Protein 9KCM (pdb70)

Solvent-accessible surface area: 69120 Å² total; per-residue (Å²): 230,128,38,60,124,84,2,76,50,42,4,46,58,26,35,64,123,5,21,143,56,7,67,107,91,21,83,100,51,43,2,72,82,84,116,49,1,74,3,4,0,0,6,1,44,0,59,5,149,75,23,0,57,1,64,0,19,83,114,46,90,102,27,41,27,41,26,34,86,48,0,128,149,46,8,117,61,7,34,130,118,58,28,147,123,26,73,118,19,98,151,90,60,83,82,104,40,202,28,140,119,36,46,2,40,55,23,61,56,84,93,20,110,81,68,10,0,62,134,1,40,2,3,2,2,0,10,40,4,43,15,10,29,50,115,71,67,73,101,66,113,21,45,10,72,89,132,36,30,59,89,38,62,0,123,99,33,10,100,38,66,28,8,84,8,28,2,0,16,3,30,15,40,134,130,66,37,36,109,113,22,60,0,48,0,58,7,64,35,34,77,70,6,98,12,143,57,100,113,16,110,19,9,0,18,1,80,0,51,2,23,0,124,87,117,97,111,36,83,10,142,3,131,59,35,56,0,24,0,7,0,65,31,60,115,92,48,107,86,4,4,0,0,0,1,0,2,2,1,1,0,12,64,5,1,0,28,14,3,7,47,11,56,47,0,81,60,0,22,141,82,7,7,0,0,10,0,2,0,2,8,1,29,86,78,11,108,66,51,97,145,71,56,155,25,4,49,0,22,56,1,1,88,1,0,24,38,0,3,105,100,11,66,11,139,14,0,0,0,3,0,0,0,0,0,0,0,0,0,0,18,0,3,38,71,66,43,122,35,4,34,0,0,2,0,0,18,0,41,0,35,47,61,46,191,150,81,118,49,51,27,122,126,32,42,168,115,52,92,18,8,53,44,0,2,53,65,8,2,6,138,95,22,51,137,79,21,71,1,0,15,37,12,8,89,45,18,0,42,135,50,9,36,70,83,0,0,77,41,0,8,83,15,10,40,54,12,135,51,1,101,6,55,52,29,75,101,19,113,26,122,129,126,42,72,14,4,150,9,26,0,0,0,0,0,0,34,43,11,55,22,23,114,15,0,10,50,2,2,18,44,0,34,20,92,33,8,20,26,3,29,0,18,94,4,8,0,0,0,0,7,17,37,4,23,56,2,2,11,2,3,4,0,12,0,4,10,50,8,28,9,13,60,25,45,13,20,61,18,73,137,87,182,26,2,3,132,45,50,82,94,76,0,82,187,120,29,43,2,64,41,77,121,5,8,61,47,89,99,3,64,91,8,57,87,146,55,24,59,1,26,71,66,90,114,135,122,50,87,86,174,77,100,60,62,142,56,29,109,21,66,74,18,94,45,3,61,89,0,1,99,78,0,72,96,31,40,60,110,45,40,89,106,89,147,123,40,67,81,49,20,60,139,31,0,77,45,0,28,47,12,3,65,74,26,0,52,66,32,60,137,8,69,44,64,8,68,148,24,40,91,44,5,112,80,78,44,28,51,54,4,58,0,7,15,67,33,122,126,58,70,16,9,3,56,55,2,2,33,0,0,1,1,26,3,105,24,0,22,50,0,3,0,0,0,8,0,23,42,28,114,45,0,60,0,28,6,50,61,62,48,76,87,83,96,58,52,59,10,29,38,96,102,74,53,126,73,20,58,102,0,82,0,0,1,2,11,30,1,17,0,24,78,29,41,2,63,0,0,0,7,45,5,0,50,93,0,22,32,22,121,111,153,132,132,28,59,4,40,37,21,1,79,121,4,30,108,85,12,26,41,72,0,59,143,34,0,66,30,4,47,90,59,0,72,117,33,165,52,65,196,34,89,0,40,0,9,35,9,0,0,12,14,7,6,12,8,68,31,0,105,14,3,11,46,0,6,15,2,35,11,0,81,113,0,6,59,14,5,0,4,3,80,51,27,96,4,0,13,33,0,1,6,0,26,7,0,0,0,29,4,49,11,2,0,0,15,58,82,20,19,16,0,20,10,23,10,18,84,115,69,25,80,24,54,32,48,71,82,133,40,8,75,101,64,89,64,123,22,54,0,14,91,12,0,3,49,1,0,3,2,0,2,119,0,75,49,95,106,92,73,116,138,52,79,34,50,88,47,42,30,56,60,76,24,10,12,16,8,1,4,42,17,6,40,34,63,62,13,56,0,160,80,45,41,119,108,16,48,86,64,21,28,20,75,110,72,50,112,68,35,37,6,3,0,0,2,77,8,76,80,136,103,41,28,33,1,1,5,0,3,12,6,8,1,25,83,0,22,117,67,10,54,23,26,22,47,122,32,136,98,82,114,47,71,122,137,24,76,78,30,7,62,87,9,4,96,101,1,0,27,69,5,7,56,8,24,0,0,0,4,37,76,0,39,72,149,94,2,68,108,64,70,134,29,58,78,113,122,61,65,9,39,36,77,86,1,2,10,0,3,0,3,0,0,12,4,4,0,22,9,2,0,3,18,3,3,35,14,0,105,52,0,29,8,49,13,0,0,2,6,29,19,27,33,38,4,0,36,4,2,0,48,0,0,4,2,8,31,112,59,53,60,2,27,91,37,8,13,78,158,91,148,61,80,78,110,124,16,80,62,106,97,1,69,0,17,23,12,43,0,54,83,5,134,118,33,76,57,116,99,3,39,68,29,8,133,76,18,79,10,0,0,0,0,20,7,25,33,110,8,4,51,68,0,0,60,0,5,40,114,72,70,20,27,0,0,0,1,0,62,16,44,62,11,7,53,1,1,140,96,8,53,0,0,0,0,6,22,75,67,24,11,26,17,0,40,86,15,1,35,0,5,0,20,11,10,6,0,12,8,0,0,16,0,0,16,5,0,15,16,1,19,44,18,0,53,20,0,0,1,31,28,1,4,7,4,30,0,0,13,18,0,4,70,60,7,37,125,28,51,3,0,19,0,3,12,28,42,15,2,2,29,0,18,20,23,8,30,24,1,3,10,60,0,13,61,151,39,57,62,56,80,60,8,10,122,80,128,33,34,75,20,140,96,75,117,3,29,62,131,79,3,36,29,2,0,44,11,12,9,0,47,0,1,0,24,0,0,8,0,5,0,28,1,20,0,1,10,7,0,0,38,21,146,62,0,109,38,20,38,83,61,0,47,47,132,92,39,0,22,7,70,2,14,8,0,0,10,0,1,24,28,6,0,26,91,0,6,103,51,0,14,69,20,0,45,75,6,1,22,65,0,7,81,22,13,9,90,68,14,37,105,140,78,86,154,98,176,112,82,2,23,58,52,0,1,44,69,0,3,79,84,1,14,72,40,4,64,129,60,113,110,178,124,73,25,2,67,17,16,67,157,106,12,80,24,5,46,28,126,34,0,46,112,22,4,93,180,49,124,182,17,12,20,0,0,0,0,0,0,12,40,13,106,79,0,60,71,2,2,67,38,0,29,52,0,1,116,107,18,52,5,99,18,0,44,2,0,2,0,12,0,7,37,24,54,84,0,16,104,113,27,130,2,42,17,37,58,150,46,142,10,15,4,1,0,0,10,4,68,37,11,158,68,55,43,22,31,7,104,62,66,214,192,45,181,10,87,83,53,98,33,29,53,136,49,0,30,200,65,1,78,0,94,72,9,73,137,108,11,102,144,95,36,154,65,60,137,168

Foldseek 3Di:
DCPVVVVVVCVVVVVVVVVVVVVVVDDAFDGPDDPVPQAKFKDKPPQDPDDQEQEAALPDPVRCVVRVVRCCVVCVCLEPVNFPPAAADDPPDQDDDDDPAAEEHHHHPCQADCVCSNVQWHKMKMFIGDDADQRWFFDWDKDKAQVKDKRHGGCPRHPHDDGDIIIITHGADPVRAQDWGKMKIFIPGTDSQDGDDDPCNGSGIDIHTYGYRD/DDWDWDDQVQATKIKDKDPLDDDLDAAAEEEEAFLAFCCRFPDLLCVDPLNVLVPVFHMYMGIGQHQFAFPRDFDPDPDDHDALLVSLSRVVSVCVVSVGQAYEYEYAESGLSSVFSNCQVPVRRYAEYEYELYFQAACDDVSVVVCVVCPVVDDPLVVVLCQQWFDVCCPPVPCVVVVSSCSRPPRTDPNVSVVVVVSSNGRHGRPFAEQDPDPSPPPHGERPHQYEYEYEQREPSPVRSVVVQGSYYPVRYHYDHHYPDTRRCSNPPSVVVSLVVVVSQVVVPPPVVDDHPVVVVD/DFCLVPDPVVLCVVQVADQQQWEAVVVLVVQCVVPPWQAALDDDDDPLVVVLVVLLDDDLNVLLVVLLVVLVVVQVVQVVPDPPGDCPSNVSSVLSNVLSNLRSVVLSVLVVVLVVLLVVLQPVFAAWWWWRHPSDTDIHGLGSDGQGTKTKAAAQAFDSAKWQWQAWDFWWKQPCPPPVDRPTHTAGNHFDDPDQVPTRRIDFHRIGGHHGMTIGGHHGGYQPTPNNVDDDDDLVRVQVVVVLVVQLVVQLVLLVVQLVVCVVVDHDPSQSSLLSSLSNVLRRLPCLVSLLSLLLSVLQVVLVVLQKRFNDSSVLLLLQLFFEEAEACQLAFFVQQKAFAFFWQDLDTHGAADDLPCPGPPDAPPFPLVVVVLLLLLQQAPKDFDPDPPVPDLSPGDIDDGNVSSNSNSVSCSHPRDSVVSCVQWDWDDWDDDDLVVQKIKTKTADPDDPAQRIKIKIKGAAVVQVQQAQWEADSRDIDGDDVVVVVSQVVCCLVLLLQLWAKMWIWIARFHCVVAPNPRDQDPPPGDGRSGHTYTSGMTTMHRHTDPCQLVLLVLCVLQNHFYEYEYQHDLNSQVSSCDVSQLQHPPADELVRVCPVDPDPSVPGDRLNHQEYEAEQVNVVPADLVRVLCVLPSHRHYYYYSHGLLCLLVVQVSVVVVVGQYEYEAAHSSNLNNQQPGNFYEYESPRHRNRSVVSGSIYRPSSYNSSSSVSSLSSSVSLVLSLVLVLQSNQQSLLLSVQVVCCVPQVFQRLARSSLSSLLCSLSVCLSVVLSVLADHDPCSSNHYRDNSVPDRSDDCVSNCCSYVPRNVLLNVLLVLLLQVLCVVVAAHVVNRGNCNVLLQDQPNQQRAGNVGGGGHNVRSVVSSVVSRNQSSVQSSVLSVVVSVCLSPPDSDVPPCSGVVVSVVSCVCCLPVLVVVCPPCGPNNPD/DVQEAEDAVVVVLVVLPVDQQAKEKEKEAAPPDPVCVVCVVLLVVVSVPLRFPRYGYYYYHCNPRVVCCPVVVADPDPVQPRPTKIFMQRRSHTDDIPQDADPVRGGDDDDNDNVVCCVVVVSVVSSVVRVVVVVVVVD

B-factor: mean 65.22, std 37.78, range [0.01, 165.5]

Organism: Homo sapiens (NCBI:txid9606)

InterPro domains:
  IPR001757 P-type ATPase [TIGR01494] (136-405)
  IPR001757 P-type ATPase [TIGR01494] (689-806)
  IPR004014 Cation-transporting P-type ATPase, N-terminal [PF00690] (44-111)
  IPR004014 Cation-transporting P-type ATPase, N-terminal [SM00831] (42-116)
  IPR005775 P-type ATPase subfamily IIC, subunit alpha [TIGR01106] (27-1023)
  IPR005775 P-type ATPase subfamily IIC, subunit alpha [cd02608] (62-1020)
  IPR006068 Cation-transporting P-type ATPase, C-terminal [PF00689] (799-1008)
  IPR008250 P-type ATPase, A domain superfamily [SSF81653] (166-272)
  IPR018303 P-type ATPase, phosphorylation site [PS00154] (376-382)
  IPR023214 HAD superfamily [G3DSA:3.40.50.1000] (371-755)
  IPR023298 P-type ATPase, transmembrane domain superfamily [SSF81665] (41-1014)
  IPR023299 P-type ATPase, cytoplasmic domain N [G3DSA:3.40.1110.10] (384-594)
  IPR023299 P-type ATPase, cytoplasmic domain N [SSF81660] (383-595)
  IPR036412 HAD-like superfamily [SSF56784] (362-759)
  IPR044492 P-type ATPase, haloacid dehalogenase domain [SFLDF00027] (355-767)
  IPR050510 Cation transport ATPase (P-type) [PTHR43294] (15-1023)
  IPR059000 P-type ATPase, A domain [PF00122] (164-274)

Sequence (1580 aa):
LLFYLVFYGFLAALFSFTMWVMLQTLNDEVPKYRDQIPSPGLMVFPKPVTALEYTFSRSDPTSYAGYIEDLKKFLKPYTLEEQKNLTVCPDGALFEQKGPVYVACQFPISLLQAFGYSQGNPCILVKMNRIIGLKPEGVPRIDCVSNVAVYYYGKKLHVGYLQPLVAVQVSFAPNNTGKEVTVECKIDGSANLKSQDDRDKFLGRVMFKITARACQEHDIETTHGVVHVTIRGLPKGNRPVILTYHDIGLNHKSCFNAFFNFEDMQEITQHFAVCHVDAPGQQEGAPSFPTGYQYPTMDELAEMLPPVLTHLSLKSIIGIGVGAGAYILSRFALNHPELVEGLVLINVDPCAKGWIDWAASKLSGLTTNVVDIILAHHFGQEELQANLDLIQTYRMHIAQDINQDNLQLFLNSYNGRRDLEIERPILGQNDNKSKTLKCSTLLVVGDNSPAVEAVVECNSRLNPINTTLLKMADCGGLPQVVQPGKLTEAFKYFLQGMGYIPSASMTRLARSMDDHKLSLDELHRKYGTDLSRGLTSARAAEILARDGPNALTPPPTTPEWIKFCRQLFGGFSMLLWIGAILCFLAYSIQAATEEEPQNDNLYLGVVLSAVVIITGCFSYYQEAKSSKIMESFKNMVPQQALVIRNGEKMSINAEEVVVGDLVEVKGGDRIPADLRIISANGCKVDNSSLTGESEPQTRSPDFTNENPLETRNIAFFSTNCVEGTARGIVVYTGDRTVMGRIAGQTPIAAEIEHFIHIITGVAVFLGVSFFILSLILEYTWLEAVIFLIGIIVANVPEGLLATVTVCLTLTAKRMARKNCLVKNLEAVETLGSTSTICSDKTGTLTQNRMTVAHMWFDNQIHEADTTENQSGVSFDKTSATWLALSRIAGLCNRAVFQANQENLPILKRAVAGDASESALLKCIELCCGSVKEMRERYAKIVEIPFNSTNKYQLSIHKNPNTSEPQHLLVMKGAPERILDRCSSILLHGKEQPLDEELKDAFQNAYLELGGLGERVLGFCHLFLPDEQFPEGFQFDTDDVNFPIDNLCFVGLISMIDPPRAAVPDAVGKCRSAGIKVIMVTGDHPITAKAIAKGVGIISEGNETVEDIAARLNIPVSQVNPRDAKACVVHGSDLKDMTSEQLDDILKYHTEIVFARTSPQQKLIIVEGCQRQGAIVAVTGDGVNDSPALKKADIGVAMGIAGSDVSKQAADMILLDDNFASIVTGVEEGRLIFDNLKKSIAYTLTSNIPEITPFLIFIIANIPLPLGTVTILCIDLGTDMVPAISLAYEQAESDIMKRQPRNPKTDKLVNERLISMAYGQIGMIQALGGFFTYFVILAENGFLPIHLLGLRVDWDDRWINDVEDSYGQQWTYEQRKIVEFTCHTAFFVSIVVVQWADLVICKTRRNPTWWFCAFPYSLLIFVYDKVRKLIIRRRPEKETYYPEYIKYFNDKTIDEELERDKRVTWIVEFFANWSNDCQSFAPIYADLSLKYNCTGLNFGKVDVGRYTDVSTRYKVSTSPLTKQLPTLILFQGGKEAMRRPQIDKKGRAVSWTFSEENVIREFNLNELYQRAKKLSKAGDN

Radius of gyration: 44.94 Å; Cα contacts (8 Å, |Δi|>4): 2995; chains: 4; bounding box: 71×117×155 Å

Secondary structure (DSSP, 8-state):
--STT--HHHHHHHH---TTT-S-HHHHHHHHHHH--S---PPP---SHHHHHHHTSSTTHHHHHHHHHHHHHHHHHHHHHSSS--TTHHHHHHHHHHHHHHHHHHHHHHHHHHHHHHHHGGGSS--EE-BEETTEE--EEGGG--TT-EEEE-TTEE--SEEEEEEEEEEEEE-TTTSS--SPEEE-SS---SSTTS-TTEE-TT-EEEEEEEEEEEEE-SSSSTTTS-----HHHHHHHHHHHHHHHHHHHHHHHHHHHHHHTT--HHHHHHHHHHHHHHHS-TTHHHHHHHHHHHHHHHTTTTS-EESSTHHHHHTTS--EEEEETBTTTB-S--EEEEEESSSS-EE--SSSGGGSSS--TT-HHHHHHHHHHHHH---EE-S--TTS-SSSS-EES-HHHHHHHHHHHHHT--HHHHHHHS-EEEEE---TTT-EEEEEE----SS--S-EEEEEE-HHHHHTTEEEE-BTTB--B--HHHHHHHHHHHHHHHTTTEEEEEEEE----TTTS-TT----SSS--S--SSEEEEEEEEEE-PBPTTHHHHHHHHHHTT-EEEEE-SS-TTHHHHHHHHHTSS-SS---HHHHHHHTT--GGGS-GGG-SEEEEEHHHHTT--HHHHHHHHTT-SEEEEES--GGGHHHHHHHHHTTT--EEEEE-SSTTHHHHHHSSEEEEESSS--TTHHHH-SEEESS--HHHHHHHHHHHHTTHHHHHHHHTTTTTTHHHHHHHHHHIIIII---S--HHHHHHHHHHTSSHHHHHHHT----TTTTSSPPP-TTT--SS-HHHHHHHHHTTTHHHHHHHHHHHHHHHHHTT--TTTSSS-HHHHT-TT---EEPTTS-EE-HHHHHHHHHHHHHHHHHHHHHHHHHHHHHHHHH----STTSSHHHHHHHHHHHHHHHHHH-------S--/--HHHHHHHHHHHHHHHHHHHHHTSS-SSS-S--SSS-S--EEEESPPSSSSEEEE-TT-HHHHHHHHHHHHHHTSTTSGGGSTTS--PPTTS-----SSS-------GGGS----TTTT--EEEEEE---SS----S--EE--B--EEE----TTTSTT--PPPEEEEE---TTS-S-EEEEEEEEES-SSS----SS-TTSSEEEEEEEE--/-EEEEEE-SSSEEEEEEES---SSS-EEEEE--TT--HHHHSSSSTTSTGGGGTTTTS-EEEEE-TT-STTPPPPPTT--PPPHHHHGGGHHHHHHHTT-S-EEEEEETHHHHHHHHHHHH-GGGEEEEEEES---S---SHHHHHHHHHHHHS-HHHHHHHHHS-TTTTTS-HHHHHHHHHHHHHHS-HHHHHHHHHHHHT-------PPPTTTT-S---S--SEEEEEEETT-TTHHHHHHHHTTS-TTTEEEEEETT--S-HHHHSHHHHHHHHHHHHHTTT--TTSPPTTTS--/--SEEEE-TTHHHHHHHS-SS-EEEEEEE-TT-HHHHHHHHHHHHHHTTS--TTEEEEEEETTT-TTHHHHTT---STTS---SEEEE-GGGS--EEESPB-TTS-BPP----HHHHHHHHTHHHHHHHHHHHHHHHT-

Nearest PDB structures (foldseek):
  8jbk-assembly1_A  TM=9.430E-01  e=0.000E+00  Sus scrofa
  7e21-assembly1_A  TM=9.532E-01  e=0.000E+00  Homo sapiens
  8d3u-assembly1_A  TM=8.689E-01  e=0.000E+00  Homo sapiens
  8ijm-assembly1_A  TM=7.974E-01  e=4.418E-95  Rattus
  8wa5-assembly1_A  TM=6.077E-01  e=1.231E-96  Sus scrofa

Structure (mmCIF, N/CA/C/O backbone):
data_9KCM
#
_entry.id   9KCM
#
_cell.length_a   1.00
_cell.length_b   1.00
_cell.length_c   1.00
_cell.angle_alpha   90.00
_cell.angle_beta   90.00
_cell.angle_gamma   90.00
#
_symmetry.space_group_name_H-M   'P 1'
#
loop_
_entity.id
_entity.type
_entity.pdbx_description
1 polymer 'Sodium/potassium-transporting ATPase subunit beta-3'
2 polymer 'Protein NDRG3'
3 polymer 'Sodium/potassium-transporting ATPase subunit alpha-1'
4 polymer 'Thioredoxin-related transmembrane protein 2'
5 non-polymer 'PHOSPHOMETHYLPHOSPHONIC ACID ADENYLATE ESTER'
6 non-polymer 'SODIUM ION'
7 water water
#
loop_
_atom_site.group_PDB
_atom_site.id
_atom_site.type_symbol
_atom_site.label_atom_id
_atom_site.label_alt_id
_atom_site.label_comp_id
_atom_site.label_asym_id
_atom_site.label_entity_id
_atom_site.label_seq_id
_atom_site.pdbx_PDB_ins_code
_atom_site.Cartn_x
_atom_site.Cartn_y
_atom_site.Cartn_z
_atom_site.occupancy
_atom_site.B_iso_or_equiv
_atom_site.auth_seq_id
_atom_site.auth_comp_id
_atom_site.auth_asym_id
_atom_site.auth_atom_id
_atom_site.pdbx_PDB_model_num
ATOM 1 N N . LEU A 1 40 ? 194.40100 165.69900 156.45800 1.000 119.65529 40 LEU B N 1
ATOM 2 C CA . LEU A 1 40 ? 195.02600 166.04000 155.18600 1.000 120.07892 40 LEU B CA 1
ATOM 3 C C . LEU A 1 40 ? 194.34900 165.30500 154.03200 1.000 119.65458 40 LEU B C 1
ATOM 4 O O . LEU A 1 40 ? 193.46400 165.84900 153.37200 1.000 119.22061 40 LEU B O 1
ATOM 9 N N . LEU A 1 41 ? 194.77200 164.06400 153.79400 1.000 119.56364 41 LEU B N 1
ATOM 10 C CA . LEU A 1 41 ? 194.22400 163.22800 152.73500 1.000 119.98229 41 LEU B CA 1
ATOM 11 C C . LEU A 1 41 ? 193.26300 162.16600 153.26100 1.000 119.33030 41 LEU B C 1
ATOM 12 O O . LEU A 1 41 ? 192.97800 161.19200 152.55500 1.000 118.46981 41 LEU B O 1
ATOM 17 N N . PHE A 1 42 ? 192.75300 162.34000 154.48200 1.000 110.70387 42 PHE B N 1
ATOM 18 C CA . PHE A 1 42 ? 191.85500 161.34700 155.06200 1.000 110.30163 42 PHE B CA 1
ATOM 19 C C . PHE A 1 42 ? 190.57600 161.20200 154.24800 1.000 110.94200 42 PHE B C 1
ATOM 20 O O . PHE A 1 42 ? 189.98700 160.11800 154.20600 1.000 110.78413 42 PHE B O 1
ATOM 28 N N . TYR A 1 43 ? 190.13700 162.27500 153.58700 1.000 103.52277 43 TYR B N 1
ATOM 29 C CA . TYR A 1 43 ? 188.94000 162.20000 152.75800 1.000 102.05086 43 TYR B CA 1
ATOM 30 C C . TYR A 1 43 ? 189.14600 161.36100 151.50200 1.000 102.39945 43 TYR B C 1
ATOM 31 O O . TYR A 1 43 ? 188.15900 160.91900 150.90500 1.000 102.31175 43 TYR B O 1
ATOM 40 N N . LEU A 1 44 ? 190.39700 161.14400 151.08100 1.000 109.54336 44 LEU B N 1
ATOM 41 C CA . LEU A 1 44 ? 190.64700 160.33700 149.88900 1.000 109.26275 44 LEU B CA 1
ATOM 42 C C . LEU A 1 44 ? 190.13300 158.91200 150.06900 1.000 108.72503 44 LEU B C 1
ATOM 43 O O . LEU A 1 44 ? 189.42200 158.38700 149.20400 1.000 108.29863 44 LEU B O 1
ATOM 48 N N . VAL A 1 45 ? 190.47100 158.27500 151.19100 1.000 107.92566 45 VAL B N 1
ATOM 49 C CA . VAL A 1 45 ? 189.99600 156.91700 151.44100 1.000 108.41764 45 VAL B CA 1
ATOM 50 C C . VAL A 1 45 ? 188.49100 156.91200 151.68600 1.000 108.53646 45 VAL B C 1
ATOM 51 O O . VAL A 1 45 ? 187.76900 156.04900 151.17300 1.000 107.51633 45 VAL B O 1
ATOM 55 N N . PHE A 1 46 ? 187.99400 157.88000 152.46400 1.000 102.06444 46 PHE B N 1
ATOM 56 C CA . PHE A 1 46 ? 186.56300 157.94500 152.75900 1.000 101.32325 46 PHE B CA 1
ATOM 57 C C . PHE A 1 46 ? 185.73600 158.14500 151.49400 1.000 100.77091 46 PHE B C 1
ATOM 58 O O . PHE A 1 46 ? 184.80300 157.38100 151.22200 1.000 98.14483 46 PHE B O 1
ATOM 66 N N . TYR A 1 47 ? 186.06500 159.17100 150.70400 1.000 101.53758 47 TYR B N 1
ATOM 67 C CA . TYR A 1 47 ? 185.28300 159.45400 149.50400 1.000 99.68030 47 TYR B CA 1
ATOM 68 C C . TYR A 1 47 ? 185.50000 158.38900 148.43900 1.000 101.25663 47 TYR B C 1
ATOM 69 O O . TYR A 1 47 ? 184.56500 158.03000 147.71300 1.000 100.58858 47 TYR B O 1
ATOM 78 N N . GLY A 1 48 ? 186.72600 157.87500 148.33100 1.000 106.32637 48 GLY B N 1
ATOM 79 C CA . GLY A 1 48 ? 187.00900 156.86700 147.32500 1.000 105.32832 48 GLY B CA 1
ATOM 80 C C . GLY A 1 48 ? 186.18800 155.60800 147.51500 1.000 105.51792 48 GLY B C 1
ATOM 81 O O . GLY A 1 48 ? 185.67900 155.03600 146.54800 1.000 105.22477 48 GLY B O 1
ATOM 82 N N . PHE A 1 49 ? 186.04700 155.15600 148.76100 1.000 105.71885 49 PHE B N 1
ATOM 83 C CA . PHE A 1 49 ? 185.22800 153.98200 149.02700 1.000 107.20143 49 PHE B CA 1
ATOM 84 C C . PHE A 1 49 ? 183.76100 154.33300 149.24700 1.000 107.32990 49 PHE B C 1
ATOM 85 O O . PHE A 1 49 ? 182.91200 153.43700 149.19700 1.000 106.62596 49 PHE B O 1
ATOM 93 N N . LEU A 1 50 ? 183.44300 155.61100 149.48100 1.000 100.04965 50 LEU B N 1
ATOM 94 C CA . LEU A 1 50 ? 182.04300 156.02100 149.54900 1.000 98.66643 50 LEU B CA 1
ATOM 95 C C . LEU A 1 50 ? 181.33900 155.81300 148.21700 1.000 99.45728 50 LEU B C 1
ATOM 96 O O . LEU A 1 50 ? 180.15300 155.46700 148.18700 1.000 98.79441 50 LEU B O 1
ATOM 101 N N . ALA A 1 51 ? 182.04900 156.02700 147.10700 1.000 102.93473 51 ALA B N 1
ATOM 102 C CA . ALA A 1 51 ? 181.47900 155.77500 145.79200 1.000 102.01629 51 ALA B CA 1
ATOM 103 C C . ALA A 1 51 ? 181.25700 154.29200 145.53200 1.000 102.35777 51 ALA B C 1
ATOM 104 O O . ALA A 1 51 ? 180.43500 153.94400 144.67800 1.000 101.53966 51 ALA B O 1
ATOM 106 N N . ALA A 1 52 ? 181.96900 153.41500 146.24400 1.000 103.27460 52 ALA B N 1
ATOM 107 C CA . ALA A 1 52 ? 181.80500 151.98100 146.03000 1.000 102.57319 52 ALA B CA 1
ATOM 108 C C . ALA A 1 52 ? 180.39100 151.53000 146.37100 1.000 101.48279 52 ALA B C 1
ATOM 109 O O . ALA A 1 52 ? 179.79000 150.73800 145.63600 1.000 102.14727 52 ALA B O 1
ATOM 111 N N . LEU A 1 53 ? 179.84400 152.01600 147.48600 1.000 98.48114 53 LEU B N 1
ATOM 112 C CA . LEU A 1 53 ? 178.44600 151.73700 147.79300 1.000 99.68109 53 LEU B CA 1
ATOM 113 C C . LEU A 1 53 ? 177.51900 152.42300 146.79700 1.000 100.15171 53 LEU B C 1
ATOM 114 O O . LEU A 1 53 ? 176.50500 151.84700 146.38600 1.000 99.26639 53 LEU B O 1
ATOM 119 N N . PHE A 1 54 ? 177.84400 153.65900 146.40900 1.000 92.37773 54 PHE B N 1
ATOM 120 C CA . PHE A 1 54 ? 177.03800 154.35600 145.41300 1.000 91.37131 54 PHE B CA 1
ATOM 121 C C . PHE A 1 54 ? 177.07300 153.63000 144.07500 1.000 92.51235 54 PHE B C 1
ATOM 122 O O . PHE A 1 54 ? 176.03800 153.47500 143.41500 1.000 92.15361 54 PHE B O 1
ATOM 130 N N . SER A 1 55 ? 178.25700 153.17300 143.65800 1.000 95.14921 55 SER B N 1
ATOM 131 C CA . SER A 1 55 ? 178.36200 152.41700 142.41500 1.000 94.33983 55 SER B CA 1
ATOM 132 C C . SER A 1 55 ? 177.60700 151.09700 142.50600 1.000 93.90509 55 SER B C 1
ATOM 133 O O . SER A 1 55 ? 176.91400 150.70700 141.56000 1.000 94.04509 55 SER B O 1
ATOM 136 N N . PHE A 1 56 ? 177.72900 150.39900 143.63800 1.000 100.72111 56 PHE B N 1
ATOM 137 C CA . PHE A 1 56 ? 177.02800 149.13000 143.80200 1.000 100.99355 56 PHE B CA 1
ATOM 138 C C . PHE A 1 56 ? 175.51900 149.32400 143.74500 1.000 100.70391 56 PHE B C 1
ATOM 139 O O . PHE A 1 56 ? 174.80800 148.53500 143.11200 1.000 101.93547 56 PHE B O 1
ATOM 147 N N . THR A 1 57 ? 175.01000 150.36500 144.40400 1.000 94.39909 57 THR B N 1
ATOM 148 C CA . THR A 1 57 ? 173.57700 150.63100 144.35600 1.000 94.53652 57 THR B CA 1
ATOM 149 C C . THR A 1 57 ? 173.14700 151.05100 142.95700 1.000 94.67618 57 THR B C 1
ATOM 150 O O . THR A 1 57 ? 172.03400 150.73200 142.52200 1.000 93.52014 57 THR B O 1
ATOM 154 N N . MET A 1 58 ? 174.00900 151.78000 142.24400 1.000 95.66407 58 MET B N 1
ATOM 155 C CA . MET A 1 58 ? 173.75000 152.06000 140.83600 1.000 97.08336 58 MET B CA 1
ATOM 156 C C . MET A 1 58 ? 173.73200 150.77500 140.01700 1.000 97.26896 58 MET B C 1
ATOM 157 O O . MET A 1 58 ? 172.84900 150.58000 139.17300 1.000 96.78468 58 MET B O 1
ATOM 162 N N . TRP A 1 59 ? 174.70000 149.88500 140.25600 1.000 103.89756 59 TRP B N 1
ATOM 163 C CA . TRP A 1 59 ? 174.77500 148.64300 139.49300 1.000 103.13486 59 TRP B CA 1
ATOM 164 C C . TRP A 1 59 ? 173.54300 147.77700 139.71600 1.000 102.63085 59 TRP B C 1
ATOM 165 O O . TRP A 1 59 ? 172.96700 147.25100 138.75800 1.000 103.02551 59 TRP B O 1
ATOM 176 N N . VAL A 1 60 ? 173.11900 147.62400 140.97300 1.000 100.04004 60 VAL B N 1
ATOM 177 C CA . VAL A 1 60 ? 171.95000 146.79900 141.26800 1.000 101.33592 60 VAL B CA 1
ATOM 178 C C . VAL A 1 60 ? 170.71600 147.36900 140.58400 1.000 101.64313 60 VAL B C 1
ATOM 179 O O . VAL A 1 60 ? 169.87000 146.62600 140.06900 1.000 101.23391 60 VAL B O 1
ATOM 183 N N . MET A 1 61 ? 170.59700 148.69500 140.56000 1.000 101.64764 61 MET B N 1
ATOM 184 C CA . MET A 1 61 ? 169.48500 149.32900 139.86400 1.000 100.79556 61 MET B CA 1
ATOM 185 C C . MET A 1 61 ? 169.54900 149.08900 138.35900 1.000 100.58660 61 MET B C 1
ATOM 186 O O . MET A 1 61 ? 168.51400 148.89700 137.71100 1.000 99.24697 61 MET B O 1
ATOM 191 N N . LEU A 1 62 ? 170.74700 149.10300 137.78100 1.000 105.37299 62 LEU B N 1
ATOM 192 C CA . LEU A 1 62 ? 170.86900 148.97100 136.33600 1.000 105.46726 62 LEU B CA 1
ATOM 193 C C . LEU A 1 62 ? 170.67200 147.54300 135.83800 1.000 105.70787 62 LEU B C 1
ATOM 194 O O . LEU A 1 62 ? 170.48500 147.35200 134.63100 1.000 104.18518 62 LEU B O 1
ATOM 199 N N . GLN A 1 63 ? 170.70600 146.54100 136.71800 1.000 107.54780 63 GLN B N 1
ATOM 200 C CA . GLN A 1 63 ? 170.49900 145.16000 136.30100 1.000 106.66238 63 GLN B CA 1
ATOM 201 C C . GLN A 1 63 ? 169.04900 144.70400 136.39400 1.000 106.15564 63 GLN B C 1
ATOM 202 O O . GLN A 1 63 ? 168.73700 143.60300 135.92700 1.000 107.32522 63 GLN B O 1
ATOM 208 N N . THR A 1 64 ? 168.16000 145.50400 136.97800 1.000 111.34872 64 THR B N 1
ATOM 209 C CA . THR A 1 64 ? 166.74200 145.17400 137.01700 1.000 112.88327 64 THR B CA 1
ATOM 210 C C . THR A 1 64 ? 165.94700 145.90700 135.94600 1.000 113.88579 64 THR B C 1
ATOM 211 O O . THR A 1 64 ? 164.71300 145.88300 135.97900 1.000 113.43145 64 THR B O 1
ATOM 215 N N . LEU A 1 65 ? 166.62300 146.55700 135.00500 1.000 110.64337 65 LEU B N 1
ATOM 216 C CA . LEU A 1 65 ? 165.98300 147.23300 133.89000 1.000 109.99458 65 LEU B CA 1
ATOM 217 C C . LEU A 1 65 ? 166.23000 146.46100 132.60100 1.000 109.57452 65 LEU B C 1
ATOM 218 O O . LEU A 1 65 ? 167.20200 145.71200 132.47400 1.000 109.54124 65 LEU B O 1
ATOM 223 N N . ASN A 1 66 ? 165.33100 146.65400 131.64100 1.000 101.99703 66 ASN B N 1
ATOM 224 C CA . ASN A 1 66 ? 165.50100 146.09100 130.31300 1.000 101.06510 66 ASN B CA 1
ATOM 225 C C . ASN A 1 66 ? 166.40400 147.00500 129.48800 1.000 101.71086 66 ASN B C 1
ATOM 226 O O . ASN A 1 66 ? 166.85600 148.05600 129.94800 1.000 100.85506 66 ASN B O 1
ATOM 231 N N . ASP A 1 67 ? 166.68200 146.59700 128.25100 1.000 96.17755 67 ASP B N 1
ATOM 232 C CA . ASP A 1 67 ? 167.45400 147.41700 127.32500 1.000 94.93743 67 ASP B CA 1
ATOM 233 C C . ASP A 1 67 ? 166.67000 147.76700 126.06800 1.000 94.24823 67 ASP B C 1
ATOM 234 O O . ASP A 1 67 ? 167.25000 148.30500 125.11800 1.000 93.43253 67 ASP B O 1
ATOM 239 N N . GLU A 1 68 ? 165.36200 147.49600 126.07500 1.000 91.49871 68 GLU B N 1
ATOM 240 C CA . GLU A 1 68 ? 164.53700 147.73600 124.86300 1.000 90.81147 68 GLU B CA 1
ATOM 241 C C . GLU A 1 68 ? 163.27300 148.51900 125.23100 1.000 91.25161 68 GLU B C 1
ATOM 242 O O . GLU A 1 68 ? 162.58300 148.97700 124.30100 1.000 91.56059 68 GLU B O 1
ATOM 248 N N . VAL A 1 69 ? 162.97600 148.66100 126.52600 1.000 87.90513 69 VAL B N 1
ATOM 249 C CA . VAL A 1 69 ? 161.70600 149.33800 126.93200 1.000 89.38866 69 VAL B CA 1
ATOM 250 C C . VAL A 1 69 ? 161.89100 150.06400 128.27000 1.000 90.12706 69 VAL B C 1
ATOM 251 O O . VAL A 1 69 ? 162.40700 149.43600 129.21500 1.000 89.92401 69 VAL B O 1
ATOM 255 N N . PRO A 1 70 ? 161.50000 151.35200 128.39500 1.000 82.62198 70 PRO B N 1
ATOM 256 C CA . PRO A 1 70 ? 161.55800 152.06400 129.67900 1.000 79.67284 70 PRO B CA 1
ATOM 257 C C . PRO A 1 70 ? 160.54500 151.48600 130.67800 1.000 78.52021 70 PRO B C 1
ATOM 258 O O . PRO A 1 70 ? 159.52900 150.98200 130.24200 1.000 78.50407 70 PRO B O 1
ATOM 262 N N . LYS A 1 71 ? 160.83800 151.58000 131.97900 1.000 82.37404 71 LYS B N 1
ATOM 263 C CA . LYS A 1 71 ? 159.91500 151.04100 133.01500 1.000 84.08440 71 LYS B CA 1
ATOM 264 C C . LYS A 1 71 ? 158.59400 151.81600 132.97700 1.000 84.69434 71 LYS B C 1
ATOM 265 O O . LYS A 1 71 ? 157.53100 151.16700 132.99900 1.000 85.18051 71 LYS B O 1
ATOM 271 N N . TYR A 1 72 ? 158.66300 153.14800 132.92300 1.000 85.16849 72 TYR B N 1
ATOM 272 C CA . TYR A 1 72 ? 157.43300 153.97900 132.84200 1.000 83.70419 72 TYR B CA 1
ATOM 273 C C . TYR A 1 72 ? 157.55700 154.93200 131.65000 1.000 83.41463 72 TYR B C 1
ATOM 274 O O . TYR A 1 72 ? 158.68300 155.37800 131.35600 1.000 81.34900 72 TYR B O 1
ATOM 283 N N . ARG A 1 73 ? 156.43600 155.22000 130.98300 1.000 81.67782 73 ARG B N 1
ATOM 284 C CA . ARG A 1 73 ? 156.45800 156.13600 129.81100 1.000 81.46269 73 ARG B CA 1
ATOM 285 C C . ARG A 1 73 ? 155.09300 156.81600 129.66100 1.000 78.41367 73 ARG B C 1
ATOM 286 O O . ARG A 1 73 ? 154.35700 156.46200 128.72200 1.000 79.17034 73 ARG B O 1
ATOM 294 N N . ASP A 1 74 ? 154.77600 157.75300 130.55700 1.000 72.41365 74 ASP B N 1
ATOM 295 C CA . ASP A 1 74 ? 153.49700 158.50600 130.46400 1.000 73.92768 74 ASP B CA 1
ATOM 296 C C . ASP A 1 74 ? 153.81000 159.97400 130.16400 1.000 74.78839 74 ASP B C 1
ATOM 297 O O . ASP A 1 74 ? 152.92500 160.66400 129.62600 1.000 74.81005 74 ASP B O 1
ATOM 302 N N . GLN A 1 75 ? 155.02000 160.42700 130.50600 1.000 67.92227 75 GLN B N 1
ATOM 303 C CA . GLN A 1 75 ? 155.43100 161.82500 130.20400 1.000 64.08501 75 GLN B CA 1
ATOM 304 C C . GLN A 1 75 ? 155.48100 161.99600 128.68500 1.000 60.35319 75 GLN B C 1
ATOM 305 O O . GLN A 1 75 ? 155.14300 163.09600 128.21600 1.000 62.70333 75 GLN B O 1
ATOM 311 N N . ILE A 1 76 ? 155.90700 160.95700 127.96000 1.000 58.13655 76 ILE B N 1
ATOM 312 C CA . ILE A 1 76 ? 155.92300 161.00600 126.46700 1.000 59.37024 76 ILE B CA 1
ATOM 313 C C . ILE A 1 76 ? 154.75300 160.16000 125.95000 1.000 61.76983 76 ILE B C 1
ATOM 314 O O . ILE A 1 76 ? 155.00300 159.08800 125.36900 1.000 64.55657 76 ILE B O 1
ATOM 319 N N . PRO A 1 77 ? 153.48400 160.58200 126.13500 1.000 66.61333 77 PRO B N 1
ATOM 320 C CA . PRO A 1 77 ? 152.34200 159.77000 125.72800 1.000 68.04961 77 PRO B CA 1
ATOM 321 C C . PRO A 1 77 ? 152.06100 159.95000 124.23100 1.000 68.84376 77 PRO B C 1
ATOM 322 O O . PRO A 1 77 ? 151.75200 158.97400 123.57400 1.000 69.59391 77 PRO B O 1
ATOM 326 N N . SER A 1 78 ? 152.17400 161.18400 123.73700 1.000 69.02758 78 SER B N 1
ATOM 327 C CA . SER A 1 78 ? 151.93900 161.47100 122.29900 1.000 69.60745 78 SER B CA 1
ATOM 328 C C . SER A 1 78 ? 153.22700 162.04700 121.70400 1.000 69.34526 78 SER B C 1
ATOM 329 O O . SER A 1 78 ? 153.97900 162.70000 122.45000 1.000 68.77918 78 SER B O 1
ATOM 332 N N . PRO A 1 79 ? 153.53000 161.81300 120.41000 1.000 65.06290 79 PRO B N 1
ATOM 333 C CA . PRO A 1 79 ? 154.77600 162.29000 119.82000 1.000 60.73720 79 PRO B CA 1
ATOM 334 C C . PRO A 1 79 ? 154.67500 163.72800 119.30000 1.000 60.99041 79 PRO B C 1
ATOM 335 O O . PRO A 1 79 ? 153.79200 163.99900 118.50800 1.000 61.94473 79 PRO B O 1
ATOM 339 N N . GLY A 1 80 ? 155.56400 164.60900 119.76300 1.000 56.10353 80 GLY B N 1
ATOM 340 C CA . GLY A 1 80 ? 155.59600 165.98500 119.23500 1.000 54.33751 80 GLY B CA 1
ATOM 341 C C . GLY A 1 80 ? 156.31500 166.00500 117.89900 1.000 54.52413 80 GLY B C 1
ATOM 342 O O . GLY A 1 80 ? 156.80600 164.93900 117.48600 1.000 59.98787 80 GLY B O 1
ATOM 343 N N . LEU A 1 81 ? 156.36900 167.15900 117.23700 1.000 42.52779 81 LEU B N 1
ATOM 344 C CA . LEU A 1 81 ? 156.99300 167.23200 115.89200 1.000 44.00749 81 LEU B CA 1
ATOM 345 C C . LEU A 1 81 ? 158.28500 168.04200 115.99500 1.000 44.04763 81 LEU B C 1
ATOM 346 O O . LEU A 1 81 ? 158.48500 168.69500 117.03100 1.000 44.06411 81 LEU B O 1
ATOM 351 N N . MET A 1 82 ? 159.12800 167.97700 114.96200 1.000 40.98714 82 MET B N 1
ATOM 352 C CA . MET A 1 82 ? 160.40700 168.73100 114.96200 1.000 39.82194 82 MET B CA 1
ATOM 353 C C . MET A 1 82 ? 160.84700 168.96400 113.51600 1.000 40.82894 82 MET B C 1
ATOM 354 O O . MET A 1 82 ? 160.46400 168.15900 112.65200 1.000 42.45285 82 MET B O 1
ATOM 359 N N . VAL A 1 83 ? 161.61800 170.02700 113.27400 1.000 57.12802 83 VAL B N 1
ATOM 360 C CA . VAL A 1 83 ? 162.07300 170.36600 111.89400 1.000 56.43453 83 VAL B CA 1
ATOM 361 C C . VAL A 1 83 ? 163.57500 170.08900 111.78400 1.000 58.17822 83 VAL B C 1
ATOM 362 O O . VAL A 1 83 ? 164.31100 170.45600 112.71900 1.000 58.08898 83 VAL B O 1
ATOM 366 N N . PHE A 1 84 ? 164.00500 169.45600 110.68900 1.000 68.29092 84 PHE B N 1
ATOM 367 C CA . PHE A 1 84 ? 165.45100 169.20100 110.46300 1.000 69.32465 84 PHE B CA 1
ATOM 368 C C . PHE A 1 84 ? 165.83000 169.71800 109.07100 1.000 71.40630 84 PHE B C 1
ATOM 369 O O . PHE A 1 84 ? 165.18800 169.29200 108.09200 1.000 75.03925 84 PHE B O 1
ATOM 377 N N . PRO A 1 85 ? 166.83900 170.60900 108.93300 1.000 73.03461 85 PRO B N 1
ATOM 378 C CA . PRO A 1 85 ? 167.93800 170.71100 109.89700 1.000 71.90306 85 PRO B CA 1
ATOM 379 C C . PRO A 1 85 ? 167.65900 171.73600 111.00400 1.000 72.55104 85 PRO B C 1
ATOM 380 O O . PRO A 1 85 ? 166.88600 172.64200 110.77200 1.000 76.24735 85 PRO B O 1
ATOM 384 N N . LYS A 1 86 ? 168.29300 171.57000 112.17000 1.000 60.59372 86 LYS B N 1
ATOM 385 C CA . LYS A 1 86 ? 168.05400 172.49100 113.31500 1.000 62.16460 86 LYS B CA 1
ATOM 386 C C . LYS A 1 86 ? 168.81800 173.79900 113.08800 1.000 63.46986 86 LYS B C 1
ATOM 387 O O . LYS A 1 86 ? 170.06200 173.75700 113.03100 1.000 64.14873 86 LYS B O 1
ATOM 393 N N . PRO A 1 87 ? 168.13000 174.95300 112.95100 1.000 67.22589 87 PRO B N 1
ATOM 394 C CA . PRO A 1 87 ? 168.79500 176.23600 112.70800 1.000 67.25304 87 PRO B CA 1
ATOM 395 C C . PRO A 1 87 ? 169.71400 176.61900 113.85700 1.000 69.48383 87 PRO B C 1
ATOM 396 O O . PRO A 1 87 ? 169.76800 175.97500 114.90700 1.000 69.24069 87 PRO B O 1
ATOM 400 N N . VAL A 1 88 ? 170.46400 177.69900 113.63500 1.000 67.04557 88 VAL B N 1
ATOM 401 C CA . VAL A 1 88 ? 171.30100 178.25800 114.68600 1.000 64.60751 88 VAL B CA 1
ATOM 402 C C . VAL A 1 88 ? 170.45500 178.95200 115.74600 1.000 65.02714 88 VAL B C 1
ATOM 403 O O . VAL A 1 88 ? 170.86800 179.04700 116.90800 1.000 67.31094 88 VAL B O 1
ATOM 407 N N . THR A 1 89 ? 169.24100 179.37200 115.39100 1.000 67.41198 89 THR B N 1
ATOM 408 C CA . THR A 1 89 ? 168.41900 180.21300 116.25200 1.000 68.88823 89 THR B CA 1
ATOM 409 C C . THR A 1 89 ? 167.08800 179.48800 116.46600 1.000 67.32253 89 THR B C 1
ATOM 410 O O . THR A 1 89 ? 166.96700 178.30800 116.11900 1.000 64.22747 89 THR B O 1
ATOM 414 N N . ALA A 1 90 ? 166.08800 180.16000 117.03400 1.000 65.41356 90 ALA B N 1
ATOM 415 C CA . ALA A 1 90 ? 164.85000 179.52900 117.48900 1.000 65.24818 90 ALA B CA 1
ATOM 416 C C . ALA A 1 90 ? 164.01300 179.08800 116.29300 1.000 68.23433 90 ALA B C 1
ATOM 417 O O . ALA A 1 90 ? 163.00000 179.69700 115.94000 1.000 70.97637 90 ALA B O 1
ATOM 419 N N . LEU A 1 91 ? 164.44300 177.98900 115.67200 1.000 62.22725 91 LEU B N 1
ATOM 420 C CA . LEU A 1 91 ? 163.72700 177.38100 114.54900 1.000 62.65195 91 LEU B CA 1
ATOM 421 C C . LEU A 1 91 ? 163.49400 178.38900 113.42900 1.000 62.98309 91 LEU B C 1
ATOM 422 O O . LEU A 1 91 ? 162.44300 178.40900 112.78900 1.000 59.09500 91 LEU B O 1
ATOM 427 N N . GLU A 1 92 ? 164.49200 179.23500 113.18900 1.000 76.44473 92 GLU B N 1
ATOM 428 C CA . GLU A 1 92 ? 164.41500 180.28900 112.18400 1.000 75.20661 92 GLU B CA 1
ATOM 429 C C . GLU A 1 92 ? 165.50200 180.04600 111.14800 1.000 76.18083 92 GLU B C 1
ATOM 430 O O . GLU A 1 92 ? 166.69200 180.20500 111.44000 1.000 74.67660 92 GLU B O 1
ATOM 436 N N . TYR A 1 93 ? 165.09400 179.65400 109.94600 1.000 80.11634 93 TYR B N 1
ATOM 437 C CA . TYR A 1 93 ? 166.03600 179.42300 108.86500 1.000 81.72974 93 TYR B CA 1
ATOM 438 C C . TYR A 1 93 ? 166.34800 180.73100 108.15500 1.000 84.12544 93 TYR B C 1
ATOM 439 O O . TYR A 1 93 ? 165.44900 181.52200 107.85500 1.000 84.46659 93 TYR B O 1
ATOM 448 N N . THR A 1 94 ? 167.63000 180.95800 107.88800 1.000 99.32869 94 THR B N 1
ATOM 449 C CA . THR A 1 94 ? 168.06100 182.18500 107.22500 1.000 100.65315 94 THR B CA 1
ATOM 450 C C . THR A 1 94 ? 169.27400 181.85600 106.36700 1.000 102.10162 94 THR B C 1
ATOM 451 O O . THR A 1 94 ? 170.33600 181.51400 106.89600 1.000 101.56355 94 THR B O 1
ATOM 455 N N . PHE A 1 95 ? 169.11100 181.95200 105.05000 1.000 114.77300 95 PHE B N 1
ATOM 456 C CA . PHE A 1 95 ? 170.19600 181.70900 104.11300 1.000 115.58374 95 PHE B CA 1
ATOM 457 C C . PHE A 1 95 ? 170.12000 182.73300 102.99100 1.000 116.22279 95 PHE B C 1
ATOM 458 O O . PHE A 1 95 ? 169.07000 183.32600 102.73300 1.000 115.44614 95 PHE B O 1
ATOM 466 N N . SER A 1 96 ? 171.25400 182.94000 102.33000 1.000 126.47177 96 SER B N 1
ATOM 467 C CA . SER A 1 96 ? 171.33900 183.80500 101.16300 1.000 126.44933 96 SER B CA 1
ATOM 468 C C . SER A 1 96 ? 171.60100 182.94800 99.93300 1.000 126.54894 96 SER B C 1
ATOM 469 O O . SER A 1 96 ? 172.54300 182.14800 99.91800 1.000 125.97465 96 SER B O 1
ATOM 472 N N . ARG A 1 97 ? 170.76200 183.11500 98.90800 1.000 126.89949 97 ARG B N 1
ATOM 473 C CA . ARG A 1 97 ? 170.85400 182.27000 97.72200 1.000 127.04719 97 ARG B CA 1
ATOM 474 C C . ARG A 1 97 ? 172.16400 182.47900 96.97400 1.000 127.10347 97 ARG B C 1
ATOM 475 O O . ARG A 1 97 ? 172.66900 181.54500 96.34000 1.000 127.09398 97 ARG B O 1
ATOM 483 N N . SER A 1 98 ? 172.72700 183.68200 97.03000 1.000 133.12471 98 SER B N 1
ATOM 484 C CA . SER A 1 98 ? 173.99600 183.97000 96.36200 1.000 133.17556 98 SER B CA 1
ATOM 485 C C . SER A 1 98 ? 175.18700 183.68600 97.27300 1.000 133.95904 98 SER B C 1
ATOM 486 O O . SER A 1 98 ? 176.07600 184.51800 97.44800 1.000 134.50695 98 SER B O 1
ATOM 489 N N . ASP A 1 99 ? 175.20800 182.48900 97.86000 1.000 134.74377 99 ASP B N 1
ATOM 490 C CA . ASP A 1 99 ? 176.30400 182.04900 98.71400 1.000 134.56533 99 ASP B CA 1
ATOM 491 C C . ASP A 1 99 ? 176.23100 180.53900 98.90100 1.000 134.29898 99 ASP B C 1
ATOM 492 O O . ASP A 1 99 ? 175.19200 180.01700 99.32500 1.000 134.07656 99 ASP B O 1
ATOM 497 N N . PRO A 1 100 ? 177.30300 179.80100 98.60100 1.000 133.19242 100 PRO B N 1
ATOM 498 C CA . PRO A 1 100 ? 177.28400 178.35900 98.88600 1.000 132.81029 100 PRO B CA 1
ATOM 499 C C . PRO A 1 100 ? 177.38300 178.03900 100.36600 1.000 132.44004 100 PRO B C 1
ATOM 500 O O . PRO A 1 100 ? 176.77500 177.06000 100.81600 1.000 131.94109 100 PRO B O 1
ATOM 504 N N . THR A 1 101 ? 178.12700 178.83500 101.13900 1.000 134.73828 101 THR B N 1
ATOM 505 C CA . THR A 1 101 ? 178.31700 178.53100 102.55400 1.000 135.30787 101 THR B CA 1
ATOM 506 C C . THR A 1 101 ? 177.07100 178.83200 103.37700 1.000 135.36610 101 THR B C 1
ATOM 507 O O . THR A 1 101 ? 176.83500 178.17500 104.39800 1.000 135.23547 101 THR B O 1
ATOM 511 N N . SER A 1 102 ? 176.27100 179.81700 102.96300 1.000 129.46324 102 SER B N 1
ATOM 512 C CA . SER A 1 102 ? 175.08800 180.17900 103.73600 1.000 128.99053 102 SER B CA 1
ATOM 513 C C . SER A 1 102 ? 174.09900 179.02300 103.80900 1.000 128.68936 102 SER B C 1
ATOM 514 O O . SER A 1 102 ? 173.52700 178.75100 104.87000 1.000 128.50098 102 SER B O 1
ATOM 517 N N . TYR A 1 103 ? 173.88600 178.33000 102.69400 1.000 124.02543 103 TYR B N 1
ATOM 518 C CA . TYR A 1 103 ? 172.97700 177.19300 102.64800 1.000 123.14962 103 TYR B CA 1
ATOM 519 C C . TYR A 1 103 ? 173.66700 175.85400 102.87900 1.000 121.74751 103 TYR B C 1
ATOM 520 O O . TYR A 1 103 ? 172.98600 174.82400 102.92300 1.000 121.43453 103 TYR B O 1
ATOM 529 N N . ALA A 1 104 ? 174.99400 175.84400 103.02800 1.000 118.09113 104 ALA B N 1
ATOM 530 C CA . ALA A 1 104 ? 175.71500 174.59300 103.24500 1.000 118.64141 104 ALA B CA 1
ATOM 531 C C . ALA A 1 104 ? 175.35900 173.96800 104.59300 1.000 118.19662 104 ALA B C 1
ATOM 532 O O . ALA A 1 104 ? 174.99000 172.78800 104.66600 1.000 117.01942 104 ALA B O 1
ATOM 534 N N . GLY A 1 105 ? 175.43200 174.75700 105.67000 1.000 114.57739 105 GLY B N 1
ATOM 535 C CA . GLY A 1 105 ? 175.23600 174.26900 107.02600 1.000 114.11002 105 GLY B CA 1
ATOM 536 C C . GLY A 1 105 ? 173.97500 173.45400 107.19700 1.000 113.41709 105 GLY B C 1
ATOM 537 O O . GLY A 1 105 ? 173.86100 172.63000 108.10900 1.000 112.95263 105 GLY B O 1
ATOM 538 N N . TYR A 1 106 ? 173.01800 173.68800 106.30700 1.000 102.16508 106 TYR B N 1
ATOM 539 C CA . TYR A 1 106 ? 171.82600 172.86500 106.21100 1.000 99.75488 106 TYR B CA 1
ATOM 540 C C . TYR A 1 106 ? 171.98800 171.73100 105.20800 1.000 99.07243 106 TYR B C 1
ATOM 541 O O . TYR A 1 106 ? 171.40400 170.65800 105.40100 1.000 98.81058 106 TYR B O 1
ATOM 550 N N . ILE A 1 107 ? 172.77800 171.93500 104.14900 1.000 102.98013 107 ILE B N 1
ATOM 551 C CA . ILE A 1 107 ? 172.88100 170.92000 103.10300 1.000 103.79843 107 ILE B CA 1
ATOM 552 C C . ILE A 1 107 ? 173.65400 169.69700 103.58900 1.000 103.22424 107 ILE B C 1
ATOM 553 O O . ILE A 1 107 ? 173.22300 168.56100 103.36400 1.000 102.11423 107 ILE B O 1
ATOM 558 N N . GLU A 1 108 ? 174.80200 169.88900 104.25300 1.000 105.09824 108 GLU B N 1
ATOM 559 C CA . GLU A 1 108 ? 175.48500 168.70200 104.76900 1.000 105.28738 108 GLU B CA 1
ATOM 560 C C . GLU A 1 108 ? 174.70000 168.05500 105.90000 1.000 104.60710 108 GLU B C 1
ATOM 561 O O . GLU A 1 108 ? 174.74600 166.83100 106.05200 1.000 103.00026 108 GLU B O 1
ATOM 567 N N . ASP A 1 109 ? 173.96400 168.84400 106.68700 1.000 96.74276 109 ASP B N 1
ATOM 568 C CA . ASP A 1 109 ? 173.10400 168.26400 107.71400 1.000 95.34397 109 ASP B CA 1
ATOM 569 C C . ASP A 1 109 ? 172.05200 167.35300 107.09300 1.000 94.46253 109 ASP B C 1
ATOM 570 O O . ASP A 1 109 ? 171.85500 166.21500 107.53600 1.000 94.70224 109 ASP B O 1
ATOM 575 N N . LEU A 1 110 ? 171.38100 167.83400 106.04400 1.000 91.50233 110 LEU B N 1
ATOM 576 C CA . LEU A 1 110 ? 170.37000 167.02600 105.37100 1.000 92.33440 110 LEU B CA 1
ATOM 577 C C . LEU A 1 110 ? 170.98900 165.80500 104.70100 1.000 92.31872 110 LEU B C 1
ATOM 578 O O . LEU A 1 110 ? 170.41300 164.71200 104.73600 1.000 92.28494 110 LEU B O 1
ATOM 583 N N . LYS A 1 111 ? 172.15800 165.97200 104.07800 1.000 95.38142 111 LYS B N 1
ATOM 584 C CA . LYS A 1 111 ? 172.80400 164.85100 103.40200 1.000 95.88522 111 LYS B CA 1
ATOM 585 C C . LYS A 1 111 ? 173.22000 163.77100 104.39200 1.000 96.60289 111 LYS B C 1
ATOM 586 O O . LYS A 1 111 ? 173.02000 162.57700 104.13900 1.000 96.51602 111 LYS B O 1
ATOM 592 N N . LYS A 1 112 ? 173.80400 164.16700 105.52500 1.000 94.07690 112 LYS B N 1
ATOM 593 C CA . LYS A 1 112 ? 174.19600 163.19200 106.53500 1.000 93.21688 112 LYS B CA 1
ATOM 594 C C . LYS A 1 112 ? 172.97800 162.52300 107.15600 1.000 92.42013 112 LYS B C 1
ATOM 595 O O . LYS A 1 112 ? 172.98600 161.31000 107.39600 1.000 92.20217 112 LYS B O 1
ATOM 601 N N . PHE A 1 113 ? 171.92300 163.29500 107.42700 1.000 83.39530 113 PHE B N 1
ATOM 602 C CA . PHE A 1 113 ? 170.71100 162.70400 107.98400 1.000 82.83068 113 PHE B CA 1
ATOM 603 C C . PHE A 1 113 ? 170.04100 161.76500 106.99100 1.000 84.31092 113 PHE B C 1
ATOM 604 O O . PHE A 1 113 ? 169.56400 160.69000 107.37000 1.000 83.63549 113 PHE B O 1
ATOM 612 N N . LEU A 1 114 ? 169.99500 162.15100 105.71600 1.000 90.20173 114 LEU B N 1
ATOM 613 C CA . LEU A 1 114 ? 169.31700 161.37100 104.69000 1.000 90.45876 114 LEU B CA 1
ATOM 614 C C . LEU A 1 114 ? 170.22600 160.33500 104.04000 1.000 90.44953 114 LEU B C 1
ATOM 615 O O . LEU A 1 114 ? 169.89500 159.81900 102.96700 1.000 91.53722 114 LEU B O 1
ATOM 620 N N . LYS A 1 115 ? 171.35900 160.02000 104.66100 1.000 94.18813 115 LYS B N 1
ATOM 621 C CA . LYS A 1 115 ? 172.25200 158.99600 104.13400 1.000 95.22801 115 LYS B CA 1
ATOM 622 C C . LYS A 1 115 ? 171.67000 157.59800 104.33900 1.000 93.91456 115 LYS B C 1
ATOM 623 O O . LYS A 1 115 ? 171.59500 156.83000 103.37200 1.000 94.68552 115 LYS B O 1
ATOM 629 N N . PRO A 1 116 ? 171.24200 157.21300 105.55100 1.000 93.64381 116 PRO B N 1
ATOM 630 C CA . PRO A 1 116 ? 170.66600 155.86800 105.71200 1.000 95.05085 116 PRO B CA 1
ATOM 631 C C . PRO A 1 116 ? 169.37200 155.66300 104.94600 1.000 94.73158 116 PRO B C 1
ATOM 632 O O . PRO A 1 116 ? 168.95800 154.51200 104.76500 1.000 96.03436 116 PRO B O 1
ATOM 636 N N . TYR A 1 117 ? 168.71500 156.73500 104.50500 1.000 88.15470 117 TYR B N 1
ATOM 637 C CA . TYR A 1 117 ? 167.49400 156.62000 103.72000 1.000 88.39237 117 TYR B CA 1
ATOM 638 C C . TYR A 1 117 ? 167.75600 156.34500 102.24500 1.000 91.00030 117 TYR B C 1
ATOM 639 O O . TYR A 1 117 ? 166.80300 156.07800 101.50600 1.000 90.72596 117 TYR B O 1
ATOM 648 N N . THR A 1 118 ? 169.01100 156.39800 101.80200 1.000 102.63913 118 THR B N 1
ATOM 649 C CA . THR A 1 118 ? 169.32100 156.28600 100.38500 1.000 102.80791 118 THR B CA 1
ATOM 650 C C . THR A 1 118 ? 169.03900 154.87200 99.87800 1.000 103.20097 118 THR B C 1
ATOM 651 O O . THR A 1 118 ? 168.73800 153.95200 100.64100 1.000 104.45205 118 THR B O 1
ATOM 655 N N . LEU A 1 119 ? 169.15500 154.71100 98.55600 1.000 116.21749 119 LEU B N 1
ATOM 656 C CA . LEU A 1 119 ? 168.74700 153.46600 97.91000 1.000 117.77851 119 LEU B CA 1
ATOM 657 C C . LEU A 1 119 ? 169.62000 152.29000 98.33500 1.000 118.50615 119 LEU B C 1
ATOM 658 O O . LEU A 1 119 ? 169.12300 151.16700 98.48500 1.000 118.33836 119 LEU B O 1
ATOM 663 N N . GLU A 1 120 ? 170.91900 152.51800 98.53000 1.000 114.55110 120 GLU B N 1
ATOM 664 C CA . GLU A 1 120 ? 171.82900 151.42200 98.84000 1.000 113.30200 120 GLU B CA 1
ATOM 665 C C . GLU A 1 120 ? 171.72100 150.94700 100.28300 1.000 113.33657 120 GLU B C 1
ATOM 666 O O . GLU A 1 120 ? 172.20400 149.85400 100.59500 1.000 113.67008 120 GLU B O 1
ATOM 672 N N . GLU A 1 121 ? 171.10600 151.73400 101.16500 1.000 112.61921 121 GLU B N 1
ATOM 673 C CA . GLU A 1 121 ? 171.03700 151.40900 102.58400 1.000 112.65400 121 GLU B CA 1
ATOM 674 C C . GLU A 1 121 ? 169.62300 151.06000 103.03900 1.000 112.54570 121 GLU B C 1
ATOM 675 O O . GLU A 1 121 ? 169.32800 151.12500 104.23700 1.000 112.61035 121 GLU B O 1
ATOM 681 N N . GLN A 1 122 ? 168.74100 150.68900 102.10800 1.000 117.78121 122 GLN B N 1
ATOM 682 C CA . GLN A 1 122 ? 167.40300 150.24400 102.47900 1.000 118.35614 122 GLN B CA 1
ATOM 683 C C . GLN A 1 122 ? 167.00300 148.96900 101.74300 1.000 120.37691 122 GLN B C 1
ATOM 684 O O . GLN A 1 122 ? 165.81000 148.64900 101.68200 1.000 120.62273 122 GLN B O 1
ATOM 690 N N . LYS A 1 123 ? 167.96300 148.23200 101.19300 1.000 125.81456 123 LYS B N 1
ATOM 691 C CA . LYS A 1 123 ? 167.68300 147.03900 100.40600 1.000 124.86689 123 LYS B CA 1
ATOM 692 C C . LYS A 1 123 ? 167.60900 145.77200 101.25100 1.000 124.92270 123 LYS B C 1
ATOM 693 O O . LYS A 1 123 ? 167.40600 144.68600 100.69900 1.000 126.21084 123 LYS B O 1
ATOM 699 N N . ASN A 1 124 ? 167.76000 145.88300 102.57000 1.000 127.34374 124 ASN B N 1
ATOM 700 C CA . ASN A 1 124 ? 167.76400 144.72600 103.45700 1.000 128.73721 124 ASN B CA 1
ATOM 701 C C . ASN A 1 124 ? 166.59300 144.75800 104.43500 1.000 129.17013 124 ASN B C 1
ATOM 702 O O . ASN A 1 124 ? 166.68900 144.22900 105.54400 1.000 129.40135 124 ASN B O 1
ATOM 707 N N . LEU A 1 125 ? 165.48100 145.37200 104.04000 1.000 128.15214 125 LEU B N 1
ATOM 708 C CA . LEU A 1 125 ? 164.29900 145.44900 104.88300 1.000 128.72732 125 LEU B CA 1
ATOM 709 C C . LEU A 1 125 ? 163.07100 145.02000 104.09500 1.000 127.67546 125 LEU B C 1
ATOM 710 O O . LEU A 1 125 ? 162.98500 145.22700 102.88200 1.000 127.48718 125 LEU B O 1
ATOM 715 N N . THR A 1 126 ? 162.12600 144.40600 104.80000 1.000 131.35356 126 THR B N 1
ATOM 716 C CA . THR A 1 126 ? 160.90800 143.92500 104.16600 1.000 132.21306 126 THR B CA 1
ATOM 717 C C . THR A 1 126 ? 160.01200 145.09100 103.76900 1.000 132.01000 126 THR B C 1
ATOM 718 O O . THR A 1 126 ? 159.88300 146.07500 104.50200 1.000 132.13520 126 THR B O 1
ATOM 722 N N . VAL A 1 127 ? 159.38400 144.97400 102.60300 1.000 136.29355 127 VAL B N 1
ATOM 723 C CA . VAL A 1 127 ? 158.47400 146.00400 102.11100 1.000 136.11409 127 VAL B CA 1
ATOM 724 C C . VAL A 1 127 ? 157.10100 145.74900 102.72400 1.000 135.88644 127 VAL B C 1
ATOM 725 O O . VAL A 1 127 ? 156.41300 144.79200 102.36000 1.000 136.02997 127 VAL B O 1
ATOM 729 N N . CYS A 1 128 ? 156.70900 146.59600 103.66700 1.000 130.48983 128 CYS B N 1
ATOM 730 C CA . CYS A 1 128 ? 155.42900 146.44900 104.33800 1.000 130.85931 128 CYS B CA 1
ATOM 731 C C . CYS A 1 128 ? 154.30000 147.00300 103.46800 1.000 130.80034 128 CYS B C 1
ATOM 732 O O . CYS A 1 128 ? 154.51800 147.90700 102.65700 1.000 129.93664 128 CYS B O 1
ATOM 735 N N . PRO A 1 129 ? 153.08800 146.46500 103.60800 1.000 127.30585 129 PRO B N 1
ATOM 736 C CA . PRO A 1 129 ? 151.96800 146.95900 102.80000 1.000 126.07495 129 PRO B CA 1
ATOM 737 C C . PRO A 1 129 ? 151.64100 148.40900 103.12200 1.000 126.21389 129 PRO B C 1
ATOM 738 O O . PRO A 1 129 ? 151.79900 148.87000 104.25400 1.000 126.57720 129 PRO B O 1
ATOM 742 N N . ASP A 1 130 ? 151.17500 149.12800 102.10400 1.000 125.10667 130 ASP B N 1
ATOM 743 C CA . ASP A 1 130 ? 150.81300 150.52800 102.26600 1.000 125.62034 130 ASP B CA 1
ATOM 744 C C . ASP A 1 130 ? 149.44900 150.65700 102.93200 1.000 125.78942 130 ASP B C 1
ATOM 745 O O . ASP A 1 130 ? 148.50900 149.92700 102.60500 1.000 125.10076 130 ASP B O 1
ATOM 750 N N . GLY A 1 131 ? 149.34800 151.59300 103.87300 1.000 131.21454 131 GLY B N 1
ATOM 751 C CA . GLY A 1 131 ? 148.10300 151.83400 104.57300 1.000 131.00758 131 GLY B CA 1
ATOM 752 C C . GLY A 1 131 ? 147.76400 150.82800 105.64800 1.000 130.75069 131 GLY B C 1
ATOM 753 O O . GLY A 1 131 ? 146.66300 150.89000 106.20600 1.000 130.48615 131 GLY B O 1
ATOM 754 N N . ALA A 1 132 ? 148.67200 149.91100 105.96200 1.000 129.92415 132 ALA B N 1
ATOM 755 C CA . ALA A 1 132 ? 148.41400 148.86800 106.94000 1.000 129.88820 132 ALA B CA 1
ATOM 756 C C . ALA A 1 132 ? 148.83200 149.34300 108.33100 1.000 130.21007 132 ALA B C 1
ATOM 757 O O . ALA A 1 132 ? 149.11000 150.52400 108.55600 1.000 130.39784 132 ALA B O 1
ATOM 759 N N . LEU A 1 133 ? 148.87400 148.41500 109.28200 1.000 125.84182 133 LEU B N 1
ATOM 760 C CA . LEU A 1 133 ? 149.28200 148.66600 110.66000 1.000 125.71068 133 LEU B CA 1
ATOM 761 C C . LEU A 1 133 ? 150.31500 147.62400 111.06800 1.000 125.12703 133 LEU B C 1
ATOM 762 O O . LEU A 1 133 ? 150.15100 146.88500 112.03900 1.000 125.30075 133 LEU B O 1
ATOM 767 N N . PHE A 1 134 ? 151.36400 147.50400 110.25400 1.000 118.89234 134 PHE B N 1
ATOM 768 C CA . PHE A 1 134 ? 152.37000 146.45900 110.41100 1.000 118.85943 134 PHE B CA 1
ATOM 769 C C . PHE A 1 134 ? 152.86500 146.37500 111.84800 1.000 118.23864 134 PHE B C 1
ATOM 770 O O . PHE A 1 134 ? 153.39800 147.34500 112.39400 1.000 117.99415 134 PHE B O 1
ATOM 778 N N . GLU A 1 135 ? 152.65600 145.21600 112.45800 1.000 115.25279 135 GLU B N 1
ATOM 779 C CA . GLU A 1 135 ? 153.15000 144.88700 113.78400 1.000 114.51874 135 GLU B CA 1
ATOM 780 C C . GLU A 1 135 ? 154.20900 143.79800 113.66100 1.000 114.78296 135 GLU B C 1
ATOM 781 O O . GLU A 1 135 ? 154.58300 143.38400 112.56000 1.000 115.74754 135 GLU B O 1
ATOM 787 N N . GLN A 1 136 ? 154.69700 143.33200 114.80500 1.000 111.46441 136 GLN B N 1
ATOM 788 C CA . GLN A 1 136 ? 155.66700 142.24800 114.79800 1.000 111.20505 136 GLN B CA 1
ATOM 789 C C . GLN A 1 136 ? 155.64000 141.54200 116.14400 1.000 112.35829 136 GLN B C 1
ATOM 790 O O . GLN A 1 136 ? 155.31400 142.14300 117.17000 1.000 112.80408 136 GLN B O 1
ATOM 796 N N . LYS A 1 137 ? 155.98400 140.25500 116.12000 1.000 117.01887 137 LYS B N 1
ATOM 797 C CA . LYS A 1 137 ? 156.05900 139.46100 117.33700 1.000 117.69737 137 LYS B CA 1
ATOM 798 C C . LYS A 1 137 ? 157.28000 138.55400 117.38800 1.000 117.27790 137 LYS B C 1
ATOM 799 O O . LYS A 1 137 ? 157.48000 137.88100 118.40400 1.000 117.31877 137 LYS B O 1
ATOM 805 N N . GLY A 1 138 ? 158.10100 138.51900 116.34200 1.000 122.40366 138 GLY B N 1
ATOM 806 C CA . GLY A 1 138 ? 159.20800 137.59600 116.27100 1.000 123.85619 138 GLY B CA 1
ATOM 807 C C . GLY A 1 138 ? 160.35000 137.96200 117.19400 1.000 124.46399 138 GLY B C 1
ATOM 808 O O . GLY A 1 138 ? 160.47200 139.10200 117.65200 1.000 123.24355 138 GLY B O 1
ATOM 809 N N . PRO A 1 139 ? 161.21100 136.98600 117.49300 1.000 129.49118 139 PRO B N 1
ATOM 810 C CA . PRO A 1 139 ? 162.39800 137.28000 118.31300 1.000 128.52640 139 PRO B CA 1
ATOM 811 C C . PRO A 1 139 ? 163.35900 138.25000 117.65200 1.000 128.51848 139 PRO B C 1
ATOM 812 O O . PRO A 1 139 ? 164.16700 138.87300 118.35200 1.000 128.58564 139 PRO B O 1
ATOM 816 N N . VAL A 1 140 ? 163.30500 138.39200 116.33100 1.000 121.39409 140 VAL B N 1
ATOM 817 C CA . VAL A 1 140 ? 164.11200 139.35900 115.59600 1.000 121.29805 140 VAL B CA 1
ATOM 818 C C . VAL A 1 140 ? 163.16000 140.33600 114.92200 1.000 121.57614 140 VAL B C 1
ATOM 819 O O . VAL A 1 140 ? 162.28300 139.92500 114.15200 1.000 121.18177 140 VAL B O 1
ATOM 823 N N . TYR A 1 141 ? 163.32600 141.62200 115.21800 1.000 112.43671 141 TYR B N 1
ATOM 824 C CA . TYR A 1 141 ? 162.48600 142.67400 114.66600 1.000 111.61614 141 TYR B CA 1
ATOM 825 C C . TYR A 1 141 ? 163.18200 143.33900 113.48500 1.000 112.16140 141 TYR B C 1
ATOM 826 O O . TYR A 1 141 ? 164.38700 143.60400 113.53000 1.000 111.47185 141 TYR B O 1
ATOM 835 N N . VAL A 1 142 ? 162.41800 143.60200 112.42700 1.000 119.36365 142 VAL B N 1
ATOM 836 C CA . VAL A 1 142 ? 162.92500 144.28100 111.23900 1.000 119.85784 142 VAL B CA 1
ATOM 837 C C . VAL A 1 142 ? 161.91600 145.34100 110.81700 1.000 120.96739 142 VAL B C 1
ATOM 838 O O . VAL A 1 142 ? 160.70300 145.10400 110.83800 1.000 120.03899 142 VAL B O 1
ATOM 842 N N . ALA A 1 143 ? 162.41700 146.52000 110.45300 1.000 124.48624 143 ALA B N 1
ATOM 843 C CA . ALA A 1 143 ? 161.57500 147.62600 110.02900 1.000 123.11990 143 ALA B CA 1
ATOM 844 C C . ALA A 1 143 ? 161.28300 147.53600 108.53200 1.000 123.51451 143 ALA B C 1
ATOM 845 O O . ALA A 1 143 ? 161.77700 146.65400 107.82500 1.000 124.59260 143 ALA B O 1
ATOM 847 N N . CYS A 1 144 ? 160.47300 148.47000 108.03900 1.000 117.52183 144 CYS B N 1
ATOM 848 C CA . CYS A 1 144 ? 160.07800 148.50000 106.64000 1.000 117.63186 144 CYS B CA 1
ATOM 849 C C . CYS A 1 144 ? 161.10600 149.28600 105.82300 1.000 118.24672 144 CYS B C 1
ATOM 850 O O . CYS A 1 144 ? 162.19300 149.62000 106.30100 1.000 118.00851 144 CYS B O 1
ATOM 853 N N . GLN A 1 145 ? 160.76900 149.58000 104.57000 1.000 117.51948 145 GLN B N 1
ATOM 854 C CA . GLN A 1 145 ? 161.63200 150.32700 103.66500 1.000 117.33481 145 GLN B CA 1
ATOM 855 C C . GLN A 1 145 ? 161.03300 151.70100 103.41000 1.000 117.46596 145 GLN B C 1
ATOM 856 O O . GLN A 1 145 ? 159.84700 151.81300 103.08500 1.000 117.37527 145 GLN B O 1
ATOM 862 N N . PHE A 1 146 ? 161.84900 152.73800 103.55500 1.000 96.71070 146 PHE B N 1
ATOM 863 C CA . PHE A 1 146 ? 161.43400 154.10300 103.23400 1.000 95.21196 146 PHE B CA 1
ATOM 864 C C . PHE A 1 146 ? 162.32600 154.63900 102.12600 1.000 96.12323 146 PHE B C 1
ATOM 865 O O . PHE A 1 146 ? 163.48400 155.01300 102.39400 1.000 97.24801 146 PHE B O 1
ATOM 873 N N . PRO A 1 147 ? 161.85500 154.69500 100.88300 1.000 96.51710 147 PRO B N 1
ATOM 874 C CA . PRO A 1 147 ? 162.71800 155.16200 99.79400 1.000 96.61154 147 PRO B CA 1
ATOM 875 C C . PRO A 1 147 ? 162.91600 156.66800 99.84900 1.000 96.72887 147 PRO B C 1
ATOM 876 O O . PRO A 1 147 ? 161.97700 157.42900 100.09300 1.000 96.85978 147 PRO B O 1
ATOM 880 N N . ILE A 1 148 ? 164.15900 157.09700 99.61100 1.000 97.36113 148 ILE B N 1
ATOM 881 C CA . ILE A 1 148 ? 164.46800 158.52100 99.64400 1.000 97.36016 148 ILE B CA 1
ATOM 882 C C . ILE A 1 148 ? 163.79700 159.26000 98.49600 1.000 97.22215 148 ILE B C 1
ATOM 883 O O . ILE A 1 148 ? 163.63200 160.48300 98.56000 1.000 97.79540 148 ILE B O 1
ATOM 888 N N . SER A 1 149 ? 163.38200 158.54500 97.44900 1.000 98.33919 149 SER B N 1
ATOM 889 C CA . SER A 1 149 ? 162.66500 159.16700 96.34300 1.000 98.16155 149 SER B CA 1
ATOM 890 C C . SER A 1 149 ? 161.28300 159.65900 96.74500 1.000 98.54398 149 SER B C 1
ATOM 891 O O . SER A 1 149 ? 160.64400 160.36200 95.95600 1.000 99.10123 149 SER B O 1
ATOM 894 N N . LEU A 1 150 ? 160.79900 159.29100 97.93300 1.000 94.06948 150 LEU B N 1
ATOM 895 C CA . LEU A 1 150 ? 159.53500 159.83500 98.41700 1.000 93.02596 150 LEU B CA 1
ATOM 896 C C . LEU A 1 150 ? 159.62400 161.34400 98.60200 1.000 94.58693 150 LEU B C 1
ATOM 897 O O . LEU A 1 150 ? 158.69800 162.07900 98.23900 1.000 95.01652 150 LEU B O 1
ATOM 902 N N . LEU A 1 151 ? 160.73400 161.82400 99.16200 1.000 91.63725 151 LEU B N 1
ATOM 903 C CA . LEU A 1 151 ? 160.94000 163.25400 99.39500 1.000 89.60025 151 LEU B CA 1
ATOM 904 C C . LEU A 1 151 ? 161.60500 163.87300 98.16500 1.000 88.65974 151 LEU B C 1
ATOM 905 O O . LEU A 1 151 ? 162.80300 164.15800 98.13200 1.000 88.52170 151 LEU B O 1
ATOM 910 N N . GLN A 1 152 ? 160.78800 164.07100 97.13400 1.000 94.42433 152 GLN B N 1
ATOM 911 C CA . GLN A 1 152 ? 161.28300 164.59000 95.86900 1.000 95.60514 152 GLN B CA 1
ATOM 912 C C . GLN A 1 152 ? 161.70300 166.05100 96.00500 1.000 96.27937 152 GLN B C 1
ATOM 913 O O . GLN A 1 152 ? 161.34500 166.74500 96.96100 1.000 95.98767 152 GLN B O 1
ATOM 919 N N . ALA A 1 153 ? 162.48200 166.50600 95.02700 1.000 101.14511 153 ALA B N 1
ATOM 920 C CA . ALA A 1 153 ? 163.00200 167.87100 94.98700 1.000 101.45992 153 ALA B CA 1
ATOM 921 C C . ALA A 1 153 ? 163.77700 168.21400 96.25500 1.000 102.60389 153 ALA B C 1
ATOM 922 O O . ALA A 1 153 ? 165.00100 168.09300 96.29600 1.000 101.99094 153 ALA B O 1
ATOM 924 N N . PHE A 1 162 ? 169.27000 171.30300 97.97500 1.000 97.93494 162 PHE B N 1
ATOM 925 C CA . PHE A 1 162 ? 167.92100 170.91300 98.36800 1.000 98.71057 162 PHE B CA 1
ATOM 926 C C . PHE A 1 162 ? 166.91600 172.02100 98.07800 1.000 98.97767 162 PHE B C 1
ATOM 927 O O . PHE A 1 162 ? 165.99900 172.25800 98.86200 1.000 98.46052 162 PHE B O 1
ATOM 935 N N . GLY A 1 163 ? 167.08900 172.69500 96.94600 1.000 108.40955 163 GLY B N 1
ATOM 936 C CA . GLY A 1 163 ? 166.21900 173.78600 96.56800 1.000 107.76457 163 GLY B CA 1
ATOM 937 C C . GLY A 1 163 ? 166.59700 175.13500 97.13500 1.000 107.55892 163 GLY B C 1
ATOM 938 O O . GLY A 1 163 ? 165.92200 176.12600 96.82900 1.000 107.32141 163 GLY B O 1
ATOM 939 N N . TYR A 1 164 ? 167.64400 175.20700 97.95900 1.000 108.29079 164 TYR B N 1
ATOM 940 C CA . TYR A 1 164 ? 168.10900 176.49800 98.45500 1.000 109.05634 164 TYR B CA 1
ATOM 941 C C . TYR A 1 164 ? 168.58900 177.37900 97.30800 1.000 110.86643 164 TYR B C 1
ATOM 942 O O . TYR A 1 164 ? 168.21600 178.55400 97.21100 1.000 109.86479 164 TYR B O 1
ATOM 951 N N . SER A 1 165 ? 169.42000 176.82000 96.42500 1.000 114.10160 165 SER B N 1
ATOM 952 C CA . SER A 1 165 ? 169.91400 177.57800 95.28100 1.000 113.03802 165 SER B CA 1
ATOM 953 C C . SER A 1 165 ? 168.79200 177.89900 94.30300 1.000 113.31584 165 SER B C 1
ATOM 954 O O . SER A 1 165 ? 168.75000 178.99700 93.73700 1.000 114.19665 165 SER B O 1
ATOM 957 N N . GLN A 1 166 ? 167.88000 176.94900 94.08600 1.000 113.86363 166 GLN B N 1
ATOM 958 C CA . GLN A 1 166 ? 166.76000 177.18600 93.18300 1.000 113.15509 166 GLN B CA 1
ATOM 959 C C . GLN A 1 166 ? 165.84800 178.28700 93.71000 1.000 113.45758 166 GLN B C 1
ATOM 960 O O . GLN A 1 166 ? 165.36300 179.12400 92.94100 1.000 112.78887 166 GLN B O 1
ATOM 966 N N . GLY A 1 167 ? 165.61000 178.30600 95.01900 1.000 112.08299 167 GLY B N 1
ATOM 967 C CA . GLY A 1 167 ? 164.72300 179.28500 95.61500 1.000 112.05150 167 GLY B CA 1
ATOM 968 C C . GLY A 1 167 ? 163.54600 178.64900 96.32400 1.000 111.14368 167 GLY B C 1
ATOM 969 O O . GLY A 1 167 ? 162.60000 179.33700 96.71700 1.000 110.47609 167 GLY B O 1
ATOM 970 N N . ASN A 1 168 ? 163.59000 177.32700 96.48300 1.000 105.69075 168 ASN B N 1
ATOM 971 C CA . ASN A 1 168 ? 162.53300 176.56400 97.14500 1.000 105.03744 168 ASN B CA 1
ATOM 972 C C . ASN A 1 168 ? 163.17800 175.63400 98.16500 1.000 106.08264 168 ASN B C 1
ATOM 973 O O . ASN A 1 168 ? 163.31700 174.42800 97.92100 1.000 106.43184 168 ASN B O 1
ATOM 978 N N . PRO A 1 169 ? 163.58800 176.16500 99.31700 1.000 97.30435 169 PRO B N 1
ATOM 979 C CA . PRO A 1 169 ? 164.30600 175.34200 100.30000 1.000 96.05672 169 PRO B CA 1
ATOM 980 C C . PRO A 1 169 ? 163.46200 174.18100 100.80300 1.000 94.46559 169 PRO B C 1
ATOM 981 O O . PRO A 1 169 ? 162.24900 174.29900 100.98300 1.000 95.13706 169 PRO B O 1
ATOM 985 N N . CYS A 1 170 ? 164.12400 173.05100 101.03700 1.000 86.46637 170 CYS B N 1
ATOM 986 C CA . CYS A 1 170 ? 163.48200 171.84200 101.53700 1.000 86.36445 170 CYS B CA 1
ATOM 987 C C . CYS A 1 170 ? 163.98200 171.55800 102.94600 1.000 87.44521 170 CYS B C 1
ATOM 988 O O . CYS A 1 170 ? 165.18500 171.37100 103.15600 1.000 85.90908 170 CYS B O 1
ATOM 991 N N . ILE A 1 171 ? 163.06000 171.52000 103.90300 1.000 80.26126 171 ILE B N 1
ATOM 992 C CA . ILE A 1 171 ? 163.35700 171.15300 105.28100 1.000 76.84440 171 ILE B CA 1
ATOM 993 C C . ILE A 1 171 ? 162.47900 169.96600 105.64900 1.000 75.41436 171 ILE B C 1
ATOM 994 O O . ILE A 1 171 ? 161.31100 169.89900 105.25100 1.000 78.99450 171 ILE B O 1
ATOM 999 N N . LEU A 1 172 ? 163.04700 169.01700 106.38400 1.000 66.34073 172 LEU B N 1
ATOM 1000 C CA . LEU A 1 172 ? 162.34900 167.78100 106.71200 1.000 63.29883 172 LEU B CA 1
ATOM 1001 C C . LEU A 1 172 ? 161.67300 167.92200 108.06700 1.000 63.70571 172 LEU B C 1
ATOM 1002 O O . LEU A 1 172 ? 162.33200 168.22700 109.06600 1.000 67.74655 172 LEU B O 1
ATOM 1007 N N . VAL A 1 173 ? 160.36400 167.69800 108.09900 1.000 56.44029 173 VAL B N 1
ATOM 1008 C CA . VAL A 1 173 ? 159.59400 167.69400 109.33400 1.000 54.18513 173 VAL B CA 1
ATOM 1009 C C . VAL A 1 173 ? 159.46500 166.24800 109.78600 1.000 55.02361 173 VAL B C 1
ATOM 1010 O O . VAL A 1 173 ? 158.89700 165.41300 109.07200 1.000 58.14967 173 VAL B O 1
ATOM 1014 N N . LYS A 1 174 ? 160.00300 165.94700 110.96000 1.000 54.72385 174 LYS B N 1
ATOM 1015 C CA . LYS A 1 174 ? 160.03600 164.59500 111.48200 1.000 51.37118 174 LYS B CA 1
ATOM 1016 C C . LYS A 1 174 ? 158.94300 164.41200 112.52700 1.000 52.07241 174 LYS B C 1
ATOM 1017 O O . LYS A 1 174 ? 158.07800 165.26900 112.71800 1.000 55.29112 174 LYS B O 1
ATOM 1023 N N . MET A 1 175 ? 158.97600 163.27200 113.20700 1.000 66.23260 175 MET B N 1
ATOM 1024 C CA . MET A 1 175 ? 158.01400 162.93600 114.24500 1.000 64.79585 175 MET B CA 1
ATOM 1025 C C . MET A 1 175 ? 158.75000 162.24200 115.37700 1.000 67.44509 175 MET B C 1
ATOM 1026 O O . MET A 1 175 ? 159.58400 161.36700 115.12700 1.000 69.34539 175 MET B O 1
ATOM 1031 N N . ASN A 1 176 ? 158.44700 162.62600 116.61500 1.000 53.10174 176 ASN B N 1
ATOM 1032 C CA . ASN A 1 176 ? 159.12600 162.02600 117.75500 1.000 53.08053 176 ASN B CA 1
ATOM 1033 C C . ASN A 1 176 ? 158.77500 160.55000 117.87600 1.000 49.97878 176 ASN B C 1
ATOM 1034 O O . ASN A 1 176 ? 157.60100 160.16900 117.85300 1.000 48.27749 176 ASN B O 1
ATOM 1039 N N . ARG A 1 177 ? 159.80100 159.72100 118.02000 1.000 48.44152 177 ARG B N 1
ATOM 1040 C CA . ARG A 1 177 ? 159.61000 158.28400 118.11700 1.000 50.28538 177 ARG B CA 1
ATOM 1041 C C . ARG A 1 177 ? 159.13800 157.91000 119.51500 1.000 53.04786 177 ARG B C 1
ATOM 1042 O O . ARG A 1 177 ? 159.72500 158.33200 120.51400 1.000 53.84655 177 ARG B O 1
ATOM 1050 N N . ILE A 1 178 ? 158.07100 157.12200 119.58300 1.000 69.50705 178 ILE B N 1
ATOM 1051 C CA . ILE A 1 178 ? 157.55800 156.58300 120.83500 1.000 67.92834 178 ILE B CA 1
ATOM 1052 C C . ILE A 1 178 ? 157.50400 155.07100 120.70300 1.000 68.61921 178 ILE B C 1
ATOM 1053 O O . ILE A 1 178 ? 156.99000 154.54900 119.70600 1.000 67.73209 178 ILE B O 1
ATOM 1058 N N . ILE A 1 179 ? 158.03900 154.37100 121.70000 1.000 81.54474 179 ILE B N 1
ATOM 1059 C CA . ILE A 1 179 ? 158.00300 152.91400 121.70200 1.000 82.91204 179 ILE B CA 1
ATOM 1060 C C . ILE A 1 179 ? 156.55500 152.46500 121.84400 1.000 84.37546 179 ILE B C 1
ATOM 1061 O O . ILE A 1 179 ? 155.89200 152.76200 122.84400 1.000 81.89875 179 ILE B O 1
ATOM 1066 N N . GLY A 1 180 ? 156.04000 151.79000 120.81100 1.000 92.17767 180 GLY B N 1
ATOM 1067 C CA . GLY A 1 180 ? 154.61400 151.40600 120.81300 1.000 91.77384 180 GLY B CA 1
ATOM 1068 C C . GLY A 1 180 ? 153.77100 152.53200 120.24000 1.000 91.81834 180 GLY B C 1
ATOM 1069 O O . GLY A 1 180 ? 154.08700 152.98400 119.12200 1.000 90.26308 180 GLY B O 1
ATOM 1070 N N . LEU A 1 181 ? 152.74400 152.97700 120.97100 1.000 98.64174 181 LEU B N 1
ATOM 1071 C CA . LEU A 1 181 ? 151.92200 154.13500 120.52300 1.000 99.24234 181 LEU B CA 1
ATOM 1072 C C . LEU A 1 181 ? 151.57600 153.98100 119.03800 1.000 100.40978 181 LEU B C 1
ATOM 1073 O O . LEU A 1 181 ? 152.12000 154.75400 118.22500 1.000 100.27756 181 LEU B O 1
ATOM 1078 N N . LYS A 1 182 ? 150.71400 153.02000 118.70000 1.000 105.75742 182 LYS B N 1
ATOM 1079 C CA . LYS A 1 182 ? 150.26900 152.86500 117.28900 1.000 105.57849 182 LYS B CA 1
ATOM 1080 C C . LYS A 1 182 ? 149.47600 154.11200 116.88400 1.000 105.76067 182 LYS B C 1
ATOM 1081 O O . LYS A 1 182 ? 148.61600 154.54700 117.67500 1.000 105.19250 182 LYS B O 1
ATOM 1087 N N . PRO A 1 183 ? 149.72900 154.70700 115.69800 1.000 108.74153 183 PRO B N 1
ATOM 1088 C CA . PRO A 1 183 ? 149.04400 155.93500 115.28000 1.000 108.55387 183 PRO B CA 1
ATOM 1089 C C . PRO A 1 183 ? 147.53800 155.69200 115.11500 1.000 109.53049 183 PRO B C 1
ATOM 1090 O O . PRO A 1 183 ? 147.15000 154.54800 114.96800 1.000 110.16701 183 PRO B O 1
ATOM 1094 N N . GLU A 1 184 ? 146.73500 156.76100 115.14300 1.000 112.48174 184 GLU B N 1
ATOM 1095 C CA . GLU A 1 184 ? 145.25800 156.60700 115.04400 1.000 113.21447 184 GLU B CA 1
ATOM 1096 C C . GLU A 1 184 ? 144.72200 157.37900 113.83500 1.000 113.52900 184 GLU B C 1
ATOM 1097 O O . GLU A 1 184 ? 145.39900 158.32800 113.39200 1.000 112.56415 184 GLU B O 1
ATOM 1103 N N . GLY A 1 185 ? 143.55100 156.97900 113.32700 1.000 123.93408 185 GLY B N 1
ATOM 1104 C CA . GLY A 1 185 ? 142.93000 157.67300 112.18200 1.000 123.81027 185 GLY B CA 1
ATOM 1105 C C . GLY A 1 185 ? 143.86700 157.75100 110.99100 1.000 123.51263 185 GLY B C 1
ATOM 1106 O O . GLY A 1 185 ? 144.59700 156.77000 110.75000 1.000 122.10139 185 GLY B O 1
ATOM 1107 N N . VAL A 1 186 ? 143.84300 158.87500 110.26900 1.000 118.66361 186 VAL B N 1
ATOM 1108 C CA . VAL A 1 186 ? 144.76300 159.06900 109.11000 1.000 118.14312 186 VAL B CA 1
ATOM 1109 C C . VAL A 1 186 ? 145.81800 160.10900 109.50300 1.000 117.54796 186 VAL B C 1
ATOM 1110 O O . VAL A 1 186 ? 145.55000 161.31700 109.35800 1.000 117.65682 186 VAL B O 1
ATOM 1114 N N . PRO A 1 187 ? 147.00100 159.69600 110.00700 1.000 108.71858 187 PRO B N 1
ATOM 1115 C CA . PRO A 1 187 ? 148.06400 160.64200 110.33900 1.000 108.27679 187 PRO B CA 1
ATOM 1116 C C . PRO A 1 187 ? 148.45900 161.45000 109.09600 1.000 108.54179 187 PRO B C 1
ATOM 1117 O O . PRO A 1 187 ? 148.73400 160.84500 108.07700 1.000 108.72454 187 PRO B O 1
ATOM 1121 N N . ARG A 1 188 ? 148.47100 162.78100 109.20900 1.000 94.58983 188 ARG B N 1
ATOM 1122 C CA . ARG A 1 188 ? 148.86900 163.65000 108.07000 1.000 93.67097 188 ARG B CA 1
ATOM 1123 C C . ARG A 1 188 ? 149.40200 164.97900 108.61600 1.000 92.99022 188 ARG B C 1
ATOM 1124 O O . ARG A 1 188 ? 148.70300 165.59600 109.44300 1.000 93.96521 188 ARG B O 1
ATOM 1132 N N . ILE A 1 189 ? 150.58400 165.40300 108.15900 1.000 77.17908 189 ILE B N 1
ATOM 1133 C CA . ILE A 1 189 ? 151.19000 166.67700 108.65000 1.000 76.27072 189 ILE B CA 1
ATOM 1134 C C . ILE A 1 189 ? 150.67600 167.83200 107.78600 1.000 74.69423 189 ILE B C 1
ATOM 1135 O O . ILE A 1 189 ? 151.08400 167.91800 106.61300 1.000 76.18042 189 ILE B O 1
ATOM 1140 N N . ASP A 1 190 ? 149.81400 168.67900 108.35200 1.000 79.08644 190 ASP B N 1
ATOM 1141 C CA . ASP A 1 190 ? 149.24700 169.82800 107.59800 1.000 82.19323 190 ASP B CA 1
ATOM 1142 C C . ASP A 1 190 ? 150.10500 171.07000 107.85500 1.000 81.32935 190 ASP B C 1
ATOM 1143 O O . ASP A 1 190 ? 150.07600 171.58000 108.99100 1.000 81.11765 190 ASP B O 1
ATOM 1148 N N . CYS A 1 191 ? 150.82800 171.53700 106.83400 1.000 79.28137 191 CYS B N 1
ATOM 1149 C CA . CYS A 1 191 ? 151.71800 172.71600 107.00000 1.000 80.27788 191 CYS B CA 1
ATOM 1150 C C . CYS A 1 191 ? 151.12300 173.91300 106.25200 1.000 80.69477 191 CYS B C 1
ATOM 1151 O O . CYS A 1 191 ? 150.87800 173.78200 105.03800 1.000 82.26424 191 CYS B O 1
ATOM 1154 N N . VAL A 1 192 ? 150.90300 175.02900 106.95300 1.000 76.59490 192 VAL B N 1
ATOM 1155 C CA . VAL A 1 192 ? 150.27400 176.22900 106.32300 1.000 75.37564 192 VAL B CA 1
ATOM 1156 C C . VAL A 1 192 ? 151.13300 177.46300 106.61900 1.000 75.96163 192 VAL B C 1
ATOM 1157 O O . VAL A 1 192 ? 151.60300 177.59100 107.76500 1.000 79.26396 192 VAL B O 1
ATOM 1161 N N . SER A 1 193 ? 151.32200 178.33400 105.62200 1.000 75.22543 193 SER B N 1
ATOM 1162 C CA . SER A 1 193 ? 152.13600 179.56500 105.81000 1.000 76.79887 193 SER B CA 1
ATOM 1163 C C . SER A 1 193 ? 151.35200 180.58700 106.63800 1.000 75.32224 193 SER B C 1
ATOM 1164 O O . SER A 1 193 ? 150.11400 180.46300 106.71000 1.000 75.28983 193 SER B O 1
ATOM 1167 N N . ASN A 1 200 ? 153.55200 179.69500 98.82400 1.000 97.18194 200 ASN B N 1
ATOM 1168 C CA . ASN A 1 200 ? 152.85500 178.42900 98.65200 1.000 97.11922 200 ASN B CA 1
ATOM 1169 C C . ASN A 1 200 ? 153.67400 177.31300 99.28700 1.000 97.96166 200 ASN B C 1
ATOM 1170 O O . ASN A 1 200 ? 154.74200 176.95300 98.78400 1.000 97.48241 200 ASN B O 1
ATOM 1175 N N . VAL A 1 201 ? 153.17500 176.77000 100.39000 1.000 93.81939 201 VAL B N 1
ATOM 1176 C CA . VAL A 1 201 ? 153.84000 175.67900 101.09100 1.000 92.49935 201 VAL B CA 1
ATOM 1177 C C . VAL A 1 201 ? 153.53900 174.37900 100.36400 1.000 91.39959 201 VAL B C 1
ATOM 1178 O O . VAL A 1 201 ? 152.38300 174.08900 100.03200 1.000 92.85812 201 VAL B O 1
ATOM 1182 N N . ALA A 1 202 ? 154.58000 173.59100 100.11000 1.000 81.97547 202 ALA B N 1
ATOM 1183 C CA . ALA A 1 202 ? 154.46000 172.35100 99.34700 1.000 83.41944 202 ALA B CA 1
ATOM 1184 C C . ALA A 1 202 ? 154.96600 171.19900 100.20700 1.000 83.92222 202 ALA B C 1
ATOM 1185 O O . ALA A 1 202 ? 156.17600 171.01500 100.36200 1.000 85.15521 202 ALA B O 1
ATOM 1187 N N . VAL A 1 203 ? 154.04100 170.43700 100.77200 1.000 79.70457 203 VAL B N 1
ATOM 1188 C CA . VAL A 1 203 ? 154.38400 169.22200 101.50000 1.000 78.21799 203 VAL B CA 1
ATOM 1189 C C . VAL A 1 203 ? 154.59300 168.09000 100.50600 1.000 80.08189 203 VAL B C 1
ATOM 1190 O O . VAL A 1 203 ? 153.87400 167.98000 99.50500 1.000 81.32043 203 VAL B O 1
ATOM 1194 N N . TYR A 1 204 ? 155.57700 167.24100 100.77800 1.000 79.25951 204 TYR B N 1
ATOM 1195 C CA . TYR A 1 204 ? 155.90400 166.14700 99.87400 1.000 79.10695 204 TYR B CA 1
ATOM 1196 C C . TYR A 1 204 ? 155.83300 164.80200 100.58400 1.000 78.68422 204 TYR B C 1
ATOM 1197 O O . TYR A 1 204 ? 156.82400 164.07800 100.66000 1.000 78.50216 204 TYR B O 1
ATOM 1206 N N . TYR A 1 217 ? 156.97500 151.32000 116.70600 1.000 73.17493 217 TYR B N 1
ATOM 1207 C CA . TYR A 1 217 ? 158.35300 151.33900 117.18000 1.000 74.53171 217 TYR B CA 1
ATOM 1208 C C . TYR A 1 217 ? 158.47900 150.50400 118.45200 1.000 74.73956 217 TYR B C 1
ATOM 1209 O O . TYR A 1 217 ? 157.62000 150.56600 119.33100 1.000 70.95408 217 TYR B O 1
ATOM 1218 N N . TYR A 1 218 ? 159.54900 149.71500 118.54200 1.000 90.06671 218 TYR B N 1
ATOM 1219 C CA . TYR A 1 218 ? 159.75000 148.81500 119.66800 1.000 90.95434 218 TYR B CA 1
ATOM 1220 C C . TYR A 1 218 ? 161.04400 149.06600 120.42800 1.000 91.50030 218 TYR B C 1
ATOM 1221 O O . TYR A 1 218 ? 161.29500 148.38400 121.42900 1.000 92.53315 218 TYR B O 1
ATOM 1230 N N . GLY A 1 219 ? 161.86800 150.01300 119.99300 1.000 88.93985 219 GLY B N 1
ATOM 1231 C CA . GLY A 1 219 ? 163.07200 150.34700 120.72700 1.000 88.22736 219 GLY B CA 1
ATOM 1232 C C . GLY A 1 219 ? 164.32900 150.35500 119.88400 1.000 88.00643 219 GLY B C 1
ATOM 1233 O O . GLY A 1 219 ? 164.35800 149.78500 118.79000 1.000 90.29581 219 GLY B O 1
ATOM 1234 N N . LYS A 1 220 ? 165.38100 150.99700 120.39300 1.000 79.54897 220 LYS B N 1
ATOM 1235 C CA . LYS A 1 220 ? 166.63500 151.08900 119.65700 1.000 81.79019 220 LYS B CA 1
ATOM 1236 C C . LYS A 1 220 ? 167.30900 149.73400 119.49100 1.000 83.26222 220 LYS B C 1
ATOM 1237 O O . LYS A 1 220 ? 168.10100 149.55900 118.55800 1.000 80.62242 220 LYS B O 1
ATOM 1243 N N . LYS A 1 221 ? 167.01200 148.77500 120.36800 1.000 95.70128 221 LYS B N 1
ATOM 1244 C CA . LYS A 1 221 ? 167.62500 147.45300 120.30400 1.000 95.58993 221 LYS B CA 1
ATOM 1245 C C . LYS A 1 221 ? 166.79000 146.46200 119.50300 1.000 95.65377 221 LYS B C 1
ATOM 1246 O O . LYS A 1 221 ? 167.33800 145.70600 118.69300 1.000 95.40565 221 LYS B O 1
ATOM 1252 N N . LEU A 1 222 ? 165.47300 146.45100 119.70800 1.000 97.48135 222 LEU B N 1
ATOM 1253 C CA . LEU A 1 222 ? 164.61100 145.52000 118.98700 1.000 99.01399 222 LEU B CA 1
ATOM 1254 C C . LEU A 1 222 ? 164.39400 145.96900 117.54600 1.000 98.98990 222 LEU B C 1
ATOM 1255 O O . LEU A 1 222 ? 164.70200 145.23500 116.60100 1.000 99.67267 222 LEU B O 1
ATOM 1260 N N . HIS A 1 223 ? 163.89800 147.19000 117.36200 1.000 93.10789 223 HIS B N 1
ATOM 1261 C CA . HIS A 1 223 ? 163.49500 147.71100 116.06300 1.000 92.52616 223 HIS B CA 1
ATOM 1262 C C . HIS A 1 223 ? 164.67200 148.21100 115.23400 1.000 94.61483 223 HIS B C 1
ATOM 1263 O O . HIS A 1 223 ? 164.46600 149.05100 114.35000 1.000 94.71344 223 HIS B O 1
ATOM 1270 N N . VAL A 1 224 ? 165.88500 147.72900 115.53100 1.000 101.27381 224 VAL B N 1
ATOM 1271 C CA . VAL A 1 224 ? 167.08800 148.15500 114.82400 1.000 100.07636 224 VAL B CA 1
ATOM 1272 C C . VAL A 1 224 ? 166.86100 148.13200 113.31900 1.000 100.32863 224 VAL B C 1
ATOM 1273 O O . VAL A 1 224 ? 166.27700 147.19100 112.77000 1.000 99.43073 224 VAL B O 1
ATOM 1277 N N . GLY A 1 225 ? 167.32400 149.18300 112.64900 1.000 103.15860 225 GLY B N 1
ATOM 1278 C CA . GLY A 1 225 ? 167.03400 149.38700 111.24800 1.000 102.96548 225 GLY B CA 1
ATOM 1279 C C . GLY A 1 225 ? 165.83100 150.25800 110.97900 1.000 103.77986 225 GLY B C 1
ATOM 1280 O O . GLY A 1 225 ? 165.40100 150.34900 109.82300 1.000 105.75733 225 GLY B O 1
ATOM 1281 N N . TYR A 1 226 ? 165.27300 150.89500 112.00500 1.000 89.12663 226 TYR B N 1
ATOM 1282 C CA . TYR A 1 226 ? 164.10000 151.73600 111.82500 1.000 86.72137 226 TYR B CA 1
ATOM 1283 C C . TYR A 1 226 ? 164.43700 152.96500 110.99300 1.000 88.27349 226 TYR B C 1
ATOM 1284 O O . TYR A 1 226 ? 165.50500 153.56500 111.14100 1.000 89.76172 226 TYR B O 1
ATOM 1293 N N . LEU A 1 227 ? 163.51700 153.32900 110.10400 1.000 84.50770 227 LEU B N 1
ATOM 1294 C CA . LEU A 1 227 ? 163.61900 154.54000 109.29200 1.000 84.82530 227 LEU B CA 1
ATOM 1295 C C . LEU A 1 227 ? 162.28000 155.25800 109.41700 1.000 84.77599 227 LEU B C 1
ATOM 1296 O O . LEU A 1 227 ? 161.29900 154.86300 108.78000 1.000 86.99275 227 LEU B O 1
ATOM 1301 N N . GLN A 1 228 ? 162.23700 156.29900 110.24300 1.000 72.84956 228 GLN B N 1
ATOM 1302 C CA . GLN A 1 228 ? 160.97500 156.95300 110.53900 1.000 72.14088 228 GLN B CA 1
ATOM 1303 C C . GLN A 1 228 ? 160.42800 157.65600 109.29800 1.000 71.07151 228 GLN B C 1
ATOM 1304 O O . GLN A 1 228 ? 161.18900 158.07100 108.42200 1.000 72.75360 228 GLN B O 1
ATOM 1310 N N . PRO A 1 229 ? 159.10500 157.78200 109.19400 1.000 63.87035 229 PRO B N 1
ATOM 1311 C CA . PRO A 1 229 ? 158.50800 158.49500 108.05500 1.000 66.45482 229 PRO B CA 1
ATOM 1312 C C . PRO A 1 229 ? 158.80800 159.98400 108.13700 1.000 67.91732 229 PRO B C 1
ATOM 1313 O O . PRO A 1 229 ? 158.47600 160.64400 109.12300 1.000 68.25534 229 PRO B O 1
ATOM 1317 N N . LEU A 1 230 ? 159.43700 160.50900 107.09400 1.000 70.91556 230 LEU B N 1
ATOM 1318 C CA . LEU A 1 230 ? 159.75100 161.92500 107.00500 1.000 68.50376 230 LEU B CA 1
ATOM 1319 C C . LEU A 1 230 ? 158.70200 162.65500 106.17900 1.000 72.16012 230 LEU B C 1
ATOM 1320 O O . LEU A 1 230 ? 157.95200 162.05600 105.40500 1.000 75.18380 230 LEU B O 1
ATOM 1325 N N . VAL A 1 231 ? 158.65200 163.96800 106.36900 1.000 65.43236 231 VAL B N 1
ATOM 1326 C CA . VAL A 1 231 ? 157.83000 164.86100 105.56600 1.000 62.98505 231 VAL B CA 1
ATOM 1327 C C . VAL A 1 231 ? 158.69300 166.05700 105.19900 1.000 64.61600 231 VAL B C 1
ATOM 1328 O O . VAL A 1 231 ? 159.26500 166.70500 106.08200 1.000 69.78491 231 VAL B O 1
ATOM 1332 N N . ALA A 1 232 ? 158.80100 166.34100 103.90600 1.000 66.80724 232 ALA B N 1
ATOM 1333 C CA . ALA A 1 232 ? 159.63900 167.42500 103.41200 1.000 67.23427 232 ALA B CA 1
ATOM 1334 C C . ALA A 1 232 ? 158.75300 168.59200 103.00400 1.000 69.83651 232 ALA B C 1
ATOM 1335 O O . ALA A 1 232 ? 157.85200 168.43000 102.17700 1.000 74.36100 232 ALA B O 1
ATOM 1337 N N . VAL A 1 233 ? 159.01800 169.76400 103.57400 1.000 71.59839 233 VAL B N 1
ATOM 1338 C CA . VAL A 1 233 ? 158.23700 170.96600 103.31100 1.000 72.13545 233 VAL B CA 1
ATOM 1339 C C . VAL A 1 233 ? 159.08300 171.89700 102.45800 1.000 71.74225 233 VAL B C 1
ATOM 1340 O O . VAL A 1 233 ? 160.18500 172.29100 102.85900 1.000 70.08008 233 VAL B O 1
ATOM 1344 N N . GLN A 1 234 ? 158.56700 172.25000 101.28600 1.000 87.31658 234 GLN B N 1
ATOM 1345 C CA . GLN A 1 234 ? 159.26300 173.09900 100.32700 1.000 86.95598 234 GLN B CA 1
ATOM 1346 C C . GLN A 1 234 ? 158.52400 174.42700 100.23700 1.000 88.96104 234 GLN B C 1
ATOM 1347 O O . GLN A 1 234 ? 157.42600 174.49500 99.67700 1.000 90.67166 234 GLN B O 1
ATOM 1353 N N . VAL A 1 235 ? 159.12400 175.47600 100.78700 1.000 94.93164 235 VAL B N 1
ATOM 1354 C CA . VAL A 1 235 ? 158.54200 176.81300 100.78100 1.000 95.45236 235 VAL B CA 1
ATOM 1355 C C . VAL A 1 235 ? 159.16100 177.58300 99.62200 1.000 96.55218 235 VAL B C 1
ATOM 1356 O O . VAL A 1 235 ? 160.31600 178.01300 99.69700 1.000 97.26744 235 VAL B O 1
ATOM 1360 N N . SER A 1 236 ? 158.39100 177.77300 98.55500 1.000 103.34084 236 SER B N 1
ATOM 1361 C CA . SER A 1 236 ? 158.90700 178.40700 97.35100 1.000 104.28791 236 SER B CA 1
ATOM 1362 C C . SER A 1 236 ? 159.03700 179.91300 97.53800 1.000 105.40214 236 SER B C 1
ATOM 1363 O O . SER A 1 236 ? 158.15400 180.56500 98.10300 1.000 104.16111 236 SER B O 1
ATOM 1366 N N . PHE A 1 237 ? 160.14700 180.46400 97.05200 1.000 114.32631 237 PHE B N 1
ATOM 1367 C CA . PHE A 1 237 ? 160.41400 181.90000 97.09300 1.000 114.28029 237 PHE B CA 1
ATOM 1368 C C . PHE A 1 237 ? 160.38400 182.41200 95.65500 1.000 115.84705 237 PHE B C 1
ATOM 1369 O O . PHE A 1 237 ? 161.41800 182.52500 94.99600 1.000 115.51286 237 PHE B O 1
ATOM 1377 N N . ALA A 1 238 ? 159.18600 182.72400 95.17800 1.000 128.19763 238 ALA B N 1
ATOM 1378 C CA . ALA A 1 238 ? 158.99700 183.23300 93.83300 1.000 128.20700 238 ALA B CA 1
ATOM 1379 C C . ALA A 1 238 ? 159.38200 184.70900 93.76700 1.000 127.93566 238 ALA B C 1
ATOM 1380 O O . ALA A 1 238 ? 159.46200 185.38300 94.79700 1.000 126.96154 238 ALA B O 1
ATOM 1382 N N . PRO A 1 239 ? 159.65100 185.23300 92.56600 1.000 129.50271 239 PRO B N 1
ATOM 1383 C CA . PRO A 1 239 ? 160.07500 186.64100 92.46600 1.000 129.68727 239 PRO B CA 1
ATOM 1384 C C . PRO A 1 239 ? 159.07600 187.63500 93.03400 1.000 129.43439 239 PRO B C 1
ATOM 1385 O O . PRO A 1 239 ? 159.49400 188.66500 93.58000 1.000 128.12522 239 PRO B O 1
ATOM 1389 N N . ASN A 1 240 ? 157.77100 187.37100 92.92400 1.000 128.75841 240 ASN B N 1
ATOM 1390 C CA . ASN A 1 240 ? 156.79100 188.31800 93.44700 1.000 128.13569 240 ASN B CA 1
ATOM 1391 C C . ASN A 1 240 ? 156.82500 188.38400 94.96900 1.000 128.61473 240 ASN B C 1
ATOM 1392 O O . ASN A 1 240 ? 156.57900 189.44900 95.54600 1.000 127.79814 240 ASN B O 1
ATOM 1397 N N . ASN A 1 241 ? 157.12400 187.26700 95.63300 1.000 129.91221 241 ASN B N 1
ATOM 1398 C CA . ASN A 1 241 ? 157.22400 187.20500 97.09200 1.000 129.29399 241 ASN B CA 1
ATOM 1399 C C . ASN A 1 241 ? 158.60400 186.65400 97.44000 1.000 128.79541 241 ASN B C 1
ATOM 1400 O O . ASN A 1 241 ? 158.77300 185.44700 97.63000 1.000 127.69307 241 ASN B O 1
ATOM 1405 N N . THR A 1 242 ? 159.59200 187.54200 97.52600 1.000 128.84716 242 THR B N 1
ATOM 1406 C CA . THR A 1 242 ? 160.96000 187.16500 97.84700 1.000 128.99244 242 THR B CA 1
ATOM 1407 C C . THR A 1 242 ? 161.46200 188.02100 98.99900 1.000 127.96164 242 THR B C 1
ATOM 1408 O O . THR A 1 242 ? 161.15800 189.21500 99.07500 1.000 127.04090 242 THR B O 1
ATOM 1412 N N . GLY A 1 243 ? 162.22900 187.40500 99.89500 1.000 129.36933 243 GLY B N 1
ATOM 1413 C CA . GLY A 1 243 ? 162.77000 188.09500 101.04500 1.000 130.03182 243 GLY B CA 1
ATOM 1414 C C . GLY A 1 243 ? 161.83700 188.20400 102.22900 1.000 129.91886 243 GLY B C 1
ATOM 1415 O O . GLY A 1 243 ? 162.21500 188.81100 103.23900 1.000 129.66329 243 GLY B O 1
ATOM 1416 N N . LYS A 1 244 ? 160.63700 187.63900 102.14400 1.000 118.72155 244 LYS B N 1
ATOM 1417 C CA . LYS A 1 244 ? 159.70200 187.68400 103.25400 1.000 117.97357 244 LYS B CA 1
ATOM 1418 C C . LYS A 1 244 ? 160.08900 186.66200 104.31800 1.000 116.92699 244 LYS B C 1
ATOM 1419 O O . LYS A 1 244 ? 160.85600 185.72700 104.07300 1.000 116.25884 244 LYS B O 1
ATOM 1425 N N . GLU A 1 245 ? 159.54500 186.85500 105.51700 1.000 102.65040 245 GLU B N 1
ATOM 1426 C CA . GLU A 1 245 ? 159.74600 185.92900 106.63000 1.000 102.08140 245 GLU B CA 1
ATOM 1427 C C . GLU A 1 245 ? 158.55300 184.98100 106.65300 1.000 102.25671 245 GLU B C 1
ATOM 1428 O O . GLU A 1 245 ? 157.51900 185.26400 107.26000 1.000 101.47085 245 GLU B O 1
ATOM 1434 N N . VAL A 1 246 ? 158.70100 183.84500 105.98000 1.000 95.47160 246 VAL B N 1
ATOM 1435 C CA . VAL A 1 246 ? 157.63500 182.85400 105.90500 1.000 93.79066 246 VAL B CA 1
ATOM 1436 C C . VAL A 1 246 ? 157.58800 182.06200 107.20200 1.000 93.50714 246 VAL B C 1
ATOM 1437 O O . VAL A 1 246 ? 158.59000 181.47200 107.62100 1.000 93.59026 246 VAL B O 1
ATOM 1441 N N . THR A 1 247 ? 156.41800 182.03500 107.83300 1.000 84.77667 247 THR B N 1
ATOM 1442 C CA . THR A 1 247 ? 156.19900 181.30900 109.08100 1.000 85.24099 247 THR B CA 1
ATOM 1443 C C . THR A 1 247 ? 155.17600 180.21100 108.80600 1.000 83.55572 247 THR B C 1
ATOM 1444 O O . THR A 1 247 ? 153.98100 180.48800 108.67500 1.000 85.01828 247 THR B O 1
ATOM 1448 N N . VAL A 1 248 ? 155.64000 178.97500 108.71500 1.000 70.76345 248 VAL B N 1
ATOM 1449 C CA . VAL A 1 248 ? 154.76800 177.84100 108.43300 1.000 68.77725 248 VAL B CA 1
ATOM 1450 C C . VAL A 1 248 ? 154.32500 177.21500 109.74600 1.000 70.42535 248 VAL B C 1
ATOM 1451 O O . VAL A 1 248 ? 155.02200 177.29000 110.76200 1.000 74.61777 248 VAL B O 1
ATOM 1455 N N . GLU A 1 249 ? 153.14600 176.59400 109.73200 1.000 73.34509 249 GLU B N 1
ATOM 1456 C CA . GLU A 1 249 ? 152.53500 176.00300 110.92400 1.000 73.16155 249 GLU B CA 1
ATOM 1457 C C . GLU A 1 249 ? 152.12500 174.57000 110.60000 1.000 74.36701 249 GLU B C 1
ATOM 1458 O O . GLU A 1 249 ? 150.98300 174.31400 110.21300 1.000 76.40185 249 GLU B O 1
ATOM 1464 N N . CYS A 1 250 ? 153.05700 173.63600 110.76000 1.000 74.34104 250 CYS B N 1
ATOM 1465 C CA . CYS A 1 250 ? 152.74900 172.23000 110.56400 1.000 74.15682 250 CYS B CA 1
ATOM 1466 C C . CYS A 1 250 ? 151.97900 171.68900 111.76200 1.000 74.30818 250 CYS B C 1
ATOM 1467 O O . CYS A 1 250 ? 152.04200 172.23500 112.86600 1.000 75.78597 250 CYS B O 1
ATOM 1470 N N . LYS A 1 251 ? 151.23500 170.61000 111.53000 1.000 75.95622 251 LYS B N 1
ATOM 1471 C CA . LYS A 1 251 ? 150.35300 170.05800 112.54800 1.000 75.33991 251 LYS B CA 1
ATOM 1472 C C . LYS A 1 251 ? 149.85900 168.69600 112.08900 1.000 77.15225 251 LYS B C 1
ATOM 1473 O O . LYS A 1 251 ? 149.57800 168.50600 110.90400 1.000 78.86638 251 LYS B O 1
ATOM 1479 N N . ILE A 1 252 ? 149.76200 167.75500 113.02700 1.000 79.75530 252 ILE B N 1
ATOM 1480 C CA . ILE A 1 252 ? 149.17800 166.45600 112.72000 1.000 82.09631 252 ILE B CA 1
ATOM 1481 C C . ILE A 1 252 ? 147.67100 166.60800 112.57200 1.000 85.47398 252 ILE B C 1
ATOM 1482 O O . ILE A 1 252 ? 147.00700 167.22400 113.41600 1.000 83.53003 252 ILE B O 1
ATOM 1487 N N . ASP A 1 253 ? 147.12100 166.03400 111.50500 1.000 95.92719 253 ASP B N 1
ATOM 1488 C CA . ASP A 1 253 ? 145.69700 166.12000 111.22000 1.000 96.40891 253 ASP B CA 1
ATOM 1489 C C . ASP A 1 253 ? 145.14200 164.73100 110.94700 1.000 96.78704 253 ASP B C 1
ATOM 1490 O O . ASP A 1 253 ? 145.84700 163.84900 110.45000 1.000 96.98658 253 ASP B O 1
ATOM 1495 N N . GLY A 1 254 ? 143.86800 164.54500 111.28200 1.000 108.03509 254 GLY B N 1
ATOM 1496 C CA . GLY A 1 254 ? 143.20600 163.27900 111.03400 1.000 108.99087 254 GLY B CA 1
ATOM 1497 C C . GLY A 1 254 ? 143.56200 162.16700 111.99300 1.000 109.08087 254 GLY B C 1
ATOM 1498 O O . GLY A 1 254 ? 143.53300 160.99400 111.60500 1.000 108.51414 254 GLY B O 1
ATOM 1499 N N . SER A 1 255 ? 143.89400 162.49500 113.23900 1.000 107.60180 255 SER B N 1
ATOM 1500 C CA . SER A 1 255 ? 144.29100 161.49600 114.21900 1.000 107.29098 255 SER B CA 1
ATOM 1501 C C . SER A 1 255 ? 143.66900 161.82700 115.56800 1.000 107.87934 255 SER B C 1
ATOM 1502 O O . SER A 1 255 ? 143.31200 162.97400 115.84700 1.000 106.80753 255 SER B O 1
ATOM 1505 N N . ALA A 1 256 ? 143.54200 160.79900 116.40700 1.000 108.59115 256 ALA B N 1
ATOM 1506 C CA . ALA A 1 256 ? 142.96200 160.92700 117.73800 1.000 107.65623 256 ALA B CA 1
ATOM 1507 C C . ALA A 1 256 ? 143.98700 160.74900 118.84700 1.000 106.28020 256 ALA B C 1
ATOM 1508 O O . ALA A 1 256 ? 144.10300 161.60900 119.72600 1.000 105.91391 256 ALA B O 1
ATOM 1510 N N . ASN A 1 257 ? 144.73200 159.64100 118.83300 1.000 100.08157 257 ASN B N 1
ATOM 1511 C CA . ASN A 1 257 ? 145.80500 159.45600 119.80600 1.000 100.52117 257 ASN B CA 1
ATOM 1512 C C . ASN A 1 257 ? 146.89600 160.50300 119.62800 1.000 100.00453 257 ASN B C 1
ATOM 1513 O O . ASN A 1 257 ? 147.46400 160.99200 120.61100 1.000 99.23530 257 ASN B O 1
ATOM 1518 N N . LEU A 1 258 ? 147.20100 160.85700 118.38400 1.000 92.53376 258 LEU B N 1
ATOM 1519 C CA . LEU A 1 258 ? 148.26000 161.81300 118.07100 1.000 89.74497 258 LEU B CA 1
ATOM 1520 C C . LEU A 1 258 ? 147.77800 163.21000 118.43700 1.000 91.58243 258 LEU B C 1
ATOM 1521 O O . LEU A 1 258 ? 147.12700 163.88500 117.63800 1.000 91.31802 258 LEU B O 1
ATOM 1526 N N . LYS A 1 259 ? 148.10500 163.65200 119.65000 1.000 86.88861 259 LYS B N 1
ATOM 1527 C CA . LYS A 1 259 ? 147.57800 164.90800 120.16500 1.000 85.15654 259 LYS B CA 1
ATOM 1528 C C . LYS A 1 259 ? 148.12900 166.09800 119.38700 1.000 83.47798 259 LYS B C 1
ATOM 1529 O O . LYS A 1 259 ? 149.22200 166.04700 118.81700 1.000 84.54341 259 LYS B O 1
ATOM 1535 N N . SER A 1 260 ? 147.34700 167.17800 119.35900 1.000 82.60385 260 SER B N 1
ATOM 1536 C CA . SER A 1 260 ? 147.75700 168.39100 118.66900 1.000 83.43100 260 SER B CA 1
ATOM 1537 C C . SER A 1 260 ? 147.39200 169.68200 119.39000 1.000 85.43217 260 SER B C 1
ATOM 1538 O O . SER A 1 260 ? 147.63400 170.75700 118.83300 1.000 84.58635 260 SER B O 1
ATOM 1541 N N . GLN A 1 261 ? 146.82200 169.62400 120.59300 1.000 90.88941 261 GLN B N 1
ATOM 1542 C CA . GLN A 1 261 ? 146.39600 170.82200 121.30400 1.000 89.67447 261 GLN B CA 1
ATOM 1543 C C . GLN A 1 261 ? 146.96200 170.82200 122.71500 1.000 89.90272 261 GLN B C 1
ATOM 1544 O O . GLN A 1 261 ? 146.67300 169.91600 123.50200 1.000 90.26403 261 GLN B O 1
ATOM 1550 N N . ASP A 1 262 ? 147.74500 171.85200 123.03400 1.000 81.52288 262 ASP B N 1
ATOM 1551 C CA . ASP A 1 262 ? 148.26600 172.06800 124.37700 1.000 80.78498 262 ASP B CA 1
ATOM 1552 C C . ASP A 1 262 ? 148.51800 173.55700 124.56200 1.000 81.46328 262 ASP B C 1
ATOM 1553 O O . ASP A 1 262 ? 148.61500 174.31300 123.59300 1.000 80.47141 262 ASP B O 1
ATOM 1558 N N . ASP A 1 263 ? 148.62600 173.96700 125.82500 1.000 83.35527 263 ASP B N 1
ATOM 1559 C CA . ASP A 1 263 ? 148.85300 175.37100 126.15500 1.000 83.56306 263 ASP B CA 1
ATOM 1560 C C . ASP A 1 263 ? 150.34300 175.67000 126.30500 1.000 82.34142 263 ASP B C 1
ATOM 1561 O O . ASP A 1 263 ? 150.89400 176.50100 125.57700 1.000 81.58327 263 ASP B O 1
ATOM 1566 N N . ARG A 1 264 ? 151.00500 174.99800 127.24900 1.000 79.32694 264 ARG B N 1
ATOM 1567 C CA . ARG A 1 264 ? 152.43600 175.20300 127.43900 1.000 78.30647 264 ARG B CA 1
ATOM 1568 C C . ARG A 1 264 ? 153.25600 174.42900 126.41400 1.000 77.99226 264 ARG B C 1
ATOM 1569 O O . ARG A 1 264 ? 154.27400 174.93000 125.92500 1.000 78.74321 264 ARG B O 1
ATOM 1577 N N . ASP A 1 265 ? 152.82800 173.21300 126.07700 1.000 64.91519 265 ASP B N 1
ATOM 1578 C CA . ASP A 1 265 ? 153.53200 172.35900 125.12100 1.000 60.84868 265 ASP B CA 1
ATOM 1579 C C . ASP A 1 265 ? 153.15600 172.79500 123.71100 1.000 59.71193 265 ASP B C 1
ATOM 1580 O O . ASP A 1 265 ? 152.22900 172.26800 123.09800 1.000 63.36897 265 ASP B O 1
ATOM 1585 N N . LYS A 1 266 ? 153.89100 173.77000 123.18400 1.000 51.74912 266 LYS B N 1
ATOM 1586 C CA . LYS A 1 266 ? 153.62600 174.26000 121.83900 1.000 53.96223 266 LYS B CA 1
ATOM 1587 C C . LYS A 1 266 ? 154.13700 173.32500 120.75200 1.000 53.97571 266 LYS B C 1
ATOM 1588 O O . LYS A 1 266 ? 153.85600 173.56200 119.57300 1.000 52.78602 266 LYS B O 1
ATOM 1594 N N . PHE A 1 267 ? 154.87700 172.27900 121.11300 1.000 53.56977 267 PHE B N 1
ATOM 1595 C CA . PHE A 1 267 ? 155.46000 171.36700 120.14300 1.000 46.97810 267 PHE B CA 1
ATOM 1596 C C . PHE A 1 267 ? 154.79100 170.00500 120.10900 1.000 47.87332 267 PHE B C 1
ATOM 1597 O O . PHE A 1 267 ? 155.15800 169.17900 119.27100 1.000 51.49666 267 PHE B O 1
ATOM 1605 N N . LEU A 1 268 ? 153.82200 169.73900 120.98500 1.000 61.19889 268 LEU B N 1
ATOM 1606 C CA . LEU A 1 268 ? 153.14900 168.44100 120.98800 1.000 63.16786 268 LEU B CA 1
ATOM 1607 C C . LEU A 1 268 ? 152.12100 168.43000 119.86200 1.000 67.62191 268 LEU B C 1
ATOM 1608 O O . LEU A 1 268 ? 150.93400 168.70800 120.04600 1.000 67.88312 268 LEU B O 1
ATOM 1613 N N . GLY A 1 269 ? 152.60300 168.10200 118.66100 1.000 65.67700 269 GLY B N 1
ATOM 1614 C CA . GLY A 1 269 ? 151.78300 167.97900 117.47800 1.000 61.46383 269 GLY B CA 1
ATOM 1615 C C . GLY A 1 269 ? 152.06100 169.03200 116.42700 1.000 61.22546 269 GLY B C 1
ATOM 1616 O O . GLY A 1 269 ? 151.90900 168.75600 115.23300 1.000 66.61695 269 GLY B O 1
ATOM 1617 N N . ARG A 1 270 ? 152.47200 170.22600 116.84100 1.000 64.29420 270 ARG B N 1
ATOM 1618 C CA . ARG A 1 270 ? 152.68800 171.33800 115.92900 1.000 68.83250 270 ARG B CA 1
ATOM 1619 C C . ARG A 1 270 ? 154.11200 171.85300 116.05800 1.000 65.78875 270 ARG B C 1
ATOM 1620 O O . ARG A 1 270 ? 154.63600 171.98600 117.16600 1.000 68.03813 270 ARG B O 1
ATOM 1628 N N . VAL A 1 271 ? 154.73300 172.14500 114.92000 1.000 59.65627 271 VAL B N 1
ATOM 1629 C CA . VAL A 1 271 ? 156.03400 172.79700 114.87600 1.000 59.30745 271 VAL B CA 1
ATOM 1630 C C . VAL A 1 271 ? 155.91700 174.01500 113.97100 1.000 60.97131 271 VAL B C 1
ATOM 1631 O O . VAL A 1 271 ? 155.34600 173.93200 112.87900 1.000 64.70348 271 VAL B O 1
ATOM 1635 N N . MET A 1 272 ? 156.42900 175.15000 114.43600 1.000 67.22888 272 MET B N 1
ATOM 1636 C CA . MET A 1 272 ? 156.35700 176.40800 113.70200 1.000 67.68763 272 MET B CA 1
ATOM 1637 C C . MET A 1 272 ? 157.77600 176.88300 113.43300 1.000 68.76270 272 MET B C 1
ATOM 1638 O O . MET A 1 272 ? 158.50700 177.22700 114.36700 1.000 72.69770 272 MET B O 1
ATOM 1643 N N . PHE A 1 273 ? 158.16400 176.90700 112.16300 1.000 59.78456 273 PHE B N 1
ATOM 1644 C CA . PHE A 1 273 ? 159.47500 177.38400 111.76100 1.000 62.45588 273 PHE B CA 1
ATOM 1645 C C . PHE A 1 273 ? 159.32600 178.61300 110.87500 1.000 64.91065 273 PHE B C 1
ATOM 1646 O O . PHE A 1 273 ? 158.25700 178.88000 110.32100 1.000 64.13458 273 PHE B O 1
ATOM 1654 N N . LYS A 1 274 ? 160.41100 179.37200 110.76200 1.000 78.26483 274 LYS B N 1
ATOM 1655 C CA . LYS A 1 274 ? 160.42500 180.63400 110.02700 1.000 76.54837 274 LYS B CA 1
ATOM 1656 C C . LYS A 1 274 ? 161.53700 180.57500 108.98500 1.000 80.19409 274 LYS B C 1
ATOM 1657 O O . LYS A 1 274 ? 162.70700 180.81900 109.29700 1.000 79.47430 274 LYS B O 1
ATOM 1663 N N . ILE A 1 275 ? 161.17300 180.25600 107.74900 1.000 89.73099 275 ILE B N 1
ATOM 1664 C CA . ILE A 1 275 ? 162.12500 180.18900 106.64700 1.000 89.59482 275 ILE B CA 1
ATOM 1665 C C . ILE A 1 275 ? 162.20600 181.55700 105.98200 1.000 92.16423 275 ILE B C 1
ATOM 1666 O O . ILE A 1 275 ? 161.18000 182.19900 105.72700 1.000 93.81072 275 ILE B O 1
ATOM 1671 N N . THR A 1 276 ? 163.42900 182.02000 105.73500 1.000 106.56934 276 THR B N 1
ATOM 1672 C CA . THR A 1 276 ? 163.65600 183.33300 105.14700 1.000 108.53959 276 THR B CA 1
ATOM 1673 C C . THR A 1 276 ? 164.88100 183.27900 104.25000 1.000 108.72648 276 THR B C 1
ATOM 1674 O O . THR A 1 276 ? 165.96000 182.87600 104.69400 1.000 107.05806 276 THR B O 1
ATOM 1678 N N . ALA A 1 277 ? 164.71400 183.68600 102.99600 1.000 118.64145 277 ALA B N 1
ATOM 1679 C CA . ALA A 1 277 ? 165.80500 183.76500 102.03600 1.000 119.22138 277 ALA B CA 1
ATOM 1680 C C . ALA A 1 277 ? 166.14000 185.22800 101.78300 1.000 119.59918 277 ALA B C 1
ATOM 1681 O O . ALA A 1 277 ? 165.24400 186.03700 101.51900 1.000 118.53097 277 ALA B O 1
ATOM 1683 N N . ARG A 1 278 ? 167.42900 185.56300 101.85800 1.000 120.55132 278 ARG B N 1
ATOM 1684 C CA . ARG A 1 278 ? 167.88600 186.94900 101.73500 1.000 120.67097 278 ARG B CA 1
ATOM 1685 C C . ARG A 1 278 ? 167.82400 187.38700 100.27100 1.000 121.51331 278 ARG B C 1
ATOM 1686 O O . ARG A 1 278 ? 168.83700 187.61900 99.60700 1.000 121.67837 278 ARG B O 1
ATOM 1694 N N . ALA A 1 279 ? 166.59300 187.49600 99.77400 1.000 127.76728 279 ALA B N 1
ATOM 1695 C CA . ALA A 1 279 ? 166.31800 187.93400 98.40500 1.000 128.62003 279 ALA B CA 1
ATOM 1696 C C . ALA A 1 279 ? 167.04800 187.08400 97.36600 1.000 128.68586 279 ALA B C 1
ATOM 1697 O O . ALA A 1 279 ? 167.16700 187.47400 96.20500 1.000 128.69498 279 ALA B O 1
ATOM 1700 N N . CYS B 2 1 ? 162.64400 136.23000 213.77300 1.000 41.92722 30 CYS N N 1
ATOM 1701 C CA . CYS B 2 1 ? 161.62200 136.64900 212.82200 1.000 42.55954 30 CYS N CA 1
ATOM 1702 C C . CYS B 2 1 ? 160.29500 135.95800 213.09200 1.000 43.63684 30 CYS N C 1
ATOM 1703 O O . CYS B 2 1 ? 160.18400 134.74100 212.96500 1.000 47.35166 30 CYS N O 1
ATOM 1706 N N . GLN B 2 2 ? 159.29200 136.74300 213.46700 1.000 37.27523 31 GLN N N 1
ATOM 1707 C CA . GLN B 2 2 ? 157.92900 136.26100 213.62700 1.000 33.79240 31 GLN N CA 1
ATOM 1708 C C . GLN B 2 2 ? 157.13100 136.58600 212.37300 1.000 38.49921 31 GLN N C 1
ATOM 1709 O O . GLN B 2 2 ? 157.10000 137.73900 211.93500 1.000 43.74249 31 GLN N O 1
ATOM 1715 N N . GLU B 2 3 ? 156.48200 135.57600 211.80800 1.000 35.90720 32 GLU N N 1
ATOM 1716 C CA . GLU B 2 3 ? 155.70200 135.72900 210.59000 1.000 28.46221 32 GLU N CA 1
ATOM 1717 C C . GLU B 2 3 ? 154.22100 135.73000 210.93700 1.000 40.94805 32 GLU N C 1
ATOM 1718 O O . GLU B 2 3 ? 153.75600 134.86900 211.69100 1.000 41.96713 32 GLU N O 1
ATOM 1724 N N . HIS B 2 4 ? 153.48600 136.69600 210.39100 1.000 36.60508 33 HIS N N 1
ATOM 1725 C CA . HIS B 2 4 ? 152.06100 136.83200 210.64500 1.000 25.18838 33 HIS N CA 1
ATOM 1726 C C . HIS B 2 4 ? 151.30500 136.82000 209.32800 1.000 26.76627 33 HIS N C 1
ATOM 1727 O O . HIS B 2 4 ? 151.78100 137.36000 208.32600 1.000 26.79028 33 HIS N O 1
ATOM 1734 N N . ASP B 2 5 ? 150.13100 136.19700 209.33500 1.000 29.40061 34 ASP N N 1
ATOM 1735 C CA . ASP B 2 5 ? 149.17000 136.28800 208.24300 1.000 25.45110 34 ASP N CA 1
ATOM 1736 C C . ASP B 2 5 ? 147.93900 137.01300 208.76800 1.000 32.23591 34 ASP N C 1
ATOM 1737 O O . ASP B 2 5 ? 147.28300 136.53200 209.69800 1.000 33.36705 34 ASP N O 1
ATOM 1742 N N . ILE B 2 6 ? 147.62900 138.16200 208.17600 1.000 31.57193 35 ILE N N 1
ATOM 1743 C CA . ILE B 2 6 ? 146.61900 139.07700 208.69700 1.000 29.97213 35 ILE N CA 1
ATOM 1744 C C . ILE B 2 6 ? 145.45500 139.13100 207.71700 1.000 30.59158 35 ILE N C 1
ATOM 1745 O O . ILE B 2 6 ? 145.63400 139.51300 206.55600 1.000 35.54626 35 ILE N O 1
ATOM 1750 N N . GLU B 2 7 ? 144.26500 138.75600 208.18300 1.000 29.07194 36 GLU N N 1
ATOM 1751 C CA . GLU B 2 7 ? 143.06100 138.93300 207.38000 1.000 25.85804 36 GLU N CA 1
ATOM 1752 C C . GLU B 2 7 ? 142.74400 140.41800 207.27600 1.000 32.80240 36 GLU N C 1
ATOM 1753 O O . GLU B 2 7 ? 142.69500 141.12000 208.29000 1.000 38.96899 36 GLU N O 1
ATOM 1759 N N . THR B 2 8 ? 142.54100 140.90800 206.04900 1.000 29.04537 37 THR N N 1
ATOM 1760 C CA . THR B 2 8 ? 142.61600 142.34900 205.85500 1.000 27.11714 37 THR N CA 1
ATOM 1761 C C . THR B 2 8 ? 141.56600 142.82300 204.83400 1.000 32.33050 37 THR N C 1
ATOM 1762 O O . THR B 2 8 ? 141.81700 143.73700 204.04300 1.000 34.57705 37 THR N O 1
ATOM 1766 N N . THR B 2 9 ? 140.41100 142.15100 204.77700 1.000 29.38010 38 THR N N 1
ATOM 1767 C CA . THR B 2 9 ? 139.23300 142.52900 203.98000 1.000 28.56221 38 THR N CA 1
ATOM 1768 C C . THR B 2 9 ? 139.56500 142.81100 202.51600 1.000 27.17971 38 THR N C 1
ATOM 1769 O O . THR B 2 9 ? 138.71600 143.30500 201.76800 1.000 26.01790 38 THR N O 1
ATOM 1773 N N . HIS B 2 10 ? 140.79000 142.49300 202.10000 1.000 29.56806 39 HIS N N 1
ATOM 1774 C CA . HIS B 2 10 ? 141.19200 142.54300 200.70100 1.000 22.20721 39 HIS N CA 1
ATOM 1775 C C . HIS B 2 10 ? 142.09400 141.36500 200.36900 1.000 29.60182 39 HIS N C 1
ATOM 1776 O O . HIS B 2 10 ? 142.77500 141.38300 199.33900 1.000 36.86855 39 HIS N O 1
ATOM 1783 N N . GLY B 2 11 ? 142.11900 140.35200 201.22500 1.000 28.60142 40 GLY N N 1
ATOM 1784 C CA . GLY B 2 11 ? 143.06500 139.26800 201.10600 1.000 31.23099 40 GLY N CA 1
ATOM 1785 C C . GLY B 2 11 ? 143.74800 139.02200 202.43200 1.000 31.86541 40 GLY N C 1
ATOM 1786 O O . GLY B 2 11 ? 143.13600 139.19200 203.48800 1.000 31.13688 40 GLY N O 1
ATOM 1787 N N . VAL B 2 12 ? 145.01400 138.62100 202.39300 1.000 31.48571 41 VAL N N 1
ATOM 1788 C CA . VAL B 2 12 ? 145.79000 138.42600 203.60900 1.000 23.91965 41 VAL N CA 1
ATOM 1789 C C . VAL B 2 12 ? 147.23400 138.81500 203.33300 1.000 30.59803 41 VAL N C 1
ATOM 1790 O O . VAL B 2 12 ? 147.86500 138.28700 202.41200 1.000 42.02304 41 VAL N O 1
ATOM 1794 N N . VAL B 2 13 ? 147.76100 139.74800 204.11500 1.000 24.51565 42 VAL N N 1
ATOM 1795 C CA . VAL B 2 13 ? 149.14300 140.18700 203.96900 1.000 27.55148 42 VAL N CA 1
ATOM 1796 C C . VAL B 2 13 ? 150.01800 139.36300 204.89900 1.000 32.61198 42 VAL N C 1
ATOM 1797 O O . VAL B 2 13 ? 149.69800 139.18800 206.08000 1.000 25.87727 42 VAL N O 1
ATOM 1801 N N . HIS B 2 14 ? 151.11700 138.84600 204.36300 1.000 26.56590 43 HIS N N 1
ATOM 1802 C CA . HIS B 2 14 ? 152.11100 138.14200 205.15600 1.000 19.20423 43 HIS N CA 1
ATOM 1803 C C . HIS B 2 14 ? 153.20900 139.12800 205.53600 1.000 27.56169 43 HIS N C 1
ATOM 1804 O O . HIS B 2 14 ? 153.85700 139.70700 204.65900 1.000 29.96371 43 HIS N O 1
ATOM 1811 N N . VAL B 2 15 ? 153.40800 139.32700 206.83700 1.000 30.55138 44 VAL N N 1
ATOM 1812 C CA . VAL B 2 15 ? 154.43100 140.23000 207.34600 1.000 24.65501 44 VAL N CA 1
ATOM 1813 C C . VAL B 2 15 ? 155.37400 139.44700 208.24800 1.000 27.20876 44 VAL N C 1
ATOM 1814 O O . VAL B 2 15 ? 154.95100 138.54500 208.97700 1.000 31.21365 44 VAL N O 1
ATOM 1818 N N . THR B 2 16 ? 156.65900 139.77700 208.16900 1.000 30.52586 45 THR N N 1
ATOM 1819 C CA . THR B 2 16 ? 157.71400 139.12900 208.94500 1.000 31.09573 45 THR N CA 1
ATOM 1820 C C . THR B 2 16 ? 158.45200 140.21800 209.71400 1.000 34.34011 45 THR N C 1
ATOM 1821 O O . THR B 2 16 ? 159.23900 140.97000 209.13300 1.000 33.89660 45 THR N O 1
ATOM 1825 N N . ILE B 2 17 ? 158.20700 140.30400 211.01700 1.000 29.93617 46 ILE N N 1
ATOM 1826 C CA . ILE B 2 17 ? 158.77800 141.35300 211.85000 1.000 31.45098 46 ILE N CA 1
ATOM 1827 C C . ILE B 2 17 ? 159.97700 140.78800 212.60100 1.000 30.07419 46 ILE N C 1
ATOM 1828 O O . ILE B 2 17 ? 159.86600 139.78000 213.30800 1.000 27.01886 46 ILE N O 1
ATOM 1833 N N . ARG B 2 18 ? 161.12800 141.42900 212.43000 1.000 37.89884 47 ARG N N 1
ATOM 1834 C CA . ARG B 2 18 ? 162.36100 141.06200 213.10800 1.000 38.14278 47 ARG N CA 1
ATOM 1835 C C . ARG B 2 18 ? 162.70800 142.14700 214.11600 1.000 39.47596 47 ARG N C 1
ATOM 1836 O O . ARG B 2 18 ? 162.49100 143.33500 213.86000 1.000 40.10197 47 ARG N O 1
ATOM 1844 N N . GLY B 2 19 ? 163.24400 141.74000 215.26000 1.000 41.60888 48 GLY N N 1
ATOM 1845 C CA . GLY B 2 19 ? 163.41700 142.67100 216.35400 1.000 38.09304 48 GLY N CA 1
ATOM 1846 C C . GLY B 2 19 ? 162.07300 143.04200 216.93600 1.000 39.00227 48 GLY N C 1
ATOM 1847 O O . GLY B 2 19 ? 161.63200 144.18500 216.82700 1.000 47.56971 48 GLY N O 1
ATOM 1848 N N . LEU B 2 20 ? 161.41600 142.06900 217.56100 1.000 45.48580 49 LEU N N 1
ATOM 1849 C CA . LEU B 2 20 ? 160.03200 142.24900 217.99200 1.000 49.67138 49 LEU N CA 1
ATOM 1850 C C . LEU B 2 20 ? 159.78500 143.44800 218.90900 1.000 50.61437 49 LEU N C 1
ATOM 1851 O O . LEU B 2 20 ? 158.71900 144.07000 218.76700 1.000 45.10169 49 LEU N O 1
ATOM 1856 N N . PRO B 2 21 ? 160.65600 143.80300 219.86300 1.000 54.37735 50 PRO N N 1
ATOM 1857 C CA . PRO B 2 21 ? 160.30400 144.87300 220.80900 1.000 55.02069 50 PRO N CA 1
ATOM 1858 C C . PRO B 2 21 ? 159.94700 146.18600 220.12200 1.000 52.98989 50 PRO N C 1
ATOM 1859 O O . PRO B 2 21 ? 160.52700 146.55800 219.10000 1.000 52.00807 50 PRO N O 1
ATOM 1863 N N . LYS B 2 22 ? 158.96500 146.87700 220.70000 1.000 57.99734 51 LYS N N 1
ATOM 1864 C CA . LYS B 2 22 ? 158.41700 148.12300 220.17500 1.000 56.57446 51 LYS N CA 1
ATOM 1865 C C . LYS B 2 22 ? 158.16500 149.06200 221.35200 1.000 55.33514 51 LYS N C 1
ATOM 1866 O O . LYS B 2 22 ? 158.67700 148.85800 222.45700 1.000 54.67952 51 LYS N O 1
ATOM 1872 N N . GLY B 2 23 ? 157.37100 150.10300 221.11000 1.000 54.91822 52 GLY N N 1
ATOM 1873 C CA . GLY B 2 23 ? 157.00900 151.04800 222.15000 1.000 53.90598 52 GLY N CA 1
ATOM 1874 C C . GLY B 2 23 ? 156.28900 152.26800 221.61200 1.000 54.40457 52 GLY N C 1
ATOM 1875 O O . GLY B 2 23 ? 155.32000 152.14400 220.85700 1.000 53.59779 52 GLY N O 1
ATOM 1876 N N . ASN B 2 24 ? 156.74000 153.45500 222.01100 1.000 55.86918 53 ASN N N 1
ATOM 1877 C CA . ASN B 2 24 ? 156.25700 154.70300 221.43800 1.000 55.81929 53 ASN N CA 1
ATOM 1878 C C . ASN B 2 24 ? 157.11400 155.18100 220.27200 1.000 55.10810 53 ASN N C 1
ATOM 1879 O O . ASN B 2 24 ? 156.83200 156.24200 219.70600 1.000 53.24013 53 ASN N O 1
ATOM 1884 N N . ARG B 2 25 ? 158.14900 154.42400 219.90500 1.000 40.36295 54 ARG N N 1
ATOM 1885 C CA . ARG B 2 25 ? 159.16200 154.52100 218.86200 1.000 37.69281 54 ARG N CA 1
ATOM 1886 C C . ARG B 2 25 ? 158.66100 153.87000 217.57400 1.000 38.01717 54 ARG N C 1
ATOM 1887 O O . ARG B 2 25 ? 158.00800 152.82400 217.62300 1.000 34.28178 54 ARG N O 1
ATOM 1895 N N . PRO B 2 26 ? 158.92700 154.47000 216.41500 1.000 39.87524 55 PRO N N 1
ATOM 1896 C CA . PRO B 2 26 ? 158.50200 153.85800 215.15400 1.000 32.05518 55 PRO N CA 1
ATOM 1897 C C . PRO B 2 26 ? 159.32000 152.62300 214.81100 1.000 36.37774 55 PRO N C 1
ATOM 1898 O O . PRO B 2 26 ? 160.46000 152.44700 215.24500 1.000 39.58993 55 PRO N O 1
ATOM 1902 N N . VAL B 2 27 ? 158.71300 151.75900 214.01000 1.000 27.26003 56 VAL N N 1
ATOM 1903 C CA . VAL B 2 27 ? 159.39900 150.62100 213.44800 1.000 29.01103 56 VAL N CA 1
ATOM 1904 C C . VAL B 2 27 ? 159.69900 150.91900 211.98500 1.000 26.14929 56 VAL N C 1
ATOM 1905 O O . VAL B 2 27 ? 159.22500 151.89800 211.41700 1.000 23.99025 56 VAL N O 1
ATOM 1909 N N . ILE B 2 28 ? 160.50500 150.06900 211.36600 1.000 15.68031 57 ILE N N 1
ATOM 1910 C CA . ILE B 2 28 ? 160.82400 150.18600 209.95100 1.000 15.95820 57 ILE N CA 1
ATOM 1911 C C . ILE B 2 28 ? 159.94200 149.20600 209.19300 1.000 16.17765 57 ILE N C 1
ATOM 1912 O O . ILE B 2 28 ? 159.97800 147.99800 209.44900 1.000 23.69902 57 ILE N O 1
ATOM 1917 N N . LEU B 2 29 ? 159.13400 149.72400 208.27600 1.000 12.76194 58 LEU N N 1
ATOM 1918 C CA . LEU B 2 29 ? 158.22900 148.91800 207.47300 1.000 11.48253 58 LEU N CA 1
ATOM 1919 C C . LEU B 2 29 ? 158.67000 148.98800 206.02100 1.000 15.70002 58 LEU N C 1
ATOM 1920 O O . LEU B 2 29 ? 158.81400 150.08100 205.46800 1.000 9.72098 58 LEU N O 1
ATOM 1925 N N . THR B 2 30 ? 158.88400 147.82800 205.41000 1.000 20.30461 59 THR N N 1
ATOM 1926 C CA . THR B 2 30 ? 159.41700 147.74000 204.06000 1.000 9.16774 59 THR N CA 1
ATOM 1927 C C . THR B 2 30 ? 158.38100 147.13900 203.12200 1.000 14.61123 59 THR N C 1
ATOM 1928 O O . THR B 2 30 ? 157.63000 146.24100 203.50600 1.000 19.52492 59 THR N O 1
ATOM 1932 N N . TYR B 2 31 ? 158.34000 147.65200 201.89700 1.000 26.66643 60 TYR N N 1
ATOM 1933 C CA . TYR B 2 31 ? 157.53600 147.09200 200.82300 1.000 21.74252 60 TYR N CA 1
ATOM 1934 C C . TYR B 2 31 ? 158.42100 146.90900 199.59900 1.000 22.63864 60 TYR N C 1
ATOM 1935 O O . TYR B 2 31 ? 159.24500 147.77100 199.28600 1.000 24.94220 60 TYR N O 1
ATOM 1944 N N . HIS B 2 32 ? 158.25200 145.78300 198.91700 1.000 20.89461 61 HIS N N 1
ATOM 1945 C CA . HIS B 2 32 ? 159.12800 145.39000 197.82400 1.000 15.14379 61 HIS N CA 1
ATOM 1946 C C . HIS B 2 32 ? 158.57200 145.87700 196.48600 1.000 17.91653 61 HIS N C 1
ATOM 1947 O O . HIS B 2 32 ? 157.61000 146.64500 196.42400 1.000 21.41345 61 HIS N O 1
ATOM 1954 N N . ASP B 2 33 ? 159.18000 145.42300 195.39600 1.000 13.58801 62 ASP N N 1
ATOM 1955 C CA . ASP B 2 33 ? 158.78800 145.75400 194.03800 1.000 2.04403 62 ASP N CA 1
ATOM 1956 C C . ASP B 2 33 ? 158.19500 144.52100 193.36100 1.000 10.05055 62 ASP N C 1
ATOM 1957 O O . ASP B 2 33 ? 157.98600 143.47900 193.98800 1.000 14.16395 62 ASP N O 1
ATOM 1962 N N . ILE B 2 34 ? 157.91000 144.64600 192.07300 1.000 18.32707 63 ILE N N 1
ATOM 1963 C CA . ILE B 2 34 ? 157.36600 143.53900 191.29700 1.000 15.64823 63 ILE N CA 1
ATOM 1964 C C . ILE B 2 34 ? 158.48800 142.57900 190.92800 1.000 18.93688 63 ILE N C 1
ATOM 1965 O O . ILE B 2 34 ? 159.57100 142.99400 190.49700 1.000 4.64891 63 ILE N O 1
ATOM 1970 N N . GLY B 2 35 ? 158.22700 141.28400 191.09000 1.000 22.24153 64 GLY N N 1
ATOM 1971 C CA . GLY B 2 35 ? 159.21700 140.25600 190.85900 1.000 6.55205 64 GLY N CA 1
ATOM 1972 C C . GLY B 2 35 ? 160.03700 139.87200 192.06800 1.000 18.55476 64 GLY N C 1
ATOM 1973 O O . GLY B 2 35 ? 160.86300 138.95900 191.96800 1.000 17.59536 64 GLY N O 1
ATOM 1974 N N . LEU B 2 36 ? 159.82200 140.52000 193.20900 1.000 28.23221 65 LEU N N 1
ATOM 1975 C CA . LEU B 2 36 ? 160.64400 140.34100 194.39300 1.000 7.09648 65 LEU N CA 1
ATOM 1976 C C . LEU B 2 36 ? 159.76900 139.97600 195.58300 1.000 3.69173 65 LEU N C 1
ATOM 1977 O O . LEU B 2 36 ? 158.54000 140.02500 195.51900 1.000 20.01782 65 LEU N O 1
ATOM 1982 N N . ASN B 2 37 ? 160.42700 139.58300 196.66500 1.000 4.24378 66 ASN N N 1
ATOM 1983 C CA . ASN B 2 37 ? 159.85700 139.49200 198.00100 1.000 2.89711 66 ASN N CA 1
ATOM 1984 C C . ASN B 2 37 ? 160.58300 140.49300 198.88500 1.000 12.76572 66 ASN N C 1
ATOM 1985 O O . ASN B 2 37 ? 161.37000 141.31300 198.41300 1.000 18.14161 66 ASN N O 1
ATOM 1990 N N . HIS B 2 38 ? 160.31400 140.42300 200.18500 1.000 13.12590 67 HIS N N 1
ATOM 1991 C CA . HIS B 2 38 ? 161.17300 141.13500 201.11700 1.000 8.90406 67 HIS N CA 1
ATOM 1992 C C . HIS B 2 38 ? 162.56400 140.51800 201.15600 1.000 16.93721 67 HIS N C 1
ATOM 1993 O O . HIS B 2 38 ? 163.53700 141.21300 201.45400 1.000 25.35115 67 HIS N O 1
ATOM 2000 N N . LYS B 2 39 ? 162.67900 139.22900 200.83000 1.000 20.05925 68 LYS N N 1
ATOM 2001 C CA . LYS B 2 39 ? 163.98500 138.58200 200.77900 1.000 0.00000 68 LYS N CA 1
ATOM 2002 C C . LYS B 2 39 ? 164.78400 139.02800 199.56200 1.000 9.74535 68 LYS N C 1
ATOM 2003 O O . LYS B 2 39 ? 165.97700 139.32900 199.67100 1.000 21.24716 68 LYS N O 1
ATOM 2009 N N . SER B 2 40 ? 164.14900 139.06900 198.39000 1.000 10.15300 69 SER N N 1
ATOM 2010 C CA . SER B 2 40 ? 164.85000 139.46200 197.17600 1.000 0.00000 69 SER N CA 1
ATOM 2011 C C . SER B 2 40 ? 165.13500 140.95500 197.12800 1.000 11.22960 69 SER N C 1
ATOM 2012 O O . SER B 2 40 ? 165.98300 141.38300 196.34100 1.000 15.70515 69 SER N O 1
ATOM 2015 N N . CYS B 2 41 ? 164.45300 141.75500 197.94800 1.000 16.41920 70 CYS N N 1
ATOM 2016 C CA . CYS B 2 41 ? 164.61800 143.20400 197.93700 1.000 7.83175 70 CYS N CA 1
ATOM 2017 C C . CYS B 2 41 ? 165.46000 143.69700 199.11000 1.000 21.24362 70 CYS N C 1
ATOM 2018 O O . CYS B 2 41 ? 166.49300 144.34100 198.90400 1.000 23.88585 70 CYS N O 1
ATOM 2021 N N . PHE B 2 42 ? 165.04600 143.40100 200.34800 1.000 16.58860 71 PHE N N 1
ATOM 2022 C CA . PHE B 2 42 ? 165.78800 143.80100 201.54400 1.000 6.78144 71 PHE N CA 1
ATOM 2023 C C . PHE B 2 42 ? 166.08300 142.55200 202.36400 1.000 22.54681 71 PHE N C 1
ATOM 2024 O O . PHE B 2 42 ? 165.38100 142.25600 203.33100 1.000 33.85044 71 PHE N O 1
ATOM 2032 N N . ASN B 2 43 ? 167.12500 141.82400 201.98100 1.000 23.32830 72 ASN N N 1
ATOM 2033 C CA . ASN B 2 43 ? 167.73900 140.84200 202.86900 1.000 14.36139 72 ASN N CA 1
ATOM 2034 C C . ASN B 2 43 ? 169.25200 140.84500 202.80600 1.000 22.91093 72 ASN N C 1
ATOM 2035 O O . ASN B 2 43 ? 169.88500 140.30600 203.71600 1.000 36.38872 72 ASN N O 1
ATOM 2040 N N . ALA B 2 44 ? 169.85600 141.41700 201.77100 1.000 27.14922 73 ALA N N 1
ATOM 2041 C CA . ALA B 2 44 ? 171.27900 141.69400 201.73300 1.000 21.59141 73 ALA N CA 1
ATOM 2042 C C . ALA B 2 44 ? 171.58100 143.14100 202.08100 1.000 30.92960 73 ALA N C 1
ATOM 2043 O O . ALA B 2 44 ? 172.75100 143.53100 202.10600 1.000 32.57540 73 ALA N O 1
ATOM 2045 N N . PHE B 2 45 ? 170.54900 143.94200 202.33800 1.000 24.16614 74 PHE N N 1
ATOM 2046 C CA . PHE B 2 45 ? 170.69600 145.31900 202.78200 1.000 15.46845 74 PHE N CA 1
ATOM 2047 C C . PHE B 2 45 ? 170.65200 145.42700 204.29600 1.000 16.60730 74 PHE N C 1
ATOM 2048 O O . PHE B 2 45 ? 171.45700 146.15100 204.89000 1.000 26.68043 74 PHE N O 1
ATOM 2056 N N . PHE B 2 46 ? 169.72500 144.72000 204.93300 1.000 15.74697 75 PHE N N 1
ATOM 2057 C CA . PHE B 2 46 ? 169.65700 144.70600 206.38400 1.000 19.72523 75 PHE N CA 1
ATOM 2058 C C . PHE B 2 46 ? 170.64300 143.72700 207.00100 1.000 27.24734 75 PHE N C 1
ATOM 2059 O O . PHE B 2 46 ? 170.86300 143.77800 208.21600 1.000 26.79114 75 PHE N O 1
ATOM 2067 N N . ASN B 2 47 ? 171.23600 142.84700 206.19900 1.000 28.64386 76 ASN N N 1
ATOM 2068 C CA . ASN B 2 47 ? 172.34900 142.01400 206.62700 1.000 23.24838 76 ASN N CA 1
ATOM 2069 C C . ASN B 2 47 ? 173.69500 142.67600 206.38500 1.000 22.30374 76 ASN N C 1
ATOM 2070 O O . ASN B 2 47 ? 174.72000 142.12900 206.80100 1.000 29.16500 76 ASN N O 1
ATOM 2075 N N . PHE B 2 48 ? 173.71600 143.82900 205.72200 1.000 27.35671 77 PHE N N 1
ATOM 2076 C CA . PHE B 2 48 ? 174.96100 144.54700 205.50300 1.000 25.18354 77 PHE N CA 1
ATOM 2077 C C . PHE B 2 48 ? 175.54500 145.00000 206.83400 1.000 23.05490 77 PHE N C 1
ATOM 2078 O O . PHE B 2 48 ? 174.82200 145.33900 207.77300 1.000 28.21832 77 PHE N O 1
ATOM 2086 N N . GLU B 2 49 ? 176.87600 144.99100 206.90700 1.000 35.79337 78 GLU N N 1
ATOM 2087 C CA . GLU B 2 49 ? 177.55900 145.22300 208.17400 1.000 32.86843 78 GLU N CA 1
ATOM 2088 C C . GLU B 2 49 ? 177.28900 146.62500 208.70000 1.000 33.83068 78 GLU N C 1
ATOM 2089 O O . GLU B 2 49 ? 177.06000 146.81300 209.90000 1.000 42.09899 78 GLU N O 1
ATOM 2095 N N . ASP B 2 50 ? 177.31800 147.62500 207.81700 1.000 30.52597 79 ASP N N 1
ATOM 2096 C CA . ASP B 2 50 ? 177.07000 148.99700 208.24100 1.000 27.55325 79 ASP N CA 1
ATOM 2097 C C . ASP B 2 50 ? 175.63100 149.19300 208.69000 1.000 27.72734 79 ASP N C 1
ATOM 2098 O O . ASP B 2 50 ? 175.34900 150.08600 209.49500 1.000 30.82951 79 ASP N O 1
ATOM 2103 N N . MET B 2 51 ? 174.71200 148.37400 208.18200 1.000 30.28370 80 MET N N 1
ATOM 2104 C CA . MET B 2 51 ? 173.30900 148.49000 208.55000 1.000 22.54865 80 MET N CA 1
ATOM 2105 C C . MET B 2 51 ? 173.03800 147.98100 209.95500 1.000 22.36881 80 MET N C 1
ATOM 2106 O O . MET B 2 51 ? 172.01500 148.33800 210.54400 1.000 26.51740 80 MET N O 1
ATOM 2111 N N . GLN B 2 52 ? 173.93900 147.17400 210.51200 1.000 35.14778 81 GLN N N 1
ATOM 2112 C CA . GLN B 2 52 ? 173.71300 146.58300 211.82200 1.000 31.49212 81 GLN N CA 1
ATOM 2113 C C . GLN B 2 52 ? 173.74600 147.60100 212.94900 1.000 28.96673 81 GLN N C 1
ATOM 2114 O O . GLN B 2 52 ? 173.32900 147.26800 214.05700 1.000 32.31129 81 GLN N O 1
ATOM 2120 N N . GLU B 2 53 ? 174.23500 148.81600 212.70900 1.000 28.40819 82 GLU N N 1
ATOM 2121 C CA . GLU B 2 53 ? 174.18500 149.85200 213.73200 1.000 29.57871 82 GLU N CA 1
ATOM 2122 C C . GLU B 2 53 ? 172.83800 150.55600 213.78500 1.000 30.50614 82 GLU N C 1
ATOM 2123 O O . GLU B 2 53 ? 172.58500 151.30700 214.73200 1.000 32.61686 82 GLU N O 1
ATOM 2129 N N . ILE B 2 54 ? 171.97500 150.33000 212.79800 1.000 30.24668 83 ILE N N 1
ATOM 2130 C CA . ILE B 2 54 ? 170.65100 150.93100 212.77400 1.000 23.08928 83 ILE N CA 1
ATOM 2131 C C . ILE B 2 54 ? 169.55500 149.94600 213.15100 1.000 24.65001 83 ILE N C 1
ATOM 2132 O O . ILE B 2 54 ? 168.46100 150.38400 213.53500 1.000 30.57434 83 ILE N O 1
ATOM 2137 N N . THR B 2 55 ? 169.80400 148.64400 213.06700 1.000 32.81370 84 THR N N 1
ATOM 2138 C CA . THR B 2 55 ? 168.78000 147.65200 213.35100 1.000 27.74737 84 THR N CA 1
ATOM 2139 C C . THR B 2 55 ? 168.76700 147.19500 214.80400 1.000 31.85530 84 THR N C 1
ATOM 2140 O O . THR B 2 55 ? 167.85500 146.45700 215.19000 1.000 37.71601 84 THR N O 1
ATOM 2144 N N . GLN B 2 56 ? 169.74500 147.60000 215.61800 1.000 30.11872 85 GLN N N 1
ATOM 2145 C CA . GLN B 2 56 ? 169.66500 147.32300 217.04700 1.000 33.51009 85 GLN N CA 1
ATOM 2146 C C . GLN B 2 56 ? 168.73400 148.28000 217.77000 1.000 34.94490 85 GLN N C 1
ATOM 2147 O O . GLN B 2 56 ? 168.31500 147.98700 218.89400 1.000 38.18650 85 GLN N O 1
ATOM 2153 N N . HIS B 2 57 ? 168.40700 149.41300 217.15500 1.000 28.47337 86 HIS N N 1
ATOM 2154 C CA . HIS B 2 57 ? 167.54200 150.40400 217.76600 1.000 24.63772 86 HIS N CA 1
ATOM 2155 C C . HIS B 2 57 ? 166.15200 150.44100 217.15900 1.000 21.67916 86 HIS N C 1
ATOM 2156 O O . HIS B 2 57 ? 165.25500 151.04700 217.75200 1.000 27.09212 86 HIS N O 1
ATOM 2163 N N . PHE B 2 58 ? 165.94600 149.80600 216.01100 1.000 19.53462 87 PHE N N 1
ATOM 2164 C CA . PHE B 2 58 ? 164.66600 149.82500 215.32700 1.000 15.51069 87 PHE N CA 1
ATOM 2165 C C . PHE B 2 58 ? 164.19800 148.40400 215.06600 1.000 26.07876 87 PHE N C 1
ATOM 2166 O O . PHE B 2 58 ? 165.00200 147.49100 214.86800 1.000 25.34912 87 PHE N O 1
ATOM 2174 N N . ALA B 2 59 ? 162.88200 148.23000 215.07100 1.000 25.95820 88 ALA N N 1
ATOM 2175 C CA . ALA B 2 59 ? 162.25600 147.00100 214.61600 1.000 12.30185 88 ALA N CA 1
ATOM 2176 C C . ALA B 2 59 ? 162.00800 147.09400 213.11900 1.000 16.77600 88 ALA N C 1
ATOM 2177 O O . ALA B 2 59 ? 161.63500 148.15100 212.60600 1.000 18.01106 88 ALA N O 1
ATOM 2179 N N . VAL B 2 60 ? 162.22800 145.98900 212.41500 1.000 19.10553 89 VAL N N 1
ATOM 2180 C CA . VAL B 2 60 ? 162.04100 145.93400 210.97100 1.000 24.10083 89 VAL N CA 1
ATOM 2181 C C . VAL B 2 60 ? 160.89100 144.98300 210.67600 1.000 21.36462 89 VAL N C 1
ATOM 2182 O O . VAL B 2 60 ? 160.93400 143.80800 211.05800 1.000 17.88871 89 VAL N O 1
ATOM 2186 N N . CYS B 2 61 ? 159.86300 145.49400 210.00500 1.000 19.03899 90 CYS N N 1
ATOM 2187 C CA . CYS B 2 61 ? 158.70500 144.71300 209.59100 1.000 13.48875 90 CYS N CA 1
ATOM 2188 C C . CYS B 2 61 ? 158.69700 144.64200 208.07300 1.000 20.96547 90 CYS N C 1
ATOM 2189 O O . CYS B 2 61 ? 158.71200 145.67700 207.40200 1.000 23.14650 90 CYS N O 1
ATOM 2192 N N . HIS B 2 62 ? 158.67000 143.42700 207.53900 1.000 25.48970 91 HIS N N 1
ATOM 2193 C CA . HIS B 2 62 ? 158.77900 143.18400 206.10800 1.000 11.33593 91 HIS N CA 1
ATOM 2194 C C . HIS B 2 62 ? 157.41900 142.76600 205.57400 1.000 16.56181 91 HIS N C 1
ATOM 2195 O O . HIS B 2 62 ? 156.87800 141.74000 205.99300 1.000 20.79530 91 HIS N O 1
ATOM 2202 N N . VAL B 2 63 ? 156.88400 143.54200 204.63700 1.000 22.68996 92 VAL N N 1
ATOM 2203 C CA . VAL B 2 63 ? 155.54500 143.32800 204.10100 1.000 22.94584 92 VAL N CA 1
ATOM 2204 C C . VAL B 2 63 ? 155.65200 142.69300 202.72300 1.000 20.76012 92 VAL N C 1
ATOM 2205 O O . VAL B 2 63 ? 156.44400 143.13600 201.88300 1.000 14.68467 92 VAL N O 1
ATOM 2209 N N . ASP B 2 64 ? 154.85900 141.65300 202.49600 1.000 27.37024 93 ASP N N 1
ATOM 2210 C CA . ASP B 2 64 ? 154.77200 140.97700 201.21200 1.000 26.33931 93 ASP N CA 1
ATOM 2211 C C . ASP B 2 64 ? 153.42600 141.28400 200.57100 1.000 29.16717 93 ASP N C 1
ATOM 2212 O O . ASP B 2 64 ? 152.39200 141.26300 201.24300 1.000 36.20744 93 ASP N O 1
ATOM 2217 N N . ALA B 2 65 ? 153.44300 141.57400 199.27300 1.000 25.93079 94 ALA N N 1
ATOM 2218 C CA . ALA B 2 65 ? 152.20300 141.77000 198.54700 1.000 20.33852 94 ALA N CA 1
ATOM 2219 C C . ALA B 2 65 ? 151.38700 140.48200 198.60000 1.000 34.37774 94 ALA N C 1
ATOM 2220 O O . ALA B 2 65 ? 151.95300 139.38900 198.66600 1.000 43.30598 94 ALA N O 1
ATOM 2222 N N . PRO B 2 66 ? 150.05500 140.57700 198.60500 1.000 31.86477 95 PRO N N 1
ATOM 2223 C CA . PRO B 2 66 ? 149.24200 139.36600 198.77200 1.000 33.76658 95 PRO N CA 1
ATOM 2224 C C . PRO B 2 66 ? 149.50700 138.32300 197.69900 1.000 30.55943 95 PRO N C 1
ATOM 2225 O O . PRO B 2 66 ? 149.12500 138.49600 196.54000 1.000 34.32116 95 PRO N O 1
ATOM 2229 N N . GLY B 2 67 ? 150.15200 137.22500 198.08600 1.000 19.55087 96 GLY N N 1
ATOM 2230 C CA . GLY B 2 67 ? 150.48000 136.15400 197.18000 1.000 22.34242 96 GLY N CA 1
ATOM 2231 C C . GLY B 2 67 ? 151.89000 136.17800 196.63000 1.000 26.27113 96 GLY N C 1
ATOM 2232 O O . GLY B 2 67 ? 152.34400 135.16300 196.09400 1.000 24.67510 96 GLY N O 1
ATOM 2233 N N . GLN B 2 68 ? 152.58600 137.30900 196.71400 1.000 25.41310 97 GLN N N 1
ATOM 2234 C CA . GLN B 2 68 ? 153.96700 137.40200 196.23700 1.000 25.40448 97 GLN N CA 1
ATOM 2235 C C . GLN B 2 68 ? 154.93800 137.21500 197.39800 1.000 18.87349 97 GLN N C 1
ATOM 2236 O O . GLN B 2 68 ? 155.73200 138.08200 197.74900 1.000 18.96226 97 GLN N O 1
ATOM 2242 N N . GLN B 2 69 ? 154.84500 136.02600 197.98500 1.000 23.04106 98 GLN N N 1
ATOM 2243 C CA . GLN B 2 69 ? 155.65500 135.61000 199.11800 1.000 20.97691 98 GLN N CA 1
ATOM 2244 C C . GLN B 2 69 ? 156.29200 134.26800 198.79100 1.000 22.60184 98 GLN N C 1
ATOM 2245 O O . GLN B 2 69 ? 156.20800 133.80500 197.65000 1.000 32.05933 98 GLN N O 1
ATOM 2251 N N . GLU B 2 70 ? 156.92400 133.63300 199.77000 1.000 21.75754 99 GLU N N 1
ATOM 2252 C CA . GLU B 2 70 ? 157.55200 132.33900 199.55600 1.000 21.20517 99 GLU N CA 1
ATOM 2253 C C . GLU B 2 70 ? 156.56100 131.23100 199.88200 1.000 23.36359 99 GLU N C 1
ATOM 2254 O O . GLU B 2 70 ? 155.93900 131.24000 200.94800 1.000 27.47933 99 GLU N O 1
ATOM 2260 N N . GLY B 2 71 ? 156.42400 130.27700 198.96800 1.000 24.53620 100 GLY N N 1
ATOM 2261 C CA . GLY B 2 71 ? 155.47300 129.19500 199.15100 1.000 24.88961 100 GLY N CA 1
ATOM 2262 C C . GLY B 2 71 ? 154.02700 129.63600 199.13500 1.000 28.39232 100 GLY N C 1
ATOM 2263 O O . GLY B 2 71 ? 153.23800 129.19200 199.97700 1.000 33.06362 100 GLY N O 1
ATOM 2264 N N . ALA B 2 72 ? 153.66200 130.50000 198.20200 1.000 23.99457 101 ALA N N 1
ATOM 2265 C CA . ALA B 2 72 ? 152.31400 131.04900 198.12400 1.000 18.72245 101 ALA N CA 1
ATOM 2266 C C . ALA B 2 72 ? 151.45700 130.22000 197.17700 1.000 27.08267 101 ALA N C 1
ATOM 2267 O O . ALA B 2 72 ? 151.87500 129.96000 196.04400 1.000 28.80650 101 ALA N O 1
ATOM 2269 N N . PRO B 2 73 ? 150.27500 129.78200 197.60400 1.000 30.80177 102 PRO N N 1
ATOM 2270 C CA . PRO B 2 73 ? 149.37900 129.07200 196.68700 1.000 28.37657 102 PRO N CA 1
ATOM 2271 C C . PRO B 2 73 ? 148.90500 129.98100 195.56400 1.000 31.51476 102 PRO N C 1
ATOM 2272 O O . PRO B 2 73 ? 148.77900 131.19600 195.72900 1.000 29.58315 102 PRO N O 1
ATOM 2276 N N . SER B 2 74 ? 148.64600 129.37700 194.40800 1.000 28.02139 103 SER N N 1
ATOM 2277 C CA . SER B 2 74 ? 148.15600 130.13400 193.26600 1.000 25.65936 103 SER N CA 1
ATOM 2278 C C . SER B 2 74 ? 146.75800 130.66500 193.54300 1.000 28.83657 103 SER N C 1
ATOM 2279 O O . SER B 2 74 ? 145.91900 129.97700 194.13000 1.000 34.22630 103 SER N O 1
ATOM 2282 N N . PHE B 2 75 ? 146.51400 131.90400 193.12800 1.000 26.19769 104 PHE N N 1
ATOM 2283 C CA . PHE B 2 75 ? 145.19600 132.48900 193.28200 1.000 20.38774 104 PHE N CA 1
ATOM 2284 C C . PHE B 2 75 ? 144.21900 131.82100 192.31700 1.000 30.66736 104 PHE N C 1
ATOM 2285 O O . PHE B 2 75 ? 144.62200 131.33100 191.25900 1.000 37.13874 104 PHE N O 1
ATOM 2293 N N . PRO B 2 76 ? 142.93400 131.77200 192.66400 1.000 30.37364 105 PRO N N 1
ATOM 2294 C CA . PRO B 2 76 ? 141.94600 131.20200 191.74100 1.000 27.01435 105 PRO N CA 1
ATOM 2295 C C . PRO B 2 76 ? 141.95900 131.91900 190.39900 1.000 33.01322 105 PRO N C 1
ATOM 2296 O O . PRO B 2 76 ? 142.36600 133.07700 190.29200 1.000 34.84069 105 PRO N O 1
ATOM 2300 N N . THR B 2 77 ? 141.52600 131.20200 189.36600 1.000 40.30765 106 THR N N 1
ATOM 2301 C CA . THR B 2 77 ? 141.49700 131.75100 188.01500 1.000 44.54882 106 THR N CA 1
ATOM 2302 C C . THR B 2 77 ? 140.66500 133.02400 187.96100 1.000 42.68904 106 THR N C 1
ATOM 2303 O O . THR B 2 77 ? 139.47100 133.01400 188.27500 1.000 36.49179 106 THR N O 1
ATOM 2307 N N . GLY B 2 78 ? 141.30000 134.11700 187.55300 1.000 41.95150 107 GLY N N 1
ATOM 2308 C CA . GLY B 2 78 ? 140.62500 135.40100 187.49000 1.000 42.02127 107 GLY N CA 1
ATOM 2309 C C . GLY B 2 78 ? 140.23100 135.96200 188.83900 1.000 44.80530 107 GLY N C 1
ATOM 2310 O O . GLY B 2 78 ? 139.13400 136.51800 188.97800 1.000 45.41599 107 GLY N O 1
ATOM 2311 N N . TYR B 2 79 ? 141.09100 135.81800 189.84200 1.000 35.33904 108 TYR N N 1
ATOM 2312 C CA . TYR B 2 79 ? 140.81700 136.40200 191.14600 1.000 31.04681 108 TYR N CA 1
ATOM 2313 C C . TYR B 2 79 ? 141.00900 137.91200 191.07200 1.000 39.51606 108 TYR N C 1
ATOM 2314 O O . TYR B 2 79 ? 141.93500 138.40500 190.42400 1.000 39.86720 108 TYR N O 1
ATOM 2323 N N . GLN B 2 80 ? 140.11800 138.65100 191.73000 1.000 41.34397 109 GLN N N 1
ATOM 2324 C CA . GLN B 2 80 ? 140.15400 140.10700 191.65800 1.000 34.66672 109 GLN N CA 1
ATOM 2325 C C . GLN B 2 80 ? 141.28200 140.67200 192.50900 1.000 37.19958 109 GLN N C 1
ATOM 2326 O O . GLN B 2 80 ? 141.08400 140.97400 193.69000 1.000 39.01954 109 GLN N O 1
ATOM 2332 N N . TYR B 2 81 ? 142.46000 140.82400 191.91500 1.000 26.42043 110 TYR N N 1
ATOM 2333 C CA . TYR B 2 81 ? 143.61100 141.31400 192.65500 1.000 22.62307 110 TYR N CA 1
ATOM 2334 C C . TYR B 2 81 ? 143.38300 142.75400 193.11300 1.000 29.14099 110 TYR N C 1
ATOM 2335 O O . TYR B 2 81 ? 142.84400 143.57000 192.35800 1.000 30.00098 110 TYR N O 1
ATOM 2344 N N . PRO B 2 82 ? 143.76800 143.09200 194.34400 1.000 25.92795 111 PRO N N 1
ATOM 2345 C CA . PRO B 2 82 ? 143.60500 144.46800 194.82000 1.000 16.12409 111 PRO N CA 1
ATOM 2346 C C . PRO B 2 82 ? 144.43100 145.45400 194.00900 1.000 17.66230 111 PRO N C 1
ATOM 2347 O O . PRO B 2 82 ? 145.49500 145.12700 193.48300 1.000 25.83595 111 PRO N O 1
ATOM 2351 N N . THR B 2 83 ? 143.91900 146.67600 193.90900 1.000 17.62918 112 THR N N 1
ATOM 2352 C CA . THR B 2 83 ? 144.58000 147.73300 193.16500 1.000 14.40393 112 THR N CA 1
ATOM 2353 C C . THR B 2 83 ? 145.74900 148.28400 193.97700 1.000 12.20393 112 THR N C 1
ATOM 2354 O O . THR B 2 83 ? 145.93600 147.94700 195.14500 1.000 25.65743 112 THR N O 1
ATOM 2358 N N . MET B 2 84 ? 146.55000 149.14200 193.34300 1.000 12.44199 113 MET N N 1
ATOM 2359 C CA . MET B 2 84 ? 147.61000 149.82800 194.07400 1.000 18.21168 113 MET N CA 1
ATOM 2360 C C . MET B 2 84 ? 147.05400 150.63800 195.23400 1.000 22.68233 113 MET N C 1
ATOM 2361 O O . MET B 2 84 ? 147.74400 150.84200 196.23800 1.000 21.45251 113 MET N O 1
ATOM 2366 N N . ASP B 2 85 ? 145.82000 151.11700 195.10700 1.000 27.75979 114 ASP N N 1
ATOM 2367 C CA . ASP B 2 85 ? 145.17800 151.90800 196.14300 1.000 17.83111 114 ASP N CA 1
ATOM 2368 C C . ASP B 2 85 ? 144.46200 151.05600 197.17700 1.000 16.27050 114 ASP N C 1
ATOM 2369 O O . ASP B 2 85 ? 144.22000 151.53600 198.28800 1.000 29.57973 114 ASP N O 1
ATOM 2374 N N . GLU B 2 86 ? 144.10900 149.81600 196.83700 1.000 15.22697 115 GLU N N 1
ATOM 2375 C CA . GLU B 2 86 ? 143.63500 148.86400 197.83100 1.000 14.61770 115 GLU N CA 1
ATOM 2376 C C . GLU B 2 86 ? 144.77600 148.12300 198.50900 1.000 16.54036 115 GLU N C 1
ATOM 2377 O O . GLU B 2 86 ? 144.56000 147.49700 199.54900 1.000 21.92380 115 GLU N O 1
ATOM 2383 N N . LEU B 2 87 ? 145.97800 148.16900 197.93300 1.000 20.73006 116 LEU N N 1
ATOM 2384 C CA . LEU B 2 87 ? 147.15000 147.60700 198.58900 1.000 12.06149 116 LEU N CA 1
ATOM 2385 C C . LEU B 2 87 ? 147.64000 148.50600 199.71500 1.000 10.80516 116 LEU N C 1
ATOM 2386 O O . LEU B 2 87 ? 148.20900 148.01500 200.69400 1.000 17.23296 116 LEU N O 1
ATOM 2391 N N . ALA B 2 88 ? 147.42500 149.81700 199.59500 1.000 15.42734 117 ALA N N 1
ATOM 2392 C CA . ALA B 2 88 ? 147.77300 150.75600 200.65100 1.000 11.08261 117 ALA N CA 1
ATOM 2393 C C . ALA B 2 88 ? 146.72400 150.82000 201.74900 1.000 17.44551 117 ALA N C 1
ATOM 2394 O O . ALA B 2 88 ? 147.00000 151.37300 202.81700 1.000 21.90894 117 ALA N O 1
ATOM 2396 N N . GLU B 2 89 ? 145.52600 150.28800 201.50900 1.000 21.31603 118 GLU N N 1
ATOM 2397 C CA . GLU B 2 89 ? 144.52200 150.17400 202.55600 1.000 14.24509 118 GLU N CA 1
ATOM 2398 C C . GLU B 2 89 ? 144.72100 148.94000 203.42000 1.000 18.79357 118 GLU N C 1
ATOM 2399 O O . GLU B 2 89 ? 144.02400 148.79000 204.42800 1.000 24.36118 118 GLU N O 1
ATOM 2405 N N . MET B 2 90 ? 145.64300 148.05600 203.04700 1.000 26.25680 119 MET N N 1
ATOM 2406 C CA . MET B 2 90 ? 145.94700 146.87700 203.84200 1.000 21.06441 119 MET N CA 1
ATOM 2407 C C . MET B 2 90 ? 146.96600 147.14300 204.93700 1.000 22.74687 119 MET N C 1
ATOM 2408 O O . MET B 2 90 ? 147.18500 146.27000 205.78000 1.000 29.63153 119 MET N O 1
ATOM 2413 N N . LEU B 2 91 ? 147.59200 148.30700 204.93600 1.000 23.19548 120 LEU N N 1
ATOM 2414 C CA . LEU B 2 91 ? 148.66000 148.63500 205.86800 1.000 12.06188 120 LEU N CA 1
ATOM 2415 C C . LEU B 2 91 ? 148.16400 149.10300 207.23800 1.000 13.73338 120 LEU N C 1
ATOM 2416 O O . LEU B 2 91 ? 148.78600 148.75000 208.24600 1.000 22.47240 120 LEU N O 1
ATOM 2421 N N . PRO B 2 92 ? 147.11300 149.91700 207.34400 1.000 22.02362 121 PRO N N 1
ATOM 2422 C CA . PRO B 2 92 ? 146.62700 150.30600 208.67900 1.000 24.19923 121 PRO N CA 1
ATOM 2423 C C . PRO B 2 92 ? 146.22300 149.10800 209.52600 1.000 29.05560 121 PRO N C 1
ATOM 2424 O O . PRO B 2 92 ? 146.56000 149.07100 210.71800 1.000 30.89899 121 PRO N O 1
ATOM 2428 N N . PRO B 2 93 ? 145.49900 148.11300 208.98700 1.000 29.70667 122 PRO N N 1
ATOM 2429 C CA . PRO B 2 93 ? 145.24700 146.90900 209.80000 1.000 24.13593 122 PRO N CA 1
ATOM 2430 C C . PRO B 2 93 ? 146.49400 146.09800 210.09800 1.000 20.96966 122 PRO N C 1
ATOM 2431 O O . PRO B 2 93 ? 146.53000 145.39300 211.11400 1.000 25.59698 122 PRO N O 1
ATOM 2435 N N . VAL B 2 94 ? 147.51800 146.16900 209.24700 1.000 16.58552 123 VAL N N 1
ATOM 2436 C CA . VAL B 2 94 ? 148.80400 145.56800 209.58900 1.000 17.05879 123 VAL N CA 1
ATOM 2437 C C . VAL B 2 94 ? 149.38500 146.25200 210.81700 1.000 25.36590 123 VAL N C 1
ATOM 2438 O O . VAL B 2 94 ? 149.90700 145.59700 211.72600 1.000 31.32336 123 VAL N O 1
ATOM 2442 N N . LEU B 2 95 ? 149.29900 147.58100 210.86500 1.000 26.75228 124 LEU N N 1
ATOM 2443 C CA . LEU B 2 95 ? 149.82800 148.32300 212.00400 1.000 15.56105 124 LEU N CA 1
ATOM 2444 C C . LEU B 2 95 ? 149.03300 148.04200 213.27400 1.000 16.46015 124 LEU N C 1
ATOM 2445 O O . LEU B 2 95 ? 149.61500 147.90700 214.35400 1.000 22.80446 124 LEU N O 1
ATOM 2450 N N . THR B 2 96 ? 147.70400 147.96000 213.17200 1.000 24.05480 125 THR N N 1
ATOM 2451 C CA . THR B 2 96 ? 146.90500 147.68200 214.36400 1.000 20.00456 125 THR N CA 1
ATOM 2452 C C . THR B 2 96 ? 147.03400 146.24000 214.83700 1.000 29.09144 125 THR N C 1
ATOM 2453 O O . THR B 2 96 ? 146.92100 145.98900 216.04100 1.000 35.75717 125 THR N O 1
ATOM 2457 N N . HIS B 2 97 ? 147.26200 145.28500 213.93200 1.000 35.65980 126 HIS N N 1
ATOM 2458 C CA . HIS B 2 97 ? 147.44100 143.90600 214.36900 1.000 29.69437 126 HIS N CA 1
ATOM 2459 C C . HIS B 2 97 ? 148.77100 143.70100 215.07800 1.000 32.88690 126 HIS N C 1
ATOM 2460 O O . HIS B 2 97 ? 148.85100 142.89800 216.01200 1.000 38.12035 126 HIS N O 1
ATOM 2467 N N . LEU B 2 98 ? 149.81300 144.40900 214.65600 1.000 30.57484 127 LEU N N 1
ATOM 2468 C CA . LEU B 2 98 ? 151.12500 144.31700 215.27900 1.000 29.24984 127 LEU N CA 1
ATOM 2469 C C . LEU B 2 98 ? 151.32200 145.35300 216.37600 1.000 26.26586 127 LEU N C 1
ATOM 2470 O O . LEU B 2 98 ? 152.42700 145.46300 216.91300 1.000 28.89917 127 LEU N O 1
ATOM 2475 N N . SER B 2 99 ? 150.27900 146.11600 216.70700 1.000 30.42416 128 SER N N 1
ATOM 2476 C CA . SER B 2 99 ? 150.31300 147.12600 217.76500 1.000 30.02758 128 SER N CA 1
ATOM 2477 C C . SER B 2 99 ? 151.30700 148.24300 217.46400 1.000 29.73630 128 SER N C 1
ATOM 2478 O O . SER B 2 99 ? 151.85600 148.85900 218.38000 1.000 30.21773 128 SER N O 1
ATOM 2481 N N . LEU B 2 100 ? 151.54800 148.51800 216.18600 1.000 28.75042 129 LEU N N 1
ATOM 2482 C CA . LEU B 2 100 ? 152.41200 149.62500 215.80400 1.000 23.03596 129 LEU N CA 1
ATOM 2483 C C . LEU B 2 100 ? 151.63200 150.93100 215.84800 1.000 27.26912 129 LEU N C 1
ATOM 2484 O O . LEU B 2 100 ? 150.45200 150.98000 215.49200 1.000 29.83145 129 LEU N O 1
ATOM 2489 N N . LYS B 2 101 ? 152.29700 151.99500 216.29600 1.000 34.64301 130 LYS N N 1
ATOM 2490 C CA . LYS B 2 101 ? 151.69200 153.31800 216.32200 1.000 33.23471 130 LYS N CA 1
ATOM 2491 C C . LYS B 2 101 ? 152.24800 154.25700 215.26500 1.000 32.98864 130 LYS N C 1
ATOM 2492 O O . LYS B 2 101 ? 151.64600 155.30500 215.01600 1.000 28.55254 130 LYS N O 1
ATOM 2498 N N . SER B 2 102 ? 153.36500 153.90300 214.63800 1.000 31.66765 131 SER N N 1
ATOM 2499 C CA . SER B 2 102 ? 154.05000 154.76100 213.68400 1.000 22.88596 131 SER N CA 1
ATOM 2500 C C . SER B 2 102 ? 155.13400 153.94600 212.99900 1.000 30.63793 131 SER N C 1
ATOM 2501 O O . SER B 2 102 ? 155.68300 153.01400 213.59100 1.000 32.38476 131 SER N O 1
ATOM 2504 N N . ILE B 2 103 ? 155.43400 154.29900 211.74600 1.000 30.12349 132 ILE N N 1
ATOM 2505 C CA . ILE B 2 103 ? 156.41200 153.56800 210.94900 1.000 27.80212 132 ILE N CA 1
ATOM 2506 C C . ILE B 2 103 ? 157.32200 154.53600 210.20600 1.000 21.00647 132 ILE N C 1
ATOM 2507 O O . ILE B 2 103 ? 156.98600 155.69800 209.97800 1.000 21.28576 132 ILE N O 1
ATOM 2512 N N . ILE B 2 104 ? 158.49500 154.03100 209.83600 1.000 17.24464 133 ILE N N 1
ATOM 2513 C CA . ILE B 2 104 ? 159.35300 154.64100 208.82800 1.000 15.94554 133 ILE N CA 1
ATOM 2514 C C . ILE B 2 104 ? 159.40300 153.66900 207.66100 1.000 21.45818 133 ILE N C 1
ATOM 2515 O O . ILE B 2 104 ? 159.81600 152.51700 207.82800 1.000 31.73696 133 ILE N O 1
ATOM 2520 N N . GLY B 2 105 ? 158.97400 154.12300 206.49000 1.000 26.24552 134 GLY N N 1
ATOM 2521 C CA . GLY B 2 105 ? 158.78800 153.24900 205.34600 1.000 14.69670 134 GLY N CA 1
ATOM 2522 C C . GLY B 2 105 ? 159.98300 153.26000 204.41000 1.000 19.65711 134 GLY N C 1
ATOM 2523 O O . GLY B 2 105 ? 160.56100 154.30900 204.13500 1.000 17.93845 134 GLY N O 1
ATOM 2524 N N . ILE B 2 106 ? 160.35000 152.07200 203.93700 1.000 23.81415 135 ILE N N 1
ATOM 2525 C CA . ILE B 2 106 ? 161.26300 151.91000 202.81200 1.000 24.05082 135 ILE N CA 1
ATOM 2526 C C . ILE B 2 106 ? 160.52100 151.13100 201.73800 1.000 20.52185 135 ILE N C 1
ATOM 2527 O O . ILE B 2 106 ? 160.08500 150.00000 201.97500 1.000 20.61722 135 ILE N O 1
ATOM 2532 N N . GLY B 2 107 ? 160.37000 151.72900 200.57400 1.000 55.42920 136 GLY N N 1
ATOM 2533 C CA . GLY B 2 107 ? 159.69700 151.07400 199.46700 1.000 56.73809 136 GLY N CA 1
ATOM 2534 C C . GLY B 2 107 ? 160.52300 151.15300 198.20500 1.000 58.79222 136 GLY N C 1
ATOM 2535 O O . GLY B 2 107 ? 161.20100 152.14600 197.95700 1.000 60.95147 136 GLY N O 1
ATOM 2536 N N . VAL B 2 108 ? 160.45900 150.09000 197.41000 1.000 25.94230 137 VAL N N 1
ATOM 2537 C CA . VAL B 2 108 ? 161.14900 150.01900 196.12800 1.000 24.64193 137 VAL N CA 1
ATOM 2538 C C . VAL B 2 108 ? 160.09600 149.85400 195.04500 1.000 22.27875 137 VAL N C 1
ATOM 2539 O O . VAL B 2 108 ? 159.28400 148.92500 195.10400 1.000 26.92963 137 VAL N O 1
ATOM 2543 N N . GLY B 2 109 ? 160.10300 150.75500 194.06600 1.000 13.36248 138 GLY N N 1
ATOM 2544 C CA . GLY B 2 109 ? 159.20800 150.65600 192.93000 1.000 10.06206 138 GLY N CA 1
ATOM 2545 C C . GLY B 2 109 ? 157.73600 150.70800 193.27800 1.000 10.33216 138 GLY N C 1
ATOM 2546 O O . GLY B 2 109 ? 157.20500 151.77300 193.60000 1.000 12.92510 138 GLY N O 1
ATOM 2547 N N . ALA B 2 110 ? 157.06000 149.56100 193.18400 1.000 16.37846 139 ALA N N 1
ATOM 2548 C CA . ALA B 2 110 ? 155.65500 149.48200 193.56500 1.000 6.73382 139 ALA N CA 1
ATOM 2549 C C . ALA B 2 110 ? 155.46500 149.68800 195.06100 1.000 15.36582 139 ALA N C 1
ATOM 2550 O O . ALA B 2 110 ? 154.44900 150.25300 195.48500 1.000 23.60245 139 ALA N O 1
ATOM 2552 N N . GLY B 2 111 ? 156.41700 149.22800 195.87100 1.000 16.99681 140 GLY N N 1
ATOM 2553 C CA . GLY B 2 111 ? 156.32600 149.45000 197.30200 1.000 1.57283 140 GLY N CA 1
ATOM 2554 C C . GLY B 2 111 ? 156.41600 150.91400 197.67000 1.000 2.59971 140 GLY N C 1
ATOM 2555 O O . GLY B 2 111 ? 155.78000 151.36300 198.62100 1.000 5.87377 140 GLY N O 1
ATOM 2556 N N . ALA B 2 112 ? 157.21400 151.67800 196.92300 1.000 26.24047 141 ALA N N 1
ATOM 2557 C CA . ALA B 2 112 ? 157.27800 153.11900 197.13300 1.000 5.51234 141 ALA N CA 1
ATOM 2558 C C . ALA B 2 112 ? 155.93900 153.78000 196.83600 1.000 14.99254 141 ALA N C 1
ATOM 2559 O O . ALA B 2 112 ? 155.49400 154.65400 197.58400 1.000 25.48386 141 ALA N O 1
ATOM 2561 N N . TYR B 2 113 ? 155.27600 153.36800 195.75300 1.000 15.71627 142 TYR N N 1
ATOM 2562 C CA . TYR B 2 113 ? 153.94700 153.89000 195.45400 1.000 1.88994 142 TYR N CA 1
ATOM 2563 C C . TYR B 2 113 ? 152.95700 153.53900 196.55500 1.000 4.49672 142 TYR N C 1
ATOM 2564 O O . TYR B 2 113 ? 152.16600 154.38700 196.98200 1.000 19.25916 142 TYR N O 1
ATOM 2573 N N . ILE B 2 114 ? 152.97800 152.29100 197.02300 1.000 16.51421 143 ILE N N 1
ATOM 2574 C CA . ILE B 2 114 ? 152.02600 151.86400 198.04600 1.000 11.81456 143 ILE N CA 1
ATOM 2575 C C . ILE B 2 114 ? 152.27000 152.60500 199.35600 1.000 4.41123 143 ILE N C 1
ATOM 2576 O O . ILE B 2 114 ? 151.32700 153.05300 200.01600 1.000 15.85008 143 ILE N O 1
ATOM 2581 N N . LEU B 2 115 ? 153.53500 152.76400 199.74500 1.000 13.59243 144 LEU N N 1
ATOM 2582 C CA . LEU B 2 115 ? 153.84500 153.46400 200.98600 1.000 7.11077 144 LEU N CA 1
ATOM 2583 C C . LEU B 2 115 ? 153.54100 154.95300 200.87800 1.000 10.14673 144 LEU N C 1
ATOM 2584 O O . LEU B 2 115 ? 153.10100 155.56900 201.85300 1.000 25.65804 144 LEU N O 1
ATOM 2589 N N . SER B 2 116 ? 153.76100 155.55400 199.70500 1.000 12.47701 145 SER N N 1
ATOM 2590 C CA . SER B 2 116 ? 153.41000 156.95700 199.51000 1.000 9.22600 145 SER N CA 1
ATOM 2591 C C . SER B 2 116 ? 151.90300 157.17000 199.55800 1.000 12.71237 145 SER N C 1
ATOM 2592 O O . SER B 2 116 ? 151.43000 158.14000 200.15500 1.000 22.97693 145 SER N O 1
ATOM 2595 N N . ARG B 2 117 ? 151.13000 156.28300 198.93300 1.000 13.60881 146 ARG N N 1
ATOM 2596 C CA . ARG B 2 117 ? 149.67800 156.39000 199.01800 1.000 2.54043 146 ARG N CA 1
ATOM 2597 C C . ARG B 2 117 ? 149.19000 156.17500 200.44500 1.000 7.45982 146 ARG N C 1
ATOM 2598 O O . ARG B 2 117 ? 148.24900 156.83900 200.88900 1.000 27.43860 146 ARG N O 1
ATOM 2606 N N . PHE B 2 118 ? 149.81200 155.24900 201.17700 1.000 13.72976 147 PHE N N 1
ATOM 2607 C CA . PHE B 2 118 ? 149.45300 155.04200 202.57600 1.000 8.83453 147 PHE N CA 1
ATOM 2608 C C . PHE B 2 118 ? 149.76200 156.27900 203.41300 1.000 17.50746 147 PHE N C 1
ATOM 2609 O O . PHE B 2 118 ? 148.95900 156.67900 204.26200 1.000 25.29694 147 PHE N O 1
ATOM 2617 N N . ALA B 2 119 ? 150.92000 156.90100 203.18400 1.000 21.96459 148 ALA N N 1
ATOM 2618 C CA . ALA B 2 119 ? 151.28000 158.10900 203.91600 1.000 7.92940 148 ALA N CA 1
ATOM 2619 C C . ALA B 2 119 ? 150.42700 159.29800 203.50200 1.000 15.85403 148 ALA N C 1
ATOM 2620 O O . ALA B 2 119 ? 150.32400 160.27600 204.25000 1.000 31.04734 148 ALA N O 1
ATOM 2622 N N . LEU B 2 120 ? 149.85000 159.25600 202.30200 1.000 24.89810 149 LEU N N 1
ATOM 2623 C CA . LEU B 2 120 ? 148.90100 160.28500 201.89800 1.000 11.05023 149 LEU N CA 1
ATOM 2624 C C . LEU B 2 120 ? 147.55000 160.07600 202.56500 1.000 12.96801 149 LEU N C 1
ATOM 2625 O O . LEU B 2 120 ? 146.89200 161.04200 202.96700 1.000 23.94023 149 LEU N O 1
ATOM 2630 N N . ASN B 2 121 ? 147.11900 158.82000 202.69100 1.000 19.35315 150 ASN N N 1
ATOM 2631 C CA . ASN B 2 121 ? 145.83800 158.53500 203.32800 1.000 16.38655 150 ASN N CA 1
ATOM 2632 C C . ASN B 2 121 ? 145.90400 158.76300 204.83000 1.000 22.11703 150 ASN N C 1
ATOM 2633 O O . ASN B 2 121 ? 145.00400 159.38000 205.40900 1.000 30.92788 150 ASN N O 1
ATOM 2638 N N . HIS B 2 122 ? 146.96000 158.27200 205.47600 1.000 23.72981 151 HIS N N 1
ATOM 2639 C CA . HIS B 2 122 ? 147.11400 158.33300 206.92800 1.000 22.96329 151 HIS N CA 1
ATOM 2640 C C . HIS B 2 122 ? 148.46300 158.95500 207.25200 1.000 24.27381 151 HIS N C 1
ATOM 2641 O O . HIS B 2 122 ? 149.44600 158.24500 207.50000 1.000 21.73905 151 HIS N O 1
ATOM 2648 N N . PRO B 2 123 ? 148.54900 160.28800 207.25300 1.000 21.99761 152 PRO N N 1
ATOM 2649 C CA . PRO B 2 123 ? 149.83400 160.94500 207.52500 1.000 28.21468 152 PRO N CA 1
ATOM 2650 C C . PRO B 2 123 ? 150.28000 160.84000 208.97000 1.000 31.26941 152 PRO N C 1
ATOM 2651 O O . PRO B 2 123 ? 151.44600 161.13700 209.25900 1.000 30.87732 152 PRO N O 1
ATOM 2655 N N . GLU B 2 124 ? 149.39900 160.44100 209.88500 1.000 25.30494 153 GLU N N 1
ATOM 2656 C CA . GLU B 2 124 ? 149.75400 160.35300 211.29200 1.000 23.98704 153 GLU N CA 1
ATOM 2657 C C . GLU B 2 124 ? 150.50100 159.07400 211.63700 1.000 28.73753 153 GLU N C 1
ATOM 2658 O O . GLU B 2 124 ? 151.09100 158.99600 212.71900 1.000 29.79249 153 GLU N O 1
ATOM 2664 N N . LEU B 2 125 ? 150.49500 158.08100 210.75200 1.000 27.90470 154 LEU N N 1
ATOM 2665 C CA . LEU B 2 125 ? 151.14900 156.80600 211.00400 1.000 20.87959 154 LEU N CA 1
ATOM 2666 C C . LEU B 2 125 ? 152.52700 156.70700 210.37000 1.000 19.91985 154 LEU N C 1
ATOM 2667 O O . LEU B 2 125 ? 153.17300 155.66500 210.49600 1.000 21.18999 154 LEU N O 1
ATOM 2672 N N . VAL B 2 126 ? 152.99200 157.75500 209.69700 1.000 28.62251 155 VAL N N 1
ATOM 2673 C CA . VAL B 2 126 ? 154.28000 157.75200 209.01300 1.000 28.01581 155 VAL N CA 1
ATOM 2674 C C . VAL B 2 126 ? 155.08900 158.94700 209.49300 1.000 28.38004 155 VAL N C 1
ATOM 2675 O O . VAL B 2 126 ? 154.58400 160.07400 209.51500 1.000 30.51506 155 VAL N O 1
ATOM 2679 N N . GLU B 2 127 ? 156.34100 158.70300 209.87500 1.000 33.41860 156 GLU N N 1
ATOM 2680 C CA . GLU B 2 127 ? 157.28200 159.77200 210.18600 1.000 38.29808 156 GLU N CA 1
ATOM 2681 C C . GLU B 2 127 ? 158.21200 160.09400 209.03000 1.000 37.02020 156 GLU N C 1
ATOM 2682 O O . GLU B 2 127 ? 158.47000 161.26800 208.75500 1.000 34.95362 156 GLU N O 1
ATOM 2688 N N . GLY B 2 128 ? 158.72700 159.07300 208.35400 1.000 22.01878 157 GLY N N 1
ATOM 2689 C CA . GLY B 2 128 ? 159.61700 159.28100 207.23600 1.000 11.18315 157 GLY N CA 1
ATOM 2690 C C . GLY B 2 128 ? 159.35100 158.24900 206.16300 1.000 11.50463 157 GLY N C 1
ATOM 2691 O O . GLY B 2 128 ? 158.67300 157.24700 206.38900 1.000 19.02903 157 GLY N O 1
ATOM 2692 N N . LEU B 2 129 ? 159.89400 158.51700 204.97900 1.000 17.30265 158 LEU N N 1
ATOM 2693 C CA . LEU B 2 129 ? 159.68600 157.66200 203.81900 1.000 14.06233 158 LEU N CA 1
ATOM 2694 C C . LEU B 2 129 ? 160.96500 157.62000 203.00400 1.000 8.45904 158 LEU N C 1
ATOM 2695 O O . LEU B 2 129 ? 161.44000 158.66100 202.54700 1.000 10.46092 158 LEU N O 1
ATOM 2700 N N . VAL B 2 130 ? 161.51900 156.42700 202.82000 1.000 16.14652 159 VAL N N 1
ATOM 2701 C CA . VAL B 2 130 ? 162.63600 156.21000 201.90900 1.000 25.05443 159 VAL N CA 1
ATOM 2702 C C . VAL B 2 130 ? 162.05400 155.55600 200.66300 1.000 23.00045 159 VAL N C 1
ATOM 2703 O O . VAL B 2 130 ? 161.71500 154.37100 200.66800 1.000 25.68464 159 VAL N O 1
ATOM 2707 N N . LEU B 2 131 ? 161.92600 156.33100 199.59200 1.000 29.06775 160 LEU N N 1
ATOM 2708 C CA . LEU B 2 131 ? 161.27900 155.88000 198.36900 1.000 27.94320 160 LEU N CA 1
ATOM 2709 C C . LEU B 2 131 ? 162.33300 155.63800 197.29900 1.000 29.37628 160 LEU N C 1
ATOM 2710 O O . LEU B 2 131 ? 162.99600 156.57700 196.85200 1.000 28.96766 160 LEU N O 1
ATOM 2715 N N . ILE B 2 132 ? 162.46900 154.38600 196.87700 1.000 30.00393 161 ILE N N 1
ATOM 2716 C CA . ILE B 2 132 ? 163.48100 153.97400 195.91100 1.000 23.76031 161 ILE N CA 1
ATOM 2717 C C . ILE B 2 132 ? 162.77600 153.64100 194.60500 1.000 30.42698 161 ILE N C 1
ATOM 2718 O O . ILE B 2 132 ? 161.85300 152.81800 194.58300 1.000 34.30573 161 ILE N O 1
ATOM 2723 N N . ASN B 2 133 ? 163.20600 154.28800 193.52000 1.000 29.84252 162 ASN N N 1
ATOM 2724 C CA . ASN B 2 133 ? 162.68000 154.03800 192.17700 1.000 24.48174 162 ASN N CA 1
ATOM 2725 C C . ASN B 2 133 ? 161.16400 154.22100 192.12400 1.000 27.28499 162 ASN N C 1
ATOM 2726 O O . ASN B 2 133 ? 160.42800 153.35400 191.65300 1.000 37.22237 162 ASN N O 1
ATOM 2731 N N . VAL B 2 134 ? 160.69900 155.36900 192.59800 1.000 23.52584 163 VAL N N 1
ATOM 2732 C CA . VAL B 2 134 ? 159.27200 155.62600 192.75500 1.000 20.62862 163 VAL N CA 1
ATOM 2733 C C . VAL B 2 134 ? 158.72900 156.27600 191.48800 1.000 27.88890 163 VAL N C 1
ATOM 2734 O O . VAL B 2 134 ? 159.34700 157.18800 190.92900 1.000 38.43916 163 VAL N O 1
ATOM 2738 N N . ASP B 2 135 ? 157.58200 155.78800 191.02000 1.000 30.20701 164 ASP N N 1
ATOM 2739 C CA . ASP B 2 135 ? 156.88100 156.35700 189.86700 1.000 26.64249 164 ASP N CA 1
ATOM 2740 C C . ASP B 2 135 ? 155.53600 156.89600 190.32500 1.000 28.65012 164 ASP N C 1
ATOM 2741 O O . ASP B 2 135 ? 154.58700 156.11700 190.52000 1.000 36.68507 164 ASP N O 1
ATOM 2746 N N . PRO B 2 136 ? 155.39600 158.21100 190.51400 1.000 26.46571 165 PRO N N 1
ATOM 2747 C CA . PRO B 2 136 ? 154.12700 158.75400 191.01400 1.000 24.17388 165 PRO N CA 1
ATOM 2748 C C . PRO B 2 136 ? 153.04800 158.90000 189.95700 1.000 33.82788 165 PRO N C 1
ATOM 2749 O O . PRO B 2 136 ? 151.90300 159.21100 190.31100 1.000 28.36420 165 PRO N O 1
ATOM 2753 N N . CYS B 2 137 ? 153.36500 158.68200 188.68600 1.000 40.20958 166 CYS N N 1
ATOM 2754 C CA . CYS B 2 137 ? 152.45400 158.93500 187.58300 1.000 28.38095 166 CYS N CA 1
ATOM 2755 C C . CYS B 2 137 ? 151.95300 157.62800 186.98600 1.000 30.05326 166 CYS N C 1
ATOM 2756 O O . CYS B 2 137 ? 152.54500 156.56300 187.17400 1.000 34.94394 166 CYS N O 1
ATOM 2759 N N . ALA B 2 138 ? 150.84800 157.72700 186.25300 1.000 35.78053 167 ALA N N 1
ATOM 2760 C CA . ALA B 2 138 ? 150.30700 156.58600 185.53600 1.000 26.65398 167 ALA N CA 1
ATOM 2761 C C . ALA B 2 138 ? 151.21700 156.22000 184.36900 1.000 35.49792 167 ALA N C 1
ATOM 2762 O O . ALA B 2 138 ? 152.14500 156.95100 184.01200 1.000 43.38364 167 ALA N O 1
ATOM 2764 N N . LYS B 2 139 ? 150.94700 155.05800 183.77300 1.000 43.24237 168 LYS N N 1
ATOM 2765 C CA . LYS B 2 139 ? 151.78300 154.59500 182.67100 1.000 45.48013 168 LYS N CA 1
ATOM 2766 C C . LYS B 2 139 ? 151.65700 155.50300 181.45500 1.000 47.17746 168 LYS N C 1
ATOM 2767 O O . LYS B 2 139 ? 152.65700 155.80800 180.79500 1.000 47.53112 168 LYS N O 1
ATOM 2773 N N . GLY B 2 140 ? 150.44400 155.94800 181.14300 1.000 54.11840 169 GLY N N 1
ATOM 2774 C CA . GLY B 2 140 ? 150.23800 156.81800 180.00300 1.000 55.41737 169 GLY N CA 1
ATOM 2775 C C . GLY B 2 140 ? 149.51000 156.12700 178.87100 1.000 62.95282 169 GLY N C 1
ATOM 2776 O O . GLY B 2 140 ? 148.68900 155.23800 179.10800 1.000 64.00049 169 GLY N O 1
ATOM 2777 N N . TRP B 2 141 ? 149.80100 156.52400 177.63400 1.000 72.73358 170 TRP N N 1
ATOM 2778 C CA . TRP B 2 141 ? 149.18900 155.91200 176.46300 1.000 71.66310 170 TRP N CA 1
ATOM 2779 C C . TRP B 2 141 ? 150.18600 155.22500 175.54300 1.000 70.72420 170 TRP N C 1
ATOM 2780 O O . TRP B 2 141 ? 149.95500 154.07500 175.16100 1.000 71.54849 170 TRP N O 1
ATOM 2791 N N . ILE B 2 142 ? 151.29200 155.88300 175.19500 1.000 67.52880 171 ILE N N 1
ATOM 2792 C CA . ILE B 2 142 ? 152.33300 155.22500 174.41200 1.000 68.41324 171 ILE N CA 1
ATOM 2793 C C . ILE B 2 142 ? 152.97200 154.09900 175.21200 1.000 69.99712 171 ILE N C 1
ATOM 2794 O O . ILE B 2 142 ? 153.17900 152.99400 174.69700 1.000 72.08178 171 ILE N O 1
ATOM 2799 N N . ASP B 2 143 ? 153.29200 154.35900 176.48100 1.000 65.76318 172 ASP N N 1
ATOM 2800 C CA . ASP B 2 143 ? 153.84700 153.31400 177.33200 1.000 64.29545 172 ASP N CA 1
ATOM 2801 C C . ASP B 2 143 ? 152.84000 152.20100 177.57000 1.000 60.93649 172 ASP N C 1
ATOM 2802 O O . ASP B 2 143 ? 153.22000 151.02800 177.62700 1.000 63.80796 172 ASP N O 1
ATOM 2807 N N . TRP B 2 144 ? 151.55900 152.54400 177.70900 1.000 59.02545 173 TRP N N 1
ATOM 2808 C CA . TRP B 2 144 ? 150.53200 151.51600 177.84300 1.000 59.80235 173 TRP N CA 1
ATOM 2809 C C . TRP B 2 144 ? 150.48900 150.62200 176.61100 1.000 63.34818 173 TRP N C 1
ATOM 2810 O O . TRP B 2 144 ? 150.40900 149.39300 176.72800 1.000 64.21030 173 TRP N O 1
ATOM 2821 N N . ALA B 2 145 ? 150.54600 151.22100 175.41800 1.000 67.39380 174 ALA N N 1
ATOM 2822 C CA . ALA B 2 145 ? 150.54200 150.42700 174.19300 1.000 66.27601 174 ALA N CA 1
ATOM 2823 C C . ALA B 2 145 ? 151.78000 149.54600 174.09900 1.000 67.05007 174 ALA N C 1
ATOM 2824 O O . ALA B 2 145 ? 151.68800 148.37000 173.72700 1.000 69.77961 174 ALA N O 1
ATOM 2826 N N . ALA B 2 146 ? 152.94800 150.09500 174.44000 1.000 64.52351 175 ALA N N 1
ATOM 2827 C CA . ALA B 2 146 ? 154.17400 149.30200 174.40300 1.000 63.49623 175 ALA N CA 1
ATOM 2828 C C . ALA B 2 146 ? 154.11000 148.14300 175.39100 1.000 65.23182 175 ALA N C 1
ATOM 2829 O O . ALA B 2 146 ? 154.61300 147.05000 175.11000 1.000 64.45680 175 ALA N O 1
ATOM 2831 N N . SER B 2 147 ? 153.50800 148.36900 176.56100 1.000 65.06635 176 SER N N 1
ATOM 2832 C CA . SER B 2 147 ? 153.32500 147.29300 177.52800 1.000 62.27680 176 SER N CA 1
ATOM 2833 C C . SER B 2 147 ? 152.38600 146.22000 176.99600 1.000 63.79306 176 SER N C 1
ATOM 2834 O O . SER B 2 147 ? 152.62700 145.02300 177.18800 1.000 61.88384 176 SER N O 1
ATOM 2837 N N . LYS B 2 148 ? 151.29700 146.63100 176.34100 1.000 67.50020 177 LYS N N 1
ATOM 2838 C CA . LYS B 2 148 ? 150.39000 145.65300 175.7490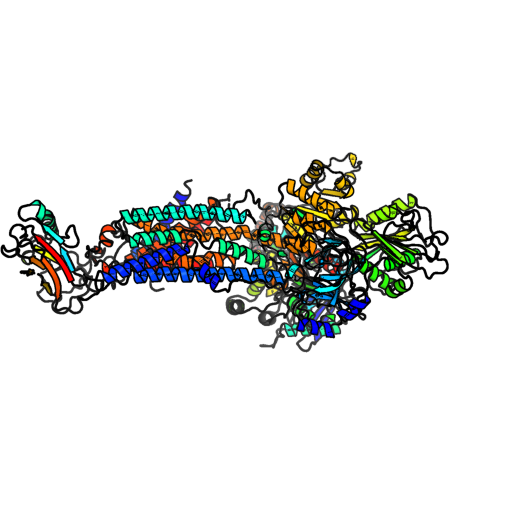0 1.000 66.31610 177 LYS N CA 1
ATOM 2839 C C . LYS B 2 148 ? 151.06300 144.88100 174.62300 1.000 63.82586 177 LYS N C 1
ATOM 2840 O O . LYS B 2 148 ? 150.69600 143.73300 174.35200 1.000 65.02578 177 LYS N O 1
ATOM 2846 N N . LEU B 2 149 ? 152.04400 145.49100 173.96100 1.000 62.80041 178 LEU N N 1
ATOM 2847 C CA . LEU B 2 149 ? 152.77900 144.80600 172.90500 1.000 64.77286 178 LEU N CA 1
ATOM 2848 C C . LEU B 2 149 ? 153.83000 143.86200 173.48200 1.000 65.25080 178 LEU N C 1
ATOM 2849 O O . LEU B 2 149 ? 153.94500 142.71000 173.04900 1.000 65.65826 178 LEU N O 1
ATOM 2854 N N . SER B 2 150 ? 154.61200 144.33800 174.45500 1.000 63.40288 179 SER N N 1
ATOM 2855 C CA . SER B 2 150 ? 155.66300 143.51600 175.04400 1.000 60.09016 179 SER N CA 1
ATOM 2856 C C . SER B 2 150 ? 155.11200 142.41100 175.93300 1.000 59.28096 179 SER N C 1
ATOM 2857 O O . SER B 2 150 ? 155.84300 141.46800 176.24800 1.000 58.98442 179 SER N O 1
ATOM 2860 N N . GLY B 2 151 ? 153.84800 142.50800 176.34700 1.000 62.28744 180 GLY N N 1
ATOM 2861 C CA . GLY B 2 151 ? 153.27400 141.46600 177.18200 1.000 63.50031 180 GLY N CA 1
ATOM 2862 C C . GLY B 2 151 ? 153.20700 140.12300 176.48100 1.000 65.83175 180 GLY N C 1
ATOM 2863 O O . GLY B 2 151 ? 153.48500 139.08300 177.08300 1.000 67.02881 180 GLY N O 1
ATOM 2864 N N . LEU B 2 152 ? 152.84100 140.12700 175.20000 1.000 66.44571 181 LEU N N 1
ATOM 2865 C CA . LEU B 2 152 ? 152.73200 138.90200 174.41600 1.000 64.73010 181 LEU N CA 1
ATOM 2866 C C . LEU B 2 152 ? 154.06000 138.49900 173.78600 1.000 63.92191 181 LEU N C 1
ATOM 2867 O O . LEU B 2 152 ? 154.35800 137.30500 173.67900 1.000 64.08159 181 LEU N O 1
ATOM 2872 N N . THR B 2 153 ? 154.86400 139.47700 173.36700 1.000 58.10258 182 THR N N 1
ATOM 2873 C CA . THR B 2 153 ? 156.13100 139.16900 172.71300 1.000 57.42147 182 THR N CA 1
ATOM 2874 C C . THR B 2 153 ? 157.17200 138.67300 173.71100 1.000 58.92749 182 THR N C 1
ATOM 2875 O O . THR B 2 153 ? 157.88600 137.70100 173.43900 1.000 56.64195 182 THR N O 1
ATOM 2879 N N . THR B 2 154 ? 157.26300 139.31500 174.87200 1.000 53.23781 183 THR N N 1
ATOM 2880 C CA . THR B 2 154 ? 158.32000 139.05900 175.83700 1.000 49.32219 183 THR N CA 1
ATOM 2881 C C . THR B 2 154 ? 157.78300 138.27900 177.03000 1.000 47.89914 183 THR N C 1
ATOM 2882 O O . THR B 2 154 ? 156.59200 138.33400 177.34600 1.000 48.00099 183 THR N O 1
ATOM 2886 N N . ASN B 2 155 ? 158.67700 137.54200 177.68100 1.000 41.23008 184 ASN N N 1
ATOM 2887 C CA . ASN B 2 155 ? 158.33100 136.83400 178.90100 1.000 39.95396 184 ASN N CA 1
ATOM 2888 C C . ASN B 2 155 ? 158.18100 137.81500 180.05900 1.000 40.98861 184 ASN N C 1
ATOM 2889 O O . ASN B 2 155 ? 158.68900 138.93800 180.02600 1.000 42.32757 184 ASN N O 1
ATOM 2894 N N . VAL B 2 156 ? 157.46100 137.37800 181.09500 1.000 33.43030 185 VAL N N 1
ATOM 2895 C CA . VAL B 2 156 ? 157.27700 138.23000 182.26500 1.000 32.36922 185 VAL N CA 1
ATOM 2896 C C . VAL B 2 156 ? 158.60200 138.44800 182.98800 1.000 32.69284 185 VAL N C 1
ATOM 2897 O O . VAL B 2 156 ? 158.84900 139.53300 183.52900 1.000 33.77303 185 VAL N O 1
ATOM 2901 N N . VAL B 2 157 ? 159.47800 137.44000 182.99600 1.000 32.59552 186 VAL N N 1
ATOM 2902 C CA . VAL B 2 157 ? 160.76700 137.56800 183.67100 1.000 29.57588 186 VAL N CA 1
ATOM 2903 C C . VAL B 2 157 ? 161.60500 138.65200 183.01100 1.000 25.88738 186 VAL N C 1
ATOM 2904 O O . VAL B 2 157 ? 162.21500 139.48600 183.68600 1.000 31.05272 186 VAL N O 1
ATOM 2908 N N . ASP B 2 158 ? 161.65000 138.65600 181.67900 1.000 27.70223 187 ASP N N 1
ATOM 2909 C CA . ASP B 2 158 ? 162.42800 139.66900 180.97500 1.000 27.62262 187 ASP N CA 1
ATOM 2910 C C . ASP B 2 158 ? 161.79600 141.04500 181.12000 1.000 33.45777 187 ASP N C 1
ATOM 2911 O O . ASP B 2 158 ? 162.50600 142.05300 181.19700 1.000 36.98360 187 ASP N O 1
ATOM 2916 N N . ILE B 2 159 ? 160.46300 141.10500 181.16900 1.000 39.14179 188 ILE N N 1
ATOM 2917 C CA . ILE B 2 159 ? 159.77600 142.37500 181.39300 1.000 34.76848 188 ILE N CA 1
ATOM 2918 C C . ILE B 2 159 ? 160.18600 142.96400 182.73500 1.000 28.01588 188 ILE N C 1
ATOM 2919 O O . ILE B 2 159 ? 160.54100 144.14400 182.83800 1.000 27.37497 188 ILE N O 1
ATOM 2924 N N . ILE B 2 160 ? 160.17400 142.13600 183.78000 1.000 29.03601 189 ILE N N 1
ATOM 2925 C CA . ILE B 2 160 ? 160.52800 142.61100 185.11400 1.000 20.95484 189 ILE N CA 1
ATOM 2926 C C . ILE B 2 160 ? 162.00900 142.96100 185.18900 1.000 25.78287 189 ILE N C 1
ATOM 2927 O O . ILE B 2 160 ? 162.39300 143.95400 185.81800 1.000 30.91870 189 ILE N O 1
ATOM 2932 N N . LEU B 2 161 ? 162.86400 142.16400 184.54400 1.000 30.04065 190 LEU N N 1
ATOM 2933 C CA . LEU B 2 161 ? 164.29400 142.45100 184.55000 1.000 22.13439 190 LEU N CA 1
ATOM 2934 C C . LEU B 2 161 ? 164.59500 143.77600 183.86400 1.000 20.97612 190 LEU N C 1
ATOM 2935 O O . LEU B 2 161 ? 165.43500 144.54900 184.33400 1.000 32.37088 190 LEU N O 1
ATOM 2940 N N . ALA B 2 162 ? 163.92400 144.05500 182.74500 1.000 26.77726 191 ALA N N 1
ATOM 2941 C CA . ALA B 2 162 ? 164.09500 145.34200 182.08200 1.000 25.61200 191 ALA N CA 1
ATOM 2942 C C . ALA B 2 162 ? 163.49700 146.47900 182.89800 1.000 28.97746 191 ALA N C 1
ATOM 2943 O O . ALA B 2 162 ? 163.96500 147.61900 182.80400 1.000 29.20829 191 ALA N O 1
ATOM 2945 N N . HIS B 2 163 ? 162.45100 146.19700 183.67800 1.000 27.26251 192 HIS N N 1
ATOM 2946 C CA . HIS B 2 163 ? 161.90100 147.20900 184.57400 1.000 18.67576 192 HIS N CA 1
ATOM 2947 C C . HIS B 2 163 ? 162.89500 147.57900 185.66700 1.000 21.00499 192 HIS N C 1
ATOM 2948 O O . HIS B 2 163 ? 163.07600 148.76200 185.97600 1.000 24.99240 192 HIS N O 1
ATOM 2955 N N . HIS B 2 164 ? 163.56100 146.58200 186.25100 1.000 25.43677 193 HIS N N 1
ATOM 2956 C CA . HIS B 2 164 ? 164.45100 146.82900 187.38100 1.000 11.94410 193 HIS N CA 1
ATOM 2957 C C . HIS B 2 164 ? 165.78600 147.40900 186.93600 1.000 20.36483 193 HIS N C 1
ATOM 2958 O O . HIS B 2 164 ? 166.23700 148.42400 187.47400 1.000 33.84052 193 HIS N O 1
ATOM 2965 N N . PHE B 2 165 ? 166.43100 146.78500 185.95600 1.000 18.11140 194 PHE N N 1
ATOM 2966 C CA . PHE B 2 165 ? 167.82300 147.05200 185.63200 1.000 16.50244 194 PHE N CA 1
ATOM 2967 C C . PHE B 2 165 ? 167.95400 147.83400 184.33200 1.000 24.26085 194 PHE N C 1
ATOM 2968 O O . PHE B 2 165 ? 167.13600 147.70000 183.41900 1.000 27.86677 194 PHE N O 1
ATOM 2976 N N . GLY B 2 166 ? 169.00400 148.65600 184.26000 1.000 32.33981 195 GLY N N 1
ATOM 2977 C CA . GLY B 2 166 ? 169.27400 149.43200 183.07100 1.000 27.95014 195 GLY N CA 1
ATOM 2978 C C . GLY B 2 166 ? 169.92700 148.61200 181.97600 1.000 30.08971 195 GLY N C 1
ATOM 2979 O O . GLY B 2 166 ? 170.31100 147.46000 182.16400 1.000 32.15923 195 GLY N O 1
ATOM 2980 N N . GLN B 2 167 ? 170.05500 149.23600 180.80200 1.000 33.99539 196 GLN N N 1
ATOM 2981 C CA . GLN B 2 167 ? 170.55800 148.52000 179.63400 1.000 36.44179 196 GLN N CA 1
ATOM 2982 C C . GLN B 2 167 ? 172.00500 148.08000 179.81700 1.000 39.56326 196 GLN N C 1
ATOM 2983 O O . GLN B 2 167 ? 172.36700 146.95400 179.46000 1.000 40.78557 196 GLN N O 1
ATOM 2989 N N . GLU B 2 168 ? 172.85000 148.95600 180.36400 1.000 38.83551 197 GLU N N 1
ATOM 2990 C CA . GLU B 2 168 ? 174.26800 148.63200 180.48800 1.000 36.46821 197 GLU N CA 1
ATOM 2991 C C . GLU B 2 168 ? 174.50300 147.52700 181.51100 1.000 33.13999 197 GLU N C 1
ATOM 2992 O O . GLU B 2 168 ? 175.30000 146.61100 181.27300 1.000 33.73681 197 GLU N O 1
ATOM 2998 N N . GLU B 2 169 ? 173.82400 147.59500 182.65500 1.000 34.30055 198 GLU N N 1
ATOM 2999 C CA . GLU B 2 169 ? 173.99600 146.59300 183.69700 1.000 33.21305 198 GLU N CA 1
ATOM 3000 C C . GLU B 2 169 ? 173.24500 145.30200 183.40800 1.000 32.32304 198 GLU N C 1
ATOM 3001 O O . GLU B 2 169 ? 173.51500 144.29100 184.06300 1.000 38.65452 198 GLU N O 1
ATOM 3007 N N . LEU B 2 170 ? 172.32000 145.30600 182.44700 1.000 26.45440 199 LEU N N 1
ATOM 3008 C CA . LEU B 2 170 ? 171.71700 144.06100 181.98800 1.000 26.57994 199 LEU N CA 1
ATOM 3009 C C . LEU B 2 170 ? 172.70100 143.18900 181.22200 1.000 26.31143 199 LEU N C 1
ATOM 3010 O O . LEU B 2 170 ? 172.40400 142.01500 180.98000 1.000 27.00860 199 LEU N O 1
ATOM 3015 N N . GLN B 2 171 ? 173.85000 143.73300 180.83500 1.000 33.78933 200 GLN N N 1
ATOM 3016 C CA . GLN B 2 171 ? 174.91100 142.99300 180.16600 1.000 32.08047 200 GLN N CA 1
ATOM 3017 C C . GLN B 2 171 ? 176.18800 142.91400 180.98300 1.000 33.13524 200 GLN N C 1
ATOM 3018 O O . GLN B 2 171 ? 176.82700 141.86100 181.01600 1.000 36.74721 200 GLN N O 1
ATOM 3024 N N . ALA B 2 172 ? 176.57500 144.00400 181.64700 1.000 32.82651 201 ALA N N 1
ATOM 3025 C CA . ALA B 2 172 ? 177.84400 144.02800 182.36700 1.000 27.74497 201 ALA N CA 1
ATOM 3026 C C . ALA B 2 172 ? 177.79900 143.13700 183.60200 1.000 29.36863 201 ALA N C 1
ATOM 3027 O O . ALA B 2 172 ? 178.60300 142.20800 183.74300 1.000 31.11012 201 ALA N O 1
ATOM 3029 N N . ASN B 2 173 ? 176.86700 143.40600 184.51200 1.000 29.04768 202 ASN N N 1
ATOM 3030 C CA . ASN B 2 173 ? 176.79500 142.68200 185.78000 1.000 30.90257 202 ASN N CA 1
ATOM 3031 C C . ASN B 2 173 ? 176.24000 141.28800 185.52900 1.000 27.56683 202 ASN N C 1
ATOM 3032 O O . ASN B 2 173 ? 175.02900 141.09000 185.45600 1.000 25.80373 202 ASN N O 1
ATOM 3037 N N . LEU B 2 174 ? 177.13400 140.30800 185.39600 1.000 36.03119 203 LEU N N 1
ATOM 3038 C CA . LEU B 2 174 ? 176.70100 138.95100 185.08400 1.000 30.00400 203 LEU N CA 1
ATOM 3039 C C . LEU B 2 174 ? 175.98100 138.31500 186.26400 1.000 29.36226 203 LEU N C 1
ATOM 3040 O O . LEU B 2 174 ? 174.90500 137.73000 186.10400 1.000 31.53792 203 LEU N O 1
ATOM 3045 N N . ASP B 2 175 ? 176.56300 138.41400 187.45900 1.000 35.59423 204 ASP N N 1
ATOM 3046 C CA . ASP B 2 175 ? 176.03000 137.70600 188.61700 1.000 28.54196 204 ASP N CA 1
ATOM 3047 C C . ASP B 2 175 ? 174.80600 138.38800 189.22100 1.000 24.94645 204 ASP N C 1
ATOM 3048 O O . ASP B 2 175 ? 173.97500 137.71100 189.83000 1.000 32.51883 204 ASP N O 1
ATOM 3053 N N . LEU B 2 176 ? 174.65700 139.70200 189.05500 1.000 19.27083 205 LEU N N 1
ATOM 3054 C CA . LEU B 2 176 ? 173.43700 140.36300 189.51300 1.000 20.45283 205 LEU N CA 1
ATOM 3055 C C . LEU B 2 176 ? 172.23300 139.93900 188.68300 1.000 27.11829 205 LEU N C 1
ATOM 3056 O O . LEU B 2 176 ? 171.18400 139.57700 189.22900 1.000 35.31440 205 LEU N O 1
ATOM 3061 N N . ILE B 2 177 ? 172.36300 139.98500 187.35600 1.000 31.81670 206 ILE N N 1
ATOM 3062 C CA . ILE B 2 177 ? 171.25500 139.59600 186.49000 1.000 18.12964 206 ILE N CA 1
ATOM 3063 C C . ILE B 2 177 ? 170.98300 138.10400 186.60400 1.000 15.86616 206 ILE N C 1
ATOM 3064 O O . ILE B 2 177 ? 169.82800 137.67600 186.62900 1.000 27.12173 206 ILE N O 1
ATOM 3069 N N . GLN B 2 178 ? 172.03500 137.28700 186.67400 1.000 18.03477 207 GLN N N 1
ATOM 3070 C CA . GLN B 2 178 ? 171.84300 135.84600 186.78600 1.000 20.13808 207 GLN N CA 1
ATOM 3071 C C . GLN B 2 178 ? 171.36900 135.44900 188.17800 1.000 17.33739 207 GLN N C 1
ATOM 3072 O O . GLN B 2 178 ? 170.88000 134.33600 188.36100 1.000 26.41523 207 GLN N O 1
ATOM 3078 N N . THR B 2 179 ? 171.51700 136.32700 189.16800 1.000 27.45994 208 THR N N 1
ATOM 3079 C CA . THR B 2 179 ? 170.92900 136.08400 190.48000 1.000 26.17088 208 THR N CA 1
ATOM 3080 C C . THR B 2 179 ? 169.44900 136.44300 190.48500 1.000 25.18139 208 THR N C 1
ATOM 3081 O O . THR B 2 179 ? 168.59900 135.64700 190.90200 1.000 29.34814 208 THR N O 1
ATOM 3085 N N . TYR B 2 180 ? 169.12200 137.63700 189.99600 1.000 23.47872 209 TYR N N 1
ATOM 3086 C CA . TYR B 2 180 ? 167.74300 138.09200 190.04900 1.000 19.09760 209 TYR N CA 1
ATOM 3087 C C . TYR B 2 180 ? 166.86600 137.42500 189.00000 1.000 24.20301 209 TYR N C 1
ATOM 3088 O O . TYR B 2 180 ? 165.64600 137.40400 189.16600 1.000 28.77468 209 TYR N O 1
ATOM 3097 N N . ARG B 2 181 ? 167.45100 136.83200 187.96000 1.000 27.67786 210 ARG N N 1
ATOM 3098 C CA . ARG B 2 181 ? 166.67100 136.01500 187.04000 1.000 19.10552 210 ARG N CA 1
ATOM 3099 C C . ARG B 2 181 ? 166.08100 134.80600 187.75300 1.000 27.87904 210 ARG N C 1
ATOM 3100 O O . ARG B 2 181 ? 164.88200 134.52600 187.63600 1.000 36.78088 210 ARG N O 1
ATOM 3108 N N . MET B 2 182 ? 166.90700 134.08500 188.51500 1.000 24.16751 211 MET N N 1
ATOM 3109 C CA . MET B 2 182 ? 166.38600 132.98200 189.31400 1.000 19.55390 211 MET N CA 1
ATOM 3110 C C . MET B 2 182 ? 165.47700 133.48300 190.42300 1.000 22.07539 211 MET N C 1
ATOM 3111 O O . MET B 2 182 ? 164.48800 132.82500 190.75900 1.000 34.74090 211 MET N O 1
ATOM 3116 N N . HIS B 2 183 ? 165.79500 134.63800 191.01000 1.000 29.02344 212 HIS N N 1
ATOM 3117 C CA . HIS B 2 183 ? 164.90700 135.21100 192.01900 1.000 25.83280 212 HIS N CA 1
ATOM 3118 C C . HIS B 2 183 ? 163.50000 135.40400 191.46700 1.000 24.06810 212 HIS N C 1
ATOM 3119 O O . HIS B 2 183 ? 162.51400 135.00100 192.09200 1.000 30.72546 212 HIS N O 1
ATOM 3126 N N . ILE B 2 184 ? 163.39100 136.00900 190.28500 1.000 20.37265 213 ILE N N 1
ATOM 3127 C CA . ILE B 2 184 ? 162.08400 136.29900 189.70400 1.000 18.61310 213 ILE N CA 1
ATOM 3128 C C . ILE B 2 184 ? 161.39700 135.01800 189.25000 1.000 21.36444 213 ILE N C 1
ATOM 3129 O O . ILE B 2 184 ? 160.20500 134.81300 189.50500 1.000 25.17558 213 ILE N O 1
ATOM 3134 N N . ALA B 2 185 ? 162.13300 134.13400 188.57600 1.000 31.40898 214 ALA N N 1
ATOM 3135 C CA . ALA B 2 185 ? 161.52100 133.00000 187.89900 1.000 25.44921 214 ALA N CA 1
ATOM 3136 C C . ALA B 2 185 ? 161.31400 131.78000 188.78700 1.000 27.48551 214 ALA N C 1
ATOM 3137 O O . ALA B 2 185 ? 160.56800 130.87700 188.39500 1.000 35.43907 214 ALA N O 1
ATOM 3139 N N . GLN B 2 186 ? 161.93300 131.72000 189.96400 1.000 28.43162 215 GLN N N 1
ATOM 3140 C CA . GLN B 2 186 ? 161.88400 130.51200 190.77900 1.000 29.36840 215 GLN N CA 1
ATOM 3141 C C . GLN B 2 186 ? 161.39300 130.72100 192.20000 1.000 32.25914 215 GLN N C 1
ATOM 3142 O O . GLN B 2 186 ? 160.97800 129.74100 192.83000 1.000 32.00299 215 GLN N O 1
ATOM 3148 N N . ASP B 2 187 ? 161.42500 131.93900 192.73100 1.000 29.77527 216 ASP N N 1
ATOM 3149 C CA . ASP B 2 187 ? 161.01800 132.18300 194.10600 1.000 32.42627 216 ASP N CA 1
ATOM 3150 C C . ASP B 2 187 ? 159.63200 132.80200 194.22000 1.000 34.34696 216 ASP N C 1
ATOM 3151 O O . ASP B 2 187 ? 159.07100 132.82100 195.32000 1.000 36.76017 216 ASP N O 1
ATOM 3156 N N . ILE B 2 188 ? 159.06400 133.29100 193.12100 1.000 34.52746 217 ILE N N 1
ATOM 3157 C CA . ILE B 2 188 ? 157.74700 133.91600 193.11400 1.000 33.29638 217 ILE N CA 1
ATOM 3158 C C . ILE B 2 188 ? 156.78200 133.00300 192.37300 1.000 30.18688 217 ILE N C 1
ATOM 3159 O O . ILE B 2 188 ? 157.16800 132.32200 191.41600 1.000 28.54458 217 ILE N O 1
ATOM 3164 N N . ASN B 2 189 ? 155.53100 132.98000 192.82500 1.000 29.10846 218 ASN N N 1
ATOM 3165 C CA . ASN B 2 189 ? 154.47600 132.31900 192.07000 1.000 24.30398 218 ASN N CA 1
ATOM 3166 C C . ASN B 2 189 ? 154.21700 133.11000 190.79700 1.000 25.87634 218 ASN N C 1
ATOM 3167 O O . ASN B 2 189 ? 154.02900 134.32800 190.84900 1.000 33.93135 218 ASN N O 1
ATOM 3172 N N . GLN B 2 190 ? 154.22000 132.42900 189.65200 1.000 26.91281 219 GLN N N 1
ATOM 3173 C CA . GLN B 2 190 ? 154.18000 133.13100 188.37500 1.000 23.44520 219 GLN N CA 1
ATOM 3174 C C . GLN B 2 190 ? 152.77800 133.55600 187.96000 1.000 25.72519 219 GLN N C 1
ATOM 3175 O O . GLN B 2 190 ? 152.64600 134.39200 187.06200 1.000 27.54657 219 GLN N O 1
ATOM 3181 N N . ASP B 2 191 ? 151.73400 133.01100 188.58100 1.000 28.76682 220 ASP N N 1
ATOM 3182 C CA . ASP B 2 191 ? 150.39400 133.53500 188.34300 1.000 31.69083 220 ASP N CA 1
ATOM 3183 C C . ASP B 2 191 ? 150.16600 134.80700 189.14800 1.000 28.13713 220 ASP N C 1
ATOM 3184 O O . ASP B 2 191 ? 149.75500 135.84200 188.60400 1.000 34.37925 220 ASP N O 1
ATOM 3189 N N . ASN B 2 192 ? 150.44900 134.74600 190.45000 1.000 21.28144 221 ASN N N 1
ATOM 3190 C CA . ASN B 2 192 ? 150.35100 135.92200 191.29700 1.000 16.46202 221 ASN N CA 1
ATOM 3191 C C . ASN B 2 192 ? 151.31600 137.01700 190.87400 1.000 21.89137 221 ASN N C 1
ATOM 3192 O O . ASN B 2 192 ? 151.01100 138.19700 191.06500 1.000 34.85444 221 ASN N O 1
ATOM 3197 N N . LEU B 2 193 ? 152.46300 136.66400 190.29500 1.000 16.84429 222 LEU N N 1
ATOM 3198 C CA . LEU B 2 193 ? 153.40100 137.68400 189.84200 1.000 17.21535 222 LEU N CA 1
ATOM 3199 C C . LEU B 2 193 ? 152.82000 138.49800 188.69500 1.000 22.15375 222 LEU N C 1
ATOM 3200 O O . LEU B 2 193 ? 152.92400 139.72900 188.68200 1.000 32.31389 222 LEU N O 1
ATOM 3205 N N . GLN B 2 194 ? 152.19900 137.82800 187.72400 1.000 29.38587 223 GLN N N 1
ATOM 3206 C CA . GLN B 2 194 ? 151.52700 138.55000 186.65200 1.000 26.60785 223 GLN N CA 1
ATOM 3207 C C . GLN B 2 194 ? 150.33100 139.33100 187.17600 1.000 27.06687 223 GLN N C 1
ATOM 3208 O O . GLN B 2 194 ? 150.03300 140.41500 186.66700 1.000 34.50882 223 GLN N O 1
ATOM 3214 N N . LEU B 2 195 ? 149.64100 138.80600 188.19100 1.000 24.48803 224 LEU N N 1
ATOM 3215 C CA . LEU B 2 195 ? 148.55400 139.56300 188.80600 1.000 16.95542 224 LEU N CA 1
ATOM 3216 C C . LEU B 2 195 ? 149.06100 140.87800 189.40000 1.000 22.70679 224 LEU N C 1
ATOM 3217 O O . LEU B 2 195 ? 148.46800 141.94400 189.18000 1.000 31.14158 224 LEU N O 1
ATOM 3222 N N . PHE B 2 196 ? 150.17100 140.82100 190.14200 1.000 17.29241 225 PHE N N 1
ATOM 3223 C CA . PHE B 2 196 ? 150.75600 142.02400 190.73000 1.000 9.99135 225 PHE N CA 1
ATOM 3224 C C . PHE B 2 196 ? 151.23800 142.98200 189.65000 1.000 20.68827 225 PHE N C 1
ATOM 3225 O O . PHE B 2 196 ? 151.07700 144.20000 189.77700 1.000 26.52935 225 PHE N O 1
ATOM 3233 N N . LEU B 2 197 ? 151.84800 142.45000 188.58900 1.000 29.34570 226 LEU N N 1
ATOM 3234 C CA . LEU B 2 197 ? 152.31800 143.29900 187.49900 1.000 21.80200 226 LEU N CA 1
ATOM 3235 C C . LEU B 2 197 ? 151.15600 144.01300 186.82000 1.000 26.30659 226 LEU N C 1
ATOM 3236 O O . LEU B 2 197 ? 151.25200 145.20100 186.49100 1.000 34.39520 226 LEU N O 1
ATOM 3241 N N . ASN B 2 198 ? 150.04600 143.30300 186.60600 1.000 25.18142 227 ASN N N 1
ATOM 3242 C CA . ASN B 2 198 ? 148.86500 143.92900 186.02300 1.000 22.83944 227 ASN N CA 1
ATOM 3243 C C . ASN B 2 198 ? 148.31600 145.02200 186.92600 1.000 24.07148 227 ASN N C 1
ATOM 3244 O O . ASN B 2 198 ? 147.94600 146.10000 186.44900 1.000 31.71773 227 ASN N O 1
ATOM 3249 N N . SER B 2 199 ? 148.24400 144.76300 188.23500 1.000 22.95434 228 SER N N 1
ATOM 3250 C CA . SER B 2 199 ? 147.70800 145.77700 189.14000 1.000 22.55882 228 SER N CA 1
ATOM 3251 C C . SER B 2 199 ? 148.63300 146.98300 189.24800 1.000 14.39227 228 SER N C 1
ATOM 3252 O O . SER B 2 199 ? 148.16000 148.10400 189.45800 1.000 20.14003 228 SER N O 1
ATOM 3255 N N . TYR B 2 200 ? 149.94400 146.77800 189.11400 1.000 22.18681 229 TYR N N 1
ATOM 3256 C CA . TYR B 2 200 ? 150.88100 147.89600 189.15100 1.000 15.08000 229 TYR N CA 1
ATOM 3257 C C . TYR B 2 200 ? 150.86500 148.69300 187.85600 1.000 15.51649 229 TYR N C 1
ATOM 3258 O O . TYR B 2 200 ? 151.15200 149.89300 187.86800 1.000 26.22905 229 TYR N O 1
ATOM 3267 N N . ASN B 2 201 ? 150.56600 148.04800 186.72800 1.000 29.30603 230 ASN N N 1
ATOM 3268 C CA . ASN B 2 201 ? 150.57200 148.76500 185.45700 1.000 22.22824 230 ASN N CA 1
ATOM 3269 C C . ASN B 2 201 ? 149.44400 149.78800 185.38600 1.000 25.92905 230 ASN N C 1
ATOM 3270 O O . ASN B 2 201 ? 149.65000 150.91400 184.91900 1.000 34.94339 230 ASN N O 1
ATOM 3275 N N . GLY B 2 202 ? 148.24800 149.42100 185.83500 1.000 19.06369 231 GLY N N 1
ATOM 3276 C CA . GLY B 2 202 ? 147.15800 150.37300 185.93300 1.000 18.92974 231 GLY N CA 1
ATOM 3277 C C . GLY B 2 202 ? 147.09200 151.01800 187.30100 1.000 25.51664 231 GLY N C 1
ATOM 3278 O O . GLY B 2 202 ? 146.11400 150.83800 188.03100 1.000 29.49225 231 GLY N O 1
ATOM 3279 N N . ARG B 2 203 ? 148.12600 151.78000 187.65500 1.000 29.14024 232 ARG N N 1
ATOM 3280 C CA . ARG B 2 203 ? 148.34700 152.22900 189.02300 1.000 16.15991 232 ARG N CA 1
ATOM 3281 C C . ARG B 2 203 ? 147.70200 153.56800 189.34200 1.000 28.97194 232 ARG N C 1
ATOM 3282 O O . ARG B 2 203 ? 147.83300 154.03700 190.47700 1.000 39.15642 232 ARG N O 1
ATOM 3290 N N . ARG B 2 204 ? 147.01200 154.18300 188.38800 1.000 33.35261 233 ARG N N 1
ATOM 3291 C CA . ARG B 2 204 ? 146.37200 155.50100 188.56100 1.000 26.16563 233 ARG N CA 1
ATOM 3292 C C . ARG B 2 204 ? 147.48800 156.53400 188.74100 1.000 28.02194 233 ARG N C 1
ATOM 3293 O O . ARG B 2 204 ? 148.57500 156.37500 188.17000 1.000 28.32351 233 ARG N O 1
ATOM 3301 N N . ASP B 2 205 ? 147.26500 157.57900 189.53000 1.000 33.96164 234 ASP N N 1
ATOM 3302 C CA . ASP B 2 205 ? 148.19300 158.69100 189.65200 1.000 30.49012 234 ASP N CA 1
ATOM 3303 C C . ASP B 2 205 ? 148.25000 159.12300 191.10600 1.000 32.10909 234 ASP N C 1
ATOM 3304 O O . ASP B 2 205 ? 147.22000 159.16900 191.78300 1.000 33.16926 234 ASP N O 1
ATOM 3309 N N . LEU B 2 206 ? 149.45100 159.43400 191.58600 1.000 29.14115 235 LEU N N 1
ATOM 3310 C CA . LEU B 2 206 ? 149.61100 159.99100 192.92500 1.000 26.17330 235 LEU N CA 1
ATOM 3311 C C . LEU B 2 206 ? 149.29000 161.47600 192.85600 1.000 30.91994 235 LEU N C 1
ATOM 3312 O O . LEU B 2 206 ? 150.00600 162.24200 192.20300 1.000 38.09521 235 LEU N O 1
ATOM 3317 N N . GLU B 2 207 ? 148.20800 161.88700 193.51400 1.000 33.28663 236 GLU N N 1
ATOM 3318 C CA . GLU B 2 207 ? 147.77700 163.28300 193.48800 1.000 36.06297 236 GLU N CA 1
ATOM 3319 C C . GLU B 2 207 ? 148.64800 164.07800 194.45600 1.000 40.83521 236 GLU N C 1
ATOM 3320 O O . GLU B 2 207 ? 148.30800 164.30800 195.61900 1.000 38.59204 236 GLU N O 1
ATOM 3326 N N . ILE B 2 208 ? 149.80400 164.49800 193.95300 1.000 32.86870 237 ILE N N 1
ATOM 3327 C CA . ILE B 2 208 ? 150.75300 165.30800 194.70200 1.000 24.71174 237 ILE N CA 1
ATOM 3328 C C . ILE B 2 208 ? 151.18300 166.47200 193.82400 1.000 28.92571 237 ILE N C 1
ATOM 3329 O O . ILE B 2 208 ? 151.42800 166.29900 192.62500 1.000 26.15184 237 ILE N O 1
ATOM 3334 N N . GLU B 2 209 ? 151.25100 167.66300 194.41300 1.000 36.16490 238 GLU N N 1
ATOM 3335 C CA . GLU B 2 209 ? 151.81500 168.82300 193.74100 1.000 35.64785 238 GLU N CA 1
ATOM 3336 C C . GLU B 2 209 ? 152.68000 169.58500 194.73100 1.000 35.27906 238 GLU N C 1
ATOM 3337 O O . GLU B 2 209 ? 152.49000 169.50000 195.94600 1.000 38.29356 238 GLU N O 1
ATOM 3343 N N . ARG B 2 210 ? 153.63600 170.32700 194.19900 1.000 27.44139 239 ARG N N 1
ATOM 3344 C CA . ARG B 2 210 ? 154.55900 171.08000 195.03700 1.000 27.05356 239 ARG N CA 1
ATOM 3345 C C . ARG B 2 210 ? 153.84800 172.28800 195.62800 1.000 37.28792 239 ARG N C 1
ATOM 3346 O O . ARG B 2 210 ? 153.26100 173.07600 194.87600 1.000 41.81332 239 ARG N O 1
ATOM 3354 N N . PRO B 2 211 ? 153.85700 172.47000 196.94900 1.000 49.52587 240 PRO N N 1
ATOM 3355 C CA . PRO B 2 211 ? 153.18200 173.63300 197.54500 1.000 47.78140 240 PRO N CA 1
ATOM 3356 C C . PRO B 2 211 ? 153.89400 174.92400 197.16800 1.000 47.68479 240 PRO N C 1
ATOM 3357 O O . PRO B 2 211 ? 155.08000 175.09800 197.45500 1.000 50.54857 240 PRO N O 1
ATOM 3361 N N . ILE B 2 212 ? 153.16800 175.82500 196.51700 1.000 58.20632 241 ILE N N 1
ATOM 3362 C CA . ILE B 2 212 ? 153.70400 177.14100 196.19100 1.000 60.97374 241 ILE N CA 1
ATOM 3363 C C . ILE B 2 212 ? 153.57000 178.04800 197.40500 1.000 64.77955 241 ILE N C 1
ATOM 3364 O O . ILE B 2 212 ? 152.53800 178.05600 198.08500 1.000 65.16796 241 ILE N O 1
ATOM 3369 N N . LEU B 2 213 ? 154.62200 178.81200 197.68700 1.000 78.30276 242 LEU N N 1
ATOM 3370 C CA . LEU B 2 213 ? 154.61300 179.70300 198.83800 1.000 76.38085 242 LEU N CA 1
ATOM 3371 C C . LEU B 2 213 ? 153.56900 180.79500 198.64800 1.000 77.15476 242 LEU N C 1
ATOM 3372 O O . LEU B 2 213 ? 153.53400 181.45800 197.60700 1.000 79.36904 242 LEU N O 1
ATOM 3377 N N . GLY B 2 214 ? 152.71500 180.98200 199.65000 1.000 85.90812 243 GLY N N 1
ATOM 3378 C CA . GLY B 2 214 ? 151.72300 182.03100 199.56200 1.000 86.70137 243 GLY N CA 1
ATOM 3379 C C . GLY B 2 214 ? 150.43500 181.60200 198.89200 1.000 89.50086 243 GLY N C 1
ATOM 3380 O O . GLY B 2 214 ? 149.52600 181.07700 199.54200 1.000 88.44318 243 GLY N O 1
ATOM 3381 N N . GLN B 2 215 ? 150.35600 181.84200 197.57900 1.000 92.32814 244 GLN N N 1
ATOM 3382 C CA . GLN B 2 215 ? 149.11200 181.67100 196.83200 1.000 92.18537 244 GLN N CA 1
ATOM 3383 C C . GLN B 2 215 ? 148.51700 180.27600 196.99600 1.000 91.64857 244 GLN N C 1
ATOM 3384 O O . GLN B 2 215 ? 147.29100 180.11900 197.04300 1.000 91.82734 244 GLN N O 1
ATOM 3390 N N . ASN B 2 216 ? 149.36200 179.25000 197.09000 1.000 85.32141 245 ASN N N 1
ATOM 3391 C CA . ASN B 2 216 ? 148.89700 177.86700 197.13500 1.000 86.34403 245 ASN N CA 1
ATOM 3392 C C . ASN B 2 216 ? 148.43100 177.43500 198.52200 1.000 88.04262 245 ASN N C 1
ATOM 3393 O O . ASN B 2 216 ? 148.32900 176.23000 198.78100 1.000 87.52246 245 ASN N O 1
ATOM 3398 N N . ASP B 2 217 ? 148.14500 178.37800 199.41800 1.000 97.74740 246 ASP N N 1
ATOM 3399 C CA . ASP B 2 217 ? 147.69200 178.03200 200.76100 1.000 98.72882 246 ASP N CA 1
ATOM 3400 C C . ASP B 2 217 ? 146.26400 177.49900 200.79600 1.000 97.67142 246 ASP N C 1
ATOM 3401 O O . ASP B 2 217 ? 145.74900 177.25600 201.89300 1.000 96.75814 246 ASP N O 1
ATOM 3406 N N . ASN B 2 218 ? 145.61500 177.31900 199.64500 1.000 93.81691 247 ASN N N 1
ATOM 3407 C CA . ASN B 2 218 ? 144.21500 176.91200 199.61300 1.000 94.69364 247 ASN N CA 1
ATOM 3408 C C . ASN B 2 218 ? 143.99900 175.54000 200.24000 1.000 95.08662 247 ASN N C 1
ATOM 3409 O O . ASN B 2 218 ? 143.37000 175.43100 201.29800 1.000 95.57940 247 ASN N O 1
ATOM 3414 N N . LYS B 2 219 ? 144.50600 174.49100 199.60400 1.000 81.09272 248 LYS N N 1
ATOM 3415 C CA . LYS B 2 219 ? 144.33700 173.15700 200.17100 1.000 79.38032 248 LYS N CA 1
ATOM 3416 C C . LYS B 2 219 ? 145.62400 172.34900 200.22700 1.000 78.42202 248 LYS N C 1
ATOM 3417 O O . LYS B 2 219 ? 145.85700 171.65500 201.22000 1.000 77.08297 248 LYS N O 1
ATOM 3423 N N . SER B 2 220 ? 146.46000 172.42300 199.18700 1.000 69.14135 249 SER N N 1
ATOM 3424 C CA . SER B 2 220 ? 147.67600 171.62500 199.04300 1.000 68.21292 249 SER N CA 1
ATOM 3425 C C . SER B 2 220 ? 147.37500 170.12800 198.96900 1.000 69.40251 249 SER N C 1
ATOM 3426 O O . SER B 2 220 ? 146.31800 169.67100 199.41600 1.000 69.78052 249 SER N O 1
ATOM 3429 N N . LYS B 2 221 ? 148.30000 169.35500 198.39200 1.000 50.88810 250 LYS N N 1
ATOM 3430 C CA . LYS B 2 221 ? 148.19000 167.89500 198.39900 1.000 43.83401 250 LYS N CA 1
ATOM 3431 C C . LYS B 2 221 ? 149.60300 167.33900 198.22800 1.000 42.72544 250 LYS N C 1
ATOM 3432 O O . LYS B 2 221 ? 150.14100 167.35600 197.11900 1.000 46.07014 250 LYS N O 1
ATOM 3438 N N . THR B 2 222 ? 150.18600 166.86000 199.32200 1.000 37.47409 251 THR N N 1
ATOM 3439 C CA . THR B 2 222 ? 151.55700 166.36800 199.30200 1.000 36.78449 251 THR N CA 1
ATOM 3440 C C . THR B 2 222 ? 151.80600 165.57600 200.57800 1.000 38.71869 251 THR N C 1
ATOM 3441 O O . THR B 2 222 ? 150.98500 165.56600 201.49600 1.000 37.04191 251 THR N O 1
ATOM 3445 N N . LEU B 2 223 ? 152.94900 164.89300 200.61500 1.000 38.19409 252 LEU N N 1
ATOM 3446 C CA . LEU B 2 223 ? 153.34900 164.12600 201.79000 1.000 33.41716 252 LEU N CA 1
ATOM 3447 C C . LEU B 2 223 ? 153.89700 165.07000 202.85100 1.000 33.07371 252 LEU N C 1
ATOM 3448 O O . LEU B 2 223 ? 154.82300 165.84200 202.58100 1.000 36.03975 252 LEU N O 1
ATOM 3453 N N . LYS B 2 224 ? 153.32700 165.01700 204.05000 1.000 23.20966 253 LYS N N 1
ATOM 3454 C CA . LYS B 2 224 ? 153.80100 165.83000 205.17000 1.000 19.77587 253 LYS N CA 1
ATOM 3455 C C . LYS B 2 224 ? 154.74700 165.02400 206.05700 1.000 27.29090 253 LYS N C 1
ATOM 3456 O O . LYS B 2 224 ? 154.54200 164.87900 207.26000 1.000 34.07544 253 LYS N O 1
ATOM 3462 N N . CYS B 2 225 ? 155.80500 164.50100 205.44400 1.000 29.18832 254 CYS N N 1
ATOM 3463 C CA . CYS B 2 225 ? 156.76900 163.68100 206.16200 1.000 27.68294 254 CYS N CA 1
ATOM 3464 C C . CYS B 2 225 ? 158.12200 163.79400 205.48100 1.000 34.83497 254 CYS N C 1
ATOM 3465 O O . CYS B 2 225 ? 158.22000 164.14500 204.30300 1.000 39.72782 254 CYS N O 1
ATOM 3468 N N . SER B 2 226 ? 159.16900 163.48800 206.24200 1.000 32.51669 255 SER N N 1
ATOM 3469 C CA . SER B 2 226 ? 160.53200 163.53600 205.72800 1.000 23.08029 255 SER N CA 1
ATOM 3470 C C . SER B 2 226 ? 160.71100 162.44600 204.68100 1.000 16.99441 255 SER N C 1
ATOM 3471 O O . SER B 2 226 ? 160.69100 161.25700 205.00500 1.000 23.30147 255 SER N O 1
ATOM 3474 N N . THR B 2 227 ? 160.89300 162.84600 203.42800 1.000 15.85986 256 THR N N 1
ATOM 3475 C CA . THR B 2 227 ? 161.02500 161.92000 202.31300 1.000 22.45124 256 THR N CA 1
ATOM 3476 C C . THR B 2 227 ? 162.47000 161.88500 201.84200 1.000 21.94863 256 THR N C 1
ATOM 3477 O O . THR B 2 227 ? 163.11000 162.93100 201.70900 1.000 24.32869 256 THR N O 1
ATOM 3481 N N . LEU B 2 228 ? 162.98300 160.68100 201.61100 1.000 17.23651 257 LEU N N 1
ATOM 3482 C CA . LEU B 2 228 ? 164.29200 160.47200 201.00400 1.000 9.10402 257 LEU N CA 1
ATOM 3483 C C . LEU B 2 228 ? 164.07100 159.72800 199.69500 1.000 13.38618 257 LEU N C 1
ATOM 3484 O O . LEU B 2 228 ? 163.73300 158.54100 199.70300 1.000 21.99965 257 LEU N O 1
ATOM 3489 N N . LEU B 2 229 ? 164.24200 160.42500 198.57800 1.000 10.04020 258 LEU N N 1
ATOM 3490 C CA . LEU B 2 229 ? 164.09800 159.82200 197.26100 1.000 15.35977 258 LEU N CA 1
ATOM 3491 C C . LEU B 2 229 ? 165.45300 159.29100 196.81700 1.000 19.06954 258 LEU N C 1
ATOM 3492 O O . LEU B 2 229 ? 166.43500 160.03800 196.78100 1.000 24.94595 258 LEU N O 1
ATOM 3497 N N . VAL B 2 230 ? 165.50500 158.00700 196.48000 1.000 23.38008 259 VAL N N 1
ATOM 3498 C CA . VAL B 2 230 ? 166.74600 157.32800 196.13300 1.000 22.04046 259 VAL N CA 1
ATOM 3499 C C . VAL B 2 230 ? 166.61600 156.76800 194.72500 1.000 22.42655 259 VAL N C 1
ATOM 3500 O O . VAL B 2 230 ? 165.62700 156.10000 194.40600 1.000 23.84082 259 VAL N O 1
ATOM 3504 N N . VAL B 2 231 ? 167.61000 157.04600 193.88500 1.000 21.21170 260 VAL N N 1
ATOM 3505 C CA . VAL B 2 231 ? 167.66700 156.49700 192.53700 1.000 25.35706 260 VAL N CA 1
ATOM 3506 C C . VAL B 2 231 ? 169.13000 156.41600 192.12500 1.000 29.86594 260 VAL N C 1
ATOM 3507 O O . VAL B 2 231 ? 169.96400 157.20400 192.57400 1.000 34.07004 260 VAL N O 1
ATOM 3511 N N . GLY B 2 232 ? 169.44600 155.42700 191.29400 1.000 25.51770 261 GLY N N 1
ATOM 3512 C CA . GLY B 2 232 ? 170.79000 155.30300 190.78400 1.000 18.21115 261 GLY N CA 1
ATOM 3513 C C . GLY B 2 232 ? 171.04100 156.19900 189.58900 1.000 20.61799 261 GLY N C 1
ATOM 3514 O O . GLY B 2 232 ? 170.12200 156.66300 188.92000 1.000 31.09848 261 GLY N O 1
ATOM 3515 N N . ASP B 2 233 ? 172.32100 156.44900 189.31900 1.000 21.09503 262 ASP N N 1
ATOM 3516 C CA . ASP B 2 233 ? 172.67500 157.28900 188.18000 1.000 28.21956 262 ASP N CA 1
ATOM 3517 C C . ASP B 2 233 ? 172.36400 156.60300 186.85700 1.000 34.66078 262 ASP N C 1
ATOM 3518 O O . ASP B 2 233 ? 172.04500 157.27700 185.87200 1.000 33.42465 262 ASP N O 1
ATOM 3523 N N . ASN B 2 234 ? 172.44400 155.27700 186.81500 1.000 32.16041 263 ASN N N 1
ATOM 3524 C CA . ASN B 2 234 ? 172.24600 154.49800 185.60200 1.000 22.63839 263 ASN N CA 1
ATOM 3525 C C . ASN B 2 234 ? 171.05300 153.56200 185.74400 1.000 25.04872 263 ASN N C 1
ATOM 3526 O O . ASN B 2 234 ? 171.11700 152.38500 185.38900 1.000 35.99941 263 ASN N O 1
ATOM 3531 N N . SER B 2 235 ? 169.95500 154.07200 186.27900 1.000 22.02094 264 SER N N 1
ATOM 3532 C CA . SER B 2 235 ? 168.74400 153.28600 186.40000 1.000 22.51123 264 SER N CA 1
ATOM 3533 C C . SER B 2 235 ? 167.70200 153.76100 185.39300 1.000 29.69446 264 SER N C 1
ATOM 3534 O O . SER B 2 235 ? 167.72500 154.92000 184.96900 1.000 27.83870 264 SER N O 1
ATOM 3537 N N . PRO B 2 236 ? 166.78100 152.88800 184.97700 1.000 28.89021 265 PRO N N 1
ATOM 3538 C CA . PRO B 2 236 ? 165.71300 153.32600 184.06900 1.000 20.15701 265 PRO N CA 1
ATOM 3539 C C . PRO B 2 236 ? 164.67700 154.22400 184.72300 1.000 21.67602 265 PRO N C 1
ATOM 3540 O O . PRO B 2 236 ? 163.84400 154.79400 184.00800 1.000 18.98269 265 PRO N O 1
ATOM 3544 N N . ALA B 2 237 ? 164.70200 154.37900 186.04700 1.000 26.27862 266 ALA N N 1
ATOM 3545 C CA . ALA B 2 237 ? 163.67700 155.12000 186.76900 1.000 16.68644 266 ALA N CA 1
ATOM 3546 C C . ALA B 2 237 ? 164.15700 156.49100 187.23100 1.000 19.17431 266 ALA N C 1
ATOM 3547 O O . ALA B 2 237 ? 163.56100 157.07100 188.14000 1.000 23.85918 266 ALA N O 1
ATOM 3549 N N . VAL B 2 238 ? 165.21900 157.02200 186.62400 1.000 16.47157 267 VAL N N 1
ATOM 3550 C CA . VAL B 2 238 ? 165.73200 158.32800 187.03200 1.000 11.03863 267 VAL N CA 1
ATOM 3551 C C . VAL B 2 238 ? 164.69000 159.40800 186.78100 1.000 18.11958 267 VAL N C 1
ATOM 3552 O O . VAL B 2 238 ? 164.41000 160.24400 187.64900 1.000 30.38956 267 VAL N O 1
ATOM 3556 N N . GLU B 2 239 ? 164.09200 159.39800 185.59000 1.000 22.48387 268 GLU N N 1
ATOM 3557 C CA . GLU B 2 239 ? 163.12600 160.42800 185.22800 1.000 21.41576 268 GLU N CA 1
ATOM 3558 C C . GLU B 2 239 ? 161.87800 160.35000 186.09600 1.000 22.11886 268 GLU N C 1
ATOM 3559 O O . GLU B 2 239 ? 161.28700 161.38000 186.43100 1.000 25.31432 268 GLU N O 1
ATOM 3565 N N . ALA B 2 240 ? 161.46200 159.13800 186.47100 1.000 21.48296 269 ALA N N 1
ATOM 3566 C CA . ALA B 2 240 ? 160.29200 158.98800 187.33100 1.000 26.84812 269 ALA N CA 1
ATOM 3567 C C . ALA B 2 240 ? 160.52500 159.60400 188.70800 1.000 31.07403 269 ALA N C 1
ATOM 3568 O O . ALA B 2 240 ? 159.64900 160.29000 189.24600 1.000 35.04111 269 ALA N O 1
ATOM 3570 N N . VAL B 2 241 ? 161.69900 159.37000 189.29500 1.000 26.66319 270 VAL N N 1
ATOM 3571 C CA . VAL B 2 241 ? 161.99300 159.93600 190.60800 1.000 17.97147 270 VAL N CA 1
ATOM 3572 C C . VAL B 2 241 ? 162.19400 161.44400 190.51500 1.000 21.66790 270 VAL N C 1
ATOM 3573 O O . VAL B 2 241 ? 161.84000 162.18500 191.43900 1.000 23.65069 270 VAL N O 1
ATOM 3577 N N . VAL B 2 242 ? 162.77600 161.92500 189.41300 1.000 25.79520 271 VAL N N 1
ATOM 3578 C CA . VAL B 2 242 ? 162.93700 163.36800 189.24000 1.000 29.20155 271 VAL N CA 1
ATOM 3579 C C . VAL B 2 242 ? 161.57900 164.04300 189.07500 1.000 23.90879 271 VAL N C 1
ATOM 3580 O O . VAL B 2 242 ? 161.37100 165.17200 189.53300 1.000 28.28238 271 VAL N O 1
ATOM 3584 N N . GLU B 2 243 ? 160.63600 163.36900 188.41400 1.000 17.06452 272 GLU N N 1
ATOM 3585 C CA . GLU B 2 243 ? 159.26000 163.85500 188.39000 1.000 20.05940 272 GLU N CA 1
ATOM 3586 C C . GLU B 2 243 ? 158.64500 163.82100 189.78200 1.000 23.14348 272 GLU N C 1
ATOM 3587 O O . GLU B 2 243 ? 157.84500 164.69200 190.13800 1.000 28.33921 272 GLU N O 1
ATOM 3593 N N . CYS B 2 244 ? 158.99300 162.80900 190.57700 1.000 34.93308 273 CYS N N 1
ATOM 3594 C CA . CYS B 2 244 ? 158.54400 162.75600 191.96300 1.000 21.96807 273 CYS N CA 1
ATOM 3595 C C . CYS B 2 244 ? 159.30000 163.72900 192.85600 1.000 18.47848 273 CYS N C 1
ATOM 3596 O O . CYS B 2 244 ? 158.80700 164.06100 193.93600 1.000 21.35987 273 CYS N O 1
ATOM 3599 N N . ASN B 2 245 ? 160.48900 164.17800 192.44800 1.000 25.99892 274 ASN N N 1
ATOM 3600 C CA . ASN B 2 245 ? 161.18900 165.20200 193.21800 1.000 22.92695 274 ASN N CA 1
ATOM 3601 C C . ASN B 2 245 ? 160.41300 166.51000 193.20300 1.000 26.49833 274 ASN N C 1
ATOM 3602 O O . ASN B 2 245 ? 160.19100 167.12700 194.25100 1.000 34.67361 274 ASN N O 1
ATOM 3607 N N . SER B 2 246 ? 159.98900 166.94900 192.02100 1.000 23.37790 275 SER N N 1
ATOM 3608 C CA . SER B 2 246 ? 158.92800 167.93500 191.95200 1.000 21.40800 275 SER N CA 1
ATOM 3609 C C . SER B 2 246 ? 157.63500 167.30500 192.45700 1.000 27.99452 275 SER N C 1
ATOM 3610 O O . SER B 2 246 ? 157.57100 166.11000 192.74800 1.000 37.30808 275 SER N O 1
ATOM 3613 N N . ARG B 2 247 ? 156.59300 168.11900 192.57500 1.000 20.74844 276 ARG N N 1
ATOM 3614 C CA . ARG B 2 247 ? 155.33700 167.68200 193.17600 1.000 20.38124 276 ARG N CA 1
ATOM 3615 C C . ARG B 2 247 ? 155.51900 167.25400 194.62700 1.000 16.01985 276 ARG N C 1
ATOM 3616 O O . ARG B 2 247 ? 154.64900 166.59400 195.19600 1.000 26.65971 276 ARG N O 1
ATOM 3624 N N . LEU B 2 248 ? 156.64200 167.61700 195.23800 1.000 14.68896 277 LEU N N 1
ATOM 3625 C CA . LEU B 2 248 ? 156.90800 167.31400 196.63400 1.000 19.63229 277 LEU N CA 1
ATOM 3626 C C . LEU B 2 248 ? 157.53100 168.53700 197.28900 1.000 25.62814 277 LEU N C 1
ATOM 3627 O O . LEU B 2 248 ? 158.29200 169.27500 196.66000 1.000 26.11673 277 LEU N O 1
ATOM 3632 N N . ASN B 2 249 ? 157.21000 168.73800 198.55800 1.000 30.50906 278 ASN N N 1
ATOM 3633 C CA . ASN B 2 249 ? 157.69800 169.89700 199.29600 1.000 24.74139 278 ASN N CA 1
ATOM 3634 C C . ASN B 2 249 ? 159.21000 169.82200 199.44300 1.000 25.04151 278 ASN N C 1
ATOM 3635 O O . ASN B 2 249 ? 159.71200 168.86000 200.03300 1.000 28.19961 278 ASN N O 1
ATOM 3640 N N . PRO B 2 250 ? 159.97000 170.80200 198.94400 1.000 19.68542 279 PRO N N 1
ATOM 3641 C CA . PRO B 2 250 ? 161.43300 170.73600 199.07500 1.000 16.52551 279 PRO N CA 1
ATOM 3642 C C . PRO B 2 250 ? 161.92600 170.95300 200.49100 1.000 22.96640 279 PRO N C 1
ATOM 3643 O O . PRO B 2 250 ? 163.10800 170.70700 200.75800 1.000 28.93630 279 PRO N O 1
ATOM 3647 N N . ILE B 2 251 ? 161.06200 171.40400 201.40000 1.000 26.53826 280 ILE N N 1
ATOM 3648 C CA . ILE B 2 251 ? 161.48200 171.65600 202.77300 1.000 19.60306 280 ILE N CA 1
ATOM 3649 C C . ILE B 2 251 ? 161.90300 170.36200 203.45400 1.000 24.10922 280 ILE N C 1
ATOM 3650 O O . ILE B 2 251 ? 162.92200 170.31700 204.15200 1.000 30.30862 280 ILE N O 1
ATOM 3655 N N . ASN B 2 252 ? 161.13700 169.28900 203.26000 1.000 25.17166 281 ASN N N 1
ATOM 3656 C CA . ASN B 2 252 ? 161.41000 168.02800 203.93400 1.000 26.50981 281 ASN N CA 1
ATOM 3657 C C . ASN B 2 252 ? 161.73000 166.87100 202.99600 1.000 24.24775 281 ASN N C 1
ATOM 3658 O O . ASN B 2 252 ? 161.88700 165.74300 203.47300 1.000 31.59849 281 ASN N O 1
ATOM 3663 N N . THR B 2 253 ? 161.85000 167.10700 201.69400 1.000 20.01134 282 THR N N 1
ATOM 3664 C CA . THR B 2 253 ? 162.10000 166.05100 200.72200 1.000 20.69925 282 THR N CA 1
ATOM 3665 C C . THR B 2 253 ? 163.53400 166.13700 200.21800 1.000 26.74160 282 THR N C 1
ATOM 3666 O O . THR B 2 253 ? 164.02100 167.22600 199.90100 1.000 27.22258 282 THR N O 1
ATOM 3670 N N . THR B 2 254 ? 164.20300 164.98800 200.15000 1.000 22.52610 283 THR N N 1
ATOM 3671 C CA . THR B 2 254 ? 165.57400 164.88100 199.67500 1.000 19.32291 283 THR N CA 1
ATOM 3672 C C . THR B 2 254 ? 165.62200 163.93600 198.48500 1.000 22.10814 283 THR N C 1
ATOM 3673 O O . THR B 2 254 ? 164.92800 162.91700 198.46800 1.000 26.52409 283 THR N O 1
ATOM 3677 N N . LEU B 2 255 ? 166.43700 164.27500 197.49100 1.000 19.42362 284 LEU N N 1
ATOM 3678 C CA . LEU B 2 255 ? 166.68500 163.40600 196.35000 1.000 13.25777 284 LEU N CA 1
ATOM 3679 C C . LEU B 2 255 ? 168.14900 162.99600 196.34200 1.000 25.50766 284 LEU N C 1
ATOM 3680 O O . LEU B 2 255 ? 169.03700 163.85400 196.37500 1.000 28.10230 284 LEU N O 1
ATOM 3685 N N . LEU B 2 256 ? 168.39600 161.69000 196.30000 1.000 28.01980 285 LEU N N 1
ATOM 3686 C CA . LEU B 2 256 ? 169.74500 161.13200 196.23700 1.000 24.25378 285 LEU N CA 1
ATOM 3687 C C . LEU B 2 256 ? 169.89800 160.41600 194.90000 1.000 27.62564 285 LEU N C 1
ATOM 3688 O O . LEU B 2 256 ? 169.35700 159.32300 194.70800 1.000 24.77347 285 LEU N O 1
ATOM 3693 N N . LYS B 2 257 ? 170.62600 161.03700 193.97400 1.000 29.89401 286 LYS N N 1
ATOM 3694 C CA . LYS B 2 257 ? 170.96400 160.41800 192.69400 1.000 24.55539 286 LYS N CA 1
ATOM 3695 C C . LYS B 2 257 ? 172.32000 159.74800 192.85800 1.000 29.69061 286 LYS N C 1
ATOM 3696 O O . LYS B 2 257 ? 173.36400 160.33600 192.58500 1.000 36.32610 286 LYS N O 1
ATOM 3702 N N . MET B 2 258 ? 172.30200 158.49900 193.31200 1.000 24.30529 287 MET N N 1
ATOM 3703 C CA . MET B 2 258 ? 173.53800 157.81500 193.66500 1.000 24.28321 287 MET N CA 1
ATOM 3704 C C . MET B 2 258 ? 174.39500 157.55800 192.43300 1.000 26.71113 287 MET N C 1
ATOM 3705 O O . MET B 2 258 ? 173.90000 157.10500 191.39900 1.000 37.56001 287 MET N O 1
ATOM 3710 N N . ALA B 2 259 ? 175.68500 157.84900 192.55100 1.000 28.62724 288 ALA N N 1
ATOM 3711 C CA . ALA B 2 259 ? 176.63800 157.67300 191.46900 1.000 28.55143 288 ALA N CA 1
ATOM 3712 C C . ALA B 2 259 ? 177.19500 156.25600 191.47000 1.000 34.28344 288 ALA N C 1
ATOM 3713 O O . ALA B 2 259 ? 177.25500 155.58800 192.50400 1.000 36.72521 288 ALA N O 1
ATOM 3715 N N . ASP B 2 260 ? 177.61600 155.81000 190.28500 1.000 35.61429 289 ASP N N 1
ATOM 3716 C CA . ASP B 2 260 ? 178.10800 154.44800 190.07800 1.000 29.69509 289 ASP N CA 1
ATOM 3717 C C . ASP B 2 260 ? 177.08700 153.42200 190.55300 1.000 31.30773 289 ASP N C 1
ATOM 3718 O O . ASP B 2 260 ? 177.42900 152.40600 191.16100 1.000 34.62103 289 ASP N O 1
ATOM 3723 N N . CYS B 2 261 ? 175.81600 153.68900 190.26600 1.000 23.78591 290 CYS N N 1
ATOM 3724 C CA . CYS B 2 261 ? 174.72200 152.86500 190.75000 1.000 31.57331 290 CYS N CA 1
ATOM 3725 C C . CYS B 2 261 ? 173.76000 152.55600 189.61300 1.000 34.22877 290 CYS N C 1
ATOM 3726 O O . CYS B 2 261 ? 173.68700 153.27800 188.61800 1.000 35.48754 290 CYS N O 1
ATOM 3729 N N . GLY B 2 262 ? 173.01900 151.46500 189.77900 1.000 28.80228 291 GLY N N 1
ATOM 3730 C CA . GLY B 2 262 ? 172.08200 151.02400 188.76900 1.000 24.70220 291 GLY N CA 1
ATOM 3731 C C . GLY B 2 262 ? 170.66200 150.85500 189.26500 1.000 27.77298 291 GLY N C 1
ATOM 3732 O O . GLY B 2 262 ? 170.15600 151.68200 190.02800 1.000 27.29789 291 GLY N O 1
ATOM 3733 N N . GLY B 2 263 ? 170.01300 149.77300 188.83400 1.000 33.00613 292 GLY N N 1
ATOM 3734 C CA . GLY B 2 263 ? 168.58800 149.62600 189.07400 1.000 28.25090 292 GLY N CA 1
ATOM 3735 C C . GLY B 2 263 ? 168.22200 149.46200 190.53600 1.000 32.45319 292 GLY N C 1
ATOM 3736 O O . GLY B 2 263 ? 167.27600 150.08700 191.01900 1.000 36.86387 292 GLY N O 1
ATOM 3737 N N . LEU B 2 264 ? 168.95600 148.62200 191.26200 1.000 32.03831 293 LEU N N 1
ATOM 3738 C CA . LEU B 2 264 ? 168.62800 148.33400 192.65400 1.000 22.72070 293 LEU N CA 1
ATOM 3739 C C . LEU B 2 264 ? 169.74300 148.83900 193.55600 1.000 21.02069 293 LEU N C 1
ATOM 3740 O O . LEU B 2 264 ? 170.73100 148.12700 193.77800 1.000 27.63674 293 LEU N O 1
ATOM 3745 N N . PRO B 2 265 ? 169.63100 150.05000 194.10800 1.000 29.01476 294 PRO N N 1
ATOM 3746 C CA . PRO B 2 265 ? 170.74800 150.61300 194.87900 1.000 20.21309 294 PRO N CA 1
ATOM 3747 C C . PRO B 2 265 ? 170.95300 149.97400 196.23700 1.000 17.91352 294 PRO N C 1
ATOM 3748 O O . PRO B 2 265 ? 172.04300 150.10600 196.80200 1.000 19.89301 294 PRO N O 1
ATOM 3752 N N . GLN B 2 266 ? 169.95200 149.29300 196.78400 1.000 19.03127 295 GLN N N 1
ATOM 3753 C CA . GLN B 2 266 ? 170.08400 148.69600 198.10300 1.000 12.02789 295 GLN N CA 1
ATOM 3754 C C . GLN B 2 266 ? 170.83200 147.37200 198.07600 1.000 10.87779 295 GLN N C 1
ATOM 3755 O O . GLN B 2 266 ? 171.14300 146.83500 199.14200 1.000 13.48753 295 GLN N O 1
ATOM 3761 N N . VAL B 2 267 ? 171.12900 146.84000 196.89500 1.000 16.62189 296 VAL N N 1
ATOM 3762 C CA . VAL B 2 267 ? 171.86200 145.58700 196.78100 1.000 21.53188 296 VAL N CA 1
ATOM 3763 C C . VAL B 2 267 ? 173.22900 145.75200 196.13500 1.000 22.46588 296 VAL N C 1
ATOM 3764 O O . VAL B 2 267 ? 174.08400 144.86900 196.30600 1.000 26.95858 296 VAL N O 1
ATOM 3768 N N . VAL B 2 268 ? 173.48200 146.83700 195.40600 1.000 16.80084 297 VAL N N 1
ATOM 3769 C CA . VAL B 2 268 ? 174.75400 147.01700 194.71900 1.000 10.94426 297 VAL N CA 1
ATOM 3770 C C . VAL B 2 268 ? 175.56000 148.12000 195.39100 1.000 18.78091 297 VAL N C 1
ATOM 3771 O O . VAL B 2 268 ? 176.79500 148.11300 195.34600 1.000 32.92390 297 VAL N O 1
ATOM 3775 N N . GLN B 2 269 ? 174.87700 149.07500 196.01600 1.000 22.39845 298 GLN N N 1
ATOM 3776 C CA . GLN B 2 269 ? 175.52200 150.14200 196.78200 1.000 20.48045 298 GLN N CA 1
ATOM 3777 C C . GLN B 2 269 ? 174.84800 150.25800 198.14200 1.000 22.71110 298 GLN N C 1
ATOM 3778 O O . GLN B 2 269 ? 174.19600 151.26400 198.44000 1.000 25.37546 298 GLN N O 1
ATOM 3784 N N . PRO B 2 270 ? 174.99000 149.24200 198.99900 1.000 23.92282 299 PRO N N 1
ATOM 3785 C CA . PRO B 2 270 ? 174.33700 149.30000 200.30900 1.000 20.59809 299 PRO N CA 1
ATOM 3786 C C . PRO B 2 270 ? 175.12800 150.12200 201.31100 1.000 25.29965 299 PRO N C 1
ATOM 3787 O O . PRO B 2 270 ? 174.56200 150.62900 202.28000 1.000 34.46664 299 PRO N O 1
ATOM 3791 N N . GLY B 2 271 ? 176.43700 150.25000 201.09900 1.000 21.66420 300 GLY N N 1
ATOM 3792 C CA . GLY B 2 271 ? 177.23400 151.09800 201.96800 1.000 12.53743 300 GLY N CA 1
ATOM 3793 C C . GLY B 2 271 ? 176.90800 152.56800 201.80300 1.000 21.02716 300 GLY N C 1
ATOM 3794 O O . GLY B 2 271 ? 176.87900 153.32000 202.77900 1.000 25.12113 300 GLY N O 1
ATOM 3795 N N . LYS B 2 272 ? 176.67300 153.00000 200.56600 1.000 23.57251 301 LYS N N 1
ATOM 3796 C CA . LYS B 2 272 ? 176.29800 154.37600 200.28000 1.000 22.75111 301 LYS N CA 1
ATOM 3797 C C . LYS B 2 272 ? 174.83900 154.66900 200.59800 1.000 24.60466 301 LYS N C 1
ATOM 3798 O O . LYS B 2 272 ? 174.47600 155.84000 200.74000 1.000 23.87970 301 LYS N O 1
ATOM 3804 N N . LEU B 2 273 ? 174.00100 153.64000 200.71000 1.000 25.37910 302 LEU N N 1
ATOM 3805 C CA . LEU B 2 273 ? 172.60500 153.79700 201.09700 1.000 15.55300 302 LEU N CA 1
ATOM 3806 C C . LEU B 2 273 ? 172.43200 153.76200 202.60700 1.000 13.16860 302 LEU N C 1
ATOM 3807 O O . LEU B 2 273 ? 171.57600 154.46600 203.14600 1.000 26.71166 302 LEU N O 1
ATOM 3812 N N . THR B 2 274 ? 173.23500 152.95800 203.30400 1.000 18.63465 303 THR N N 1
ATOM 3813 C CA . THR B 2 274 ? 173.18600 152.93500 204.75900 1.000 16.85491 303 THR N CA 1
ATOM 3814 C C . THR B 2 274 ? 173.59400 154.26800 205.36000 1.000 22.59328 303 THR N C 1
ATOM 3815 O O . THR B 2 274 ? 173.00000 154.70500 206.34700 1.000 32.42941 303 THR N O 1
ATOM 3819 N N . GLU B 2 275 ? 174.60400 154.92100 204.79300 1.000 16.34894 304 GLU N N 1
ATOM 3820 C CA . GLU B 2 275 ? 175.04700 156.20900 205.31100 1.000 10.01053 304 GLU N CA 1
ATOM 3821 C C . GLU B 2 275 ? 173.98200 157.28200 205.10900 1.000 15.29667 304 GLU N C 1
ATOM 3822 O O . GLU B 2 275 ? 173.70000 158.07800 206.01500 1.000 27.75767 304 GLU N O 1
ATOM 3828 N N . ALA B 2 276 ? 173.36500 157.30400 203.92600 1.000 21.46636 305 ALA N N 1
ATOM 3829 C CA . ALA B 2 276 ? 172.28200 158.24400 203.66800 1.000 6.36048 305 ALA N CA 1
ATOM 3830 C C . ALA B 2 276 ? 171.08900 157.97400 204.57100 1.000 8.49049 305 ALA N C 1
ATOM 3831 O O . ALA B 2 276 ? 170.47500 158.90900 205.09000 1.000 17.68768 305 ALA N O 1
ATOM 3833 N N . PHE B 2 277 ? 170.74500 156.70000 204.77000 1.000 19.86348 306 PHE N N 1
ATOM 3834 C CA . PHE B 2 277 ? 169.64300 156.34400 205.65700 1.000 11.65443 306 PHE N CA 1
ATOM 3835 C C . PHE B 2 277 ? 169.94700 156.73300 207.09600 1.000 12.21437 306 PHE N C 1
ATOM 3836 O O . PHE B 2 277 ? 169.06000 157.18900 207.82400 1.000 26.45490 306 PHE N O 1
ATOM 3844 N N . LYS B 2 278 ? 171.19700 156.56000 207.52600 1.000 11.27286 307 LYS N N 1
ATOM 3845 C CA . LYS B 2 278 ? 171.58400 156.94400 208.87700 1.000 7.19384 307 LYS N CA 1
ATOM 3846 C C . LYS B 2 278 ? 171.45800 158.44500 209.08400 1.000 5.30237 307 LYS N C 1
ATOM 3847 O O . LYS B 2 278 ? 170.94900 158.89100 210.11400 1.000 17.36318 307 LYS N O 1
ATOM 3853 N N . TYR B 2 279 ? 171.91500 159.24300 208.11900 1.000 10.26642 308 TYR N N 1
ATOM 3854 C CA . TYR B 2 279 ? 171.78600 160.69200 208.26200 1.000 3.20356 308 TYR N CA 1
ATOM 3855 C C . TYR B 2 279 ? 170.33100 161.13400 208.15800 1.000 11.38465 308 TYR N C 1
ATOM 3856 O O . TYR B 2 279 ? 169.91300 162.08200 208.83300 1.000 24.63231 308 TYR N O 1
ATOM 3865 N N . PHE B 2 280 ? 169.54400 160.45500 207.32100 1.000 13.08957 309 PHE N N 1
ATOM 3866 C CA . PHE B 2 280 ? 168.11900 160.74300 207.21800 1.000 7.41453 309 PHE N CA 1
ATOM 3867 C C . PHE B 2 280 ? 167.41200 160.47600 208.53900 1.000 6.16434 309 PHE N C 1
ATOM 3868 O O . PHE B 2 280 ? 166.56600 161.26600 208.97000 1.000 11.22575 309 PHE N O 1
ATOM 3876 N N . LEU B 2 281 ? 167.75900 159.37100 209.20000 1.000 14.58378 310 LEU N N 1
ATOM 3877 C CA . LEU B 2 281 ? 167.15200 159.03500 210.48300 1.000 12.12909 310 LEU N CA 1
ATOM 3878 C C . LEU B 2 281 ? 167.64100 159.95800 211.59100 1.000 13.08768 310 LEU N C 1
ATOM 3879 O O . LEU B 2 281 ? 166.86800 160.32800 212.47900 1.000 25.82955 310 LEU N O 1
ATOM 3884 N N . GLN B 2 282 ? 168.92300 160.32500 211.56600 1.000 14.12265 311 GLN N N 1
ATOM 3885 C CA . GLN B 2 282 ? 169.46900 161.22900 212.56800 1.000 4.24263 311 GLN N CA 1
ATOM 3886 C C . GLN B 2 282 ? 168.93200 162.64200 212.42700 1.000 7.27965 311 GLN N C 1
ATOM 3887 O O . GLN B 2 282 ? 168.92400 163.38600 213.41100 1.000 28.56786 311 GLN N O 1
ATOM 3893 N N . GLY B 2 283 ? 168.49900 163.03500 211.23000 1.000 7.76154 312 GLY N N 1
ATOM 3894 C CA . GLY B 2 283 ? 167.87600 164.33400 211.07100 1.000 7.45432 312 GLY N CA 1
ATOM 3895 C C . GLY B 2 283 ? 166.54100 164.46700 211.77000 1.000 15.53685 312 GLY N C 1
ATOM 3896 O O . GLY B 2 283 ? 166.12100 165.58900 212.06400 1.000 29.04261 312 GLY N O 1
ATOM 3897 N N . MET B 2 284 ? 165.86500 163.35100 212.04600 1.000 16.54823 313 MET N N 1
ATOM 3898 C CA . MET B 2 284 ? 164.58000 163.36200 212.72900 1.000 5.45826 313 MET N CA 1
ATOM 3899 C C . MET B 2 284 ? 164.68900 162.97000 214.19700 1.000 10.81181 313 MET N C 1
ATOM 3900 O O . MET B 2 284 ? 163.67300 162.65400 214.82300 1.000 23.06883 313 MET N O 1
ATOM 3905 N N . GLY B 2 285 ? 165.88900 162.98600 214.75800 1.000 16.24128 314 GLY N N 1
ATOM 3906 C CA . GLY B 2 285 ? 166.07000 162.77300 216.17400 1.000 14.23407 314 GLY N CA 1
ATOM 3907 C C . GLY B 2 285 ? 166.33400 161.35300 216.60900 1.000 15.35483 314 GLY N C 1
ATOM 3908 O O . GLY B 2 285 ? 166.15400 161.05000 217.79200 1.000 26.87168 314 GLY N O 1
ATOM 3909 N N . TYR B 2 286 ? 166.75000 160.47700 215.70300 1.000 23.79935 315 TYR N N 1
ATOM 3910 C CA . TYR B 2 286 ? 167.04100 159.09000 216.02200 1.000 20.76374 315 TYR N CA 1
ATOM 3911 C C . TYR B 2 286 ? 168.54100 158.85100 215.97100 1.000 20.85654 315 TYR N C 1
ATOM 3912 O O . TYR B 2 286 ? 169.29000 159.61700 215.36200 1.000 28.69074 315 TYR N O 1
ATOM 3921 N N . ILE B 2 287 ? 168.96000 157.76700 216.62200 1.000 24.53468 316 ILE N N 1
ATOM 3922 C CA . ILE B 2 287 ? 170.35100 157.32200 216.75600 1.000 22.00660 316 ILE N CA 1
ATOM 3923 C C . ILE B 2 287 ? 171.32500 158.49600 216.80400 1.000 22.99786 316 ILE N C 1
ATOM 3924 O O . ILE B 2 287 ? 172.26000 158.54700 215.99300 1.000 24.28222 316 ILE N O 1
ATOM 3929 N N . PRO B 2 288 ? 171.16700 159.45100 217.72900 1.000 28.61460 317 PRO N N 1
ATOM 3930 C CA . PRO B 2 288 ? 172.07700 160.60500 217.73800 1.000 26.31962 317 PRO N CA 1
ATOM 3931 C C . PRO B 2 288 ? 173.48100 160.26400 218.19800 1.000 27.50869 317 PRO N C 1
ATOM 3932 O O . PRO B 2 288 ? 174.40300 161.05200 217.95500 1.000 29.71617 317 PRO N O 1
ATOM 3936 N N . SER B 2 289 ? 173.67500 159.12100 218.84500 1.000 24.41108 318 SER N N 1
ATOM 3937 C CA . SER B 2 289 ? 174.97800 158.71500 219.34800 1.000 26.35504 318 SER N CA 1
ATOM 3938 C C . SER B 2 289 ? 175.77700 157.90600 218.33800 1.000 31.90336 318 SER N C 1
ATOM 3939 O O . SER B 2 289 ? 176.88700 157.46900 218.65700 1.000 31.66188 318 SER N O 1
ATOM 3942 N N . ALA B 2 290 ? 175.24400 157.68800 217.13900 1.000 31.21165 319 ALA N N 1
ATOM 3943 C CA . ALA B 2 290 ? 175.96700 156.96300 216.10400 1.000 22.68317 319 ALA N CA 1
ATOM 3944 C C . ALA B 2 290 ? 176.98600 157.89200 215.46000 1.000 26.30525 319 ALA N C 1
ATOM 3945 O O . ALA B 2 290 ? 176.63200 158.97300 214.97800 1.000 30.39104 319 ALA N O 1
ATOM 3947 N N . SER B 2 291 ? 178.24800 157.47600 215.45400 1.000 23.64121 320 SER N N 1
ATOM 3948 C CA . SER B 2 291 ? 179.31100 158.32100 214.93400 1.000 21.64035 320 SER N CA 1
ATOM 3949 C C . SER B 2 291 ? 179.16900 158.50600 213.42800 1.000 24.97788 320 SER N C 1
ATOM 3950 O O . SER B 2 291 ? 178.62400 157.65600 212.72100 1.000 22.59797 320 SER N O 1
ATOM 3953 N N . MET B 2 292 ? 179.66300 159.64100 212.94400 1.000 26.52881 321 MET N N 1
ATOM 3954 C CA . MET B 2 292 ? 179.61500 159.93800 211.52100 1.000 15.05237 321 MET N CA 1
ATOM 3955 C C . MET B 2 292 ? 180.47200 158.94900 210.74600 1.000 25.14456 321 MET N C 1
ATOM 3956 O O . MET B 2 292 ? 181.62900 158.70800 211.09500 1.000 35.32965 321 MET N O 1
ATOM 3961 N N . THR B 2 293 ? 179.90000 158.37300 209.69300 1.000 33.92486 322 THR N N 1
ATOM 3962 C CA . THR B 2 293 ? 180.67400 157.52200 208.80400 1.000 28.25795 322 THR N CA 1
ATOM 3963 C C . THR B 2 293 ? 181.71700 158.36400 208.08100 1.000 34.33798 322 THR N C 1
ATOM 3964 O O . THR B 2 293 ? 181.54400 159.57000 207.88900 1.000 44.32648 322 THR N O 1
ATOM 3968 N N . ARG B 2 294 ? 182.81400 157.71800 207.69100 1.000 26.27038 323 ARG N N 1
ATOM 3969 C CA . ARG B 2 294 ? 184.02700 158.31600 207.14000 1.000 24.40463 323 ARG N CA 1
ATOM 3970 C C . ARG B 2 294 ? 184.80300 159.10100 208.18600 1.000 26.78912 323 ARG N C 1
ATOM 3971 O O . ARG B 2 294 ? 185.92400 159.53800 207.90700 1.000 33.53139 323 ARG N O 1
ATOM 3979 N N . LEU B 2 295 ? 184.25600 159.27900 209.38600 1.000 25.03418 324 LEU N N 1
ATOM 3980 C CA . LEU B 2 295 ? 184.98500 159.82100 210.52300 1.000 25.36501 324 LEU N CA 1
ATOM 3981 C C . LEU B 2 295 ? 185.44300 158.71600 211.46400 1.000 31.91948 324 LEU N C 1
ATOM 3982 O O . LEU B 2 295 ? 186.61600 158.66600 211.84400 1.000 36.04455 324 LEU N O 1
ATOM 3987 N N . ALA B 2 296 ? 184.53200 157.81700 211.83700 1.000 24.18943 325 ALA N N 1
ATOM 3988 C CA . ALA B 2 296 ? 184.91300 156.63900 212.59900 1.000 25.95404 325 ALA N CA 1
ATOM 3989 C C . ALA B 2 296 ? 185.80600 155.70300 211.79600 1.000 28.75689 325 ALA N C 1
ATOM 3990 O O . ALA B 2 296 ? 186.53500 154.90200 212.38900 1.000 31.26601 325 ALA N O 1
ATOM 3992 N N . ARG B 2 297 ? 185.75600 155.77900 210.46400 1.000 32.96235 326 ARG N N 1
ATOM 3993 C CA . ARG B 2 297 ? 186.65400 154.97800 209.63800 1.000 32.37414 326 ARG N CA 1
ATOM 3994 C C . ARG B 2 297 ? 188.10400 155.39600 209.84200 1.000 35.63289 326 ARG N C 1
ATOM 3995 O O . ARG B 2 297 ? 189.00600 154.55000 209.86600 1.000 36.63201 326 ARG N O 1
ATOM 4003 N N . SER B 2 298 ? 188.34800 156.69400 209.98400 1.000 32.27348 327 SER N N 1
ATOM 4004 C CA . SER B 2 298 ? 189.69200 157.20800 210.21400 1.000 34.85412 327 SER N CA 1
ATOM 4005 C C . SER B 2 298 ? 190.02500 157.23100 211.70400 1.000 36.70442 327 SER N C 1
ATOM 4006 O O . SER B 2 298 ? 190.23000 156.18700 212.32300 1.000 30.53313 327 SER N O 1
ATOM 4009 N N . MET C 3 3 ? 154.32700 214.66000 200.17100 1.000 75.16812 41 MET A N 1
ATOM 4010 C CA . MET C 3 3 ? 152.97700 214.59200 200.71500 1.000 76.89859 41 MET A CA 1
ATOM 4011 C C . MET C 3 3 ? 152.69100 213.22400 201.33600 1.000 76.33640 41 MET A C 1
ATOM 4012 O O . MET C 3 3 ? 151.99400 212.39300 200.75700 1.000 76.16919 41 MET A O 1
ATOM 4017 N N . ASP C 3 4 ? 153.22900 213.00300 202.52800 1.000 70.51641 42 ASP A N 1
ATOM 4018 C CA . ASP C 3 4 ? 153.08600 211.74300 203.24300 1.000 69.82283 42 ASP A CA 1
ATOM 4019 C C . ASP C 3 4 ? 152.53400 212.00700 204.64300 1.000 71.46734 42 ASP A C 1
ATOM 4020 O O . ASP C 3 4 ? 152.08800 213.11200 204.96600 1.000 68.56803 42 ASP A O 1
ATOM 4025 N N . ASP C 3 5 ? 152.56400 210.96900 205.47500 1.000 75.43141 43 ASP A N 1
ATOM 4026 C CA . ASP C 3 5 ? 152.10600 211.03400 206.85700 1.000 72.42063 43 ASP A CA 1
ATOM 4027 C C . ASP C 3 5 ? 153.26500 210.88600 207.83700 1.000 74.23837 43 ASP A C 1
ATOM 4028 O O . ASP C 3 5 ? 153.13600 210.24900 208.88300 1.000 75.68055 43 ASP A O 1
ATOM 4033 N N . HIS C 3 6 ? 154.41700 211.46700 207.50200 1.000 67.68997 44 HIS A N 1
ATOM 4034 C CA . HIS C 3 6 ? 155.55400 211.45900 208.41200 1.000 66.36955 44 HIS A CA 1
ATOM 4035 C C . HIS C 3 6 ? 155.44100 212.51200 209.50500 1.000 68.57189 44 HIS A C 1
ATOM 4036 O O . HIS C 3 6 ? 156.20100 212.45500 210.47700 1.000 68.09271 44 HIS A O 1
ATOM 4043 N N . LYS C 3 7 ? 154.52100 213.46500 209.37200 1.000 76.02770 45 LYS A N 1
ATOM 4044 C CA . LYS C 3 7 ? 154.27300 214.46600 210.39800 1.000 73.28224 45 LYS A CA 1
ATOM 4045 C C . LYS C 3 7 ? 153.11900 214.09500 211.31600 1.000 75.97120 45 LYS A C 1
ATOM 4046 O O . LYS C 3 7 ? 152.82500 214.84500 212.25100 1.000 78.58937 45 LYS A O 1
ATOM 4052 N N . LEU C 3 8 ? 152.46500 212.96300 211.07800 1.000 85.63729 46 LEU A N 1
ATOM 4053 C CA . LEU C 3 8 ? 151.31300 212.57100 211.87200 1.000 85.45450 46 LEU A CA 1
ATOM 4054 C C . LEU C 3 8 ? 151.75200 211.99500 213.21400 1.000 85.26712 46 LEU A C 1
ATOM 4055 O O . LEU C 3 8 ? 152.90700 211.61100 213.41100 1.000 85.04191 46 LEU A O 1
ATOM 4060 N N . SER C 3 9 ? 150.80600 211.94100 214.14300 1.000 99.04386 47 SER A N 1
ATOM 4061 C CA . SER C 3 9 ? 151.05000 211.37200 215.45600 1.000 100.69343 47 SER A CA 1
ATOM 4062 C C . SER C 3 9 ? 150.69900 209.88700 215.46100 1.000 100.77429 47 SER A C 1
ATOM 4063 O O . SER C 3 9 ? 150.05700 209.36800 214.54700 1.000 100.68265 47 SER A O 1
ATOM 4066 N N . LEU C 3 10 ? 151.13500 209.19900 216.51700 1.000 98.36807 48 LEU A N 1
ATOM 4067 C CA . LEU C 3 10 ? 150.84200 207.77600 216.63900 1.000 98.06280 48 LEU A CA 1
ATOM 4068 C C . LEU C 3 10 ? 149.34100 207.53500 216.74300 1.000 98.17537 48 LEU A C 1
ATOM 4069 O O . LEU C 3 10 ? 148.81400 206.58100 216.15900 1.000 98.58475 48 LEU A O 1
ATOM 4074 N N . ASP C 3 11 ? 148.63500 208.39200 217.48200 1.000 100.59078 49 ASP A N 1
ATOM 4075 C CA . ASP C 3 11 ? 147.18300 208.27600 217.56100 1.000 101.12578 49 ASP A CA 1
ATOM 4076 C C . ASP C 3 11 ? 146.52800 208.63400 216.23300 1.000 101.70532 49 ASP A C 1
ATOM 4077 O O . ASP C 3 11 ? 145.49500 208.06000 215.86900 1.000 102.35146 49 ASP A O 1
ATOM 4082 N N . GLU C 3 12 ? 147.11000 209.58500 215.49600 1.000 95.99844 50 GLU A N 1
ATOM 4083 C CA . GLU C 3 12 ? 146.53900 209.98100 214.21300 1.000 96.02787 50 GLU A CA 1
ATOM 4084 C C . GLU C 3 12 ? 146.64200 208.86900 213.17600 1.000 96.53178 50 GLU A C 1
ATOM 4085 O O . GLU C 3 12 ? 145.77400 208.76100 212.30300 1.000 95.44096 50 GLU A O 1
ATOM 4091 N N . LEU C 3 13 ? 147.68800 208.04200 213.24700 1.000 94.33353 51 LEU A N 1
ATOM 4092 C CA . LEU C 3 13 ? 147.79100 206.91100 212.33000 1.000 92.95525 51 LEU A CA 1
ATOM 4093 C C . LEU C 3 13 ? 146.63100 205.94600 212.52400 1.000 93.46780 51 LEU A C 1
ATOM 4094 O O . LEU C 3 13 ? 146.08700 205.41200 211.55100 1.000 94.26281 51 LEU A O 1
ATOM 4099 N N . HIS C 3 14 ? 146.24100 205.70700 213.77700 1.000 92.97274 52 HIS A N 1
ATOM 4100 C CA . HIS C 3 14 ? 145.05500 204.90100 214.04100 1.000 92.55145 52 HIS A CA 1
ATOM 4101 C C . HIS C 3 14 ? 143.80600 205.57500 213.48900 1.000 92.80489 52 HIS A C 1
ATOM 4102 O O . HIS C 3 14 ? 142.92000 204.90600 212.94500 1.000 92.70767 52 HIS A O 1
ATOM 4109 N N . ARG C 3 15 ? 143.71100 206.89900 213.62900 1.000 94.01921 53 ARG A N 1
ATOM 4110 C CA . ARG C 3 15 ? 142.54500 207.61800 213.12500 1.000 95.42942 53 ARG A CA 1
ATOM 4111 C C . ARG C 3 15 ? 142.46800 207.55600 211.60400 1.000 94.82813 53 ARG A C 1
ATOM 4112 O O . ARG C 3 15 ? 141.40000 207.30600 211.03400 1.000 95.04564 53 ARG A O 1
ATOM 4120 N N . LYS C 3 16 ? 143.59700 207.78000 210.92800 1.000 87.02506 54 LYS A N 1
ATOM 4121 C CA . LYS C 3 16 ? 143.57900 207.89300 209.47300 1.000 87.14983 54 LYS A CA 1
ATOM 4122 C C . LYS C 3 16 ? 143.35700 206.54100 208.80400 1.000 87.20098 54 LYS A C 1
ATOM 4123 O O . LYS C 3 16 ? 142.58400 206.43700 207.84500 1.000 85.73521 54 LYS A O 1
ATOM 4129 N N . TYR C 3 17 ? 144.02300 205.49500 209.29100 1.000 88.33424 55 TYR A N 1
ATOM 4130 C CA . TYR C 3 17 ? 143.99100 204.19300 208.64000 1.000 86.86819 55 TYR A CA 1
ATOM 4131 C C . TYR C 3 17 ? 143.09600 203.18200 209.34200 1.000 87.24605 55 TYR A C 1
ATOM 4132 O O . TYR C 3 17 ? 142.85900 202.10400 208.78700 1.000 88.73732 55 TYR A O 1
ATOM 4141 N N . GLY C 3 18 ? 142.59100 203.49700 210.53000 1.000 93.28921 56 GLY A N 1
ATOM 4142 C CA . GLY C 3 18 ? 141.71200 202.56900 211.22200 1.000 95.74626 56 GLY A CA 1
ATOM 4143 C C . GLY C 3 18 ? 142.37300 201.25500 211.57200 1.000 95.85172 56 GLY A C 1
ATOM 4144 O O . GLY C 3 18 ? 141.76500 200.19000 211.39900 1.000 95.73284 56 GLY A O 1
ATOM 4145 N N . THR C 3 19 ? 143.61100 201.30200 212.05300 1.000 87.58233 57 THR A N 1
ATOM 4146 C CA . THR C 3 19 ? 144.34900 200.10600 212.42600 1.000 87.53105 57 THR A CA 1
ATOM 4147 C C . THR C 3 19 ? 144.94100 200.28500 213.81600 1.000 87.81494 57 THR A C 1
ATOM 4148 O O . THR C 3 19 ? 145.41700 201.36900 214.16400 1.000 88.54622 57 THR A O 1
ATOM 4152 N N . ASP C 3 20 ? 144.88700 199.22300 214.61400 1.000 89.85329 58 ASP A N 1
ATOM 4153 C CA . ASP C 3 20 ? 145.49900 199.23500 215.93400 1.000 90.53990 58 ASP A CA 1
ATOM 4154 C C . ASP C 3 20 ? 146.98800 198.95900 215.79800 1.000 89.29913 58 ASP A C 1
ATOM 4155 O O . ASP C 3 20 ? 147.38700 197.95700 215.19700 1.000 89.63456 58 ASP A O 1
ATOM 4160 N N . LEU C 3 21 ? 147.81300 199.83800 216.35800 1.000 82.53536 59 LEU A N 1
ATOM 4161 C CA . LEU C 3 21 ? 149.25700 199.70200 216.18400 1.000 81.88603 59 LEU A CA 1
ATOM 4162 C C . LEU C 3 21 ? 149.86000 198.77900 217.23800 1.000 81.75756 59 LEU A C 1
ATOM 4163 O O . LEU C 3 21 ? 150.89000 199.06500 217.84700 1.000 80.81868 59 LEU A O 1
ATOM 4168 N N . SER C 3 22 ? 149.19500 197.64500 217.44900 1.000 85.36409 60 SER A N 1
ATOM 4169 C CA . SER C 3 22 ? 149.77800 196.49300 218.12800 1.000 86.17428 60 SER A CA 1
ATOM 4170 C C . SER C 3 22 ? 149.38100 195.16800 217.50200 1.000 85.77232 60 SER A C 1
ATOM 4171 O O . SER C 3 22 ? 150.03600 194.15700 217.77900 1.000 85.27601 60 SER A O 1
ATOM 4174 N N . ARG C 3 23 ? 148.33700 195.13200 216.67200 1.000 85.02866 61 ARG A N 1
ATOM 4175 C CA . ARG C 3 23 ? 147.89900 193.92400 215.99000 1.000 85.54140 61 ARG A CA 1
ATOM 4176 C C . ARG C 3 23 ? 147.58900 194.14100 214.51700 1.000 84.78928 61 ARG A C 1
ATOM 4177 O O . ARG C 3 23 ? 147.31100 193.16100 213.81900 1.000 84.65193 61 ARG A O 1
ATOM 4185 N N . GLY C 3 24 ? 147.60600 195.37800 214.02900 1.000 79.30696 62 GLY A N 1
ATOM 4186 C CA . GLY C 3 24 ? 147.26700 195.65200 212.64700 1.000 79.21391 62 GLY A CA 1
ATOM 4187 C C . GLY C 3 24 ? 145.79100 195.42000 212.38500 1.000 79.75463 62 GLY A C 1
ATOM 4188 O O . GLY C 3 24 ? 145.02500 195.00600 213.25300 1.000 80.14976 62 GLY A O 1
ATOM 4189 N N . LEU C 3 25 ? 145.38700 195.70000 211.14900 1.000 79.33014 63 LEU A N 1
ATOM 4190 C CA . LEU C 3 25 ? 144.01700 195.41400 210.74800 1.000 80.15570 63 LEU A CA 1
ATOM 4191 C C . LEU C 3 25 ? 143.84900 193.91900 210.51500 1.000 79.20729 63 LEU A C 1
ATOM 4192 O O . LEU C 3 25 ? 144.68400 193.28100 209.86800 1.000 77.85545 63 LEU A O 1
ATOM 4197 N N . THR C 3 26 ? 142.77000 193.36000 211.05600 1.000 92.10509 64 THR A N 1
ATOM 4198 C CA . THR C 3 26 ? 142.54100 191.92800 210.98000 1.000 91.80912 64 THR A CA 1
ATOM 4199 C C . THR C 3 26 ? 142.16400 191.52100 209.55700 1.000 92.09938 64 THR A C 1
ATOM 4200 O O . THR C 3 26 ? 141.88000 192.35500 208.69300 1.000 92.71549 64 THR A O 1
ATOM 4204 N N . SER C 3 27 ? 142.15700 190.20600 209.32400 1.000 89.17974 65 SER A N 1
ATOM 4205 C CA . SER C 3 27 ? 141.89400 189.68200 207.98900 1.000 89.38860 65 SER A CA 1
ATOM 4206 C C . SER C 3 27 ? 140.51800 190.07500 207.47200 1.000 89.31234 65 SER A C 1
ATOM 4207 O O . SER C 3 27 ? 140.34000 190.20200 206.25400 1.000 89.35525 65 SER A O 1
ATOM 4210 N N . ALA C 3 28 ? 139.55500 190.30100 208.37300 1.000 92.52099 66 ALA A N 1
ATOM 4211 C CA . ALA C 3 28 ? 138.20200 190.64800 207.95200 1.000 94.06882 66 ALA A CA 1
ATOM 4212 C C . ALA C 3 28 ? 138.18700 191.92800 207.12600 1.000 94.42706 66 ALA A C 1
ATOM 4213 O O . ALA C 3 28 ? 137.52300 191.99400 206.08500 1.000 93.24648 66 ALA A O 1
ATOM 4215 N N . ARG C 3 29 ? 138.91500 192.95400 207.56700 1.000 88.25121 67 ARG A N 1
ATOM 4216 C CA . ARG C 3 29 ? 139.04100 194.16800 206.77200 1.000 86.46045 67 ARG A CA 1
ATOM 4217 C C . ARG C 3 29 ? 140.19400 194.10800 205.78400 1.000 86.47306 67 ARG A C 1
ATOM 4218 O O . ARG C 3 29 ? 140.17300 194.83900 204.78800 1.000 85.86925 67 ARG A O 1
ATOM 4226 N N . ALA C 3 30 ? 141.19000 193.25300 206.02600 1.000 85.74854 68 ALA A N 1
ATOM 4227 C CA . ALA C 3 30 ? 142.27500 193.10300 205.06400 1.000 84.52867 68 ALA A CA 1
ATOM 4228 C C . ALA C 3 30 ? 141.75100 192.61500 203.72300 1.000 86.74929 68 ALA A C 1
ATOM 4229 O O . ALA C 3 30 ? 142.14900 193.12700 202.67000 1.000 86.43237 68 ALA A O 1
ATOM 4231 N N . ALA C 3 31 ? 140.84700 191.63300 203.74200 1.000 88.42981 69 ALA A N 1
ATOM 4232 C CA . ALA C 3 31 ? 140.27400 191.13500 202.49500 1.000 86.43289 69 ALA A CA 1
ATOM 4233 C C . ALA C 3 31 ? 139.49200 192.22400 201.77100 1.000 87.46741 69 ALA A C 1
ATOM 4234 O O . ALA C 3 31 ? 139.59800 192.36400 200.54700 1.000 87.73777 69 ALA A O 1
ATOM 4236 N N . GLU C 3 32 ? 138.70400 193.00900 202.51000 1.000 87.83641 70 GLU A N 1
ATOM 4237 C CA . GLU C 3 32 ? 137.91000 194.06500 201.88700 1.000 87.85977 70 GLU A CA 1
ATOM 4238 C C . GLU C 3 32 ? 138.80300 195.13000 201.26000 1.000 86.75483 70 GLU A C 1
ATOM 4239 O O . GLU C 3 32 ? 138.55900 195.57900 200.13200 1.000 85.63357 70 GLU A O 1
ATOM 4245 N N . ILE C 3 33 ? 139.85100 195.54400 201.97600 1.000 82.39699 71 ILE A N 1
ATOM 4246 C CA . ILE C 3 33 ? 140.74300 196.57100 201.44500 1.000 81.75189 71 ILE A CA 1
ATOM 4247 C C . ILE C 3 33 ? 141.52100 196.03700 200.24900 1.000 83.46871 71 ILE A C 1
ATOM 4248 O O . ILE C 3 33 ? 141.77100 196.76400 199.28100 1.000 83.51764 71 ILE A O 1
ATOM 4253 N N . LEU C 3 34 ? 141.91000 194.76000 200.28800 1.000 85.80197 72 LEU A N 1
ATOM 4254 C CA . LEU C 3 34 ? 142.56600 194.15500 199.13500 1.000 84.57592 72 LEU A CA 1
ATOM 4255 C C . LEU C 3 34 ? 141.63600 194.13200 197.93200 1.000 85.45794 72 LEU A C 1
ATOM 4256 O O . LEU C 3 34 ? 142.06400 194.38500 196.80000 1.000 85.27675 72 LEU A O 1
ATOM 4261 N N . ALA C 3 35 ? 140.35600 193.83000 198.15900 1.000 88.45808 73 ALA A N 1
ATOM 4262 C CA . ALA C 3 35 ? 139.38900 193.82300 197.06800 1.000 88.82905 73 ALA A CA 1
ATOM 4263 C C . ALA C 3 35 ? 139.18000 195.22000 196.49500 1.000 89.54613 73 ALA A C 1
ATOM 4264 O O . ALA C 3 35 ? 139.02400 195.37800 195.27900 1.000 88.48772 73 ALA A O 1
ATOM 4266 N N . ARG C 3 36 ? 139.16700 196.24600 197.35100 1.000 88.17896 74 ARG A N 1
ATOM 4267 C CA . ARG C 3 36 ? 138.84300 197.58700 196.87100 1.000 87.00958 74 ARG A CA 1
ATOM 4268 C C . ARG C 3 36 ? 139.98100 198.18800 196.04900 1.000 87.46817 74 ARG A C 1
ATOM 4269 O O . ARG C 3 36 ? 139.73600 198.78700 194.99600 1.000 87.21790 74 ARG A O 1
ATOM 4277 N N . ASP C 3 37 ? 141.23000 198.03800 196.50000 1.000 91.29051 75 ASP A N 1
ATOM 4278 C CA . ASP C 3 37 ? 142.35800 198.63600 195.79100 1.000 91.99345 75 ASP A CA 1
ATOM 4279 C C . ASP C 3 37 ? 143.08200 197.67500 194.85900 1.000 92.12503 75 ASP A C 1
ATOM 4280 O O . ASP C 3 37 ? 143.70600 198.13200 193.89600 1.000 91.74992 75 ASP A O 1
ATOM 4285 N N . GLY C 3 38 ? 143.02700 196.37300 195.11700 1.000 87.85066 76 GLY A N 1
ATOM 4286 C CA . GLY C 3 38 ? 143.70000 195.41200 194.27700 1.000 87.37762 76 GLY A CA 1
ATOM 4287 C C . GLY C 3 38 ? 144.98700 194.90500 194.89300 1.000 87.97497 76 GLY A C 1
ATOM 4288 O O . GLY C 3 38 ? 145.17800 194.94400 196.11200 1.000 87.73599 76 GLY A O 1
ATOM 4289 N N . PRO C 3 39 ? 145.90000 194.42000 194.05500 1.000 83.03825 77 PRO A N 1
ATOM 4290 C CA . PRO C 3 39 ? 147.14500 193.84800 194.57700 1.000 81.88356 77 PRO A CA 1
ATOM 4291 C C . PRO C 3 39 ? 148.11300 194.92600 195.03700 1.000 80.84777 77 PRO A C 1
ATOM 4292 O O . PRO C 3 39 ? 148.09700 196.06000 194.55500 1.000 79.76462 77 PRO A O 1
ATOM 4296 N N . ASN C 3 40 ? 148.97100 194.54800 195.98800 1.000 70.28998 78 ASN A N 1
ATOM 4297 C CA . ASN C 3 40 ? 149.93000 195.49300 196.55200 1.000 70.33936 78 ASN A CA 1
ATOM 4298 C C . ASN C 3 40 ? 150.90200 195.99000 195.49300 1.000 72.79305 78 ASN A C 1
ATOM 4299 O O . ASN C 3 40 ? 150.92100 197.17700 195.15900 1.000 72.46011 78 ASN A O 1
ATOM 4304 N N . ALA C 3 41 ? 151.72500 195.09700 194.95400 1.000 81.24113 79 ALA A N 1
ATOM 4305 C CA . ALA C 3 41 ? 152.70700 195.48700 193.94500 1.000 80.77547 79 ALA A CA 1
ATOM 4306 C C . ALA C 3 41 ? 152.05000 195.33000 192.58300 1.000 79.70885 79 ALA A C 1
ATOM 4307 O O . ALA C 3 41 ? 152.05500 194.25500 191.98400 1.000 79.55504 79 ALA A O 1
ATOM 4309 N N . LEU C 3 42 ? 151.46300 196.41900 192.09100 1.000 90.83569 80 LEU A N 1
ATOM 4310 C CA . LEU C 3 42 ? 150.83000 196.37700 190.77500 1.000 94.08210 80 LEU A CA 1
ATOM 4311 C C . LEU C 3 42 ? 151.87800 196.52600 189.67800 1.000 94.91997 80 LEU A C 1
ATOM 4312 O O . LEU C 3 42 ? 152.14100 195.58300 188.92600 1.000 95.08325 80 LEU A O 1
ATOM 4317 N N . THR C 3 43 ? 152.51800 197.70000 189.61600 1.000 102.04689 81 THR A N 1
ATOM 4318 C CA . THR C 3 43 ? 153.54000 198.07400 188.64000 1.000 103.97284 81 THR A CA 1
ATOM 4319 C C . THR C 3 43 ? 153.28800 197.42800 187.28000 1.000 104.46554 81 THR A C 1
ATOM 4320 O O . THR C 3 43 ? 154.09600 196.60700 186.82800 1.000 104.28618 81 THR A O 1
ATOM 4324 N N . PRO C 3 44 ? 152.18700 197.75500 186.60700 1.000 113.75088 82 PRO A N 1
ATOM 4325 C CA . PRO C 3 44 ? 151.83600 197.05200 185.36900 1.000 114.33868 82 PRO A CA 1
ATOM 4326 C C . PRO C 3 44 ? 152.59800 197.61100 184.18100 1.000 115.05548 82 PRO A C 1
ATOM 4327 O O . PRO C 3 44 ? 152.47100 198.80000 183.85000 1.000 114.25600 82 PRO A O 1
ATOM 4331 N N . PRO C 3 45 ? 153.40600 196.78900 183.51700 1.000 123.09127 83 PRO A N 1
ATOM 4332 C CA . PRO C 3 45 ? 154.15000 197.25800 182.34800 1.000 123.33007 83 PRO A CA 1
ATOM 4333 C C . PRO C 3 45 ? 153.40600 196.95100 181.06100 1.000 123.71464 83 PRO A C 1
ATOM 4334 O O . PRO C 3 45 ? 152.74500 195.90800 180.94800 1.000 123.03340 83 PRO A O 1
ATOM 4338 N N . PRO C 3 46 ? 153.48600 197.83200 180.06700 1.000 126.46621 84 PRO A N 1
ATOM 4339 C CA . PRO C 3 46 ? 152.88800 197.53200 178.76300 1.000 125.27424 84 PRO A CA 1
ATOM 4340 C C . PRO C 3 46 ? 153.81100 196.67700 177.91000 1.000 125.28671 84 PRO A C 1
ATOM 4341 O O . PRO C 3 46 ? 155.03600 196.70900 178.04700 1.000 125.31909 84 PRO A O 1
ATOM 4345 N N . THR C 3 47 ? 153.20200 195.90600 177.01000 1.000 122.40603 85 THR A N 1
ATOM 4346 C CA . THR C 3 47 ? 153.93700 194.94500 176.20000 1.000 122.07668 85 THR A CA 1
ATOM 4347 C C . THR C 3 47 ? 153.35700 194.90700 174.79200 1.000 122.68639 85 THR A C 1
ATOM 4348 O O . THR C 3 47 ? 152.40200 195.61900 174.46500 1.000 122.70173 85 THR A O 1
ATOM 4352 N N . THR C 3 48 ? 153.95200 194.06000 173.95700 1.000 119.65623 86 THR A N 1
ATOM 4353 C CA . THR C 3 48 ? 153.53200 193.92900 172.57000 1.000 118.80350 86 THR A CA 1
ATOM 4354 C C . THR C 3 48 ? 152.15300 193.27300 172.49400 1.000 118.47303 86 THR A C 1
ATOM 4355 O O . THR C 3 48 ? 151.84100 192.38500 173.29400 1.000 118.25229 86 THR A O 1
ATOM 4359 N N . PRO C 3 49 ? 151.30600 193.67900 171.53500 1.000 113.51289 87 PRO A N 1
ATOM 4360 C CA . PRO C 3 49 ? 149.96900 193.07500 171.42000 1.000 113.58115 87 PRO A CA 1
ATOM 4361 C C . PRO C 3 49 ? 149.98000 191.66700 170.83900 1.000 112.82263 87 PRO A C 1
ATOM 4362 O O . PRO C 3 49 ? 148.94500 191.19400 170.35700 1.000 112.05516 87 PRO A O 1
ATOM 4366 N N . GLU C 3 50 ? 151.15500 191.02700 170.83500 1.000 109.16960 88 GLU A N 1
ATOM 4367 C CA . GLU C 3 50 ? 151.35900 189.63100 170.44700 1.000 109.53406 88 GLU A CA 1
ATOM 4368 C C . GLU C 3 50 ? 151.43800 189.46700 168.93400 1.000 109.47582 88 GLU A C 1
ATOM 4369 O O . GLU C 3 50 ? 152.48800 189.08600 168.40800 1.000 109.08819 88 GLU A O 1
ATOM 4375 N N . TRP C 3 51 ? 150.34300 189.74300 168.22200 1.000 112.41544 89 TRP A N 1
ATOM 4376 C CA . TRP C 3 51 ? 150.37100 189.59600 166.77100 1.000 111.45008 89 TRP A CA 1
ATOM 4377 C C . TRP C 3 51 ? 151.30000 190.60500 166.10800 1.000 110.54906 89 TRP A C 1
ATOM 4378 O O . TRP C 3 51 ? 151.65900 190.42300 164.94100 1.000 111.36951 89 TRP A O 1
ATOM 4389 N N . ILE C 3 52 ? 151.69300 191.66300 166.82000 1.000 108.56053 90 ILE A N 1
ATOM 4390 C CA . ILE C 3 52 ? 152.71000 192.56900 166.29700 1.000 109.26783 90 ILE A CA 1
ATOM 4391 C C . ILE C 3 52 ? 154.06400 191.87000 166.24300 1.000 108.78185 90 ILE A C 1
ATOM 4392 O O . ILE C 3 52 ? 154.86300 192.10300 165.32800 1.000 109.16272 90 ILE A O 1
ATOM 4397 N N . LYS C 3 53 ? 154.34600 191.00700 167.22300 1.000 107.58323 91 LYS A N 1
ATOM 4398 C CA . LYS C 3 53 ? 155.56200 190.20100 167.17000 1.000 107.95301 91 LYS A CA 1
ATOM 4399 C C . LYS C 3 53 ? 155.56800 189.27800 165.95900 1.000 107.46703 91 LYS A C 1
ATOM 4400 O O . LYS C 3 53 ? 156.63400 188.99300 165.40000 1.000 106.72264 91 LYS A O 1
ATOM 4406 N N . PHE C 3 54 ? 154.39300 188.79800 165.54300 1.000 100.93824 92 PHE A N 1
ATOM 4407 C CA . PHE C 3 54 ? 154.31000 188.00200 164.32400 1.000 98.86031 92 PHE A CA 1
ATOM 4408 C C . PHE C 3 54 ? 154.74500 188.80100 163.10600 1.000 97.47672 92 PHE A C 1
ATOM 4409 O O . PHE C 3 54 ? 155.31900 188.23700 162.17000 1.000 96.66255 92 PHE A O 1
ATOM 4417 N N . CYS C 3 55 ? 154.47900 190.10800 163.09500 1.000 99.23937 93 CYS A N 1
ATOM 4418 C CA . CYS C 3 55 ? 154.94700 190.94600 161.99700 1.000 98.67215 93 CYS A CA 1
ATOM 4419 C C . CYS C 3 55 ? 156.46800 190.99600 161.95600 1.000 98.29543 93 CYS A C 1
ATOM 4420 O O . CYS C 3 55 ? 157.06700 191.00000 160.87500 1.000 99.50380 93 CYS A O 1
ATOM 4423 N N . ARG C 3 56 ? 157.11100 191.04000 163.12200 1.000 94.28532 94 ARG A N 1
ATOM 4424 C CA . ARG C 3 56 ? 158.56800 191.02300 163.16400 1.000 94.55916 94 ARG A CA 1
ATOM 4425 C C . ARG C 3 56 ? 159.12900 189.64700 162.83300 1.000 93.70486 94 ARG A C 1
ATOM 4426 O O . ARG C 3 56 ? 160.25500 189.54500 162.33300 1.000 94.14086 94 ARG A O 1
ATOM 4434 N N . GLN C 3 57 ? 158.37400 188.58400 163.11100 1.000 92.03197 95 GLN A N 1
ATOM 4435 C CA . GLN C 3 57 ? 158.83000 187.24900 162.73700 1.000 93.22869 95 GLN A CA 1
ATOM 4436 C C . GLN C 3 57 ? 158.70500 187.02500 161.23500 1.000 93.79598 95 GLN A C 1
ATOM 4437 O O . GLN C 3 57 ? 159.56700 186.38300 160.62500 1.000 94.65239 95 GLN A O 1
ATOM 4443 N N . LEU C 3 58 ? 157.64400 187.54400 160.62400 1.000 91.23731 96 LEU A N 1
ATOM 4444 C CA . LEU C 3 58 ? 157.46200 187.45900 159.17500 1.000 89.17427 96 LEU A CA 1
ATOM 4445 C C . LEU C 3 58 ? 158.06000 188.67000 158.46900 1.000 88.64819 96 LEU A C 1
ATOM 4446 O O . LEU C 3 58 ? 157.44600 189.23300 157.57400 1.000 89.24872 96 LEU A O 1
ATOM 4451 N N . PHE C 3 59 ? 159.29100 189.02500 158.82800 1.000 87.27967 97 PHE A N 1
ATOM 4452 C CA . PHE C 3 59 ? 160.00300 190.19700 158.32600 1.000 87.90471 97 PHE A CA 1
ATOM 4453 C C . PHE C 3 59 ? 161.42200 190.14100 158.87000 1.000 88.57150 97 PHE A C 1
ATOM 4454 O O . PHE C 3 59 ? 161.75700 189.29100 159.69900 1.000 89.21886 97 PHE A O 1
ATOM 4462 N N . GLY C 3 60 ? 162.25500 191.06100 158.38900 1.000 88.64625 98 GLY A N 1
ATOM 4463 C CA . GLY C 3 60 ? 163.56400 191.29100 158.97000 1.000 88.52517 98 GLY A CA 1
ATOM 4464 C C . GLY C 3 60 ? 164.56300 190.16400 158.80900 1.000 88.69203 98 GLY A C 1
ATOM 4465 O O . GLY C 3 60 ? 164.20700 189.05200 158.40800 1.000 89.97663 98 GLY A O 1
ATOM 4466 N N . GLY C 3 61 ? 165.82200 190.44200 159.13900 1.000 85.43522 99 GLY A N 1
ATOM 4467 C CA . GLY C 3 61 ? 166.85800 189.43700 158.98100 1.000 85.43871 99 GLY A CA 1
ATOM 4468 C C . GLY C 3 61 ? 167.02500 189.05500 157.52600 1.000 87.63511 99 GLY A C 1
ATOM 4469 O O . GLY C 3 61 ? 166.97200 189.89800 156.62400 1.000 87.11212 99 GLY A O 1
ATOM 4470 N N . PHE C 3 62 ? 167.23200 187.76400 157.28700 1.000 79.44457 100 PHE A N 1
ATOM 4471 C CA . PHE C 3 62 ? 167.30000 187.24200 155.93000 1.000 76.19041 100 PHE A CA 1
ATOM 4472 C C . PHE C 3 62 ? 165.94200 186.81100 155.40100 1.000 75.98478 100 PHE A C 1
ATOM 4473 O O . PHE C 3 62 ? 165.86400 186.29400 154.28300 1.000 77.47357 100 PHE A O 1
ATOM 4481 N N . SER C 3 63 ? 164.87500 187.00800 156.17200 1.000 80.40864 101 SER A N 1
ATOM 4482 C CA . SER C 3 63 ? 163.53600 186.69300 155.70000 1.000 80.10474 101 SER A CA 1
ATOM 4483 C C . SER C 3 63 ? 162.98600 187.73900 154.74300 1.000 81.41536 101 SER A C 1
ATOM 4484 O O . SER C 3 63 ? 161.97400 187.47400 154.08700 1.000 82.95391 101 SER A O 1
ATOM 4487 N N . MET C 3 64 ? 163.61400 188.91200 154.64800 1.000 82.68502 102 MET A N 1
ATOM 4488 C CA . MET C 3 64 ? 163.17400 189.92500 153.69900 1.000 83.34094 102 MET A CA 1
ATOM 4489 C C . MET C 3 64 ? 163.72700 189.70600 152.30000 1.000 84.97940 102 MET A C 1
ATOM 4490 O O . MET C 3 64 ? 163.18700 190.27000 151.34200 1.000 84.15184 102 MET A O 1
ATOM 4495 N N . LEU C 3 65 ? 164.78000 188.89800 152.15400 1.000 81.57101 103 LEU A N 1
ATOM 4496 C CA . LEU C 3 65 ? 165.25800 188.55500 150.81900 1.000 80.12945 103 LEU A CA 1
ATOM 4497 C C . LEU C 3 65 ? 164.19400 187.79100 150.04500 1.000 77.85100 103 LEU A C 1
ATOM 4498 O O . LEU C 3 65 ? 164.03600 187.98300 148.83500 1.000 79.66975 103 LEU A O 1
ATOM 4503 N N . LEU C 3 66 ? 163.44900 186.92600 150.72800 1.000 75.00302 104 LEU A N 1
ATOM 4504 C CA . LEU C 3 66 ? 162.37700 186.19800 150.07100 1.000 76.83189 104 LEU A CA 1
ATOM 4505 C C . LEU C 3 66 ? 161.20400 187.09000 149.69100 1.000 79.81315 104 LEU A C 1
ATOM 4506 O O . LEU C 3 66 ? 160.58300 186.85000 148.65200 1.000 82.34778 104 LEU A O 1
ATOM 4511 N N . TRP C 3 67 ? 160.90000 188.12700 150.47200 1.000 89.03253 105 TRP A N 1
ATOM 4512 C CA . TRP C 3 67 ? 159.93700 189.12000 150.00900 1.000 88.68395 105 TRP A CA 1
ATOM 4513 C C . TRP C 3 67 ? 160.45600 189.93800 148.84000 1.000 89.39273 105 TRP A C 1
ATOM 4514 O O . TRP C 3 67 ? 159.67800 190.27100 147.94200 1.000 90.69370 105 TRP A O 1
ATOM 4525 N N . ILE C 3 68 ? 161.74800 190.27100 148.82400 1.000 88.86041 106 ILE A N 1
ATOM 4526 C CA . ILE C 3 68 ? 162.32000 190.94800 147.66200 1.000 89.41900 106 ILE A CA 1
ATOM 4527 C C . ILE C 3 68 ? 162.14800 190.08400 146.41900 1.000 90.05216 106 ILE A C 1
ATOM 4528 O O . ILE C 3 68 ? 161.72700 190.56000 145.35800 1.000 90.62508 106 ILE A O 1
ATOM 4533 N N . GLY C 3 69 ? 162.45200 188.79200 146.54500 1.000 88.07449 107 GLY A N 1
ATOM 4534 C CA . GLY C 3 69 ? 162.29500 187.88600 145.41900 1.000 86.92341 107 GLY A CA 1
ATOM 4535 C C . GLY C 3 69 ? 160.85100 187.72700 144.98100 1.000 88.28861 107 GLY A C 1
ATOM 4536 O O . GLY C 3 69 ? 160.55400 187.72600 143.78500 1.000 90.58089 107 GLY A O 1
ATOM 4537 N N . ALA C 3 70 ? 159.93400 187.58500 145.94200 1.000 91.06358 108 ALA A N 1
ATOM 4538 C CA . ALA C 3 70 ? 158.52200 187.45000 145.60100 1.000 92.67380 108 ALA A CA 1
ATOM 4539 C C . ALA C 3 70 ? 157.97600 188.70700 144.93700 1.000 93.64189 108 ALA A C 1
ATOM 4540 O O . ALA C 3 70 ? 157.20700 188.61400 143.97300 1.000 95.03814 108 ALA A O 1
ATOM 4542 N N . ILE C 3 71 ? 158.36200 189.88500 145.42500 1.000 94.91221 109 ILE A N 1
ATOM 4543 C CA . ILE C 3 71 ? 157.89800 191.12000 144.80800 1.000 95.30979 109 ILE A CA 1
ATOM 4544 C C . ILE C 3 71 ? 158.49500 191.28700 143.41700 1.000 95.61368 109 ILE A C 1
ATOM 4545 O O . ILE C 3 71 ? 157.80400 191.73900 142.50000 1.000 96.60918 109 ILE A O 1
ATOM 4550 N N . LEU C 3 72 ? 159.76600 190.92200 143.22400 1.000 94.50193 110 LEU A N 1
ATOM 4551 C CA . LEU C 3 72 ? 160.34200 190.96700 141.88300 1.000 94.37413 110 LEU A CA 1
ATOM 4552 C C . LEU C 3 72 ? 159.61600 190.01300 140.94400 1.000 93.88983 110 LEU A C 1
ATOM 4553 O O . LEU C 3 72 ? 159.34100 190.35500 139.78700 1.000 96.35770 110 LEU A O 1
ATOM 4558 N N . CYS C 3 73 ? 159.29200 188.81200 141.42700 1.000 90.00254 111 CYS A N 1
ATOM 4559 C CA . CYS C 3 73 ? 158.55000 187.85600 140.62100 1.000 91.62831 111 CYS A CA 1
ATOM 4560 C C . CYS C 3 73 ? 157.17200 188.37500 140.24500 1.000 93.35156 111 CYS A C 1
ATOM 4561 O O . CYS C 3 73 ? 156.75800 188.21900 139.09200 1.000 94.46545 111 CYS A O 1
ATOM 4564 N N . PHE C 3 74 ? 156.46400 189.00600 141.17900 1.000 99.21805 112 PHE A N 1
ATOM 4565 C CA . PHE C 3 74 ? 155.15200 189.57000 140.88500 1.000 99.59672 112 PHE A CA 1
ATOM 4566 C C . PHE C 3 74 ? 155.22900 190.76700 139.94300 1.000 98.88465 112 PHE A C 1
ATOM 4567 O O . PHE C 3 74 ? 154.36600 190.92200 139.07400 1.000 99.85955 112 PHE A O 1
ATOM 4575 N N . LEU C 3 75 ? 156.25000 191.61500 140.08600 1.000 102.18463 113 LEU A N 1
ATOM 4576 C CA . LEU C 3 75 ? 156.43000 192.71700 139.14600 1.000 102.94105 113 LEU A CA 1
ATOM 4577 C C . LEU C 3 75 ? 156.69700 192.19500 137.74100 1.000 104.25636 113 LEU A C 1
ATOM 4578 O O . LEU C 3 75 ? 156.12900 192.69400 136.76100 1.000 106.61630 113 LEU A O 1
ATOM 4583 N N . ALA C 3 76 ? 157.56300 191.18600 137.62400 1.000 101.95445 114 ALA A N 1
ATOM 4584 C CA . ALA C 3 76 ? 157.84100 190.60900 136.31500 1.000 101.91077 114 ALA A CA 1
ATOM 4585 C C . ALA C 3 76 ? 156.60200 189.94000 135.73900 1.000 101.93093 114 ALA A C 1
ATOM 4586 O O . ALA C 3 76 ? 156.35800 190.01100 134.53000 1.000 103.20695 114 ALA A O 1
ATOM 4588 N N . TYR C 3 77 ? 155.80200 189.29100 136.58900 1.000 103.04435 115 TYR A N 1
ATOM 4589 C CA . TYR C 3 77 ? 154.54200 188.72000 136.12800 1.000 104.16489 115 TYR A CA 1
ATOM 4590 C C . TYR C 3 77 ? 153.60100 189.80100 135.61400 1.000 105.38213 115 TYR A C 1
ATOM 4591 O O . TYR C 3 77 ? 152.92800 189.61200 134.59700 1.000 106.43935 115 TYR A O 1
ATOM 4600 N N . SER C 3 78 ? 153.53200 190.93600 136.31100 1.000 108.08709 116 SER A N 1
ATOM 4601 C CA . SER C 3 78 ? 152.66800 192.02700 135.87000 1.000 108.15649 116 SER A CA 1
ATOM 4602 C C . SER C 3 78 ? 153.12500 192.58000 134.52400 1.000 109.07852 116 SER A C 1
ATOM 4603 O O . SER C 3 78 ? 152.30800 192.80500 133.62200 1.000 109.83943 116 SER A O 1
ATOM 4606 N N . ILE C 3 79 ? 154.43400 192.79800 134.37000 1.000 109.72385 117 ILE A N 1
ATOM 4607 C CA . ILE C 3 79 ? 154.95200 193.30700 133.10100 1.000 109.93573 117 ILE A CA 1
ATOM 4608 C C . ILE C 3 79 ? 154.69200 192.31000 131.97900 1.000 109.60234 117 ILE A C 1
ATOM 4609 O O . ILE C 3 79 ? 154.27900 192.68700 130.87400 1.000 110.48589 117 ILE A O 1
ATOM 4614 N N . GLN C 3 80 ? 154.92800 191.02400 132.24200 1.000 112.16832 118 GLN A N 1
ATOM 4615 C CA . GLN C 3 80 ? 154.70900 190.00200 131.22600 1.000 113.28645 118 GLN A CA 1
ATOM 4616 C C . GLN C 3 80 ? 153.23800 189.90900 130.84000 1.000 113.90017 118 GLN A C 1
ATOM 4617 O O . GLN C 3 80 ? 152.90800 189.78400 129.65700 1.000 114.72572 118 GLN A O 1
ATOM 4623 N N . ALA C 3 81 ? 152.33600 189.97500 131.82200 1.000 118.35169 119 ALA A N 1
ATOM 4624 C CA . ALA C 3 81 ? 150.91000 189.92400 131.52100 1.000 118.90826 119 ALA A CA 1
ATOM 4625 C C . ALA C 3 81 ? 150.45400 191.14800 130.73900 1.000 119.66890 119 ALA A C 1
ATOM 4626 O O . ALA C 3 81 ? 149.60100 191.03100 129.85200 1.000 119.56343 119 ALA A O 1
ATOM 4628 N N . ALA C 3 82 ? 151.00300 192.32400 131.05100 1.000 122.39394 120 ALA A N 1
ATOM 4629 C CA . ALA C 3 82 ? 150.63000 193.52400 130.31000 1.000 122.19763 120 ALA A CA 1
ATOM 4630 C C . ALA C 3 82 ? 151.16500 193.48700 128.88400 1.000 122.35096 120 ALA A C 1
ATOM 4631 O O . ALA C 3 82 ? 150.50100 193.96100 127.95500 1.000 122.35671 120 ALA A O 1
ATOM 4633 N N . THR C 3 83 ? 152.36100 192.92700 128.68800 1.000 122.05729 121 THR A N 1
ATOM 4634 C CA . THR C 3 83 ? 152.98500 192.96300 127.36900 1.000 121.99271 121 THR A CA 1
ATOM 4635 C C . THR C 3 83 ? 152.47500 191.84300 126.46600 1.000 121.76454 121 THR A C 1
ATOM 4636 O O . THR C 3 83 ? 152.01000 192.10200 125.35000 1.000 121.94662 121 THR A O 1
ATOM 4640 N N . GLU C 3 84 ? 152.55400 190.59800 126.92600 1.000 123.69038 122 GLU A N 1
ATOM 4641 C CA . GLU C 3 84 ? 152.20300 189.42900 126.13200 1.000 124.19096 122 GLU A CA 1
ATOM 4642 C C . GLU C 3 84 ? 150.86100 188.88100 126.59200 1.000 124.39761 122 GLU A C 1
ATOM 4643 O O . GLU C 3 84 ? 150.63700 188.70300 127.79400 1.000 124.02051 122 GLU A O 1
ATOM 4649 N N . GLU C 3 85 ? 149.97200 188.62000 125.63700 1.000 131.29167 123 GLU A N 1
ATOM 4650 C CA . GLU C 3 85 ? 148.68900 188.01100 125.95200 1.000 131.22670 123 GLU A CA 1
ATOM 4651 C C . GLU C 3 85 ? 148.88300 186.55700 126.36800 1.000 131.36197 123 GLU A C 1
ATOM 4652 O O . GLU C 3 85 ? 149.82800 185.88700 125.94200 1.000 131.30954 123 GLU A O 1
ATOM 4658 N N . GLU C 3 86 ? 147.96700 186.07100 127.21200 1.000 128.15800 124 GLU A N 1
ATOM 4659 C CA . GLU C 3 86 ? 148.04200 184.73400 127.79500 1.000 128.83379 124 GLU A CA 1
ATOM 4660 C C . GLU C 3 86 ? 149.36000 184.58900 128.55200 1.000 128.69369 124 GLU A C 1
ATOM 4661 O O . GLU C 3 86 ? 150.26200 183.86900 128.10400 1.000 128.42378 124 GLU A O 1
ATOM 4667 N N . PRO C 3 87 ? 149.51700 185.27300 129.68200 1.000 124.14179 125 PRO A N 1
ATOM 4668 C CA . PRO C 3 87 ? 150.79100 185.22400 130.40500 1.000 124.35210 125 PRO A CA 1
ATOM 4669 C C . PRO C 3 87 ? 151.05600 183.84900 131.00000 1.000 123.48005 125 PRO A C 1
ATOM 4670 O O . PRO C 3 87 ? 150.14500 183.06600 131.27400 1.000 122.30737 125 PRO A O 1
ATOM 4674 N N . GLN C 3 88 ? 152.34200 183.56400 131.19300 1.000 113.39962 126 GLN A N 1
ATOM 4675 C CA . GLN C 3 88 ? 152.77000 182.29600 131.76900 1.000 112.51093 126 GLN A CA 1
ATOM 4676 C C . GLN C 3 88 ? 152.55400 182.32300 133.27700 1.000 112.78029 126 GLN A C 1
ATOM 4677 O O . GLN C 3 88 ? 153.14400 183.15000 133.98000 1.000 112.40783 126 GLN A O 1
ATOM 4683 N N . ASN C 3 89 ? 151.71800 181.41100 133.77600 1.000 113.17383 127 ASN A N 1
ATOM 4684 C CA . ASN C 3 89 ? 151.40000 181.34400 135.20200 1.000 113.13893 127 ASN A CA 1
ATOM 4685 C C . ASN C 3 89 ? 152.50400 180.60900 135.96600 1.000 112.51863 127 ASN A C 1
ATOM 4686 O O . ASN C 3 89 ? 152.29200 179.57700 136.60200 1.000 111.97572 127 ASN A O 1
ATOM 4691 N N . ASP C 3 90 ? 153.70700 181.16700 135.88500 1.000 104.63390 128 ASP A N 1
ATOM 4692 C CA . ASP C 3 90 ? 154.87500 180.64300 136.58400 1.000 103.41518 128 ASP A CA 1
ATOM 4693 C C . ASP C 3 90 ? 155.50000 181.65200 137.53000 1.000 102.93407 128 ASP A C 1
ATOM 4694 O O . ASP C 3 90 ? 155.93000 181.28000 138.62200 1.000 102.71343 128 ASP A O 1
ATOM 4699 N N . ASN C 3 91 ? 155.55200 182.92800 137.14400 1.000 100.17599 129 ASN A N 1
ATOM 4700 C CA . ASN C 3 91 ? 156.07800 183.95000 138.04100 1.000 99.63503 129 ASN A CA 1
ATOM 4701 C C . ASN C 3 91 ? 155.15000 184.17000 139.23100 1.000 99.47658 129 ASN A C 1
ATOM 4702 O O . ASN C 3 91 ? 155.61300 184.41800 140.35200 1.000 97.81614 129 ASN A O 1
ATOM 4707 N N . LEU C 3 92 ? 153.83800 184.08800 139.00500 1.000 97.97055 130 LEU A N 1
ATOM 4708 C CA . LEU C 3 92 ? 152.89200 184.17100 140.11200 1.000 96.97875 130 LEU A CA 1
ATOM 4709 C C . LEU C 3 92 ? 153.08900 183.01700 141.08700 1.000 96.96052 130 LEU A C 1
ATOM 4710 O O . LEU C 3 92 ? 153.10300 183.22100 142.30700 1.000 98.40595 130 LEU A O 1
ATOM 4715 N N . TYR C 3 93 ? 153.26000 181.79900 140.56500 1.000 92.14097 131 TYR A N 1
ATOM 4716 C CA . TYR C 3 93 ? 153.54000 180.65800 141.43100 1.000 91.42452 131 TYR A CA 1
ATOM 4717 C C . TYR C 3 93 ? 154.85500 180.84100 142.17400 1.000 91.68743 131 TYR A C 1
ATOM 4718 O O . TYR C 3 93 ? 154.96700 180.47700 143.35000 1.000 91.45767 131 TYR A O 1
ATOM 4727 N N . LEU C 3 94 ? 155.86700 181.39200 141.50200 1.000 88.97983 132 LEU A N 1
ATOM 4728 C CA . LEU C 3 94 ? 157.13900 181.64400 142.16200 1.000 88.51542 132 LEU A CA 1
ATOM 4729 C C . LEU C 3 94 ? 156.99700 182.63100 143.30900 1.000 90.17568 132 LEU A C 1
ATOM 4730 O O . LEU C 3 94 ? 157.53700 182.38400 144.38900 1.000 91.66102 132 LEU A O 1
ATOM 4735 N N . GLY C 3 95 ? 156.24800 183.71100 143.11900 1.000 92.24946 133 GLY A N 1
ATOM 4736 C CA . GLY C 3 95 ? 156.02300 184.65200 144.20000 1.000 92.14864 133 GLY A CA 1
ATOM 4737 C C . GLY C 3 95 ? 155.24800 184.02800 145.34300 1.000 90.89060 133 GLY A C 1
ATOM 4738 O O . GLY C 3 95 ? 155.56800 184.24000 146.51700 1.000 90.35991 133 GLY A O 1
ATOM 4739 N N . VAL C 3 96 ? 154.23400 183.22900 145.00300 1.000 90.14442 134 VAL A N 1
ATOM 4740 C CA . VAL C 3 96 ? 153.40500 182.59800 146.02600 1.000 89.95959 134 VAL A CA 1
ATOM 4741 C C . VAL C 3 96 ? 154.22300 181.61700 146.85800 1.000 90.44405 134 VAL A C 1
ATOM 4742 O O . VAL C 3 96 ? 154.04600 181.51800 148.07900 1.000 91.79858 134 VAL A O 1
ATOM 4746 N N . VAL C 3 97 ? 155.12800 180.87600 146.21700 1.000 87.31580 135 VAL A N 1
ATOM 4747 C CA . VAL C 3 97 ? 155.92400 179.89000 146.94400 1.000 85.91574 135 VAL A CA 1
ATOM 4748 C C . VAL C 3 97 ? 156.89400 180.57900 147.89700 1.000 85.35766 135 VAL A C 1
ATOM 4749 O O . VAL C 3 97 ? 157.01000 180.19800 149.06800 1.000 86.05709 135 VAL A O 1
ATOM 4753 N N . LEU C 3 98 ? 157.60600 181.60300 147.41500 1.000 83.04034 136 LEU A N 1
ATOM 4754 C CA . LEU C 3 98 ? 158.50700 182.33800 148.29700 1.000 83.35332 136 LEU A CA 1
ATOM 4755 C C . LEU C 3 98 ? 157.76900 183.18500 149.32500 1.000 84.06839 136 LEU A C 1
ATOM 4756 O O . LEU C 3 98 ? 158.40700 183.68300 150.25900 1.000 84.94572 136 LEU A O 1
ATOM 4761 N N . SER C 3 99 ? 156.45700 183.37500 149.17600 1.000 88.25005 137 SER A N 1
ATOM 4762 C CA . SER C 3 99 ? 155.67600 183.98200 150.25000 1.000 87.45343 137 SER A CA 1
ATOM 4763 C C . SER C 3 99 ? 155.30700 182.95200 151.31200 1.000 87.42269 137 SER A C 1
ATOM 4764 O O . SER C 3 99 ? 155.52600 183.17200 152.51200 1.000 89.27573 137 SER A O 1
ATOM 4767 N N . ALA C 3 100 ? 154.74400 181.82000 150.88300 1.000 84.30802 138 ALA A N 1
ATOM 4768 C CA . ALA C 3 100 ? 154.32000 180.79300 151.82700 1.000 84.05468 138 ALA A CA 1
ATOM 4769 C C . ALA C 3 100 ? 155.50000 180.21200 152.59200 1.000 85.51397 138 ALA A C 1
ATOM 4770 O O . ALA C 3 100 ? 155.34900 179.81500 153.75300 1.000 87.94635 138 ALA A O 1
ATOM 4772 N N . VAL C 3 101 ? 156.68000 180.16100 151.96800 1.000 81.32052 139 VAL A N 1
ATOM 4773 C CA . VAL C 3 101 ? 157.85900 179.65400 152.66400 1.000 80.36134 139 VAL A CA 1
ATOM 4774 C C . VAL C 3 101 ? 158.17600 180.53300 153.86600 1.000 80.18424 139 VAL A C 1
ATOM 4775 O O . VAL C 3 101 ? 158.42300 180.04100 154.97400 1.000 80.45571 139 VAL A O 1
ATOM 4779 N N . VAL C 3 102 ? 158.15400 181.85300 153.66600 1.000 81.59772 140 VAL A N 1
ATOM 4780 C CA . VAL C 3 102 ? 158.44000 182.77100 154.76300 1.000 82.31263 140 VAL A CA 1
ATOM 4781 C C . VAL C 3 102 ? 157.33500 182.71900 155.80600 1.000 82.78503 140 VAL A C 1
ATOM 4782 O O . VAL C 3 102 ? 157.59900 182.79900 157.01000 1.000 84.50787 140 VAL A O 1
ATOM 4786 N N . ILE C 3 103 ? 156.08200 182.57500 155.36800 1.000 82.45615 141 ILE A N 1
ATOM 4787 C CA . ILE C 3 103 ? 154.98900 182.48500 156.33400 1.000 82.75988 141 ILE A CA 1
ATOM 4788 C C . ILE C 3 103 ? 155.17600 181.26900 157.23400 1.000 82.40400 141 ILE A C 1
ATOM 4789 O O . ILE C 3 103 ? 155.05800 181.36600 158.46500 1.000 85.64173 141 ILE A O 1
ATOM 4794 N N . ILE C 3 104 ? 155.51200 180.12000 156.64700 1.000 79.19949 142 ILE A N 1
ATOM 4795 C CA . ILE C 3 104 ? 155.68900 178.90300 157.43100 1.000 79.19155 142 ILE A CA 1
ATOM 4796 C C . ILE C 3 104 ? 156.91000 179.01200 158.33700 1.000 80.49494 142 ILE A C 1
ATOM 4797 O O . ILE C 3 104 ? 156.87400 178.59200 159.50100 1.000 83.25927 142 ILE A O 1
ATOM 4802 N N . THR C 3 105 ? 158.00700 179.57900 157.82800 1.000 80.64589 143 THR A N 1
ATOM 4803 C CA . THR C 3 105 ? 159.20600 179.72900 158.64600 1.000 81.05081 143 THR A CA 1
ATOM 4804 C C . THR C 3 105 ? 158.95000 180.65700 159.82800 1.000 83.84113 143 THR A C 1
ATOM 4805 O O . THR C 3 105 ? 159.41700 180.39800 160.94600 1.000 88.30461 143 THR A O 1
ATOM 4809 N N . GLY C 3 106 ? 158.19600 181.73500 159.60600 1.000 84.10805 144 GLY A N 1
ATOM 4810 C CA . GLY C 3 106 ? 157.85400 182.62500 160.70000 1.000 83.51260 144 GLY A CA 1
ATOM 4811 C C . GLY C 3 106 ? 156.94700 181.96900 161.72100 1.000 84.18306 144 GLY A C 1
ATOM 4812 O O . GLY C 3 106 ? 157.07100 182.22200 162.92100 1.000 86.88085 144 GLY A O 1
ATOM 4813 N N . CYS C 3 107 ? 156.02000 181.12200 161.26400 1.000 80.82777 145 CYS A N 1
ATOM 4814 C CA . CYS C 3 107 ? 155.21100 180.35800 162.21100 1.000 80.88176 145 CYS A CA 1
ATOM 4815 C C . CYS C 3 107 ? 156.08200 179.44500 163.06600 1.000 80.50730 145 CYS A C 1
ATOM 4816 O O . CYS C 3 107 ? 155.90100 179.36200 164.29000 1.000 82.75477 145 CYS A O 1
ATOM 4819 N N . PHE C 3 108 ? 157.04100 178.76000 162.43600 1.000 80.45203 146 PHE A N 1
ATOM 4820 C CA . PHE C 3 108 ? 157.97700 177.91800 163.18100 1.000 79.72388 146 PHE A CA 1
ATOM 4821 C C . PHE C 3 108 ? 158.73900 178.72900 164.22200 1.000 79.62779 146 PHE A C 1
ATOM 4822 O O . PHE C 3 108 ? 158.84900 178.32300 165.38600 1.000 81.87730 146 PHE A O 1
ATOM 4830 N N . SER C 3 109 ? 159.27700 179.88000 163.81600 1.000 75.91604 147 SER A N 1
ATOM 4831 C CA . SER C 3 109 ? 160.06200 180.70100 164.73300 1.000 77.07460 147 SER A CA 1
ATOM 4832 C C . SER C 3 109 ? 159.21000 181.22700 165.88200 1.000 79.86392 147 SER A C 1
ATOM 4833 O O . SER C 3 109 ? 159.65800 181.24400 167.03600 1.000 81.14718 147 SER A O 1
ATOM 4836 N N . TYR C 3 110 ? 157.98200 181.66200 165.59000 1.000 80.11592 148 TYR A N 1
ATOM 4837 C CA . TYR C 3 110 ? 157.10500 182.16400 166.64100 1.000 78.96358 148 TYR A CA 1
ATOM 4838 C C . TYR C 3 110 ? 156.77700 181.07700 167.65200 1.000 77.61870 148 TYR A C 1
ATOM 4839 O O . TYR C 3 110 ? 156.80600 181.32100 168.86400 1.000 79.83312 148 TYR A O 1
ATOM 4848 N N . TYR C 3 111 ? 156.44800 179.87400 167.17800 1.000 72.08196 149 TYR A N 1
ATOM 4849 C CA . TYR C 3 111 ? 156.17900 178.77700 168.10200 1.000 71.67379 149 TYR A CA 1
ATOM 4850 C C . TYR C 3 111 ? 157.41000 178.46000 168.94300 1.000 73.23688 149 TYR A C 1
ATOM 4851 O O . TYR C 3 111 ? 157.31900 178.28300 170.16700 1.000 75.21619 149 TYR A O 1
ATOM 4860 N N . GLN C 3 112 ? 158.57800 178.40900 168.30100 1.000 69.47256 150 GLN A N 1
ATOM 4861 C CA . GLN C 3 112 ? 159.80300 178.04400 168.99900 1.000 68.08809 150 GLN A CA 1
ATOM 4862 C C . GLN C 3 112 ? 160.20400 179.09100 170.03000 1.000 67.29574 150 GLN A C 1
ATOM 4863 O O . GLN C 3 112 ? 160.85900 178.75800 171.02300 1.000 68.99005 150 GLN A O 1
ATOM 4869 N N . GLU C 3 113 ? 159.83300 180.35200 169.81600 1.000 65.49734 151 GLU A N 1
ATOM 4870 C CA . GLU C 3 113 ? 160.13700 181.39100 170.79300 1.000 66.78241 151 GLU A CA 1
ATOM 4871 C C . GLU C 3 113 ? 159.10400 181.47600 171.90900 1.000 66.98618 151 GLU A C 1
ATOM 4872 O O . GLU C 3 113 ? 159.46600 181.72800 173.06700 1.000 65.99862 151 GLU A O 1
ATOM 4878 N N . ALA C 3 114 ? 157.82400 181.26600 171.59100 1.000 68.11779 152 ALA A N 1
ATOM 4879 C CA . ALA C 3 114 ? 156.80500 181.25500 172.63100 1.000 65.62584 152 ALA A CA 1
ATOM 4880 C C . ALA C 3 114 ? 157.00100 180.08600 173.58400 1.000 65.31432 152 ALA A C 1
ATOM 4881 O O . ALA C 3 114 ? 156.74000 180.21800 174.78800 1.000 66.55632 152 ALA A O 1
ATOM 4883 N N . LYS C 3 115 ? 157.47300 178.94500 173.07300 1.000 64.02245 153 LYS A N 1
ATOM 4884 C CA . LYS C 3 115 ? 157.73700 177.81300 173.95500 1.000 64.75251 153 LYS A CA 1
ATOM 4885 C C . LYS C 3 115 ? 158.79100 178.16500 174.99800 1.000 65.54200 153 LYS A C 1
ATOM 4886 O O . LYS C 3 115 ? 158.64800 177.82100 176.17700 1.000 63.88264 153 LYS A O 1
ATOM 4892 N N . SER C 3 116 ? 159.85600 178.85800 174.58700 1.000 57.91636 154 SER A N 1
ATOM 4893 C CA . SER C 3 116 ? 160.88900 179.26000 175.53600 1.000 53.73410 154 SER A CA 1
ATOM 4894 C C . SER C 3 116 ? 160.38900 180.32800 176.49900 1.000 54.42622 154 SER A C 1
ATOM 4895 O O . SER C 3 116 ? 160.69900 180.27500 177.69900 1.000 53.21127 154 SER A O 1
ATOM 4898 N N . SER C 3 117 ? 159.62200 181.29900 175.99700 1.000 60.70963 155 SER A N 1
ATOM 4899 C CA . SER C 3 117 ? 159.11000 182.36000 176.85800 1.000 59.50751 155 SER A CA 1
ATOM 4900 C C . SER C 3 117 ? 158.17400 181.82600 177.93400 1.000 56.86870 155 SER A C 1
ATOM 4901 O O . SER C 3 117 ? 158.18400 182.33300 179.06200 1.000 55.94965 155 SER A O 1
ATOM 4904 N N . LYS C 3 118 ? 157.36600 180.81000 177.61200 1.000 57.38086 156 LYS A N 1
ATOM 4905 C CA . LYS C 3 118 ? 156.46700 180.24800 178.61600 1.000 57.06720 156 LYS A CA 1
ATOM 4906 C C . LYS C 3 118 ? 157.23100 179.66900 179.80100 1.000 60.52236 156 LYS A C 1
ATOM 4907 O O . LYS C 3 118 ? 156.88900 179.94600 180.95500 1.000 63.12443 156 LYS A O 1
ATOM 4913 N N . ILE C 3 119 ? 158.27900 178.89100 179.54700 1.000 61.29500 157 ILE A N 1
ATOM 4914 C CA . ILE C 3 119 ? 159.08700 178.35000 180.63500 1.000 54.57599 157 ILE A CA 1
ATOM 4915 C C . ILE C 3 119 ? 159.82400 179.45300 181.38300 1.000 51.07622 157 ILE A C 1
ATOM 4916 O O . ILE C 3 119 ? 159.87400 179.44700 182.61800 1.000 55.55824 157 ILE A O 1
ATOM 4921 N N . MET C 3 120 ? 160.39100 180.42000 180.65700 1.000 47.37771 158 MET A N 1
ATOM 4922 C CA . MET C 3 120 ? 161.14100 181.47900 181.32400 1.000 47.39331 158 MET A CA 1
ATOM 4923 C C . MET C 3 120 ? 160.25700 182.30100 182.25400 1.000 49.91903 158 MET A C 1
ATOM 4924 O O . MET C 3 120 ? 160.71900 182.74400 183.31100 1.000 49.82940 158 MET A O 1
ATOM 4929 N N . GLU C 3 121 ? 158.99600 182.52900 181.87600 1.000 58.48261 159 GLU A N 1
ATOM 4930 C CA . GLU C 3 121 ? 158.06200 183.19000 182.78300 1.000 56.83166 159 GLU A CA 1
ATOM 4931 C C . GLU C 3 121 ? 157.57600 182.24100 183.87200 1.000 54.59985 159 GLU A C 1
ATOM 4932 O O . GLU C 3 121 ? 157.17600 182.69300 184.95000 1.000 56.07969 159 GLU A O 1
ATOM 4938 N N . SER C 3 122 ? 157.58100 180.92900 183.61100 1.000 53.61776 160 SER A N 1
ATOM 4939 C CA . SER C 3 122 ? 157.25800 179.97400 184.66800 1.000 56.31892 160 SER A CA 1
ATOM 4940 C C . SER C 3 122 ? 158.31100 179.97700 185.77000 1.000 56.64273 160 SER A C 1
ATOM 4941 O O . SER C 3 122 ? 157.99400 179.68000 186.92700 1.000 56.97481 160 SER A O 1
ATOM 4944 N N . PHE C 3 123 ? 159.56300 180.30500 185.44200 1.000 47.51535 161 PHE A N 1
ATOM 4945 C CA . PHE C 3 123 ? 160.60000 180.31700 186.47000 1.000 40.92603 161 PHE A CA 1
ATOM 4946 C C . PHE C 3 123 ? 160.43300 181.45400 187.47100 1.000 46.91834 161 PHE A C 1
ATOM 4947 O O . PHE C 3 123 ? 160.96000 181.36000 188.58300 1.000 47.67940 161 PHE A O 1
ATOM 4955 N N . LYS C 3 124 ? 159.72300 182.52100 187.11300 1.000 58.26530 162 LYS A N 1
ATOM 4956 C CA . LYS C 3 124 ? 159.60600 183.68900 187.97800 1.000 57.31337 162 LYS A CA 1
ATOM 4957 C C . LYS C 3 124 ? 158.53700 183.54200 189.05200 1.000 57.46322 162 LYS A C 1
ATOM 4958 O O . LYS C 3 124 ? 158.43400 184.41100 189.92300 1.000 56.01463 162 LYS A O 1
ATOM 4964 N N . ASN C 3 125 ? 157.74600 182.47200 189.02100 1.000 56.58063 163 ASN A N 1
ATOM 4965 C CA . ASN C 3 125 ? 156.68600 182.27400 189.99800 1.000 56.00155 163 ASN A CA 1
ATOM 4966 C C . ASN C 3 125 ? 157.01300 181.22000 191.04400 1.000 55.63385 163 ASN A C 1
ATOM 4967 O O . ASN C 3 125 ? 156.22800 181.04100 191.98100 1.000 56.41147 163 ASN A O 1
ATOM 4972 N N . MET C 3 126 ? 158.13900 180.51800 190.91200 1.000 56.65345 164 MET A N 1
ATOM 4973 C CA . MET C 3 126 ? 158.51800 179.51500 191.89700 1.000 59.82612 164 MET A CA 1
ATOM 4974 C C . MET C 3 126 ? 159.04400 180.13000 193.18600 1.000 60.55402 164 MET A C 1
ATOM 4975 O O . MET C 3 126 ? 159.03100 179.46200 194.22500 1.000 58.30895 164 MET A O 1
ATOM 4980 N N . VAL C 3 127 ? 159.51100 181.37400 193.14300 1.000 59.80023 165 VAL A N 1
ATOM 4981 C CA . VAL C 3 127 ? 159.97000 182.06800 194.34300 1.000 60.09253 165 VAL A CA 1
ATOM 4982 C C . VAL C 3 127 ? 159.31200 183.44500 194.37700 1.000 58.63293 165 VAL A C 1
ATOM 4983 O O . VAL C 3 127 ? 159.87800 184.42800 193.87600 1.000 61.98170 165 VAL A O 1
ATOM 4987 N N . PRO C 3 128 ? 158.10300 183.55900 194.91500 1.000 53.55494 166 PRO A N 1
ATOM 4988 C CA . PRO C 3 128 ? 157.45000 184.86700 195.00000 1.000 55.31005 166 PRO A CA 1
ATOM 4989 C C . PRO C 3 128 ? 158.00100 185.69700 196.15000 1.000 57.61545 166 PRO A C 1
ATOM 4990 O O . PRO C 3 128 ? 158.60100 185.18600 197.09700 1.000 59.58338 166 PRO A O 1
ATOM 4994 N N . GLN C 3 129 ? 157.79000 187.00600 196.04300 1.000 52.44050 167 GLN A N 1
ATOM 4995 C CA . GLN C 3 129 ? 158.17300 187.91400 197.11400 1.000 49.72321 167 GLN A CA 1
ATOM 4996 C C . GLN C 3 129 ? 157.20300 187.78600 198.28000 1.000 49.82534 167 GLN A C 1
ATOM 4997 O O . GLN C 3 129 ? 155.98900 187.68700 198.08900 1.000 53.39320 167 GLN A O 1
ATOM 5003 N N . GLN C 3 130 ? 157.74300 187.79100 199.49400 1.000 53.97017 168 GLN A N 1
ATOM 5004 C CA . GLN C 3 130 ? 156.96400 187.57100 200.70300 1.000 54.89083 168 GLN A CA 1
ATOM 5005 C C . GLN C 3 130 ? 156.95400 188.82000 201.57300 1.000 55.60372 168 GLN A C 1
ATOM 5006 O O . GLN C 3 130 ? 157.86600 189.64900 201.51300 1.000 59.83953 168 GLN A O 1
ATOM 5012 N N . ALA C 3 131 ? 155.90500 188.94900 202.38100 1.000 46.18528 169 ALA A N 1
ATOM 5013 C CA . ALA C 3 131 ? 155.77700 190.05200 203.31900 1.000 44.52787 169 ALA A CA 1
ATOM 5014 C C . ALA C 3 131 ? 155.23200 189.53100 204.63700 1.000 46.90315 169 ALA A C 1
ATOM 5015 O O . ALA C 3 131 ? 154.30000 188.72400 204.65500 1.000 52.39598 169 ALA A O 1
ATOM 5017 N N . LEU C 3 132 ? 155.81500 189.99600 205.73600 1.000 50.66482 170 LEU A N 1
ATOM 5018 C CA . LEU C 3 132 ? 155.39200 189.61100 207.07700 1.000 51.79317 170 LEU A CA 1
ATOM 5019 C C . LEU C 3 132 ? 154.49800 190.71300 207.63000 1.000 52.16345 170 LEU A C 1
ATOM 5020 O O . LEU C 3 132 ? 154.98200 191.78900 207.99200 1.000 52.89181 170 LEU A O 1
ATOM 5025 N N . VAL C 3 133 ? 153.19800 190.44500 207.69700 1.000 53.12613 171 VAL A N 1
ATOM 5026 C CA . VAL C 3 133 ? 152.22100 191.39500 208.21200 1.000 51.83839 171 VAL A CA 1
ATOM 5027 C C . VAL C 3 133 ? 151.69200 190.87300 209.53600 1.000 54.20623 171 VAL A C 1
ATOM 5028 O O . VAL C 3 133 ? 151.48900 189.66500 209.70400 1.000 54.46026 171 VAL A O 1
ATOM 5032 N N . ILE C 3 134 ? 151.48400 191.78300 210.48300 1.000 65.78047 172 ILE A N 1
ATOM 5033 C CA . ILE C 3 134 ? 150.87000 191.45100 211.76200 1.000 66.51059 172 ILE A CA 1
ATOM 5034 C C . ILE C 3 134 ? 149.36200 191.57500 211.57100 1.000 67.98444 172 ILE A C 1
ATOM 5035 O O . ILE C 3 134 ? 148.81500 192.67800 211.54100 1.000 66.48052 172 ILE A O 1
ATOM 5040 N N . ARG C 3 135 ? 148.69100 190.43700 211.42500 1.000 68.55022 173 ARG A N 1
ATOM 5041 C CA . ARG C 3 135 ? 147.24600 190.39100 211.26800 1.000 68.88446 173 ARG A CA 1
ATOM 5042 C C . ARG C 3 135 ? 146.66400 189.44500 212.30500 1.000 72.19097 173 ARG A C 1
ATOM 5043 O O . ARG C 3 135 ? 147.27800 188.42800 212.64200 1.000 69.92929 173 ARG A O 1
ATOM 5051 N N . ASN C 3 136 ? 145.48100 189.79600 212.81400 1.000 84.96739 174 ASN A N 1
ATOM 5052 C CA . ASN C 3 136 ? 144.80500 189.03200 213.86200 1.000 84.00860 174 ASN A CA 1
ATOM 5053 C C . ASN C 3 136 ? 145.68000 188.88600 215.10300 1.000 84.46541 174 ASN A C 1
ATOM 5054 O O . ASN C 3 136 ? 145.56300 187.91000 215.84900 1.000 85.01745 174 ASN A O 1
ATOM 5059 N N . GLY C 3 137 ? 146.56500 189.85300 215.33300 1.000 84.28213 175 GLY A N 1
ATOM 5060 C CA . GLY C 3 137 ? 147.44800 189.80200 216.48000 1.000 83.84515 175 GLY A CA 1
ATOM 5061 C C . GLY C 3 137 ? 148.51300 188.73400 216.42200 1.000 84.75755 175 GLY A C 1
ATOM 5062 O O . GLY C 3 137 ? 149.09700 188.40200 217.45500 1.000 83.84775 175 GLY A O 1
ATOM 5063 N N . GLU C 3 138 ? 148.78800 188.18200 215.24200 1.000 79.24045 176 GLU A N 1
ATOM 5064 C CA . GLU C 3 138 ? 149.78000 187.12700 215.09700 1.000 78.48156 176 GLU A CA 1
ATOM 5065 C C . GLU C 3 138 ? 150.64500 187.40400 213.87700 1.000 78.73863 176 GLU A C 1
ATOM 5066 O O . GLU C 3 138 ? 150.21700 188.07200 212.93200 1.000 78.53801 176 GLU A O 1
ATOM 5072 N N . LYS C 3 139 ? 151.86700 186.87800 213.90500 1.000 68.34488 177 LYS A N 1
ATOM 5073 C CA . LYS C 3 139 ? 152.81800 187.06200 212.81400 1.000 65.51628 177 LYS A CA 1
ATOM 5074 C C . LYS C 3 139 ? 152.53600 186.03800 211.72300 1.000 65.35795 177 LYS A C 1
ATOM 5075 O O . LYS C 3 139 ? 152.71000 184.83300 211.93200 1.000 64.30481 177 LYS A O 1
ATOM 5081 N N . MET C 3 140 ? 152.10400 186.50900 210.56000 1.000 64.90630 178 MET A N 1
ATOM 5082 C CA . MET C 3 140 ? 151.92300 185.67000 209.38600 1.000 65.36401 178 MET A CA 1
ATOM 5083 C C . MET C 3 140 ? 152.88300 186.11700 208.28900 1.000 65.29805 178 MET A C 1
ATOM 5084 O O . MET C 3 140 ? 153.60500 187.10700 208.42600 1.000 66.68616 178 MET A O 1
ATOM 5089 N N . SER C 3 141 ? 152.89100 185.37000 207.18700 1.000 62.42466 179 SER A N 1
ATOM 5090 C CA . SER C 3 141 ? 153.78600 185.64400 206.05900 1.000 62.34146 179 SER A CA 1
ATOM 5091 C C . SER C 3 141 ? 152.95700 185.53400 204.78200 1.000 60.88517 179 SER A C 1
ATOM 5092 O O . SER C 3 141 ? 152.83200 184.45400 204.20000 1.000 60.77812 179 SER A O 1
ATOM 5095 N N . ILE C 3 142 ? 152.40500 186.65700 204.35100 1.000 55.68195 180 ILE A N 1
ATOM 5096 C CA . ILE C 3 142 ? 151.52700 186.68800 203.19400 1.000 54.93928 180 ILE A CA 1
ATOM 5097 C C . ILE C 3 142 ? 152.35400 186.92200 201.93900 1.000 53.28462 180 ILE A C 1
ATOM 5098 O O . ILE C 3 142 ? 153.49300 187.38800 201.98800 1.000 57.78430 180 ILE A O 1
ATOM 5103 N N . ASN C 3 143 ? 151.77000 186.58200 200.79500 1.000 55.58414 181 ASN A N 1
ATOM 5104 C CA . ASN C 3 143 ? 152.36700 186.95600 199.52300 1.000 58.39495 181 ASN A CA 1
ATOM 5105 C C . ASN C 3 143 ? 152.40200 188.47700 199.41600 1.000 58.56068 181 ASN A C 1
ATOM 5106 O O . ASN C 3 143 ? 151.47300 189.16500 199.84300 1.000 58.70535 181 ASN A O 1
ATOM 5111 N N . ALA C 3 144 ? 153.49200 189.00300 198.85400 1.000 58.25600 182 ALA A N 1
ATOM 5112 C CA . ALA C 3 144 ? 153.73100 190.44100 198.90000 1.000 54.63674 182 ALA A CA 1
ATOM 5113 C C . ALA C 3 144 ? 152.64700 191.24400 198.19800 1.000 60.28148 182 ALA A C 1
ATOM 5114 O O . ALA C 3 144 ? 152.52500 192.44500 198.45500 1.000 60.69556 182 ALA A O 1
ATOM 5116 N N . GLU C 3 145 ? 151.86600 190.61900 197.31700 1.000 68.49994 183 GLU A N 1
ATOM 5117 C CA . GLU C 3 145 ? 150.79700 191.31500 196.61200 1.000 66.91737 183 GLU A CA 1
ATOM 5118 C C . GLU C 3 145 ? 149.54800 191.50300 197.46200 1.000 67.73690 183 GLU A C 1
ATOM 5119 O O . GLU C 3 145 ? 148.64500 192.23900 197.05100 1.000 67.68522 183 GLU A O 1
ATOM 5125 N N . GLU C 3 146 ? 149.47200 190.86600 198.62500 1.000 62.36738 184 GLU A N 1
ATOM 5126 C CA . GLU C 3 146 ? 148.32000 190.99000 199.50400 1.000 62.90848 184 GLU A CA 1
ATOM 5127 C C . GLU C 3 146 ? 148.47300 192.10300 200.52900 1.000 63.01984 184 GLU A C 1
ATOM 5128 O O . GLU C 3 146 ? 147.58300 192.27800 201.36700 1.000 63.13053 184 GLU A O 1
ATOM 5134 N N . VAL C 3 147 ? 149.57700 192.84900 200.49300 1.000 59.82343 185 VAL A N 1
ATOM 5135 C CA . VAL C 3 147 ? 149.80100 193.90700 201.46800 1.000 55.27484 185 VAL A CA 1
ATOM 5136 C C . VAL C 3 147 ? 148.79000 195.02000 201.24000 1.000 56.71953 185 VAL A C 1
ATOM 5137 O O . VAL C 3 147 ? 148.61100 195.50200 200.11500 1.000 57.08392 185 VAL A O 1
ATOM 5141 N N . VAL C 3 148 ? 148.12300 195.43300 202.31200 1.000 59.33031 186 VAL A N 1
ATOM 5142 C CA . VAL C 3 148 ? 146.99000 196.34300 202.23700 1.000 57.07913 186 VAL A CA 1
ATOM 5143 C C . VAL C 3 148 ? 147.36500 197.65600 202.90800 1.000 57.38727 186 VAL A C 1
ATOM 5144 O O . VAL C 3 148 ? 148.12800 197.68300 203.88000 1.000 60.50405 186 VAL A O 1
ATOM 5148 N N . VAL C 3 149 ? 146.82800 198.75400 202.37700 1.000 52.59318 187 VAL A N 1
ATOM 5149 C CA . VAL C 3 149 ? 147.12600 200.08100 202.90300 1.000 52.89589 187 VAL A CA 1
ATOM 5150 C C . VAL C 3 149 ? 146.57800 200.18300 204.31900 1.000 55.62623 187 VAL A C 1
ATOM 5151 O O . VAL C 3 149 ? 145.36300 200.26800 204.52200 1.000 58.46951 187 VAL A O 1
ATOM 5155 N N . GLY C 3 150 ? 147.47400 200.19400 205.30300 1.000 50.90341 188 GLY A N 1
ATOM 5156 C CA . GLY C 3 150 ? 147.09900 200.14100 206.70100 1.000 50.11909 188 GLY A CA 1
ATOM 5157 C C . GLY C 3 150 ? 147.57200 198.90600 207.43500 1.000 51.99360 188 GLY A C 1
ATOM 5158 O O . GLY C 3 150 ? 147.24100 198.74500 208.61500 1.000 55.41491 188 GLY A O 1
ATOM 5159 N N . ASP C 3 151 ? 148.33200 198.02900 206.78500 1.000 47.60872 189 ASP A N 1
ATOM 5160 C CA . ASP C 3 151 ? 148.85300 196.83900 207.43600 1.000 47.34531 189 ASP A CA 1
ATOM 5161 C C . ASP C 3 151 ? 149.92500 197.21300 208.45600 1.000 49.26792 189 ASP A C 1
ATOM 5162 O O . ASP C 3 151 ? 150.32300 198.37100 208.58900 1.000 53.99776 189 ASP A O 1
ATOM 5167 N N . LEU C 3 152 ? 150.39500 196.20600 209.18400 1.000 51.14180 190 LEU A N 1
ATOM 5168 C CA . LEU C 3 152 ? 151.49500 196.35300 210.13400 1.000 51.82212 190 LEU A CA 1
ATOM 5169 C C . LEU C 3 152 ? 152.59500 195.39100 209.69500 1.000 52.48546 190 LEU A C 1
ATOM 5170 O O . LEU C 3 152 ? 152.57700 194.20900 210.04300 1.000 53.54578 190 LEU A O 1
ATOM 5175 N N . VAL C 3 153 ? 153.55600 195.90100 208.93200 1.000 44.67872 191 VAL A N 1
ATOM 5176 C CA . VAL C 3 153 ? 154.58800 195.08100 208.30900 1.000 42.66901 191 VAL A CA 1
ATOM 5177 C C . VAL C 3 153 ? 155.87100 195.19000 209.11900 1.000 46.36614 191 VAL A C 1
ATOM 5178 O O . VAL C 3 153 ? 156.34800 196.29700 209.39800 1.000 47.03205 191 VAL A O 1
ATOM 5182 N N . GLU C 3 154 ? 156.43500 194.04500 209.48800 1.000 46.77770 192 GLU A N 1
ATOM 5183 C CA . GLU C 3 154 ? 157.69900 193.98500 210.20700 1.000 45.10148 192 GLU A CA 1
ATOM 5184 C C . GLU C 3 154 ? 158.80700 193.59000 209.24100 1.000 45.68498 192 GLU A C 1
ATOM 5185 O O . GLU C 3 154 ? 158.69500 192.57700 208.54200 1.000 46.71632 192 GLU A O 1
ATOM 5191 N N . VAL C 3 155 ? 159.87200 194.38500 209.20300 1.000 32.85357 193 VAL A N 1
ATOM 5192 C CA . VAL C 3 155 ? 160.99600 194.15700 208.30300 1.000 30.54756 193 VAL A CA 1
ATOM 5193 C C . VAL C 3 155 ? 162.23500 193.88200 209.14200 1.000 34.89201 193 VAL A C 1
ATOM 5194 O O . VAL C 3 155 ? 162.62300 194.70900 209.97500 1.000 34.76113 193 VAL A O 1
ATOM 5198 N N . LYS C 3 156 ? 162.84600 192.72100 208.93100 1.000 35.82441 194 LYS A N 1
ATOM 5199 C CA . LYS C 3 156 ? 164.09300 192.36200 209.58600 1.000 30.50444 194 LYS A CA 1
ATOM 5200 C C . LYS C 3 156 ? 165.26700 192.73500 208.68100 1.000 27.81972 194 LYS A C 1
ATOM 5201 O O . LYS C 3 156 ? 165.11200 193.44300 207.68500 1.000 30.19026 194 LYS A O 1
ATOM 5207 N N . GLY C 3 157 ? 166.46100 192.26600 209.02600 1.000 27.89314 195 GLY A N 1
ATOM 5208 C CA . GLY C 3 157 ? 167.62900 192.57300 208.22100 1.000 26.83692 195 GLY A CA 1
ATOM 5209 C C . GLY C 3 157 ? 167.65400 191.76500 206.93600 1.000 26.89797 195 GLY A C 1
ATOM 5210 O O . GLY C 3 157 ? 167.30000 190.58600 206.91000 1.000 33.06128 195 GLY A O 1
ATOM 5211 N N . GLY C 3 158 ? 168.10100 192.40700 205.86300 1.000 25.84698 196 GLY A N 1
ATOM 5212 C CA . GLY C 3 158 ? 168.11000 191.76000 204.56200 1.000 26.48788 196 GLY A CA 1
ATOM 5213 C C . GLY C 3 158 ? 166.72700 191.45400 204.03400 1.000 25.25721 196 GLY A C 1
ATOM 5214 O O . GLY C 3 158 ? 166.49800 190.36900 203.48800 1.000 28.96104 196 GLY A O 1
ATOM 5215 N N . ASP C 3 159 ? 165.79500 192.38900 204.18400 1.000 27.76157 197 ASP A N 1
ATOM 5216 C CA . ASP C 3 159 ? 164.40600 192.19200 203.80200 1.000 23.44792 197 ASP A CA 1
ATOM 5217 C C . ASP C 3 159 ? 163.98700 193.29100 202.84100 1.000 28.54816 197 ASP A C 1
ATOM 5218 O O . ASP C 3 159 ? 164.19500 194.47400 203.12100 1.000 34.22989 197 ASP A O 1
ATOM 5223 N N . ARG C 3 160 ? 163.39100 192.90100 201.71900 1.000 30.35368 198 ARG A N 1
ATOM 5224 C CA . ARG C 3 160 ? 162.81600 193.88000 200.80900 1.000 25.36550 198 ARG A CA 1
ATOM 5225 C C . ARG C 3 160 ? 161.56500 194.48100 201.42800 1.000 27.13420 198 ARG A C 1
ATOM 5226 O O . ARG C 3 160 ? 160.71200 193.75900 201.95100 1.000 33.98338 198 ARG A O 1
ATOM 5234 N N . ILE C 3 161 ? 161.45700 195.80200 201.37300 1.000 27.82491 199 ILE A N 1
ATOM 5235 C CA . ILE C 3 161 ? 160.33000 196.51100 201.97200 1.000 31.24405 199 ILE A CA 1
ATOM 5236 C C . ILE C 3 161 ? 159.13700 196.43000 201.02600 1.000 32.99324 199 ILE A C 1
ATOM 5237 O O . ILE C 3 161 ? 159.24000 196.84100 199.86200 1.000 33.40939 199 ILE A O 1
ATOM 5242 N N . PRO C 3 162 ? 157.99400 195.90700 201.47900 1.000 39.78212 200 PRO A N 1
ATOM 5243 C CA . PRO C 3 162 ? 156.92200 195.56400 200.53200 1.000 37.63335 200 PRO A CA 1
ATOM 5244 C C . PRO C 3 162 ? 156.18100 196.76500 199.98000 1.000 43.54359 200 PRO A C 1
ATOM 5245 O O . PRO C 3 162 ? 155.70200 196.70700 198.84100 1.000 47.35313 200 PRO A O 1
ATOM 5249 N N . ALA C 3 163 ? 156.05400 197.84000 200.74800 1.000 34.83523 201 ALA A N 1
ATOM 5250 C CA . ALA C 3 163 ? 155.36200 199.03800 200.29700 1.000 28.63773 201 ALA A CA 1
ATOM 5251 C C . ALA C 3 163 ? 155.83400 200.19900 201.15600 1.000 37.03678 201 ALA A C 1
ATOM 5252 O O . ALA C 3 163 ? 156.64700 200.02700 202.06600 1.000 46.10526 201 ALA A O 1
ATOM 5254 N N . ASP C 3 164 ? 155.32700 201.39000 200.85900 1.000 42.66150 202 ASP A N 1
ATOM 5255 C CA . ASP C 3 164 ? 155.73700 202.56800 201.61100 1.000 38.76916 202 ASP A CA 1
ATOM 5256 C C . ASP C 3 164 ? 155.23700 202.46400 203.04200 1.000 38.21528 202 ASP A C 1
ATOM 5257 O O . ASP C 3 164 ? 154.02700 202.42700 203.28300 1.000 43.82886 202 ASP A O 1
ATOM 5262 N N . LEU C 3 165 ? 156.16600 202.42100 203.98900 1.000 32.61972 203 LEU A N 1
ATOM 5263 C CA . LEU C 3 165 ? 155.84800 202.26500 205.39800 1.000 31.08840 203 LEU A CA 1
ATOM 5264 C C . LEU C 3 165 ? 156.16800 203.54600 206.14900 1.000 31.63471 203 LEU A C 1
ATOM 5265 O O . LEU C 3 165 ? 157.14800 204.23000 205.84100 1.000 39.99505 203 LEU 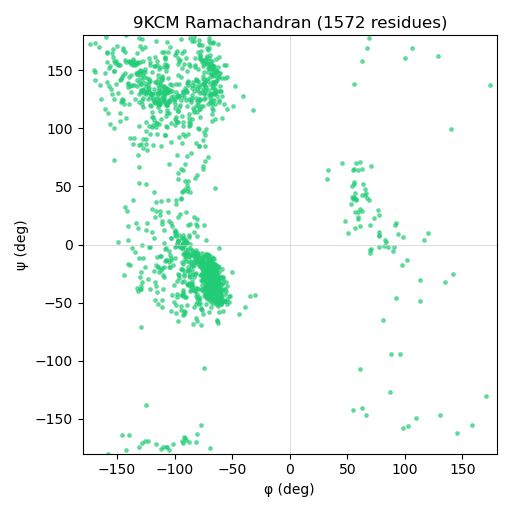A O 1
ATOM 5270 N N . ARG C 3 166 ? 155.33200 203.87200 207.12500 1.000 40.17138 204 ARG A N 1
ATOM 5271 C CA . ARG C 3 166 ? 155.64400 204.89400 208.11500 1.000 46.20276 204 ARG A CA 1
ATOM 5272 C C . ARG C 3 166 ? 156.12200 204.16700 209.36300 1.000 49.46237 204 ARG A C 1
ATOM 5273 O O . ARG C 3 166 ? 155.32600 203.52900 210.05800 1.000 50.07917 204 ARG A O 1
ATOM 5281 N N . ILE C 3 167 ? 157.42200 204.25600 209.64000 1.000 46.75669 205 ILE A N 1
ATOM 5282 C CA . ILE C 3 167 ? 158.01300 203.47400 210.71600 1.000 42.44217 205 ILE A CA 1
ATOM 5283 C C . ILE C 3 167 ? 157.44100 203.92800 212.05000 1.000 44.24734 205 ILE A C 1
ATOM 5284 O O . ILE C 3 167 ? 157.39400 205.12700 212.35000 1.000 49.85285 205 ILE A O 1
ATOM 5289 N N . ILE C 3 168 ? 156.98600 202.96900 212.85000 1.000 42.85086 206 ILE A N 1
ATOM 5290 C CA . ILE C 3 168 ? 156.49900 203.24900 214.19200 1.000 41.10587 206 ILE A CA 1
ATOM 5291 C C . ILE C 3 168 ? 157.37700 202.62700 215.27100 1.000 43.50465 206 ILE A C 1
ATOM 5292 O O . ILE C 3 168 ? 157.30600 203.06500 216.42900 1.000 47.47340 206 ILE A O 1
ATOM 5297 N N . SER C 3 169 ? 158.19200 201.63100 214.93700 1.000 45.81898 207 SER A N 1
ATOM 5298 C CA . SER C 3 169 ? 159.15000 201.04900 215.86300 1.000 44.50215 207 SER A CA 1
ATOM 5299 C C . SER C 3 169 ? 160.38300 200.65200 215.07000 1.000 49.06743 207 SER A C 1
ATOM 5300 O O . SER C 3 169 ? 160.26800 200.22500 213.92000 1.000 51.80097 207 SER A O 1
ATOM 5303 N N . ALA C 3 170 ? 161.55800 200.80300 215.67800 1.000 50.17411 208 ALA A N 1
ATOM 5304 C CA . ALA C 3 170 ? 162.80300 200.50500 214.97400 1.000 49.58696 208 ALA A CA 1
ATOM 5305 C C . ALA C 3 170 ? 163.89500 200.23500 215.99900 1.000 50.00388 208 ALA A C 1
ATOM 5306 O O . ALA C 3 170 ? 164.30000 201.14900 216.72400 1.000 52.13676 208 ALA A O 1
ATOM 5308 N N . ASN C 3 171 ? 164.37200 198.99200 216.05100 1.000 48.57649 209 ASN A N 1
ATOM 5309 C CA . ASN C 3 171 ? 165.47100 198.60900 216.93500 1.000 48.63220 209 ASN A CA 1
ATOM 5310 C C . ASN C 3 171 ? 166.76000 198.61100 216.11800 1.000 48.08228 209 ASN A C 1
ATOM 5311 O O . ASN C 3 171 ? 167.28800 197.57100 215.72700 1.000 47.56899 209 ASN A O 1
ATOM 5316 N N . GLY C 3 172 ? 167.27000 199.81200 215.86500 1.000 49.38544 210 GLY A N 1
ATOM 5317 C CA . GLY C 3 172 ? 168.48000 199.97200 215.08300 1.00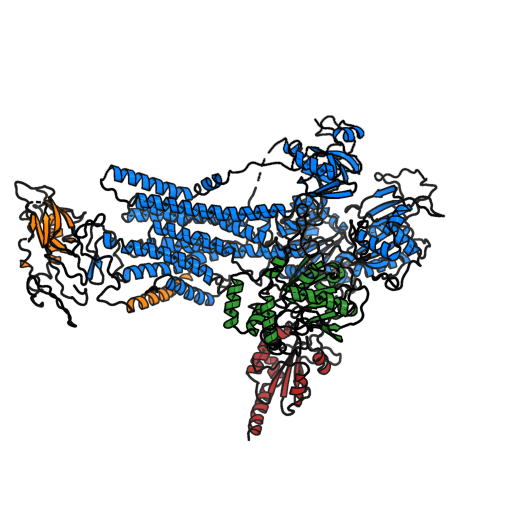0 50.91522 210 GLY A CA 1
ATOM 5318 C C . GLY C 3 172 ? 168.33100 199.48100 213.65900 1.000 52.57737 210 GLY A C 1
ATOM 5319 O O . GLY C 3 172 ? 168.98900 198.51800 213.25600 1.000 53.87556 210 GLY A O 1
ATOM 5320 N N . CYS C 3 173 ? 167.46800 200.13500 212.88900 1.000 49.32923 211 CYS A N 1
ATOM 5321 C CA . CYS C 3 173 ? 167.15100 199.72900 211.52800 1.000 45.76892 211 CYS A CA 1
ATOM 5322 C C . CYS C 3 173 ? 167.82000 200.67400 210.54200 1.000 46.15783 211 CYS A C 1
ATOM 5323 O O . CYS C 3 173 ? 167.73500 201.89600 210.69400 1.000 48.88348 211 CYS A O 1
ATOM 5326 N N . LYS C 3 174 ? 168.48700 200.10700 209.54100 1.000 47.65195 212 LYS A N 1
ATOM 5327 C CA . LYS C 3 174 ? 169.11100 200.87900 208.47600 1.000 50.25181 212 LYS A CA 1
ATOM 5328 C C . LYS C 3 174 ? 168.67400 200.31100 207.13600 1.000 46.56807 212 LYS A C 1
ATOM 5329 O O . LYS C 3 174 ? 168.72600 199.09600 206.92900 1.000 45.34937 212 LYS A O 1
ATOM 5335 N N . VAL C 3 175 ? 168.25200 201.18800 206.23000 1.000 48.54413 213 VAL A N 1
ATOM 5336 C CA . VAL C 3 175 ? 167.72700 200.78600 204.93300 1.000 49.03231 213 VAL A CA 1
ATOM 5337 C C . VAL C 3 175 ? 168.67300 201.26300 203.84300 1.000 49.64906 213 VAL A C 1
ATOM 5338 O O . VAL C 3 175 ? 169.36100 202.27700 203.98800 1.000 56.88931 213 VAL A O 1
ATOM 5342 N N . ASP C 3 176 ? 168.70000 200.52100 202.74300 1.000 47.42218 214 ASP A N 1
ATOM 5343 C CA . ASP C 3 176 ? 169.52600 200.84700 201.58800 1.000 50.21504 214 ASP A CA 1
ATOM 5344 C C . ASP C 3 176 ? 168.64400 201.56700 200.57400 1.000 55.52178 214 ASP A C 1
ATOM 5345 O O . ASP C 3 176 ? 167.81300 200.94200 199.90800 1.000 52.60463 214 ASP A O 1
ATOM 5350 N N . ASN C 3 177 ? 168.82100 202.88400 200.46600 1.000 66.30197 215 ASN A N 1
ATOM 5351 C CA . ASN C 3 177 ? 167.97000 203.73900 199.64000 1.000 64.09243 215 ASN A CA 1
ATOM 5352 C C . ASN C 3 177 ? 168.59600 204.03700 198.28600 1.000 66.14978 215 ASN A C 1
ATOM 5353 O O . ASN C 3 177 ? 168.42100 205.12800 197.74100 1.000 70.00198 215 ASN A O 1
ATOM 5358 N N . SER C 3 178 ? 169.32900 203.08200 197.71600 1.000 72.49892 216 SER A N 1
ATOM 5359 C CA . SER C 3 178 ? 169.96300 203.29900 196.42300 1.000 73.69918 216 SER A CA 1
ATOM 5360 C C . SER C 3 178 ? 168.96500 203.33800 195.27400 1.000 73.71231 216 SER A C 1
ATOM 5361 O O . SER C 3 178 ? 169.35600 203.66900 194.15100 1.000 75.33274 216 SER A O 1
ATOM 5364 N N . SER C 3 179 ? 167.69800 202.99800 195.52000 1.000 73.28425 217 SER A N 1
ATOM 5365 C CA . SER C 3 179 ? 166.71700 202.98400 194.44000 1.000 74.71158 217 SER A CA 1
ATOM 5366 C C . SER C 3 179 ? 166.36900 204.39500 193.97900 1.000 75.24869 217 SER A C 1
ATOM 5367 O O . SER C 3 179 ? 166.25500 204.64400 192.77300 1.000 75.25209 217 SER A O 1
ATOM 5370 N N . LEU C 3 180 ? 166.18900 205.33000 194.91200 1.000 81.50685 218 LEU A N 1
ATOM 5371 C CA . LEU C 3 180 ? 165.85300 206.70100 194.54100 1.000 81.32120 218 LEU A CA 1
ATOM 5372 C C . LEU C 3 180 ? 167.05200 207.64000 194.59100 1.000 81.41696 218 LEU A C 1
ATOM 5373 O O . LEU C 3 180 ? 167.14300 208.55800 193.77100 1.000 81.81197 218 LEU A O 1
ATOM 5378 N N . THR C 3 181 ? 167.97300 207.43800 195.52900 1.000 85.62599 219 THR A N 1
ATOM 5379 C CA . THR C 3 181 ? 169.23700 208.15700 195.51800 1.000 88.56076 219 THR A CA 1
ATOM 5380 C C . THR C 3 181 ? 170.26300 207.34800 194.72800 1.000 88.55005 219 THR A C 1
ATOM 5381 O O . THR C 3 181 ? 169.92400 206.40700 194.00600 1.000 85.53211 219 THR A O 1
ATOM 5385 N N . GLY C 3 182 ? 171.53100 207.72200 194.84300 1.000 100.13619 220 GLY A N 1
ATOM 5386 C CA . GLY C 3 182 ? 172.60400 206.89300 194.33700 1.000 100.29808 220 GLY A CA 1
ATOM 5387 C C . GLY C 3 182 ? 173.42900 206.34000 195.47800 1.000 100.60208 220 GLY A C 1
ATOM 5388 O O . GLY C 3 182 ? 174.27900 205.46600 195.28400 1.000 100.74174 220 GLY A O 1
ATOM 5389 N N . GLU C 3 183 ? 173.17400 206.84900 196.68100 1.000 90.54461 221 GLU A N 1
ATOM 5390 C CA . GLU C 3 183 ? 173.93900 206.44700 197.85200 1.000 90.70717 221 GLU A CA 1
ATOM 5391 C C . GLU C 3 183 ? 173.63500 205.00300 198.22500 1.000 90.74562 221 GLU A C 1
ATOM 5392 O O . GLU C 3 183 ? 172.48200 204.56400 198.19200 1.000 88.76433 221 GLU A O 1
ATOM 5398 N N . SER C 3 184 ? 174.68200 204.26200 198.58100 1.000 87.95687 222 SER A N 1
ATOM 5399 C CA . SER C 3 184 ? 174.54600 202.88800 199.03800 1.000 86.19528 222 SER A CA 1
ATOM 5400 C C . SER C 3 184 ? 174.79200 202.73900 200.53100 1.000 85.49481 222 SER A C 1
ATOM 5401 O O . SER C 3 184 ? 174.65600 201.63100 201.06100 1.000 84.59788 222 SER A O 1
ATOM 5404 N N . GLU C 3 185 ? 175.15500 203.81500 201.21700 1.000 78.22915 223 GLU A N 1
ATOM 5405 C CA . GLU C 3 185 ? 175.36200 203.74600 202.65600 1.000 77.37109 223 GLU A CA 1
ATOM 5406 C C . GLU C 3 185 ? 174.02600 203.52600 203.35600 1.000 76.17513 223 GLU A C 1
ATOM 5407 O O . GLU C 3 185 ? 173.06100 204.24700 203.07800 1.000 74.87494 223 GLU A O 1
ATOM 5413 N N . PRO C 3 186 ? 173.92200 202.53900 204.24400 1.000 67.80065 224 PRO A N 1
ATOM 5414 C CA . PRO C 3 186 ? 172.65600 202.31100 204.95700 1.000 65.43538 224 PRO A CA 1
ATOM 5415 C C . PRO C 3 186 ? 172.26700 203.51700 205.79600 1.000 64.01600 224 PRO A C 1
ATOM 5416 O O . PRO C 3 186 ? 173.02800 203.97700 206.64800 1.000 65.40354 224 PRO A O 1
ATOM 5420 N N . GLN C 3 187 ? 171.06600 204.02700 205.54500 1.000 60.48046 225 GLN A N 1
ATOM 5421 C CA . GLN C 3 187 ? 170.53500 205.16500 206.28000 1.000 58.83153 225 GLN A CA 1
ATOM 5422 C C . GLN C 3 187 ? 169.64800 204.66600 207.41100 1.000 59.51202 225 GLN A C 1
ATOM 5423 O O . GLN C 3 187 ? 168.73800 203.86300 207.18400 1.000 58.53363 225 GLN A O 1
ATOM 5429 N N . THR C 3 188 ? 169.91400 205.14100 208.62300 1.000 58.98897 226 THR A N 1
ATOM 5430 C CA . THR C 3 188 ? 169.17100 204.68500 209.78700 1.000 56.11444 226 THR A CA 1
ATOM 5431 C C . THR C 3 188 ? 167.71800 205.13900 209.71700 1.000 55.55892 226 THR A C 1
ATOM 5432 O O . THR C 3 188 ? 167.40100 206.21000 209.19500 1.000 54.31339 226 THR A O 1
ATOM 5436 N N . ARG C 3 189 ? 166.82800 204.29900 210.24300 1.000 49.56136 227 ARG A N 1
ATOM 5437 C CA . ARG C 3 189 ? 165.39800 204.57000 210.27100 1.000 50.46812 227 ARG A CA 1
ATOM 5438 C C . ARG C 3 189 ? 164.90800 204.52600 211.71000 1.000 50.22735 227 ARG A C 1
ATOM 5439 O O . ARG C 3 189 ? 165.24000 203.60100 212.45600 1.000 49.78360 227 ARG A O 1
ATOM 5447 N N . SER C 3 190 ? 164.12200 205.52300 212.08900 1.000 53.42240 228 SER A N 1
ATOM 5448 C CA . SER C 3 190 ? 163.61300 205.68200 213.44000 1.000 53.29058 228 SER A CA 1
ATOM 5449 C C . SER C 3 190 ? 162.14500 206.06500 213.35900 1.000 53.31008 228 SER A C 1
ATOM 5450 O O . SER C 3 190 ? 161.68000 206.53700 212.31700 1.000 56.66564 228 SER A O 1
ATOM 5453 N N . PRO C 3 191 ? 161.38700 205.86800 214.43500 1.000 47.57977 229 PRO A N 1
ATOM 5454 C CA . PRO C 3 191 ? 159.96900 206.25400 214.40800 1.000 49.03021 229 PRO A CA 1
ATOM 5455 C C . PRO C 3 191 ? 159.74700 207.73900 214.64600 1.000 52.72579 229 PRO A C 1
ATOM 5456 O O . PRO C 3 191 ? 158.62500 208.15300 214.95000 1.000 52.00525 229 PRO A O 1
ATOM 5460 N N . ASP C 3 192 ? 160.79600 208.54700 214.52000 1.000 59.52419 230 ASP A N 1
ATOM 5461 C CA . ASP C 3 192 ? 160.75500 209.94900 214.91000 1.000 59.28240 230 ASP A CA 1
ATOM 5462 C C . ASP C 3 192 ? 160.86500 210.86000 213.69400 1.000 61.30887 230 ASP A C 1
ATOM 5463 O O . ASP C 3 192 ? 161.64700 210.59700 212.77600 1.000 61.10913 230 ASP A O 1
ATOM 5468 N N . PHE C 3 193 ? 160.07700 211.93400 213.70600 1.000 69.26549 231 PHE A N 1
ATOM 5469 C CA . PHE C 3 193 ? 160.12700 212.93900 212.65100 1.000 69.16370 231 PHE A CA 1
ATOM 5470 C C . PHE C 3 193 ? 161.51400 213.56400 212.57400 1.000 70.38657 231 PHE A C 1
ATOM 5471 O O . PHE C 3 193 ? 162.09300 213.94600 213.59500 1.000 72.17212 231 PHE A O 1
ATOM 5479 N N . THR C 3 194 ? 162.05100 213.65900 211.36700 1.000 69.03038 232 THR A N 1
ATOM 5480 C CA . THR C 3 194 ? 163.40300 214.18700 211.21400 1.000 72.28587 232 THR A CA 1
ATOM 5481 C C . THR C 3 194 ? 163.51600 215.29700 210.17900 1.000 70.97207 232 THR A C 1
ATOM 5482 O O . THR C 3 194 ? 164.25000 216.26300 210.40300 1.000 70.72809 232 THR A O 1
ATOM 5486 N N . ASN C 3 195 ? 162.79700 215.19900 209.06500 1.000 74.59507 233 ASN A N 1
ATOM 5487 C CA . ASN C 3 195 ? 162.95200 216.14600 207.97200 1.000 76.51681 233 ASN A CA 1
ATOM 5488 C C . ASN C 3 195 ? 161.59800 216.42200 207.33900 1.000 77.44212 233 ASN A C 1
ATOM 5489 O O . ASN C 3 195 ? 160.72900 215.55000 207.28800 1.000 79.41493 233 ASN A O 1
ATOM 5494 N N . GLU C 3 196 ? 161.43200 217.65300 206.85100 1.000 82.59149 234 GLU A N 1
ATOM 5495 C CA . GLU C 3 196 ? 160.19700 218.01200 206.16300 1.000 83.80248 234 GLU A CA 1
ATOM 5496 C C . GLU C 3 196 ? 160.03100 217.21300 204.87800 1.000 85.04878 234 GLU A C 1
ATOM 5497 O O . GLU C 3 196 ? 158.92500 216.76200 204.55600 1.000 84.08776 234 GLU A O 1
ATOM 5503 N N . ASN C 3 197 ? 161.11300 217.02500 204.13500 1.000 81.92197 235 ASN A N 1
ATOM 5504 C CA . ASN C 3 197 ? 161.05900 216.27700 202.88500 1.000 81.69195 235 ASN A CA 1
ATOM 5505 C C . ASN C 3 197 ? 160.79100 214.80600 203.17400 1.000 82.97184 235 ASN A C 1
ATOM 5506 O O . ASN C 3 197 ? 161.56100 214.18200 203.91700 1.000 81.66556 235 ASN A O 1
ATOM 5511 N N . PRO C 3 198 ? 159.72800 214.21300 202.62400 1.000 80.30599 236 PRO A N 1
ATOM 5512 C CA . PRO C 3 198 ? 159.47200 212.78600 202.88100 1.000 76.08423 236 PRO A CA 1
ATOM 5513 C C . PRO C 3 198 ? 160.56500 211.87300 202.35900 1.000 73.44118 236 PRO A C 1
ATOM 5514 O O . PRO C 3 198 ? 160.65600 210.72600 202.80900 1.000 73.55779 236 PRO A O 1
ATOM 5518 N N . LEU C 3 199 ? 161.39200 212.33700 201.42800 1.000 71.60322 237 LEU A N 1
ATOM 5519 C CA . LEU C 3 199 ? 162.47800 211.53800 200.88000 1.000 72.71002 237 LEU A CA 1
ATOM 5520 C C . LEU C 3 199 ? 163.75400 211.61900 201.70900 1.000 72.71151 237 LEU A C 1
ATOM 5521 O O . LEU C 3 199 ? 164.73600 210.95000 201.37100 1.000 73.85189 237 LEU A O 1
ATOM 5526 N N . GLU C 3 200 ? 163.77100 212.42200 202.77600 1.000 73.82540 238 GLU A N 1
ATOM 5527 C CA . GLU C 3 200 ? 164.95200 212.55600 203.62000 1.000 74.10319 238 GLU A CA 1
ATOM 5528 C C . GLU C 3 200 ? 164.63500 212.43200 205.10600 1.000 76.45576 238 GLU A C 1
ATOM 5529 O O . GLU C 3 200 ? 165.47700 212.79400 205.93600 1.000 78.43190 238 GLU A O 1
ATOM 5535 N N . THR C 3 201 ? 163.45400 211.94200 205.46500 1.000 69.16996 239 THR A N 1
ATOM 5536 C CA . THR C 3 201 ? 163.07100 211.76200 206.85700 1.000 66.41219 239 THR A CA 1
ATOM 5537 C C . THR C 3 201 ? 163.32400 210.32300 207.29400 1.000 63.42192 239 THR A C 1
ATOM 5538 O O . THR C 3 201 ? 163.40700 209.40500 206.47700 1.000 62.03227 239 THR A O 1
ATOM 5542 N N . ARG C 3 202 ? 163.45100 210.14000 208.60700 1.000 57.73184 240 ARG A N 1
ATOM 5543 C CA . ARG C 3 202 ? 163.83000 208.85300 209.17400 1.000 55.09416 240 ARG A CA 1
ATOM 5544 C C . ARG C 3 202 ? 162.65000 207.94600 209.48900 1.000 54.40047 240 ARG A C 1
ATOM 5545 O O . ARG C 3 202 ? 162.86600 206.77600 209.81300 1.000 56.91008 240 ARG A O 1
ATOM 5553 N N . ASN C 3 203 ? 161.41900 208.44200 209.41500 1.000 55.84409 241 ASN A N 1
ATOM 5554 C CA . ASN C 3 203 ? 160.25400 207.64700 209.77100 1.000 51.70626 241 ASN A CA 1
ATOM 5555 C C . ASN C 3 203 ? 159.57800 207.00400 208.57200 1.000 53.64185 241 ASN A C 1
ATOM 5556 O O . ASN C 3 203 ? 158.55100 206.34300 208.74300 1.000 55.96072 241 ASN A O 1
ATOM 5561 N N . ILE C 3 204 ? 160.12500 207.17000 207.37200 1.000 48.86861 242 ILE A N 1
ATOM 5562 C CA . ILE C 3 204 ? 159.53400 206.63200 206.15500 1.000 41.90643 242 ILE A CA 1
ATOM 5563 C C . ILE C 3 204 ? 160.51700 205.65900 205.52500 1.000 44.85222 242 ILE A C 1
ATOM 5564 O O . ILE C 3 204 ? 161.67500 206.01100 205.27700 1.000 54.61124 242 ILE A O 1
ATOM 5569 N N . ALA C 3 205 ? 160.05600 204.44000 205.27100 1.000 39.06283 243 ALA A N 1
ATOM 5570 C CA . ALA C 3 205 ? 160.79200 203.45100 204.49800 1.000 34.21090 243 ALA A CA 1
ATOM 5571 C C . ALA C 3 205 ? 160.02900 203.19900 203.20700 1.000 38.87384 243 ALA A C 1
ATOM 5572 O O . ALA C 3 205 ? 158.80700 203.04000 203.23000 1.000 47.60138 243 ALA A O 1
ATOM 5574 N N . PHE C 3 206 ? 160.74100 203.17200 202.08900 1.000 40.50113 244 PHE A N 1
ATOM 5575 C CA . PHE C 3 206 ? 160.10700 203.20700 200.78100 1.000 42.98866 244 PHE A CA 1
ATOM 5576 C C . PHE C 3 206 ? 159.97800 201.81700 200.17100 1.000 45.45940 244 PHE A C 1
ATOM 5577 O O . PHE C 3 206 ? 160.57200 200.84400 200.63500 1.000 48.81224 244 PHE A O 1
ATOM 5585 N N . PHE C 3 207 ? 159.17000 201.74400 199.11900 1.000 45.05408 245 PHE A N 1
ATOM 5586 C CA . PHE C 3 207 ? 158.98300 200.51000 198.37500 1.000 41.12612 245 PHE A CA 1
ATOM 5587 C C . PHE C 3 207 ? 160.27100 200.12100 197.65900 1.000 45.09928 245 PHE A C 1
ATOM 5588 O O . PHE C 3 207 ? 161.04200 200.97400 197.21100 1.000 50.23718 245 PHE A O 1
ATOM 5596 N N . SER C 3 208 ? 160.51100 198.81300 197.57800 1.000 39.98908 246 SER A N 1
ATOM 5597 C CA . SER C 3 208 ? 161.60900 198.18100 196.85000 1.000 45.14288 246 SER A CA 1
ATOM 5598 C C . SER C 3 208 ? 162.97800 198.41100 197.47900 1.000 45.43490 246 SER A C 1
ATOM 5599 O O . SER C 3 208 ? 163.96300 197.85500 196.98500 1.000 47.24375 246 SER A O 1
ATOM 5602 N N . THR C 3 209 ? 163.08100 199.19400 198.54700 1.000 36.95932 247 THR A N 1
ATOM 5603 C CA . THR C 3 209 ? 164.34600 199.28600 199.25500 1.000 34.10986 247 THR A CA 1
ATOM 5604 C C . THR C 3 209 ? 164.54800 198.04600 200.12100 1.000 34.44401 247 THR A C 1
ATOM 5605 O O . THR C 3 209 ? 163.62900 197.25700 200.34600 1.000 36.39732 247 THR A O 1
ATOM 5609 N N . ASN C 3 210 ? 165.77300 197.87500 200.60200 1.000 32.85765 248 ASN A N 1
ATOM 5610 C CA . ASN C 3 210 ? 166.14100 196.73300 201.42500 1.000 26.24165 248 ASN A CA 1
ATOM 5611 C C . ASN C 3 210 ? 166.45600 197.20700 202.83400 1.000 25.19402 248 ASN A C 1
ATOM 5612 O O . ASN C 3 210 ? 167.09500 198.24700 203.01300 1.000 33.32451 248 ASN A O 1
ATOM 5617 N N . CYS C 3 211 ? 165.99300 196.45600 203.82900 1.000 25.70220 249 CYS A N 1
ATOM 5618 C CA . CYS C 3 211 ? 166.37200 196.68200 205.22200 1.000 29.27510 249 CYS A CA 1
ATOM 5619 C C . CYS C 3 211 ? 167.63400 195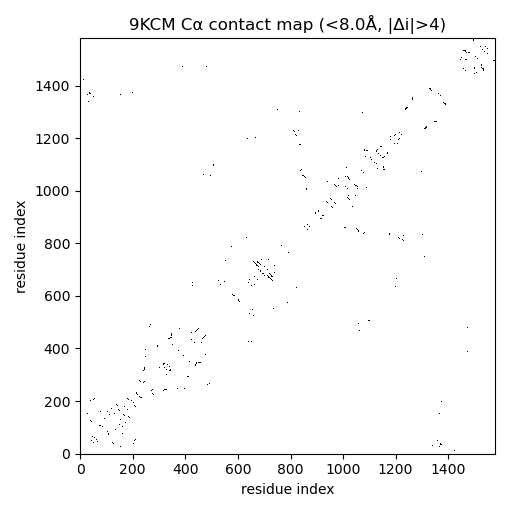.87100 205.48300 1.000 36.79861 249 CYS A C 1
ATOM 5620 O O . CYS C 3 211 ? 167.56700 194.68400 205.80500 1.000 41.22879 249 CYS A O 1
ATOM 5623 N N . VAL C 3 212 ? 168.79500 196.51600 205.34900 1.000 40.77977 250 VAL A N 1
ATOM 5624 C CA . VAL C 3 212 ? 170.06200 195.79100 205.37600 1.000 34.13377 250 VAL A CA 1
ATOM 5625 C C . VAL C 3 212 ? 170.55100 195.46300 206.77600 1.000 36.96262 250 VAL A C 1
ATOM 5626 O O . VAL C 3 212 ? 171.51700 194.70300 206.91400 1.000 44.79494 250 VAL A O 1
ATOM 5630 N N . GLU C 3 213 ? 169.92200 196.00100 207.81800 1.000 42.25072 251 GLU A N 1
ATOM 5631 C CA . GLU C 3 213 ? 170.33800 195.68900 209.17800 1.000 41.91095 251 GLU A CA 1
ATOM 5632 C C . GLU C 3 213 ? 169.25100 196.11400 210.15200 1.000 40.95832 251 GLU A C 1
ATOM 5633 O O . GLU C 3 213 ? 168.67600 197.19500 210.01200 1.000 44.65722 251 GLU A O 1
ATOM 5639 N N . GLY C 3 214 ? 168.97900 195.26100 211.13000 1.000 38.95697 252 GLY A N 1
ATOM 5640 C CA . GLY C 3 214 ? 168.08200 195.59400 212.21300 1.000 39.27881 252 GLY A CA 1
ATOM 5641 C C . GLY C 3 214 ? 166.67800 195.06300 212.01800 1.000 38.86129 252 GLY A C 1
ATOM 5642 O O . GLY C 3 214 ? 166.42800 194.10700 211.28300 1.000 45.36294 252 GLY A O 1
ATOM 5643 N N . THR C 3 215 ? 165.74400 195.70300 212.71600 1.000 38.77646 253 THR A N 1
ATOM 5644 C CA . THR C 3 215 ? 164.33000 195.37700 212.62100 1.000 37.86316 253 THR A CA 1
ATOM 5645 C C . THR C 3 215 ? 163.52500 196.66400 212.71100 1.000 42.25600 253 THR A C 1
ATOM 5646 O O . THR C 3 215 ? 164.00800 197.68900 213.19800 1.000 46.89671 253 THR A O 1
ATOM 5650 N N . ALA C 3 216 ? 162.29200 196.60900 212.22000 1.000 40.29770 254 ALA A N 1
ATOM 5651 C CA . ALA C 3 216 ? 161.42700 197.78000 212.21300 1.000 34.13599 254 ALA A CA 1
ATOM 5652 C C . ALA C 3 216 ? 159.97900 197.32000 212.12900 1.000 36.34662 254 ALA A C 1
ATOM 5653 O O . ALA C 3 216 ? 159.68600 196.12300 212.09300 1.000 41.18304 254 ALA A O 1
ATOM 5655 N N . ARG C 3 217 ? 159.07200 198.29100 212.11000 1.000 45.57473 255 ARG A N 1
ATOM 5656 C CA . ARG C 3 217 ? 157.64500 198.03800 211.98600 1.000 45.00938 255 ARG A CA 1
ATOM 5657 C C . ARG C 3 217 ? 156.99500 199.31000 211.46900 1.000 45.90520 255 ARG A C 1
ATOM 5658 O O . ARG C 3 217 ? 157.36500 200.40800 211.88900 1.000 52.00549 255 ARG A O 1
ATOM 5666 N N . GLY C 3 218 ? 156.03600 199.16400 210.55700 1.000 39.54753 256 GLY A N 1
ATOM 5667 C CA . GLY C 3 218 ? 155.43900 200.33300 209.94600 1.000 40.55887 256 GLY A CA 1
ATOM 5668 C C . GLY C 3 218 ? 154.02600 200.09000 209.46500 1.000 41.05047 256 GLY A C 1
ATOM 5669 O O . GLY C 3 218 ? 153.54500 198.95800 209.40400 1.000 43.16041 256 GLY A O 1
ATOM 5670 N N . ILE C 3 219 ? 153.36600 201.19100 209.11800 1.000 43.95590 257 ILE A N 1
ATOM 5671 C CA . ILE C 3 219 ? 152.02300 201.18000 208.55600 1.000 41.29680 257 ILE A CA 1
ATOM 5672 C C . ILE C 3 219 ? 152.12400 201.47500 207.06800 1.000 44.21089 257 ILE A C 1
ATOM 5673 O O . ILE C 3 219 ? 152.67100 202.51100 206.67100 1.000 48.82437 257 ILE A O 1
ATOM 5678 N N . VAL C 3 220 ? 151.59400 200.57300 206.24500 1.000 44.59555 258 VAL A N 1
ATOM 5679 C CA . VAL C 3 220 ? 151.63000 200.75800 204.80100 1.000 40.57839 258 VAL A CA 1
ATOM 5680 C C . VAL C 3 220 ? 150.80000 201.97700 204.42700 1.000 46.85394 258 VAL A C 1
ATOM 5681 O O . VAL C 3 220 ? 149.66700 202.14300 204.89500 1.000 51.04957 258 VAL A O 1
ATOM 5685 N N . VAL C 3 221 ? 151.36600 202.84900 203.59000 1.000 50.80708 259 VAL A N 1
ATOM 5686 C CA . VAL C 3 221 ? 150.70500 204.08200 203.18700 1.000 50.42611 259 VAL A CA 1
ATOM 5687 C C . VAL C 3 221 ? 150.40600 204.11700 201.69100 1.000 55.86863 259 VAL A C 1
ATOM 5688 O O . VAL C 3 221 ? 149.36800 204.64400 201.27900 1.000 57.59026 259 VAL A O 1
ATOM 5692 N N . TYR C 3 222 ? 151.28600 203.55900 200.85800 1.000 54.78749 260 TYR A N 1
ATOM 5693 C CA . TYR C 3 222 ? 151.08500 203.52900 199.41100 1.000 51.32275 260 TYR A CA 1
ATOM 5694 C C . TYR C 3 222 ? 151.53800 202.17600 198.88700 1.000 51.11677 260 TYR A C 1
ATOM 5695 O O . TYR C 3 222 ? 152.70400 201.81200 199.06000 1.000 53.42659 260 TYR A O 1
ATOM 5704 N N . THR C 3 223 ? 150.63300 201.43000 198.25300 1.000 64.24547 261 THR A N 1
ATOM 5705 C CA . THR C 3 223 ? 150.99500 200.09200 197.79700 1.000 66.44371 261 THR A CA 1
ATOM 5706 C C . THR C 3 223 ? 151.41100 200.00400 196.33000 1.000 67.67526 261 THR A C 1
ATOM 5707 O O . THR C 3 223 ? 152.56900 199.70000 196.03000 1.000 68.20800 261 THR A O 1
ATOM 5711 N N . GLY C 3 224 ? 150.48500 200.26600 195.41100 1.000 71.74398 262 GLY A N 1
ATOM 5712 C CA . GLY C 3 224 ? 150.71800 199.91100 194.02100 1.000 71.98258 262 GLY A CA 1
ATOM 5713 C C . GLY C 3 224 ? 151.51100 200.87500 193.16900 1.000 72.32531 262 GLY A C 1
ATOM 5714 O O . GLY C 3 224 ? 152.64300 200.59100 192.76700 1.000 71.05863 262 GLY A O 1
ATOM 5715 N N . ASP C 3 225 ? 150.91700 202.03200 192.90400 1.000 77.68665 263 ASP A N 1
ATOM 5716 C CA . ASP C 3 225 ? 151.51400 203.04500 192.05400 1.000 75.58619 263 ASP A CA 1
ATOM 5717 C C . ASP C 3 225 ? 151.56700 204.40000 192.72900 1.000 75.98196 263 ASP A C 1
ATOM 5718 O O . ASP C 3 225 ? 152.22800 205.30500 192.20900 1.000 77.47695 263 ASP A O 1
ATOM 5723 N N . ARG C 3 226 ? 150.87900 204.57100 193.85700 1.000 68.37440 264 ARG A N 1
ATOM 5724 C CA . ARG C 3 226 ? 151.00400 205.76600 194.67400 1.000 69.23672 264 ARG A CA 1
ATOM 5725 C C . ARG C 3 226 ? 152.32500 205.80200 195.42300 1.000 68.91283 264 ARG A C 1
ATOM 5726 O O . ARG C 3 226 ? 152.68300 206.85200 195.96700 1.000 70.11051 264 ARG A O 1
ATOM 5734 N N . THR C 3 227 ? 153.04600 204.68600 195.46400 1.000 60.19105 265 THR A N 1
ATOM 5735 C CA . THR C 3 227 ? 154.34900 204.64500 196.10000 1.000 59.56213 265 THR A CA 1
ATOM 5736 C C . THR C 3 227 ? 155.36200 205.44400 195.28700 1.000 61.90432 265 THR A C 1
ATOM 5737 O O . THR C 3 227 ? 155.18700 205.69000 194.09100 1.000 65.93537 265 THR A O 1
ATOM 5741 N N . VAL C 3 228 ? 156.43100 205.86900 195.96400 1.000 66.91885 266 VAL A N 1
ATOM 5742 C CA . VAL C 3 228 ? 157.42800 206.72100 195.32300 1.000 68.24419 266 VAL A CA 1
ATOM 5743 C C . VAL C 3 228 ? 158.11500 205.99400 194.17400 1.000 67.92903 266 VAL A C 1
ATOM 5744 O O . VAL C 3 228 ? 158.59600 206.63000 193.23000 1.000 68.16587 266 VAL A O 1
ATOM 5748 N N . MET C 3 229 ? 158.17900 204.66300 194.22900 1.000 70.05114 267 MET A N 1
ATOM 5749 C CA . MET C 3 229 ? 158.77000 203.89600 193.14100 1.000 70.72107 267 MET A CA 1
ATOM 5750 C C . MET C 3 229 ? 157.80800 203.66300 191.98600 1.000 72.99684 267 MET A C 1
ATOM 5751 O O . MET C 3 229 ? 158.25900 203.46000 190.85500 1.000 74.64775 267 MET A O 1
ATOM 5756 N N . GLY C 3 230 ? 156.50500 203.68500 192.24100 1.000 74.04044 268 GLY A N 1
ATOM 5757 C CA . GLY C 3 230 ? 155.53300 203.40000 191.20600 1.000 73.52910 268 GLY A CA 1
ATOM 5758 C C . GLY C 3 230 ? 154.92500 204.65000 190.61200 1.000 72.85226 268 GLY A C 1
ATOM 5759 O O . GLY C 3 230 ? 154.24300 204.59000 189.58500 1.000 72.35115 268 GLY A O 1
ATOM 5760 N N . ARG C 3 231 ? 155.16100 205.79400 191.25300 1.000 77.93103 269 ARG A N 1
ATOM 5761 C CA . ARG C 3 231 ? 154.71700 207.06800 190.71000 1.000 79.86245 269 ARG A CA 1
ATOM 5762 C C . ARG C 3 231 ? 155.75100 207.71800 189.80300 1.000 80.92734 269 ARG A C 1
ATOM 5763 O O . ARG C 3 231 ? 155.40800 208.65100 189.06800 1.000 82.12841 269 ARG A O 1
ATOM 5771 N N . ILE C 3 232 ? 156.99400 207.24400 189.82500 1.000 83.04491 270 ILE A N 1
ATOM 5772 C CA . ILE C 3 232 ? 158.03000 207.67900 188.89600 1.000 84.03328 270 ILE A CA 1
ATOM 5773 C C . ILE C 3 232 ? 158.46000 206.47900 188.06400 1.000 84.47166 270 ILE A C 1
ATOM 5774 O O . ILE C 3 232 ? 158.55900 205.35700 188.57600 1.000 83.58758 270 ILE A O 1
ATOM 5779 N N . ALA C 3 233 ? 158.68900 206.71100 186.77700 1.000 94.55620 271 ALA A N 1
ATOM 5780 C CA . ALA C 3 233 ? 159.09500 205.64200 185.87200 1.000 95.36050 271 ALA A CA 1
ATOM 5781 C C . ALA C 3 233 ? 160.35800 206.02400 185.10800 1.000 95.58859 271 ALA A C 1
ATOM 5782 O O . ALA C 3 233 ? 160.87900 205.23700 184.31800 1.000 95.32477 271 ALA A O 1
ATOM 5784 N N . GLY C 3 242 ? 176.97400 193.16200 177.28900 1.000 92.94910 280 GLY A N 1
ATOM 5785 C CA . GLY C 3 242 ? 176.67900 191.86600 177.87100 1.000 92.46271 280 GLY A CA 1
ATOM 5786 C C . GLY C 3 242 ? 176.91500 190.71000 176.91900 1.000 93.15419 280 GLY A C 1
ATOM 5787 O O . GLY C 3 242 ? 176.07600 190.41000 176.07000 1.000 93.56501 280 GLY A O 1
ATOM 5788 N N . GLN C 3 243 ? 178.06600 190.05700 177.06100 1.000 82.39354 281 GLN A N 1
ATOM 5789 C CA . GLN C 3 243 ? 178.43300 188.92500 176.22500 1.000 82.70149 281 GLN A CA 1
ATOM 5790 C C . GLN C 3 243 ? 178.92100 187.77900 177.09900 1.000 80.78544 281 GLN A C 1
ATOM 5791 O O . GLN C 3 243 ? 179.50800 187.99200 178.16300 1.000 79.62421 281 GLN A O 1
ATOM 5797 N N . THR C 3 244 ? 178.66700 186.56100 176.63500 1.000 76.00928 282 THR A N 1
ATOM 5798 C CA . THR C 3 244 ? 179.09300 185.33700 177.28900 1.000 75.22961 282 THR A CA 1
ATOM 5799 C C . THR C 3 244 ? 179.80200 184.45100 176.27700 1.000 75.65710 282 THR A C 1
ATOM 5800 O O . THR C 3 244 ? 179.48300 184.49500 175.08500 1.000 79.43006 282 THR A O 1
ATOM 5804 N N . PRO C 3 245 ? 180.77900 183.64700 176.71900 1.000 73.79818 283 PRO A N 1
ATOM 5805 C CA . PRO C 3 245 ? 181.62300 182.92400 175.74900 1.000 73.43134 283 PRO A CA 1
ATOM 5806 C C . PRO C 3 245 ? 180.85400 182.06100 174.76300 1.000 71.92919 283 PRO A C 1
ATOM 5807 O O . PRO C 3 245 ? 181.20600 182.02700 173.57800 1.000 71.46557 283 PRO A O 1
ATOM 5811 N N . ILE C 3 246 ? 179.80600 181.37000 175.21200 1.000 69.89276 284 ILE A N 1
ATOM 5812 C CA . ILE C 3 246 ? 179.04800 180.50800 174.31000 1.000 70.82179 284 ILE A CA 1
ATOM 5813 C C . ILE C 3 246 ? 178.30700 181.34200 173.27100 1.000 71.81536 284 ILE A C 1
ATOM 5814 O O . ILE C 3 246 ? 178.34100 181.04400 172.07000 1.000 73.47188 284 ILE A O 1
ATOM 5819 N N . ALA C 3 247 ? 177.63800 182.41000 173.71400 1.000 69.87595 285 ALA A N 1
ATOM 5820 C CA . ALA C 3 247 ? 176.91800 183.26500 172.77800 1.000 69.95241 285 ALA A CA 1
ATOM 5821 C C . ALA C 3 247 ? 177.87500 183.97100 171.82700 1.000 71.01786 285 ALA A C 1
ATOM 5822 O O . ALA C 3 247 ? 177.57200 184.12900 170.64000 1.000 71.25343 285 ALA A O 1
ATOM 5824 N N . ALA C 3 248 ? 179.03700 184.39800 172.32700 1.000 72.99684 286 ALA A N 1
ATOM 5825 C CA . ALA C 3 248 ? 180.03100 185.01700 171.45700 1.000 71.50356 286 ALA A CA 1
ATOM 5826 C C . ALA C 3 248 ? 180.53300 184.03600 170.40700 1.000 74.15742 286 ALA A C 1
ATOM 5827 O O . ALA C 3 248 ? 180.71000 184.40100 169.23700 1.000 74.58271 286 ALA A O 1
ATOM 5829 N N . GLU C 3 249 ? 180.76600 182.78300 170.80400 1.000 72.97617 287 GLU A N 1
ATOM 5830 C CA . GLU C 3 249 ? 181.21900 181.77700 169.85000 1.000 69.10205 287 GLU A CA 1
ATOM 5831 C C . GLU C 3 249 ? 180.16900 181.51800 168.77900 1.000 69.32837 287 GLU A C 1
ATOM 5832 O O . GLU C 3 249 ? 180.48800 181.46500 167.58400 1.000 71.09999 287 GLU A O 1
ATOM 5838 N N . ILE C 3 250 ? 178.90700 181.35400 169.18300 1.000 64.31924 288 ILE A N 1
ATOM 5839 C CA . ILE C 3 250 ? 177.85900 181.08900 168.20300 1.000 62.99938 288 ILE A CA 1
ATOM 5840 C C . ILE C 3 250 ? 177.53000 182.30800 167.35700 1.000 64.00387 288 ILE A C 1
ATOM 5841 O O . ILE C 3 250 ? 177.03700 182.15500 166.23800 1.000 68.42794 288 ILE A O 1
ATOM 5846 N N . GLU C 3 251 ? 177.82300 183.51400 167.83500 1.000 67.67633 289 GLU A N 1
ATOM 5847 C CA . GLU C 3 251 ? 177.68500 184.69700 166.99800 1.000 67.43315 289 GLU A CA 1
ATOM 5848 C C . GLU C 3 251 ? 178.79900 184.80900 165.96700 1.000 65.80738 289 GLU A C 1
ATOM 5849 O O . GLU C 3 251 ? 178.52400 185.08600 164.79200 1.000 66.28947 289 GLU A O 1
ATOM 5855 N N . HIS C 3 252 ? 180.04700 184.56300 166.37600 1.000 65.89754 290 HIS A N 1
ATOM 5856 C CA . HIS C 3 252 ? 181.16000 184.58100 165.43200 1.000 66.47592 290 HIS A CA 1
ATOM 5857 C C . HIS C 3 252 ? 181.01600 183.49500 164.37300 1.000 66.37892 290 HIS A C 1
ATOM 5858 O O . HIS C 3 252 ? 181.27800 183.74100 163.18500 1.000 67.69229 290 HIS A O 1
ATOM 5865 N N . PHE C 3 253 ? 180.60000 182.29300 164.78100 1.000 60.19813 291 PHE A N 1
ATOM 5866 C CA . PHE C 3 253 ? 180.41100 181.21100 163.82300 1.000 56.45673 291 PHE A CA 1
ATOM 5867 C C . PHE C 3 253 ? 179.30400 181.53700 162.83000 1.000 57.01401 291 PHE A C 1
ATOM 5868 O O . PHE C 3 253 ? 179.44200 181.27100 161.63200 1.000 62.09510 291 PHE A O 1
ATOM 5876 N N . ILE C 3 254 ? 178.19500 182.10700 163.30600 1.000 56.17608 292 ILE A N 1
ATOM 5877 C CA . ILE C 3 254 ? 177.11700 182.48500 162.39700 1.000 56.96394 292 ILE A CA 1
ATOM 5878 C C . ILE C 3 254 ? 177.58900 183.55900 161.42800 1.000 59.75399 292 ILE A C 1
ATOM 5879 O O . ILE C 3 254 ? 177.23800 183.53600 160.24400 1.000 61.51442 292 ILE A O 1
ATOM 5884 N N . HIS C 3 255 ? 178.40100 184.50700 161.90000 1.000 66.35697 293 HIS A N 1
ATOM 5885 C CA . HIS C 3 255 ? 178.91400 185.53700 160.99900 1.000 64.24487 293 HIS A CA 1
ATOM 5886 C C . HIS C 3 255 ? 179.78200 184.93400 159.89900 1.000 63.73149 293 HIS A C 1
ATOM 5887 O O . HIS C 3 255 ? 179.61700 185.25600 158.71400 1.000 65.07502 293 HIS A O 1
ATOM 5894 N N . ILE C 3 256 ? 180.70900 184.04700 160.26400 1.000 59.04055 294 ILE A N 1
ATOM 5895 C CA . ILE C 3 256 ? 181.60200 183.49500 159.24500 1.000 58.81094 294 ILE A CA 1
ATOM 5896 C C . ILE C 3 256 ? 180.83700 182.57700 158.29100 1.000 58.17181 294 ILE A C 1
ATOM 5897 O O . ILE C 3 256 ? 181.10400 182.55700 157.08100 1.000 59.54015 294 ILE A O 1
ATOM 5902 N N . ILE C 3 257 ? 179.86300 181.82100 158.80400 1.000 56.34375 295 ILE A N 1
ATOM 5903 C CA . ILE C 3 257 ? 179.07900 180.94900 157.93500 1.000 56.23156 295 ILE A CA 1
ATOM 5904 C C . ILE C 3 257 ? 178.18300 181.77100 157.01400 1.000 57.60554 295 ILE A C 1
ATOM 5905 O O . ILE C 3 257 ? 177.95000 181.39700 155.86100 1.000 58.40207 295 ILE A O 1
ATOM 5910 N N . THR C 3 258 ? 177.67500 182.90800 157.49500 1.000 57.31312 296 THR A N 1
ATOM 5911 C CA . THR C 3 258 ? 176.92300 183.80600 156.62500 1.000 56.72881 296 THR A CA 1
ATOM 5912 C C . THR C 3 258 ? 177.81000 184.37900 155.53000 1.000 58.78253 296 THR A C 1
ATOM 5913 O O . THR C 3 258 ? 177.37000 184.53600 154.38600 1.000 61.18732 296 THR A O 1
ATOM 5917 N N . GLY C 3 259 ? 179.05800 184.71200 155.86300 1.000 55.03145 297 GLY A N 1
ATOM 5918 C CA . GLY C 3 259 ? 179.98600 185.14400 154.82900 1.000 52.62955 297 GLY A CA 1
ATOM 5919 C C . GLY C 3 259 ? 180.21100 184.07600 153.77700 1.000 52.45259 297 GLY A C 1
ATOM 5920 O O . GLY C 3 259 ? 180.21300 184.36000 152.57400 1.000 54.34703 297 GLY A O 1
ATOM 5921 N N . VAL C 3 260 ? 180.38600 182.82700 154.21700 1.000 52.05679 298 VAL A N 1
ATOM 5922 C CA . VAL C 3 260 ? 180.52100 181.71300 153.28000 1.000 50.44452 298 VAL A CA 1
ATOM 5923 C C . VAL C 3 260 ? 179.26900 181.58100 152.42000 1.000 49.98340 298 VAL A C 1
ATOM 5924 O O . VAL C 3 260 ? 179.34900 181.32000 151.21300 1.000 51.29362 298 VAL A O 1
ATOM 5928 N N . ALA C 3 261 ? 178.09600 181.75200 153.03100 1.000 54.02303 299 ALA A N 1
ATOM 5929 C CA . ALA C 3 261 ? 176.83700 181.63200 152.30300 1.000 51.77764 299 ALA A CA 1
ATOM 5930 C C . ALA C 3 261 ? 176.72200 182.69400 151.22000 1.000 53.38053 299 ALA A C 1
ATOM 5931 O O . ALA C 3 261 ? 176.29400 182.40700 150.09800 1.000 55.41465 299 ALA A O 1
ATOM 5933 N N . VAL C 3 262 ? 177.09100 183.93500 151.54300 1.000 54.07888 300 VAL A N 1
ATOM 5934 C CA . VAL C 3 262 ? 177.01800 185.00600 150.55200 1.000 52.04986 300 VAL A CA 1
ATOM 5935 C C . VAL C 3 262 ? 178.02200 184.77000 149.43200 1.000 48.76612 300 VAL A C 1
ATOM 5936 O O . VAL C 3 262 ? 177.72200 185.00200 148.25400 1.000 49.73274 300 VAL A O 1
ATOM 5940 N N . PHE C 3 263 ? 179.22800 184.30800 149.77500 1.000 48.43512 301 PHE A N 1
ATOM 5941 C CA . PHE C 3 263 ? 180.20700 183.99400 148.73900 1.000 50.80669 301 PHE A CA 1
ATOM 5942 C C . PHE C 3 263 ? 179.67500 182.92900 147.78700 1.000 51.09433 301 PHE A C 1
ATOM 5943 O O . PHE C 3 263 ? 179.73300 183.08600 146.56000 1.000 55.13718 301 PHE A O 1
ATOM 5951 N N . LEU C 3 264 ? 179.13900 181.83700 148.33900 1.000 47.36213 302 LEU A N 1
ATOM 5952 C CA . LEU C 3 264 ? 178.59500 180.77400 147.50400 1.000 45.08277 302 LEU A CA 1
ATOM 5953 C C . LEU C 3 264 ? 177.40900 181.24100 146.67500 1.000 45.96535 302 LEU A C 1
ATOM 5954 O O . LEU C 3 264 ? 177.31300 180.87300 145.50300 1.000 48.21175 302 LEU A O 1
ATOM 5959 N N . GLY C 3 265 ? 176.51500 182.04200 147.24600 1.000 49.39293 303 GLY A N 1
ATOM 5960 C CA . GLY C 3 265 ? 175.37400 182.54200 146.51000 1.000 45.54462 303 GLY A CA 1
ATOM 5961 C C . GLY C 3 265 ? 175.76900 183.43100 145.35200 1.000 46.89221 303 GLY A C 1
ATOM 5962 O O . GLY C 3 265 ? 175.23100 183.29300 144.25100 1.000 49.00825 303 GLY A O 1
ATOM 5963 N N . VAL C 3 266 ? 176.72300 184.33800 145.58000 1.000 51.43851 304 VAL A N 1
ATOM 5964 C CA . VAL C 3 266 ? 177.17900 185.21700 144.50600 1.000 51.78447 304 VAL A CA 1
ATOM 5965 C C . VAL C 3 266 ? 177.87500 184.41400 143.41400 1.000 51.07885 304 VAL A C 1
ATOM 5966 O O . VAL C 3 266 ? 177.65200 184.64300 142.21700 1.000 50.59024 304 VAL A O 1
ATOM 5970 N N . SER C 3 267 ? 178.72900 183.46000 143.80100 1.000 50.09642 305 SER A N 1
ATOM 5971 C CA . SER C 3 267 ? 179.41200 182.64500 142.80100 1.000 49.35009 305 SER A CA 1
ATOM 5972 C C . SER C 3 267 ? 178.42100 181.82100 141.98600 1.000 52.70393 305 SER A C 1
ATOM 5973 O O . SER C 3 267 ? 178.55300 181.71100 140.76100 1.000 56.10612 305 SER A O 1
ATOM 5976 N N . PHE C 3 268 ? 177.41900 181.23900 142.64800 1.000 48.97537 306 PHE A N 1
ATOM 5977 C CA . PHE C 3 268 ? 176.41300 180.45300 141.94300 1.000 43.58190 306 PHE A CA 1
ATOM 5978 C C . PHE C 3 268 ? 175.58400 181.32600 141.01200 1.000 44.17761 306 PHE A C 1
ATOM 5979 O O . PHE C 3 268 ? 175.23900 180.90700 139.90400 1.000 49.40007 306 PHE A O 1
ATOM 5987 N N . PHE C 3 269 ? 175.25000 182.54300 141.44500 1.000 47.12458 307 PHE A N 1
ATOM 5988 C CA . PHE C 3 269 ? 174.50200 183.46100 140.59100 1.000 49.46621 307 PHE A CA 1
ATOM 5989 C C . PHE C 3 269 ? 175.30700 183.83600 139.35100 1.000 53.63490 307 PHE A C 1
ATOM 5990 O O . PHE C 3 269 ? 174.77100 183.86700 138.23300 1.000 53.02724 307 PHE A O 1
ATOM 5998 N N . ILE C 3 270 ? 176.60400 184.10300 139.52600 1.000 56.44273 308 ILE A N 1
ATOM 5999 C CA . ILE C 3 270 ? 177.46100 184.42400 138.38600 1.000 53.31375 308 ILE A CA 1
ATOM 6000 C C . ILE C 3 270 ? 177.54600 183.24100 137.43000 1.000 50.59445 308 ILE A C 1
ATOM 6001 O O . ILE C 3 270 ? 177.42500 183.40100 136.20800 1.000 56.32081 308 ILE A O 1
ATOM 6006 N N . LEU C 3 271 ? 177.75100 182.03600 137.96600 1.000 45.67809 309 LEU A N 1
ATOM 6007 C CA . LEU C 3 271 ? 177.84300 180.86000 137.10800 1.000 45.24378 309 LEU A CA 1
ATOM 6008 C C . LEU C 3 271 ? 176.52900 180.57900 136.39300 1.000 47.96208 309 LEU A C 1
ATOM 6009 O O . LEU C 3 271 ? 176.53800 180.09400 135.25800 1.000 52.00528 309 LEU A O 1
ATOM 6014 N N . SER C 3 272 ? 175.39600 180.86000 137.04000 1.000 50.42700 310 SER A N 1
ATOM 6015 C CA . SER C 3 272 ? 174.10800 180.71900 136.37300 1.000 48.78545 310 SER A CA 1
ATOM 6016 C C . SER C 3 272 ? 173.97700 181.70400 135.22100 1.000 50.46633 310 SER A C 1
ATOM 6017 O O . SER C 3 272 ? 173.49800 181.34400 134.14000 1.000 50.53072 310 SER A O 1
ATOM 6020 N N . LEU C 3 273 ? 174.40000 182.95400 135.43200 1.000 53.36610 311 LEU A N 1
ATOM 6021 C CA . LEU C 3 273 ? 174.37900 183.92400 134.33900 1.000 51.81020 311 LEU A CA 1
ATOM 6022 C C . LEU C 3 273 ? 175.27800 183.48500 133.19000 1.000 52.83374 311 LEU A C 1
ATOM 6023 O O . LEU C 3 273 ? 174.94000 183.68200 132.01700 1.000 53.96985 311 LEU A O 1
ATOM 6028 N N . ILE C 3 274 ? 176.43000 182.89100 133.50600 1.000 49.22588 312 ILE A N 1
ATOM 6029 C CA . ILE C 3 274 ? 177.30300 182.36400 132.46100 1.000 45.61969 312 ILE A CA 1
ATOM 6030 C C . ILE C 3 274 ? 176.62800 181.20600 131.73200 1.000 50.28469 312 ILE A C 1
ATOM 6031 O O . ILE C 3 274 ? 176.78900 181.04100 130.51700 1.000 55.09065 312 ILE A O 1
ATOM 6036 N N . LEU C 3 275 ? 175.84300 180.40100 132.45200 1.000 51.22172 313 LEU A N 1
ATOM 6037 C CA . LEU C 3 275 ? 175.22200 179.20000 131.90600 1.000 49.78462 313 LEU A CA 1
ATOM 6038 C C . LEU C 3 275 ? 173.84400 179.45700 131.30800 1.000 50.70196 313 LEU A C 1
ATOM 6039 O O . LEU C 3 275 ? 173.00000 178.55200 131.30700 1.000 50.89024 313 LEU A O 1
ATOM 6044 N N . GLU C 3 276 ? 173.58900 180.67100 130.81800 1.000 55.72766 314 GLU A N 1
ATOM 6045 C CA . GLU C 3 276 ? 172.37000 180.99300 130.07200 1.000 56.94478 314 GLU A CA 1
ATOM 6046 C C . GLU C 3 276 ? 171.11900 180.84400 130.93800 1.000 59.23526 314 GLU A C 1
ATOM 6047 O O . GLU C 3 276 ? 170.15900 180.16300 130.57400 1.000 59.36821 314 GLU A O 1
ATOM 6053 N N . TYR C 3 277 ? 171.13600 181.49300 132.09600 1.000 59.96366 315 TYR A N 1
ATOM 6054 C CA . TYR C 3 277 ? 169.97100 181.55500 132.96400 1.000 57.02446 315 TYR A CA 1
ATOM 6055 C C . TYR C 3 277 ? 169.18900 182.83700 132.70300 1.000 58.25381 315 TYR A C 1
ATOM 6056 O O . TYR C 3 277 ? 169.71400 183.81600 132.17000 1.000 58.82935 315 TYR A O 1
ATOM 6065 N N . THR C 3 278 ? 167.92000 182.82200 133.09100 1.000 66.64732 316 THR A N 1
ATOM 6066 C CA . THR C 3 278 ? 167.13200 184.04100 133.05300 1.000 66.58101 316 THR A CA 1
ATOM 6067 C C . THR C 3 278 ? 167.55000 184.95300 134.20100 1.000 69.15761 316 THR A C 1
ATOM 6068 O O . THR C 3 278 ? 168.07700 184.50400 135.22200 1.000 72.35585 316 THR A O 1
ATOM 6072 N N . TRP C 3 279 ? 167.32300 186.25300 134.02000 1.000 71.98688 317 TRP A N 1
ATOM 6073 C CA . TRP C 3 279 ? 167.69700 187.21200 135.05400 1.000 71.41279 317 TRP A CA 1
ATOM 6074 C C . TRP C 3 279 ? 166.89600 186.97600 136.32700 1.000 70.55721 317 TRP A C 1
ATOM 6075 O O . TRP C 3 279 ? 167.46200 186.88500 137.42300 1.000 70.51312 317 TRP A O 1
ATOM 6086 N N . LEU C 3 280 ? 165.57300 186.85700 136.19900 1.000 67.30899 318 LEU A N 1
ATOM 6087 C CA . LEU C 3 280 ? 164.74100 186.56700 137.36000 1.000 66.51987 318 LEU A CA 1
ATOM 6088 C C . LEU C 3 280 ? 165.03200 185.18500 137.93000 1.000 68.24827 318 LEU A C 1
ATOM 6089 O O . LEU C 3 280 ? 165.08600 185.02200 139.15500 1.000 70.81642 318 LEU A O 1
ATOM 6094 N N . GLU C 3 281 ? 165.22100 184.18300 137.06600 1.000 66.11252 319 GLU A N 1
ATOM 6095 C CA . GLU C 3 281 ? 165.52900 182.84000 137.54700 1.000 63.86443 319 GLU A CA 1
ATOM 6096 C C . GLU C 3 281 ? 166.84100 182.80200 138.31400 1.000 61.63015 319 GLU A C 1
ATOM 6097 O O . GLU C 3 281 ? 166.91000 182.19200 139.38600 1.000 60.99429 319 GLU A O 1
ATOM 6103 N N . ALA C 3 282 ? 167.88100 183.45800 137.80300 1.000 57.03928 320 ALA A N 1
ATOM 6104 C CA . ALA C 3 282 ? 169.15800 183.49700 138.50200 1.000 58.31681 320 ALA A CA 1
ATOM 6105 C C . ALA C 3 282 ? 169.10500 184.32500 139.77700 1.000 62.46176 320 ALA A C 1
ATOM 6106 O O . ALA C 3 282 ? 169.75700 183.96600 140.76300 1.000 62.28499 320 ALA A O 1
ATOM 6108 N N . VAL C 3 283 ? 168.34200 185.42000 139.78700 1.000 61.21094 321 VAL A N 1
ATOM 6109 C CA . VAL C 3 283 ? 168.18300 186.19900 141.01300 1.000 56.55480 321 VAL A CA 1
ATOM 6110 C C . VAL C 3 283 ? 167.49600 185.36500 142.08800 1.000 54.26980 321 VAL A C 1
ATOM 6111 O O . VAL C 3 283 ? 167.93000 185.33600 143.24800 1.000 57.09341 321 VAL A O 1
ATOM 6115 N N . ILE C 3 284 ? 166.42000 184.66700 141.71900 1.000 51.82408 322 ILE A N 1
ATOM 6116 C CA . ILE C 3 284 ? 165.71100 183.82900 142.68000 1.000 51.41913 322 ILE A CA 1
ATOM 6117 C C . ILE C 3 284 ? 166.60200 182.67900 143.13200 1.000 52.94415 322 ILE A C 1
ATOM 6118 O O . ILE C 3 284 ? 166.57000 182.27300 144.29700 1.000 55.51834 322 ILE A O 1
ATOM 6123 N N . PHE C 3 285 ? 167.42600 182.15100 142.22500 1.000 50.94146 323 PHE A N 1
ATOM 6124 C CA . PHE C 3 285 ? 168.37900 181.11100 142.60000 1.000 51.40648 323 PHE A CA 1
ATOM 6125 C C . PHE C 3 285 ? 169.38800 181.62200 143.62300 1.000 49.50857 323 PHE A C 1
ATOM 6126 O O . PHE C 3 285 ? 169.70200 180.92800 144.59700 1.000 48.54805 323 PHE A O 1
ATOM 6134 N N . LEU C 3 286 ? 169.90100 182.83600 143.42200 1.000 48.79766 324 LEU A N 1
ATOM 6135 C CA . LEU C 3 286 ? 170.85400 183.39800 144.37300 1.000 47.77986 324 LEU A CA 1
ATOM 6136 C C . LEU C 3 286 ? 170.21000 183.62000 145.73500 1.000 49.91464 324 LEU A C 1
ATOM 6137 O O . LEU C 3 286 ? 170.80600 183.30100 146.77200 1.000 52.71966 324 LEU A O 1
ATOM 6142 N N . ILE C 3 287 ? 168.98600 184.15700 145.75800 1.000 53.01614 325 ILE A N 1
ATOM 6143 C CA . ILE C 3 287 ? 168.32000 184.37900 147.04200 1.000 50.08066 325 ILE A CA 1
ATOM 6144 C C . ILE C 3 287 ? 167.78500 183.09800 147.65800 1.000 52.84285 325 ILE A C 1
ATOM 6145 O O . ILE C 3 287 ? 167.41300 183.10000 148.83400 1.000 55.33791 325 ILE A O 1
ATOM 6150 N N . GLY C 3 288 ? 167.71000 182.01100 146.89900 1.000 47.05333 326 GLY A N 1
ATOM 6151 C CA . GLY C 3 288 ? 167.32400 180.73700 147.46600 1.000 40.41404 326 GLY A CA 1
ATOM 6152 C C . GLY C 3 288 ? 168.52300 179.97300 147.97700 1.000 42.87767 326 GLY A C 1
ATOM 6153 O O . GLY C 3 288 ? 168.39000 179.09400 148.82900 1.000 47.27866 326 GLY A O 1
ATOM 6154 N N . ILE C 3 289 ? 169.70300 180.29200 147.44800 1.000 44.95299 327 ILE A N 1
ATOM 6155 C CA . ILE C 3 289 ? 170.93300 179.70300 147.96900 1.000 40.76355 327 ILE A CA 1
ATOM 6156 C C . ILE C 3 289 ? 171.37600 180.42700 149.23400 1.000 41.18288 327 ILE A C 1
ATOM 6157 O O . ILE C 3 289 ? 171.77200 179.79500 150.22200 1.000 45.21064 327 ILE A O 1
ATOM 6162 N N . ILE C 3 290 ? 171.30000 181.76000 149.22800 1.000 51.12213 328 ILE A N 1
ATOM 6163 C CA . ILE C 3 290 ? 171.74400 182.54500 150.37600 1.000 50.24244 328 ILE A CA 1
ATOM 6164 C C . ILE C 3 290 ? 170.87500 182.26400 151.59600 1.000 48.22505 328 ILE A C 1
ATOM 6165 O O . ILE C 3 290 ? 171.38500 182.06000 152.70400 1.000 52.22029 328 ILE A O 1
ATOM 6170 N N . VAL C 3 291 ? 169.55600 182.23400 151.41600 1.000 52.08512 329 VAL A N 1
ATOM 6171 C CA . VAL C 3 291 ? 168.63200 182.08300 152.53600 1.000 52.76225 329 VAL A CA 1
ATOM 6172 C C . VAL C 3 291 ? 168.39700 180.60400 152.82300 1.000 55.15053 329 VAL A C 1
ATOM 6173 O O . VAL C 3 291 ? 167.53800 180.24300 153.63400 1.000 59.84298 329 VAL A O 1
ATOM 6177 N N . ALA C 3 292 ? 169.16300 179.73300 152.16900 1.000 46.77886 330 ALA A N 1
ATOM 6178 C CA . ALA C 3 292 ? 169.19100 178.32900 152.54800 1.000 43.21739 330 ALA A CA 1
ATOM 6179 C C . ALA C 3 292 ? 170.50900 177.90100 153.16800 1.000 44.93948 330 ALA A C 1
ATOM 6180 O O . ALA C 3 292 ? 170.54100 176.88400 153.86600 1.000 46.04104 330 ALA A O 1
ATOM 6182 N N . ASN C 3 293 ? 171.58800 178.64600 152.93700 1.000 44.98671 331 ASN A N 1
ATOM 6183 C CA . ASN C 3 293 ? 172.87400 178.31600 153.53200 1.000 43.36043 331 ASN A CA 1
ATOM 6184 C C . ASN C 3 293 ? 173.12800 179.01900 154.85800 1.000 44.54070 331 ASN A C 1
ATOM 6185 O O . ASN C 3 293 ? 173.94900 178.53600 155.64500 1.000 43.89758 331 ASN A O 1
ATOM 6190 N N . VAL C 3 294 ? 172.45400 180.13400 155.12500 1.000 52.70365 332 VAL A N 1
ATOM 6191 C CA . VAL C 3 294 ? 172.63000 180.86000 156.38100 1.000 51.70595 332 VAL A CA 1
ATOM 6192 C C . VAL C 3 294 ? 172.06100 180.01200 157.51200 1.000 59.18012 332 VAL A C 1
ATOM 6193 O O . VAL C 3 294 ? 171.07900 179.28500 157.30400 1.000 58.93646 332 VAL A O 1
ATOM 6197 N N . PRO C 3 295 ? 172.63700 180.06700 158.72000 1.000 62.49944 333 PRO A N 1
ATOM 6198 C CA . PRO C 3 295 ? 172.16000 179.24600 159.83700 1.000 54.98143 333 PRO A CA 1
ATOM 6199 C C . PRO C 3 295 ? 171.05500 179.93400 160.63200 1.000 56.41055 333 PRO A C 1
ATOM 6200 O O . PRO C 3 295 ? 171.16000 180.12100 161.84900 1.000 59.94357 333 PRO A O 1
ATOM 6204 N N . GLU C 3 296 ? 169.99300 180.33800 159.94400 1.000 56.93770 334 GLU A N 1
ATOM 6205 C CA . GLU C 3 296 ? 168.85700 180.93600 160.62700 1.000 55.76023 334 GLU A CA 1
ATOM 6206 C C . GLU C 3 296 ? 168.18200 179.89300 161.50500 1.000 60.80300 334 GLU A C 1
ATOM 6207 O O . GLU C 3 296 ? 168.02000 178.73500 161.11100 1.000 58.32036 334 GLU A O 1
ATOM 6213 N N . GLY C 3 297 ? 167.79300 180.30900 162.70600 1.000 55.20688 335 GLY A N 1
ATOM 6214 C CA . GLY C 3 297 ? 167.23400 179.40200 163.67900 1.000 49.91713 335 GLY A CA 1
ATOM 6215 C C . GLY C 3 297 ? 168.24600 178.75800 164.59700 1.000 47.45418 335 GLY A C 1
ATOM 6216 O O . GLY C 3 297 ? 167.84900 178.03400 165.51600 1.000 53.13343 335 GLY A O 1
ATOM 6217 N N . LEU C 3 298 ? 169.54100 178.98300 164.37100 1.000 40.80586 336 LEU A N 1
ATOM 6218 C CA . LEU C 3 298 ? 170.54700 178.47000 165.29300 1.000 43.98387 336 LEU A CA 1
ATOM 6219 C C . LEU C 3 298 ? 170.44600 179.15000 166.65200 1.000 48.80122 336 LEU A C 1
ATOM 6220 O O . LEU C 3 298 ? 170.56000 178.49200 167.69100 1.000 50.23999 336 LEU A O 1
ATOM 6225 N N . LEU C 3 299 ? 170.23500 180.46700 166.66600 1.000 47.28211 337 LEU A N 1
ATOM 6226 C CA . LEU C 3 299 ? 170.08100 181.17700 167.93100 1.000 42.29421 337 LEU A CA 1
ATOM 6227 C C . LEU C 3 299 ? 168.82800 180.72300 168.66700 1.000 41.26700 337 LEU A C 1
ATOM 6228 O O . LEU C 3 299 ? 168.84500 180.56300 169.89300 1.000 46.62991 337 LEU A O 1
ATOM 6233 N N . ALA C 3 300 ? 167.73100 180.51900 167.93800 1.000 40.62086 338 ALA A N 1
ATOM 6234 C CA . ALA C 3 300 ? 166.51000 180.02800 168.56400 1.000 42.41374 338 ALA A CA 1
ATOM 6235 C C . ALA C 3 300 ? 166.70400 178.62500 169.11900 1.000 42.57943 338 ALA A C 1
ATOM 6236 O O . ALA C 3 300 ? 166.20000 178.30300 170.19800 1.000 46.43619 338 ALA A O 1
ATOM 6238 N N . THR C 3 301 ? 167.43200 177.77400 168.39500 1.000 40.58832 339 THR A N 1
ATOM 6239 C CA . THR C 3 301 ? 167.71800 176.43300 168.89400 1.000 40.44760 339 THR A CA 1
ATOM 6240 C C . THR C 3 301 ? 168.60700 176.48200 170.13200 1.000 44.43504 339 THR A C 1
ATOM 6241 O O . THR C 3 301 ? 168.42700 175.69200 171.06500 1.000 50.18516 339 THR A O 1
ATOM 6245 N N . VAL C 3 302 ? 169.57000 177.40500 170.16000 1.000 40.22857 340 VAL A N 1
ATOM 6246 C CA . VAL C 3 302 ? 170.42500 177.55600 171.33500 1.000 36.66838 340 VAL A CA 1
ATOM 6247 C C . VAL C 3 302 ? 169.60200 177.99700 172.53900 1.000 37.44318 340 VAL A C 1
ATOM 6248 O O . VAL C 3 302 ? 169.76100 177.47100 173.64900 1.000 42.20328 340 VAL A O 1
ATOM 6252 N N . THR C 3 303 ? 168.70600 178.96700 172.33800 1.000 37.61871 341 THR A N 1
ATOM 6253 C CA . THR C 3 303 ? 167.83500 179.40300 173.42400 1.000 30.28480 341 THR A CA 1
ATOM 6254 C C . THR C 3 303 ? 166.91500 178.27900 173.87500 1.000 36.21218 341 THR A C 1
ATOM 6255 O O . THR C 3 303 ? 166.63400 178.14300 175.06900 1.000 46.86513 341 THR A O 1
ATOM 6259 N N . VAL C 3 304 ? 166.43000 177.46800 172.93500 1.000 39.39126 342 VAL A N 1
ATOM 6260 C CA . VAL C 3 304 ? 165.57900 176.33600 173.29000 1.000 39.30188 342 VAL A CA 1
ATOM 6261 C C . VAL C 3 304 ? 166.34800 175.34300 174.14800 1.000 36.52976 342 VAL A C 1
ATOM 6262 O O . VAL C 3 304 ? 165.83300 174.84100 175.15200 1.000 41.83101 342 VAL A O 1
ATOM 6266 N N . CYS C 3 305 ? 167.59500 175.05200 173.77500 1.000 38.18124 343 CYS A N 1
ATOM 6267 C CA . CYS C 3 305 ? 168.41400 174.14500 174.57400 1.000 38.89211 343 CYS A CA 1
ATOM 6268 C C . CYS C 3 305 ? 168.63300 174.69000 175.97800 1.000 41.52316 343 CYS A C 1
ATOM 6269 O O . CYS C 3 305 ? 168.45900 173.96900 176.97100 1.000 43.77547 343 CYS A O 1
ATOM 6272 N N . LEU C 3 306 ? 169.00700 175.96700 176.07800 1.000 36.44957 344 LEU A N 1
ATOM 6273 C CA . LEU C 3 306 ? 169.27900 176.56000 177.38200 1.000 25.67971 344 LEU A CA 1
ATOM 6274 C C . LEU C 3 306 ? 168.03000 176.55400 178.25200 1.000 27.61892 344 LEU A C 1
ATOM 6275 O O . LEU C 3 306 ? 168.08400 176.20500 179.43500 1.000 37.96300 344 LEU A O 1
ATOM 6280 N N . THR C 3 307 ? 166.88800 176.92700 177.67400 1.000 29.11572 345 THR A N 1
ATOM 6281 C CA . THR C 3 307 ? 165.65000 176.98800 178.43900 1.000 28.22234 345 THR A CA 1
ATOM 6282 C C . THR C 3 307 ? 165.19400 175.59800 178.86700 1.000 31.53381 345 THR A C 1
ATOM 6283 O O . THR C 3 307 ? 164.73700 175.40700 180.00100 1.000 36.94218 345 THR A O 1
ATOM 6287 N N . LEU C 3 308 ? 165.31700 174.61000 177.97800 1.000 34.96527 346 LEU A N 1
ATOM 6288 C CA . LEU C 3 308 ? 164.92400 173.25000 178.32600 1.000 26.73654 346 LEU A CA 1
ATOM 6289 C C . LEU C 3 308 ? 165.77900 172.70400 179.45600 1.000 23.28390 346 LEU A C 1
ATOM 6290 O O . LEU C 3 308 ? 165.25900 172.08900 180.39200 1.000 34.49965 346 LEU A O 1
ATOM 6295 N N . THR C 3 309 ? 167.09300 172.92200 179.39500 1.000 26.12579 347 THR A N 1
ATOM 6296 C CA . THR C 3 309 ? 167.94700 172.41100 180.45900 1.000 30.95416 347 THR A CA 1
ATOM 6297 C C . THR C 3 309 ? 167.82200 173.22200 181.74300 1.000 27.33645 347 THR A C 1
ATOM 6298 O O . THR C 3 309 ? 168.14400 172.70400 182.81500 1.000 32.72104 347 THR A O 1
ATOM 6302 N N . ALA C 3 310 ? 167.36100 174.47200 181.66600 1.000 27.16109 348 ALA A N 1
ATOM 6303 C CA . ALA C 3 310 ? 167.03000 175.20500 182.88300 1.000 20.19963 348 ALA A CA 1
ATOM 6304 C C . ALA C 3 310 ? 165.74600 174.67600 183.50500 1.000 22.22830 348 ALA A C 1
ATOM 6305 O O . ALA C 3 310 ? 165.58800 174.69600 184.72900 1.000 32.55848 348 ALA A O 1
ATOM 6307 N N . LYS C 3 311 ? 164.80500 174.22600 182.67300 1.000 30.83474 349 LYS A N 1
ATOM 6308 C CA . LYS C 3 311 ? 163.60800 173.57200 183.19200 1.000 21.94732 349 LYS A CA 1
ATOM 6309 C C . LYS C 3 311 ? 163.94400 172.22900 183.82200 1.000 21.47513 349 LYS A C 1
ATOM 6310 O O . LYS C 3 311 ? 163.35700 171.85400 184.84300 1.000 26.55248 349 LYS A O 1
ATOM 6316 N N . ARG C 3 312 ? 164.87200 171.48300 183.21800 1.000 33.11340 350 ARG A N 1
ATOM 6317 C CA . ARG C 3 312 ? 165.23600 170.17600 183.75600 1.000 30.80161 350 ARG A CA 1
ATOM 6318 C C . ARG C 3 312 ? 165.86500 170.29800 185.13500 1.000 29.93635 350 ARG A C 1
ATOM 6319 O O . ARG C 3 312 ? 165.54200 169.52000 186.04000 1.000 35.41733 350 ARG A O 1
ATOM 6327 N N . MET C 3 313 ? 166.77100 171.25300 185.31900 1.000 31.83774 351 MET A N 1
ATOM 6328 C CA . MET C 3 313 ? 167.37800 171.45200 186.63300 1.000 24.81267 351 MET A CA 1
ATOM 6329 C C . MET C 3 313 ? 166.62600 172.49100 187.46100 1.000 20.43331 351 MET A C 1
ATOM 6330 O O . MET C 3 313 ? 167.20200 173.31600 188.15100 1.000 27.71702 351 MET A O 1
ATOM 6335 N N . ALA C 3 314 ? 165.30400 172.37900 187.47700 1.000 24.17323 352 ALA A N 1
ATOM 6336 C CA . ALA C 3 314 ? 164.47000 173.18100 188.36100 1.000 23.54401 352 ALA A CA 1
ATOM 6337 C C . ALA C 3 314 ? 163.52900 172.22300 189.06300 1.000 33.44980 352 ALA A C 1
ATOM 6338 O O . ALA C 3 314 ? 163.07800 172.47300 190.18400 1.000 39.07091 352 ALA A O 1
ATOM 6340 N N . ARG C 3 315 ? 163.23200 171.11400 188.38700 1.000 32.25361 353 ARG A N 1
ATOM 6341 C CA . ARG C 3 315 ? 162.63000 169.96200 189.03300 1.000 24.51842 353 ARG A CA 1
ATOM 6342 C C . ARG C 3 315 ? 163.60800 169.27000 189.96700 1.000 27.39481 353 ARG A C 1
ATOM 6343 O O . ARG C 3 315 ? 163.20200 168.37900 190.71800 1.000 33.51788 353 ARG A O 1
ATOM 6351 N N . LYS C 3 316 ? 164.88100 169.66300 189.93000 1.000 29.66793 354 LYS A N 1
ATOM 6352 C CA . LYS C 3 316 ? 165.89800 169.20800 190.86600 1.000 26.91173 354 LYS A CA 1
ATOM 6353 C C . LYS C 3 316 ? 166.38400 170.33700 191.77200 1.000 25.34488 354 LYS A C 1
ATOM 6354 O O . LYS C 3 316 ? 167.52100 170.30200 192.24700 1.000 26.82370 354 LYS A O 1
ATOM 6360 N N . ASN C 3 317 ? 165.53900 171.35200 191.98800 1.000 23.99944 355 ASN A N 1
ATOM 6361 C CA . ASN C 3 317 ? 165.72200 172.39200 193.00800 1.000 16.80023 355 ASN A CA 1
ATOM 6362 C C . ASN C 3 317 ? 166.94700 173.27300 192.74400 1.000 19.37712 355 ASN A C 1
ATOM 6363 O O . ASN C 3 317 ? 167.74200 173.54300 193.64200 1.000 22.16611 355 ASN A O 1
ATOM 6368 N N . CYS C 3 318 ? 167.07600 173.74900 191.50500 1.000 24.57274 356 CYS A N 1
ATOM 6369 C CA . CYS C 3 318 ? 168.16200 174.65500 191.11200 1.000 19.91731 356 CYS A CA 1
ATOM 6370 C C . CYS C 3 318 ? 167.55300 175.76300 190.25000 1.000 19.37586 356 CYS A C 1
ATOM 6371 O O . CYS C 3 318 ? 167.53800 175.68200 189.02200 1.000 30.43847 356 CYS A O 1
ATOM 6374 N N . LEU C 3 319 ? 167.06600 176.81500 190.89500 1.000 17.97386 357 LEU A N 1
ATOM 6375 C CA . LEU C 3 319 ? 166.37800 177.88600 190.18500 1.000 22.29206 357 LEU A CA 1
ATOM 6376 C C . LEU C 3 319 ? 167.40200 178.91100 189.71500 1.000 25.08414 357 LEU A C 1
ATOM 6377 O O . LEU C 3 319 ? 168.01900 179.60300 190.53000 1.000 30.30250 357 LEU A O 1
ATOM 6382 N N . VAL C 3 320 ? 167.58200 179.00700 188.40400 1.000 31.59080 358 VAL A N 1
ATOM 6383 C CA . VAL C 3 320 ? 168.47800 179.98700 187.80500 1.000 26.68269 358 VAL A CA 1
ATOM 6384 C C . VAL C 3 320 ? 167.69600 181.26200 187.53300 1.000 28.59179 358 VAL A C 1
ATOM 6385 O O . VAL C 3 320 ? 166.54100 181.21900 187.09400 1.000 33.27076 358 VAL A O 1
ATOM 6389 N N . LYS C 3 321 ? 168.31700 182.40400 187.81000 1.000 25.33452 359 LYS A N 1
ATOM 6390 C CA . LYS C 3 321 ? 167.67700 183.69100 187.58900 1.000 25.89968 359 LYS A CA 1
ATOM 6391 C C . LYS C 3 321 ? 167.92200 184.24700 186.19300 1.000 31.61272 359 LYS A C 1
ATOM 6392 O O . LYS C 3 321 ? 167.31300 185.25900 185.83100 1.000 29.22919 359 LYS A O 1
ATOM 6398 N N . ASN C 3 322 ? 168.78500 183.61100 185.40400 1.000 40.48438 360 ASN A N 1
ATOM 6399 C CA . ASN C 3 322 ? 169.01300 183.99300 184.01800 1.000 29.99610 360 ASN A CA 1
ATOM 6400 C C . ASN C 3 322 ? 169.60300 182.79900 183.28500 1.000 27.70215 360 ASN A C 1
ATOM 6401 O O . ASN C 3 322 ? 170.06100 181.83600 183.90300 1.000 30.34345 360 ASN A O 1
ATOM 6406 N N . LEU C 3 323 ? 169.58000 182.87100 181.95400 1.000 29.91190 361 LEU A N 1
ATOM 6407 C CA . LEU C 3 323 ? 170.12800 181.79300 181.13800 1.000 25.93828 361 LEU A CA 1
ATOM 6408 C C . LEU C 3 323 ? 171.64600 181.83300 181.04800 1.000 28.77048 361 LEU A C 1
ATOM 6409 O O . LEU C 3 323 ? 172.25200 180.84900 180.61500 1.000 28.24449 361 LEU A O 1
ATOM 6414 N N . GLU C 3 324 ? 172.27300 182.94600 181.43300 1.000 30.08708 362 GLU A N 1
ATOM 6415 C CA . GLU C 3 324 ? 173.72900 183.01600 181.41100 1.000 26.62862 362 GLU A CA 1
ATOM 6416 C C . GLU C 3 324 ? 174.34400 182.21400 182.54800 1.000 32.11190 362 GLU A C 1
ATOM 6417 O O . GLU C 3 324 ? 175.50000 181.79100 182.44900 1.000 36.39131 362 GLU A O 1
ATOM 6423 N N . ALA C 3 325 ? 173.60100 182.01200 183.63600 1.000 32.65395 363 ALA A N 1
ATOM 6424 C CA . ALA C 3 325 ? 174.04300 181.14600 184.71800 1.000 28.07201 363 ALA A CA 1
ATOM 6425 C C . ALA C 3 325 ? 173.84000 179.67500 184.40400 1.000 26.02636 363 ALA A C 1
ATOM 6426 O O . ALA C 3 325 ? 174.39400 178.82400 185.10700 1.000 29.77452 363 ALA A O 1
ATOM 6428 N N . VAL C 3 326 ? 173.05300 179.35800 183.37900 1.000 26.77021 364 VAL A N 1
ATOM 6429 C CA . VAL C 3 326 ? 172.85000 177.96700 182.99800 1.000 26.88078 364 VAL A CA 1
ATOM 6430 C C . VAL C 3 326 ? 174.11600 177.39600 182.37500 1.000 28.76330 364 VAL A C 1
ATOM 6431 O O . VAL C 3 326 ? 174.49200 176.24900 182.64200 1.000 33.62430 364 VAL A O 1
ATOM 6435 N N . GLU C 3 327 ? 174.79100 178.18000 181.53500 1.000 32.99407 365 GLU A N 1
ATOM 6436 C CA . GLU C 3 327 ? 176.01100 177.70800 180.89300 1.000 32.99051 365 GLU A CA 1
ATOM 6437 C C . GLU C 3 327 ? 177.23800 177.89700 181.77400 1.000 35.15231 365 GLU A C 1
ATOM 6438 O O . GLU C 3 327 ? 178.22500 177.17400 181.60700 1.000 40.61483 365 GLU A O 1
ATOM 6444 N N . THR C 3 328 ? 177.20900 178.85800 182.69900 1.000 31.59627 366 THR A N 1
ATOM 6445 C CA . THR C 3 328 ? 178.29200 178.97000 183.67000 1.000 26.08399 366 THR A CA 1
ATOM 6446 C C . THR C 3 328 ? 178.29300 177.78600 184.62700 1.000 25.71693 366 THR A C 1
ATOM 6447 O O . THR C 3 328 ? 179.35700 177.27600 184.99100 1.000 32.49019 366 THR A O 1
ATOM 6451 N N . LEU C 3 329 ? 177.11300 177.34300 185.04800 1.000 30.55317 367 LEU A N 1
ATOM 6452 C CA . LEU C 3 329 ? 176.97400 176.11800 185.83000 1.000 28.70793 367 LEU A CA 1
ATOM 6453 C C . LEU C 3 329 ? 177.20500 174.93700 184.89800 1.000 31.30420 367 LEU A C 1
ATOM 6454 O O . LEU C 3 329 ? 176.31200 174.52700 184.15600 1.000 39.10864 367 LEU A O 1
ATOM 6459 N N . GLY C 3 330 ? 178.41000 174.38500 184.93100 1.000 21.73206 368 GLY A N 1
ATOM 6460 C CA . GLY C 3 330 ? 178.82000 173.38900 183.96300 1.000 22.21348 368 GLY A CA 1
ATOM 6461 C C . GLY C 3 330 ? 180.26900 173.60900 183.59500 1.000 29.24551 368 GLY A C 1
ATOM 6462 O O . GLY C 3 330 ? 180.97400 172.68400 183.18300 1.000 27.18480 368 GLY A O 1
ATOM 6463 N N . SER C 3 331 ? 180.71400 174.85400 183.74400 1.000 32.04332 369 SER A N 1
ATOM 6464 C CA . SER C 3 331 ? 182.12200 175.21200 183.69300 1.000 28.19149 369 SER A CA 1
ATOM 6465 C C . SER C 3 331 ? 182.72100 175.35300 185.08400 1.000 23.85158 369 SER A C 1
ATOM 6466 O O . SER C 3 331 ? 183.87200 175.77800 185.21100 1.000 22.77986 369 SER A O 1
ATOM 6469 N N . THR C 3 332 ? 181.96400 175.00200 186.12100 1.000 28.86676 370 THR A N 1
ATOM 6470 C CA . THR C 3 332 ? 182.38900 175.20700 187.49900 1.000 19.43400 370 THR A CA 1
ATOM 6471 C C . THR C 3 332 ? 183.58400 174.32900 187.84300 1.000 25.33528 370 THR A C 1
ATOM 6472 O O . THR C 3 332 ? 183.62200 173.14200 187.50800 1.000 37.37723 370 THR A O 1
ATOM 6476 N N . SER C 3 333 ? 184.56500 174.92200 188.52300 1.000 15.06294 371 SER A N 1
ATOM 6477 C CA . SER C 3 333 ? 185.72400 174.19100 189.00600 1.000 8.90309 371 SER A CA 1
ATOM 6478 C C . SER C 3 333 ? 185.99900 174.41700 190.48500 1.000 17.74763 371 SER A C 1
ATOM 6479 O O . SER C 3 333 ? 186.96600 173.85400 191.00800 1.000 20.53182 371 SER A O 1
ATOM 6482 N N . THR C 3 334 ? 185.19300 175.22600 191.16800 1.000 19.59803 372 THR A N 1
ATOM 6483 C CA . THR C 3 334 ? 185.33400 175.45700 192.59800 1.000 7.70143 372 THR A CA 1
ATOM 6484 C C . THR C 3 334 ? 183.96500 175.77300 193.17500 1.000 10.35591 372 THR A C 1
ATOM 6485 O O . THR C 3 334 ? 183.18200 176.50200 192.56300 1.000 11.97785 372 THR A O 1
ATOM 6489 N N . ILE C 3 335 ? 183.67700 175.20700 194.34400 1.000 26.48980 373 ILE A N 1
ATOM 6490 C CA . ILE C 3 335 ? 182.46100 175.49800 195.09400 1.000 21.80453 373 ILE A CA 1
ATOM 6491 C C . ILE C 3 335 ? 182.86900 175.88700 196.50500 1.000 20.87631 373 ILE A C 1
ATOM 6492 O O . ILE C 3 335 ? 183.46800 175.07900 197.22300 1.000 29.23220 373 ILE A O 1
ATOM 6497 N N . CYS C 3 336 ? 182.55500 177.11500 196.90200 1.000 18.92588 374 CYS A N 1
ATOM 6498 C CA . CYS C 3 336 ? 182.75200 177.56900 198.27400 1.000 21.08104 374 CYS A CA 1
ATOM 6499 C C . CYS C 3 336 ? 181.41100 177.47200 198.99000 1.000 22.65234 374 CYS A C 1
ATOM 6500 O O . CYS C 3 336 ? 180.49200 178.24700 198.71000 1.000 20.55494 374 CYS A O 1
ATOM 6503 N N . SER C 3 337 ? 181.30000 176.52100 199.90900 1.000 28.57086 375 SER A N 1
ATOM 6504 C CA . SER C 3 337 ? 180.03600 176.18700 200.53900 1.000 27.34142 375 SER A CA 1
ATOM 6505 C C . SER C 3 337 ? 180.07700 176.50300 202.02700 1.000 30.24724 375 SER A C 1
ATOM 6506 O O . SER C 3 337 ? 181.14100 176.58200 202.64200 1.000 36.46991 375 SER A O 1
ATOM 6509 N N . ASP C 3 338 ? 178.89300 176.68400 202.59700 1.000 30.37346 376 ASP A N 1
ATOM 6510 C CA . ASP C 3 338 ? 178.72800 176.94600 204.01700 1.000 29.59872 376 ASP A CA 1
ATOM 6511 C C . ASP C 3 338 ? 178.22300 175.68600 204.70400 1.000 35.82052 376 ASP A C 1
ATOM 6512 O O . ASP C 3 338 ? 177.35900 174.98800 204.17200 1.000 40.92029 376 ASP A O 1
ATOM 6517 N N . LYS C 3 339 ? 178.77400 175.39100 205.88100 1.000 29.02272 377 LYS A N 1
ATOM 6518 C CA . LYS C 3 339 ? 178.43300 174.14500 206.55800 1.000 17.18016 377 LYS A CA 1
ATOM 6519 C C . LYS C 3 339 ? 176.95800 174.09800 206.93500 1.000 17.16299 377 LYS A C 1
ATOM 6520 O O . LYS C 3 339 ? 176.19300 173.29200 206.39900 1.000 20.13976 377 LYS A O 1
ATOM 6526 N N . THR C 3 340 ? 176.53700 174.97200 207.84400 1.000 31.16348 378 THR A N 1
ATOM 6527 C CA . THR C 3 340 ? 175.21600 174.85200 208.44700 1.000 24.24374 378 THR A CA 1
ATOM 6528 C C . THR C 3 340 ? 174.12900 175.15000 207.42500 1.000 26.77106 378 THR A C 1
ATOM 6529 O O . THR C 3 340 ? 174.13500 176.20500 206.78400 1.000 35.69527 378 THR A O 1
ATOM 6533 N N . GLY C 3 341 ? 173.19500 174.22700 207.28300 1.000 16.27773 379 GLY A N 1
ATOM 6534 C CA . GLY C 3 341 ? 172.09700 174.36800 206.33700 1.000 14.18886 379 GLY A CA 1
ATOM 6535 C C . GLY C 3 341 ? 172.34200 173.78100 204.96800 1.000 22.27974 379 GLY A C 1
ATOM 6536 O O . GLY C 3 341 ? 171.48200 173.09200 204.42500 1.000 22.16457 379 GLY A O 1
ATOM 6537 N N . THR C 3 342 ? 173.51700 174.04700 204.39800 1.000 28.14167 380 THR A N 1
ATOM 6538 C CA . THR C 3 342 ? 173.88700 173.59000 203.06300 1.000 15.51205 380 THR A CA 1
ATOM 6539 C C . THR C 3 342 ? 174.54900 172.21700 203.09200 1.000 13.64752 380 THR A C 1
ATOM 6540 O O . THR C 3 342 ? 174.13800 171.31200 202.36400 1.000 18.19602 380 THR A O 1
ATOM 6544 N N . LEU C 3 343 ? 175.58200 172.05300 203.91700 1.000 11.45364 381 LEU A N 1
ATOM 6545 C CA . LEU C 3 343 ? 176.27400 170.77800 204.04300 1.000 8.49943 381 LEU A CA 1
ATOM 6546 C C . LEU C 3 343 ? 175.75400 169.93300 205.19500 1.000 6.51315 381 LEU A C 1
ATOM 6547 O O . LEU C 3 343 ? 175.95400 168.71500 205.18900 1.000 8.46610 381 LEU A O 1
ATOM 6552 N N . THR C 3 344 ? 175.10500 170.54500 206.17900 1.000 14.87455 382 THR A N 1
ATOM 6553 C CA . THR C 3 344 ? 174.44800 169.84000 207.26500 1.000 7.51328 382 THR A CA 1
ATOM 6554 C C . THR C 3 344 ? 172.97100 170.20700 207.27100 1.000 9.19227 382 THR A C 1
ATOM 6555 O O . THR C 3 344 ? 172.57800 171.27600 206.80300 1.000 16.77308 382 THR A O 1
ATOM 6559 N N . GLN C 3 345 ? 172.15000 169.30600 207.81100 1.000 5.56150 383 GLN A N 1
ATOM 6560 C CA . GLN C 3 345 ? 170.70500 169.42500 207.66000 1.000 4.46411 383 GLN A CA 1
ATOM 6561 C C . GLN C 3 345 ? 170.11700 170.61800 208.39900 1.000 19.14633 383 GLN A C 1
ATOM 6562 O O . GLN C 3 345 ? 168.97400 170.99200 208.11700 1.000 18.50047 383 GLN A O 1
ATOM 6568 N N . ASN C 3 346 ? 170.86300 171.22100 209.32700 1.000 28.86899 384 ASN A N 1
ATOM 6569 C CA . ASN C 3 346 ? 170.33800 172.25800 210.21900 1.000 25.38816 384 ASN A CA 1
ATOM 6570 C C . ASN C 3 346 ? 169.17000 171.73400 211.04800 1.000 30.18659 384 ASN A C 1
ATOM 6571 O O . ASN C 3 346 ? 168.27800 172.48700 211.43700 1.000 31.61171 384 ASN A O 1
ATOM 6576 N N . ARG C 3 347 ? 169.17000 170.43200 211.30800 1.000 29.55341 385 ARG A N 1
ATOM 6577 C CA . ARG C 3 347 ? 168.18500 169.76900 212.15600 1.000 24.96306 385 ARG A CA 1
ATOM 6578 C C . ARG C 3 347 ? 168.98000 169.15400 213.29800 1.000 31.59155 385 ARG A C 1
ATOM 6579 O O . ARG C 3 347 ? 169.59800 168.09800 213.13800 1.000 31.81497 385 ARG A O 1
ATOM 6587 N N . MET C 3 348 ? 168.95900 169.81700 214.44800 1.000 39.21929 386 MET A N 1
ATOM 6588 C CA . MET C 3 348 ? 169.95800 169.62900 215.48500 1.000 33.42202 386 MET A CA 1
ATOM 6589 C C . MET C 3 348 ? 169.36500 168.88900 216.67400 1.000 38.15484 386 MET A C 1
ATOM 6590 O O . MET C 3 348 ? 168.26700 169.21200 217.13600 1.000 42.72156 386 MET A O 1
ATOM 6595 N N . THR C 3 349 ? 170.09500 167.88900 217.16100 1.000 38.69072 387 THR A N 1
ATOM 6596 C CA . THR C 3 349 ? 169.65200 167.04200 218.25700 1.000 36.72448 387 THR A CA 1
ATOM 6597 C C . THR C 3 349 ? 170.76900 166.91500 219.27700 1.000 34.95060 387 THR A C 1
ATOM 6598 O O . THR C 3 349 ? 171.94200 166.81000 218.91200 1.000 39.69602 387 THR A O 1
ATOM 6602 N N . VAL C 3 350 ? 170.39900 166.91300 220.55300 1.000 55.49915 388 VAL A N 1
ATOM 6603 C CA . VAL C 3 350 ? 171.37200 166.87800 221.63800 1.000 55.10132 388 VAL A CA 1
ATOM 6604 C C . VAL C 3 350 ? 171.84100 165.44500 221.85000 1.000 60.30508 388 VAL A C 1
ATOM 6605 O O . VAL C 3 350 ? 171.03000 164.51300 221.89200 1.000 61.81403 388 VAL A O 1
ATOM 6609 N N . ALA C 3 351 ? 173.15600 165.26700 221.97400 1.000 70.89156 389 ALA A N 1
ATOM 6610 C CA . ALA C 3 351 ? 173.75800 163.96100 222.20500 1.000 70.03097 389 ALA A CA 1
ATOM 6611 C C . ALA C 3 351 ? 174.43900 163.85300 223.56200 1.000 73.16398 389 ALA A C 1
ATOM 6612 O O . ALA C 3 351 ? 174.17400 162.90700 224.30900 1.000 76.49499 389 ALA A O 1
ATOM 6614 N N . HIS C 3 352 ? 175.31300 164.80000 223.90700 1.000 74.20735 390 HIS A N 1
ATOM 6615 C CA . HIS C 3 352 ? 176.00400 164.79600 225.18900 1.000 74.74745 390 HIS A CA 1
ATOM 6616 C C . HIS C 3 352 ? 175.96700 166.19300 225.79400 1.000 79.77927 390 HIS A C 1
ATOM 6617 O O . HIS C 3 352 ? 175.85900 167.19100 225.08000 1.000 77.03473 390 HIS A O 1
ATOM 6624 N N . MET C 3 353 ? 176.06000 166.25800 227.12000 1.000 98.93302 391 MET A N 1
ATOM 6625 C CA . MET C 3 353 ? 176.04300 167.51500 227.85500 1.000 97.26758 391 MET A CA 1
ATOM 6626 C C . MET C 3 353 ? 177.40700 167.75900 228.48800 1.000 96.63938 391 MET A C 1
ATOM 6627 O O . MET C 3 353 ? 178.14300 166.81400 228.78700 1.000 96.85483 391 MET A O 1
ATOM 6632 N N . TRP C 3 354 ? 177.74500 169.03400 228.70000 1.000 103.37623 392 TRP A N 1
ATOM 6633 C CA . TRP C 3 354 ? 178.96700 169.37500 229.43700 1.000 106.19543 392 TRP A CA 1
ATOM 6634 C C . TRP C 3 354 ? 178.67600 170.53400 230.38800 1.000 106.30188 392 TRP A C 1
ATOM 6635 O O . TRP C 3 354 ? 178.80600 171.70300 230.01800 1.000 106.02629 392 TRP A O 1
ATOM 6646 N N . PHE C 3 355 ? 178.29300 170.20100 231.61700 1.000 111.40415 393 PHE A N 1
ATOM 6647 C CA . PHE C 3 355 ? 178.30100 171.14900 232.72500 1.000 111.18027 393 PHE A CA 1
ATOM 6648 C C . PHE C 3 355 ? 179.36900 170.82900 233.75700 1.000 113.30783 393 PHE A C 1
ATOM 6649 O O . PHE C 3 355 ? 179.99400 171.74500 234.29600 1.000 114.70221 393 PHE A O 1
ATOM 6657 N N . ASP C 3 356 ? 179.59000 169.54900 234.04400 1.000 119.58829 394 ASP A N 1
ATOM 6658 C CA . ASP C 3 356 ? 180.75000 169.10800 234.79600 1.000 120.13409 394 ASP A CA 1
ATOM 6659 C C . ASP C 3 356 ? 181.85000 168.69500 233.81900 1.000 119.99122 394 ASP A C 1
ATOM 6660 O O . ASP C 3 356 ? 181.66600 168.70000 232.60000 1.000 119.26693 394 ASP A O 1
ATOM 6665 N N . ASN C 3 357 ? 183.01000 168.31800 234.35500 1.000 121.33587 395 ASN A N 1
ATOM 6666 C CA . ASN C 3 357 ? 184.14400 167.92500 233.52100 1.000 120.77828 395 ASN A CA 1
ATOM 6667 C C . ASN C 3 357 ? 184.00300 166.46700 233.07500 1.000 120.61941 395 ASN A C 1
ATOM 6668 O O . ASN C 3 357 ? 184.86200 165.62000 233.31600 1.000 121.13524 395 ASN A O 1
ATOM 6673 N N . GLN C 3 358 ? 182.88700 166.18600 232.40600 1.000 115.31220 396 GLN A N 1
ATOM 6674 C CA . GLN C 3 358 ? 182.60100 164.83200 231.95500 1.000 115.71422 396 GLN A CA 1
ATOM 6675 C C . GLN C 3 358 ? 181.60100 164.88700 230.80900 1.000 114.80378 396 GLN A C 1
ATOM 6676 O O . GLN C 3 358 ? 180.84300 165.84900 230.66300 1.000 112.28667 396 GLN A O 1
ATOM 6682 N N . ILE C 3 359 ? 181.61000 163.82700 230.00300 1.000 111.14340 397 ILE A N 1
ATOM 6683 C CA . ILE C 3 359 ? 180.69200 163.67100 228.87700 1.000 110.49349 397 ILE A CA 1
ATOM 6684 C C . ILE C 3 359 ? 179.35800 163.19100 229.44200 1.000 111.17958 397 ILE A C 1
ATOM 6685 O O . ILE C 3 359 ? 179.18500 162.00500 229.73300 1.000 110.49925 397 ILE A O 1
ATOM 6690 N N . HIS C 3 360 ? 178.40700 164.11200 229.59800 1.000 104.76044 398 HIS A N 1
ATOM 6691 C CA . HIS C 3 360 ? 177.09100 163.78900 230.14600 1.000 104.82305 398 HIS A CA 1
ATOM 6692 C C . HIS C 3 360 ? 176.15100 163.47600 228.98900 1.000 102.82237 398 HIS A C 1
ATOM 6693 O O . HIS C 3 360 ? 175.63400 164.38000 228.33100 1.000 99.49404 398 HIS A O 1
ATOM 6700 N N . GLU C 3 361 ? 175.90700 162.18800 228.75700 1.000 103.78111 399 GLU A N 1
ATOM 6701 C CA . GLU C 3 361 ? 175.10100 161.76700 227.62000 1.000 104.73320 399 GLU A CA 1
ATOM 6702 C C . GLU C 3 361 ? 173.64000 162.17300 227.79700 1.000 107.09928 399 GLU A C 1
ATOM 6703 O O . GLU C 3 361 ? 173.14800 162.35400 228.91400 1.000 107.28542 399 GLU A O 1
ATOM 6709 N N . ALA C 3 362 ? 172.95000 162.32700 226.66900 1.000 108.89453 400 ALA A N 1
ATOM 6710 C CA . ALA C 3 362 ? 171.52700 162.62800 226.64700 1.000 108.24184 400 ALA A CA 1
ATOM 6711 C C . ALA C 3 362 ? 170.87100 161.79600 225.55300 1.000 109.26186 400 ALA A C 1
ATOM 6712 O O . ALA C 3 362 ? 171.52800 161.35100 224.60900 1.000 106.59161 400 ALA A O 1
ATOM 6714 N N . ASP C 3 363 ? 169.56200 161.58500 225.69000 1.000 122.79105 401 ASP A N 1
ATOM 6715 C CA . ASP C 3 363 ? 168.83600 160.73600 224.75500 1.000 123.55554 401 ASP A CA 1
ATOM 6716 C C . ASP C 3 363 ? 167.36900 161.14200 224.71400 1.000 122.61056 401 ASP A C 1
ATOM 6717 O O . ASP C 3 363 ? 166.87100 161.86500 225.58100 1.000 122.41980 401 ASP A O 1
ATOM 6722 N N . THR C 3 364 ? 166.68000 160.65800 223.68000 1.000 127.69487 402 THR A N 1
ATOM 6723 C CA . THR C 3 364 ? 165.25000 160.87400 223.49400 1.000 128.53182 402 THR A CA 1
ATOM 6724 C C . THR C 3 364 ? 164.46300 159.90200 224.36200 1.000 128.88738 402 THR A C 1
ATOM 6725 O O . THR C 3 364 ? 165.01800 159.32700 225.30400 1.000 129.27241 402 THR A O 1
ATOM 6729 N N . THR C 3 365 ? 163.17100 159.72700 224.06800 1.000 138.05348 403 THR A N 1
ATOM 6730 C CA . THR C 3 365 ? 162.31100 158.79700 224.80100 1.000 138.82465 403 THR A CA 1
ATOM 6731 C C . THR C 3 365 ? 162.22800 159.19200 226.27900 1.000 138.42066 403 THR A C 1
ATOM 6732 O O . THR C 3 365 ? 162.79100 158.54600 227.16300 1.000 138.49472 403 THR A O 1
ATOM 6736 N N . GLU C 3 366 ? 161.52800 160.31000 226.50000 1.000 140.21872 404 GLU A N 1
ATOM 6737 C CA . GLU C 3 366 ? 161.42000 161.01600 227.77600 1.000 140.94634 404 GLU A CA 1
ATOM 6738 C C . GLU C 3 366 ? 161.41400 160.10200 228.99700 1.000 141.80026 404 GLU A C 1
ATOM 6739 O O . GLU C 3 366 ? 162.08000 160.39800 229.99500 1.000 140.91669 404 GLU A O 1
ATOM 6745 N N . ASN C 3 367 ? 160.65600 159.00700 228.93700 1.000 142.62468 405 ASN A N 1
ATOM 6746 C CA . ASN C 3 367 ? 160.58500 158.06600 230.04700 1.000 141.42406 405 ASN A CA 1
ATOM 6747 C C . ASN C 3 367 ? 161.98000 157.57200 230.42700 1.000 141.43824 405 ASN A C 1
ATOM 6748 O O . ASN C 3 367 ? 162.91400 157.58700 229.62400 1.000 141.69928 405 ASN A O 1
ATOM 6753 N N . GLN C 3 368 ? 162.11500 157.15600 231.68700 1.000 137.69986 406 GLN A N 1
ATOM 6754 C CA . GLN C 3 368 ? 163.37000 156.74100 232.31500 1.000 138.40132 406 GLN A CA 1
ATOM 6755 C C . GLN C 3 368 ? 164.44600 157.82500 232.25400 1.000 138.49126 406 GLN A C 1
ATOM 6756 O O . GLN C 3 368 ? 165.62000 157.54600 232.53400 1.000 138.05107 406 GLN A O 1
ATOM 6762 N N . SER C 3 369 ? 164.06400 159.06200 231.92800 1.000 142.53560 407 SER A N 1
ATOM 6763 C CA . SER C 3 369 ? 164.90600 160.25300 231.83200 1.000 142.25957 407 SER A CA 1
ATOM 6764 C C . SER C 3 369 ? 165.86000 160.21300 230.64200 1.000 142.68411 407 SER A C 1
ATOM 6765 O O . SER C 3 369 ? 166.56600 161.19900 230.39700 1.000 142.86177 407 SER A O 1
ATOM 6768 N N . GLY C 3 370 ? 165.90300 159.11400 229.89700 1.000 144.56128 408 GLY A N 1
ATOM 6769 C CA . GLY C 3 370 ? 166.56200 159.04500 228.60800 1.000 144.13725 408 GLY A CA 1
ATOM 6770 C C . GLY C 3 370 ? 167.79000 158.16100 228.55800 1.000 143.94258 408 GLY A C 1
ATOM 6771 O O . GLY C 3 370 ? 167.90300 157.32900 227.65200 1.000 143.54476 408 GLY A O 1
ATOM 6772 N N . VAL C 3 371 ? 168.71800 158.30800 229.50500 1.000 141.85646 409 VAL A N 1
ATOM 6773 C CA . VAL C 3 371 ? 169.71400 157.26400 229.72400 1.000 141.65426 409 VAL A CA 1
ATOM 6774 C C . VAL C 3 371 ? 169.77100 156.90200 231.20200 1.000 141.41240 409 VAL A C 1
ATOM 6775 O O . VAL C 3 371 ? 169.33300 155.82000 231.60800 1.000 141.11956 409 VAL A O 1
ATOM 6779 N N . SER C 3 372 ? 170.31600 157.81200 232.01700 1.000 140.92825 410 SER A N 1
ATOM 6780 C CA . SER C 3 372 ? 170.36800 157.59400 233.45800 1.000 140.61386 410 SER A CA 1
ATOM 6781 C C . SER C 3 372 ? 170.29200 158.86500 234.29400 1.000 139.97724 410 SER A C 1
ATOM 6782 O O . SER C 3 372 ? 170.36500 158.76300 235.52200 1.000 139.90126 410 SER A O 1
ATOM 6785 N N . PHE C 3 373 ? 170.14700 160.04700 233.69900 1.000 131.95627 411 PHE A N 1
ATOM 6786 C CA . PHE C 3 373 ? 170.43400 161.29700 234.38700 1.000 132.11808 411 PHE A CA 1
ATOM 6787 C C . PHE C 3 373 ? 169.18000 162.15500 234.50800 1.000 132.05759 411 PHE A C 1
ATOM 6788 O O . PHE C 3 373 ? 168.26500 162.07700 233.68700 1.000 131.43672 411 PHE A O 1
ATOM 6796 N N . ASP C 3 374 ? 169.16900 163.00500 235.52800 1.000 130.46460 412 ASP A N 1
ATOM 6797 C CA . ASP C 3 374 ? 168.00300 163.80600 235.88200 1.000 130.23045 412 ASP A CA 1
ATOM 6798 C C . ASP C 3 374 ? 168.49100 165.15500 236.40400 1.000 130.02907 412 ASP A C 1
ATOM 6799 O O . ASP C 3 374 ? 169.65100 165.53100 236.20400 1.000 129.39819 412 ASP A O 1
ATOM 6804 N N . LYS C 3 375 ? 167.60300 165.88300 237.08600 1.000 126.22838 413 LYS A N 1
ATOM 6805 C CA . LYS C 3 375 ? 167.85600 167.23500 237.57200 1.000 125.60402 413 LYS A CA 1
ATOM 6806 C C . LYS C 3 375 ? 168.60400 167.26600 238.89900 1.000 126.26326 413 LYS A C 1
ATOM 6807 O O . LYS C 3 375 ? 168.49700 168.26000 239.62700 1.000 125.92310 413 LYS A O 1
ATOM 6813 N N . THR C 3 376 ? 169.34300 166.20400 239.22900 1.000 134.20145 414 THR A N 1
ATOM 6814 C CA . THR C 3 376 ? 170.03900 166.14300 240.51200 1.000 133.80471 414 THR A CA 1
ATOM 6815 C C . THR C 3 376 ? 171.05700 167.26900 240.65500 1.000 133.59085 414 THR A C 1
ATOM 6816 O O . THR C 3 376 ? 171.21400 167.84000 241.74100 1.000 132.29932 414 THR A O 1
ATOM 6820 N N . SER C 3 377 ? 171.75400 167.60800 239.57200 1.000 136.12035 415 SER A N 1
ATOM 6821 C CA . SER C 3 377 ? 172.85900 168.55500 239.64100 1.000 135.43870 415 SER A CA 1
ATOM 6822 C C . SER C 3 377 ? 172.36500 169.99600 239.55500 1.000 135.21787 415 SER A C 1
ATOM 6823 O O . SER C 3 377 ? 171.65000 170.36800 238.61700 1.000 134.50922 415 SER A O 1
ATOM 6826 N N . ALA C 3 378 ? 172.76300 170.80900 240.53800 1.000 136.52503 416 ALA A N 1
ATOM 6827 C CA . ALA C 3 378 ? 172.45600 172.23500 240.49800 1.000 136.26976 416 ALA A CA 1
ATOM 6828 C C . ALA C 3 378 ? 173.17600 172.92900 239.34900 1.000 137.10654 416 ALA A C 1
ATOM 6829 O O . ALA C 3 378 ? 172.66300 173.91400 238.80300 1.000 137.14486 416 ALA A O 1
ATOM 6831 N N . THR C 3 379 ? 174.36000 172.43800 238.97100 1.000 132.87823 417 THR A N 1
ATOM 6832 C CA . THR C 3 379 ? 175.01400 172.94200 237.76800 1.000 132.23837 417 THR A CA 1
ATOM 6833 C C . THR C 3 379 ? 174.15200 172.69300 236.53900 1.000 130.76449 417 THR A C 1
ATOM 6834 O O . THR C 3 379 ? 174.00200 173.57700 235.68700 1.000 131.94678 417 THR A O 1
ATOM 6838 N N . TRP C 3 380 ? 173.57100 171.49600 236.43500 1.000 125.10734 418 TRP A N 1
ATOM 6839 C CA . TRP C 3 380 ? 172.66200 171.21600 235.33100 1.000 126.23483 418 TRP A CA 1
ATOM 6840 C C . TRP C 3 380 ? 171.43500 172.11400 235.39000 1.000 126.35301 418 TRP A C 1
ATOM 6841 O O . TRP C 3 380 ? 170.95400 172.58300 234.35500 1.000 125.47174 418 TRP A O 1
ATOM 6852 N N . LEU C 3 381 ? 170.90700 172.36000 236.59100 1.000 127.77432 419 LEU A N 1
ATOM 6853 C CA . LEU C 3 381 ? 169.75000 173.24300 236.71900 1.000 128.04500 419 LEU A CA 1
ATOM 6854 C C . LEU C 3 381 ? 170.07400 174.64400 236.20800 1.000 128.51347 419 LEU A C 1
ATOM 6855 O O . LEU C 3 381 ? 169.30700 175.23400 235.43300 1.000 129.18161 419 LEU A O 1
ATOM 6860 N N . ALA C 3 382 ? 171.21900 175.18700 236.62600 1.000 132.61727 420 ALA A N 1
ATOM 6861 C CA . ALA C 3 382 ? 171.61100 176.52300 236.18800 1.000 132.64093 420 ALA A CA 1
ATOM 6862 C C . ALA C 3 382 ? 171.84900 176.56600 234.68400 1.000 132.75829 420 ALA A C 1
ATOM 6863 O O . ALA C 3 382 ? 171.42900 177.51400 234.00900 1.000 133.30148 420 ALA A O 1
ATOM 6865 N N . LEU C 3 383 ? 172.51900 175.54800 234.14000 1.000 123.39430 421 LEU A N 1
ATOM 6866 C CA . LEU C 3 383 ? 172.76000 175.51200 232.70200 1.000 122.97709 421 LEU A CA 1
ATOM 6867 C C . LEU C 3 383 ? 171.45000 175.43600 231.93100 1.000 123.15543 421 LEU A C 1
ATOM 6868 O O . LEU C 3 383 ? 171.29000 176.08900 230.89300 1.000 123.97150 421 LEU A O 1
ATOM 6873 N N . SER C 3 384 ? 170.50000 174.63800 232.42400 1.000 125.27637 422 SER A N 1
ATOM 6874 C CA . SER C 3 384 ? 169.20300 174.53000 231.77100 1.000 125.75211 422 SER A CA 1
ATOM 6875 C C . SER C 3 384 ? 168.47200 175.86100 231.78400 1.000 126.04740 422 SER A C 1
ATOM 6876 O O . SER C 3 384 ? 167.86700 176.25800 230.78100 1.000 127.61834 422 SER A O 1
ATOM 6879 N N . ARG C 3 385 ? 168.51800 176.56800 232.91400 1.000 130.45345 423 ARG A N 1
ATOM 6880 C CA . ARG C 3 385 ? 167.89800 177.88800 232.97700 1.000 130.78023 423 ARG A CA 1
ATOM 6881 C C . ARG C 3 385 ? 168.54500 178.84600 231.98500 1.000 130.83256 423 ARG A C 1
ATOM 6882 O O . ARG C 3 385 ? 167.85000 179.61000 231.30200 1.000 130.21204 423 ARG A O 1
ATOM 6890 N N . ILE C 3 386 ? 169.87800 178.81800 231.89300 1.000 128.29194 424 ILE A N 1
ATOM 6891 C CA . ILE C 3 386 ? 170.58900 179.70600 230.97300 1.000 127.69584 424 ILE A CA 1
ATOM 6892 C C . ILE C 3 386 ? 170.17700 179.41700 229.53600 1.000 127.08894 424 ILE A C 1
ATOM 6893 O O . ILE C 3 386 ? 169.88000 180.33300 228.75700 1.000 127.56605 424 ILE A O 1
ATOM 6898 N N . ALA C 3 387 ? 170.14800 178.13400 229.16800 1.000 125.98144 425 ALA A N 1
ATOM 6899 C CA . ALA C 3 387 ? 169.77600 177.75500 227.80900 1.000 125.81072 425 ALA A CA 1
ATOM 6900 C C . ALA C 3 387 ? 168.33900 178.15100 227.49900 1.000 126.19078 425 ALA A C 1
ATOM 6901 O O . ALA C 3 387 ? 168.04200 178.62000 226.39500 1.000 125.97286 425 ALA A O 1
ATOM 6903 N N . GLY C 3 388 ? 167.43100 177.96700 228.45800 1.000 132.69077 426 GLY A N 1
ATOM 6904 C CA . GLY C 3 388 ? 166.04800 178.34300 228.22700 1.000 132.02899 426 GLY A CA 1
ATOM 6905 C C . GLY C 3 388 ? 165.86500 179.83900 228.06700 1.000 131.69602 426 GLY A C 1
ATOM 6906 O O . GLY C 3 388 ? 165.10300 180.29100 227.20700 1.000 132.02616 426 GLY A O 1
ATOM 6907 N N . LEU C 3 389 ? 166.56100 180.62900 228.88800 1.000 129.99010 427 LEU A N 1
ATOM 6908 C CA . LEU C 3 389 ? 166.38000 182.07800 228.85500 1.000 131.05260 427 LEU A CA 1
ATOM 6909 C C . LEU C 3 389 ? 167.05000 182.71700 227.64500 1.000 130.05456 427 LEU A C 1
ATOM 6910 O O . LEU C 3 389 ? 166.50600 183.66100 227.06300 1.000 129.40086 427 LEU A O 1
ATOM 6915 N N . CYS C 3 390 ? 168.23100 182.23100 227.25400 1.000 119.74542 428 CYS A N 1
ATOM 6916 C CA . CYS C 3 390 ? 168.94900 182.87200 226.15900 1.000 119.00392 428 CYS A CA 1
ATOM 6917 C C . CYS C 3 390 ? 168.32200 182.59000 224.80000 1.000 119.66622 428 CYS A C 1
ATOM 6918 O O . CYS C 3 390 ? 168.58400 183.33100 223.84700 1.000 119.84345 428 CYS A O 1
ATOM 6921 N N . ASN C 3 391 ? 167.50700 181.54600 224.68500 1.000 117.22685 429 ASN A N 1
ATOM 6922 C CA . ASN C 3 391 ? 166.90300 181.19300 223.40900 1.000 115.47975 429 ASN A CA 1
ATOM 6923 C C . ASN C 3 391 ? 165.76400 182.14300 223.06300 1.000 116.43918 429 ASN A C 1
ATOM 6924 O O . ASN C 3 391 ? 165.03800 182.61500 223.94200 1.000 117.32184 429 ASN A O 1
ATOM 6929 N N . ARG C 3 392 ? 165.61500 182.42000 221.76800 1.000 116.41516 430 ARG A N 1
ATOM 6930 C CA . ARG C 3 392 ? 164.49600 183.20200 221.26200 1.000 115.80361 430 ARG A CA 1
ATOM 6931 C C . ARG C 3 392 ? 163.44300 182.35000 220.56800 1.000 116.89532 430 ARG A C 1
ATOM 6932 O O . ARG C 3 392 ? 162.32600 182.83000 220.34700 1.000 115.89862 430 ARG A O 1
ATOM 6940 N N . ALA C 3 393 ? 163.77100 181.10700 220.22200 1.000 119.22913 431 ALA A N 1
ATOM 6941 C CA . ALA C 3 393 ? 162.80900 180.22600 219.57800 1.000 118.71560 431 ALA A CA 1
ATOM 6942 C C . ALA C 3 393 ? 161.74900 179.77400 220.57300 1.000 120.21385 431 ALA A C 1
ATOM 6943 O O . ALA C 3 393 ? 162.04000 179.52200 221.74600 1.000 120.71937 431 ALA A O 1
ATOM 6945 N N . VAL C 3 394 ? 160.50700 179.67000 220.09700 1.000 120.17827 432 VAL A N 1
ATOM 6946 C CA . VAL C 3 394 ? 159.38200 179.26900 220.92900 1.000 120.04351 432 VAL A CA 1
ATOM 6947 C C . VAL C 3 394 ? 158.57000 178.21300 220.19200 1.000 119.85518 432 VAL A C 1
ATOM 6948 O O . VAL C 3 394 ? 158.59000 178.12500 218.96200 1.000 118.86297 432 VAL A O 1
ATOM 6952 N N . PHE C 3 395 ? 157.84800 177.40500 220.96700 1.000 114.58090 433 PHE A N 1
ATOM 6953 C CA . PHE C 3 395 ? 156.93900 176.42700 220.38600 1.000 114.20456 433 PHE A CA 1
ATOM 6954 C C . PHE C 3 395 ? 155.81900 177.11900 219.62300 1.000 115.83097 433 PHE A C 1
ATOM 6955 O O . PHE C 3 395 ? 155.30200 178.15600 220.04900 1.000 116.40387 433 PHE A O 1
ATOM 6963 N N . GLN C 3 396 ? 155.44600 176.54200 218.48600 1.000 115.49576 434 GLN A N 1
ATOM 6964 C CA . GLN C 3 396 ? 154.24800 176.98700 217.79300 1.000 115.47482 434 GLN A CA 1
ATOM 6965 C C . GLN C 3 396 ? 153.01500 176.49700 218.54200 1.000 116.90989 434 GLN A C 1
ATOM 6966 O O . GLN C 3 396 ? 152.97300 175.36200 219.02500 1.000 116.52934 434 GLN A O 1
ATOM 6972 N N . ALA C 3 397 ? 152.00500 177.36100 218.64000 1.000 125.29608 435 ALA A N 1
ATOM 6973 C CA . ALA C 3 397 ? 150.82400 177.05200 219.43700 1.000 124.13857 435 ALA A CA 1
ATOM 6974 C C . ALA C 3 397 ? 149.92800 176.04200 218.73200 1.000 124.47010 435 ALA A C 1
ATOM 6975 O O . ALA C 3 397 ? 148.78800 176.35700 218.37600 1.000 125.00227 435 ALA A O 1
ATOM 6977 N N . ASN C 3 398 ? 150.43200 174.82700 218.54000 1.000 124.15974 436 ASN A N 1
ATOM 6978 C CA . ASN C 3 398 ? 149.69500 173.76400 217.86800 1.000 124.02702 436 ASN A CA 1
ATOM 6979 C C . ASN C 3 398 ? 150.45900 172.46400 218.07200 1.000 124.18677 436 ASN A C 1
ATOM 6980 O O . ASN C 3 398 ? 151.57100 172.45400 218.60900 1.000 122.95308 436 ASN A O 1
ATOM 6985 N N . GLN C 3 399 ? 149.84700 171.36400 217.62900 1.000 127.10576 437 GLN A N 1
ATOM 6986 C CA . GLN C 3 399 ? 150.43800 170.02700 217.73500 1.000 127.07398 437 GLN A CA 1
ATOM 6987 C C . GLN C 3 399 ? 150.79400 169.68800 219.18100 1.000 126.63765 437 GLN A C 1
ATOM 6988 O O . GLN C 3 399 ? 151.84400 169.10800 219.46100 1.000 126.77238 437 GLN A O 1
ATOM 6994 N N . GLU C 3 400 ? 149.90800 170.05600 220.11000 1.000 125.34174 438 GLU A N 1
ATOM 6995 C CA . GLU C 3 400 ? 150.16100 169.78600 221.52200 1.000 125.03920 438 GLU A CA 1
ATOM 6996 C C . GLU C 3 400 ? 150.20200 168.28900 221.80400 1.000 124.87673 438 GLU A C 1
ATOM 6997 O O . GLU C 3 400 ? 151.04900 167.81700 222.57100 1.000 124.63039 438 GLU A O 1
ATOM 7003 N N . ASN C 3 401 ? 149.29200 167.52500 221.19400 1.000 130.68617 439 ASN A N 1
ATOM 7004 C CA . ASN C 3 401 ? 149.25200 166.08400 221.41700 1.000 131.44808 439 ASN A CA 1
ATOM 7005 C C . ASN C 3 401 ? 150.47600 165.37300 220.85600 1.000 131.36960 439 ASN A C 1
ATOM 7006 O O . ASN C 3 401 ? 150.75700 164.23900 221.25800 1.000 130.54831 439 ASN A O 1
ATOM 7011 N N . LEU C 3 402 ? 151.20300 166.00700 219.94000 1.000 127.55505 440 LEU A N 1
ATOM 7012 C CA . LEU C 3 402 ? 152.40100 165.41300 219.37900 1.000 126.52126 440 LEU A CA 1
ATOM 7013 C C . LEU C 3 402 ? 153.50700 165.35600 220.43100 1.000 126.33080 440 LEU A C 1
ATOM 7014 O O . LEU C 3 402 ? 153.51300 166.14100 221.38300 1.000 126.01948 440 LEU A O 1
ATOM 7019 N N . PRO C 3 403 ? 154.45400 164.42700 220.28500 1.000 121.25976 441 PRO A N 1
ATOM 7020 C CA . PRO C 3 403 ? 155.58400 164.37600 221.21900 1.000 121.17079 441 PRO A CA 1
ATOM 7021 C C . PRO C 3 403 ? 156.39600 165.66200 221.17900 1.000 121.63887 441 PRO A C 1
ATOM 7022 O O . PRO C 3 403 ? 156.31700 166.45100 220.23500 1.000 121.71388 441 PRO A O 1
ATOM 7026 N N . ILE C 3 404 ? 157.18100 165.87200 222.23900 1.000 116.93072 442 ILE A N 1
ATOM 7027 C CA . ILE C 3 404 ? 157.93100 167.11800 222.37200 1.000 117.80325 442 ILE A CA 1
ATOM 7028 C C . ILE C 3 404 ? 158.92000 167.27400 221.22500 1.000 117.11482 442 ILE A C 1
ATOM 7029 O O . ILE C 3 404 ? 159.05400 168.35900 220.64600 1.000 117.84269 442 ILE A O 1
ATOM 7034 N N . LEU C 3 405 ? 159.63000 166.19900 220.87900 1.000 111.30203 443 LEU A N 1
ATOM 7035 C CA . LEU C 3 405 ? 160.61300 166.28900 219.80400 1.000 111.93390 443 LEU A CA 1
ATOM 7036 C C . LEU C 3 405 ? 159.94200 166.47400 218.44900 1.000 111.14260 443 LEU A C 1
ATOM 7037 O O . LEU C 3 405 ? 160.44600 167.21700 217.59900 1.000 112.63702 443 LEU A O 1
ATOM 7042 N N . LYS C 3 406 ? 158.81000 165.80600 218.22200 1.000 105.01509 444 LYS A N 1
ATOM 7043 C CA . LYS C 3 406 ? 158.05400 165.97600 216.98100 1.000 105.92636 444 LYS A CA 1
ATOM 7044 C C . LYS C 3 406 ? 157.12500 167.17500 217.16600 1.000 106.31810 444 LYS A C 1
ATOM 7045 O O . LYS C 3 406 ? 155.92800 167.05100 217.43300 1.000 107.07683 444 LYS A O 1
ATOM 7051 N N . ARG C 3 407 ? 157.70700 168.36500 217.03700 1.000 114.28209 445 ARG A N 1
ATOM 7052 C CA . ARG C 3 407 ? 156.98300 169.60500 217.26900 1.000 113.36161 445 ARG A CA 1
ATOM 7053 C C . ARG C 3 407 ? 157.49300 170.66400 216.30400 1.000 113.60955 445 ARG A C 1
ATOM 7054 O O . ARG C 3 407 ? 158.53000 170.49800 215.65700 1.000 114.94069 445 ARG A O 1
ATOM 7062 N N . ALA C 3 408 ? 156.75100 171.76200 216.21400 1.000 115.51127 446 ALA A N 1
ATOM 7063 C CA . ALA C 3 408 ? 157.10300 172.88300 215.35300 1.000 116.29192 446 ALA A CA 1
ATOM 7064 C C . ALA C 3 408 ? 157.59700 174.03200 216.21900 1.000 117.48542 446 ALA A C 1
ATOM 7065 O O . ALA C 3 408 ? 156.86300 174.52500 217.08100 1.000 118.21440 446 ALA A O 1
ATOM 7067 N N . VAL C 3 409 ? 158.83900 174.45300 215.98800 1.000 111.33898 447 VAL A N 1
ATOM 7068 C CA . VAL C 3 409 ? 159.45600 175.55300 216.71800 1.000 110.33937 447 VAL A CA 1
ATOM 7069 C C . VAL C 3 409 ? 160.03400 176.52900 215.70200 1.000 110.81137 447 VAL A C 1
ATOM 7070 O O . VAL C 3 409 ? 160.71500 176.11600 214.75800 1.000 110.40221 447 VAL A O 1
ATOM 7074 N N . ALA C 3 410 ? 159.76300 177.81700 215.89400 1.000 113.84019 448 ALA A N 1
ATOM 7075 C CA . ALA C 3 410 ? 160.23600 178.86000 214.99300 1.000 113.77359 448 ALA A CA 1
ATOM 7076 C C . ALA C 3 410 ? 161.44000 179.56300 215.60400 1.000 113.87667 448 ALA A C 1
ATOM 7077 O O . ALA C 3 410 ? 161.36400 180.06400 216.73100 1.000 115.15045 448 ALA A O 1
ATOM 7079 N N . GLY C 3 411 ? 162.53700 179.60500 214.86300 1.000 99.52927 449 GLY A N 1
ATOM 7080 C CA . GLY C 3 411 ? 163.75200 180.24600 215.32300 1.000 99.28094 449 GLY A CA 1
ATOM 7081 C C . GLY C 3 411 ? 164.97000 179.50300 214.80900 1.000 100.08849 449 GLY A C 1
ATOM 7082 O O . GLY C 3 411 ? 164.88300 178.72700 213.86300 1.000 100.56132 449 GLY A O 1
ATOM 7083 N N . ASP C 3 412 ? 166.10500 179.76900 215.45100 1.000 88.76057 450 ASP A N 1
ATOM 7084 C CA . ASP C 3 412 ? 167.34600 179.09300 215.09800 1.000 86.24940 450 ASP A CA 1
ATOM 7085 C C . ASP C 3 412 ? 167.27700 177.61400 215.46100 1.000 86.76615 450 ASP A C 1
ATOM 7086 O O . ASP C 3 412 ? 166.65200 177.22100 216.44900 1.000 86.07830 450 ASP A O 1
ATOM 7091 N N . ALA C 3 413 ? 167.93400 176.79100 214.63900 1.000 76.73819 451 ALA A N 1
ATOM 7092 C CA . ALA C 3 413 ? 167.88700 175.34500 214.83300 1.000 73.93323 451 ALA A CA 1
ATOM 7093 C C . ALA C 3 413 ? 168.52100 174.93600 216.15500 1.000 72.46026 451 ALA A C 1
ATOM 7094 O O . ALA C 3 413 ? 167.99100 174.07400 216.86500 1.000 70.04793 451 ALA A O 1
ATOM 7096 N N . SER C 3 414 ? 169.66700 175.52900 216.49400 1.000 78.62385 452 SER A N 1
ATOM 7097 C CA . SER C 3 414 ? 170.28900 175.24200 217.78100 1.000 76.33282 452 SER A CA 1
ATOM 7098 C C . SER C 3 414 ? 169.39100 175.68300 218.92400 1.000 79.65105 452 SER A C 1
ATOM 7099 O O . SER C 3 414 ? 169.25900 174.97900 219.93200 1.000 78.63520 452 SER A O 1
ATOM 7102 N N . GLU C 3 415 ? 168.75500 176.84700 218.77500 1.000 94.28322 453 GLU A N 1
ATOM 7103 C CA . GLU C 3 415 ? 167.81400 177.32000 219.78300 1.000 93.15918 453 GLU A CA 1
ATOM 7104 C C . GLU C 3 415 ? 166.62900 176.37100 219.91600 1.000 93.46395 453 GLU A C 1
ATOM 7105 O O . GLU C 3 415 ? 166.16700 176.10200 221.02700 1.000 89.83064 453 GLU A O 1
ATOM 7111 N N . SER C 3 416 ? 166.12300 175.85800 218.78900 1.000 88.91081 454 SER A N 1
ATOM 7112 C CA . SER C 3 416 ? 165.01500 174.90700 218.83000 1.000 84.69076 454 SER A CA 1
ATOM 7113 C C . SER C 3 416 ? 165.41600 173.61100 219.52300 1.000 81.46019 454 SER A C 1
ATOM 7114 O O . SER C 3 416 ? 164.64100 173.04900 220.30300 1.000 79.52901 454 SER A O 1
ATOM 7117 N N . ALA C 3 417 ? 166.62000 173.11200 219.23400 1.000 91.00368 455 ALA A N 1
ATOM 7118 C CA . ALA C 3 417 ? 167.10200 171.90500 219.89800 1.000 88.18240 455 ALA A CA 1
ATOM 7119 C C . ALA C 3 417 ? 167.23900 172.12700 221.39400 1.000 89.35484 455 ALA A C 1
ATOM 7120 O O . ALA C 3 417 ? 166.88000 171.25800 222.19600 1.000 88.61193 455 ALA A O 1
ATOM 7122 N N . LEU C 3 418 ? 167.75400 173.29300 221.78800 1.000 101.40999 456 LEU A N 1
ATOM 7123 C CA . LEU C 3 418 ? 167.87900 173.61200 223.20600 1.000 100.92155 456 LEU A CA 1
ATOM 7124 C C . LEU C 3 418 ? 166.51600 173.73200 223.87100 1.000 101.76307 456 LEU A C 1
ATOM 7125 O O . LEU C 3 418 ? 166.32700 173.27800 225.00400 1.000 100.71237 456 LEU A O 1
ATOM 7130 N N . LEU C 3 419 ? 165.55800 174.35900 223.18900 1.000 104.33885 457 LEU A N 1
ATOM 7131 C CA . LEU C 3 419 ? 164.21900 174.51300 223.74300 1.000 104.12509 457 LEU A CA 1
ATOM 7132 C C . LEU C 3 419 ? 163.54000 173.15900 223.91800 1.000 101.10087 457 LEU A C 1
ATOM 7133 O O . LEU C 3 419 ? 162.91500 172.89800 224.95200 1.000 99.24934 457 LEU A O 1
ATOM 7138 N N . LYS C 3 420 ? 163.67000 172.27800 222.92400 1.000 101.93997 458 LYS A N 1
ATOM 7139 C CA . LYS C 3 420 ? 163.14400 170.92500 223.06400 1.000 101.88634 458 LYS A CA 1
ATOM 7140 C C . LYS C 3 420 ? 163.84200 170.18400 224.19400 1.000 103.06197 458 LYS A C 1
ATOM 7141 O O . LYS C 3 420 ? 163.20500 169.42500 224.93100 1.000 105.59551 458 LYS A O 1
ATOM 7147 N N . CYS C 3 421 ? 165.15300 170.38800 224.34500 1.000 112.05356 459 CYS A N 1
ATOM 7148 C CA . CYS C 3 421 ? 165.89000 169.71800 225.41000 1.000 113.09670 459 CYS A CA 1
ATOM 7149 C C . CYS C 3 421 ? 165.41500 170.17500 226.78300 1.000 114.15684 459 CYS A C 1
ATOM 7150 O O . CYS C 3 421 ? 165.20900 169.35400 227.68500 1.000 113.26657 459 CYS A O 1
ATOM 7153 N N . ILE C 3 422 ? 165.22200 171.48300 226.95600 1.000 117.24391 460 ILE A N 1
ATOM 7154 C CA . ILE C 3 422 ? 164.77500 172.00000 228.24500 1.000 117.66564 460 ILE A CA 1
ATOM 7155 C C . ILE C 3 422 ? 163.34200 171.56500 228.52300 1.000 117.37867 460 ILE A C 1
ATOM 7156 O O . ILE C 3 422 ? 162.98800 171.25100 229.66300 1.000 116.93695 460 ILE A O 1
ATOM 7161 N N . GLU C 3 423 ? 162.49400 171.53100 227.49100 1.000 124.05969 461 GLU A N 1
ATOM 7162 C CA . GLU C 3 423 ? 161.12500 171.06100 227.68200 1.000 123.16878 461 GLU A CA 1
ATOM 7163 C C . GLU C 3 423 ? 161.09100 169.58500 228.06100 1.000 122.39580 461 GLU A C 1
ATOM 7164 O O . GLU C 3 423 ? 160.28300 169.17000 228.90000 1.000 123.69160 461 GLU A O 1
ATOM 7170 N N . LEU C 3 424 ? 161.94900 168.77100 227.44500 1.000 119.90679 462 LEU A N 1
ATOM 7171 C CA . LEU C 3 424 ? 161.98500 167.35300 227.78000 1.000 119.07344 462 LEU A CA 1
ATOM 7172 C C . LEU C 3 424 ? 162.53200 167.12900 229.18400 1.000 121.00528 462 LEU A C 1
ATOM 7173 O O . LEU C 3 424 ? 162.04200 166.26100 229.91400 1.000 121.97756 462 LEU A O 1
ATOM 7178 N N . CYS C 3 425 ? 163.55000 167.89600 229.58000 1.000 121.20457 463 CYS A N 1
ATOM 7179 C CA . CYS C 3 425 ? 164.19200 167.66800 230.87100 1.000 121.40924 463 CYS A CA 1
ATOM 7180 C C . CYS C 3 425 ? 163.40500 168.30600 232.01200 1.000 121.10627 463 CYS A C 1
ATOM 7181 O O . CYS C 3 425 ? 162.90400 167.60900 232.90100 1.000 119.85464 463 CYS A O 1
ATOM 7184 N N . CYS C 3 426 ? 163.28800 169.63300 231.99900 1.000 125.34814 464 CYS A N 1
ATOM 7185 C CA . CYS C 3 426 ? 162.55400 170.37000 233.02400 1.000 124.88601 464 CYS A CA 1
ATOM 7186 C C . CYS C 3 426 ? 161.09500 170.57800 232.62300 1.000 125.28712 464 CYS A C 1
ATOM 7187 O O . CYS C 3 426 ? 160.18100 170.17800 233.35000 1.000 124.47953 464 CYS A O 1
ATOM 7190 N N . GLY C 3 427 ? 160.86700 171.19800 231.47200 1.000 130.53393 465 GLY A N 1
ATOM 7191 C CA . GLY C 3 427 ? 159.53100 171.42900 230.97000 1.000 129.63856 465 GLY A CA 1
ATOM 7192 C C . GLY C 3 427 ? 159.05000 172.84700 231.22900 1.000 130.64706 465 GLY A C 1
ATOM 7193 O O . GLY C 3 427 ? 159.56600 173.56900 232.08600 1.000 130.90794 465 GLY A O 1
ATOM 7194 N N . SER C 3 428 ? 158.03700 173.24600 230.45800 1.000 129.65218 466 SER A N 1
ATOM 7195 C CA . SER C 3 428 ? 157.38600 174.55000 230.59800 1.000 128.84376 466 SER A CA 1
ATOM 7196 C C . SER C 3 428 ? 158.40000 175.69100 230.49600 1.000 128.50769 466 SER A C 1
ATOM 7197 O O . SER C 3 428 ? 158.49000 176.55900 231.37000 1.000 128.83314 466 SER A O 1
ATOM 7200 N N . VAL C 3 429 ? 159.17400 175.67900 229.40800 1.000 128.58437 467 VAL A N 1
ATOM 7201 C CA . VAL C 3 429 ? 160.17000 176.72400 229.18500 1.000 128.20230 467 VAL A CA 1
ATOM 7202 C C . VAL C 3 429 ? 159.50100 178.08200 229.03500 1.000 127.97724 467 VAL A C 1
ATOM 7203 O O . VAL C 3 429 ? 160.08900 179.11300 229.37800 1.000 127.54785 467 VAL A O 1
ATOM 7207 N N . LYS C 3 430 ? 158.26900 178.11200 228.52100 1.000 127.29817 468 LYS A N 1
ATOM 7208 C CA . LYS C 3 430 ? 157.54400 179.37500 228.42800 1.000 126.77162 468 LYS A CA 1
ATOM 7209 C C . LYS C 3 430 ? 157.27700 179.96100 229.81000 1.000 127.53229 468 LYS A C 1
ATOM 7210 O O . LYS C 3 430 ? 157.47300 181.16100 230.03100 1.000 127.78896 468 LYS A O 1
ATOM 7216 N N . GLU C 3 431 ? 156.84700 179.12700 230.76000 1.000 129.12333 469 GLU A N 1
ATOM 7217 C CA . GLU C 3 431 ? 156.63400 179.61400 232.12000 1.000 129.01260 469 GLU A CA 1
ATOM 7218 C C . GLU C 3 431 ? 157.95600 179.97200 232.79000 1.000 128.36241 469 GLU A C 1
ATOM 7219 O O . GLU C 3 431 ? 158.02500 180.92900 233.57200 1.000 127.90194 469 GLU A O 1
ATOM 7225 N N . MET C 3 432 ? 159.01700 179.21500 232.49500 1.000 125.96276 470 MET A N 1
ATOM 7226 C CA . MET C 3 432 ? 160.33500 179.55900 233.01900 1.000 125.25718 470 MET A CA 1
ATOM 7227 C C . MET C 3 432 ? 160.78000 180.93500 232.53500 1.000 125.50564 470 MET A C 1
ATOM 7228 O O . MET C 3 432 ? 161.33700 181.72300 233.30700 1.000 125.48392 470 MET A O 1
ATOM 7233 N N . ARG C 3 433 ? 160.54700 181.23900 231.25700 1.000 126.39907 471 ARG A N 1
ATOM 7234 C CA . ARG C 3 433 ? 160.85000 182.57200 230.74700 1.000 126.73212 471 ARG A CA 1
ATOM 7235 C C . ARG C 3 433 ? 159.91700 183.62400 231.33200 1.000 126.32754 471 ARG A C 1
ATOM 7236 O O . ARG C 3 433 ? 160.32400 184.77600 231.51700 1.000 125.98082 471 ARG A O 1
ATOM 7244 N N . GLU C 3 434 ? 158.66400 183.25600 231.61300 1.000 130.19604 472 GLU A N 1
ATOM 7245 C CA . GLU C 3 434 ? 157.74100 184.19500 232.24200 1.000 130.15543 472 GLU A CA 1
ATOM 7246 C C . GLU C 3 434 ? 158.21900 184.59200 233.63300 1.000 130.42426 472 GLU A C 1
ATOM 7247 O O . GLU C 3 434 ? 158.06900 185.74900 234.04200 1.000 129.80351 472 GLU A O 1
ATOM 7253 N N . ARG C 3 435 ? 158.78600 183.64100 234.38100 1.000 130.71533 473 ARG A N 1
ATOM 7254 C CA . ARG C 3 435 ? 159.32400 183.96900 235.69900 1.000 129.69523 473 ARG A CA 1
ATOM 7255 C C . ARG C 3 435 ? 160.46700 184.97200 235.59800 1.000 129.69331 473 ARG A C 1
ATOM 7256 O O . ARG C 3 435 ? 160.55900 185.90300 236.40600 1.000 129.86190 473 ARG A O 1
ATOM 7264 N N . TYR C 3 436 ? 161.34500 184.80400 234.61100 1.000 134.57769 474 TYR A N 1
ATOM 7265 C CA . TYR C 3 436 ? 162.50100 185.68200 234.42600 1.000 134.68452 474 TYR A CA 1
ATOM 7266 C C . TYR C 3 436 ? 162.19200 186.63600 233.27700 1.000 135.05788 474 TYR A C 1
ATOM 7267 O O . TYR C 3 436 ? 162.51300 186.36800 232.11900 1.000 135.31640 474 TYR A O 1
ATOM 7276 N N . ALA C 3 437 ? 161.57100 187.76800 233.60600 1.000 142.64099 475 ALA A N 1
ATOM 7277 C CA . ALA C 3 437 ? 161.20100 188.74300 232.58700 1.000 142.96579 475 ALA A CA 1
ATOM 7278 C C . ALA C 3 437 ? 162.44400 189.38500 231.98300 1.000 143.37762 475 ALA A C 1
ATOM 7279 O O . ALA C 3 437 ? 163.32400 189.86000 232.70600 1.000 142.67263 475 ALA A O 1
ATOM 7281 N N . LYS C 3 438 ? 162.50400 189.41200 230.65400 1.000 142.33167 476 LYS A N 1
ATOM 7282 C CA . LYS C 3 438 ? 163.67200 189.92400 229.94800 1.000 141.85543 476 LYS A CA 1
ATOM 7283 C C . LYS C 3 438 ? 163.69700 191.44700 229.99400 1.000 141.13860 476 LYS A C 1
ATOM 7284 O O . LYS C 3 438 ? 162.69300 192.10300 229.69900 1.000 140.46956 476 LYS A O 1
ATOM 7290 N N . ILE C 3 439 ? 164.84900 192.00700 230.36100 1.000 142.37209 477 ILE A N 1
ATOM 7291 C CA . ILE C 3 439 ? 165.01800 193.45400 230.42900 1.000 142.59447 477 ILE A CA 1
ATOM 7292 C C . ILE C 3 439 ? 165.55500 193.96400 229.09900 1.000 142.83477 477 ILE A C 1
ATOM 7293 O O . ILE C 3 439 ? 164.91600 194.78800 228.43300 1.000 142.76491 477 ILE A O 1
ATOM 7298 N N . VAL C 3 440 ? 166.73300 193.48100 228.70300 1.000 144.20417 478 VAL A N 1
ATOM 7299 C CA . VAL C 3 440 ? 167.34300 193.84600 227.43200 1.000 144.05335 478 VAL A CA 1
ATOM 7300 C C . VAL C 3 440 ? 167.80900 192.57800 226.73100 1.000 143.88240 478 VAL A C 1
ATOM 7301 O O . VAL C 3 440 ? 168.05700 191.54500 227.35700 1.000 142.92863 478 VAL A O 1
ATOM 7305 N N . GLU C 3 441 ? 167.92300 192.67100 225.40800 1.000 136.63922 479 GLU A N 1
ATOM 7306 C CA . GLU C 3 441 ? 168.33900 191.54700 224.58000 1.000 136.29201 479 GLU A CA 1
ATOM 7307 C C . GLU C 3 441 ? 169.31700 192.04000 223.52700 1.000 135.26764 479 GLU A C 1
ATOM 7308 O O . GLU C 3 441 ? 169.05500 193.04300 222.85700 1.000 134.85260 479 GLU A O 1
ATOM 7314 N N . ILE C 3 442 ? 170.43900 191.34200 223.38700 1.000 131.75281 480 ILE A N 1
ATOM 7315 C CA . ILE C 3 442 ? 171.41800 191.61400 222.34200 1.000 132.11342 480 ILE A CA 1
ATOM 7316 C C . ILE C 3 442 ? 171.32200 190.48500 221.31700 1.000 131.66284 480 ILE A C 1
ATOM 7317 O O . ILE C 3 442 ? 171.69200 189.34100 221.62000 1.000 131.72567 480 ILE A O 1
ATOM 7322 N N . PRO C 3 443 ? 170.82600 190.74900 220.11000 1.000 120.72418 481 PRO A N 1
ATOM 7323 C CA . PRO C 3 443 ? 170.65500 189.67300 219.12900 1.000 119.47663 481 PRO A CA 1
ATOM 7324 C C . PRO C 3 443 ? 171.98800 189.11300 218.66200 1.000 118.94312 481 PRO A C 1
ATOM 7325 O O . PRO C 3 443 ? 173.01700 189.79300 218.67100 1.000 118.98313 481 PRO A O 1
ATOM 7329 N N . PHE C 3 444 ? 171.95600 187.84700 218.25400 1.000 98.35665 482 PHE A N 1
ATOM 7330 C CA . PHE C 3 444 ? 173.14200 187.20500 217.70600 1.000 97.91473 482 PHE A CA 1
ATOM 7331 C C . PHE C 3 444 ? 173.53100 187.84800 216.38200 1.000 97.20964 482 PHE A C 1
ATOM 7332 O O . PHE C 3 444 ? 172.67600 188.18200 215.55700 1.000 94.68549 482 PHE A O 1
ATOM 7340 N N . ASN C 3 445 ? 174.83400 188.02300 216.18400 1.000 102.78781 483 ASN A N 1
ATOM 7341 C CA . ASN C 3 445 ? 175.37500 188.55500 214.94500 1.000 101.57632 483 ASN A CA 1
ATOM 7342 C C . ASN C 3 445 ? 176.53100 187.68100 214.48600 1.000 102.32083 483 ASN A C 1
ATOM 7343 O O . ASN C 3 445 ? 177.27100 187.12700 215.30300 1.000 102.37090 483 ASN A O 1
ATOM 7348 N N . SER C 3 446 ? 176.67900 187.55900 213.16600 1.000 104.33750 484 SER A N 1
ATOM 7349 C CA . SER C 3 446 ? 177.81200 186.82500 212.61700 1.000 103.48792 484 SER A CA 1
ATOM 7350 C C . SER C 3 446 ? 179.13500 187.52600 212.89000 1.000 103.14059 484 SER A C 1
ATOM 7351 O O . SER C 3 446 ? 180.19100 186.89400 212.78400 1.000 102.23497 484 SER A O 1
ATOM 7354 N N . THR C 3 447 ? 179.10100 188.81300 213.23500 1.000 110.57995 485 THR A N 1
ATOM 7355 C CA . THR C 3 447 ? 180.30400 189.54500 213.60700 1.000 111.37886 485 THR A CA 1
ATOM 7356 C C . THR C 3 447 ? 180.62000 189.43200 215.09200 1.000 111.42129 485 THR A C 1
ATOM 7357 O O . THR C 3 447 ? 181.79700 189.39900 215.46700 1.000 110.56041 485 THR A O 1
ATOM 7361 N N . ASN C 3 448 ? 179.59600 189.36600 215.94200 1.000 107.73618 486 ASN A N 1
ATOM 7362 C CA . ASN C 3 448 ? 179.79800 189.26000 217.38100 1.000 106.78145 486 ASN A CA 1
ATOM 7363 C C . ASN C 3 448 ? 179.98300 187.82400 217.85000 1.000 106.74499 486 ASN A C 1
ATOM 7364 O O . ASN C 3 448 ? 180.73800 187.58700 218.80000 1.000 106.95169 486 ASN A O 1
ATOM 7369 N N . LYS C 3 449 ? 179.30900 186.86900 217.20600 1.000 92.44115 487 LYS A N 1
ATOM 7370 C CA . LYS C 3 449 ? 179.39100 185.45000 217.55700 1.000 91.44751 487 LYS A CA 1
ATOM 7371 C C . LYS C 3 449 ? 178.92100 185.18100 218.98500 1.000 91.49068 487 LYS A C 1
ATOM 7372 O O . LYS C 3 449 ? 179.40100 184.25400 219.64100 1.000 89.43894 487 LYS A O 1
ATOM 7378 N N . TYR C 3 450 ? 177.97700 185.98000 219.47900 1.000 104.09484 488 TYR A N 1
ATOM 7379 C CA . TYR C 3 450 ? 177.43300 185.78400 220.81700 1.000 104.96324 488 TYR A CA 1
ATOM 7380 C C . TYR C 3 450 ? 176.07100 186.46100 220.90300 1.000 104.48023 488 TYR A C 1
ATOM 7381 O O . TYR C 3 450 ? 175.69600 187.26400 220.04600 1.000 103.10784 488 TYR A O 1
ATOM 7390 N N . GLN C 3 451 ? 175.33600 186.12100 221.96100 1.000 112.98659 489 GLN A N 1
ATOM 7391 C CA . GLN C 3 451 ? 174.03000 186.70900 222.23000 1.000 113.13989 489 GLN A CA 1
ATOM 7392 C C . GLN C 3 451 ? 173.77600 186.65900 223.72800 1.000 113.22323 489 GLN A C 1
ATOM 7393 O O . GLN C 3 451 ? 173.85600 185.58700 224.33400 1.000 113.62938 489 GLN A O 1
ATOM 7399 N N . LEU C 3 452 ? 173.47200 187.81300 224.32100 1.000 126.22649 490 LEU A N 1
ATOM 7400 C CA . LEU C 3 452 ? 173.26600 187.91600 225.75800 1.000 128.06844 490 LEU A CA 1
ATOM 7401 C C . LEU C 3 452 ? 171.92700 188.57800 226.05400 1.000 129.12316 490 LEU A C 1
ATOM 7402 O O . LEU C 3 452 ? 171.36800 189.30200 225.22600 1.000 127.69669 490 LEU A O 1
ATOM 7407 N N . SER C 3 453 ? 171.42300 188.32100 227.25900 1.000 140.93470 491 SER A N 1
ATOM 7408 C CA . SER C 3 453 ? 170.16900 188.90200 227.71000 1.000 140.47348 491 SER A CA 1
ATOM 7409 C C . SER C 3 453 ? 170.23600 189.13500 229.21300 1.000 140.67765 491 SER A C 1
ATOM 7410 O O . SER C 3 453 ? 170.98200 188.46200 229.92800 1.000 140.29061 491 SER A O 1
ATOM 7413 N N . ILE C 3 454 ? 169.44300 190.09600 229.68100 1.000 145.98952 492 ILE A N 1
ATOM 7414 C CA . ILE C 3 454 ? 169.34500 190.44200 231.09400 1.000 146.90635 492 ILE A CA 1
ATOM 7415 C C . ILE C 3 454 ? 167.90500 190.22500 231.53500 1.000 146.44020 492 ILE A C 1
ATOM 7416 O O . ILE C 3 454 ? 166.97300 190.70500 230.88000 1.000 146.10014 492 ILE A O 1
ATOM 7421 N N . HIS C 3 455 ? 167.72500 189.50100 232.63700 1.000 142.53074 493 HIS A N 1
ATOM 7422 C CA . HIS C 3 455 ? 166.40200 189.13900 233.12400 1.000 142.13145 493 HIS A CA 1
ATOM 7423 C C . HIS C 3 455 ? 166.27600 189.51100 234.59800 1.000 142.25857 493 HIS A C 1
ATOM 7424 O O . HIS C 3 455 ? 167.22500 189.98500 235.22900 1.000 142.10402 493 HIS A O 1
ATOM 7431 N N . LYS C 3 456 ? 165.08300 189.29100 235.14400 1.000 146.42030 494 LYS A N 1
ATOM 7432 C CA . LYS C 3 456 ? 164.77500 189.57500 236.53900 1.000 146.78634 494 LYS A CA 1
ATOM 7433 C C . LYS C 3 456 ? 164.65400 188.26300 237.30300 1.000 146.29282 494 LYS A C 1
ATOM 7434 O O . LYS C 3 456 ? 163.95600 187.34500 236.86000 1.000 145.45458 494 LYS A O 1
ATOM 7440 N N . ASN C 3 457 ? 165.32800 188.18100 238.45000 1.000 147.58892 495 ASN A N 1
ATOM 7441 C CA . ASN C 3 457 ? 165.42400 186.93600 239.19600 1.000 148.17330 495 ASN A CA 1
ATOM 7442 C C . ASN C 3 457 ? 164.38500 186.89800 240.30500 1.000 147.84070 495 ASN A C 1
ATOM 7443 O O . ASN C 3 457 ? 164.46100 187.71200 241.23800 1.000 147.63320 495 ASN A O 1
ATOM 7448 N N . PRO C 3 458 ? 163.39900 185.98800 240.25400 1.000 144.13924 496 PRO A N 1
ATOM 7449 C CA . PRO C 3 458 ? 162.48500 185.77200 241.38100 1.000 143.72396 496 PRO A CA 1
ATOM 7450 C C . PRO C 3 458 ? 162.98700 184.69200 242.33900 1.000 144.10374 496 PRO A C 1
ATOM 7451 O O . PRO C 3 458 ? 162.28600 183.71500 242.63100 1.000 143.27263 496 PRO A O 1
ATOM 7455 N N . ASN C 3 459 ? 164.21000 184.85700 242.83200 1.000 145.29205 497 ASN A N 1
ATOM 7456 C CA . ASN C 3 459 ? 164.87000 183.87800 243.67900 1.000 144.71236 497 ASN A CA 1
ATOM 7457 C C . ASN C 3 459 ? 164.89900 184.37100 245.12600 1.000 144.84444 497 ASN A C 1
ATOM 7458 O O . ASN C 3 459 ? 164.30800 185.40200 245.46900 1.000 144.32070 497 ASN A O 1
ATOM 7463 N N . THR C 3 460 ? 165.58700 183.61700 245.98400 1.000 150.98887 498 THR A N 1
ATOM 7464 C CA . THR C 3 460 ? 165.72200 183.95700 247.39700 1.000 151.34008 498 THR A CA 1
ATOM 7465 C C . THR C 3 460 ? 167.00200 184.73900 247.67100 1.000 151.18465 498 THR A C 1
ATOM 7466 O O . THR C 3 460 ? 166.95500 185.84400 248.22100 1.000 150.50961 498 THR A O 1
ATOM 7470 N N . SER C 3 461 ? 168.15400 184.18100 247.29600 1.000 158.13931 499 SER A N 1
ATOM 7471 C CA . SER C 3 461 ? 169.44200 184.83300 247.48400 1.000 158.40603 499 SER A CA 1
ATOM 7472 C C . SER C 3 461 ? 169.91900 185.56100 246.23300 1.000 158.39055 499 SER A C 1
ATOM 7473 O O . SER C 3 461 ? 171.12600 185.77600 246.07300 1.000 157.88907 499 SER A O 1
ATOM 7476 N N . GLU C 3 462 ? 169.00200 185.93800 245.34700 1.000 153.70334 500 GLU A N 1
ATOM 7477 C CA . GLU C 3 462 ? 169.38600 186.58400 244.10500 1.000 154.01813 500 GLU A CA 1
ATOM 7478 C C . GLU C 3 462 ? 169.89600 188.00200 244.36700 1.000 153.87567 500 GLU A C 1
ATOM 7479 O O . GLU C 3 462 ? 169.47100 188.66100 245.32000 1.000 152.99147 500 GLU A O 1
ATOM 7485 N N . PRO C 3 463 ? 170.83200 188.48200 243.54700 1.000 156.68757 501 PRO A N 1
ATOM 7486 C CA . PRO C 3 463 ? 171.30700 189.86400 243.69000 1.000 156.12457 501 PRO A CA 1
ATOM 7487 C C . PRO C 3 463 ? 170.44900 190.85500 242.91800 1.000 155.97966 501 PRO A C 1
ATOM 7488 O O . PRO C 3 463 ? 170.89400 191.97100 242.62700 1.000 156.01677 501 PRO A O 1
ATOM 7492 N N . GLN C 3 464 ? 169.23700 190.43700 242.55400 1.000 154.90854 502 GLN A N 1
ATOM 7493 C CA . GLN C 3 464 ? 168.18500 191.21100 241.89000 1.000 155.44317 502 GLN A CA 1
ATOM 7494 C C . GLN C 3 464 ? 168.44200 191.39100 240.39600 1.000 155.33649 502 GLN A C 1
ATOM 7495 O O . GLN C 3 464 ? 167.60000 191.98600 239.71100 1.000 154.47223 502 GLN A O 1
ATOM 7501 N N . HIS C 3 465 ? 169.55500 190.89800 239.86100 1.000 152.96942 503 HIS A N 1
ATOM 7502 C CA . HIS C 3 465 ? 169.81000 190.98000 238.43000 1.000 152.58844 503 HIS A CA 1
ATOM 7503 C C . HIS C 3 465 ? 170.46100 189.69600 237.94200 1.000 152.59359 503 HIS A C 1
ATOM 7504 O O . HIS C 3 465 ? 171.35100 189.14800 238.59900 1.000 152.55698 503 HIS A O 1
ATOM 7511 N N . LEU C 3 466 ? 170.01100 189.23000 236.78100 1.000 148.80699 504 LEU A N 1
ATOM 7512 C CA . LEU C 3 466 ? 170.45700 187.97800 236.19000 1.000 148.65010 504 LEU A CA 1
ATOM 7513 C C . LEU C 3 466 ? 171.04000 188.23800 234.80900 1.000 148.71853 504 LEU A C 1
ATOM 7514 O O . LEU C 3 466 ? 170.46300 188.98400 234.01100 1.000 148.11991 504 LEU A O 1
ATOM 7519 N N . LEU C 3 467 ? 172.18700 187.62300 234.53300 1.000 143.89437 505 LEU A N 1
ATOM 7520 C CA . LEU C 3 467 ? 172.86900 187.75300 233.25300 1.000 142.81592 505 LEU A CA 1
ATOM 7521 C C . LEU C 3 467 ? 172.93600 186.39100 232.57900 1.000 142.02809 505 LEU A C 1
ATOM 7522 O O . LEU C 3 467 ? 173.34300 185.40500 233.20100 1.000 140.88209 505 LEU A O 1
ATOM 7527 N N . VAL C 3 468 ? 172.53100 186.34000 231.31300 1.000 134.78430 506 VAL A N 1
ATOM 7528 C CA . VAL C 3 468 ? 172.48900 185.10900 230.53400 1.000 134.25328 506 VAL A CA 1
ATOM 7529 C C . VAL C 3 468 ? 173.28200 185.32700 229.25300 1.000 133.16197 506 VAL A C 1
ATOM 7530 O O . VAL C 3 468 ? 173.09100 186.33700 228.56600 1.000 132.78079 506 VAL A O 1
ATOM 7534 N N . MET C 3 469 ? 174.16900 184.38500 228.93400 1.000 121.82726 507 MET A N 1
ATOM 7535 C CA . MET C 3 469 ? 175.06900 184.51600 227.79700 1.000 120.73470 507 MET A CA 1
ATOM 7536 C C . MET C 3 469 ? 175.19900 183.18500 227.07300 1.000 120.75490 507 MET A C 1
ATOM 7537 O O . MET C 3 469 ? 175.18800 182.12400 227.70200 1.000 121.62822 507 MET A O 1
ATOM 7542 N N . LYS C 3 470 ? 175.32200 183.25000 225.74700 1.000 106.80741 508 LYS A N 1
ATOM 7543 C CA . LYS C 3 470 ? 175.61400 182.07600 224.93700 1.000 107.05571 508 LYS A CA 1
ATOM 7544 C C . LYS C 3 470 ? 176.36600 182.51700 223.68900 1.000 105.60239 508 LYS A C 1
ATOM 7545 O O . LYS C 3 470 ? 176.27100 183.66900 223.25700 1.000 105.16976 508 LYS A O 1
ATOM 7551 N N . GLY C 3 471 ? 177.11700 181.58700 223.11300 1.000 102.85704 509 GLY A N 1
ATOM 7552 C CA . GLY C 3 471 ? 177.89100 181.89800 221.92000 1.000 102.74442 509 GLY A CA 1
ATOM 7553 C C . GLY C 3 471 ? 179.03600 180.91200 221.74200 1.000 103.50896 509 GLY A C 1
ATOM 7554 O O . GLY C 3 471 ? 178.97700 179.78100 222.22400 1.000 103.60085 509 GLY A O 1
ATOM 7555 N N . ALA C 3 472 ? 180.06700 181.37400 221.04400 1.000 97.46734 510 ALA A N 1
ATOM 7556 C CA . ALA C 3 472 ? 181.21400 180.52800 220.75200 1.000 95.08152 510 ALA A CA 1
ATOM 7557 C C . ALA C 3 472 ? 181.90800 180.12000 222.04800 1.000 95.07141 510 ALA A C 1
ATOM 7558 O O . ALA C 3 472 ? 182.23300 180.98700 222.87000 1.000 96.20775 510 ALA A O 1
ATOM 7560 N N . PRO C 3 473 ? 182.14400 178.82400 222.27300 1.000 94.03400 511 PRO A N 1
ATOM 7561 C CA . PRO C 3 473 ? 182.73000 178.39800 223.55700 1.000 95.09464 511 PRO A CA 1
ATOM 7562 C C . PRO C 3 473 ? 184.08400 179.01600 223.85800 1.000 95.08588 511 PRO A C 1
ATOM 7563 O O . PRO C 3 473 ? 184.35200 179.36600 225.01400 1.000 96.08989 511 PRO A O 1
ATOM 7567 N N . GLU C 3 474 ? 184.95400 179.15700 222.85600 1.000 85.26072 512 GLU A N 1
ATOM 7568 C CA . GLU C 3 474 ? 186.26600 179.73800 223.11300 1.000 83.92872 512 GLU A CA 1
ATOM 7569 C C . GLU C 3 474 ? 186.19700 181.25000 223.26500 1.000 85.52880 512 GLU A C 1
ATOM 7570 O O . GLU C 3 474 ? 187.05000 181.83900 223.93800 1.000 85.88414 512 GLU A O 1
ATOM 7576 N N . ARG C 3 475 ? 185.20500 181.89300 222.65100 1.000 90.72222 513 ARG A N 1
ATOM 7577 C CA . ARG C 3 475 ? 184.98700 183.31900 222.85300 1.000 91.19051 513 ARG A CA 1
ATOM 7578 C C . ARG C 3 475 ? 184.26500 183.61700 224.16000 1.000 91.95484 513 ARG A C 1
ATOM 7579 O O . ARG C 3 475 ? 184.21500 184.78100 224.57200 1.000 90.38623 513 ARG A O 1
ATOM 7587 N N . ILE C 3 476 ? 183.70800 182.60100 224.81300 1.000 106.54521 514 ILE A N 1
ATOM 7588 C CA . ILE C 3 476 ? 183.05700 182.77800 226.10600 1.000 105.88462 514 ILE A CA 1
ATOM 7589 C C . ILE C 3 476 ? 184.03000 182.52700 227.25200 1.000 105.65207 514 ILE A C 1
ATOM 7590 O O . ILE C 3 476 ? 184.05000 183.27600 228.23100 1.000 107.27593 514 ILE A O 1
ATOM 7595 N N . LEU C 3 477 ? 184.85100 181.47900 227.14200 1.000 110.43548 515 LEU A N 1
ATOM 7596 C CA . LEU C 3 477 ? 185.83800 181.19400 228.17900 1.000 111.73930 515 LEU A CA 1
ATOM 7597 C C . LEU C 3 477 ? 186.82800 182.34000 228.34300 1.000 111.99546 515 LEU A C 1
ATOM 7598 O O . LEU C 3 477 ? 187.35600 182.55100 229.44100 1.000 111.63600 515 LEU A O 1
ATOM 7603 N N . ASP C 3 478 ? 187.08900 183.09200 227.27000 1.000 112.44055 516 ASP A N 1
ATOM 7604 C CA . ASP C 3 478 ? 188.03800 184.19600 227.34100 1.000 113.30692 516 ASP A CA 1
ATOM 7605 C C . ASP C 3 478 ? 187.52100 185.35900 228.17700 1.000 113.86642 516 ASP A C 1
ATOM 7606 O O . ASP C 3 478 ? 188.31300 186.22600 228.56300 1.000 113.20466 516 ASP A O 1
ATOM 7611 N N . ARG C 3 479 ? 186.21800 185.40600 228.45900 1.000 118.70979 517 ARG A N 1
ATOM 7612 C CA . ARG C 3 479 ? 185.64100 186.44900 229.30000 1.000 119.09160 517 ARG A CA 1
ATOM 7613 C C . ARG C 3 479 ? 185.02300 185.87900 230.57200 1.000 119.23796 517 ARG A C 1
ATOM 7614 O O . ARG C 3 479 ? 184.13800 186.50600 231.16300 1.000 119.49444 517 ARG A O 1
ATOM 7622 N N . CYS C 3 480 ? 185.46400 184.70000 231.00200 1.000 126.88043 518 CYS A N 1
ATOM 7623 C CA . CYS C 3 480 ? 184.96800 184.06100 232.21300 1.000 127.47114 518 CYS A CA 1
ATOM 7624 C C . CYS C 3 480 ? 186.11800 183.86700 233.19000 1.000 127.82641 518 CYS A C 1
ATOM 7625 O O . CYS C 3 480 ? 187.16700 183.33000 232.81900 1.000 126.74424 518 CYS A O 1
ATOM 7628 N N . SER C 3 481 ? 185.91700 184.30100 234.43400 1.000 133.68894 519 SER A N 1
ATOM 7629 C CA . SER C 3 481 ? 186.92200 184.15800 235.47800 1.000 133.37638 519 SER A CA 1
ATOM 7630 C C . SER C 3 481 ? 186.51600 183.19600 236.58600 1.000 133.37284 519 SER A C 1
ATOM 7631 O O . SER C 3 481 ? 187.36000 182.85000 237.42000 1.000 132.72214 519 SER A O 1
ATOM 7634 N N . SER C 3 482 ? 185.26000 182.75500 236.61800 1.000 133.84362 520 SER A N 1
ATOM 7635 C CA . SER C 3 482 ? 184.77100 181.83100 237.63000 1.000 133.89881 520 SER A CA 1
ATOM 7636 C C . SER C 3 482 ? 184.07500 180.66100 236.94700 1.000 132.86996 520 SER A C 1
ATOM 7637 O O . SER C 3 482 ? 183.79900 180.68900 235.74500 1.000 131.92030 520 SER A O 1
ATOM 7640 N N . ILE C 3 483 ? 183.78600 179.62200 237.73100 1.000 133.16300 521 ILE A N 1
ATOM 7641 C CA . ILE C 3 483 ? 183.11200 178.43000 237.23900 1.000 133.23618 521 ILE A CA 1
ATOM 7642 C C . ILE C 3 483 ? 181.96400 178.11000 238.18200 1.000 133.72638 521 ILE A C 1
ATOM 7643 O O . ILE C 3 483 ? 181.66800 178.85100 239.11900 1.000 134.29891 521 ILE A O 1
ATOM 7648 N N . LEU C 3 484 ? 181.33000 176.96900 237.92900 1.000 132.99903 522 LEU A N 1
ATOM 7649 C CA . LEU C 3 484 ? 180.31900 176.41100 238.81900 1.000 132.90270 522 LEU A CA 1
ATOM 7650 C C . LEU C 3 484 ? 180.40500 174.89300 238.74000 1.000 133.41427 522 LEU A C 1
ATOM 7651 O O . LEU C 3 484 ? 180.00200 174.29900 237.73400 1.000 133.28667 522 LEU A O 1
ATOM 7656 N N . LEU C 3 485 ? 180.94000 174.26700 239.78700 1.000 129.52247 523 LEU A N 1
ATOM 7657 C CA . LEU C 3 485 ? 181.01600 172.81400 239.88100 1.000 129.00247 523 LEU A CA 1
ATOM 7658 C C . LEU C 3 485 ? 180.19300 172.34300 241.07000 1.000 129.18639 523 LEU A C 1
ATOM 7659 O O . LEU C 3 485 ? 180.44500 172.76100 242.20600 1.000 130.47477 523 LEU A O 1
ATOM 7664 N N . HIS C 3 486 ? 179.22100 171.46700 240.80500 1.000 129.05709 524 HIS A N 1
ATOM 7665 C CA . HIS C 3 486 ? 178.31900 170.94800 241.83700 1.000 129.56341 524 HIS A CA 1
ATOM 7666 C C . HIS C 3 486 ? 177.64700 172.07400 242.61900 1.000 129.95927 524 HIS A C 1
ATOM 7667 O O . HIS C 3 486 ? 177.40500 171.95600 243.82200 1.000 130.31130 524 HIS A O 1
ATOM 7674 N N . GLY C 3 487 ? 177.34500 173.18000 241.94200 1.000 138.72792 525 GLY A N 1
ATOM 7675 C CA . GLY C 3 487 ? 176.70900 174.31300 242.57600 1.000 138.96417 525 GLY A CA 1
ATOM 7676 C C . GLY C 3 487 ? 177.64300 175.25400 243.30400 1.000 139.69031 525 GLY A C 1
ATOM 7677 O O . GLY C 3 487 ? 177.16600 176.20600 243.93600 1.000 139.56880 525 GLY A O 1
ATOM 7678 N N . LYS C 3 488 ? 178.95200 175.02600 243.23700 1.000 137.56273 526 LYS A N 1
ATOM 7679 C CA . LYS C 3 488 ? 179.93700 175.83700 243.93800 1.000 136.79224 526 LYS A CA 1
ATOM 7680 C C . LYS C 3 488 ? 180.83600 176.54200 242.93400 1.000 136.99663 526 LYS A C 1
ATOM 7681 O O . LYS C 3 488 ? 181.22800 175.95800 241.91900 1.000 136.74557 526 LYS A O 1
ATOM 7687 N N . GLU C 3 489 ? 181.16200 177.79800 243.22400 1.000 134.11657 527 GLU A N 1
ATOM 7688 C CA . GLU C 3 489 ? 182.03600 178.59100 242.36900 1.000 133.94933 527 GLU A CA 1
ATOM 7689 C C . GLU C 3 489 ? 183.48000 178.40200 242.81600 1.000 133.49812 527 GLU A C 1
ATOM 7690 O O . GLU C 3 489 ? 183.78000 178.47900 244.01300 1.000 133.40751 527 GLU A O 1
ATOM 7696 N N . GLN C 3 490 ? 184.36500 178.14500 241.86200 1.000 132.52044 528 GLN A N 1
ATOM 7697 C CA . GLN C 3 490 ? 185.78700 177.97700 242.10800 1.000 132.69263 528 GLN A CA 1
ATOM 7698 C C . GLN C 3 490 ? 186.59300 178.84800 241.15100 1.000 133.36295 528 GLN A C 1
ATOM 7699 O O . GLN C 3 490 ? 186.09600 179.24600 240.09100 1.000 132.80675 528 GLN A O 1
ATOM 7705 N N . PRO C 3 491 ? 187.83400 179.18200 241.50200 1.000 134.39948 529 PRO A N 1
ATOM 7706 C CA . PRO C 3 491 ? 188.67200 179.96800 240.59000 1.000 133.75218 529 PRO A CA 1
ATOM 7707 C C . PRO C 3 491 ? 189.04300 179.18000 239.34100 1.000 134.22254 529 PRO A C 1
ATOM 7708 O O . PRO C 3 491 ? 189.02300 177.94800 239.31200 1.000 133.47849 529 PRO A O 1
ATOM 7712 N N . LEU C 3 492 ? 189.38300 179.92500 238.29100 1.000 131.57322 530 LEU A N 1
ATOM 7713 C CA . LEU C 3 492 ? 189.74800 179.34400 237.00600 1.000 130.58495 530 LEU A CA 1
ATOM 7714 C C . LEU C 3 492 ? 191.25500 179.12600 236.93800 1.000 129.98243 530 LEU A C 1
ATOM 7715 O O . LEU C 3 492 ? 192.03500 180.05400 237.17800 1.000 129.03390 530 LEU A O 1
ATOM 7720 N N . ASP C 3 493 ? 191.66000 177.90000 236.60700 1.000 125.96270 531 ASP A N 1
ATOM 7721 C CA . ASP C 3 493 ? 193.06600 177.53000 236.52300 1.000 125.47821 531 ASP A CA 1
ATOM 7722 C C . ASP C 3 493 ? 193.25900 176.57900 235.34700 1.000 124.30597 531 ASP A C 1
ATOM 7723 O O . ASP C 3 493 ? 192.32400 176.28600 234.59600 1.000 123.98886 531 ASP A O 1
ATOM 7728 N N . GLU C 3 494 ? 194.49500 176.10100 235.18100 1.000 119.37646 532 GLU A N 1
ATOM 7729 C CA . GLU C 3 494 ? 194.78900 175.17900 234.08800 1.000 119.64967 532 GLU A CA 1
ATOM 7730 C C . GLU C 3 494 ? 194.21900 173.79000 234.34900 1.000 119.32258 532 GLU A C 1
ATOM 7731 O O . GLU C 3 494 ? 193.89900 173.06400 233.39800 1.000 119.25617 532 GLU A O 1
ATOM 7737 N N . GLU C 3 495 ? 194.08500 173.40800 235.62400 1.000 118.20798 533 GLU A N 1
ATOM 7738 C CA . GLU C 3 495 ? 193.55100 172.09300 235.97000 1.000 118.54810 533 GLU A CA 1
ATOM 7739 C C . GLU C 3 495 ? 192.14800 171.89200 235.41100 1.000 119.05177 533 GLU A C 1
ATOM 7740 O O . GLU C 3 495 ? 191.74500 170.75700 235.12900 1.000 119.13627 533 GLU A O 1
ATOM 7746 N N . LEU C 3 496 ? 191.39600 172.97500 235.23100 1.000 120.21729 534 LEU A N 1
ATOM 7747 C CA . LEU C 3 496 ? 190.10600 172.89700 234.56500 1.000 119.81365 534 LEU A CA 1
ATOM 7748 C C . LEU C 3 496 ? 190.18400 173.24300 233.08600 1.000 119.82957 534 LEU A C 1
ATOM 7749 O O . LEU C 3 496 ? 189.34200 172.77700 232.31500 1.000 120.16811 534 LEU A O 1
ATOM 7754 N N . LYS C 3 497 ? 191.16400 174.05500 232.67900 1.000 117.15821 535 LYS A N 1
ATOM 7755 C CA . LYS C 3 497 ? 191.25000 174.46000 231.28000 1.000 116.00639 535 LYS A CA 1
ATOM 7756 C C . LYS C 3 497 ? 191.64300 173.28900 230.39200 1.000 115.98552 535 LYS A C 1
ATOM 7757 O O . LYS C 3 497 ? 191.11400 173.14000 229.28400 1.000 115.55553 535 LYS A O 1
ATOM 7763 N N . ASP C 3 498 ? 192.56600 172.44400 230.86000 1.000 115.36886 536 ASP A N 1
ATOM 7764 C CA . ASP C 3 498 ? 192.91600 171.25700 230.08800 1.000 115.18349 536 ASP A CA 1
ATOM 7765 C C . ASP C 3 498 ? 191.71800 170.32600 229.95000 1.000 114.88693 536 ASP A C 1
ATOM 7766 O O . ASP C 3 498 ? 191.49200 169.75100 228.88200 1.000 113.32092 536 ASP A O 1
ATOM 7771 N N . ALA C 3 499 ? 190.92800 170.18000 231.01800 1.000 111.24183 537 ALA A N 1
ATOM 7772 C CA . ALA C 3 499 ? 189.73600 169.33900 230.95400 1.000 110.41065 537 ALA A CA 1
ATOM 7773 C C . ALA C 3 499 ? 188.68800 169.92500 230.01500 1.000 109.40603 537 ALA A C 1
ATOM 7774 O O . ALA C 3 499 ? 188.02800 169.18700 229.27800 1.000 109.14492 537 ALA A O 1
ATOM 7776 N N . PHE C 3 500 ? 188.51200 171.24700 230.03500 1.000 103.45651 538 PHE A N 1
ATOM 7777 C CA . PHE C 3 500 ? 187.56400 171.88800 229.12900 1.000 102.95240 538 PHE A CA 1
ATOM 7778 C C . PHE C 3 500 ? 187.99700 171.72600 227.67600 1.000 102.27099 538 PHE A C 1
ATOM 7779 O O . PHE C 3 500 ? 187.16800 171.45200 226.79900 1.000 101.69269 538 PHE A O 1
ATOM 7787 N N . GLN C 3 501 ? 189.29500 171.88200 227.40300 1.000 96.48936 539 GLN A N 1
ATOM 7788 C CA . GLN C 3 501 ? 189.78600 171.68000 226.04500 1.000 95.87068 539 GLN A CA 1
ATOM 7789 C C . GLN C 3 501 ? 189.68200 170.21800 225.63000 1.000 95.31091 539 GLN A C 1
ATOM 7790 O O . GLN C 3 501 ? 189.42000 169.92200 224.46300 1.000 95.36630 539 GLN A O 1
ATOM 7796 N N . ASN C 3 502 ? 189.88000 169.28800 226.56800 1.000 89.23964 540 ASN A N 1
ATOM 7797 C CA . ASN C 3 502 ? 189.68900 167.87500 226.25700 1.000 88.40264 540 ASN A CA 1
ATOM 7798 C C . ASN C 3 502 ? 188.22900 167.57300 225.95300 1.000 90.87561 540 ASN A C 1
ATOM 7799 O O . ASN C 3 502 ? 187.92700 166.77100 225.06200 1.000 90.06130 540 ASN A O 1
ATOM 7804 N N . ALA C 3 503 ? 187.31000 168.19600 226.69200 1.000 86.45071 541 ALA A N 1
ATOM 7805 C CA . ALA C 3 503 ? 185.88900 168.03200 226.41100 1.000 82.88500 541 ALA A CA 1
ATOM 7806 C C . ALA C 3 503 ? 185.53300 168.58700 225.04200 1.000 79.90140 541 ALA A C 1
ATOM 7807 O O . ALA C 3 503 ? 184.74900 167.98300 224.30600 1.000 83.11022 541 ALA A O 1
ATOM 7809 N N . TYR C 3 504 ? 186.08900 169.74300 224.68600 1.000 69.06991 542 TYR A N 1
ATOM 7810 C CA . TYR C 3 504 ? 185.84400 170.28200 223.35300 1.000 71.89937 542 TYR A CA 1
ATOM 7811 C C . TYR C 3 504 ? 186.47200 169.40100 222.27700 1.000 70.35553 542 TYR A C 1
ATOM 7812 O O . TYR C 3 504 ? 185.91700 169.25900 221.18300 1.000 69.03395 542 TYR A O 1
ATOM 7821 N N . LEU C 3 505 ? 187.63300 168.81000 222.56200 1.000 68.18691 543 LEU A N 1
ATOM 7822 C CA . LEU C 3 505 ? 188.27800 167.93100 221.59300 1.000 68.31835 543 LEU A CA 1
ATOM 7823 C C . LEU C 3 505 ? 187.47300 166.65800 221.37200 1.000 68.03399 543 LEU A C 1
ATOM 7824 O O . LEU C 3 505 ? 187.33200 166.19800 220.23500 1.000 67.51888 543 LEU A O 1
ATOM 7829 N N . GLU C 3 506 ? 186.94900 166.06800 222.44600 1.000 67.67377 544 GLU A N 1
ATOM 7830 C CA . GLU C 3 506 ? 186.23800 164.80200 222.31800 1.000 67.43872 544 GLU A CA 1
ATOM 7831 C C . GLU C 3 506 ? 184.82200 165.00800 221.80000 1.000 66.17177 544 GLU A C 1
ATOM 7832 O O . GLU C 3 506 ? 184.38100 164.30200 220.88900 1.000 70.75426 544 GLU A O 1
ATOM 7838 N N . LEU C 3 507 ? 184.09400 165.96600 222.37200 1.000 57.44601 545 LEU A N 1
ATOM 7839 C CA . LEU C 3 507 ? 182.73400 166.23400 221.92100 1.000 51.58826 545 LEU A CA 1
ATOM 7840 C C . LEU C 3 507 ? 182.72700 166.96900 220.58800 1.000 52.58325 545 LEU A C 1
ATOM 7841 O O . LEU C 3 507 ? 181.89700 166.67800 219.72000 1.000 56.07981 545 LEU A O 1
ATOM 7846 N N . GLY C 3 508 ? 183.63200 167.93200 220.40800 1.000 50.39360 546 GLY A N 1
ATOM 7847 C CA . GLY C 3 508 ? 183.73500 168.61600 219.13300 1.000 46.63703 546 GLY A CA 1
ATOM 7848 C C . GLY C 3 508 ? 184.41800 167.80700 218.05500 1.000 46.37917 546 GLY A C 1
ATOM 7849 O O . GLY C 3 508 ? 184.16600 168.03700 216.87000 1.000 51.64612 546 GLY A O 1
ATOM 7850 N N . GLY C 3 509 ? 185.26600 166.85400 218.43700 1.000 44.00012 547 GLY A N 1
ATOM 7851 C CA . GLY C 3 509 ? 185.89200 165.98300 217.46100 1.000 41.81002 547 GLY A CA 1
ATOM 7852 C C . GLY C 3 509 ? 184.95700 164.97200 216.84700 1.000 41.47438 547 GLY A C 1
ATOM 7853 O O . GLY C 3 509 ? 185.35000 164.28000 215.90300 1.000 45.48146 547 GLY A O 1
ATOM 7854 N N . LEU C 3 510 ? 183.73800 164.86500 217.36500 1.000 38.76650 548 LEU A N 1
ATOM 7855 C CA . LEU C 3 510 ? 182.69800 164.02600 216.79600 1.000 39.64367 548 LEU A CA 1
ATOM 7856 C C . LEU C 3 510 ? 181.81000 164.78600 215.82100 1.000 40.94287 548 LEU A C 1
ATOM 7857 O O . LEU C 3 510 ? 180.80500 164.23700 215.35900 1.000 39.88963 548 LEU A O 1
ATOM 7862 N N . GLY C 3 511 ? 182.16800 166.02200 215.49000 1.000 32.68371 549 GLY A N 1
ATOM 7863 C CA . GLY C 3 511 ? 181.33300 166.86400 214.65600 1.000 32.16263 549 GLY A CA 1
ATOM 7864 C C . GLY C 3 511 ? 180.05600 167.30300 215.33400 1.000 38.99039 549 GLY A C 1
ATOM 7865 O O . GLY C 3 511 ? 179.00500 167.37800 214.68500 1.000 44.06367 549 GLY A O 1
ATOM 7866 N N . GLU C 3 512 ? 180.12100 167.59700 216.62700 1.000 46.94883 550 GLU A N 1
ATOM 7867 C CA . GLU C 3 512 ? 178.97100 168.03400 217.40200 1.000 43.90669 550 GLU A CA 1
ATOM 7868 C C . GLU C 3 512 ? 179.13500 169.50600 217.73600 1.000 42.33186 550 GLU A C 1
ATOM 7869 O O . GLU C 3 512 ? 180.17300 169.91100 218.26600 1.000 42.46207 550 GLU A O 1
ATOM 7875 N N . ARG C 3 513 ? 178.11800 170.30200 217.42400 1.000 55.84886 551 ARG A N 1
ATOM 7876 C CA . ARG C 3 513 ? 178.21000 171.73500 217.65700 1.000 58.46418 551 ARG A CA 1
ATOM 7877 C C . ARG C 3 513 ? 178.08300 172.02500 219.14600 1.000 56.27112 551 ARG A C 1
ATOM 7878 O O . ARG C 3 513 ? 177.11700 171.61300 219.79200 1.000 55.59180 551 ARG A O 1
ATOM 7886 N N . VAL C 3 514 ? 179.06500 172.73400 219.69000 1.000 71.40938 552 VAL A N 1
ATOM 7887 C CA . VAL C 3 514 ? 179.12700 173.04100 221.11300 1.000 74.23336 552 VAL A CA 1
ATOM 7888 C C . VAL C 3 514 ? 178.96300 174.54400 221.28400 1.000 77.53055 552 VAL A C 1
ATOM 7889 O O . VAL C 3 514 ? 179.61100 175.33000 220.58300 1.000 75.24661 552 VAL A O 1
ATOM 7893 N N . LEU C 3 515 ? 178.07700 174.94000 222.19400 1.000 93.38347 553 LEU A N 1
ATOM 7894 C CA . LEU C 3 515 ? 177.80000 176.34100 222.48100 1.000 91.62927 553 LEU A CA 1
ATOM 7895 C C . LEU C 3 515 ? 178.10000 176.61400 223.94600 1.000 92.58280 553 LEU A C 1
ATOM 7896 O O . LEU C 3 515 ? 177.63300 175.88300 224.82500 1.000 90.49757 553 LEU A O 1
ATOM 7901 N N . GLY C 3 516 ? 178.87800 177.66500 224.20300 1.000 106.78574 554 GLY A N 1
ATOM 7902 C CA . GLY C 3 516 ? 179.27800 178.00300 225.55500 1.000 105.84773 554 GLY A CA 1
ATOM 7903 C C . GLY C 3 516 ? 178.25400 178.89400 226.22600 1.000 105.29092 554 GLY A C 1
ATOM 7904 O O . GLY C 3 516 ? 177.90000 179.95200 225.70400 1.000 105.30656 554 GLY A O 1
ATOM 7905 N N . PHE C 3 517 ? 177.78400 178.45900 227.39100 1.000 110.86773 555 PHE A N 1
ATOM 7906 C CA . PHE C 3 517 ? 176.81300 179.19700 228.18300 1.000 111.36389 555 PHE A CA 1
ATOM 7907 C C . PHE C 3 517 ? 177.46200 179.62500 229.48900 1.000 112.76866 555 PHE A C 1
ATOM 7908 O O . PHE C 3 517 ? 178.18600 178.84700 230.11700 1.000 114.80569 555 PHE A O 1
ATOM 7916 N N . CYS C 3 518 ? 177.20500 180.86500 229.89400 1.000 123.94463 556 CYS A N 1
ATOM 7917 C CA . CYS C 3 518 ? 177.78900 181.39100 231.11800 1.000 125.27986 556 CYS A CA 1
ATOM 7918 C C . CYS C 3 518 ? 176.85400 182.43000 231.71500 1.000 124.73812 556 CYS A C 1
ATOM 7919 O O . CYS C 3 518 ? 176.02300 183.02100 231.02200 1.000 125.64330 556 CYS A O 1
ATOM 7922 N N . HIS C 3 519 ? 177.00900 182.64900 233.01700 1.000 138.34028 557 HIS A N 1
ATOM 7923 C CA . HIS C 3 519 ? 176.16300 183.57400 233.75300 1.000 140.24100 557 HIS A CA 1
ATOM 7924 C C . HIS C 3 519 ? 176.97000 184.21300 234.87000 1.000 141.10738 557 HIS A C 1
ATOM 7925 O O . HIS C 3 519 ? 177.78900 183.55500 235.51200 1.000 140.75744 557 HIS A O 1
ATOM 7932 N N . LEU C 3 520 ? 176.72500 185.49900 235.10500 1.000 147.09375 558 LEU A N 1
ATOM 7933 C CA . LEU C 3 520 ? 177.33700 186.21400 236.21900 1.000 147.07551 558 LEU A CA 1
ATOM 7934 C C . LEU C 3 520 ? 176.24000 186.88900 237.02500 1.000 147.66674 558 LEU A C 1
ATOM 7935 O O . LEU C 3 520 ? 175.42900 187.63800 236.46900 1.000 146.97365 558 LEU A O 1
ATOM 7940 N N . PHE C 3 521 ? 176.21200 186.61900 238.32700 1.000 153.48574 559 PHE A N 1
ATOM 7941 C CA . PHE C 3 521 ? 175.27800 187.29100 239.22100 1.000 153.13243 559 PHE A CA 1
ATOM 7942 C C . PHE C 3 521 ? 175.66200 188.76100 239.32100 1.000 153.47090 559 PHE A C 1
ATOM 7943 O O . PHE C 3 521 ? 176.66400 189.10600 239.95500 1.000 153.04635 559 PHE A O 1
ATOM 7951 N N . LEU C 3 522 ? 174.87600 189.62500 238.69000 1.000 157.27248 560 LEU A N 1
ATOM 7952 C CA . LEU C 3 522 ? 175.16600 191.05100 238.72500 1.000 157.65030 560 LEU A CA 1
ATOM 7953 C C . LEU C 3 522 ? 175.00500 191.57000 240.14800 1.000 157.79648 560 LEU A C 1
ATOM 7954 O O . LEU C 3 522 ? 173.93900 191.39200 240.74800 1.000 157.23702 560 LEU A O 1
ATOM 7959 N N . PRO C 3 523 ? 176.02600 192.20700 240.71900 1.000 159.01463 561 PRO A N 1
ATOM 7960 C CA . PRO C 3 523 ? 175.92700 192.65600 242.11300 1.000 158.59549 561 PRO A CA 1
ATOM 7961 C C . PRO C 3 523 ? 174.81300 193.67600 242.29700 1.000 158.26327 561 PRO A C 1
ATOM 7962 O O . PRO C 3 523 ? 174.55000 194.50500 241.42400 1.000 157.76193 561 PRO A O 1
ATOM 7966 N N . ASP C 3 524 ? 174.15100 193.59900 243.45400 1.000 158.77940 562 ASP A N 1
ATOM 7967 C CA . ASP C 3 524 ? 173.05100 194.51400 243.74000 1.000 158.94725 562 ASP A CA 1
ATOM 7968 C C . ASP C 3 524 ? 173.56300 195.90900 244.07600 1.000 158.12017 562 ASP A C 1
ATOM 7969 O O . ASP C 3 524 ? 172.95800 196.91100 243.67700 1.000 157.36386 562 ASP A O 1
ATOM 7974 N N . GLU C 3 525 ? 174.67500 195.99600 244.81100 1.000 154.67193 563 GLU A N 1
ATOM 7975 C CA . GLU C 3 525 ? 175.21600 197.29400 245.19800 1.000 154.73090 563 GLU A CA 1
ATOM 7976 C C . GLU C 3 525 ? 175.74900 198.08000 244.00600 1.000 154.57363 563 GLU A C 1
ATOM 7977 O O . GLU C 3 525 ? 175.87100 199.30600 244.09500 1.000 154.08515 563 GLU A O 1
ATOM 7983 N N . GLN C 3 526 ? 176.06900 197.40800 242.90200 1.000 152.99828 564 GLN A N 1
ATOM 7984 C CA . GLN C 3 526 ? 176.51200 198.07800 241.68700 1.000 152.91890 564 GLN A CA 1
ATOM 7985 C C . GLN C 3 526 ? 175.39700 198.26200 240.67000 1.000 153.00559 564 GLN A C 1
ATOM 7986 O O . GLN C 3 526 ? 175.40400 199.25200 239.93000 1.000 152.31212 564 GLN A O 1
ATOM 7992 N N . PHE C 3 527 ? 174.43700 197.34000 240.62300 1.000 155.32650 565 PHE A N 1
ATOM 7993 C CA . PHE C 3 527 ? 173.32100 197.39500 239.68100 1.000 155.13290 565 PHE A CA 1
ATOM 7994 C C . PHE C 3 527 ? 172.02200 197.33200 240.47100 1.000 155.30751 565 PHE A C 1
ATOM 7995 O O . PHE C 3 527 ? 171.50200 196.24200 240.75100 1.000 155.10131 565 PHE A O 1
ATOM 8003 N N . PRO C 3 528 ? 171.46800 198.48500 240.85300 1.000 158.08553 566 PRO A N 1
ATOM 8004 C CA . PRO C 3 528 ? 170.20700 198.49000 241.60800 1.000 158.10500 566 PRO A CA 1
ATOM 8005 C C . PRO C 3 528 ? 169.01900 198.04500 240.77000 1.000 157.92833 566 PRO A C 1
ATOM 8006 O O . PRO C 3 528 ? 169.17800 197.63500 239.61600 1.000 157.79838 566 PRO A O 1
ATOM 8010 N N . GLU C 3 529 ? 167.82000 198.11800 241.35400 1.000 156.92237 567 GLU A N 1
ATOM 8011 C CA . GLU C 3 529 ? 166.62000 197.66900 240.65500 1.000 156.72620 567 GLU A CA 1
ATOM 8012 C C . GLU C 3 529 ? 166.38800 198.46500 239.37700 1.000 156.72514 567 GLU A C 1
ATOM 8013 O O . GLU C 3 529 ? 166.03800 197.89500 238.33700 1.000 156.32500 567 GLU A O 1
ATOM 8019 N N . GLY C 3 530 ? 166.57800 199.78100 239.43200 1.000 165.11013 568 GLY A N 1
ATOM 8020 C CA . GLY C 3 530 ? 166.33200 200.62400 238.28000 1.000 165.37735 568 GLY A CA 1
ATOM 8021 C C . GLY C 3 530 ? 167.58600 201.11600 237.58500 1.000 165.41150 568 GLY A C 1
ATOM 8022 O O . GLY C 3 530 ? 167.64000 202.26500 237.13700 1.000 165.49743 568 GLY A O 1
ATOM 8023 N N . PHE C 3 531 ? 168.59800 200.25900 237.48700 1.000 155.83862 569 PHE A N 1
ATOM 8024 C CA . PHE C 3 531 ? 169.83000 200.63600 236.80900 1.000 155.46822 569 PHE A CA 1
ATOM 8025 C C . PHE C 3 531 ? 169.60200 200.76900 235.30700 1.000 155.09823 569 PHE A C 1
ATOM 8026 O O . PHE C 3 531 ? 168.74200 200.10400 234.72300 1.000 154.85499 569 PHE A O 1
ATOM 8034 N N . GLN C 3 532 ? 170.38900 201.64100 234.68100 1.000 152.35130 570 GLN A N 1
ATOM 8035 C CA . GLN C 3 532 ? 170.26900 201.89200 233.25000 1.000 152.21495 570 GLN A CA 1
ATOM 8036 C C . GLN C 3 532 ? 170.86500 200.72500 232.47200 1.000 152.32982 570 GLN A C 1
ATOM 8037 O O . GLN C 3 532 ? 172.05800 200.43000 232.59900 1.000 152.63917 570 GLN A O 1
ATOM 8043 N N . PHE C 3 533 ? 170.03800 200.07000 231.66000 1.000 150.41313 571 PHE A N 1
ATOM 8044 C CA . PHE C 3 533 ? 170.46500 198.96200 230.81100 1.000 149.79895 571 PHE A CA 1
ATOM 8045 C C . PHE C 3 533 ? 170.19500 199.34600 229.36200 1.000 149.94994 571 PHE A C 1
ATOM 8046 O O . PHE C 3 533 ? 169.03600 199.41500 228.93800 1.000 149.80265 571 PHE A O 1
ATOM 8054 N N . ASP C 3 534 ? 171.26200 199.59700 228.60800 1.000 148.81548 572 ASP A N 1
ATOM 8055 C CA . ASP C 3 534 ? 171.16600 200.02300 227.22000 1.000 148.57168 572 ASP A CA 1
ATOM 8056 C C . ASP C 3 534 ? 171.99300 199.10000 226.33800 1.000 148.72496 572 ASP A C 1
ATOM 8057 O O . ASP C 3 534 ? 173.10100 198.70100 226.70900 1.000 148.49322 572 ASP A O 1
ATOM 8062 N N . THR C 3 535 ? 171.44100 198.75300 225.17200 1.000 147.80506 573 THR A N 1
ATOM 8063 C CA . THR C 3 535 ? 172.17300 197.91200 224.22900 1.000 147.48010 573 THR A CA 1
ATOM 8064 C C . THR C 3 535 ? 173.42300 198.61600 223.71600 1.000 147.21357 573 THR A C 1
ATOM 8065 O O . THR C 3 535 ? 174.49600 198.00800 223.63100 1.000 147.02413 573 THR A O 1
ATOM 8069 N N . ASP C 3 536 ? 173.30400 199.89400 223.36900 1.000 148.08242 574 ASP A N 1
ATOM 8070 C CA . ASP C 3 536 ? 174.45300 200.66800 222.92200 1.000 148.48748 574 ASP A CA 1
ATOM 8071 C C . ASP C 3 536 ? 175.26400 201.13600 224.12300 1.000 148.49517 574 ASP A C 1
ATOM 8072 O O . ASP C 3 536 ? 174.70400 201.52000 225.15400 1.000 148.14898 574 ASP A O 1
ATOM 8077 N N . ASP C 3 537 ? 176.59100 201.10300 223.98100 1.000 150.12402 575 ASP A N 1
ATOM 8078 C CA . ASP C 3 537 ? 177.52100 201.47200 225.04900 1.000 149.93115 575 ASP A CA 1
ATOM 8079 C C . ASP C 3 537 ? 177.24900 200.64000 226.30700 1.000 149.80302 575 ASP A C 1
ATOM 8080 O O . ASP C 3 537 ? 176.82800 201.13900 227.35200 1.000 149.41451 575 ASP A O 1
ATOM 8085 N N . VAL C 3 538 ? 177.48900 199.33500 226.15600 1.000 153.87150 576 VAL A N 1
ATOM 8086 C CA . VAL C 3 538 ? 177.20500 198.38900 227.22800 1.000 154.43215 576 VAL A CA 1
ATOM 8087 C C . VAL C 3 538 ? 178.02800 198.72500 228.46400 1.000 154.43735 576 VAL A C 1
ATOM 8088 O O . VAL C 3 538 ? 179.22100 199.04500 228.38000 1.000 154.19396 576 VAL A O 1
ATOM 8092 N N . ASN C 3 539 ? 177.38000 198.66400 229.62800 1.000 151.69531 577 ASN A N 1
ATOM 8093 C CA . ASN C 3 539 ? 178.03000 198.93200 230.90100 1.000 151.48835 577 ASN A CA 1
ATOM 8094 C C . ASN C 3 539 ? 178.09400 197.72200 231.81800 1.000 151.17270 577 ASN A C 1
ATOM 8095 O O . ASN C 3 539 ? 178.79700 197.77700 232.83400 1.000 150.92089 577 ASN A O 1
ATOM 8100 N N . PHE C 3 540 ? 177.38800 196.64100 231.49900 1.000 149.36938 578 PHE A N 1
ATOM 8101 C CA . PHE C 3 540 ? 177.41800 195.45500 232.33500 1.000 149.50437 578 PHE A CA 1
ATOM 8102 C C . PHE C 3 540 ? 178.78700 194.78000 232.24400 1.000 149.74136 578 PHE A C 1
ATOM 8103 O O . PHE C 3 540 ? 179.49300 194.92000 231.24200 1.000 149.61502 578 PHE A O 1
ATOM 8111 N N . PRO C 3 541 ? 179.18600 194.03900 233.28100 1.000 151.70965 579 PRO A N 1
ATOM 8112 C CA . PRO C 3 541 ? 180.50400 193.39200 233.25300 1.000 151.45109 579 PRO A CA 1
ATOM 8113 C C . PRO C 3 541 ? 180.54200 192.19900 232.31300 1.000 151.30127 579 PRO A C 1
ATOM 8114 O O . PRO C 3 541 ? 180.34400 191.05700 232.73900 1.000 150.81830 579 PRO A O 1
ATOM 8118 N N . ILE C 3 542 ? 180.78000 192.46100 231.02600 1.000 143.25101 580 ILE A N 1
ATOM 8119 C CA . ILE C 3 542 ? 180.87900 191.38200 230.04600 1.000 142.70010 580 ILE A CA 1
ATOM 8120 C C . ILE C 3 542 ? 182.03200 190.44900 230.39500 1.000 142.15511 580 ILE A C 1
ATOM 8121 O O . ILE C 3 542 ? 181.94200 189.22900 230.21100 1.000 142.21155 580 ILE A O 1
ATOM 8126 N N . ASP C 3 543 ? 183.13100 191.00200 230.89600 1.000 134.82241 581 ASP A N 1
ATOM 8127 C CA . ASP C 3 543 ? 184.25300 190.18600 231.32700 1.000 134.94604 581 ASP A CA 1
ATOM 8128 C C . ASP C 3 543 ? 183.99200 189.60000 232.71400 1.000 135.70508 581 ASP A C 1
ATOM 8129 O O . ASP C 3 543 ? 183.08900 190.02600 233.43900 1.000 135.01077 581 ASP A O 1
ATOM 8134 N N . ASN C 3 544 ? 184.80500 188.60300 233.07100 1.000 135.63461 582 ASN A N 1
ATOM 8135 C CA . ASN C 3 544 ? 184.79400 187.98600 234.39900 1.000 134.63354 582 ASN A CA 1
ATOM 8136 C C . ASN C 3 544 ? 183.42500 187.38400 234.72700 1.000 134.22793 582 ASN A C 1
ATOM 8137 O O . ASN C 3 544 ? 182.72800 187.81300 235.64900 1.000 134.04648 582 ASN A O 1
ATOM 8142 N N . LEU C 3 545 ? 183.05100 186.37200 233.95200 1.000 134.75834 583 LEU A N 1
ATOM 8143 C CA . LEU C 3 545 ? 181.78700 185.67600 234.13500 1.000 135.17726 583 LEU A CA 1
ATOM 8144 C C . LEU C 3 545 ? 182.01200 184.30000 234.75500 1.000 135.05803 583 LEU A C 1
ATOM 8145 O O . LEU C 3 545 ? 183.12900 183.78000 234.80700 1.000 134.20124 583 LEU A O 1
ATOM 8150 N N . CYS C 3 546 ? 180.92000 183.71000 235.23100 1.000 131.71841 584 CYS A N 1
ATOM 8151 C CA . CYS C 3 546 ? 180.93200 182.37200 235.80700 1.000 131.05862 584 CYS A CA 1
ATOM 8152 C C . CYS C 3 546 ? 180.50800 181.37400 234.73800 1.000 131.37871 584 CYS A C 1
ATOM 8153 O O . CYS C 3 546 ? 179.36700 181.41000 234.26600 1.000 131.31666 584 CYS A O 1
ATOM 8156 N N . PHE C 3 547 ? 181.42800 180.49400 234.35600 1.000 128.45786 585 PHE A N 1
ATOM 8157 C CA . PHE C 3 547 ? 181.15900 179.50600 233.32000 1.000 127.35606 585 PHE A CA 1
ATOM 8158 C C . PHE C 3 547 ? 180.36100 178.35100 233.91200 1.000 126.64732 585 PHE A C 1
ATOM 8159 O O . PHE C 3 547 ? 180.80300 177.71000 234.87300 1.000 126.42080 585 PHE A O 1
ATOM 8167 N N . VAL C 3 548 ? 179.19300 178.08300 233.33700 1.000 123.37362 586 VAL A N 1
ATOM 8168 C CA . VAL C 3 548 ? 178.29800 177.04500 233.82700 1.000 124.74011 586 VAL A CA 1
ATOM 8169 C C . VAL C 3 548 ? 178.21900 175.87400 232.84500 1.000 125.31558 586 VAL A C 1
ATOM 8170 O O . VAL C 3 548 ? 177.29300 175.06600 232.91100 1.000 123.85550 586 VAL A O 1
ATOM 8174 N N . GLY C 3 549 ? 179.17400 175.77400 231.93200 1.000 116.65519 587 GLY A N 1
ATOM 8175 C CA . GLY C 3 549 ? 179.31900 174.61100 231.08100 1.000 114.63328 587 GLY A CA 1
ATOM 8176 C C . GLY C 3 549 ? 178.87000 174.87200 229.65200 1.000 113.72647 587 GLY A C 1
ATOM 8177 O O . GLY C 3 549 ? 178.25500 175.88800 229.32600 1.000 113.30939 587 GLY A O 1
ATOM 8178 N N . LEU C 3 550 ? 179.19300 173.90500 228.80000 1.000 100.78075 588 LEU A N 1
ATOM 8179 C CA . LEU C 3 550 ? 178.90700 173.93800 227.37500 1.000 98.93347 588 LEU A CA 1
ATOM 8180 C C . LEU C 3 550 ? 177.73300 173.01200 227.06700 1.000 99.11262 588 LEU A C 1
ATOM 8181 O O . LEU C 3 550 ? 177.13500 172.41000 227.96100 1.000 100.92921 588 LEU A O 1
ATOM 8186 N N . ILE C 3 551 ? 177.40900 172.88900 225.78100 1.000 87.57002 589 ILE A N 1
ATOM 8187 C CA . ILE C 3 551 ? 176.27500 172.08400 225.33500 1.000 89.88703 589 ILE A CA 1
ATOM 8188 C C . ILE C 3 551 ? 176.62200 171.46700 223.98500 1.000 87.45933 589 ILE A C 1
ATOM 8189 O O . ILE C 3 551 ? 176.91900 172.19200 223.03200 1.000 85.38335 589 ILE A O 1
ATOM 8194 N N . SER C 3 552 ? 176.57400 170.13400 223.89700 1.000 66.26687 590 SER A N 1
ATOM 8195 C CA . SER C 3 552 ? 177.02400 169.39700 222.71600 1.000 62.16288 590 SER A CA 1
ATOM 8196 C C . SER C 3 552 ? 175.83800 168.73400 222.02600 1.000 61.72801 590 SER A C 1
ATOM 8197 O O . SER C 3 552 ? 175.21600 167.82300 222.57900 1.000 60.20936 590 SER A O 1
ATOM 8200 N N . MET C 3 553 ? 175.54600 169.17000 220.80700 1.000 53.27432 591 MET A N 1
ATOM 8201 C CA . MET C 3 553 ? 174.46100 168.61400 220.01800 1.000 43.04216 591 MET A CA 1
ATOM 8202 C C . MET C 3 553 ? 174.92700 168.39200 218.58600 1.000 42.70457 591 MET A C 1
ATOM 8203 O O . MET C 3 553 ? 175.88000 169.01700 218.11800 1.000 48.93900 591 MET A O 1
ATOM 8208 N N . ILE C 3 554 ? 174.24800 167.48500 217.89500 1.000 35.36753 592 ILE A N 1
ATOM 8209 C CA . ILE C 3 554 ? 174.66100 167.05500 216.56500 1.000 34.53795 592 ILE A CA 1
ATOM 8210 C C . ILE C 3 554 ? 173.88800 167.82700 215.50700 1.000 28.25995 592 ILE A C 1
ATOM 8211 O O . ILE C 3 554 ? 172.72600 168.20100 215.69100 1.000 29.98039 592 ILE A O 1
ATOM 8216 N N . ASP C 3 555 ? 174.56400 168.09700 214.39300 1.000 16.22962 593 ASP A N 1
ATOM 8217 C CA . ASP C 3 555 ? 173.95000 168.62300 213.17600 1.000 11.26339 593 ASP A CA 1
ATOM 8218 C C . ASP C 3 555 ? 174.39100 167.68900 212.06100 1.000 17.27308 593 ASP A C 1
ATOM 8219 O O . ASP C 3 555 ? 175.45500 167.88400 211.45800 1.000 25.39481 593 ASP A O 1
ATOM 8224 N N . PRO C 3 556 ? 173.61100 166.64500 211.77300 1.000 14.21666 594 PRO A N 1
ATOM 8225 C CA . PRO C 3 556 ? 174.10400 165.59400 210.89200 1.000 12.92298 594 PRO A CA 1
ATOM 8226 C C . PRO C 3 556 ? 174.27900 166.10800 209.47500 1.000 15.90204 594 PRO A C 1
ATOM 8227 O O . PRO C 3 556 ? 173.60300 167.06300 209.06000 1.000 20.93002 594 PRO A O 1
ATOM 8231 N N . PRO C 3 557 ? 175.19300 165.52300 208.70600 1.000 6.91093 595 PRO A N 1
ATOM 8232 C CA . PRO C 3 557 ? 175.28800 165.87500 207.28900 1.000 4.94981 595 PRO A CA 1
ATOM 8233 C C . PRO C 3 557 ? 174.00700 165.51600 206.55900 1.000 2.10538 595 PRO A C 1
ATOM 8234 O O . PRO C 3 557 ? 173.26800 164.61800 206.96000 1.000 11.86912 595 PRO A O 1
ATOM 8238 N N . ARG C 3 558 ? 173.73400 166.24900 205.48700 1.000 8.98407 596 ARG A N 1
ATOM 8239 C CA . ARG C 3 558 ? 172.57700 165.93400 204.66800 1.000 9.35339 596 ARG A CA 1
ATOM 8240 C C . ARG C 3 558 ? 172.75500 164.56800 204.01700 1.000 16.35451 596 ARG A C 1
ATOM 8241 O O . ARG C 3 558 ? 173.86800 164.14700 203.70300 1.000 23.89466 596 ARG A O 1
ATOM 8249 N N . ALA C 3 559 ? 171.63700 163.86600 203.83100 1.000 11.43511 597 ALA A N 1
ATOM 8250 C CA . ALA C 3 559 ? 171.69900 162.47100 203.41300 1.000 2.29103 597 ALA A CA 1
ATOM 8251 C C . ALA C 3 559 ? 172.33500 162.31200 202.03800 1.000 16.07122 597 ALA A C 1
ATOM 8252 O O . ALA C 3 559 ? 172.95600 161.28100 201.75800 1.000 19.69505 597 ALA A O 1
ATOM 8254 N N . ALA C 3 560 ? 172.20200 163.31500 201.17300 1.000 27.13322 598 ALA A N 1
ATOM 8255 C CA . ALA C 3 560 ? 172.70400 163.24300 199.80900 1.000 19.21434 598 ALA A CA 1
ATOM 8256 C C . ALA C 3 560 ? 173.99500 164.02200 199.60400 1.000 24.09228 598 ALA A C 1
ATOM 8257 O O . ALA C 3 560 ? 174.46100 164.13200 198.46800 1.000 28.10217 598 ALA A O 1
ATOM 8259 N N . VAL C 3 561 ? 174.58000 164.56600 200.66600 1.000 22.91813 599 VAL A N 1
ATOM 8260 C CA . VAL C 3 561 ? 175.74600 165.44200 200.55000 1.000 21.71924 599 VAL A CA 1
ATOM 8261 C C . VAL C 3 561 ? 177.05000 164.65900 200.39600 1.000 23.03809 599 VAL A C 1
ATOM 8262 O O . VAL C 3 561 ? 177.88400 165.05600 199.57300 1.000 23.78331 599 VAL A O 1
ATOM 8266 N N . PRO C 3 562 ? 177.30800 163.58200 201.15700 1.000 29.69531 600 PRO A N 1
ATOM 8267 C CA . PRO C 3 562 ? 178.54000 162.81400 200.89500 1.000 19.65542 600 PRO A CA 1
ATOM 8268 C C . PRO C 3 562 ? 178.63700 162.28700 199.47200 1.000 21.05046 600 PRO A C 1
ATOM 8269 O O . PRO C 3 562 ? 179.72200 162.30000 198.87300 1.000 29.04856 600 PRO A O 1
ATOM 8273 N N . ASP C 3 563 ? 177.51600 161.84500 198.90300 1.000 27.52878 601 ASP A N 1
ATOM 8274 C CA . ASP C 3 563 ? 177.50200 161.41800 197.50800 1.000 27.93216 601 ASP A CA 1
ATOM 8275 C C . ASP C 3 563 ? 177.82700 162.57900 196.57700 1.000 25.00124 601 ASP A C 1
ATOM 8276 O O . ASP C 3 563 ? 178.54200 162.41100 195.58300 1.000 29.88739 601 ASP A O 1
ATOM 8281 N N . ALA C 3 564 ? 177.30300 163.76800 196.88300 1.000 27.74721 602 ALA A N 1
ATOM 8282 C CA . ALA C 3 564 ? 177.58200 164.94200 196.06500 1.000 22.39293 602 ALA A CA 1
ATOM 8283 C C . ALA C 3 564 ? 179.05300 165.32600 196.12400 1.000 20.77908 602 ALA A C 1
ATOM 8284 O O . ALA C 3 564 ? 179.63800 165.72300 195.11200 1.000 27.62374 602 ALA A O 1
ATOM 8286 N N . VAL C 3 565 ? 179.66300 165.23500 197.30400 1.000 26.55901 603 VAL A N 1
ATOM 8287 C CA . VAL C 3 565 ? 181.08600 165.53200 197.42200 1.000 18.89537 603 VAL A CA 1
ATOM 8288 C C . VAL C 3 565 ? 181.90600 164.50300 196.65700 1.000 23.39582 603 VAL A C 1
ATOM 8289 O O . VAL C 3 565 ? 182.92800 164.83400 196.04800 1.000 28.85660 603 VAL A O 1
ATOM 8293 N N . GLY C 3 566 ? 181.46700 163.24400 196.66000 1.000 29.84499 604 GLY A N 1
ATOM 8294 C CA . GLY C 3 566 ? 182.12900 162.24800 195.83000 1.000 20.02497 604 GLY A CA 1
ATOM 8295 C C . GLY C 3 566 ? 182.03300 162.55800 194.34700 1.000 20.23734 604 GLY A C 1
ATOM 8296 O O . GLY C 3 566 ? 183.00200 162.39200 193.60200 1.000 23.77602 604 GLY A O 1
ATOM 8297 N N . LYS C 3 567 ? 180.85800 163.00400 193.89700 1.000 26.68621 605 LYS A N 1
ATOM 8298 C CA . LYS C 3 567 ? 180.69000 163.38000 192.49500 1.000 13.24410 605 LYS A CA 1
ATOM 8299 C C . LYS C 3 567 ? 181.56200 164.57600 192.13600 1.000 23.28582 605 LYS A C 1
ATOM 8300 O O . LYS C 3 567 ? 182.15200 164.62200 191.05200 1.000 33.81934 605 LYS A O 1
ATOM 8306 N N . CYS C 3 568 ? 181.64800 165.55700 193.03400 1.000 34.14962 606 CYS A N 1
ATOM 8307 C CA . CYS C 3 568 ? 182.53400 166.69400 192.81300 1.000 21.28390 606 CYS A CA 1
ATOM 8308 C C . CYS C 3 568 ? 183.98500 166.24600 192.72600 1.000 16.22802 606 CYS A C 1
ATOM 8309 O O . CYS C 3 568 ? 184.75300 166.75400 191.90400 1.000 25.12170 606 CYS A O 1
ATOM 8312 N N . ARG C 3 569 ? 184.38100 165.30800 193.58500 1.000 23.75409 607 ARG A N 1
ATOM 8313 C CA . ARG C 3 569 ? 185.75400 164.82100 193.57800 1.000 30.07139 607 ARG A CA 1
ATOM 8314 C C . ARG C 3 569 ? 186.07800 164.08600 192.28500 1.000 29.98905 607 ARG A C 1
ATOM 8315 O O . ARG C 3 569 ? 187.17000 164.24500 191.72900 1.000 29.91579 607 ARG A O 1
ATOM 8323 N N . SER C 3 570 ? 185.14100 163.27500 191.78800 1.000 31.07526 608 SER A N 1
ATOM 8324 C CA . SER C 3 570 ? 185.37400 162.57200 190.53000 1.000 22.03499 608 SER A CA 1
ATOM 8325 C C . SER C 3 570 ? 185.29500 163.49800 189.32400 1.000 24.14407 608 SER A C 1
ATOM 8326 O O . SER C 3 570 ? 185.88800 163.19100 188.28600 1.000 32.15442 608 SER A O 1
ATOM 8329 N N . ALA C 3 571 ? 184.58500 164.61800 189.43400 1.000 27.62358 609 ALA A N 1
ATOM 8330 C CA . ALA C 3 571 ? 184.42100 165.55800 188.33400 1.000 20.99686 609 ALA A CA 1
ATOM 8331 C C . ALA C 3 571 ? 185.48200 166.64700 188.30500 1.000 20.16457 609 ALA A C 1
ATOM 8332 O O . ALA C 3 571 ? 185.39400 167.55100 187.47100 1.000 25.52350 609 ALA A O 1
ATOM 8334 N N . GLY C 3 572 ? 186.46700 166.60200 189.19500 1.000 25.00831 610 GLY A N 1
ATOM 8335 C CA . GLY C 3 572 ? 187.50600 167.60600 189.21300 1.000 20.82781 610 GLY A CA 1
ATOM 8336 C C . GLY C 3 572 ? 187.11500 168.93000 189.82400 1.000 27.05605 610 GLY A C 1
ATOM 8337 O O . GLY C 3 572 ? 187.87500 169.89600 189.70100 1.000 29.36491 610 GLY A O 1
ATOM 8338 N N . ILE C 3 573 ? 185.96200 169.00800 190.47900 1.000 26.69111 611 ILE A N 1
ATOM 8339 C CA . ILE C 3 573 ? 185.49700 170.24200 191.10100 1.000 16.09965 611 ILE A CA 1
ATOM 8340 C C . ILE C 3 573 ? 186.03200 170.30700 192.52400 1.000 25.11119 611 ILE A C 1
ATOM 8341 O O . ILE C 3 573 ? 185.93900 169.33400 193.28000 1.000 21.50036 611 ILE A O 1
ATOM 8346 N N . LYS C 3 574 ? 186.60700 171.45000 192.88200 1.000 28.10811 612 LYS A N 1
ATOM 8347 C CA . LYS C 3 574 ? 187.12400 171.66700 194.22500 1.000 8.56223 612 LYS A CA 1
ATOM 8348 C C . LYS C 3 574 ? 186.00900 172.14800 195.14100 1.000 13.01191 612 LYS A C 1
ATOM 8349 O O . LYS C 3 574 ? 185.29100 173.09500 194.81400 1.000 26.42393 612 LYS A O 1
ATOM 8355 N N . VAL C 3 575 ? 185.85900 171.49300 196.28600 1.000 27.02568 613 VAL A N 1
ATOM 8356 C CA . VAL C 3 575 ? 184.88100 171.87900 197.29400 1.000 19.23690 613 VAL A CA 1
ATOM 8357 C C . VAL C 3 575 ? 185.63700 172.50900 198.45300 1.000 23.23005 613 VAL A C 1
ATOM 8358 O O . VAL C 3 575 ? 186.49400 171.86500 199.06900 1.000 21.19121 613 VAL A O 1
ATOM 8362 N N . ILE C 3 576 ? 185.32500 173.76900 198.73700 1.000 19.64437 614 ILE A N 1
ATOM 8363 C CA . ILE C 3 576 ? 185.89100 174.50300 199.86000 1.000 14.56874 614 ILE A CA 1
ATOM 8364 C C . ILE C 3 576 ? 184.76300 174.79100 200.83500 1.000 20.30971 614 ILE A C 1
ATOM 8365 O O . ILE C 3 576 ? 183.70500 175.28800 200.43600 1.000 20.28742 614 ILE A O 1
ATOM 8370 N N . MET C 3 577 ? 184.97800 174.46400 202.10300 1.000 16.15934 615 MET A N 1
ATOM 8371 C CA . MET C 3 577 ? 183.99600 174.72000 203.14600 1.000 12.53649 615 MET A CA 1
ATOM 8372 C C . MET C 3 577 ? 184.38800 175.98800 203.88900 1.000 17.05945 615 MET A C 1
ATOM 8373 O O . MET C 3 577 ? 185.45600 176.04500 204.50600 1.000 16.36793 615 MET A O 1
ATOM 8378 N N . VAL C 3 578 ? 183.53200 177.00100 203.81900 1.000 25.94428 616 VAL A N 1
ATOM 8379 C CA . VAL C 3 578 ? 183.69900 178.24200 204.56300 1.000 24.56902 616 VAL A CA 1
ATOM 8380 C C . VAL C 3 578 ? 182.67100 178.22300 205.68100 1.000 24.30583 616 VAL A C 1
ATOM 8381 O O . VAL C 3 578 ? 181.46300 178.27600 205.42600 1.000 27.50556 616 VAL A O 1
ATOM 8385 N N . THR C 3 579 ? 183.14000 178.14100 206.92200 1.000 24.77286 617 THR A N 1
ATOM 8386 C CA . THR C 3 579 ? 182.25500 177.99500 208.06400 1.000 26.41353 617 THR A CA 1
ATOM 8387 C C . THR C 3 579 ? 182.74600 178.87900 209.19800 1.000 29.01667 617 THR A C 1
ATOM 8388 O O . THR C 3 579 ? 183.91600 179.25700 209.25400 1.000 28.44466 617 THR A O 1
ATOM 8392 N N . GLY C 3 580 ? 181.83100 179.21800 210.09800 1.000 36.67188 618 GLY A N 1
ATOM 8393 C CA . GLY C 3 580 ? 182.15300 179.96800 211.29000 1.000 35.89799 618 GLY A CA 1
ATOM 8394 C C . GLY C 3 580 ? 182.37800 179.13300 212.53100 1.000 36.78286 618 GLY A C 1
ATOM 8395 O O . GLY C 3 580 ? 182.51900 179.70000 213.62000 1.000 40.97762 618 GLY A O 1
ATOM 8396 N N . ASP C 3 581 ? 182.42600 177.80900 212.40800 1.000 35.29552 619 ASP A N 1
ATOM 8397 C CA . ASP C 3 581 ? 182.57700 176.93500 213.55800 1.000 35.23903 619 ASP A CA 1
ATOM 8398 C C . ASP C 3 581 ? 184.05000 176.77500 213.92000 1.000 33.70713 619 ASP A C 1
ATOM 8399 O O . ASP C 3 581 ? 184.94800 177.25800 213.23000 1.000 41.49807 619 ASP A O 1
ATOM 8404 N N . HIS C 3 582 ? 184.29600 176.08100 215.02500 1.000 28.03495 620 HIS A N 1
ATOM 8405 C CA . HIS C 3 582 ? 185.64800 175.89200 215.51300 1.000 30.14824 620 HIS A CA 1
ATOM 8406 C C . HIS C 3 582 ? 186.45800 175.04800 214.53000 1.000 36.13358 620 HIS A C 1
ATOM 8407 O O . HIS C 3 582 ? 185.91000 174.18100 213.84800 1.000 43.69406 620 HIS A O 1
ATOM 8414 N N . PRO C 3 583 ? 187.77100 175.28200 214.43900 1.000 32.44576 621 PRO A N 1
ATOM 8415 C CA . PRO C 3 583 ? 188.61600 174.43300 213.58600 1.000 29.12877 621 PRO A CA 1
ATOM 8416 C C . PRO C 3 583 ? 188.63600 172.96400 213.98600 1.000 27.96667 621 PRO A C 1
ATOM 8417 O O . PRO C 3 583 ? 189.27900 172.15000 213.31900 1.000 34.80139 621 PRO A O 1
ATOM 8421 N N . ILE C 3 584 ? 187.95700 172.61000 215.07200 1.000 35.66167 622 ILE A N 1
ATOM 8422 C CA . ILE C 3 584 ? 187.82100 171.21300 215.47500 1.000 36.66053 622 ILE A CA 1
ATOM 8423 C C . ILE C 3 584 ? 186.52500 170.61400 214.95000 1.000 35.39871 622 ILE A C 1
ATOM 8424 O O . ILE C 3 584 ? 186.52700 169.57200 214.28600 1.000 38.10368 622 ILE A O 1
ATOM 8429 N N . THR C 3 585 ? 185.40200 171.27700 215.23400 1.000 31.93846 623 THR A N 1
ATOM 8430 C CA . THR C 3 585 ? 184.12200 170.83800 214.69300 1.000 32.66255 623 THR A CA 1
ATOM 8431 C C . THR C 3 585 ? 184.11600 170.91600 213.17300 1.000 34.09939 623 THR A C 1
ATOM 8432 O O . THR C 3 585 ? 183.58500 170.02500 212.50000 1.000 40.47452 623 THR A O 1
ATOM 8436 N N . ALA C 3 586 ? 184.70000 171.97800 212.61300 1.000 28.82747 624 ALA A N 1
ATOM 8437 C CA . ALA C 3 586 ? 184.73200 172.12400 211.16200 1.000 25.98320 624 ALA A CA 1
ATOM 8438 C C . ALA C 3 586 ? 185.52900 171.00400 210.51000 1.000 23.33327 624 ALA A C 1
ATOM 8439 O O . ALA C 3 586 ? 185.10000 170.43700 209.50000 1.000 31.90181 624 ALA A O 1
ATOM 8441 N N . LYS C 3 587 ? 186.69000 170.66600 211.07200 1.000 14.14903 625 LYS A N 1
ATOM 8442 C CA . LYS C 3 587 ? 187.49100 169.58400 210.51100 1.000 10.33428 625 LYS A CA 1
ATOM 8443 C C . LYS C 3 587 ? 186.79000 168.24000 210.65900 1.000 20.53803 625 LYS A C 1
ATOM 8444 O O . LYS C 3 587 ? 186.83800 167.40500 209.74800 1.000 26.52820 625 LYS A O 1
ATOM 8450 N N . ALA C 3 588 ? 186.13400 168.01000 211.80000 1.000 28.07815 626 ALA A N 1
ATOM 8451 C CA . ALA C 3 588 ? 185.40200 166.76300 211.98600 1.000 14.80868 626 ALA A CA 1
ATOM 8452 C C . ALA C 3 588 ? 184.27800 166.62500 210.96800 1.000 13.01989 626 ALA A C 1
ATOM 8453 O O . ALA C 3 588 ? 184.08100 165.55000 210.39300 1.000 20.79795 626 ALA A O 1
ATOM 8455 N N . ILE C 3 589 ? 183.53900 167.70600 210.71700 1.000 24.67735 627 ILE A N 1
ATOM 8456 C CA . ILE C 3 589 ? 182.45700 167.64800 209.73900 1.000 17.44639 627 ILE A CA 1
ATOM 8457 C C . ILE C 3 589 ? 183.01200 167.48500 208.33000 1.000 19.36131 627 ILE A C 1
ATOM 8458 O O . ILE C 3 589 ? 182.43100 166.77800 207.49900 1.000 19.79133 627 ILE A O 1
ATOM 8463 N N . ALA C 3 590 ? 184.14100 168.13300 208.03400 1.000 26.96022 628 ALA A N 1
ATOM 8464 C CA . ALA C 3 590 ? 184.75400 167.98500 206.71900 1.000 13.43931 628 ALA A CA 1
ATOM 8465 C C . ALA C 3 590 ? 185.16600 166.54400 206.46400 1.000 14.70915 628 ALA A C 1
ATOM 8466 O O . ALA C 3 590 ? 184.99300 166.02900 205.35600 1.000 23.25450 628 ALA A O 1
ATOM 8468 N N . LYS C 3 591 ? 185.72100 165.87800 207.47800 1.000 25.72324 629 LYS A N 1
ATOM 8469 C CA . LYS C 3 591 ? 186.03800 164.46000 207.34000 1.000 16.94762 629 LYS A CA 1
ATOM 8470 C C . LYS C 3 591 ? 184.78200 163.59900 207.27000 1.000 21.22633 629 LYS A C 1
ATOM 8471 O O . LYS C 3 591 ? 184.78100 162.56800 206.59200 1.000 31.57176 629 LYS A O 1
ATOM 8477 N N . GLY C 3 592 ? 183.71100 163.99800 207.95800 1.000 21.54741 630 GLY A N 1
ATOM 8478 C CA . GLY C 3 592 ? 182.50200 163.19200 207.96600 1.000 14.60932 630 GLY A CA 1
ATOM 8479 C C . GLY C 3 592 ? 181.69400 163.26400 206.68600 1.000 18.85359 630 GLY A C 1
ATOM 8480 O O . GLY C 3 592 ? 180.99700 162.30800 206.34000 1.000 27.14453 630 GLY A O 1
ATOM 8481 N N . VAL C 3 593 ? 181.75300 164.39500 205.97300 1.000 28.19982 631 VAL A N 1
ATOM 8482 C CA . VAL C 3 593 ? 181.05600 164.50800 204.69000 1.000 18.54845 631 VAL A CA 1
ATOM 8483 C C . VAL C 3 593 ? 181.92200 164.09600 203.51200 1.000 16.24173 631 VAL A C 1
ATOM 8484 O O . VAL C 3 593 ? 181.39800 163.93000 202.40100 1.000 25.72123 631 VAL A O 1
ATOM 8488 N N . GLY C 3 594 ? 183.22500 163.93100 203.71000 1.000 21.46247 632 GLY A N 1
ATOM 8489 C CA . GLY C 3 594 ? 184.11900 163.53800 202.64600 1.000 21.63048 632 GLY A CA 1
ATOM 8490 C C . GLY C 3 594 ? 184.88000 164.66800 201.99300 1.000 26.23769 632 GLY A C 1
ATOM 8491 O O . GLY C 3 594 ? 185.55800 164.42800 200.98800 1.000 32.07960 632 GLY A O 1
ATOM 8492 N N . ILE C 3 595 ? 184.77800 165.89100 202.51400 1.000 18.68980 633 ILE A N 1
ATOM 8493 C CA . ILE C 3 595 ? 185.54500 166.99900 201.95100 1.000 19.79621 633 ILE A CA 1
ATOM 8494 C C . ILE C 3 595 ? 187.03500 166.76200 202.15400 1.000 28.54911 633 ILE A C 1
ATOM 8495 O O . ILE C 3 595 ? 187.84200 166.97200 201.24300 1.000 34.72488 633 ILE A O 1
ATOM 8500 N N . ILE C 3 596 ? 187.41800 166.31400 203.34500 1.000 24.60913 634 ILE A N 1
ATOM 8501 C CA . ILE C 3 596 ? 188.77300 165.85300 203.62200 1.000 16.49599 634 ILE A CA 1
ATOM 8502 C C . ILE C 3 596 ? 188.73100 164.33200 203.54600 1.000 22.50931 634 ILE A C 1
ATOM 8503 O O . ILE C 3 596 ? 188.26400 163.66400 204.47000 1.000 33.88266 634 ILE A O 1
ATOM 8508 N N . SER C 3 597 ? 189.21400 163.78100 202.43900 1.000 29.65410 635 SER A N 1
ATOM 8509 C CA . SER C 3 597 ? 189.08800 162.35700 202.18400 1.000 32.10374 635 SER A CA 1
ATOM 8510 C C . SER C 3 597 ? 190.13200 161.56600 202.96900 1.000 39.88068 635 SER A C 1
ATOM 8511 O O . SER C 3 597 ? 191.04300 162.12100 203.58700 1.000 40.11017 635 SER A O 1
ATOM 8514 N N . GLU C 3 598 ? 189.98400 160.24400 202.93900 1.000 40.45203 636 GLU A N 1
ATOM 8515 C CA . GLU C 3 598 ? 190.97100 159.37000 203.55500 1.000 36.60253 636 GLU A CA 1
ATOM 8516 C C . GLU C 3 598 ? 192.30400 159.50500 202.83400 1.000 41.62837 636 GLU A C 1
ATOM 8517 O O . GLU C 3 598 ? 192.36100 159.75800 201.62800 1.000 43.41203 636 GLU A O 1
ATOM 8523 N N . GLY C 3 599 ? 193.38800 159.31800 203.57700 1.000 39.38405 637 GLY A N 1
ATOM 8524 C CA . GLY C 3 599 ? 194.68400 159.65000 203.02900 1.000 36.93602 637 GLY A CA 1
ATOM 8525 C C . GLY C 3 599 ? 195.12300 161.03400 203.44900 1.000 41.04910 637 GLY A C 1
ATOM 8526 O O . GLY C 3 599 ? 195.73400 161.18900 204.51100 1.000 40.04303 637 GLY A O 1
ATOM 8527 N N . ASN C 3 600 ? 194.84500 162.03200 202.60600 1.000 46.29373 638 ASN A N 1
ATOM 8528 C CA . ASN C 3 600 ? 195.22700 163.42100 202.84800 1.000 41.75494 638 ASN A CA 1
ATOM 8529 C C . ASN C 3 600 ? 195.02500 163.81500 204.30300 1.000 42.06877 638 ASN A C 1
ATOM 8530 O O . ASN C 3 600 ? 193.94700 163.62300 204.87000 1.000 43.81225 638 ASN A O 1
ATOM 8535 N N . GLU C 3 601 ? 196.07500 164.36500 204.90200 1.000 42.17495 639 GLU A N 1
ATOM 8536 C CA . GLU C 3 601 ? 196.07700 164.72100 206.30900 1.000 45.03912 639 GLU A CA 1
ATOM 8537 C C . GLU C 3 601 ? 196.54500 166.15700 206.46600 1.000 44.91743 639 GLU A C 1
ATOM 8538 O O . GLU C 3 601 ? 197.37200 166.64200 205.69500 1.000 45.34691 639 GLU A O 1
ATOM 8544 N N . THR C 3 602 ? 196.00600 166.83000 207.47500 1.000 47.54815 640 THR A N 1
ATOM 8545 C CA . THR C 3 602 ? 196.44200 168.17800 207.79000 1.000 42.35237 640 THR A CA 1
ATOM 8546 C C . THR C 3 602 ? 197.85800 168.14000 208.35800 1.000 37.97884 640 THR A C 1
ATOM 8547 O O . THR C 3 602 ? 198.34800 167.09900 208.80500 1.000 46.56289 640 THR A O 1
ATOM 8551 N N . VAL C 3 603 ? 198.53200 169.29200 208.31000 1.000 41.81246 641 VAL A N 1
ATOM 8552 C CA . VAL C 3 603 ? 199.88300 169.37200 208.85500 1.000 41.18915 641 VAL A CA 1
ATOM 8553 C C . VAL C 3 603 ? 199.86800 169.06200 210.34400 1.000 45.04983 641 VAL A C 1
ATOM 8554 O O . VAL C 3 603 ? 200.81200 168.46500 210.87200 1.000 53.57719 641 VAL A O 1
ATOM 8558 N N . GLU C 3 604 ? 198.78400 169.41500 211.03700 1.000 51.72027 642 GLU A N 1
ATOM 8559 C CA . GLU C 3 604 ? 198.64700 169.04500 212.43800 1.000 53.18193 642 GLU A CA 1
ATOM 8560 C C . GLU C 3 604 ? 198.40300 167.55200 212.61500 1.000 54.13753 642 GLU A C 1
ATOM 8561 O O . GLU C 3 604 ? 198.70700 167.01000 213.68100 1.000 52.64267 642 GLU A O 1
ATOM 8567 N N . ASP C 3 605 ? 197.85900 166.87800 211.59800 1.000 52.34230 643 ASP A N 1
ATOM 8568 C CA . ASP C 3 605 ? 197.70800 165.42900 211.66400 1.000 50.30907 643 ASP A CA 1
ATOM 8569 C C . ASP C 3 605 ? 199.02900 164.71700 211.41500 1.000 50.87081 643 ASP A C 1
ATOM 8570 O O . ASP C 3 605 ? 199.31000 163.69500 212.04600 1.000 55.07671 643 ASP A O 1
ATOM 8575 N N . ILE C 3 606 ? 199.84800 165.22900 210.49300 1.000 51.94225 644 ILE A N 1
ATOM 8576 C CA . ILE C 3 606 ? 201.13800 164.59100 210.23700 1.000 50.99433 644 ILE A CA 1
ATOM 8577 C C . ILE C 3 606 ? 202.21100 165.03700 211.21500 1.000 52.10315 644 ILE A C 1
ATOM 8578 O O . ILE C 3 606 ? 203.30200 164.45800 211.22600 1.000 58.13123 644 ILE A O 1
ATOM 8583 N N . ALA C 3 607 ? 201.93800 166.05200 212.03100 1.000 62.89202 645 ALA A N 1
ATOM 8584 C CA . ALA C 3 607 ? 202.78700 166.37300 213.16900 1.000 67.50015 645 ALA A CA 1
ATOM 8585 C C . ALA C 3 607 ? 202.43700 165.56100 214.40800 1.000 69.10054 645 ALA A C 1
ATOM 8586 O O . ALA C 3 607 ? 203.12800 165.67700 215.42500 1.000 71.74558 645 ALA A O 1
ATOM 8588 N N . ALA C 3 608 ? 201.37400 164.75500 214.35300 1.000 68.12415 646 ALA A N 1
ATOM 8589 C CA . ALA C 3 608 ? 201.00300 163.87000 215.44600 1.000 69.97412 646 ALA A CA 1
ATOM 8590 C C . ALA C 3 608 ? 201.03400 162.39500 215.07700 1.000 67.53404 646 ALA A C 1
ATOM 8591 O O . ALA C 3 608 ? 201.15300 161.55900 215.97800 1.000 68.29135 646 ALA A O 1
ATOM 8593 N N . ARG C 3 609 ? 200.91600 162.05400 213.79200 1.000 67.27816 647 ARG A N 1
ATOM 8594 C CA . ARG C 3 609 ? 201.11200 160.67000 213.37200 1.000 68.66333 647 ARG A CA 1
ATOM 8595 C C . ARG C 3 609 ? 202.52300 160.20700 213.70000 1.000 70.75170 647 ARG A C 1
ATOM 8596 O O . ARG C 3 609 ? 202.72400 159.09300 214.19800 1.000 72.45796 647 ARG A O 1
ATOM 8604 N N . LEU C 3 610 ? 203.51000 161.05300 213.42700 1.000 77.96919 648 LEU A N 1
ATOM 8605 C CA . LEU C 3 610 ? 204.87700 160.87200 213.89000 1.000 80.52802 648 LEU A CA 1
ATOM 8606 C C . LEU C 3 610 ? 205.25700 162.09900 214.70700 1.000 79.93072 648 LEU A C 1
ATOM 8607 O O . LEU C 3 610 ? 205.01100 163.23200 214.28300 1.000 78.11815 648 LEU A O 1
ATOM 8612 N N . ASN C 3 611 ? 205.83500 161.87100 215.88300 1.000 96.18495 649 ASN A N 1
ATOM 8613 C CA . ASN C 3 611 ? 205.90600 162.90000 216.91900 1.000 96.61331 649 ASN A CA 1
ATOM 8614 C C . ASN C 3 611 ? 207.02500 163.88900 216.61800 1.000 97.85260 649 ASN A C 1
ATOM 8615 O O . ASN C 3 611 ? 208.19700 163.62600 216.89400 1.000 98.38491 649 ASN A O 1
ATOM 8620 N N . ILE C 3 612 ? 206.65900 165.03400 216.05200 1.000 95.51528 650 ILE A N 1
ATOM 8621 C CA . ILE C 3 612 ? 207.53500 166.20300 215.98800 1.000 95.92550 650 ILE A CA 1
ATOM 8622 C C . ILE C 3 612 ? 206.69300 167.45000 216.20400 1.000 95.79580 650 ILE A C 1
ATOM 8623 O O . ILE C 3 612 ? 205.47200 167.43600 216.00100 1.000 94.85958 650 ILE A O 1
ATOM 8628 N N . PRO C 3 613 ? 207.31900 168.54500 216.63600 1.000 98.75366 651 PRO A N 1
ATOM 8629 C CA . PRO C 3 613 ? 206.58500 169.81100 216.72700 1.000 98.52020 651 PRO A CA 1
ATOM 8630 C C . PRO C 3 613 ? 206.07100 170.24400 215.36200 1.000 98.84337 651 PRO A C 1
ATOM 8631 O O . PRO C 3 613 ? 206.69100 169.98500 214.32800 1.000 98.42128 651 PRO A O 1
ATOM 8635 N N . VAL C 3 614 ? 204.91400 170.91100 215.37300 1.000 94.91712 652 VAL A N 1
ATOM 8636 C CA . VAL C 3 614 ? 204.23200 171.26200 214.13000 1.000 93.95998 652 VAL A CA 1
ATOM 8637 C C . VAL C 3 614 ? 205.07600 172.20600 213.28300 1.000 92.63757 652 VAL A C 1
ATOM 8638 O O . VAL C 3 614 ? 204.92900 172.25100 212.05600 1.000 91.09343 652 VAL A O 1
ATOM 8642 N N . SER C 3 615 ? 205.97900 172.96200 213.90900 1.000 97.28545 653 SER A N 1
ATOM 8643 C CA . SER C 3 615 ? 206.82200 173.88000 213.15400 1.000 97.91884 653 SER A CA 1
ATOM 8644 C C . SER C 3 615 ? 207.91700 173.16100 212.37700 1.000 97.06049 653 SER A C 1
ATOM 8645 O O . SER C 3 615 ? 208.51900 173.76200 211.48100 1.000 96.87735 653 SER A O 1
ATOM 8648 N N . GLN C 3 616 ? 208.18700 171.89700 212.69300 1.000 91.70947 654 GLN A N 1
ATOM 8649 C CA . GLN C 3 616 ? 209.21800 171.12500 212.01200 1.000 92.23961 654 GLN A CA 1
ATOM 8650 C C . GLN C 3 616 ? 208.67800 170.30300 210.84900 1.000 91.73931 654 GLN A C 1
ATOM 8651 O O . GLN C 3 616 ? 209.43300 169.52700 210.25600 1.000 91.19813 654 GLN A O 1
ATOM 8657 N N . VAL C 3 617 ? 207.40100 170.45000 210.51200 1.000 79.89547 655 VAL A N 1
ATOM 8658 C CA . VAL C 3 617 ? 206.75700 169.64700 209.47900 1.000 78.00507 655 VAL A CA 1
ATOM 8659 C C . VAL C 3 617 ? 206.71200 170.44700 208.18600 1.000 77.52906 655 VAL A C 1
ATOM 8660 O O . VAL C 3 617 ? 206.29600 171.61200 208.18000 1.000 78.54729 655 VAL A O 1
ATOM 8664 N N . ASN C 3 618 ? 207.13800 169.82500 207.09400 1.000 66.52059 656 ASN A N 1
ATOM 8665 C CA . ASN C 3 618 ? 207.06600 170.46200 205.78600 1.000 66.15323 656 ASN A CA 1
ATOM 8666 C C . ASN C 3 618 ? 205.61200 170.54200 205.34100 1.000 66.70839 656 ASN A C 1
ATOM 8667 O O . ASN C 3 618 ? 204.95300 169.50000 205.22500 1.000 66.83593 656 ASN A O 1
ATOM 8672 N N . PRO C 3 619 ? 205.07200 171.73500 205.08500 1.000 63.38140 657 PRO A N 1
ATOM 8673 C CA . PRO C 3 619 ? 203.65800 171.82800 204.68800 1.000 62.49694 657 PRO A CA 1
ATOM 8674 C C . PRO C 3 619 ? 203.34400 171.15200 203.36500 1.000 61.08888 657 PRO A C 1
ATOM 8675 O O . PRO C 3 619 ? 202.16900 170.87700 203.09700 1.000 61.88323 657 PRO A O 1
ATOM 8679 N N . ARG C 3 620 ? 204.34700 170.88200 202.52600 1.000 54.20871 658 ARG A N 1
ATOM 8680 C CA . ARG C 3 620 ? 204.07900 170.24800 201.24000 1.000 55.50179 658 ARG A CA 1
ATOM 8681 C C . ARG C 3 620 ? 203.66400 168.79200 201.38600 1.000 55.27021 658 ARG A C 1
ATOM 8682 O O . ARG C 3 620 ? 203.13900 168.21300 200.43000 1.000 54.89245 658 ARG A O 1
ATOM 8690 N N . ASP C 3 621 ? 203.88500 168.19000 202.55300 1.000 53.02948 659 ASP A N 1
ATOM 8691 C CA . ASP C 3 621 ? 203.46900 166.81500 202.78600 1.000 53.53026 659 ASP A CA 1
ATOM 8692 C C . ASP C 3 621 ? 201.98100 166.69100 203.07100 1.000 51.50871 659 ASP A C 1
ATOM 8693 O O . ASP C 3 621 ? 201.45800 165.57300 203.07000 1.000 54.19292 659 ASP A O 1
ATOM 8698 N N . ALA C 3 622 ? 201.29200 167.80300 203.30400 1.000 41.13633 660 ALA A N 1
ATOM 8699 C CA . ALA C 3 622 ? 199.88000 167.81000 203.65600 1.000 35.10647 660 ALA A CA 1
ATOM 8700 C C . ALA C 3 622 ? 199.08100 168.38400 202.49700 1.000 36.56685 660 ALA A C 1
ATOM 8701 O O . ALA C 3 622 ? 199.35600 169.49900 202.04300 1.000 40.30764 660 ALA A O 1
ATOM 8703 N N . LYS C 3 623 ? 198.09800 167.62600 202.02100 1.000 30.90310 661 LYS A N 1
ATOM 8704 C CA . LYS C 3 623 ? 197.21200 168.08200 200.96200 1.000 26.92438 661 LYS A CA 1
ATOM 8705 C C . LYS C 3 623 ? 195.88100 168.58600 201.49600 1.000 27.54726 661 LYS A C 1
ATOM 8706 O O . LYS C 3 623 ? 194.97300 168.85800 200.70900 1.000 32.76276 661 LYS A O 1
ATOM 8712 N N . ALA C 3 624 ? 195.74400 168.70500 202.81200 1.000 28.44712 662 ALA A N 1
ATOM 8713 C CA . ALA C 3 624 ? 194.55600 169.25300 203.44300 1.000 14.70770 662 ALA A CA 1
ATOM 8714 C C . ALA C 3 624 ? 194.97600 170.26000 204.49900 1.000 24.31133 662 ALA A C 1
ATOM 8715 O O . ALA C 3 624 ? 196.03000 170.12200 205.12200 1.000 24.48329 662 ALA A O 1
ATOM 8717 N N . CYS C 3 625 ? 194.15000 171.28600 204.69000 1.000 34.15209 663 CYS A N 1
ATOM 8718 C CA . CYS C 3 625 ? 194.42900 172.28600 205.70700 1.000 24.61382 663 CYS A CA 1
ATOM 8719 C C . CYS C 3 625 ? 193.12300 172.83600 206.25200 1.000 18.05690 663 CYS A C 1
ATOM 8720 O O . CYS C 3 625 ? 192.08900 172.79800 205.58500 1.000 15.77858 663 CYS A O 1
ATOM 8723 N N . VAL C 3 626 ? 193.18600 173.33500 207.48300 1.000 17.81058 664 VAL A N 1
ATOM 8724 C CA . VAL C 3 626 ? 192.10400 174.08900 208.10200 1.000 19.61970 664 VAL A CA 1
ATOM 8725 C C . VAL C 3 626 ? 192.65800 175.46200 208.44300 1.000 21.23079 664 VAL A C 1
ATOM 8726 O O . VAL C 3 626 ? 193.61500 175.57400 209.21900 1.000 22.29933 664 VAL A O 1
ATOM 8730 N N . VAL C 3 627 ? 192.06600 176.50200 207.86300 1.000 11.59574 665 VAL A N 1
ATOM 8731 C CA . VAL C 3 627 ? 192.53900 177.87100 208.02400 1.000 17.63870 665 VAL A CA 1
ATOM 8732 C C . VAL C 3 627 ? 191.59700 178.58900 208.97700 1.000 23.36887 665 VAL A C 1
ATOM 8733 O O . VAL C 3 627 ? 190.38500 178.64400 208.74000 1.000 24.85830 665 VAL A O 1
ATOM 8737 N N . HIS C 3 628 ? 192.14900 179.12500 210.06000 1.000 23.86124 666 HIS A N 1
ATOM 8738 C CA . HIS C 3 628 ? 191.36400 179.93800 210.97400 1.000 23.77404 666 HIS A CA 1
ATOM 8739 C C . HIS C 3 628 ? 191.07900 181.29300 210.34300 1.000 30.40916 666 HIS A C 1
ATOM 8740 O O . HIS C 3 628 ? 191.92600 181.86400 209.65400 1.000 33.97525 666 HIS A O 1
ATOM 8747 N N . GLY C 3 629 ? 189.87100 181.80600 210.57400 1.000 25.73210 667 GLY A N 1
ATOM 8748 C CA . GLY C 3 629 ? 189.49500 183.07900 209.98800 1.000 19.36638 667 GLY A CA 1
ATOM 8749 C C . GLY C 3 629 ? 190.34700 184.23400 210.47000 1.000 23.80958 667 GLY A C 1
ATOM 8750 O O . GLY C 3 629 ? 190.52200 185.22100 209.75400 1.000 28.67171 667 GLY A O 1
ATOM 8751 N N . SER C 3 630 ? 190.87900 184.13500 211.68700 1.000 29.85915 668 SER A N 1
ATOM 8752 C CA . SER C 3 630 ? 191.75500 185.16800 212.22100 1.000 24.77368 668 SER A CA 1
ATOM 8753 C C . SER C 3 630 ? 193.15300 185.11600 211.62600 1.000 28.14847 668 SER A C 1
ATOM 8754 O O . SER C 3 630 ? 193.90300 186.08800 211.76000 1.000 32.16158 668 SER A O 1
ATOM 8757 N N . ASP C 3 631 ? 193.52600 184.00500 210.99200 1.000 33.35371 669 ASP A N 1
ATOM 8758 C CA . ASP C 3 631 ? 194.77800 183.92800 210.25100 1.000 28.34454 669 ASP A CA 1
ATOM 8759 C C . ASP C 3 631 ? 194.62900 184.41100 208.81900 1.000 28.42844 669 ASP A C 1
ATOM 8760 O O . ASP C 3 631 ? 195.60400 184.88700 208.22900 1.000 31.62211 669 ASP A O 1
ATOM 8765 N N . LEU C 3 632 ? 193.42900 184.29300 208.25000 1.000 30.15935 670 LEU A N 1
ATOM 8766 C CA . LEU C 3 632 ? 193.15900 184.82100 206.92000 1.000 27.94638 670 LEU A CA 1
ATOM 8767 C C . LEU C 3 632 ? 193.06700 186.34100 206.91900 1.000 25.66855 670 LEU A C 1
ATOM 8768 O O . LEU C 3 632 ? 193.21000 186.96100 205.86100 1.000 31.04090 670 LEU A O 1
ATOM 8773 N N . LYS C 3 633 ? 192.84400 186.95500 208.08000 1.000 27.69798 671 LYS A N 1
ATOM 8774 C CA . LYS C 3 633 ? 192.76900 188.40600 208.16500 1.000 28.61587 671 LYS A CA 1
ATOM 8775 C C . LYS C 3 633 ? 194.13400 189.07300 208.08900 1.000 32.08270 671 LYS A C 1
ATOM 8776 O O . LYS C 3 633 ? 194.20600 190.27800 207.82900 1.000 38.95948 671 LYS A O 1
ATOM 8782 N N . ASP C 3 634 ? 195.21400 188.32500 208.30800 1.000 33.61224 672 ASP A N 1
ATOM 8783 C CA . ASP C 3 634 ? 196.56900 188.85300 208.21400 1.000 34.57076 672 ASP A CA 1
ATOM 8784 C C . ASP C 3 634 ? 197.37300 188.12700 207.14200 1.000 36.67470 672 ASP A C 1
ATOM 8785 O O . ASP C 3 634 ? 198.59000 187.98300 207.25800 1.000 40.55580 672 ASP A O 1
ATOM 8790 N N . MET C 3 635 ? 196.70100 187.66200 206.09600 1.000 34.53691 673 MET A N 1
ATOM 8791 C CA . MET C 3 635 ? 197.33200 186.91500 205.01900 1.000 30.93465 673 MET A CA 1
ATOM 8792 C C . MET C 3 635 ? 197.24900 187.72600 203.73600 1.000 33.71320 673 MET A C 1
ATOM 8793 O O . MET C 3 635 ? 196.15400 188.09700 203.30400 1.000 38.87267 673 MET A O 1
ATOM 8798 N N . THR C 3 636 ? 198.40100 187.98600 203.12600 1.000 31.73832 674 THR A N 1
ATOM 8799 C CA . THR C 3 636 ? 198.44700 188.77400 201.90600 1.000 29.08486 674 THR A CA 1
ATOM 8800 C C . THR C 3 636 ? 197.84000 187.98700 200.74800 1.000 35.01446 674 THR A C 1
ATOM 8801 O O . THR C 3 636 ? 197.41600 186.83900 200.89100 1.000 41.60411 674 THR A O 1
ATOM 8805 N N . SER C 3 637 ? 197.78700 188.62300 199.57700 1.000 36.17447 675 SER A N 1
ATOM 8806 C CA . SER C 3 637 ? 197.27400 187.93600 198.39700 1.000 31.65473 675 SER A CA 1
ATOM 8807 C C . SER C 3 637 ? 198.19400 186.79500 197.98300 1.000 26.27929 675 SER A C 1
ATOM 8808 O O . SER C 3 637 ? 197.72400 185.74300 197.53900 1.000 31.48820 675 SER A O 1
ATOM 8811 N N . GLU C 3 638 ? 199.50600 186.98600 198.11600 1.000 31.64282 676 GLU A N 1
ATOM 8812 C CA . GLU C 3 638 ? 200.46500 185.94300 197.77600 1.000 36.50944 676 GLU A CA 1
ATOM 8813 C C . GLU C 3 638 ? 200.49100 184.81600 198.79600 1.000 35.63790 676 GLU A C 1
ATOM 8814 O O . GLU C 3 638 ? 200.94200 183.71400 198.46800 1.000 35.17717 676 GLU A O 1
ATOM 8820 N N . GLN C 3 639 ? 200.03000 185.06700 200.01900 1.000 33.91178 677 GLN A N 1
ATOM 8821 C CA . GLN C 3 639 ? 199.97400 184.03600 201.04500 1.000 31.30723 677 GLN A CA 1
ATOM 8822 C C . GLN C 3 639 ? 198.71300 183.19300 200.95600 1.000 29.58596 677 GLN A C 1
ATOM 8823 O O . GLN C 3 639 ? 198.74200 182.01200 201.31400 1.000 33.72846 677 GLN A O 1
ATOM 8829 N N . LEU C 3 640 ? 197.60300 183.77500 200.50100 1.000 24.09838 678 LEU A N 1
ATOM 8830 C CA . LEU C 3 640 ? 196.40700 182.98500 200.24200 1.000 18.25496 678 LEU A CA 1
ATOM 8831 C C . LEU C 3 640 ? 196.54400 182.18300 198.95600 1.000 27.61016 678 LEU A C 1
ATOM 8832 O O . LEU C 3 640 ? 195.90000 181.14000 198.80400 1.000 34.53592 678 LEU A O 1
ATOM 8837 N N . ASP C 3 641 ? 197.36600 182.65500 198.01900 1.000 32.75370 679 ASP A N 1
ATOM 8838 C CA . ASP C 3 641 ? 197.60500 181.90300 196.79300 1.000 29.04922 679 ASP A CA 1
ATOM 8839 C C . ASP C 3 641 ? 198.32400 180.59100 197.08000 1.000 39.89376 679 ASP A C 1
ATOM 8840 O O . ASP C 3 641 ? 198.01900 179.56400 196.46600 1.000 43.32667 679 ASP A O 1
ATOM 8845 N N . ASP C 3 642 ? 199.28700 180.60700 198.00400 1.000 36.77705 680 ASP A N 1
ATOM 8846 C CA . ASP C 3 642 ? 200.01500 179.39800 198.37100 1.000 24.27500 680 ASP A CA 1
ATOM 8847 C C . ASP C 3 642 ? 199.15600 178.39700 199.12400 1.000 27.09151 680 ASP A C 1
ATOM 8848 O O . ASP C 3 642 ? 199.58000 177.25200 199.29500 1.000 38.03705 680 ASP A O 1
ATOM 8853 N N . ILE C 3 643 ? 197.97800 178.79900 199.58400 1.000 26.48940 681 ILE A N 1
ATOM 8854 C CA . ILE C 3 643 ? 197.05700 177.90300 200.26500 1.000 21.49353 681 ILE A CA 1
ATOM 8855 C C . ILE C 3 643 ? 196.05800 177.28700 199.29800 1.000 18.88820 681 ILE A C 1
ATOM 8856 O O . ILE C 3 643 ? 195.72900 176.10700 199.41100 1.000 27.23791 681 ILE A O 1
ATOM 8861 N N . LEU C 3 644 ? 195.58100 178.06800 198.33500 1.000 26.22349 682 LEU A N 1
ATOM 8862 C CA . LEU C 3 644 ? 194.55600 177.60000 197.41600 1.000 29.70748 682 LEU A CA 1
ATOM 8863 C C . LEU C 3 644 ? 195.09900 176.68600 196.32800 1.000 22.94816 682 LEU A C 1
ATOM 8864 O O . LEU C 3 644 ? 194.31800 175.96200 195.70400 1.000 29.09878 682 LEU A O 1
ATOM 8869 N N . LYS C 3 645 ? 196.40900 176.69600 196.08200 1.000 24.63191 683 LYS A N 1
ATOM 8870 C CA . LYS C 3 645 ? 196.98200 175.88000 195.02300 1.000 33.13251 683 LYS A CA 1
ATOM 8871 C C . LYS C 3 645 ? 197.86800 174.74900 195.52000 1.000 34.67059 683 LYS A C 1
ATOM 8872 O O . LYS C 3 645 ? 198.06900 173.78100 194.78300 1.000 40.64772 683 LYS A O 1
ATOM 8878 N N . TYR C 3 646 ? 198.39700 174.84200 196.73700 1.000 27.76753 684 TYR A N 1
ATOM 8879 C CA . TYR C 3 646 ? 199.19000 173.76800 197.31600 1.000 23.15074 684 TYR A CA 1
ATOM 8880 C C . TYR C 3 646 ? 198.36000 172.78500 198.12700 1.000 28.11854 684 TYR A C 1
ATOM 8881 O O . TYR C 3 646 ? 198.89400 171.75600 198.55200 1.000 37.88697 684 TYR A O 1
ATOM 8890 N N . HIS C 3 647 ? 197.07900 173.06900 198.34900 1.000 21.19182 685 HIS A N 1
ATOM 8891 C CA . HIS C 3 647 ? 196.20000 172.21000 199.13000 1.000 18.61338 685 HIS A CA 1
ATOM 8892 C C . HIS C 3 647 ? 194.98300 171.85500 198.29300 1.000 21.85203 685 HIS A C 1
ATOM 8893 O O . HIS C 3 647 ? 194.35500 172.73800 197.70300 1.000 26.93090 685 HIS A O 1
ATOM 8900 N N . THR C 3 648 ? 194.65500 170.56600 198.24000 1.000 23.19477 686 THR A N 1
ATOM 8901 C CA . THR C 3 648 ? 193.49700 170.09800 197.49100 1.000 17.87495 686 THR A CA 1
ATOM 8902 C C . THR C 3 648 ? 192.21100 170.11400 198.30300 1.000 17.41861 686 THR A C 1
ATOM 8903 O O . THR C 3 648 ? 191.13300 169.94700 197.72600 1.000 18.56541 686 THR A O 1
ATOM 8907 N N . GLU C 3 649 ? 192.29700 170.31900 199.61600 1.000 26.80888 687 GLU A N 1
ATOM 8908 C CA . GLU C 3 649 ? 191.13400 170.30800 200.50000 1.000 18.79890 687 GLU A CA 1
ATOM 8909 C C . GLU C 3 649 ? 191.33100 171.39400 201.54400 1.000 17.03299 687 GLU A C 1
ATOM 8910 O O . GLU C 3 649 ? 192.17300 171.25000 202.43300 1.000 17.86932 687 GLU A O 1
ATOM 8916 N N . ILE C 3 650 ? 190.55700 172.47100 201.44800 1.000 31.34285 688 ILE A N 1
ATOM 8917 C CA . ILE C 3 650 ? 190.70600 173.62900 202.32100 1.000 24.83340 688 ILE A CA 1
ATOM 8918 C C . ILE C 3 650 ? 189.42500 173.81500 203.11600 1.000 16.12091 688 ILE A C 1
ATOM 8919 O O . ILE C 3 650 ? 188.32500 173.73700 202.55900 1.000 16.30261 688 ILE A O 1
ATOM 8924 N N . VAL C 3 651 ? 189.57200 174.04100 204.41800 1.000 13.49714 689 VAL A N 1
ATOM 8925 C CA . VAL C 3 651 ? 188.47100 174.39300 205.30500 1.000 14.84837 689 VAL A CA 1
ATOM 8926 C C . VAL C 3 651 ? 188.80300 175.73100 205.94400 1.000 15.32395 689 VAL A C 1
ATOM 8927 O O . VAL C 3 651 ? 189.89100 175.90300 206.50300 1.000 12.92150 689 VAL A O 1
ATOM 8931 N N . PHE C 3 652 ? 187.88000 176.67900 205.84200 1.000 16.76478 690 PHE A N 1
ATOM 8932 C CA . PHE C 3 652 ? 188.02600 178.00000 206.44500 1.000 11.77177 690 PHE A CA 1
ATOM 8933 C C . PHE C 3 652 ? 187.08600 178.04800 207.64100 1.000 16.41374 690 PHE A C 1
ATOM 8934 O O . PHE C 3 652 ? 185.87600 178.22400 207.48400 1.000 16.51617 690 PHE A O 1
ATOM 8942 N N . ALA C 3 653 ? 187.64200 177.87800 208.83300 1.000 21.40125 691 ALA A N 1
ATOM 8943 C CA . ALA C 3 653 ? 186.86100 177.81500 210.05600 1.000 15.84573 691 ALA A CA 1
ATOM 8944 C C . ALA C 3 653 ? 187.02600 179.09900 210.85300 1.000 24.32530 691 ALA A C 1
ATOM 8945 O O . ALA C 3 653 ? 188.05000 179.77900 210.76100 1.000 32.67494 691 ALA A O 1
ATOM 8947 N N . ARG C 3 654 ? 186.00200 179.42100 211.64200 1.000 29.96457 692 ARG A N 1
ATOM 8948 C CA . ARG C 3 654 ? 185.93200 180.68300 212.37700 1.000 31.92456 692 ARG A CA 1
ATOM 8949 C C . ARG C 3 654 ? 186.07400 181.87300 211.43000 1.000 34.88067 692 ARG A C 1
ATOM 8950 O O . ARG C 3 654 ? 186.72400 182.87000 211.74500 1.000 40.71329 692 ARG A O 1
ATOM 8958 N N . THR C 3 655 ? 185.44800 181.76500 210.26100 1.000 26.33100 693 THR A N 1
ATOM 8959 C CA . THR C 3 655 ? 185.52700 182.76800 209.20900 1.000 19.37940 693 THR A CA 1
ATOM 8960 C C . THR C 3 655 ? 184.19800 183.50300 209.10800 1.000 30.45406 693 THR A C 1
ATOM 8961 O O . THR C 3 655 ? 183.13900 182.87200 209.04600 1.000 37.65046 693 THR A O 1
ATOM 8965 N N . SER C 3 656 ? 184.25700 184.83400 209.10800 1.000 34.10660 694 SER A N 1
ATOM 8966 C CA . SER C 3 656 ? 183.05800 185.64500 208.99000 1.000 25.45352 694 SER A CA 1
ATOM 8967 C C . SER C 3 656 ? 182.55200 185.64700 207.54900 1.000 24.74233 694 SER A C 1
ATOM 8968 O O . SER C 3 656 ? 183.30300 185.35600 206.61600 1.000 25.95524 694 SER A O 1
ATOM 8971 N N . PRO C 3 657 ? 181.27100 185.96800 207.34300 1.000 36.29810 695 PRO A N 1
ATOM 8972 C CA . PRO C 3 657 ? 180.74300 186.03400 205.96900 1.000 30.07219 695 PRO A CA 1
ATOM 8973 C C . PRO C 3 657 ? 181.41100 187.08400 205.10000 1.000 29.86672 695 PRO A C 1
ATOM 8974 O O . PRO C 3 657 ? 181.28800 187.01400 203.87200 1.000 33.78756 695 PRO A O 1
ATOM 8978 N N . GLN C 3 658 ? 182.09900 188.06000 205.68900 1.000 34.27343 696 GLN A N 1
ATOM 8979 C CA . GLN C 3 658 ? 182.77300 189.09700 204.91900 1.000 34.31576 696 GLN A CA 1
ATOM 8980 C C . GLN C 3 658 ? 184.10600 188.64600 204.33200 1.000 35.81641 696 GLN A C 1
ATOM 8981 O O . GLN C 3 658 ? 184.67700 189.37800 203.51600 1.000 33.54214 696 GLN A O 1
ATOM 8987 N N . GLN C 3 659 ? 184.62400 187.48400 204.73100 1.000 25.31025 697 GLN A N 1
ATOM 8988 C CA . GLN C 3 659 ? 185.86000 186.95800 204.17000 1.000 12.75514 697 GLN A CA 1
ATOM 8989 C C . GLN C 3 659 ? 185.63100 186.05600 202.96700 1.000 16.96362 697 GLN A C 1
ATOM 8990 O O . GLN C 3 659 ? 186.59800 185.69700 202.28300 1.000 33.83301 697 GLN A O 1
ATOM 8996 N N . LYS C 3 660 ? 184.38100 185.68400 202.68900 1.000 14.27514 698 LYS A N 1
ATOM 8997 C CA . LYS C 3 660 ? 184.10300 184.89900 201.49500 1.000 4.19565 698 LYS A CA 1
ATOM 8998 C C . LYS C 3 660 ? 184.44900 185.67300 200.23400 1.000 13.77094 698 LYS A C 1
ATOM 8999 O O . LYS C 3 660 ? 184.75400 185.06900 199.20400 1.000 20.69671 698 LYS A O 1
ATOM 9005 N N . LEU C 3 661 ? 184.41800 187.00400 200.29300 1.000 22.73342 699 LEU A N 1
ATOM 9006 C CA . LEU C 3 661 ? 184.85800 187.80200 199.15500 1.000 14.05100 699 LEU A CA 1
ATOM 9007 C C . LEU C 3 661 ? 186.34400 187.59900 198.89000 1.000 16.90757 699 LEU A C 1
ATOM 9008 O O . LEU C 3 661 ? 186.75700 187.38100 197.74600 1.000 27.48209 699 LEU A O 1
ATOM 9013 N N . ILE C 3 662 ? 187.16500 187.65900 199.94100 1.000 15.22217 700 ILE A N 1
ATOM 9014 C CA . ILE C 3 662 ? 188.59200 187.39600 199.78300 1.000 15.52060 700 ILE A CA 1
ATOM 9015 C C . ILE C 3 662 ? 188.80900 185.99000 199.25200 1.000 15.19477 700 ILE A C 1
ATOM 9016 O O . ILE C 3 662 ? 189.67000 185.75500 198.39700 1.000 24.81145 700 ILE A O 1
ATOM 9021 N N . ILE C 3 663 ? 188.03200 185.03200 199.75500 1.000 21.61078 701 ILE A N 1
ATOM 9022 C CA . ILE C 3 663 ? 188.21800 183.63800 199.36100 1.000 16.14023 701 ILE A CA 1
ATOM 9023 C C . ILE C 3 663 ? 187.87700 183.44000 197.88500 1.000 14.53509 701 ILE A C 1
ATOM 9024 O O . ILE C 3 663 ? 188.63000 182.80300 197.14000 1.000 26.35053 701 ILE A O 1
ATOM 9029 N N . VAL C 3 664 ? 186.74100 183.98400 197.43400 1.000 10.37828 702 VAL A N 1
ATOM 9030 C CA . VAL C 3 664 ? 186.36900 183.82000 196.03100 1.000 10.68673 702 VAL A CA 1
ATOM 9031 C C . VAL C 3 664 ? 187.32100 184.58900 195.12700 1.000 17.92316 702 VAL A C 1
ATOM 9032 O O . VAL C 3 664 ? 187.62800 184.13600 194.02200 1.000 26.59623 702 VAL A O 1
ATOM 9036 N N . GLU C 3 665 ? 187.81000 185.75000 195.56700 1.000 21.11930 703 GLU A N 1
ATOM 9037 C CA . GLU C 3 665 ? 188.77100 186.49300 194.76300 1.000 14.57376 703 GLU A CA 1
ATOM 9038 C C . GLU C 3 665 ? 190.07800 185.72600 194.61700 1.000 13.97792 703 GLU A C 1
ATOM 9039 O O . GLU C 3 665 ? 190.65700 185.67100 193.52700 1.000 28.21269 703 GLU A O 1
ATOM 9045 N N . GLY C 3 666 ? 190.55400 185.12000 195.70600 1.000 17.94404 704 GLY A N 1
ATOM 9046 C CA . GLY C 3 666 ? 191.75700 184.30900 195.62200 1.000 18.05580 704 GLY A CA 1
ATOM 9047 C C . GLY C 3 666 ? 191.57400 183.07800 194.75800 1.000 15.26401 704 GLY A C 1
ATOM 9048 O O . GLY C 3 666 ? 192.48500 182.68000 194.03100 1.000 23.64391 704 GLY A O 1
ATOM 9049 N N . CYS C 3 667 ? 190.40100 182.44800 194.83900 1.000 25.18109 705 CYS A N 1
ATOM 9050 C CA . CYS C 3 667 ? 190.11600 181.30100 193.98300 1.000 15.22428 705 CYS A CA 1
ATOM 9051 C C . CYS C 3 667 ? 190.06500 181.70800 192.51600 1.000 21.67086 705 CYS A C 1
ATOM 9052 O O . CYS C 3 667 ? 190.52900 180.96600 191.64500 1.000 30.66789 705 CYS A O 1
ATOM 9055 N N . GLN C 3 668 ? 189.49200 182.87600 192.22500 1.000 22.16196 706 GLN A N 1
ATOM 9056 C CA . GLN C 3 668 ? 189.38800 183.35500 190.85400 1.000 9.28907 706 GLN A CA 1
ATOM 9057 C C . GLN C 3 668 ? 190.72100 183.83100 190.30200 1.000 18.30686 706 GLN A C 1
ATOM 9058 O O . GLN C 3 668 ? 190.89800 183.84300 189.08100 1.000 30.55024 706 GLN A O 1
ATOM 9064 N N . ARG C 3 669 ? 191.65400 184.23500 191.16500 1.000 24.34602 707 ARG A N 1
ATOM 9065 C CA . ARG C 3 669 ? 192.99600 184.56200 190.69700 1.000 22.53779 707 ARG A CA 1
ATOM 9066 C C . ARG C 3 669 ? 193.74200 183.34400 190.17300 1.000 26.58155 707 ARG A C 1
ATOM 9067 O O . ARG C 3 669 ? 194.80600 183.50400 189.56600 1.000 29.41421 707 ARG A O 1
ATOM 9075 N N . GLN C 3 670 ? 193.22200 182.14200 190.40400 1.000 27.21887 708 GLN A N 1
ATOM 9076 C CA . GLN C 3 670 ? 193.77500 180.91200 189.85800 1.000 21.50068 708 GLN A CA 1
ATOM 9077 C C . GLN C 3 670 ? 193.11000 180.50300 188.55300 1.000 26.24209 708 GLN A C 1
ATOM 9078 O O . GLN C 3 670 ? 193.39800 179.41800 188.03900 1.000 31.67018 708 GLN A O 1
ATOM 9084 N N . GLY C 3 671 ? 192.22500 181.33500 188.01300 1.000 26.40210 709 GLY A N 1
ATOM 9085 C CA . GLY C 3 671 ? 191.54200 181.00500 186.78100 1.000 26.46707 709 GLY A CA 1
ATOM 9086 C C . GLY C 3 671 ? 190.40800 180.02200 186.92400 1.000 30.78493 709 GLY A C 1
ATOM 9087 O O . GLY C 3 671 ? 190.08200 179.32500 185.95800 1.000 35.31987 709 GLY A O 1
ATOM 9088 N N . ALA C 3 672 ? 189.79400 179.94000 188.09700 1.000 28.41471 710 ALA A N 1
ATOM 9089 C CA . ALA C 3 672 ? 188.70800 179.01000 188.35600 1.000 25.74492 710 ALA A CA 1
ATOM 9090 C C . ALA C 3 672 ? 187.35900 179.67400 188.10800 1.000 30.24369 710 ALA A C 1
ATOM 9091 O O . ALA C 3 672 ? 187.25000 180.89700 187.99500 1.000 34.21350 710 ALA A O 1
ATOM 9093 N N . ILE C 3 673 ? 186.32900 178.84200 188.01400 1.000 23.71516 711 ILE A N 1
ATOM 9094 C CA . ILE C 3 673 ? 184.94700 179.29100 187.91700 1.000 20.23011 711 ILE A CA 1
ATOM 9095 C C . ILE C 3 673 ? 184.30300 178.97600 189.25900 1.000 17.31524 711 ILE A C 1
ATOM 9096 O O . ILE C 3 673 ? 183.93900 177.82800 189.53100 1.000 22.54615 711 ILE A O 1
ATOM 9101 N N . VAL C 3 674 ? 184.15300 179.99400 190.09500 1.000 21.91427 712 VAL A N 1
ATOM 9102 C CA . VAL C 3 674 ? 183.77500 179.81300 191.49000 1.000 18.94713 712 VAL A CA 1
ATOM 9103 C C . VAL C 3 674 ? 182.26400 179.90600 191.62600 1.000 20.06241 712 VAL A C 1
ATOM 9104 O O . VAL C 3 674 ? 181.64000 180.84000 191.11300 1.000 26.42386 712 VAL A O 1
ATOM 9108 N N . ALA C 3 675 ? 181.67600 178.93400 192.31200 1.000 19.16355 713 ALA A N 1
ATOM 9109 C CA . ALA C 3 675 ? 180.29000 178.99000 192.75200 1.000 18.28843 713 ALA A CA 1
ATOM 9110 C C . ALA C 3 675 ? 180.29600 179.17000 194.26100 1.000 23.78456 713 ALA A C 1
ATOM 9111 O O . ALA C 3 675 ? 180.89500 178.36500 194.97800 1.000 33.04159 713 ALA A O 1
ATOM 9113 N N . VAL C 3 676 ? 179.64900 180.22300 194.73900 1.000 23.90999 714 VAL A N 1
ATOM 9114 C CA . VAL C 3 676 ? 179.65600 180.54500 196.15800 1.000 16.17033 714 VAL A CA 1
ATOM 9115 C C . VAL C 3 676 ? 178.22900 180.48300 196.67900 1.000 22.84417 714 VAL A C 1
ATOM 9116 O O . VAL C 3 676 ? 177.26200 180.66500 195.93400 1.000 21.13965 714 VAL A O 1
ATOM 9120 N N . THR C 3 677 ? 178.10900 180.20600 197.97200 1.000 29.08565 715 THR A N 1
ATOM 9121 C CA . THR C 3 677 ? 176.83100 180.05000 198.65100 1.000 18.22946 715 THR A CA 1
ATOM 9122 C C . THR C 3 677 ? 176.64500 181.19300 199.63800 1.000 24.27650 715 THR A C 1
ATOM 9123 O O . THR C 3 677 ? 177.54900 181.48700 200.42500 1.000 26.32843 715 THR A O 1
ATOM 9127 N N . GLY C 3 678 ? 175.48400 181.84000 199.58900 1.000 21.45048 716 GLY A N 1
ATOM 9128 C CA . GLY C 3 678 ? 175.20100 182.92500 200.50600 1.000 16.63144 716 GLY A CA 1
ATOM 9129 C C . GLY C 3 678 ? 173.75100 182.99700 200.93200 1.000 20.16872 716 GLY A C 1
ATOM 9130 O O . GLY C 3 678 ? 172.85400 182.67300 200.15200 1.000 17.90653 716 GLY A O 1
ATOM 9131 N N . ASP C 3 679 ? 173.50600 183.41400 202.17700 1.000 34.05837 717 ASP A N 1
ATOM 9132 C CA . ASP C 3 679 ? 172.14500 183.55700 202.68200 1.000 29.37193 717 ASP A CA 1
ATOM 9133 C C . ASP C 3 679 ? 171.99600 184.79000 203.56400 1.000 26.86518 717 ASP A C 1
ATOM 9134 O O . ASP C 3 679 ? 171.15200 184.81000 204.46500 1.000 29.09030 717 ASP A O 1
ATOM 9139 N N . GLY C 3 680 ? 172.79500 185.82700 203.32400 1.000 18.59655 718 GLY A N 1
ATOM 9140 C CA . GLY C 3 680 ? 172.74300 187.00800 204.15900 1.000 18.13750 718 GLY A CA 1
ATOM 9141 C C . GLY C 3 680 ? 173.10300 188.25300 203.38300 1.000 25.05712 718 GLY A C 1
ATOM 9142 O O . GLY C 3 680 ? 173.54800 188.19400 202.23500 1.000 30.05000 718 GLY A O 1
ATOM 9143 N N . VAL C 3 681 ? 172.89500 189.39900 204.03200 1.000 25.49202 719 VAL A N 1
ATOM 9144 C CA . VAL C 3 681 ? 173.23200 190.67300 203.40900 1.000 24.46985 719 VAL A CA 1
ATOM 9145 C C . VAL C 3 681 ? 174.74300 190.81800 203.27700 1.000 25.27185 719 VAL A C 1
ATOM 9146 O O . VAL C 3 681 ? 175.24500 191.32400 202.26700 1.000 31.67550 719 VAL A O 1
ATOM 9150 N N . ASN C 3 682 ? 175.49300 190.35900 204.28300 1.000 23.60335 720 ASN A N 1
ATOM 9151 C CA . ASN C 3 682 ? 176.94600 190.47700 204.25400 1.000 17.37923 720 ASN A CA 1
ATOM 9152 C C . ASN C 3 682 ? 177.59000 189.56800 203.21600 1.000 20.89070 720 ASN A C 1
ATOM 9153 O O . ASN C 3 682 ? 178.74700 189.79200 202.85000 1.000 26.88294 720 ASN A O 1
ATOM 9158 N N . ASP C 3 683 ? 176.87600 188.55400 202.73600 1.000 31.66206 721 ASP A N 1
ATOM 9159 C CA . ASP C 3 683 ? 177.37700 187.66800 201.69500 1.000 18.15677 721 ASP A CA 1
ATOM 9160 C C . ASP C 3 683 ? 177.10900 188.19600 200.29400 1.000 19.70326 721 ASP A C 1
ATOM 9161 O O . ASP C 3 683 ? 177.46000 187.52400 199.32200 1.000 31.37589 721 ASP A O 1
ATOM 9166 N N . SER C 3 684 ? 176.47800 189.36200 200.16800 1.000 23.93165 722 SER A N 1
ATOM 9167 C CA . SER C 3 684 ? 176.13000 189.88000 198.84600 1.000 23.38486 722 SER A CA 1
ATOM 9168 C C . SER C 3 684 ? 177.34500 190.18400 197.97900 1.000 27.03315 722 SER A C 1
ATOM 9169 O O . SER C 3 684 ? 177.34300 189.78200 196.80400 1.000 33.04333 722 SER A O 1
ATOM 9172 N N . PRO C 3 685 ? 178.38600 190.88500 198.45400 1.000 16.43340 723 PRO A N 1
ATOM 9173 C CA . PRO C 3 685 ? 179.53800 191.13100 197.56900 1.000 14.16870 723 PRO A CA 1
ATOM 9174 C C . PRO C 3 685 ? 180.20100 189.86100 197.06600 1.000 20.21247 723 PRO A C 1
ATOM 9175 O O . PRO C 3 685 ? 180.68800 189.83700 195.93200 1.000 28.74363 723 PRO A O 1
ATOM 9179 N N . ALA C 3 686 ? 180.23600 188.80300 197.87700 1.000 21.73496 724 ALA A N 1
ATOM 9180 C CA . ALA C 3 686 ? 180.74000 187.52000 197.39800 1.000 0.00000 724 ALA A CA 1
ATOM 9181 C C . ALA C 3 686 ? 179.81800 186.92200 196.34500 1.000 15.07052 724 ALA A C 1
ATOM 9182 O O . ALA C 3 686 ? 180.28700 186.36100 195.34900 1.000 22.29593 724 ALA A O 1
ATOM 9184 N N . LEU C 3 687 ? 178.50200 187.02600 196.55300 1.000 22.14881 725 LEU A N 1
ATOM 9185 C CA . LEU C 3 687 ? 177.54000 186.49600 195.59000 1.000 8.90392 725 LEU A CA 1
ATOM 9186 C C . LEU C 3 687 ? 177.60100 187.24400 194.26800 1.000 17.86541 725 LEU A C 1
ATOM 9187 O O . LEU C 3 687 ? 177.33700 186.66000 193.21200 1.000 17.60897 725 LEU A O 1
ATOM 9192 N N . LYS C 3 688 ? 177.92800 188.53600 194.30800 1.000 20.99977 726 LYS A N 1
ATOM 9193 C CA . LYS C 3 688 ? 178.06300 189.33200 193.09700 1.000 17.87675 726 LYS A CA 1
ATOM 9194 C C . LYS C 3 688 ? 179.44500 189.21600 192.46700 1.000 23.28510 726 LYS A C 1
ATOM 9195 O O . LYS C 3 688 ? 179.58900 189.48400 191.27000 1.000 30.39279 726 LYS A O 1
ATOM 9201 N N . LYS C 3 689 ? 180.45900 188.82700 193.23900 1.000 21.09421 727 LYS A N 1
ATOM 9202 C CA . LYS C 3 689 ? 181.79600 188.65000 192.68500 1.000 13.11300 727 LYS A CA 1
ATOM 9203 C C . LYS C 3 689 ? 181.98200 187.27300 192.07000 1.000 24.51579 727 LYS A C 1
ATOM 9204 O O . LYS C 3 689 ? 182.69600 187.13900 191.07100 1.000 36.28401 727 LYS A O 1
ATOM 9210 N N . ALA C 3 690 ? 181.35800 186.24900 192.64100 1.000 26.64765 728 ALA A N 1
ATOM 9211 C CA . ALA C 3 690 ? 181.53100 184.89500 192.14400 1.000 19.48964 728 ALA A CA 1
ATOM 9212 C C . ALA C 3 690 ? 180.94400 184.75500 190.74700 1.000 22.18306 728 ALA A C 1
ATOM 9213 O O . ALA C 3 690 ? 180.03800 185.49100 190.35300 1.000 27.38513 728 ALA A O 1
ATOM 9215 N N . ASP C 3 691 ? 181.48900 183.80400 189.98700 1.000 22.04032 729 ASP A N 1
ATOM 9216 C CA . ASP C 3 691 ? 180.96200 183.53400 188.65400 1.000 15.94415 729 ASP A CA 1
ATOM 9217 C C . ASP C 3 691 ? 179.52700 183.03100 188.72200 1.000 21.60224 729 ASP A C 1
ATOM 9218 O O . ASP C 3 691 ? 178.68400 183.42400 187.90900 1.000 29.24524 729 ASP A O 1
ATOM 9223 N N . ILE C 3 692 ? 179.23000 182.15800 189.68100 1.000 22.83339 730 ILE A N 1
ATOM 9224 C CA . ILE C 3 692 ? 177.86300 181.77400 190.00900 1.000 22.17990 730 ILE A CA 1
ATOM 9225 C C . ILE C 3 692 ? 177.64400 182.08300 191.48100 1.000 18.41907 730 ILE A C 1
ATOM 9226 O O . ILE C 3 692 ? 178.40800 181.62600 192.33700 1.000 14.67603 730 ILE A O 1
ATOM 9231 N N . GLY C 3 693 ? 176.61000 182.87100 191.77500 1.000 22.02478 731 GLY A N 1
ATOM 9232 C CA . GLY C 3 693 ? 176.21900 183.15300 193.13300 1.000 13.67134 731 GLY A CA 1
ATOM 9233 C C . GLY C 3 693 ? 174.96700 182.37200 193.46800 1.000 15.82099 731 GLY A C 1
ATOM 9234 O O . GLY C 3 693 ? 173.95000 182.49300 192.78800 1.000 20.09162 731 GLY A O 1
ATOM 9235 N N . VAL C 3 694 ? 175.05100 181.56100 194.51700 1.000 22.80756 732 VAL A N 1
ATOM 9236 C CA . VAL C 3 694 ? 173.98300 180.64400 194.89400 1.000 20.96005 732 VAL A CA 1
ATOM 9237 C C . VAL C 3 694 ? 173.35200 181.15000 196.18200 1.000 27.26838 732 VAL A C 1
ATOM 9238 O O . VAL C 3 694 ? 174.04700 181.36100 197.18300 1.000 30.52273 732 VAL A O 1
ATOM 9242 N N . ALA C 3 695 ? 172.04000 181.34200 196.15700 1.000 23.03318 733 ALA A N 1
ATOM 9243 C CA . ALA C 3 695 ? 171.28000 181.75200 197.32400 1.000 11.96364 733 ALA A CA 1
ATOM 9244 C C . ALA C 3 695 ? 170.42000 180.59400 197.80900 1.000 27.05884 733 ALA A C 1
ATOM 9245 O O . ALA C 3 695 ? 170.21500 179.60000 197.10900 1.000 25.26911 733 ALA A O 1
ATOM 9247 N N . MET C 3 696 ? 169.91500 180.73600 199.02800 1.000 32.46410 734 MET A N 1
ATOM 9248 C CA . MET C 3 696 ? 169.08600 179.72100 199.65900 1.000 20.18136 734 MET A CA 1
ATOM 9249 C C . MET C 3 696 ? 167.62600 180.12400 199.52100 1.000 25.94060 734 MET A C 1
ATOM 9250 O O . MET C 3 696 ? 167.24600 181.23300 199.90800 1.000 35.16898 734 MET A O 1
ATOM 9255 N N . GLY C 3 697 ? 166.81500 179.22800 198.96400 1.000 21.67091 735 GLY A N 1
ATOM 9256 C CA . GLY C 3 697 ? 165.41000 179.51000 198.76100 1.000 12.87208 735 GLY A CA 1
ATOM 9257 C C . GLY C 3 697 ? 164.52800 179.28600 199.96400 1.000 22.39110 735 GLY A C 1
ATOM 9258 O O . GLY C 3 697 ? 163.37600 179.72800 199.95600 1.000 33.40043 735 GLY A O 1
ATOM 9259 N N . ILE C 3 698 ? 165.03500 178.62000 200.99800 1.000 22.46191 736 ILE A N 1
ATOM 9260 C CA . ILE C 3 698 ? 164.25000 178.35300 202.19600 1.000 24.59922 736 ILE A CA 1
ATOM 9261 C C . ILE C 3 698 ? 164.59700 179.37900 203.26400 1.000 26.86911 736 ILE A C 1
ATOM 9262 O O . ILE C 3 698 ? 163.72800 180.12100 203.73300 1.000 32.82101 736 ILE A O 1
ATOM 9267 N N . ALA C 3 699 ? 165.86700 179.43400 203.65500 1.000 24.42584 737 ALA A N 1
ATOM 9268 C CA . ALA C 3 699 ? 166.35100 180.38500 204.65100 1.000 23.26138 737 ALA A CA 1
ATOM 9269 C C . ALA C 3 699 ? 167.39400 181.26700 203.97900 1.000 27.00551 737 ALA A C 1
ATOM 9270 O O . ALA C 3 699 ? 168.59400 181.00100 204.05900 1.000 31.29012 737 ALA A O 1
ATOM 9272 N N . GLY C 3 700 ? 166.92900 182.31900 203.32400 1.000 23.35215 738 GLY A N 1
ATOM 9273 C CA . GLY C 3 700 ? 167.81600 183.25000 202.65100 1.000 20.01953 738 GLY A CA 1
ATOM 9274 C C . GLY C 3 700 ? 167.17200 184.61300 202.58200 1.000 27.57026 738 GLY A C 1
ATOM 9275 O O . GLY C 3 700 ? 165.94500 184.73600 202.51800 1.000 31.43901 738 GLY A O 1
ATOM 9276 N N . SER C 3 701 ? 168.00800 185.64500 202.59500 1.000 26.69377 739 SER A N 1
ATOM 9277 C CA . SER C 3 701 ? 167.51000 187.00900 202.60000 1.000 16.77965 739 SER A CA 1
ATOM 9278 C C . SER C 3 701 ? 166.92000 187.37500 201.24400 1.000 21.93875 739 SER A C 1
ATOM 9279 O O . SER C 3 701 ? 167.16300 186.72200 200.22800 1.000 29.23555 739 SER A O 1
ATOM 9282 N N . ASP C 3 702 ? 166.11700 188.43900 201.24300 1.000 25.02649 740 ASP A N 1
ATOM 9283 C CA . ASP C 3 702 ? 165.69900 189.04300 199.98800 1.000 17.37943 740 ASP A CA 1
ATOM 9284 C C . ASP C 3 702 ? 166.85000 189.75600 199.29600 1.000 17.80910 740 ASP A C 1
ATOM 9285 O O . ASP C 3 702 ? 166.76700 190.01500 198.09500 1.000 28.87971 740 ASP A O 1
ATOM 9290 N N . VAL C 3 703 ? 167.91500 190.08000 200.03100 1.000 22.58658 741 VAL A N 1
ATOM 9291 C CA . VAL C 3 703 ? 169.08300 190.72900 199.44500 1.000 18.36233 741 VAL A CA 1
ATOM 9292 C C . VAL C 3 703 ? 169.98200 189.71200 198.75600 1.000 22.28724 741 VAL A C 1
ATOM 9293 O O . VAL C 3 703 ? 170.44400 189.93300 197.63000 1.000 35.11174 741 VAL A O 1
ATOM 9297 N N . SER C 3 704 ? 170.25100 188.58600 199.42000 1.000 20.79635 742 SER A N 1
ATOM 9298 C CA . SER C 3 704 ? 171.05000 187.53300 198.80800 1.000 8.78537 742 SER A CA 1
ATOM 9299 C C . SER C 3 704 ? 170.34800 186.92600 197.60500 1.000 17.82235 742 SER A C 1
ATOM 9300 O O . SER C 3 704 ? 171.00800 186.50100 196.65200 1.000 32.26632 742 SER A O 1
ATOM 9303 N N . LYS C 3 705 ? 169.01800 186.86300 197.63000 1.000 17.85161 743 LYS A N 1
ATOM 9304 C CA . LYS C 3 705 ? 168.28200 186.34700 196.48400 1.000 13.31124 743 LYS A CA 1
ATOM 9305 C C . LYS C 3 705 ? 168.31700 187.30200 195.30200 1.000 17.13925 743 LYS A C 1
ATOM 9306 O O . LYS C 3 705 ? 168.08700 186.87200 194.16900 1.000 29.86615 743 LYS A O 1
ATOM 9312 N N . GLN C 3 706 ? 168.58900 188.58400 195.53800 1.000 18.17734 744 GLN A N 1
ATOM 9313 C CA . GLN C 3 706 ? 168.79300 189.53500 194.45500 1.000 14.37694 744 GLN A CA 1
ATOM 9314 C C . GLN C 3 706 ? 170.22100 189.50600 193.93700 1.000 19.22944 744 GLN A C 1
ATOM 9315 O O . GLN C 3 706 ? 170.44300 189.61400 192.72700 1.000 23.49274 744 GLN A O 1
ATOM 9321 N N . ALA C 3 707 ? 171.19600 189.36600 194.83700 1.000 16.97179 745 ALA A N 1
ATOM 9322 C CA . ALA C 3 707 ? 172.59700 189.36300 194.43300 1.000 4.44979 745 ALA A CA 1
ATOM 9323 C C . ALA C 3 707 ? 172.99600 188.09200 193.69600 1.000 13.96999 745 ALA A C 1
ATOM 9324 O O . ALA C 3 707 ? 173.99600 188.10000 192.97400 1.000 18.61601 745 ALA A O 1
ATOM 9326 N N . ALA C 3 708 ? 172.23700 187.01500 193.84500 1.000 15.56899 746 ALA A N 1
ATOM 9327 C CA . ALA C 3 708 ? 172.61500 185.71100 193.32800 1.000 8.58853 746 ALA A CA 1
ATOM 9328 C C . ALA C 3 708 ? 172.15800 185.51800 191.88600 1.000 20.57468 746 ALA A C 1
ATOM 9329 O O . ALA C 3 708 ? 171.20600 186.14500 191.41700 1.000 26.82816 746 ALA A O 1
ATOM 9331 N N . ASP C 3 709 ? 172.86300 184.63200 191.18100 1.000 31.75837 747 ASP A N 1
ATOM 9332 C CA . ASP C 3 709 ? 172.47200 184.16300 189.85700 1.000 21.47348 747 ASP A CA 1
ATOM 9333 C C . ASP C 3 709 ? 171.72700 182.83800 189.90500 1.000 24.77687 747 ASP A C 1
ATOM 9334 O O . ASP C 3 709 ? 171.40000 182.28600 188.85200 1.000 29.06862 747 ASP A O 1
ATOM 9339 N N . MET C 3 710 ? 171.45800 182.32000 191.09800 1.000 26.12449 748 MET A N 1
ATOM 9340 C CA . MET C 3 710 ? 170.89400 180.99500 191.30100 1.000 18.79154 748 MET A CA 1
ATOM 9341 C C . MET C 3 710 ? 170.27900 180.94300 192.68800 1.000 21.80940 748 MET A C 1
ATOM 9342 O O . MET C 3 710 ? 170.76500 181.60400 193.60600 1.000 32.11905 748 MET A O 1
ATOM 9347 N N . ILE C 3 711 ? 169.20900 180.16500 192.83200 1.000 27.91397 749 ILE A N 1
ATOM 9348 C CA . ILE C 3 711 ? 168.51300 180.01000 194.10400 1.000 23.39968 749 ILE A CA 1
ATOM 9349 C C . ILE C 3 711 ? 168.35500 178.52600 194.39200 1.000 12.37567 749 ILE A C 1
ATOM 9350 O O . ILE C 3 711 ? 167.91700 177.76400 193.52500 1.000 18.28442 749 ILE A O 1
ATOM 9355 N N . LEU C 3 712 ? 168.71800 178.11800 195.60500 1.000 20.06134 750 LEU A N 1
ATOM 9356 C CA . LEU C 3 712 ? 168.59700 176.73000 196.03800 1.000 26.26813 750 LEU A CA 1
ATOM 9357 C C . LEU C 3 712 ? 167.25100 176.55000 196.72600 1.000 28.29875 750 LEU A C 1
ATOM 9358 O O . LEU C 3 712 ? 167.07100 176.97500 197.87000 1.000 29.43176 750 LEU A O 1
ATOM 9363 N N . LEU C 3 713 ? 166.30900 175.90300 196.03900 1.000 18.55394 751 LEU A N 1
ATOM 9364 C CA . LEU C 3 713 ? 164.97000 175.74700 196.59200 1.000 13.53223 751 LEU A CA 1
ATOM 9365 C C . LEU C 3 713 ? 164.94000 174.81800 197.79900 1.000 22.57187 751 LEU A C 1
ATOM 9366 O O . LEU C 3 713 ? 163.93900 174.79900 198.52100 1.000 24.93759 751 LEU A O 1
ATOM 9371 N N . ASP C 3 714 ? 166.00600 174.05300 198.03600 1.000 29.09929 752 ASP A N 1
ATOM 9372 C CA . ASP C 3 714 ? 166.07700 173.14200 199.16900 1.000 20.93505 752 ASP A CA 1
ATOM 9373 C C . ASP C 3 714 ? 167.25200 173.41200 200.09900 1.000 24.36070 752 ASP A C 1
ATOM 9374 O O . ASP C 3 714 ? 167.37800 172.72400 201.11800 1.000 28.78251 752 ASP A O 1
ATOM 9379 N N . ASP C 3 715 ? 168.10600 174.39000 199.78300 1.000 19.20871 753 ASP A N 1
ATOM 9380 C CA . ASP C 3 715 ? 169.30200 174.70400 200.57000 1.000 13.62652 753 ASP A CA 1
ATOM 9381 C C . ASP C 3 715 ? 170.22800 173.49900 200.70000 1.000 19.48168 753 ASP A C 1
ATOM 9382 O O . ASP C 3 715 ? 170.82900 173.27000 201.74800 1.000 29.91758 753 ASP A O 1
ATOM 9387 N N . ASN C 3 716 ? 170.35800 172.73000 199.62700 1.000 19.01595 754 ASN A N 1
ATOM 9388 C CA . ASN C 3 716 ? 171.15000 171.50900 199.61900 1.000 1.67049 754 ASN A CA 1
ATOM 9389 C C . ASN C 3 716 ? 172.39900 171.71600 198.77800 1.000 14.42427 754 ASN A C 1
ATOM 9390 O O . ASN C 3 716 ? 172.31600 172.20700 197.65000 1.000 26.05596 754 ASN A O 1
ATOM 9395 N N . PHE C 3 717 ? 173.55400 171.33800 199.32500 1.000 21.66518 755 PHE A N 1
ATOM 9396 C CA . PHE C 3 717 ? 174.77300 171.33000 198.52500 1.000 12.75360 755 PHE A CA 1
ATOM 9397 C C . PHE C 3 717 ? 174.66600 170.33900 197.37300 1.000 23.97262 755 PHE A C 1
ATOM 9398 O O . PHE C 3 717 ? 175.25600 170.55700 196.31000 1.000 34.83330 755 PHE A O 1
ATOM 9406 N N . ALA C 3 718 ? 173.91500 169.25100 197.56300 1.000 23.37637 756 ALA A N 1
ATOM 9407 C CA . ALA C 3 718 ? 173.74900 168.25800 196.50900 1.000 9.37560 756 ALA A CA 1
ATOM 9408 C C . ALA C 3 718 ? 173.00100 168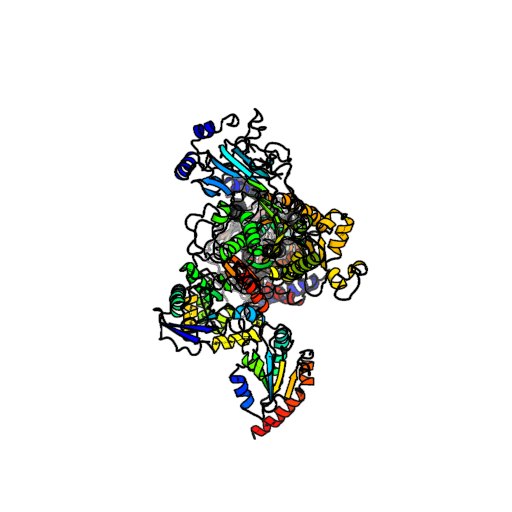.82300 195.31100 1.000 22.53495 756 ALA A C 1
ATOM 9409 O O . ALA C 3 718 ? 173.21400 168.37200 194.17900 1.000 32.82103 756 ALA A O 1
ATOM 9411 N N . SER C 3 719 ? 172.12300 169.80100 195.53400 1.000 19.99539 757 SER A N 1
ATOM 9412 C CA . SER C 3 719 ? 171.40900 170.41600 194.42300 1.000 14.62659 757 SER A CA 1
ATOM 9413 C C . SER C 3 719 ? 172.33900 171.24900 193.55000 1.000 18.18256 757 SER A C 1
ATOM 9414 O O . SER C 3 719 ? 172.13400 171.32900 192.33600 1.000 25.71544 757 SER A O 1
ATOM 9417 N N . ILE C 3 720 ? 173.36900 171.86300 194.13700 1.000 23.13158 758 ILE A N 1
ATOM 9418 C CA . ILE C 3 720 ? 174.36300 172.57000 193.33200 1.000 25.37601 758 ILE A CA 1
ATOM 9419 C C . ILE C 3 720 ? 175.07800 171.60100 192.40300 1.000 24.89697 758 ILE A C 1
ATOM 9420 O O . ILE C 3 720 ? 175.29100 171.89100 191.22100 1.000 24.78272 758 ILE A O 1
ATOM 9425 N N . VAL C 3 721 ? 175.47500 170.44100 192.92700 1.000 21.80802 759 VAL A N 1
ATOM 9426 C CA . VAL C 3 721 ? 176.18100 169.45600 192.11600 1.000 23.97213 759 VAL A CA 1
ATOM 9427 C C . VAL C 3 721 ? 175.26200 168.88700 191.04600 1.000 22.25503 759 VAL A C 1
ATOM 9428 O O . VAL C 3 721 ? 175.69300 168.60400 189.92300 1.000 20.62372 759 VAL A O 1
ATOM 9432 N N . THR C 3 722 ? 173.98400 168.70500 191.37500 1.000 22.63078 760 THR A N 1
ATOM 9433 C CA . THR C 3 722 ? 173.02000 168.27600 190.37000 1.000 20.60233 760 THR A CA 1
ATOM 9434 C C . THR C 3 722 ? 172.87600 169.31700 189.26500 1.000 28.67176 760 THR A C 1
ATOM 9435 O O . THR C 3 722 ? 172.78200 168.97100 188.08200 1.000 31.72011 760 THR A O 1
ATOM 9439 N N . GLY C 3 723 ? 172.86100 170.59900 189.63100 1.000 35.70809 761 GLY A N 1
ATOM 9440 C CA . GLY C 3 723 ? 172.80500 171.64800 188.62600 1.000 21.17352 761 GLY A CA 1
ATOM 9441 C C . GLY C 3 723 ? 174.04600 171.69600 187.75500 1.000 23.10315 761 GLY A C 1
ATOM 9442 O O . GLY C 3 723 ? 173.96100 171.93800 186.55100 1.000 34.17652 761 GLY A O 1
ATOM 9443 N N . VAL C 3 724 ? 175.21800 171.47600 188.35400 1.000 27.53789 762 VAL A N 1
ATOM 9444 C CA . VAL C 3 724 ? 176.45200 171.40800 187.57200 1.000 20.97791 762 VAL A CA 1
ATOM 9445 C C . VAL C 3 724 ? 176.40000 170.23300 186.60500 1.000 23.29924 762 VAL A C 1
ATOM 9446 O O . VAL C 3 724 ? 176.79400 170.35000 185.44000 1.000 33.53342 762 VAL A O 1
ATOM 9450 N N . GLU C 3 725 ? 175.91300 169.08400 187.07400 1.000 30.61378 763 GLU A N 1
ATOM 9451 C CA . GLU C 3 725 ? 175.79400 167.91000 186.21700 1.000 28.73564 763 GLU A CA 1
ATOM 9452 C C . GLU C 3 725 ? 174.82900 168.15900 185.06600 1.000 28.72101 763 GLU A C 1
ATOM 9453 O O . GLU C 3 725 ? 175.07000 167.71900 183.93700 1.000 34.65349 763 GLU A O 1
ATOM 9459 N N . GLU C 3 726 ? 173.72200 168.84900 185.33800 1.000 36.83615 764 GLU A N 1
ATOM 9460 C CA . GLU C 3 726 ? 172.75100 169.14500 184.28900 1.000 33.98894 764 GLU A CA 1
ATOM 9461 C C . GLU C 3 726 ? 173.29600 170.16200 183.29200 1.000 30.40361 764 GLU A C 1
ATOM 9462 O O . GLU C 3 726 ? 173.06000 170.04200 182.08600 1.000 37.02994 764 GLU A O 1
ATOM 9468 N N . GLY C 3 727 ? 174.01800 171.17500 183.77400 1.000 23.07945 765 GLY A N 1
ATOM 9469 C CA . GLY C 3 727 ? 174.59600 172.16300 182.88300 1.000 23.87960 765 GLY A CA 1
ATOM 9470 C C . GLY C 3 727 ? 175.78600 171.66000 182.09800 1.000 29.21330 765 GLY A C 1
ATOM 9471 O O . GLY C 3 727 ? 176.12900 172.24800 181.06900 1.000 36.19104 765 GLY A O 1
ATOM 9472 N N . ARG C 3 728 ? 176.43200 170.59300 182.56800 1.000 30.62759 766 ARG A N 1
ATOM 9473 C CA . ARG C 3 728 ? 177.50300 169.97100 181.80400 1.000 23.15074 766 ARG A CA 1
ATOM 9474 C C . ARG C 3 728 ? 176.99800 169.33200 180.51900 1.000 31.56448 766 ARG A C 1
ATOM 9475 O O . ARG C 3 728 ? 177.78200 169.14300 179.58500 1.000 37.80102 766 ARG A O 1
ATOM 9483 N N . LEU C 3 729 ? 175.71200 168.99900 180.45200 1.000 39.17132 767 LEU A N 1
ATOM 9484 C CA . LEU C 3 729 ? 175.10900 168.38600 179.27700 1.000 40.56897 767 LEU A CA 1
ATOM 9485 C C . LEU C 3 729 ? 174.71900 169.40200 178.21300 1.000 43.91373 767 LEU A C 1
ATOM 9486 O O . LEU C 3 729 ? 174.01700 169.04500 177.26300 1.000 49.81371 767 LEU A O 1
ATOM 9491 N N . ILE C 3 730 ? 175.15000 170.65100 178.35400 1.000 42.05931 768 ILE A N 1
ATOM 9492 C CA . ILE C 3 730 ? 174.82900 171.69100 177.38400 1.000 37.12034 768 ILE A CA 1
ATOM 9493 C C . ILE C 3 730 ? 175.82300 171.69900 176.23200 1.000 40.28664 768 ILE A C 1
ATOM 9494 O O . ILE C 3 730 ? 175.44100 171.90100 175.07700 1.000 47.64358 768 ILE A O 1
ATOM 9499 N N . PHE C 3 731 ? 177.10300 171.48300 176.52900 1.000 44.79233 769 PHE A N 1
ATOM 9500 C CA . PHE C 3 731 ? 178.13700 171.61000 175.51400 1.000 48.01232 769 PHE A CA 1
ATOM 9501 C C . PHE C 3 731 ? 178.11900 170.45900 174.52300 1.000 50.88160 769 PHE A C 1
ATOM 9502 O O . PHE C 3 731 ? 178.61900 170.61600 173.40600 1.000 52.19671 769 PHE A O 1
ATOM 9510 N N . ASP C 3 732 ? 177.55400 169.31500 174.89800 1.000 54.92044 770 ASP A N 1
ATOM 9511 C CA . ASP C 3 732 ? 177.44000 168.19600 173.97600 1.000 54.00710 770 ASP A CA 1
ATOM 9512 C C . ASP C 3 732 ? 176.11900 168.18400 173.22400 1.000 54.26006 770 ASP A C 1
ATOM 9513 O O . ASP C 3 732 ? 176.01100 167.49300 172.20700 1.000 56.48946 770 ASP A O 1
ATOM 9518 N N . ASN C 3 733 ? 175.11700 168.92700 173.69500 1.000 55.21084 771 ASN A N 1
ATOM 9519 C CA . ASN C 3 733 ? 173.86800 169.08000 172.96100 1.000 52.76238 771 ASN A CA 1
ATOM 9520 C C . ASN C 3 733 ? 173.86800 170.28600 172.03700 1.000 50.62151 771 ASN A C 1
ATOM 9521 O O . ASN C 3 733 ? 173.11500 170.29600 171.05900 1.000 54.53459 771 ASN A O 1
ATOM 9526 N N . LEU C 3 734 ? 174.67500 171.30700 172.32800 1.000 51.24665 772 LEU A N 1
ATOM 9527 C CA . LEU C 3 734 ? 174.78700 172.43100 171.40700 1.000 54.87379 772 LEU A CA 1
ATOM 9528 C C . LEU C 3 734 ? 175.51000 172.03100 170.12800 1.000 57.89534 772 LEU A C 1
ATOM 9529 O O . LEU C 3 734 ? 175.15800 172.50600 169.04100 1.000 59.88489 772 LEU A O 1
ATOM 9534 N N . LYS C 3 735 ? 176.51200 171.15900 170.23400 1.000 59.64435 773 LYS A N 1
ATOM 9535 C CA . LYS C 3 735 ? 177.21500 170.69300 169.04600 1.000 57.87125 773 LYS A CA 1
ATOM 9536 C C . LYS C 3 735 ? 176.34500 169.78900 168.18300 1.000 57.10412 773 LYS A C 1
ATOM 9537 O O . LYS C 3 735 ? 176.48400 169.80200 166.95900 1.000 59.39080 773 LYS A O 1
ATOM 9543 N N . LYS C 3 736 ? 175.43600 169.02000 168.78500 1.000 55.47649 774 LYS A N 1
ATOM 9544 C CA . LYS C 3 736 ? 174.48400 168.24800 167.99400 1.000 55.18743 774 LYS A CA 1
ATOM 9545 C C . LYS C 3 736 ? 173.51900 169.12900 167.21500 1.000 59.71359 774 LYS A C 1
ATOM 9546 O O . LYS C 3 736 ? 172.86700 168.63300 166.29100 1.000 64.21093 774 LYS A O 1
ATOM 9552 N N . SER C 3 737 ? 173.39700 170.40500 167.57100 1.000 54.33108 775 SER A N 1
ATOM 9553 C CA . SER C 3 737 ? 172.57900 171.34200 166.81400 1.000 52.40672 775 SER A CA 1
ATOM 9554 C C . SER C 3 737 ? 173.39500 172.09200 165.77100 1.000 52.63053 775 SER A C 1
ATOM 9555 O O . SER C 3 737 ? 172.92000 172.31300 164.65100 1.000 57.73617 775 SER A O 1
ATOM 9558 N N . ILE C 3 738 ? 174.61700 172.49700 166.12300 1.000 48.05780 776 ILE A N 1
ATOM 9559 C CA . ILE C 3 738 ? 175.48200 173.14000 165.13900 1.000 50.60499 776 ILE A CA 1
ATOM 9560 C C . ILE C 3 738 ? 175.94800 172.16400 164.06400 1.000 52.09505 776 ILE A C 1
ATOM 9561 O O . ILE C 3 738 ? 176.30400 172.59100 162.96100 1.000 53.00767 776 ILE A O 1
ATOM 9566 N N . ALA C 3 739 ? 175.95400 170.86400 164.34500 1.000 52.73878 777 ALA A N 1
ATOM 9567 C CA . ALA C 3 739 ? 176.29400 169.86400 163.34500 1.000 50.22285 777 ALA A CA 1
ATOM 9568 C C . ALA C 3 739 ? 175.07300 169.30800 162.63000 1.000 50.96573 777 ALA A C 1
ATOM 9569 O O . ALA C 3 739 ? 175.22200 168.43900 161.76900 1.000 55.57551 777 ALA A O 1
ATOM 9571 N N . TYR C 3 740 ? 173.87900 169.77500 162.97200 1.000 54.56373 778 TYR A N 1
ATOM 9572 C CA . TYR C 3 740 ? 172.66100 169.38700 162.28000 1.000 51.75248 778 TYR A CA 1
ATOM 9573 C C . TYR C 3 740 ? 172.05100 170.51100 161.46400 1.000 56.00142 778 TYR A C 1
ATOM 9574 O O . TYR C 3 740 ? 171.34800 170.23400 160.49100 1.000 61.75163 778 TYR A O 1
ATOM 9583 N N . THR C 3 741 ? 172.29100 171.76900 161.83300 1.000 50.12193 779 THR A N 1
ATOM 9584 C CA . THR C 3 741 ? 171.93600 172.86600 160.94300 1.000 48.24477 779 THR A CA 1
ATOM 9585 C C . THR C 3 741 ? 172.83800 172.93000 159.71800 1.000 50.60666 779 THR A C 1
ATOM 9586 O O . THR C 3 741 ? 172.47400 173.58400 158.73500 1.000 51.76908 779 THR A O 1
ATOM 9590 N N . LEU C 3 742 ? 173.98900 172.25800 159.74800 1.000 46.58472 780 LEU A N 1
ATOM 9591 C CA . LEU C 3 742 ? 174.98000 172.34400 158.68600 1.000 42.42686 780 LEU A CA 1
ATOM 9592 C C . LEU C 3 742 ? 174.96900 171.15100 157.74200 1.000 42.46004 780 LEU A C 1
ATOM 9593 O O . LEU C 3 742 ? 175.53200 171.24800 156.64700 1.000 43.03778 780 LEU A O 1
ATOM 9598 N N . THR C 3 743 ? 174.35900 170.03300 158.13800 1.000 50.58437 781 THR A N 1
ATOM 9599 C CA . THR C 3 743 ? 174.39800 168.83600 157.30500 1.000 51.67864 781 THR A CA 1
ATOM 9600 C C . THR C 3 743 ? 173.66600 169.04500 155.98600 1.000 53.24957 781 THR A C 1
ATOM 9601 O O . THR C 3 743 ? 174.12100 168.57400 154.93900 1.000 56.87170 781 THR A O 1
ATOM 9605 N N . SER C 3 744 ? 172.53500 169.74800 156.01400 1.000 43.91181 782 SER A N 1
ATOM 9606 C CA . SER C 3 744 ? 171.68400 169.87800 154.83800 1.000 36.88802 782 SER A CA 1
ATOM 9607 C C . SER C 3 744 ? 172.23500 170.82900 153.78500 1.000 36.89965 782 SER A C 1
ATOM 9608 O O . SER C 3 744 ? 171.69300 170.86600 152.67700 1.000 41.62285 782 SER A O 1
ATOM 9611 N N . ASN C 3 745 ? 173.27900 171.59900 154.09400 1.000 43.27879 783 ASN A N 1
ATOM 9612 C CA . ASN C 3 745 ? 173.78100 172.57900 153.13500 1.000 40.84506 783 ASN A CA 1
ATOM 9613 C C . ASN C 3 745 ? 174.37700 171.91000 151.90300 1.000 39.83262 783 ASN A C 1
ATOM 9614 O O . ASN C 3 745 ? 174.14900 172.36300 150.77700 1.000 42.67660 783 ASN A O 1
ATOM 9619 N N . ILE C 3 746 ? 175.15500 170.85000 152.09200 1.000 47.91684 784 ILE A N 1
ATOM 9620 C CA . ILE C 3 746 ? 175.82100 170.16200 150.98500 1.000 49.52861 784 ILE A CA 1
ATOM 9621 C C . ILE C 3 746 ? 174.79900 169.52100 150.04600 1.000 53.36833 784 ILE A C 1
ATOM 9622 O O . ILE C 3 746 ? 174.95300 169.63800 148.82100 1.000 55.22064 784 ILE A O 1
ATOM 9627 N N . PRO C 3 747 ? 173.75800 168.83500 150.53700 1.000 47.70658 785 PRO A N 1
ATOM 9628 C CA . PRO C 3 747 ? 172.71100 168.36500 149.61300 1.000 39.25132 785 PRO A CA 1
ATOM 9629 C C . PRO C 3 747 ? 172.03100 169.47500 148.83500 1.000 38.40630 785 PRO A C 1
ATOM 9630 O O . PRO C 3 747 ? 171.42400 169.19200 147.79800 1.000 41.81953 785 PRO A O 1
ATOM 9634 N N . GLU C 3 748 ? 172.08800 170.72000 149.30400 1.000 43.77701 786 GLU A N 1
ATOM 9635 C CA . GLU C 3 748 ? 171.44900 171.82300 148.60000 1.000 38.33917 786 GLU A CA 1
ATOM 9636 C C . GLU C 3 748 ? 172.33300 172.43600 147.52500 1.000 43.74825 786 GLU A C 1
ATOM 9637 O O . GLU C 3 748 ? 171.81200 173.00800 146.56200 1.000 47.78989 786 GLU A O 1
ATOM 9643 N N . ILE C 3 749 ? 173.65100 172.33000 147.65600 1.000 45.66731 787 ILE A N 1
ATOM 9644 C CA . ILE C 3 749 ? 174.56500 172.96700 146.71900 1.000 45.89252 787 ILE A CA 1
ATOM 9645 C C . ILE C 3 749 ? 175.27400 171.97400 145.80800 1.000 47.04271 787 ILE A C 1
ATOM 9646 O O . ILE C 3 749 ? 175.87200 172.40000 144.80800 1.000 47.39282 787 ILE A O 1
ATOM 9651 N N . THR C 3 750 ? 175.23600 170.68200 146.11000 1.000 42.72546 788 THR A N 1
ATOM 9652 C CA . THR C 3 750 ? 175.89400 169.69500 145.26200 1.000 40.66855 788 THR A CA 1
ATOM 9653 C C . THR C 3 750 ? 175.14400 169.45200 143.95100 1.000 42.27736 788 THR A C 1
ATOM 9654 O O . THR C 3 750 ? 175.79400 169.18400 142.93300 1.000 42.08757 788 THR A O 1
ATOM 9658 N N . PRO C 3 751 ? 173.80200 169.49300 143.92000 1.000 39.03409 789 PRO A N 1
ATOM 9659 C CA . PRO C 3 751 ? 173.11700 169.39800 142.61900 1.000 33.41394 789 PRO A CA 1
ATOM 9660 C C . PRO C 3 751 ? 173.59900 170.39900 141.58200 1.000 33.05015 789 PRO A C 1
ATOM 9661 O O . PRO C 3 751 ? 173.82700 170.01800 140.43100 1.000 34.82160 789 PRO A O 1
ATOM 9665 N N . PHE C 3 752 ? 173.79000 171.66500 141.95700 1.000 40.86096 790 PHE A N 1
ATOM 9666 C CA . PHE C 3 752 ? 174.23500 172.65000 140.97600 1.000 38.16110 790 PHE A CA 1
ATOM 9667 C C . PHE C 3 752 ? 175.69600 172.44500 140.59900 1.000 41.51919 790 PHE A C 1
ATOM 9668 O O . PHE C 3 752 ? 176.07900 172.65800 139.44300 1.000 44.80272 790 PHE A O 1
ATOM 9676 N N . LEU C 3 753 ? 176.53300 172.05000 141.55700 1.000 45.63817 791 LEU A N 1
ATOM 9677 C CA . LEU C 3 753 ? 177.92900 171.78500 141.23500 1.000 41.66513 791 LEU A CA 1
ATOM 9678 C C . LEU C 3 753 ? 178.05200 170.63100 140.25100 1.000 39.63647 791 LEU A C 1
ATOM 9679 O O . LEU C 3 753 ? 178.80900 170.71300 139.27800 1.000 41.91167 791 LEU A O 1
ATOM 9684 N N . ILE C 3 754 ? 177.30100 169.55300 140.47900 1.000 36.78304 792 ILE A N 1
ATOM 9685 C CA . ILE C 3 754 ? 177.33200 168.41800 139.56400 1.000 38.20864 792 ILE A CA 1
ATOM 9686 C C . ILE C 3 754 ? 176.72600 168.79900 138.21800 1.000 36.23933 792 ILE A C 1
ATOM 9687 O O . ILE C 3 754 ? 177.24100 168.41800 137.16500 1.000 37.29152 792 ILE A O 1
ATOM 9692 N N . PHE C 3 755 ? 175.62300 169.55200 138.23100 1.000 36.24512 793 PHE A N 1
ATOM 9693 C CA . PHE C 3 755 ? 175.06800 170.17300 137.03500 1.000 32.87038 793 PHE A CA 1
ATOM 9694 C C . PHE C 3 755 ? 176.16300 170.81600 136.19100 1.000 34.97245 793 PHE A C 1
ATOM 9695 O O . PHE C 3 755 ? 176.41200 170.41100 135.05000 1.000 33.01092 793 PHE A O 1
ATOM 9703 N N . ILE C 3 756 ? 176.87600 171.77400 136.78800 1.000 41.84694 794 ILE A N 1
ATOM 9704 C CA . ILE C 3 756 ? 177.89800 172.53400 136.06800 1.000 41.10952 794 ILE A CA 1
ATOM 9705 C C . ILE C 3 756 ? 179.01700 171.61900 135.58200 1.000 40.63191 794 ILE A C 1
ATOM 9706 O O . ILE C 3 756 ? 179.45900 171.70800 134.43100 1.000 42.61046 794 ILE A O 1
ATOM 9711 N N . ILE C 3 757 ? 179.49500 170.72600 136.44900 1.000 38.95256 795 ILE A N 1
ATOM 9712 C CA . ILE C 3 757 ? 180.69400 169.95300 136.13200 1.000 36.98467 795 ILE A CA 1
ATOM 9713 C C . ILE C 3 757 ? 180.37900 168.86400 135.11400 1.000 36.90492 795 ILE A C 1
ATOM 9714 O O . ILE C 3 757 ? 180.95100 168.83100 134.01900 1.000 42.20767 795 ILE A O 1
ATOM 9719 N N . ALA C 3 758 ? 179.46700 167.95700 135.45800 1.000 36.13625 796 ALA A N 1
ATOM 9720 C CA . ALA C 3 758 ? 179.18900 166.79700 134.62800 1.000 37.78096 796 ALA A CA 1
ATOM 9721 C C . ALA C 3 758 ? 178.23300 167.08400 133.48000 1.000 42.79124 796 ALA A C 1
ATOM 9722 O O . ALA C 3 758 ? 178.05300 166.20700 132.62900 1.000 44.30510 796 ALA A O 1
ATOM 9724 N N . ASN C 3 759 ? 177.62600 168.27300 133.42100 1.000 40.93129 797 ASN A N 1
ATOM 9725 C CA . ASN C 3 759 ? 176.67900 168.61400 132.36300 1.000 35.22499 797 ASN A CA 1
ATOM 9726 C C . ASN C 3 759 ? 175.55900 167.57600 132.28500 1.000 36.74380 797 ASN A C 1
ATOM 9727 O O . ASN C 3 759 ? 175.41100 166.84600 131.30500 1.000 41.96178 797 ASN A O 1
ATOM 9732 N N . ILE C 3 760 ? 174.78600 167.50800 133.35800 1.000 26.78274 798 ILE A N 1
ATOM 9733 C CA . ILE C 3 760 ? 173.63400 166.61600 133.44700 1.000 27.30725 798 ILE A CA 1
ATOM 9734 C C . ILE C 3 760 ? 172.41200 167.47600 133.72300 1.000 36.82973 798 ILE A C 1
ATOM 9735 O O . ILE C 3 760 ? 172.53800 168.63400 134.15400 1.000 37.34909 798 ILE A O 1
ATOM 9740 N N . PRO C 3 761 ? 171.21100 166.95900 133.45900 1.000 33.76377 799 PRO A N 1
ATOM 9741 C CA . PRO C 3 761 ? 169.99900 167.68400 133.85400 1.000 26.80226 799 PRO A CA 1
ATOM 9742 C C . PRO C 3 761 ? 170.01000 168.01000 135.34100 1.000 30.09035 799 PRO A C 1
ATOM 9743 O O . PRO C 3 761 ? 170.50700 167.23700 136.16000 1.000 37.03287 799 PRO A O 1
ATOM 9747 N N . LEU C 3 762 ? 169.46700 169.17300 135.67900 1.000 26.82778 800 LEU A N 1
ATOM 9748 C CA . LEU C 3 762 ? 169.54900 169.69100 137.03800 1.000 27.12114 800 LEU A CA 1
ATOM 9749 C C . LEU C 3 762 ? 168.86800 168.75000 138.02300 1.000 28.67750 800 LEU A C 1
ATOM 9750 O O . LEU C 3 762 ? 167.67500 168.45100 137.85900 1.000 36.44421 800 LEU A O 1
ATOM 9755 N N . PRO C 3 763 ? 169.57400 168.26100 139.04700 1.000 27.61336 801 PRO A N 1
ATOM 9756 C CA . PRO C 3 763 ? 168.92600 167.39100 140.03800 1.000 28.97256 801 PRO A CA 1
ATOM 9757 C C . PRO C 3 763 ? 168.02600 168.11300 141.02500 1.000 24.51419 801 PRO A C 1
ATOM 9758 O O . PRO C 3 763 ? 167.19700 167.45200 141.66100 1.000 31.30160 801 PRO A O 1
ATOM 9762 N N . LEU C 3 764 ? 168.15900 169.42700 141.18600 1.000 25.33711 802 LEU A N 1
ATOM 9763 C CA . LEU C 3 764 ? 167.41400 170.15000 142.20700 1.000 20.78572 802 LEU A CA 1
ATOM 9764 C C . LEU C 3 764 ? 167.29900 171.61700 141.82000 1.000 29.79624 802 LEU A C 1
ATOM 9765 O O . LEU C 3 764 ? 168.27600 172.22400 141.37800 1.000 34.03104 802 LEU A O 1
ATOM 9770 N N . GLY C 3 765 ? 166.10500 172.18200 142.00400 1.000 29.67394 803 GLY A N 1
ATOM 9771 C CA . GLY C 3 765 ? 165.82100 173.55000 141.63700 1.000 31.74809 803 GLY A CA 1
ATOM 9772 C C . GLY C 3 765 ? 165.70500 174.46400 142.84800 1.000 35.73314 803 GLY A C 1
ATOM 9773 O O . GLY C 3 765 ? 165.72700 174.03100 143.99600 1.000 38.23683 803 GLY A O 1
ATOM 9774 N N . THR C 3 766 ? 165.56600 175.76100 142.55900 1.000 43.11949 804 THR A N 1
ATOM 9775 C CA . THR C 3 766 ? 165.58700 176.77200 143.61400 1.000 39.25353 804 THR A CA 1
ATOM 9776 C C . THR C 3 766 ? 164.39200 176.64600 144.55400 1.000 37.63975 804 THR A C 1
ATOM 9777 O O . THR C 3 766 ? 164.54400 176.77300 145.77500 1.000 37.29217 804 THR A O 1
ATOM 9781 N N . VAL C 3 767 ? 163.19800 176.40100 144.01300 1.000 41.96010 805 VAL A N 1
ATOM 9782 C CA . VAL C 3 767 ? 162.02200 176.24300 144.86500 1.000 38.91810 805 VAL A CA 1
ATOM 9783 C C . VAL C 3 767 ? 162.19100 175.03400 145.77100 1.000 40.67490 805 VAL A C 1
ATOM 9784 O O . VAL C 3 767 ? 161.89700 175.08900 146.96900 1.000 44.60875 805 VAL A O 1
ATOM 9788 N N . THR C 3 768 ? 162.68800 173.92900 145.21900 1.000 43.90208 806 THR A N 1
ATOM 9789 C CA . THR C 3 768 ? 162.93900 172.75000 146.03700 1.000 36.86392 806 THR A CA 1
ATOM 9790 C C . THR C 3 768 ? 164.11800 172.95800 146.98200 1.000 35.81727 806 THR A C 1
ATOM 9791 O O . THR C 3 768 ? 164.16800 172.33500 148.04600 1.000 37.05361 806 THR A O 1
ATOM 9795 N N . ILE C 3 769 ? 165.06900 173.82000 146.61600 1.000 37.50114 807 ILE A N 1
ATOM 9796 C CA . ILE C 3 769 ? 166.15100 174.17000 147.53500 1.000 38.99012 807 ILE A CA 1
ATOM 9797 C C . ILE C 3 769 ? 165.59100 174.88000 148.76000 1.000 43.40793 807 ILE A C 1
ATOM 9798 O O . ILE C 3 769 ? 165.95900 174.57700 149.90100 1.000 44.37420 807 ILE A O 1
ATOM 9803 N N . LEU C 3 770 ? 164.68300 175.83500 148.54000 1.000 44.54950 808 LEU A N 1
ATOM 9804 C CA . LEU C 3 770 ? 164.04800 176.54000 149.64800 1.000 38.18202 808 LEU A CA 1
ATOM 9805 C C . LEU C 3 770 ? 163.01300 175.68400 150.36000 1.000 39.50052 808 LEU A C 1
ATOM 9806 O O . LEU C 3 770 ? 162.59800 176.02800 151.47000 1.000 43.77333 808 LEU A O 1
ATOM 9811 N N . CYS C 3 771 ? 162.55400 174.60500 149.73200 1.000 43.84231 809 CYS A N 1
ATOM 9812 C CA . CYS C 3 771 ? 161.65800 173.68100 150.41100 1.000 40.46982 809 CYS A CA 1
ATOM 9813 C C . CYS C 3 771 ? 162.42100 172.68400 151.27100 1.000 42.50629 809 CYS A C 1
ATOM 9814 O O . CYS C 3 771 ? 161.88100 172.19800 152.27000 1.000 47.46806 809 CYS A O 1
ATOM 9817 N N . ILE C 3 772 ? 163.66400 172.36700 150.90300 1.000 46.01963 810 ILE A N 1
ATOM 9818 C CA . ILE C 3 772 ? 164.46100 171.43300 151.69600 1.000 46.49656 810 ILE A CA 1
ATOM 9819 C C . ILE C 3 772 ? 164.73900 172.01000 153.07800 1.000 47.32620 810 ILE A C 1
ATOM 9820 O O . ILE C 3 772 ? 164.55800 171.33500 154.09700 1.000 54.43613 810 ILE A O 1
ATOM 9825 N N . ASP C 3 773 ? 165.17500 173.27000 153.13700 1.000 48.15773 811 ASP A N 1
ATOM 9826 C CA . ASP C 3 773 ? 165.54600 173.84300 154.42500 1.000 52.43137 811 ASP A CA 1
ATOM 9827 C C . ASP C 3 773 ? 164.34000 174.15000 155.30300 1.000 54.08469 811 ASP A C 1
ATOM 9828 O O . ASP C 3 773 ? 164.52400 174.48700 156.47600 1.000 60.17487 811 ASP A O 1
ATOM 9833 N N . LEU C 3 774 ? 163.12400 174.05500 154.76600 1.000 52.00305 812 LEU A N 1
ATOM 9834 C CA . LEU C 3 774 ? 161.92900 174.19400 155.59000 1.000 54.63552 812 LEU A CA 1
ATOM 9835 C C . LEU C 3 774 ? 161.67500 172.92600 156.39600 1.000 56.28842 812 LEU A C 1
ATOM 9836 O O . LEU C 3 774 ? 161.56400 172.97000 157.62600 1.000 60.72427 812 LEU A O 1
ATOM 9841 N N . GLY C 3 775 ? 161.58200 171.78500 155.71300 1.000 53.10957 813 GLY A N 1
ATOM 9842 C CA . GLY C 3 775 ? 161.35800 170.53100 156.41000 1.000 55.51213 813 GLY A CA 1
ATOM 9843 C C . GLY C 3 775 ? 162.48800 170.16400 157.34900 1.000 58.93978 813 GLY A C 1
ATOM 9844 O O . GLY C 3 775 ? 162.26200 169.53300 158.38400 1.000 61.21278 813 GLY A O 1
ATOM 9845 N N . THR C 3 776 ? 163.71800 170.54600 157.00300 1.000 55.28581 814 THR A N 1
ATOM 9846 C CA . THR C 3 776 ? 164.88800 170.27800 157.82900 1.000 56.63542 814 THR A CA 1
ATOM 9847 C C . THR C 3 776 ? 165.24700 171.44900 158.73400 1.000 58.11349 814 THR A C 1
ATOM 9848 O O . THR C 3 776 ? 166.41700 171.60600 159.10600 1.000 58.91363 814 THR A O 1
ATOM 9852 N N . ASP C 3 777 ? 164.27100 172.28100 159.09400 1.000 62.52530 815 ASP A N 1
ATOM 9853 C CA . ASP C 3 777 ? 164.51900 173.42600 159.96000 1.000 62.17110 815 ASP A CA 1
ATOM 9854 C C . ASP C 3 777 ? 164.26500 173.12100 161.42800 1.000 65.23426 815 ASP A C 1
ATOM 9855 O O . ASP C 3 777 ? 164.94100 173.68500 162.29500 1.000 65.65092 815 ASP A O 1
ATOM 9860 N N . MET C 3 778 ? 163.30600 172.24900 161.72800 1.000 70.96254 816 MET A N 1
ATOM 9861 C CA . MET C 3 778 ? 163.00300 171.87000 163.10100 1.000 71.93064 816 MET A CA 1
ATOM 9862 C C . MET C 3 778 ? 163.74600 170.62500 163.55700 1.000 69.88536 816 MET A C 1
ATOM 9863 O O . MET C 3 778 ? 163.56900 170.20900 164.70600 1.000 71.41380 816 MET A O 1
ATOM 9868 N N . VAL C 3 779 ? 164.55400 170.01200 162.69100 1.000 71.26304 817 VAL A N 1
ATOM 9869 C CA . VAL C 3 779 ? 165.29300 168.81500 163.09300 1.000 72.53411 817 VAL A CA 1
ATOM 9870 C C . VAL C 3 779 ? 166.20600 169.08400 164.28500 1.000 70.47983 817 VAL A C 1
ATOM 9871 O O . VAL C 3 779 ? 166.16500 168.30700 165.25200 1.000 68.62418 817 VAL A O 1
ATOM 9875 N N . PRO C 3 780 ? 167.03200 170.14100 164.30000 1.000 65.30755 818 PRO A N 1
ATOM 9876 C CA . PRO C 3 780 ? 167.81500 170.42100 165.51400 1.000 66.10796 818 PRO A CA 1
ATOM 9877 C C . PRO C 3 780 ? 166.96600 170.80500 166.71300 1.000 65.26645 818 PRO A C 1
ATOM 9878 O O . PRO C 3 780 ? 167.41600 170.62200 167.84900 1.000 62.83329 818 PRO A O 1
ATOM 9882 N N . ALA C 3 781 ? 165.75900 171.33500 166.50100 1.000 74.29133 819 ALA A N 1
ATOM 9883 C CA . ALA C 3 781 ? 164.89900 171.67800 167.62800 1.000 72.51020 819 ALA A CA 1
ATOM 9884 C C . ALA C 3 781 ? 164.35300 170.42900 168.30400 1.000 73.27526 819 ALA A C 1
ATOM 9885 O O . ALA C 3 781 ? 164.37000 170.32600 169.53600 1.000 73.49178 819 ALA A O 1
ATOM 9887 N N . ILE C 3 782 ? 163.86500 169.46400 167.51800 1.000 77.22915 820 ILE A N 1
ATOM 9888 C CA . ILE C 3 782 ? 163.40400 168.20100 168.09300 1.000 75.91725 820 ILE A CA 1
ATOM 9889 C C . ILE C 3 782 ? 164.55700 167.29000 168.47700 1.000 76.25576 820 ILE A C 1
ATOM 9890 O O . ILE C 3 782 ? 164.34200 166.29600 169.18100 1.000 77.09734 820 ILE A O 1
ATOM 9895 N N . SER C 3 783 ? 165.77700 167.60300 168.04400 1.000 78.27259 821 SER A N 1
ATOM 9896 C CA . SER C 3 783 ? 166.95200 166.86400 168.48100 1.000 79.31107 821 SER A CA 1
ATOM 9897 C C . SER C 3 783 ? 167.34200 167.16400 169.92100 1.000 76.83339 821 SER A C 1
ATOM 9898 O O . SER C 3 783 ? 168.20600 166.47100 170.46600 1.000 77.88435 821 SER A O 1
ATOM 9901 N N . LEU C 3 784 ? 166.73800 168.17400 170.54900 1.000 77.17334 822 LEU A N 1
ATOM 9902 C CA . LEU C 3 784 ? 167.08600 168.55300 171.91000 1.000 79.10465 822 LEU A CA 1
ATOM 9903 C C . LEU C 3 784 ? 166.01300 168.21900 172.93400 1.000 80.12829 822 LEU A C 1
ATOM 9904 O O . LEU C 3 784 ? 166.32500 168.15500 174.12700 1.000 81.23142 822 LEU A O 1
ATOM 9909 N N . ALA C 3 785 ? 164.76800 168.01100 172.50700 1.000 85.55137 823 ALA A N 1
ATOM 9910 C CA . ALA C 3 785 ? 163.73300 167.55900 173.42500 1.000 85.61137 823 ALA A CA 1
ATOM 9911 C C . ALA C 3 785 ? 163.79500 166.06000 173.67400 1.000 87.10347 823 ALA A C 1
ATOM 9912 O O . ALA C 3 785 ? 163.18900 165.57800 174.63700 1.000 86.09495 823 ALA A O 1
ATOM 9914 N N . TYR C 3 786 ? 164.51400 165.31900 172.83600 1.000 97.14690 824 TYR A N 1
ATOM 9915 C CA . TYR C 3 786 ? 164.65500 163.87300 172.94300 1.000 96.56268 824 TYR A CA 1
ATOM 9916 C C . TYR C 3 786 ? 166.10500 163.48800 173.21200 1.000 96.65304 824 TYR A C 1
ATOM 9917 O O . TYR C 3 786 ? 166.60300 162.47800 172.71000 1.000 96.72305 824 TYR A O 1
ATOM 9926 N N . GLU C 3 787 ? 166.80500 164.29400 174.00700 1.000 90.32916 825 GLU A N 1
ATOM 9927 C CA . GLU C 3 787 ? 168.22300 164.07500 174.24200 1.000 90.54227 825 GLU A CA 1
ATOM 9928 C C . GLU C 3 787 ? 168.43700 163.02700 175.33300 1.000 91.48892 825 GLU A C 1
ATOM 9929 O O . GLU C 3 787 ? 167.49800 162.54200 175.96800 1.000 91.02194 825 GLU A O 1
ATOM 9935 N N . GLN C 3 788 ? 169.70300 162.67800 175.54900 1.000 101.82216 826 GLN A N 1
ATOM 9936 C CA . GLN C 3 788 ? 170.10200 161.67500 176.52400 1.000 102.10534 826 GLN A CA 1
ATOM 9937 C C . GLN C 3 788 ? 171.25400 162.21700 177.36100 1.000 103.32006 826 GLN A C 1
ATOM 9938 O O . GLN C 3 788 ? 171.89100 163.21500 177.01300 1.000 102.93766 826 GLN A O 1
ATOM 9944 N N . ALA C 3 789 ? 171.51700 161.54600 178.47700 1.000 92.37473 827 ALA A N 1
ATOM 9945 C CA . ALA C 3 789 ? 172.57800 161.92900 179.39700 1.000 89.94057 827 ALA A CA 1
ATOM 9946 C C . ALA C 3 789 ? 173.65600 160.85500 179.40600 1.000 89.67324 827 ALA A C 1
ATOM 9947 O O . ALA C 3 789 ? 173.34800 159.66200 179.49600 1.000 90.14891 827 ALA A O 1
ATOM 9949 N N . GLU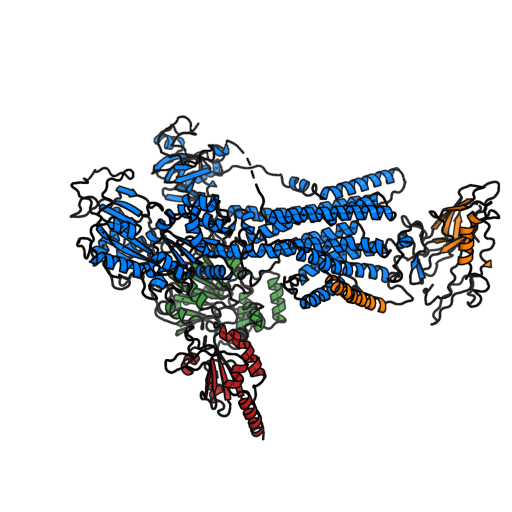 C 3 790 ? 174.91200 161.28100 179.30900 1.000 75.17412 828 GLU A N 1
ATOM 9950 C CA . GLU C 3 790 ? 176.02600 160.34800 179.31200 1.000 75.20855 828 GLU A CA 1
ATOM 9951 C C . GLU C 3 790 ? 176.24300 159.77300 180.70900 1.000 72.42026 828 GLU A C 1
ATOM 9952 O O . GLU C 3 790 ? 175.85200 160.35700 181.72200 1.000 73.51114 828 GLU A O 1
ATOM 9958 N N . SER C 3 791 ? 176.87600 158.60400 180.75000 1.000 55.02659 829 SER A N 1
ATOM 9959 C CA . SER C 3 791 ? 177.19000 157.92800 182.00000 1.000 56.59116 829 SER A CA 1
ATOM 9960 C C . SER C 3 791 ? 178.48800 158.41400 182.62700 1.000 55.85266 829 SER A C 1
ATOM 9961 O O . SER C 3 791 ? 178.81600 157.99600 183.74200 1.000 53.51421 829 SER A O 1
ATOM 9964 N N . ASP C 3 792 ? 179.23300 159.28200 181.94300 1.000 52.46279 830 ASP A N 1
ATOM 9965 C CA . ASP C 3 792 ? 180.50700 159.78600 182.44100 1.000 49.57369 830 ASP A CA 1
ATOM 9966 C C . ASP C 3 792 ? 180.53400 161.30800 182.50800 1.000 46.81338 830 ASP A C 1
ATOM 9967 O O . ASP C 3 792 ? 181.61100 161.90200 182.60000 1.000 49.04883 830 ASP A O 1
ATOM 9972 N N . ILE C 3 793 ? 179.36400 161.95200 182.48900 1.000 41.39364 831 ILE A N 1
ATOM 9973 C CA . ILE C 3 793 ? 179.31500 163.41200 182.49100 1.000 42.55230 831 ILE A CA 1
ATOM 9974 C C . ILE C 3 793 ? 179.93700 163.98000 183.75700 1.000 38.96360 831 ILE A C 1
ATOM 9975 O O . ILE C 3 793 ? 180.51200 165.07400 183.73700 1.000 43.98314 831 ILE A O 1
ATOM 9980 N N . MET C 3 794 ? 179.85800 163.25000 184.86600 1.000 34.16738 832 MET A N 1
ATOM 9981 C CA . MET C 3 794 ? 180.37800 163.70800 186.14400 1.000 28.63325 832 MET A CA 1
ATOM 9982 C C . MET C 3 794 ? 181.73900 163.10800 186.45800 1.000 27.02600 832 MET A C 1
ATOM 9983 O O . MET C 3 794 ? 182.20800 163.22000 187.59300 1.000 26.99455 832 MET A O 1
ATOM 9988 N N . LYS C 3 795 ? 182.36900 162.45400 185.48500 1.000 32.47218 833 LYS A N 1
ATOM 9989 C CA . LYS C 3 795 ? 183.70600 161.90500 185.63900 1.000 31.47769 833 LYS A CA 1
ATOM 9990 C C . LYS C 3 795 ? 184.74900 162.66800 184.83700 1.000 36.93383 833 LYS A C 1
ATOM 9991 O O . LYS C 3 795 ? 185.92400 162.29200 184.85600 1.000 36.95156 833 LYS A O 1
ATOM 9997 N N . ARG C 3 796 ? 184.35200 163.72700 184.14300 1.000 40.00344 834 ARG A N 1
ATOM 9998 C CA . ARG C 3 796 ? 185.24500 164.52800 183.32300 1.000 33.90582 834 ARG A CA 1
ATOM 9999 C C . ARG C 3 796 ? 185.71200 165.75700 184.09000 1.000 34.28499 834 ARG A C 1
ATOM 10000 O O . ARG C 3 796 ? 185.04600 166.23500 185.00800 1.000 42.28075 834 ARG A O 1
ATOM 10008 N N . GLN C 3 797 ? 186.87000 166.27100 183.69200 1.000 32.01943 835 GLN A N 1
ATOM 10009 C CA . GLN C 3 797 ? 187.39200 167.48200 184.29200 1.000 34.62973 835 GLN A CA 1
ATOM 10010 C C . GLN C 3 797 ? 186.58100 168.69100 183.83400 1.000 37.60128 835 GLN A C 1
ATOM 10011 O O . GLN C 3 797 ? 185.94300 168.65800 182.77900 1.000 31.98006 835 GLN A O 1
ATOM 10017 N N . PRO C 3 798 ? 186.57400 169.76700 184.62300 1.000 44.78849 836 PRO A N 1
ATOM 10018 C CA . PRO C 3 798 ? 185.78400 170.94600 184.25200 1.000 43.05421 836 PRO A CA 1
ATOM 10019 C C . PRO C 3 798 ? 186.20900 171.50900 182.90400 1.000 46.84388 836 PRO A C 1
ATOM 10020 O O . PRO C 3 798 ? 187.39000 171.51200 182.55200 1.000 47.79669 836 PRO A O 1
ATOM 10024 N N . ARG C 3 799 ? 185.22400 171.98200 182.14700 1.000 56.20138 837 ARG A N 1
ATOM 10025 C CA . ARG C 3 799 ? 185.48300 172.53200 180.82500 1.000 55.43165 837 ARG A CA 1
ATOM 10026 C C . ARG C 3 799 ? 186.15600 173.89300 180.94200 1.000 54.57523 837 ARG A C 1
ATOM 10027 O O . ARG C 3 799 ? 185.74600 174.73000 181.75000 1.000 57.25180 837 ARG A O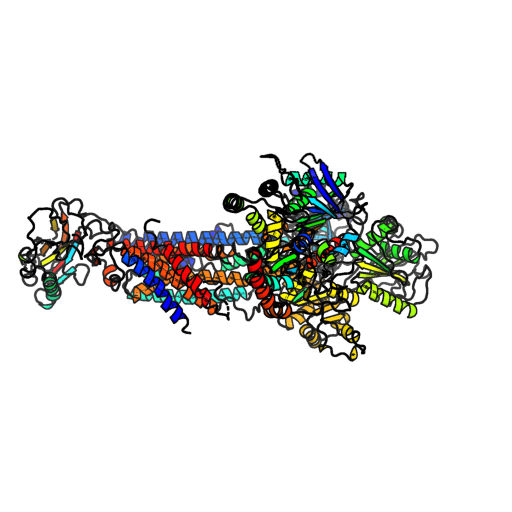 1
ATOM 10035 N N . ASN C 3 800 ? 187.19400 174.11200 180.13500 1.000 60.43469 838 ASN A N 1
ATOM 10036 C CA . ASN C 3 800 ? 187.87500 175.39800 180.10000 1.000 60.89730 838 ASN A CA 1
ATOM 10037 C C . ASN C 3 800 ? 187.17100 176.29700 179.09300 1.000 63.35842 838 ASN A C 1
ATOM 10038 O O . ASN C 3 800 ? 187.33800 176.09600 177.88100 1.000 64.17115 838 ASN A O 1
ATOM 10043 N N . PRO C 3 801 ? 186.38700 177.28600 179.53000 1.000 64.09879 839 PRO A N 1
ATOM 10044 C CA . PRO C 3 801 ? 185.62400 178.09400 178.56700 1.000 64.13892 839 PRO A CA 1
ATOM 10045 C C . PRO C 3 801 ? 186.48900 178.93700 177.64700 1.000 66.21143 839 PRO A C 1
ATOM 10046 O O . PRO C 3 801 ? 186.00500 179.35500 176.58800 1.000 65.79983 839 PRO A O 1
ATOM 10050 N N . LYS C 3 802 ? 187.74100 179.20300 178.00700 1.000 72.62907 840 LYS A N 1
ATOM 10051 C CA . LYS C 3 802 ? 188.64100 179.98700 177.17100 1.000 70.98295 840 LYS A CA 1
ATOM 10052 C C . LYS C 3 802 ? 189.46700 179.13700 176.21500 1.000 71.37233 840 LYS A C 1
ATOM 10053 O O . LYS C 3 802 ? 190.21600 179.69500 175.40700 1.000 73.42067 840 LYS A O 1
ATOM 10059 N N . THR C 3 803 ? 189.35900 177.81100 176.28300 1.000 71.60317 841 THR A N 1
ATOM 10060 C CA . THR C 3 803 ? 190.13400 176.95100 175.39900 1.000 71.80700 841 THR A CA 1
ATOM 10061 C C . THR C 3 803 ? 189.24600 175.93100 174.69800 1.000 72.37665 841 THR A C 1
ATOM 10062 O O . THR C 3 803 ? 189.48400 175.59100 173.53500 1.000 73.33945 841 THR A O 1
ATOM 10066 N N . ASP C 3 804 ? 188.22200 175.43700 175.39100 1.000 71.24485 842 ASP A N 1
ATOM 10067 C CA . ASP C 3 804 ? 187.30800 174.46500 174.80500 1.000 70.97064 842 ASP A CA 1
ATOM 10068 C C . ASP C 3 804 ? 186.31600 175.19000 173.90600 1.000 74.52067 842 ASP A C 1
ATOM 10069 O O . ASP C 3 804 ? 185.52600 176.01400 174.38100 1.000 72.30639 842 ASP A O 1
ATOM 10074 N N . LYS C 3 805 ? 186.35400 174.88200 172.61300 1.000 78.01303 843 LYS A N 1
ATOM 10075 C CA . LYS C 3 805 ? 185.55900 175.58200 171.61300 1.000 73.67842 843 LYS A CA 1
ATOM 10076 C C . LYS C 3 805 ? 184.39500 174.71100 171.16300 1.000 71.92753 843 LYS A C 1
ATOM 10077 O O . LYS C 3 805 ? 184.57300 173.52100 170.88400 1.000 73.38918 843 LYS A O 1
ATOM 10083 N N . LEU C 3 806 ? 183.20400 175.31000 171.10400 1.000 64.68193 844 LEU A N 1
ATOM 10084 C CA . LEU C 3 806 ? 182.03300 174.59300 170.61100 1.000 65.29560 844 LEU A CA 1
ATOM 10085 C C . LEU C 3 806 ? 182.20800 174.18600 169.15500 1.000 67.49256 844 LEU A C 1
ATOM 10086 O O . LEU C 3 806 ? 181.91500 173.04500 168.78000 1.000 65.22813 844 LEU A O 1
ATOM 10091 N N . VAL C 3 807 ? 182.69100 175.10100 168.32000 1.000 74.91627 845 VAL A N 1
ATOM 10092 C CA . VAL C 3 807 ? 182.87400 174.85900 166.89500 1.000 71.04058 845 VAL A CA 1
ATOM 10093 C C . VAL C 3 807 ? 184.36600 174.77800 166.60800 1.000 71.12259 845 VAL A C 1
ATOM 10094 O O . VAL C 3 807 ? 185.13300 175.67000 166.98900 1.000 70.29549 845 VAL A O 1
ATOM 10098 N N . ASN C 3 808 ? 184.77300 173.70200 165.94500 1.000 77.76348 846 ASN A N 1
ATOM 10099 C CA . ASN C 3 808 ? 186.16100 173.50800 165.56300 1.000 79.73831 846 ASN A CA 1
ATOM 10100 C C . ASN C 3 808 ? 186.18100 172.80700 164.21500 1.000 79.34419 846 ASN A C 1
ATOM 10101 O O . ASN C 3 808 ? 185.15300 172.32800 163.72900 1.000 78.47959 846 ASN A O 1
ATOM 10106 N N . GLU C 3 809 ? 187.36800 172.75800 163.60600 1.000 80.54948 847 GLU A N 1
ATOM 10107 C CA . GLU C 3 809 ? 187.49100 172.14600 162.28800 1.000 81.23292 847 GLU A CA 1
ATOM 10108 C C . GLU C 3 809 ? 187.02200 170.69900 162.29700 1.000 80.73622 847 GLU A C 1
ATOM 10109 O O . GLU C 3 809 ? 186.47800 170.21700 161.29900 1.000 81.28602 847 GLU A O 1
ATOM 10115 N N . ARG C 3 810 ? 187.20700 169.99500 163.41300 1.000 92.33809 848 ARG A N 1
ATOM 10116 C CA . ARG C 3 810 ? 186.76700 168.61000 163.49700 1.000 93.90796 848 ARG A CA 1
ATOM 10117 C C . ARG C 3 810 ? 185.24700 168.48600 163.49500 1.000 94.02424 848 ARG A C 1
ATOM 10118 O O . ARG C 3 810 ? 184.72500 167.41400 163.17100 1.000 94.05517 848 ARG A O 1
ATOM 10126 N N . LEU C 3 811 ? 184.52600 169.55500 163.83900 1.000 78.93749 849 LEU A N 1
ATOM 10127 C CA . LEU C 3 811 ? 183.06800 169.54600 163.78200 1.000 77.10656 849 LEU A CA 1
ATOM 10128 C C . LEU C 3 811 ? 182.53700 170.02200 162.43700 1.000 77.12823 849 LEU A C 1
ATOM 10129 O O . LEU C 3 811 ? 181.61900 169.40900 161.88600 1.000 75.78695 849 LEU A O 1
ATOM 10134 N N . ILE C 3 812 ? 183.09100 171.11100 161.90200 1.000 75.96201 850 ILE A N 1
ATOM 10135 C CA . ILE C 3 812 ? 182.63300 171.62300 160.61300 1.000 72.90392 850 ILE A CA 1
ATOM 10136 C C . ILE C 3 812 ? 182.96500 170.63500 159.50300 1.000 73.36038 850 ILE A C 1
ATOM 10137 O O . ILE C 3 812 ? 182.12400 170.33100 158.64700 1.000 75.58741 850 ILE A O 1
ATOM 10142 N N . SER C 3 813 ? 184.19500 170.11300 159.50300 1.000 77.40507 851 SER A N 1
ATOM 10143 C CA . SER C 3 813 ? 184.58400 169.14600 158.48700 1.000 77.42022 851 SER A CA 1
ATOM 10144 C C . SER C 3 813 ? 183.73100 167.89300 158.54600 1.000 75.46692 851 SER A C 1
ATOM 10145 O O . SER C 3 813 ? 183.29500 167.40800 157.50100 1.000 78.90611 851 SER A O 1
ATOM 10148 N N . MET C 3 814 ? 183.45600 167.37500 159.74100 1.000 72.42634 852 MET A N 1
ATOM 10149 C CA . MET C 3 814 ? 182.57100 166.22500 159.85500 1.000 71.88437 852 MET A CA 1
ATOM 10150 C C . MET C 3 814 ? 181.17900 166.56100 159.33500 1.000 72.65479 852 MET A C 1
ATOM 10151 O O . MET C 3 814 ? 180.70400 165.94700 158.37500 1.000 75.45937 852 MET A O 1
ATOM 10156 N N . ALA C 3 815 ? 180.54900 167.58500 159.92100 1.000 70.42700 853 ALA A N 1
ATOM 10157 C CA . ALA C 3 815 ? 179.17600 167.94800 159.57800 1.000 66.50897 853 ALA A CA 1
ATOM 10158 C C . ALA C 3 815 ? 178.99200 168.13100 158.07900 1.000 64.45075 853 ALA A C 1
ATOM 10159 O O . ALA C 3 815 ? 178.00900 167.64900 157.50800 1.000 61.28661 853 ALA A O 1
ATOM 10161 N N . TYR C 3 816 ? 179.92300 168.82000 157.41700 1.000 61.72033 854 TYR A N 1
ATOM 10162 C CA . TYR C 3 816 ? 179.79100 168.97200 155.97000 1.000 59.49736 854 TYR A CA 1
ATOM 10163 C C . TYR C 3 816 ? 180.20800 167.69800 155.24100 1.000 60.03693 854 TYR A C 1
ATOM 10164 O O . TYR C 3 816 ? 179.36000 166.94200 154.75700 1.000 61.89420 854 TYR A O 1
ATOM 10173 N N . GLY C 3 817 ? 181.49900 167.37800 155.26700 1.000 74.86753 855 GLY A N 1
ATOM 10174 C CA . GLY C 3 817 ? 182.04600 166.38700 154.37300 1.000 75.63610 855 GLY A CA 1
ATOM 10175 C C . GLY C 3 817 ? 181.85200 164.94100 154.75600 1.000 76.69054 855 GLY A C 1
ATOM 10176 O O . GLY C 3 817 ? 182.42200 164.07200 154.09200 1.000 79.79622 855 GLY A O 1
ATOM 10177 N N . GLN C 3 818 ? 181.08000 164.63400 155.79600 1.000 70.25973 856 GLN A N 1
ATOM 10178 C CA . GLN C 3 818 ? 180.80900 163.25000 156.14300 1.000 68.75626 856 GLN A CA 1
ATOM 10179 C C . GLN C 3 818 ? 179.33400 162.94300 156.31300 1.000 70.74441 856 GLN A C 1
ATOM 10180 O O . GLN C 3 818 ? 178.95000 161.77600 156.17800 1.000 72.59703 856 GLN A O 1
ATOM 10186 N N . ILE C 3 819 ? 178.49900 163.93400 156.61300 1.000 71.96727 857 ILE A N 1
ATOM 10187 C CA . ILE C 3 819 ? 177.07000 163.73100 156.78100 1.000 72.18969 857 ILE A CA 1
ATOM 10188 C C . ILE C 3 819 ? 176.27100 164.65900 155.86100 1.000 71.45158 857 ILE A C 1
ATOM 10189 O O . ILE C 3 819 ? 175.06200 164.78200 156.00200 1.000 71.90163 857 ILE A O 1
ATOM 10194 N N . GLY C 3 820 ? 176.92800 165.30800 154.89900 1.000 63.50866 858 GLY A N 1
ATOM 10195 C CA . GLY C 3 820 ? 176.18300 165.99500 153.87000 1.000 63.81771 858 GLY A CA 1
ATOM 10196 C C . GLY C 3 820 ? 176.47100 165.37500 152.52400 1.000 67.83157 858 GLY A C 1
ATOM 10197 O O . GLY C 3 820 ? 175.59700 165.31700 151.65700 1.000 69.83117 858 GLY A O 1
ATOM 10198 N N . MET C 3 821 ? 177.69600 164.87600 152.35200 1.000 67.16213 859 MET A N 1
ATOM 10199 C CA . MET C 3 821 ? 178.06000 164.19300 151.11900 1.000 66.83975 859 MET A CA 1
ATOM 10200 C C . MET C 3 821 ? 177.47100 162.79400 151.03100 1.000 66.26346 859 MET A C 1
ATOM 10201 O O . MET C 3 821 ? 177.55500 162.17600 149.96600 1.000 69.79981 859 MET A O 1
ATOM 10206 N N . ILE C 3 822 ? 176.88900 162.28200 152.11300 1.000 69.53471 860 ILE A N 1
ATOM 10207 C CA . ILE C 3 822 ? 176.17000 161.01500 152.06200 1.000 71.85487 860 ILE A CA 1
ATOM 10208 C C . ILE C 3 822 ? 174.65500 161.20400 152.04800 1.000 72.47544 860 ILE A C 1
ATOM 10209 O O . ILE C 3 822 ? 173.92700 160.23500 151.78700 1.000 75.78683 860 ILE A O 1
ATOM 10214 N N . GLN C 3 823 ? 174.16100 162.41200 152.32500 1.000 61.52945 861 GLN A N 1
ATOM 10215 C CA . GLN C 3 823 ? 172.77200 162.74200 152.02300 1.000 61.81336 861 GLN A CA 1
ATOM 10216 C C . GLN C 3 823 ? 172.62000 163.22000 150.58400 1.000 61.83187 861 GLN A C 1
ATOM 10217 O O . GLN C 3 823 ? 171.59100 162.95900 149.94100 1.000 61.19327 861 GLN A O 1
ATOM 10223 N N . ALA C 3 824 ? 173.63700 163.91200 150.06700 1.000 61.13498 862 ALA A N 1
ATOM 10224 C CA . ALA C 3 824 ? 173.63300 164.30700 148.66700 1.000 59.43836 862 ALA A CA 1
ATOM 10225 C C . ALA C 3 824 ? 173.57600 163.09100 147.75800 1.000 62.17956 862 ALA A C 1
ATOM 10226 O O . ALA C 3 824 ? 172.85500 163.09600 146.75800 1.000 65.67314 862 ALA A O 1
ATOM 10228 N N . LEU C 3 825 ? 174.32800 162.03700 148.08800 1.000 63.89778 863 LEU A N 1
ATOM 10229 C CA . LEU C 3 825 ? 174.27500 160.81700 147.29000 1.000 60.99887 863 LEU A CA 1
ATOM 10230 C C . LEU C 3 825 ? 172.91100 160.14900 147.37800 1.000 58.27517 863 LEU A C 1
ATOM 10231 O O . LEU C 3 825 ? 172.42400 159.60200 146.38400 1.000 61.68391 863 LEU A O 1
ATOM 10236 N N . GLY C 3 826 ? 172.27600 160.19000 148.54500 1.000 59.72739 864 GLY A N 1
ATOM 10237 C CA . GLY C 3 826 ? 170.94700 159.62600 148.67000 1.000 62.94860 864 GLY A CA 1
ATOM 10238 C C . GLY C 3 826 ? 169.87100 160.39300 147.93600 1.000 64.26800 864 GLY A C 1
ATOM 10239 O O . GLY C 3 826 ? 168.83100 159.80800 147.61400 1.000 67.17524 864 GLY A O 1
ATOM 10240 N N . GLY C 3 827 ? 170.08600 161.68200 147.68100 1.000 56.04668 865 GLY A N 1
ATOM 10241 C CA . GLY C 3 827 ? 169.18700 162.43000 146.81700 1.000 50.59997 865 GLY A CA 1
ATOM 10242 C C . GLY C 3 827 ? 169.49400 162.24200 145.34100 1.000 50.02548 865 GLY A C 1
ATOM 10243 O O . GLY C 3 827 ? 168.59100 162.17200 144.49500 1.000 50.85050 865 GLY A O 1
ATOM 10244 N N . PHE C 3 828 ? 170.78900 162.15300 145.02800 1.000 50.75001 866 PHE A N 1
ATOM 10245 C CA . PHE C 3 828 ? 171.21700 161.88600 143.66100 1.000 49.90661 866 PHE A CA 1
ATOM 10246 C C . PHE C 3 828 ? 170.72700 160.52500 143.19400 1.000 54.79024 866 PHE A C 1
ATOM 10247 O O . PHE C 3 828 ? 170.45700 160.33000 142.00700 1.000 56.84479 866 PHE A O 1
ATOM 10255 N N . PHE C 3 829 ? 170.62200 159.56700 144.11400 1.000 68.01816 867 PHE A N 1
ATOM 10256 C CA . PHE C 3 829 ? 170.08500 158.25900 143.76000 1.000 65.89057 867 PHE A CA 1
ATOM 10257 C C . PHE C 3 829 ? 168.64400 158.37300 143.28300 1.000 63.41215 867 PHE A C 1
ATOM 10258 O O . PHE C 3 829 ? 168.28000 157.82300 142.23900 1.000 66.63560 867 PHE A O 1
ATOM 10266 N N . THR C 3 830 ? 167.80900 159.09600 144.03400 1.000 55.95149 868 THR A N 1
ATOM 10267 C CA . THR C 3 830 ? 166.42100 159.28100 143.62300 1.000 57.65383 868 THR A CA 1
ATOM 10268 C C . THR C 3 830 ? 166.33800 160.01100 142.29000 1.000 59.93361 868 THR A C 1
ATOM 10269 O O . THR C 3 830 ? 165.52500 159.65400 141.42800 1.000 61.01822 868 THR A O 1
ATOM 10273 N N . TYR C 3 831 ? 167.17200 161.03700 142.10300 1.000 45.19905 869 TYR A N 1
ATOM 10274 C CA . TYR C 3 831 ? 167.17600 161.75900 140.83300 1.000 38.44048 869 TYR A CA 1
ATOM 10275 C C . TYR C 3 831 ? 167.53600 160.83400 139.67400 1.000 41.17561 869 TYR A C 1
ATOM 10276 O O . TYR C 3 831 ? 166.82300 160.77300 138.66100 1.000 43.02636 869 TYR A O 1
ATOM 10285 N N . PHE C 3 832 ? 168.62900 160.08100 139.82300 1.000 47.67727 870 PHE A N 1
ATOM 10286 C CA . PHE C 3 832 ? 169.09900 159.20200 138.75900 1.000 48.71822 870 PHE A CA 1
ATOM 10287 C C . PHE C 3 832 ? 168.06100 158.14400 138.42800 1.000 53.95826 870 PHE A C 1
ATOM 10288 O O . PHE C 3 832 ? 167.81900 157.84500 137.25600 1.000 57.04417 870 PHE A O 1
ATOM 10296 N N . VAL C 3 833 ? 167.42400 157.57300 139.44900 1.000 59.93512 871 VAL A N 1
ATOM 10297 C CA . VAL C 3 833 ? 166.43400 156.53200 139.20200 1.000 58.02303 871 VAL A CA 1
ATOM 10298 C C . VAL C 3 833 ? 165.17200 157.08900 138.56000 1.000 56.23153 871 VAL A C 1
ATOM 10299 O O . VAL C 3 833 ? 164.62800 156.48200 137.63400 1.000 60.25952 871 VAL A O 1
ATOM 10303 N N . ILE C 3 834 ? 164.66000 158.22400 139.03800 1.000 50.83099 872 ILE A N 1
ATOM 10304 C CA . ILE C 3 834 ? 163.45800 158.74400 138.39300 1.000 49.55099 872 ILE A CA 1
ATOM 10305 C C . ILE C 3 834 ? 163.75300 159.12400 136.95000 1.000 50.84659 872 ILE A C 1
ATOM 10306 O O . ILE C 3 834 ? 162.87700 159.01800 136.08200 1.000 51.73997 872 ILE A O 1
ATOM 10311 N N . LEU C 3 835 ? 164.98500 159.53400 136.65100 1.000 50.08148 873 LEU A N 1
ATOM 10312 C CA . LEU C 3 835 ? 165.33900 159.75400 135.25500 1.000 50.04123 873 LEU A CA 1
ATOM 10313 C C . LEU C 3 835 ? 165.61500 158.45400 134.50500 1.000 47.75403 873 LEU A C 1
ATOM 10314 O O . LEU C 3 835 ? 165.59900 158.45400 133.27000 1.000 48.60838 873 LEU A O 1
ATOM 10319 N N . ALA C 3 836 ? 165.87300 157.35400 135.21800 1.000 54.69024 874 ALA A N 1
ATOM 10320 C CA . ALA C 3 836 ? 166.18300 156.08200 134.57000 1.000 58.67139 874 ALA A CA 1
ATOM 10321 C C . ALA C 3 836 ? 164.93100 155.27800 134.23500 1.000 60.00786 874 ALA A C 1
ATOM 10322 O O . ALA C 3 836 ? 164.86000 154.65100 133.17200 1.000 59.31392 874 ALA A O 1
ATOM 10324 N N . GLU C 3 837 ? 163.94300 155.26400 135.13200 1.000 68.55435 875 GLU A N 1
ATOM 10325 C CA . GLU C 3 837 ? 162.69900 154.55800 134.85400 1.000 69.10596 875 GLU A CA 1
ATOM 10326 C C . GLU C 3 837 ? 161.97900 155.12900 133.64500 1.000 67.33577 875 GLU A C 1
ATOM 10327 O O . GLU C 3 837 ? 161.18700 154.42000 133.01600 1.000 71.55970 875 GLU A O 1
ATOM 10333 N N . ASN C 3 838 ? 162.23100 156.39100 133.30800 1.000 56.74502 876 ASN A N 1
ATOM 10334 C CA . ASN C 3 838 ? 161.58500 157.02800 132.17200 1.000 59.48303 876 ASN A CA 1
ATOM 10335 C C . ASN C 3 838 ? 162.36200 156.87000 130.87300 1.000 59.06103 876 ASN A C 1
ATOM 10336 O O . ASN C 3 838 ? 161.83600 157.21900 129.81200 1.000 60.31961 876 ASN A O 1
ATOM 10341 N N . GLY C 3 839 ? 163.58600 156.35700 130.92300 1.000 43.73667 877 GLY A N 1
ATOM 10342 C CA . GLY C 3 839 ? 164.31000 156.07900 129.70200 1.000 40.52337 877 GLY A CA 1
ATOM 10343 C C . GLY C 3 839 ? 165.75700 156.52000 129.69200 1.000 43.15051 877 GLY A C 1
ATOM 10344 O O . GLY C 3 839 ? 166.59300 155.88000 129.05100 1.000 45.18901 877 GLY A O 1
ATOM 10345 N N . PHE C 3 840 ? 166.07300 157.60500 130.39200 1.000 41.50229 878 PHE A N 1
ATOM 10346 C CA . PHE C 3 840 ? 167.41200 158.18000 130.32900 1.000 39.50981 878 PHE A CA 1
ATOM 10347 C C . PHE C 3 840 ? 168.33800 157.46200 131.30400 1.000 40.32695 878 PHE A C 1
ATOM 10348 O O . PHE C 3 840 ? 168.12400 157.50100 132.51900 1.000 34.04056 878 PHE A O 1
ATOM 10356 N N . LEU C 3 841 ? 169.37300 156.80900 130.76600 1.000 52.54480 879 LEU A N 1
ATOM 10357 C CA . LEU C 3 841 ? 170.32300 156.07200 131.58200 1.000 52.69789 879 LEU A CA 1
ATOM 10358 C C . LEU C 3 841 ? 171.46500 156.98000 132.02400 1.000 52.19148 879 LEU A C 1
ATOM 10359 O O . LEU C 3 841 ? 171.82900 157.91800 131.30900 1.000 54.30260 879 LEU A O 1
ATOM 10364 N N . PRO C 3 842 ? 172.04000 156.71300 133.20100 1.000 49.54610 880 PRO A N 1
ATOM 10365 C CA . PRO C 3 842 ? 173.09400 157.60300 133.71900 1.000 46.47764 880 PRO A CA 1
ATOM 10366 C C . PRO C 3 842 ? 174.26000 157.79700 132.76700 1.000 47.12528 880 PRO A C 1
ATOM 10367 O O . PRO C 3 842 ? 174.87300 158.87100 132.76500 1.000 46.42700 880 PRO A O 1
ATOM 10371 N N . ILE C 3 843 ? 174.60400 156.78400 131.97200 1.000 48.73390 881 ILE A N 1
ATOM 10372 C CA . ILE C 3 843 ? 175.66500 156.96300 130.98600 1.000 52.61469 881 ILE A CA 1
ATOM 10373 C C . ILE C 3 843 ? 175.22100 157.93400 129.89600 1.000 54.99506 881 ILE A C 1
ATOM 10374 O O . ILE C 3 843 ? 176.02700 158.71400 129.37400 1.000 52.57901 881 ILE A O 1
ATOM 10379 N N . HIS C 3 844 ? 173.93500 157.90400 129.53300 1.000 55.01613 882 HIS A N 1
ATOM 10380 C CA . HIS C 3 844 ? 173.40300 158.88800 128.59600 1.000 50.12244 882 HIS A CA 1
ATOM 10381 C C . HIS C 3 844 ? 173.37600 160.28000 129.21300 1.000 47.27618 882 HIS A C 1
ATOM 10382 O O . HIS C 3 844 ? 173.71500 161.26600 128.54900 1.000 50.06776 882 HIS A O 1
ATOM 10389 N N . LEU C 3 845 ? 172.99300 160.37600 130.48800 1.000 38.36941 883 LEU A N 1
ATOM 10390 C CA . LEU C 3 845 ? 172.86600 161.65500 131.18900 1.000 33.86337 883 LEU A CA 1
ATOM 10391 C C . LEU C 3 845 ? 174.25600 162.20300 131.50700 1.000 38.99636 883 LEU A C 1
ATOM 10392 O O . LEU C 3 845 ? 174.71200 162.22000 132.65100 1.000 48.46783 883 LEU A O 1
ATOM 10397 N N . LEU C 3 846 ? 174.93900 162.65500 130.46000 1.000 39.24291 884 LEU A N 1
ATOM 10398 C CA . LEU C 3 846 ? 176.25600 163.26400 130.62200 1.000 41.85358 884 LEU A CA 1
ATOM 10399 C C . LEU C 3 846 ? 176.54500 164.08900 129.38200 1.000 41.58216 884 LEU A C 1
ATOM 10400 O O . LEU C 3 846 ? 176.64800 163.53600 128.28300 1.000 44.06413 884 LEU A O 1
ATOM 10405 N N . GLY C 3 847 ? 176.68200 165.39900 129.55200 1.000 40.15351 885 GLY A N 1
ATOM 10406 C CA . GLY C 3 847 ? 176.69000 166.28500 128.41200 1.000 39.81533 885 GLY A CA 1
ATOM 10407 C C . GLY C 3 847 ? 175.32000 166.55200 127.84000 1.000 41.79003 885 GLY A C 1
ATOM 10408 O O . GLY C 3 847 ? 175.21800 167.15700 126.76900 1.000 44.69150 885 GLY A O 1
ATOM 10409 N N . LEU C 3 848 ? 174.26200 166.10900 128.51900 1.000 38.15327 886 LEU A N 1
ATOM 10410 C CA . LEU C 3 848 ? 172.90500 166.27400 128.02200 1.000 35.32078 886 LEU A CA 1
ATOM 10411 C C . LEU C 3 848 ? 172.29300 167.61600 128.39600 1.000 38.00909 886 LEU A C 1
ATOM 10412 O O . LEU C 3 848 ? 171.32300 168.03100 127.75600 1.000 45.19258 886 LEU A O 1
ATOM 10417 N N . ARG C 3 849 ? 172.84000 168.31200 129.39500 1.000 31.58439 887 ARG A N 1
ATOM 10418 C CA . ARG C 3 849 ? 172.21800 169.54500 129.86500 1.000 25.46624 887 ARG A CA 1
ATOM 10419 C C . ARG C 3 849 ? 172.20000 170.63800 128.80500 1.000 35.78007 887 ARG A C 1
ATOM 10420 O O . ARG C 3 849 ? 171.39200 171.56700 128.90700 1.000 39.68907 887 ARG A O 1
ATOM 10428 N N . VAL C 3 850 ? 173.07400 170.56800 127.80000 1.000 37.31665 888 VAL A N 1
ATOM 10429 C CA . VAL C 3 850 ? 173.05700 171.58100 126.75100 1.000 33.06094 888 VAL A CA 1
ATOM 10430 C C . VAL C 3 850 ? 171.82500 171.41900 125.87300 1.000 38.20723 888 VAL A C 1
ATOM 10431 O O . VAL C 3 850 ? 171.18700 172.40600 125.49100 1.000 41.87250 888 VAL A O 1
ATOM 10435 N N . ASP C 3 851 ? 171.47100 170.17800 125.53400 1.000 38.30461 889 ASP A N 1
ATOM 10436 C CA . ASP C 3 851 ? 170.28300 169.91200 124.73100 1.000 33.75497 889 ASP A CA 1
ATOM 10437 C C . ASP C 3 851 ? 169.04400 169.66800 125.57700 1.000 27.25198 889 ASP A C 1
ATOM 10438 O O . ASP C 3 851 ? 167.93100 169.93200 125.11600 1.000 36.77180 889 ASP A O 1
ATOM 10443 N N . TRP C 3 852 ? 169.21000 169.17300 126.80300 1.000 20.37007 890 TRP A N 1
ATOM 10444 C CA . TRP C 3 852 ? 168.07200 168.99800 127.69800 1.000 12.89837 890 TRP A CA 1
ATOM 10445 C C . TRP C 3 852 ? 167.40600 170.32900 128.00900 1.000 22.75381 890 TRP A C 1
ATOM 10446 O O . TRP C 3 852 ? 166.17400 170.41800 128.07100 1.000 28.62609 890 TRP A O 1
ATOM 10457 N N . ASP C 3 853 ? 168.20100 171.37200 128.21400 1.000 27.25087 891 ASP A N 1
ATOM 10458 C CA . ASP C 3 853 ? 167.69600 172.68300 128.58700 1.000 23.56323 891 ASP A CA 1
ATOM 10459 C C . ASP C 3 853 ? 167.42100 173.57900 127.38800 1.000 31.83864 891 ASP A C 1
ATOM 10460 O O . ASP C 3 853 ? 167.01600 174.73000 127.57500 1.000 35.49171 891 ASP A O 1
ATOM 10465 N N . ASP C 3 854 ? 167.62700 173.08600 126.17000 1.000 37.38450 892 ASP A N 1
ATOM 10466 C CA . ASP C 3 854 ? 167.35300 173.86300 124.96800 1.000 34.60892 892 ASP A CA 1
ATOM 10467 C C . ASP C 3 854 ? 165.87200 173.76400 124.62700 1.000 35.21674 892 ASP A C 1
ATOM 10468 O O . ASP C 3 854 ? 165.37200 172.68100 124.30900 1.000 32.19383 892 ASP A O 1
ATOM 10473 N N . ARG C 3 855 ? 165.17100 174.89700 124.69300 1.000 43.30804 893 ARG A N 1
ATOM 10474 C CA . ARG C 3 855 ? 163.73500 174.91500 124.44500 1.000 40.80440 893 ARG A CA 1
ATOM 10475 C C . ARG C 3 855 ? 163.38900 174.64000 122.99100 1.000 41.49155 893 ARG A C 1
ATOM 10476 O O . ARG C 3 855 ? 162.24500 174.28000 122.69700 1.000 41.40534 893 ARG A O 1
ATOM 10484 N N . TRP C 3 856 ? 164.33900 174.81700 122.08000 1.000 46.88666 894 TRP A N 1
ATOM 10485 C CA . TRP C 3 856 ? 164.10400 174.64000 120.65700 1.000 45.22717 894 TRP A CA 1
ATOM 10486 C C . TRP C 3 856 ? 164.66200 173.33100 120.12700 1.000 46.16070 894 TRP A C 1
ATOM 10487 O O . TRP C 3 856 ? 164.63800 173.11100 118.91600 1.000 48.74330 894 TRP A O 1
ATOM 10498 N N . ILE C 3 857 ? 165.17300 172.47000 121.00100 1.000 41.49461 895 ILE A N 1
ATOM 10499 C CA . ILE C 3 857 ? 165.60200 171.12200 120.65200 1.000 30.01699 895 ILE A CA 1
ATOM 10500 C C . ILE C 3 857 ? 164.57500 170.18100 121.26500 1.000 30.89545 895 ILE A C 1
ATOM 10501 O O . ILE C 3 857 ? 164.67100 169.81400 122.44200 1.000 31.93188 895 ILE A O 1
ATOM 10506 N N . ASN C 3 858 ? 163.57500 169.80000 120.47300 1.000 33.03927 896 ASN A N 1
ATOM 10507 C CA . ASN C 3 858 ? 162.46800 168.97500 120.93700 1.000 38.23427 896 ASN A CA 1
ATOM 10508 C C . ASN C 3 858 ? 162.57400 167.53900 120.43500 1.000 40.68517 896 ASN A C 1
ATOM 10509 O O . ASN C 3 858 ? 161.56200 166.85400 120.27200 1.000 35.15402 896 ASN A O 1
ATOM 10514 N N . ASP C 3 859 ? 163.79700 167.07300 120.19800 1.000 41.53001 897 ASP A N 1
ATOM 10515 C CA . ASP C 3 859 ? 164.07500 165.72800 119.72000 1.000 33.40806 897 ASP A CA 1
ATOM 10516 C C . ASP C 3 859 ? 165.23300 165.11600 120.48500 1.000 40.06090 897 ASP A C 1
ATOM 10517 O O . ASP C 3 859 ? 166.07700 164.42500 119.91100 1.000 45.90713 897 ASP A O 1
ATOM 10522 N N . VAL C 3 860 ? 165.30700 165.36500 121.79000 1.000 41.24078 898 VAL A N 1
ATOM 10523 C CA . VAL C 3 860 ? 166.40300 164.82200 122.58500 1.000 45.84067 898 VAL A CA 1
ATOM 10524 C C . VAL C 3 860 ? 166.25700 163.30800 122.64600 1.000 48.72068 898 VAL A C 1
ATOM 10525 O O . VAL C 3 860 ? 165.21100 162.78300 123.04400 1.000 48.19913 898 VAL A O 1
ATOM 10529 N N . GLU C 3 861 ? 167.30600 162.59800 122.24100 1.000 52.99791 899 GLU A N 1
ATOM 10530 C CA . GLU C 3 861 ? 167.21100 161.16100 122.03100 1.000 52.40206 899 GLU A CA 1
ATOM 10531 C C . GLU C 3 861 ? 167.30000 160.42100 123.35600 1.000 55.46227 899 GLU A C 1
ATOM 10532 O O . GLU C 3 861 ? 168.30400 160.51800 124.07000 1.000 55.60556 899 GLU A O 1
ATOM 10538 N N . ASP C 3 862 ? 166.24800 159.67600 123.67200 1.000 51.28325 900 ASP A N 1
ATOM 10539 C CA . ASP C 3 862 ? 166.26000 158.77200 124.80600 1.000 43.08144 900 ASP A CA 1
ATOM 10540 C C . ASP C 3 862 ? 167.25000 157.63900 124.56200 1.000 51.46173 900 ASP A C 1
ATOM 10541 O O . ASP C 3 862 ? 167.54100 157.27500 123.42000 1.000 58.02322 900 ASP A O 1
ATOM 10546 N N . SER C 3 863 ? 167.77700 157.07700 125.65200 1.000 56.66533 901 SER A N 1
ATOM 10547 C CA . SER C 3 863 ? 168.70100 155.95500 125.52200 1.000 59.35288 901 SER A CA 1
ATOM 10548 C C . SER C 3 863 ? 168.02800 154.72100 124.93500 1.000 61.60041 901 SER A C 1
ATOM 10549 O O . SER C 3 863 ? 168.72000 153.83500 124.42100 1.000 59.60795 901 SER A O 1
ATOM 10552 N N . TYR C 3 864 ? 166.70000 154.64600 124.99600 1.000 71.52729 902 TYR A N 1
ATOM 10553 C CA . TYR C 3 864 ? 165.93300 153.56300 124.40000 1.000 66.83743 902 TYR A CA 1
ATOM 10554 C C . TYR C 3 864 ? 165.35200 153.93000 123.04100 1.000 69.18388 902 TYR A C 1
ATOM 10555 O O . TYR C 3 864 ? 164.50500 153.19600 122.52400 1.000 72.44195 902 TYR A O 1
ATOM 10564 N N . GLY C 3 865 ? 165.77400 155.05300 122.45900 1.000 59.46464 903 GLY A N 1
ATOM 10565 C CA . GLY C 3 865 ? 165.41700 155.41000 121.10400 1.000 59.19647 903 GLY A CA 1
ATOM 10566 C C . GLY C 3 865 ? 164.32500 156.44800 120.96800 1.000 59.08913 903 GLY A C 1
ATOM 10567 O O . GLY C 3 865 ? 164.14200 156.98300 119.86900 1.000 59.81175 903 GLY A O 1
ATOM 10568 N N . GLN C 3 866 ? 163.59700 156.75000 122.03800 1.000 54.80861 904 GLN A N 1
ATOM 10569 C CA . GLN C 3 866 ? 162.52900 157.73300 121.96000 1.000 54.16761 904 GLN A CA 1
ATOM 10570 C C . GLN C 3 866 ? 163.10500 159.14000 121.80300 1.000 55.73242 904 GLN A C 1
ATOM 10571 O O . GLN C 3 866 ? 164.30400 159.37800 121.97200 1.000 56.94884 904 GLN A O 1
ATOM 10577 N N . GLN C 3 867 ? 162.22900 160.08000 121.45500 1.000 45.16380 905 GLN A N 1
ATOM 10578 C CA . GLN C 3 867 ? 162.60700 161.47000 121.23900 1.000 39.72946 905 GLN A CA 1
ATOM 10579 C C . GLN C 3 867 ? 161.64700 162.35700 122.01500 1.000 42.42162 905 GLN A C 1
ATOM 10580 O O . GLN C 3 867 ? 160.43300 162.29500 121.79700 1.000 43.99687 905 GLN A O 1
ATOM 10586 N N . TRP C 3 868 ? 162.18600 163.18600 122.90500 1.000 39.06199 906 TRP A N 1
ATOM 10587 C CA . TRP C 3 868 ? 161.38100 163.92300 123.86800 1.000 35.57719 906 TRP A CA 1
ATOM 10588 C C . TRP C 3 868 ? 161.27000 165.39800 123.50200 1.000 30.80926 906 TRP A C 1
ATOM 10589 O O . TRP C 3 868 ? 162.21800 166.01100 123.01200 1.000 37.25584 906 TRP A O 1
ATOM 10600 N N . THR C 3 869 ? 160.09300 165.95800 123.75700 1.000 26.82305 907 THR A N 1
ATOM 10601 C CA . THR C 3 869 ? 159.83000 167.37800 123.59200 1.000 29.13752 907 THR A CA 1
ATOM 10602 C C . THR C 3 869 ? 160.32900 168.12400 124.82500 1.000 26.73427 907 THR A C 1
ATOM 10603 O O . THR C 3 869 ? 160.44700 167.54700 125.90700 1.000 36.73966 907 THR A O 1
ATOM 10607 N N . TYR C 3 870 ? 160.65300 169.40800 124.64600 1.000 18.41053 908 TYR A N 1
ATOM 10608 C CA . TYR C 3 870 ? 161.18300 170.20600 125.74700 1.000 19.94517 908 TYR A CA 1
ATOM 10609 C C . TYR C 3 870 ? 160.26400 170.16700 126.95900 1.000 25.42495 908 TYR A C 1
ATOM 10610 O O . TYR C 3 870 ? 160.71500 169.95600 128.08900 1.000 29.90069 908 TYR A O 1
ATOM 10619 N N . GLU C 3 871 ? 158.96800 170.36700 126.74300 1.000 40.63941 909 GLU A N 1
ATOM 10620 C CA . GLU C 3 871 ? 158.02200 170.40300 127.84700 1.000 31.55688 909 GLU A CA 1
ATOM 10621 C C . GLU C 3 871 ? 157.70800 169.02400 128.40500 1.000 34.94211 909 GLU A C 1
ATOM 10622 O O . GLU C 3 871 ? 157.09000 168.93300 129.46900 1.000 41.58265 909 GLU A O 1
ATOM 10628 N N . GLN C 3 872 ? 158.10200 167.95600 127.71700 1.000 31.93287 910 GLN A N 1
ATOM 10629 C CA . GLN C 3 872 ? 158.01100 166.61600 128.27900 1.000 28.00383 910 GLN A CA 1
ATOM 10630 C C . GLN C 3 872 ? 159.24700 166.25000 129.08600 1.000 34.48483 910 GLN A C 1
ATOM 10631 O O . GLN C 3 872 ? 159.13800 165.51000 130.06800 1.000 41.91144 910 GLN A O 1
ATOM 10637 N N . ARG C 3 873 ? 160.42000 166.74700 128.68400 1.000 29.43070 911 ARG A N 1
ATOM 10638 C CA . ARG C 3 873 ? 161.61800 166.59200 129.50200 1.000 19.45432 911 ARG A CA 1
ATOM 10639 C C . ARG C 3 873 ? 161.48500 167.34500 130.81800 1.000 26.95036 911 ARG A C 1
ATOM 10640 O O . ARG C 3 873 ? 161.88100 166.83800 131.87700 1.000 24.29147 911 ARG A O 1
ATOM 10648 N N . LYS C 3 874 ? 160.93800 168.55600 130.77100 1.000 35.37626 912 LYS A N 1
ATOM 10649 C CA . LYS C 3 874 ? 160.76200 169.36400 131.97400 1.000 28.83873 912 LYS A CA 1
ATOM 10650 C C . LYS C 3 874 ? 159.42200 169.08500 132.64300 1.000 30.90408 912 LYS A C 1
ATOM 10651 O O . LYS C 3 874 ? 158.69900 169.99700 133.03500 1.000 37.38638 912 LYS A O 1
ATOM 10657 N N . ILE C 3 875 ? 159.08200 167.80600 132.77500 1.000 35.05474 913 ILE A N 1
ATOM 10658 C CA . ILE C 3 875 ? 158.11100 167.35800 133.76400 1.000 39.74529 913 ILE A CA 1
ATOM 10659 C C . ILE C 3 875 ? 158.78400 166.23300 134.52800 1.000 37.19944 913 ILE A C 1
ATOM 10660 O O . ILE C 3 875 ? 158.61200 166.09400 135.74300 1.000 40.81923 913 ILE A O 1
ATOM 10665 N N . VAL C 3 876 ? 159.64600 165.49200 133.83000 1.000 37.01278 914 VAL A N 1
ATOM 10666 C CA . VAL C 3 876 ? 160.50100 164.51600 134.49200 1.000 38.08401 914 VAL A CA 1
ATOM 10667 C C . VAL C 3 876 ? 161.56400 165.22600 135.31200 1.000 39.80961 914 VAL A C 1
ATOM 10668 O O . VAL C 3 876 ? 161.92100 164.78600 136.41000 1.000 41.68455 914 VAL A O 1
ATOM 10672 N N . GLU C 3 877 ? 162.08800 166.33700 134.79100 1.000 37.48717 915 GLU A N 1
ATOM 10673 C CA . GLU C 3 877 ? 163.06700 167.10700 135.54800 1.000 33.11104 915 GLU A CA 1
ATOM 10674 C C . GLU C 3 877 ? 162.46200 167.64200 136.84100 1.000 33.28518 915 GLU A C 1
ATOM 10675 O O . GLU C 3 877 ? 163.08000 167.55800 137.90800 1.000 44.42543 915 GLU A O 1
ATOM 10681 N N . PHE C 3 878 ? 161.24100 168.17400 136.77500 1.000 30.71286 916 PHE A N 1
ATOM 10682 C CA . PHE C 3 878 ? 160.60500 168.69000 137.98200 1.000 32.79388 916 PHE A CA 1
ATOM 10683 C C . PHE C 3 878 ? 160.17500 167.56800 138.91800 1.000 36.74010 916 PHE A C 1
ATOM 10684 O O . PHE C 3 878 ? 160.16700 167.75100 140.14200 1.000 43.33887 916 PHE A O 1
ATOM 10692 N N . THR C 3 879 ? 159.82700 166.40100 138.37100 1.000 39.36662 917 THR A N 1
ATOM 10693 C CA . THR C 3 879 ? 159.60600 165.23300 139.21500 1.000 36.52903 917 THR A CA 1
ATOM 10694 C C . THR C 3 879 ? 160.87100 164.87200 139.98000 1.000 38.30972 917 THR A C 1
ATOM 10695 O O . THR C 3 879 ? 160.81700 164.56800 141.17600 1.000 44.81904 917 THR A O 1
ATOM 10699 N N . CYS C 3 880 ? 162.02300 164.91300 139.30600 1.000 35.18291 918 CYS A N 1
ATOM 10700 C CA . CYS C 3 880 ? 163.29100 164.64900 139.97900 1.000 35.13934 918 CYS A CA 1
ATOM 10701 C C . CYS C 3 880 ? 163.57100 165.68600 141.05800 1.000 36.58775 918 CYS A C 1
ATOM 10702 O O . CYS C 3 880 ? 164.05300 165.34500 142.14100 1.000 39.79460 918 CYS A O 1
ATOM 10705 N N . HIS C 3 881 ? 163.28200 166.95800 140.77600 1.000 32.43037 919 HIS A N 1
ATOM 10706 C CA . HIS C 3 881 ? 163.47600 168.01000 141.77200 1.000 24.05116 919 HIS A CA 1
ATOM 10707 C C . HIS C 3 881 ? 162.64600 167.74500 143.02500 1.000 30.02402 919 HIS A C 1
ATOM 10708 O O . HIS C 3 881 ? 163.16100 167.77200 144.15400 1.000 39.68085 919 HIS A O 1
ATOM 10715 N N . THR C 3 882 ? 161.34700 167.49500 142.83900 1.000 36.88522 920 THR A N 1
ATOM 10716 C CA . THR C 3 882 ? 160.46300 167.27300 143.97900 1.000 35.82567 920 THR A CA 1
ATOM 10717 C C . THR C 3 882 ? 160.84400 166.00900 144.73900 1.000 39.46855 920 THR A C 1
ATOM 10718 O O . THR C 3 882 ? 160.80300 165.98500 145.97500 1.000 45.44477 920 THR A O 1
ATOM 10722 N N . ALA C 3 883 ? 161.21000 164.94600 144.01900 1.000 40.28584 921 ALA A N 1
ATOM 10723 C CA . ALA C 3 883 ? 161.64400 163.72100 144.67900 1.000 38.79881 921 ALA A CA 1
ATOM 10724 C C . ALA C 3 883 ? 162.90900 163.94800 145.48700 1.000 40.61931 921 ALA A C 1
ATOM 10725 O O . ALA C 3 883 ? 163.03600 163.43800 146.60100 1.000 47.47887 921 ALA A O 1
ATOM 10727 N N . PHE C 3 884 ? 163.86200 164.70100 144.93400 1.000 40.30027 922 PHE A N 1
ATOM 10728 C CA . PHE C 3 884 ? 165.06400 165.06700 145.67300 1.000 38.56950 922 PHE A CA 1
ATOM 10729 C C . PHE C 3 884 ? 164.70400 165.74600 146.98700 1.000 40.23096 922 PHE A C 1
ATOM 10730 O O . PHE C 3 884 ? 165.17200 165.34300 148.06100 1.000 43.55590 922 PHE A O 1
ATOM 10738 N N . PHE C 3 885 ? 163.85200 166.77000 146.91800 1.000 40.20618 923 PHE A N 1
ATOM 10739 C CA . PHE C 3 885 ? 163.48600 167.50900 148.12500 1.000 39.57379 923 PHE A CA 1
ATOM 10740 C C . PHE C 3 885 ? 162.83100 166.59600 149.15800 1.000 42.66166 923 PHE A C 1
ATOM 10741 O O . PHE C 3 885 ? 163.24300 166.56200 150.32900 1.000 45.97710 923 PHE A O 1
ATOM 10749 N N . VAL C 3 886 ? 161.80800 165.84400 148.74100 1.000 48.04025 924 VAL A N 1
ATOM 10750 C CA . VAL C 3 886 ? 161.06700 165.00700 149.68300 1.000 46.27608 924 VAL A CA 1
ATOM 10751 C C . VAL C 3 886 ? 161.97200 163.93900 150.27600 1.000 48.14163 924 VAL A C 1
ATOM 10752 O O . VAL C 3 886 ? 161.91700 163.65800 151.48100 1.000 52.27168 924 VAL A O 1
ATOM 10756 N N . SER C 3 887 ? 162.81100 163.31800 149.44300 1.000 46.95533 925 SER A N 1
ATOM 10757 C CA . SER C 3 887 ? 163.70000 162.27200 149.92600 1.000 47.68957 925 SER A CA 1
ATOM 10758 C C . SER C 3 887 ? 164.65500 162.81400 150.97500 1.000 49.44772 925 SER A C 1
ATOM 10759 O O . SER C 3 887 ? 164.81200 162.21700 152.04100 1.000 52.03816 925 SER A O 1
ATOM 10762 N N . ILE C 3 888 ? 165.28000 163.96500 150.71000 1.000 48.23205 926 ILE A N 1
ATOM 10763 C CA . ILE C 3 888 ? 166.22600 164.51100 151.68300 1.000 43.81240 926 ILE A CA 1
ATOM 10764 C C . ILE C 3 888 ? 165.52200 164.85000 152.99300 1.000 46.17531 926 ILE A C 1
ATOM 10765 O O . ILE C 3 888 ? 166.03000 164.54700 154.08100 1.000 47.82971 926 ILE A O 1
ATOM 10770 N N . VAL C 3 889 ? 164.34100 165.47000 152.91700 1.000 55.00231 927 VAL A N 1
ATOM 10771 C CA . VAL C 3 889 ? 163.65200 165.87900 154.14200 1.000 54.95771 927 VAL A CA 1
ATOM 10772 C C . VAL C 3 889 ? 163.26000 164.66000 154.97500 1.000 56.75003 927 VAL A C 1
ATOM 10773 O O . VAL C 3 889 ? 163.55400 164.57800 156.18100 1.000 60.56789 927 VAL A O 1
ATOM 10777 N N . VAL C 3 890 ? 162.60000 163.68500 154.34100 1.000 61.13793 928 VAL A N 1
ATOM 10778 C CA . VAL C 3 890 ? 162.14200 162.51500 155.08100 1.000 61.72717 928 VAL A CA 1
ATOM 10779 C C . VAL C 3 890 ? 163.32500 161.68900 155.56600 1.000 61.07000 928 VAL A C 1
ATOM 10780 O O . VAL C 3 890 ? 163.25300 161.05800 156.62700 1.000 62.91069 928 VAL A O 1
ATOM 10784 N N . VAL C 3 891 ? 164.44100 161.71000 154.83500 1.000 63.76017 929 VAL A N 1
ATOM 10785 C CA . VAL C 3 891 ? 165.62300 160.97200 155.25400 1.000 65.01739 929 VAL A CA 1
ATOM 10786 C C . VAL C 3 891 ? 166.24500 161.60900 156.48500 1.000 68.43280 929 VAL A C 1
ATOM 10787 O O . VAL C 3 891 ? 166.67900 160.90800 157.40100 1.000 70.98917 929 VAL A O 1
ATOM 10791 N N . GLN C 3 892 ? 166.29900 162.94100 156.53500 1.000 62.57210 930 GLN A N 1
ATOM 10792 C CA . GLN C 3 892 ? 166.83200 163.58900 157.73000 1.000 60.83151 930 GLN A CA 1
ATOM 10793 C C . GLN C 3 892 ? 165.95000 163.31600 158.94500 1.000 63.40455 930 GLN A C 1
ATOM 10794 O O . GLN C 3 892 ? 166.45800 163.04800 160.04300 1.000 62.61187 930 GLN A O 1
ATOM 10800 N N . TRP C 3 893 ? 164.62600 163.35500 158.76800 1.000 72.99549 931 TRP A N 1
ATOM 10801 C CA . TRP C 3 893 ? 163.74500 163.06700 159.90100 1.000 71.43294 931 TRP A CA 1
ATOM 10802 C C . TRP C 3 893 ? 163.89100 161.61900 160.37400 1.000 74.12388 931 TRP A C 1
ATOM 10803 O O . TRP C 3 893 ? 164.01000 161.35100 161.58300 1.000 77.33048 931 TRP A O 1
ATOM 10814 N N . ALA C 3 894 ? 163.90300 160.67000 159.43500 1.000 75.52279 932 ALA A N 1
ATOM 10815 C CA . ALA C 3 894 ? 164.07100 159.27100 159.80500 1.000 74.92287 932 ALA A CA 1
ATOM 10816 C C . ALA C 3 894 ? 165.44300 159.00800 160.40900 1.000 76.69291 932 ALA A C 1
ATOM 10817 O O . ALA C 3 894 ? 165.57400 158.14500 161.27800 1.000 79.10600 932 ALA A O 1
ATOM 10819 N N . ASP C 3 895 ? 166.47100 159.72900 159.95800 1.000 80.79176 933 ASP A N 1
ATOM 10820 C CA . ASP C 3 895 ? 167.79800 159.59700 160.54400 1.000 80.37902 933 ASP A CA 1
ATOM 10821 C C . ASP C 3 895 ? 167.79400 160.07500 161.98600 1.000 81.79208 933 ASP A C 1
ATOM 10822 O O . ASP C 3 895 ? 168.39700 159.44200 162.85700 1.000 82.29082 933 ASP A O 1
ATOM 10827 N N . LEU C 3 896 ? 167.12400 161.19700 162.25700 1.000 83.63200 934 LEU A N 1
ATOM 10828 C CA . LEU C 3 896 ? 166.97600 161.64600 163.63800 1.000 82.35832 934 LEU A CA 1
ATOM 10829 C C . LEU C 3 896 ? 166.33900 160.56000 164.49500 1.000 83.22162 934 LEU A C 1
ATOM 10830 O O . LEU C 3 896 ? 166.83900 160.22900 165.58000 1.000 84.74800 934 LEU A O 1
ATOM 10835 N N . VAL C 3 897 ? 165.23900 159.97800 164.00700 1.000 89.87154 935 VAL A N 1
ATOM 10836 C CA . VAL C 3 897 ? 164.54300 158.95600 164.79000 1.000 90.42039 935 VAL A CA 1
ATOM 10837 C C . VAL C 3 897 ? 165.42900 157.72800 164.99900 1.000 90.86962 935 VAL A C 1
ATOM 10838 O O . VAL C 3 897 ? 165.53400 157.20400 166.11500 1.000 90.15089 935 VAL A O 1
ATOM 10842 N N . ILE C 3 898 ? 166.08500 157.25700 163.93600 1.000 92.86524 936 ILE A N 1
ATOM 10843 C CA . ILE C 3 898 ? 166.91300 156.05700 164.02900 1.000 90.85543 936 ILE A CA 1
ATOM 10844 C C . ILE C 3 898 ? 168.08400 156.28400 164.97400 1.000 90.39506 936 ILE A C 1
ATOM 10845 O O . ILE C 3 898 ? 168.41100 155.42200 165.79800 1.000 91.67367 936 ILE A O 1
ATOM 10850 N N . CYS C 3 899 ? 168.73600 157.44400 164.87200 1.000 94.46957 937 CYS A N 1
ATOM 10851 C CA . CYS C 3 899 ? 169.86000 157.74300 165.74800 1.000 95.61939 937 CYS A CA 1
ATOM 10852 C C . CYS C 3 899 ? 169.41900 157.78400 167.20300 1.000 96.52838 937 CYS A C 1
ATOM 10853 O O . CYS C 3 899 ? 170.01700 157.12400 168.06000 1.000 96.82336 937 CYS A O 1
ATOM 10856 N N . LYS C 3 900 ? 168.37000 158.54700 167.51000 1.000 93.33125 938 LYS A N 1
ATOM 10857 C CA . LYS C 3 900 ? 167.86200 158.51400 168.88000 1.000 92.77560 938 LYS A CA 1
ATOM 10858 C C . LYS C 3 900 ? 166.74100 157.50400 169.05900 1.000 94.05200 938 LYS A C 1
ATOM 10859 O O . LYS C 3 900 ? 165.70900 157.79700 169.67000 1.000 94.18616 938 LYS A O 1
ATOM 10865 N N . THR C 3 901 ? 166.92700 156.31100 168.52300 1.000 99.92304 939 THR A N 1
ATOM 10866 C CA . THR C 3 901 ? 166.24200 155.07900 168.89700 1.000 100.86719 939 THR A CA 1
ATOM 10867 C C . THR C 3 901 ? 167.21400 153.92300 169.07700 1.000 100.55322 939 THR A C 1
ATOM 10868 O O . THR C 3 901 ? 167.04400 153.11600 169.99500 1.000 101.14710 939 THR A O 1
ATOM 10872 N N . ARG C 3 902 ? 168.25600 153.85100 168.24700 1.000 96.28720 940 ARG A N 1
ATOM 10873 C CA . ARG C 3 902 ? 169.19500 152.73700 168.22400 1.000 95.85838 940 ARG A CA 1
ATOM 10874 C C . ARG C 3 902 ? 170.38700 152.96800 169.14700 1.000 95.81788 940 ARG A C 1
ATOM 10875 O O . ARG C 3 902 ? 170.63300 152.17200 170.05700 1.000 97.78820 940 ARG A O 1
ATOM 10883 N N . ARG C 3 903 ? 171.12800 154.04700 168.93000 1.000 103.02437 941 ARG A N 1
ATOM 10884 C CA . ARG C 3 903 ? 172.28200 154.39500 169.74400 1.000 104.46126 941 ARG A CA 1
ATOM 10885 C C . ARG C 3 903 ? 171.94500 155.59000 170.62800 1.000 104.27680 941 ARG A C 1
ATOM 10886 O O . ARG C 3 903 ? 170.80400 156.05900 170.67700 1.000 104.20779 941 ARG A O 1
ATOM 10894 N N . ASN C 3 904 ? 172.95400 156.07800 171.34000 1.000 112.23467 942 ASN A N 1
ATOM 10895 C CA . ASN C 3 904 ? 172.78200 157.24600 172.19100 1.000 113.80196 942 ASN A CA 1
ATOM 10896 C C . ASN C 3 904 ? 173.04200 158.52300 171.39800 1.000 113.14352 942 ASN A C 1
ATOM 10897 O O . ASN C 3 904 ? 172.45200 158.73800 170.33900 1.000 112.39438 942 ASN A O 1
ATOM 10902 N N . PRO C 3 947 ? 156.28200 152.58700 148.26100 1.000 142.14708 985 PRO A N 1
ATOM 10903 C CA . PRO C 3 947 ? 156.47200 151.15400 148.51000 1.000 142.71027 985 PRO A CA 1
ATOM 10904 C C . PRO C 3 947 ? 156.57400 150.35100 147.21800 1.000 142.21223 985 PRO A C 1
ATOM 10905 O O . PRO C 3 947 ? 157.19300 149.28800 147.19600 1.000 141.70689 985 PRO A O 1
ATOM 10909 N N . THR C 3 948 ? 155.96900 150.86800 146.15200 1.000 135.13928 986 THR A N 1
ATOM 10910 C CA . THR C 3 948 ? 155.95700 150.20100 144.85500 1.000 134.00892 986 THR A CA 1
ATOM 10911 C C . THR C 3 948 ? 157.22100 150.58700 144.09600 1.000 133.17098 986 THR A C 1
ATOM 10912 O O . THR C 3 948 ? 157.32600 151.70500 143.58300 1.000 132.94438 986 THR A O 1
ATOM 10916 N N . TRP C 3 949 ? 158.18000 149.66100 144.03200 1.000 121.12748 987 TRP A N 1
ATOM 10917 C CA . TRP C 3 949 ? 159.46900 149.86900 143.37300 1.000 120.67283 987 TRP A CA 1
ATOM 10918 C C . TRP C 3 949 ? 160.24300 151.03900 143.97100 1.000 121.34923 987 TRP A C 1
ATOM 10919 O O . TRP C 3 949 ? 161.12700 151.60200 143.31600 1.000 119.69581 987 TRP A O 1
ATOM 10930 N N . TRP C 3 950 ? 159.92600 151.41900 145.21000 1.000 119.09081 988 TRP A N 1
ATOM 10931 C CA . TRP C 3 950 ? 160.57600 152.55300 145.86900 1.000 116.87055 988 TRP A CA 1
ATOM 10932 C C . TRP C 3 950 ? 161.74300 152.05900 146.72000 1.000 115.21709 988 TRP A C 1
ATOM 10933 O O . TRP C 3 950 ? 161.74700 152.13700 147.94700 1.000 114.59375 988 TRP A O 1
ATOM 10944 N N . PHE C 3 951 ? 162.74200 151.51700 146.02600 1.000 100.28057 989 PHE A N 1
ATOM 10945 C CA . PHE C 3 951 ? 164.03500 151.21200 146.61900 1.000 99.73972 989 PHE A CA 1
ATOM 10946 C C . PHE C 3 951 ? 165.02600 152.35100 146.43900 1.000 100.24011 989 PHE A C 1
ATOM 10947 O O . PHE C 3 951 ? 165.98400 152.45700 147.21300 1.000 100.56566 989 PHE A O 1
ATOM 10955 N N . CYS C 3 952 ? 164.78000 153.22200 145.46400 1.000 94.96139 990 CYS A N 1
ATOM 10956 C CA . CYS C 3 952 ? 165.63600 154.34800 145.12500 1.000 90.69015 990 CYS A CA 1
ATOM 10957 C C . CYS C 3 952 ? 165.39900 155.57400 145.98600 1.000 90.89254 990 CYS A C 1
ATOM 10958 O O . CYS C 3 952 ? 166.24000 156.47800 146.00000 1.000 91.98513 990 CYS A O 1
ATOM 10961 N N . ALA C 3 953 ? 164.28600 155.61700 146.70500 1.000 95.22651 991 ALA A N 1
ATOM 10962 C CA . ALA C 3 953 ? 163.90000 156.74600 147.53600 1.000 95.40167 991 ALA A CA 1
ATOM 10963 C C . ALA C 3 953 ? 164.70000 156.72700 148.82800 1.000 95.88903 991 ALA A C 1
ATOM 10964 O O . ALA C 3 953 ? 165.82300 156.21300 148.86400 1.000 96.86129 991 ALA A O 1
ATOM 10966 N N . PHE C 3 954 ? 164.14300 157.33900 149.86900 1.000 96.39487 992 PHE A N 1
ATOM 10967 C CA . PHE C 3 954 ? 164.62100 157.32300 151.24800 1.000 98.12637 992 PHE A CA 1
ATOM 10968 C C . PHE C 3 954 ? 165.36200 156.02200 151.58100 1.000 100.98237 992 PHE A C 1
ATOM 10969 O O . PHE C 3 954 ? 166.43100 156.09000 152.20400 1.000 99.51383 992 PHE A O 1
ATOM 10977 N N . PRO C 3 955 ? 164.86000 154.82100 151.18000 1.000 100.84954 993 PRO A N 1
ATOM 10978 C CA . PRO C 3 955 ? 165.62500 153.58300 151.40300 1.000 99.26500 993 PRO A CA 1
ATOM 10979 C C . PRO C 3 955 ? 167.13500 153.65800 151.20900 1.000 98.44774 993 PRO A C 1
ATOM 10980 O O . PRO C 3 955 ? 167.87300 153.27600 152.12300 1.000 98.08990 993 PRO A O 1
ATOM 10984 N N . TYR C 3 956 ? 167.62500 154.12400 150.05400 1.000 86.95362 994 TYR A N 1
ATOM 10985 C CA . TYR C 3 956 ? 169.07400 154.13300 149.86300 1.000 86.62707 994 TYR A CA 1
ATOM 10986 C C . TYR C 3 956 ? 169.74500 155.21400 150.69700 1.000 88.55410 994 TYR A C 1
ATOM 10987 O O . TYR C 3 956 ? 170.84800 155.00800 151.21400 1.000 91.98579 994 TYR A O 1
ATOM 10996 N N . SER C 3 957 ? 169.11900 156.38100 150.81900 1.000 91.06945 995 SER A N 1
ATOM 10997 C CA . SER C 3 957 ? 169.73000 157.42000 151.63200 1.000 91.40151 995 SER A CA 1
ATOM 10998 C C . SER C 3 957 ? 169.79500 157.03000 153.10100 1.000 93.01250 995 SER A C 1
ATOM 10999 O O . SER C 3 957 ? 170.49200 157.69700 153.87000 1.000 94.63030 995 SER A O 1
ATOM 11002 N N . LEU C 3 958 ? 169.08500 155.97000 153.48200 1.000 94.78216 996 LEU A N 1
ATOM 11003 C CA . LEU C 3 958 ? 169.23300 155.46800 154.87100 1.000 94.36248 996 LEU A CA 1
ATOM 11004 C C . LEU C 3 958 ? 170.25200 154.32800 154.80800 1.000 94.93560 996 LEU A C 1
ATOM 11005 O O . LEU C 3 958 ? 170.96700 154.12000 155.80700 1.000 94.16373 996 LEU A O 1
ATOM 11010 N N . LEU C 3 959 ? 170.32400 153.64200 153.66100 1.000 98.32102 997 LEU A N 1
ATOM 11011 C CA . LEU C 3 959 ? 171.30300 152.53900 153.47100 1.000 97.53460 997 LEU A CA 1
ATOM 11012 C C . LEU C 3 959 ? 172.71700 153.12200 153.42300 1.000 97.03394 997 LEU A C 1
ATOM 11013 O O . LEU C 3 959 ? 173.61700 152.54800 154.06500 1.000 99.96440 997 LEU A O 1
ATOM 11018 N N . ILE C 3 960 ? 172.90100 154.20900 152.67300 1.000 93.46840 998 ILE A N 1
ATOM 11019 C CA . ILE C 3 960 ? 174.24200 154.85400 152.58200 1.000 93.64408 998 ILE A CA 1
ATOM 11020 C C . ILE C 3 960 ? 174.62800 155.28800 153.99500 1.000 95.71503 998 ILE A C 1
ATOM 11021 O O . ILE C 3 960 ? 175.82300 155.20900 154.32700 1.000 97.92946 998 ILE A O 1
ATOM 11026 N N . PHE C 3 961 ? 173.64500 155.71500 154.79200 1.000 98.08791 999 PHE A N 1
ATOM 11027 C CA . PHE C 3 961 ? 173.92600 156.06400 156.20600 1.000 98.44482 999 PHE A CA 1
ATOM 11028 C C . PHE C 3 961 ? 174.46300 154.81900 156.91000 1.000 100.05205 999 PHE A C 1
ATOM 11029 O O . PHE C 3 961 ? 175.49700 154.91400 157.58700 1.000 99.00419 999 PHE A O 1
ATOM 11037 N N . VAL C 3 962 ? 173.79900 153.67700 156.71200 1.000 105.53661 1000 VAL A N 1
ATOM 11038 C CA . VAL C 3 962 ? 174.20500 152.42100 157.40700 1.000 103.69958 1000 VAL A CA 1
ATOM 11039 C C . VAL C 3 962 ? 175.69600 152.17000 157.17300 1.000 103.65198 1000 VAL A C 1
ATOM 11040 O O . VAL C 3 962 ? 176.40800 151.93500 158.16400 1.000 106.52590 1000 VAL A O 1
ATOM 11044 N N . TYR C 3 963 ? 176.15200 152.22800 155.92000 1.000 104.73776 1001 TYR A N 1
ATOM 11045 C CA . TYR C 3 963 ? 177.57100 151.88200 155.64300 1.000 106.64059 1001 TYR A CA 1
ATOM 11046 C C . TYR C 3 963 ? 178.49700 152.78400 156.46600 1.000 107.21878 1001 TYR A C 1
ATOM 11047 O O . TYR C 3 963 ? 179.30600 152.24600 157.24300 1.000 108.89898 1001 TYR A O 1
ATOM 11056 N N . ASP C 3 964 ? 178.38300 154.10500 156.30200 1.000 104.08445 1002 ASP A N 1
ATOM 11057 C CA . ASP C 3 964 ? 179.29700 155.03000 157.02300 1.000 104.57430 1002 ASP A CA 1
ATOM 11058 C C . ASP C 3 964 ? 178.91800 155.03000 158.50600 1.000 106.49730 1002 ASP A C 1
ATOM 11059 O O . ASP C 3 964 ? 179.80600 155.29300 159.33800 1.000 106.76494 1002 ASP A O 1
ATOM 11064 N N . LYS C 3 965 ? 177.65300 154.74300 158.82400 1.000 103.96377 1003 LYS A N 1
ATOM 11065 C CA . LYS C 3 965 ? 177.24500 154.62200 160.24800 1.000 104.01866 1003 LYS A CA 1
ATOM 11066 C C . LYS C 3 965 ? 178.02900 153.46300 160.86500 1.000 105.33561 1003 LYS A C 1
ATOM 11067 O O . LYS C 3 965 ? 178.28400 153.50600 162.08500 1.000 104.66767 1003 LYS A O 1
ATOM 11073 N N . VAL C 3 966 ? 178.38700 152.46900 160.04500 1.000 113.22460 1004 VAL A N 1
ATOM 11074 C CA . VAL C 3 966 ? 179.11700 151.26800 160.54400 1.000 111.87668 1004 VAL A CA 1
ATOM 11075 C C . VAL C 3 966 ? 180.61200 151.42500 160.25700 1.000 112.78158 1004 VAL A C 1
ATOM 11076 O O . VAL C 3 966 ? 181.40600 151.28000 161.20300 1.000 115.07361 1004 VAL A O 1
ATOM 11080 N N . ARG C 3 967 ? 180.98400 151.71500 159.00800 1.000 111.67387 1005 ARG A N 1
ATOM 11081 C CA . ARG C 3 967 ? 182.42700 151.78500 158.65000 1.000 112.12504 1005 ARG A CA 1
ATOM 11082 C C . ARG C 3 967 ? 183.13600 152.79300 159.56000 1.000 114.28813 1005 ARG A C 1
ATOM 11083 O O . ARG C 3 967 ? 184.25100 152.48200 160.01700 1.000 116.28515 1005 ARG A O 1
ATOM 11091 N N . LYS C 3 968 ? 182.51600 153.94800 159.81200 1.000 117.60370 1006 LYS A N 1
ATOM 11092 C CA . LYS C 3 968 ? 183.18100 155.00400 160.62200 1.000 116.93838 1006 LYS A CA 1
ATOM 11093 C C . LYS C 3 968 ? 183.47300 154.45200 162.02100 1.000 119.27430 1006 LYS A C 1
ATOM 11094 O O . LYS C 3 968 ? 184.44300 154.91900 162.64700 1.000 120.34599 1006 LYS A O 1
ATOM 11100 N N . LEU C 3 969 ? 182.66700 153.49200 162.48200 1.000 125.66104 1007 LEU A N 1
ATOM 11101 C CA . LEU C 3 969 ? 182.87300 152.88800 163.82500 1.000 125.52395 1007 LEU A CA 1
ATOM 11102 C C . LEU C 3 969 ? 184.28100 152.28900 163.90100 1.000 125.24849 1007 LEU A C 1
ATOM 11103 O O . LEU C 3 969 ? 184.83600 152.23300 165.01500 1.000 125.44278 1007 LEU A O 1
ATOM 11108 N N . ILE C 3 970 ? 184.83700 151.86800 162.76300 1.000 128.31271 1008 ILE A N 1
ATOM 11109 C CA . ILE C 3 970 ? 186.17200 151.19600 162.75200 1.000 129.24527 1008 ILE A CA 1
ATOM 11110 C C . ILE C 3 970 ? 187.29900 152.20600 163.00600 1.000 130.00181 1008 ILE A C 1
ATOM 11111 O O . ILE C 3 970 ? 188.25300 151.84000 163.72000 1.000 130.77668 1008 ILE A O 1
ATOM 11116 N N . ILE C 3 971 ? 187.20600 153.42300 162.45900 1.000 130.76363 1009 ILE A N 1
ATOM 11117 C CA . ILE C 3 971 ? 188.34100 154.39600 162.57600 1.000 131.55429 1009 ILE A CA 1
ATOM 11118 C C . ILE C 3 971 ? 188.60900 154.74800 164.04800 1.000 131.20898 1009 ILE A C 1
ATOM 11119 O O . ILE C 3 971 ? 189.79500 154.76000 164.43100 1.000 130.40119 1009 ILE A O 1
ATOM 11124 N N . ARG C 3 972 ? 187.56500 155.03100 164.83500 1.000 129.24031 1010 ARG A N 1
ATOM 11125 C CA . ARG C 3 972 ? 187.73400 155.32200 166.28600 1.000 129.30620 1010 ARG A CA 1
ATOM 11126 C C . ARG C 3 972 ? 188.65500 156.53400 166.48400 1.000 129.21877 1010 ARG A C 1
ATOM 11127 O O . ARG C 3 972 ? 189.24700 156.64100 167.57500 1.000 128.19643 1010 ARG A O 1
ATOM 11135 N N . ARG C 3 973 ? 188.77300 157.41000 165.48000 1.000 126.90229 1011 ARG A N 1
ATOM 11136 C CA . ARG C 3 973 ? 189.59100 158.61500 165.57600 1.000 127.20943 1011 ARG A CA 1
ATOM 11137 C C . ARG C 3 973 ? 189.57900 159.10800 167.01900 1.000 127.46115 1011 ARG A C 1
ATOM 11138 O O . ARG C 3 973 ? 188.52900 159.49700 167.54100 1.000 127.34726 1011 ARG A O 1
ATOM 11146 N N . ARG C 3 974 ? 190.74700 159.09300 167.67100 1.000 138.15975 1012 ARG A N 1
ATOM 11147 C CA . ARG C 3 974 ? 190.78000 159.37900 169.10500 1.000 138.57462 1012 ARG A CA 1
ATOM 11148 C C . ARG C 3 974 ? 190.65900 160.86600 169.41800 1.000 138.90916 1012 ARG A C 1
ATOM 11149 O O . ARG C 3 974 ? 189.77300 161.23500 170.21000 1.000 138.26878 1012 ARG A O 1
ATOM 11157 N N . PRO C 3 975 ? 191.49600 161.76900 168.86600 1.000 140.00344 1013 PRO A N 1
ATOM 11158 C CA . PRO C 3 975 ? 191.41500 163.16600 169.31600 1.000 139.67635 1013 PRO A CA 1
ATOM 11159 C C . PRO C 3 975 ? 190.08700 163.83900 168.98300 1.000 139.08912 1013 PRO A C 1
ATOM 11160 O O . PRO C 3 975 ? 189.49500 164.45400 169.86900 1.000 139.31472 1013 PRO A O 1
ATOM 11164 N N . GLU C 3 980 ? 186.53000 161.53600 170.05400 1.000 118.14761 1018 GLU A N 1
ATOM 11165 C CA . GLU C 3 980 ? 185.91600 160.60600 169.11300 1.000 118.68157 1018 GLU A CA 1
ATOM 11166 C C . GLU C 3 980 ? 184.88000 161.30600 168.24300 1.000 118.61785 1018 GLU A C 1
ATOM 11167 O O . GLU C 3 980 ? 184.09200 162.11600 168.73100 1.000 118.49879 1018 GLU A O 1
ATOM 11173 N N . LYS C 3 981 ? 184.88600 160.99100 166.94700 1.000 110.49142 1019 LYS A N 1
ATOM 11174 C CA . LYS C 3 981 ? 183.89200 161.50100 166.01100 1.000 109.30516 1019 LYS A CA 1
ATOM 11175 C C . LYS C 3 981 ? 182.98700 160.39200 165.48600 1.000 108.85992 1019 LYS A C 1
ATOM 11176 O O . LYS C 3 981 ? 182.49700 160.46200 164.35700 1.000 108.48573 1019 LYS A O 1
ATOM 11182 N N . GLU C 3 982 ? 182.77600 159.35300 166.28700 1.000 113.04588 1020 GLU A N 1
ATOM 11183 C CA . GLU C 3 982 ? 181.78000 158.33600 165.99600 1.000 111.78130 1020 GLU A CA 1
ATOM 11184 C C . GLU C 3 982 ? 180.48900 158.54800 166.77300 1.000 111.47508 1020 GLU A C 1
ATOM 11185 O O . GLU C 3 982 ? 179.54100 157.77900 166.59400 1.000 112.24131 1020 GLU A O 1
ATOM 11191 N N . THR C 3 983 ? 180.43200 159.56600 167.63600 1.000 107.13813 1021 THR A N 1
ATOM 11192 C CA . THR C 3 983 ? 179.17700 159.89700 168.30200 1.000 107.38137 1021 THR A CA 1
ATOM 11193 C C . THR C 3 983 ? 178.11700 160.28200 167.28200 1.000 107.60769 1021 THR A C 1
ATOM 11194 O O . THR C 3 983 ? 176.96100 159.85200 167.37800 1.000 106.17777 1021 THR A O 1
ATOM 11198 N N . TYR C 3 984 ? 178.49600 161.09100 166.29700 1.000 99.05818 1022 TYR A N 1
ATOM 11199 C CA . TYR C 3 984 ? 177.70900 161.31100 165.09300 1.000 96.91430 1022 TYR A CA 1
ATOM 11200 C C . TYR C 3 984 ? 178.31300 160.44600 163.99700 1.000 96.08847 1022 TYR A C 1
ATOM 11201 O O . TYR C 3 984 ? 179.44600 159.97400 164.13500 1.000 97.53583 1022 TYR A O 1
ATOM 11210 N N . TYR C 3 985 ? 177.56500 160.22300 162.92400 1.000 96.60125 1023 TYR A N 1
ATOM 11211 C CA . TYR C 3 985 ? 178.06300 159.36300 161.85600 1.000 96.92449 1023 TYR A CA 1
ATOM 11212 C C . TYR C 3 985 ? 177.40400 159.63800 160.51000 1.000 98.05402 1023 TYR A C 1
ATOM 11213 O O . TYR C 3 985 ? 178.03000 159.46800 159.46300 1.000 96.01992 1023 TYR A O 1
ATOM 11223 N N . PRO D 4 135 ? 174.51200 131.25500 182.03500 1.000 56.55217 135 PRO T N 1
ATOM 11224 C CA . PRO D 4 135 ? 175.72700 130.56100 181.59900 1.000 57.03070 135 PRO T CA 1
ATOM 11225 C C . PRO D 4 135 ? 175.52700 129.05800 181.49500 1.000 57.31624 135 PRO T C 1
ATOM 11226 O O . PRO D 4 135 ? 176.31500 128.38300 180.83800 1.000 57.70254 135 PRO T O 1
ATOM 11230 N N . GLU D 4 136 ? 174.50500 128.55200 182.18800 1.000 56.33795 136 GLU T N 1
ATOM 11231 C CA . GLU D 4 136 ? 174.11300 127.13600 182.21300 1.000 56.83847 136 GLU T CA 1
ATOM 11232 C C . GLU D 4 136 ? 175.30300 126.20400 182.44400 1.000 56.31664 136 GLU T C 1
ATOM 11233 O O . GLU D 4 136 ? 175.23200 125.00900 182.14300 1.000 56.62827 136 GLU T O 1
ATOM 11239 N N . TYR D 4 137 ? 176.38500 126.72700 182.99200 1.000 58.36599 137 TYR T N 1
ATOM 11240 C CA . TYR D 4 137 ? 177.57300 125.96900 183.36500 1.000 59.57356 137 TYR T CA 1
ATOM 11241 C C . TYR D 4 137 ? 178.01800 126.27200 184.78700 1.000 60.66713 137 TYR T C 1
ATOM 11242 O O . TYR D 4 137 ? 178.43900 125.36100 185.50400 1.000 59.69934 137 TYR T O 1
ATOM 11251 N N . ILE D 4 138 ? 177.92100 127.52500 185.21300 1.000 47.10511 138 ILE T N 1
ATOM 11252 C CA . ILE D 4 138 ? 178.06100 127.89700 186.61400 1.000 43.84995 138 ILE T CA 1
ATOM 11253 C C . ILE D 4 138 ? 176.71700 127.67400 187.28800 1.000 41.09048 138 ILE T C 1
ATOM 11254 O O . ILE D 4 138 ? 175.67800 128.08900 186.76300 1.000 47.20137 138 ILE T O 1
ATOM 11259 N N . LYS D 4 139 ? 176.72000 127.01500 188.44100 1.000 36.73185 139 LYS T N 1
ATOM 11260 C CA . LYS D 4 139 ? 175.49000 126.77500 189.18200 1.000 37.86743 139 LYS T CA 1
ATOM 11261 C C . LYS D 4 139 ? 175.46700 127.66100 190.42100 1.000 39.04199 139 LYS T C 1
ATOM 11262 O O . LYS D 4 139 ? 176.36900 127.58400 191.25900 1.000 46.19058 139 LYS T O 1
ATOM 11268 N N . TYR D 4 140 ? 174.44500 128.50400 190.52600 1.000 31.60625 140 TYR T N 1
ATOM 11269 C CA . TYR D 4 140 ? 174.28900 129.39600 191.66400 1.000 25.09932 140 TYR T CA 1
ATOM 11270 C C . TYR D 4 140 ? 173.58000 128.65700 192.79000 1.000 28.38007 140 TYR T C 1
ATOM 11271 O O . TYR D 4 140 ? 172.60200 127.94300 192.55200 1.000 35.44324 140 TYR T O 1
ATOM 11280 N N . PHE D 4 141 ? 174.06400 128.84000 194.01200 1.000 30.99541 141 PHE T N 1
ATOM 11281 C CA . PHE D 4 141 ? 173.58700 128.09500 195.16500 1.000 31.06583 141 PHE T CA 1
ATOM 11282 C C . PHE D 4 141 ? 172.79000 128.99200 196.10500 1.000 39.31978 141 PHE T C 1
ATOM 11283 O O . PHE D 4 141 ? 172.99500 130.20800 196.15600 1.000 34.64195 141 PHE T O 1
ATOM 11291 N N . ASN D 4 142 ? 171.86800 128.37500 196.84100 1.000 46.38607 142 ASN T N 1
ATOM 11292 C CA . ASN D 4 142 ? 171.27200 128.97000 198.02800 1.000 38.18246 142 ASN T CA 1
ATOM 11293 C C . ASN D 4 142 ? 172.09400 128.53500 199.24000 1.000 40.05395 142 ASN T C 1
ATOM 11294 O O . ASN D 4 142 ? 173.21200 128.03400 199.10300 1.000 44.08238 142 ASN T O 1
ATOM 11299 N N . ASP D 4 143 ? 171.56300 128.72900 200.44400 1.000 37.19727 143 ASP T N 1
ATOM 11300 C CA . ASP D 4 143 ? 172.19100 128.15400 201.62500 1.000 40.01447 143 ASP T CA 1
ATOM 11301 C C . ASP D 4 143 ? 171.58700 126.81200 202.02400 1.000 44.25706 143 ASP T C 1
ATOM 11302 O O . ASP D 4 143 ? 172.06800 126.19800 202.98100 1.000 46.63119 143 ASP T O 1
ATOM 11307 N N . LYS D 4 144 ? 170.55700 126.33700 201.31900 1.000 49.16439 144 LYS T N 1
ATOM 11308 C CA . LYS D 4 144 ? 170.15900 124.94300 201.47400 1.000 51.07113 144 LYS T CA 1
ATOM 11309 C C . LYS D 4 144 ? 170.83900 124.04200 200.45200 1.000 50.85608 144 LYS T C 1
ATOM 11310 O O . LYS D 4 144 ? 171.32500 122.96300 200.80500 1.000 50.40495 144 LYS T O 1
ATOM 11316 N N . THR D 4 145 ? 170.88200 124.46700 199.18700 1.000 48.23521 145 THR T N 1
ATOM 11317 C CA . THR D 4 145 ? 171.31700 123.59300 198.10500 1.000 50.79293 145 THR T CA 1
ATOM 11318 C C . THR D 4 145 ? 172.82000 123.36700 198.07500 1.000 52.44129 145 THR T C 1
ATOM 11319 O O . THR D 4 145 ? 173.26300 122.34800 197.53500 1.000 55.00062 145 THR T O 1
ATOM 11323 N N . ILE D 4 146 ? 173.61400 124.28900 198.62000 1.000 46.39250 146 ILE T N 1
ATOM 11324 C CA . ILE D 4 146 ? 175.06400 124.16000 198.50500 1.000 46.12987 146 ILE T CA 1
ATOM 11325 C C . ILE D 4 146 ? 175.54600 122.89900 199.21700 1.000 48.11274 146 ILE T C 1
ATOM 11326 O O . ILE D 4 146 ? 176.33000 122.11900 198.66500 1.000 50.83749 146 ILE T O 1
ATOM 11331 N N . ASP D 4 147 ? 175.04900 122.65300 200.43100 1.000 50.82836 147 ASP T N 1
ATOM 11332 C CA . ASP D 4 147 ? 175.44600 121.45000 201.15400 1.000 49.92403 147 ASP T CA 1
ATOM 11333 C C . ASP D 4 147 ? 174.88700 120.20100 200.48800 1.000 53.69426 147 ASP T C 1
ATOM 11334 O O . ASP D 4 147 ? 175.55900 119.16300 200.43700 1.000 56.12545 147 ASP T O 1
ATOM 11339 N N . GLU D 4 148 ? 173.66700 120.28900 199.95000 1.000 62.70787 148 GLU T N 1
ATOM 11340 C CA . GLU D 4 148 ? 173.08300 119.15900 199.23600 1.000 62.54640 148 GLU T CA 1
ATOM 11341 C C . GLU D 4 148 ? 173.97800 118.72000 198.08800 1.000 63.03228 148 GLU T C 1
ATOM 11342 O O . GLU D 4 148 ? 174.28200 117.53200 197.94000 1.000 63.79553 148 GLU T O 1
ATOM 11348 N N . GLU D 4 149 ? 174.42200 119.67300 197.27000 1.000 65.34365 149 GLU T N 1
ATOM 11349 C CA . GLU D 4 149 ? 175.18600 119.33000 196.07900 1.000 64.52077 149 GLU T CA 1
ATOM 11350 C C . GLU D 4 149 ? 176.68000 119.19800 196.33100 1.000 64.51740 149 GLU T C 1
ATOM 11351 O O . GLU D 4 149 ? 177.40200 118.78300 195.42000 1.000 67.28119 149 GLU T O 1
ATOM 11357 N N . LEU D 4 150 ? 177.16700 119.55200 197.52100 1.000 59.23534 150 LEU T N 1
ATOM 11358 C CA . LEU D 4 150 ? 178.51900 119.16200 197.89800 1.000 58.13420 150 LEU T CA 1
ATOM 11359 C C . LEU D 4 150 ? 178.57700 117.79200 198.55700 1.000 60.07906 150 LEU T C 1
ATOM 11360 O O . LEU D 4 150 ? 179.61400 117.12500 198.47100 1.000 63.83422 150 LEU T O 1
ATOM 11365 N N . GLU D 4 151 ? 177.50000 117.35400 199.21200 1.000 71.58169 151 GLU T N 1
ATOM 11366 C CA . GLU D 4 151 ? 177.42700 116.00600 199.75900 1.000 72.30943 151 GLU T CA 1
ATOM 11367 C C . GLU D 4 151 ? 176.76400 115.00600 198.82200 1.000 71.82387 151 GLU T C 1
ATOM 11368 O O . GLU D 4 151 ? 176.70000 113.82100 199.16000 1.000 73.35129 151 GLU T O 1
ATOM 11374 N N . ARG D 4 152 ? 176.26700 115.44000 197.66100 1.000 78.36295 152 ARG T N 1
ATOM 11375 C CA . ARG D 4 152 ? 175.59100 114.50500 196.76600 1.000 80.03652 152 ARG T CA 1
ATOM 11376 C C . ARG D 4 152 ? 176.55800 113.45500 196.23200 1.000 81.88877 152 ARG T C 1
ATOM 11377 O O . ARG D 4 152 ? 176.25400 112.25600 196.23300 1.000 80.50971 152 ARG T O 1
ATOM 11385 N N . ASP D 4 153 ? 177.73500 113.88500 195.78100 1.000 85.45158 153 ASP T N 1
ATOM 11386 C CA . ASP D 4 153 ? 178.73900 112.99100 195.22000 1.000 84.24568 153 ASP T CA 1
ATOM 11387 C C . ASP D 4 153 ? 180.08500 113.28500 195.86100 1.000 82.61572 153 ASP T C 1
ATOM 11388 O O . ASP D 4 153 ? 180.51300 114.44200 195.90800 1.000 83.51545 153 ASP T O 1
ATOM 11393 N N . LYS D 4 154 ? 180.75100 112.24000 196.35100 1.000 83.16627 154 LYS T N 1
ATOM 11394 C CA . LYS D 4 154 ? 182.06100 112.39900 196.96600 1.000 85.75772 154 LYS T CA 1
ATOM 11395 C C . LYS D 4 154 ? 183.20300 112.30900 195.96400 1.000 86.59307 154 LYS T C 1
ATOM 11396 O O . LYS D 4 154 ? 184.30900 112.77300 196.26300 1.000 85.32916 154 LYS T O 1
ATOM 11402 N N . ARG D 4 155 ? 182.96500 111.72300 194.78900 1.000 87.65737 155 ARG T N 1
ATOM 11403 C CA . ARG D 4 155 ? 183.99900 111.65000 193.76400 1.000 86.23423 155 ARG T CA 1
ATOM 11404 C C . ARG D 4 155 ? 184.19800 112.98200 193.05600 1.000 86.13930 155 ARG T C 1
ATOM 11405 O O . ARG D 4 155 ? 185.25800 113.21400 192.46600 1.000 87.14603 155 ARG T O 1
ATOM 11413 N N . VAL D 4 156 ? 183.20300 113.85800 193.10700 1.000 75.10184 156 VAL T N 1
ATOM 11414 C CA . VAL D 4 156 ? 183.19200 115.07400 192.30300 1.000 72.21727 156 VAL T CA 1
ATOM 11415 C C . VAL D 4 156 ? 183.97700 116.17400 193.00400 1.000 70.82340 156 VAL T C 1
ATOM 11416 O O . VAL D 4 156 ? 183.90700 116.33200 194.22900 1.000 67.38639 156 VAL T O 1
ATOM 11420 N N . THR D 4 157 ? 184.73800 116.93500 192.22200 1.000 61.07336 157 THR T N 1
ATOM 11421 C CA . THR D 4 157 ? 185.42000 118.13200 192.69100 1.000 57.44677 157 THR T CA 1
ATOM 11422 C C . THR D 4 157 ? 184.58200 119.35600 192.35200 1.000 54.78517 157 THR T C 1
ATOM 11423 O O . THR D 4 157 ? 184.17400 119.53400 191.20100 1.000 57.66958 157 THR T O 1
ATOM 11427 N N . TRP D 4 158 ? 184.33300 120.19600 193.34900 1.000 43.05703 158 TRP T N 1
ATOM 11428 C CA . TRP D 4 158 ? 183.51100 121.38600 193.19400 1.000 41.11265 158 TRP T CA 1
ATOM 11429 C C . TRP D 4 158 ? 184.37300 122.62000 193.40500 1.000 39.97951 158 TRP T C 1
ATOM 11430 O O . TRP D 4 158 ? 185.10300 122.70700 194.39600 1.000 45.65595 158 TRP T O 1
ATOM 11441 N N . ILE D 4 159 ? 184.29100 123.56600 192.47800 1.000 35.61857 159 ILE T N 1
ATOM 11442 C CA . ILE D 4 159 ? 185.00300 124.83400 192.57600 1.000 36.66866 159 ILE T CA 1
ATOM 11443 C C . ILE D 4 159 ? 183.95800 125.92600 192.74300 1.000 34.26336 159 ILE T C 1
ATOM 11444 O O . ILE D 4 159 ? 183.29900 126.31900 191.77500 1.000 32.93061 159 ILE T O 1
ATOM 11449 N N . VAL D 4 160 ? 183.81400 126.42900 193.96700 1.000 32.14905 160 VAL T N 1
ATOM 11450 C CA . VAL D 4 160 ? 182.74100 127.34700 194.33100 1.000 31.29384 160 VAL T CA 1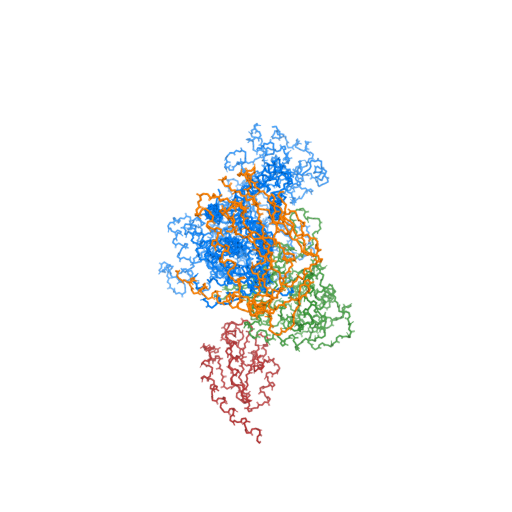
ATOM 11451 C C . VAL D 4 160 ? 183.33700 128.71800 194.60900 1.000 27.49577 160 VAL T C 1
ATOM 11452 O O . VAL D 4 160 ? 184.34000 128.83500 195.32100 1.000 29.49337 160 VAL T O 1
ATOM 11456 N N . GLU D 4 161 ? 182.72300 129.75100 194.04300 1.000 24.09202 161 GLU T N 1
ATOM 11457 C CA . GLU D 4 161 ? 183.10200 131.13100 194.30400 1.000 20.58133 161 GLU T CA 1
ATOM 11458 C C . GLU D 4 161 ? 182.10800 131.75500 195.27200 1.000 29.64208 161 GLU T C 1
ATOM 11459 O O . GLU D 4 161 ? 180.89400 131.63900 195.08400 1.000 32.91610 161 GLU T O 1
ATOM 11465 N N . PHE D 4 162 ? 182.62800 132.41100 196.30200 1.000 33.00491 162 PHE T N 1
ATOM 11466 C CA . PHE D 4 162 ? 181.81700 133.09200 197.30200 1.000 14.49498 162 PHE T CA 1
ATOM 11467 C C . PHE D 4 162 ? 181.91600 134.58700 197.02500 1.000 20.53551 162 PHE T C 1
ATOM 11468 O O . PHE D 4 162 ? 182.98900 135.17900 197.16400 1.000 23.38166 162 PHE T O 1
ATOM 11476 N N . PHE D 4 163 ? 180.80300 135.19400 196.62600 1.000 22.50842 163 PHE T N 1
ATOM 11477 C CA . PHE D 4 163 ? 180.79000 136.57500 196.17100 1.000 18.16754 163 PHE T CA 1
ATOM 11478 C C . PHE D 4 163 ? 179.67300 137.34100 196.87000 1.000 18.63313 163 PHE T C 1
ATOM 11479 O O . PHE D 4 163 ? 178.91000 136.78800 197.66400 1.000 16.85695 163 PHE T O 1
ATOM 11487 N N . ALA D 4 164 ? 179.59700 138.63600 196.57300 1.000 17.11188 164 ALA T N 1
ATOM 11488 C CA . ALA D 4 164 ? 178.52200 139.50200 197.03000 1.000 7.19847 164 ALA T CA 1
ATOM 11489 C C . ALA D 4 164 ? 178.25600 140.54400 195.95700 1.000 18.53754 164 ALA T C 1
ATOM 11490 O O . ALA D 4 164 ? 179.19000 141.03100 195.31800 1.000 27.03663 164 ALA T O 1
ATOM 11492 N N . ASN D 4 165 ? 176.98200 140.88600 195.76100 1.000 29.46677 165 ASN T N 1
ATOM 11493 C CA . ASN D 4 165 ? 176.61100 141.76700 194.65700 1.000 30.19600 165 ASN T CA 1
ATOM 11494 C C . ASN D 4 165 ? 177.07300 143.20300 194.84900 1.000 22.28902 165 ASN T C 1
ATOM 11495 O O . ASN D 4 165 ? 177.00400 143.98400 193.89500 1.000 27.82730 165 ASN T O 1
ATOM 11500 N N . TRP D 4 166 ? 177.52600 143.57800 196.04300 1.000 16.49828 166 TRP T N 1
ATOM 11501 C CA . TRP D 4 166 ? 178.04000 144.92100 196.26000 1.000 16.19484 166 TRP T CA 1
ATOM 11502 C C . TRP D 4 166 ? 179.54500 145.03400 196.07900 1.000 28.74707 166 TRP T C 1
ATOM 11503 O O . TRP D 4 166 ? 180.05300 146.15300 195.96300 1.000 37.87130 166 TRP T O 1
ATOM 11514 N N . SER D 4 167 ? 180.26500 143.91700 196.05700 1.000 28.64440 167 SER T N 1
ATOM 11515 C CA . SER D 4 167 ? 181.71000 143.96200 195.88900 1.000 24.65094 167 SER T CA 1
ATOM 11516 C C . SER D 4 167 ? 182.06400 144.30100 194.44900 1.000 29.48782 167 SER T C 1
ATOM 11517 O O . SER D 4 167 ? 181.45700 143.78100 193.51000 1.000 37.24326 167 SER T O 1
ATOM 11520 N N . ASN D 4 168 ? 183.04200 145.19000 194.27500 1.000 35.11845 168 ASN T N 1
ATOM 11521 C CA . ASN D 4 168 ? 183.51200 145.53300 192.94100 1.000 34.27199 168 ASN T CA 1
ATOM 11522 C C . ASN D 4 168 ? 184.54900 144.55100 192.41400 1.000 33.25563 168 ASN T C 1
ATOM 11523 O O . ASN D 4 168 ? 184.78200 144.50900 191.20200 1.000 34.94643 168 ASN T O 1
ATOM 11528 N N . ASP D 4 169 ? 185.17900 143.76800 193.29100 1.000 35.50898 169 ASP T N 1
ATOM 11529 C CA . ASP D 4 169 ? 186.13200 142.75800 192.84800 1.000 34.16488 169 ASP T CA 1
ATOM 11530 C C . ASP D 4 169 ? 185.43100 141.53800 192.26900 1.000 35.89065 169 ASP T C 1
ATOM 11531 O O . ASP D 4 169 ? 185.93100 140.92500 191.31600 1.000 45.53066 169 ASP T O 1
ATOM 11536 N N . CYS D 4 170 ? 184.27600 141.17400 192.82500 1.000 25.36787 170 CYS T N 1
ATOM 11537 C CA . CYS D 4 170 ? 183.50700 140.06800 192.27500 1.000 27.88243 170 CYS T CA 1
ATOM 11538 C C . CYS D 4 170 ? 182.96400 140.39400 190.89200 1.000 28.99321 170 CYS T C 1
ATOM 11539 O O . CYS D 4 170 ? 182.83200 139.49600 190.05500 1.000 31.85006 170 CYS T O 1
ATOM 11542 N N . GLN D 4 171 ? 182.66500 141.66500 190.62600 1.000 31.72909 171 GLN T N 1
ATOM 11543 C CA . GLN D 4 171 ? 182.23500 142.04900 189.28800 1.000 30.18336 171 GLN T CA 1
ATOM 11544 C C . GLN D 4 171 ? 183.37600 141.94500 188.28800 1.000 35.43020 171 GLN T C 1
ATOM 11545 O O . GLN D 4 171 ? 183.14700 141.60500 187.12200 1.000 37.89077 171 GLN T O 1
ATOM 11551 N N . SER D 4 172 ? 184.60400 142.23600 188.71900 1.000 39.29831 172 SER T N 1
ATOM 11552 C CA . SER D 4 172 ? 185.75600 142.06900 187.84000 1.000 38.51406 172 SER T CA 1
ATOM 11553 C C . SER D 4 172 ? 186.03900 140.59600 187.57700 1.000 36.58049 172 SER T C 1
ATOM 11554 O O . SER D 4 172 ? 186.40400 140.22000 186.45800 1.000 40.42104 172 SER T O 1
ATOM 11557 N N . PHE D 4 173 ? 185.88000 139.74900 188.59300 1.000 31.11048 173 PHE T N 1
ATOM 11558 C CA . PHE D 4 173 ? 186.08800 138.31700 188.41400 1.000 30.02305 173 PHE T CA 1
ATOM 11559 C C . PHE D 4 173 ? 184.89200 137.60200 187.79900 1.000 34.59953 173 PHE T C 1
ATOM 11560 O O . PHE D 4 173 ? 184.98400 136.39900 187.53500 1.000 34.80124 173 PHE T O 1
ATOM 11568 N N . ALA D 4 174 ? 183.77700 138.29600 187.57700 1.000 36.05161 174 ALA T N 1
ATOM 11569 C CA . ALA D 4 174 ? 182.59800 137.63400 187.02300 1.000 32.65804 174 ALA T CA 1
ATOM 11570 C C . ALA D 4 174 ? 182.84100 137.00900 185.65300 1.000 36.60053 174 ALA T C 1
ATOM 11571 O O . ALA D 4 174 ? 182.50000 135.82700 185.47700 1.000 42.75906 174 ALA T O 1
ATOM 11573 N N . PRO D 4 175 ? 183.40700 137.70400 184.65600 1.000 41.82169 175 PRO T N 1
ATOM 11574 C CA . PRO D 4 175 ? 183.60300 137.04200 183.35600 1.000 42.64398 175 PRO T CA 1
ATOM 11575 C C . PRO D 4 175 ? 184.72400 136.01700 183.35600 1.000 41.25112 175 PRO T C 1
ATOM 11576 O O . PRO D 4 175 ? 184.66400 135.05200 182.58200 1.000 42.53218 175 PRO T O 1
ATOM 11580 N N . ILE D 4 176 ? 185.74700 136.19800 184.19500 1.000 34.56207 176 ILE T N 1
ATOM 11581 C CA . ILE D 4 176 ? 186.83700 135.22900 184.25700 1.000 34.36642 176 ILE T CA 1
ATOM 11582 C C . ILE D 4 176 ? 186.31800 133.87700 184.72900 1.000 35.84445 176 ILE T C 1
ATOM 11583 O O . ILE D 4 176 ? 186.67900 132.82900 184.17900 1.000 44.00151 176 ILE T O 1
ATOM 11588 N N . TYR D 4 177 ? 185.46100 133.87600 185.74900 1.000 32.62897 177 TYR T N 1
ATOM 11589 C CA . TYR D 4 177 ? 184.85800 132.62700 186.20000 1.000 37.13409 177 TYR T CA 1
ATOM 11590 C C . TYR D 4 177 ? 184.01400 132.00000 185.09800 1.000 39.14838 177 TYR T C 1
ATOM 11591 O O . TYR D 4 177 ? 184.00500 130.77400 184.92900 1.000 38.94458 177 TYR T O 1
ATOM 11600 N N . ALA D 4 178 ? 183.30000 132.83000 184.33600 1.000 41.76300 178 ALA T N 1
ATOM 11601 C CA . ALA D 4 178 ? 182.44200 132.31700 183.27400 1.000 42.54684 178 ALA T CA 1
ATOM 11602 C C . ALA D 4 178 ? 183.25800 131.61800 182.19600 1.000 42.43059 178 ALA T C 1
ATOM 11603 O O . ALA D 4 178 ? 182.94200 130.49100 181.79900 1.000 43.72207 178 ALA T O 1
ATOM 11605 N N . ASP D 4 179 ? 184.33000 132.25600 181.72400 1.000 49.60972 179 ASP T N 1
ATOM 11606 C CA . ASP D 4 179 ? 185.11100 131.60600 180.67900 1.000 51.12719 179 ASP T CA 1
ATOM 11607 C C . ASP D 4 179 ? 186.07400 130.55800 181.22400 1.000 49.39328 179 ASP T C 1
ATOM 11608 O O . ASP D 4 179 ? 186.69800 129.84900 180.43100 1.000 54.60579 179 ASP T O 1
ATOM 11613 N N . LEU D 4 180 ? 186.21600 130.44200 182.54600 1.000 43.51681 180 LEU T N 1
ATOM 11614 C CA . LEU D 4 180 ? 186.89400 129.28000 183.10900 1.000 44.96793 180 LEU T CA 1
ATOM 11615 C C . LEU D 4 180 ? 185.97300 128.06700 183.13900 1.000 49.11895 180 LEU T C 1
ATOM 11616 O O . LEU D 4 180 ? 186.38200 126.95600 182.77400 1.000 49.62281 180 LEU T O 1
ATOM 11621 N N . SER D 4 181 ? 184.73100 128.26700 183.58300 1.000 53.02142 181 SER T N 1
ATOM 11622 C CA . SER D 4 181 ? 183.73500 127.20700 183.53200 1.000 49.82323 181 SER T CA 1
ATOM 11623 C C . SER D 4 181 ? 183.39100 126.81800 182.10400 1.000 52.71821 181 SER T C 1
ATOM 11624 O O . SER D 4 181 ? 182.93500 125.69700 181.87400 1.000 53.99752 181 SER T O 1
ATOM 11627 N N . LEU D 4 182 ? 183.58100 127.72300 181.14300 1.000 53.17394 182 LEU T N 1
ATOM 11628 C CA . LEU D 4 182 ? 183.36500 127.37100 179.74600 1.000 48.70150 182 LEU T CA 1
ATOM 11629 C C . LEU D 4 182 ? 184.35900 126.33200 179.24900 1.000 49.94014 182 LEU T C 1
ATOM 11630 O O . LEU D 4 182 ? 184.11300 125.70200 178.21600 1.000 54.05041 182 LEU T O 1
ATOM 11635 N N . LYS D 4 183 ? 185.46900 126.13300 179.95700 1.000 57.46560 183 LYS T N 1
ATOM 11636 C CA . LYS D 4 183 ? 186.49800 125.18800 179.54800 1.000 59.49127 183 LYS T CA 1
ATOM 11637 C C . LYS D 4 183 ? 186.59300 123.97400 180.45900 1.000 59.47606 183 LYS T C 1
ATOM 11638 O O . LYS D 4 183 ? 186.63600 122.84200 179.96900 1.000 62.18359 183 LYS T O 1
ATOM 11644 N N . TYR D 4 184 ? 186.62300 124.17000 181.77500 1.000 57.30505 184 TYR T N 1
ATOM 11645 C CA . TYR D 4 184 ? 186.91100 123.07400 182.70200 1.000 59.80451 184 TYR T CA 1
ATOM 11646 C C . TYR D 4 184 ? 185.64400 122.48900 183.31600 1.000 63.26210 184 TYR T C 1
ATOM 11647 O O . TYR D 4 184 ? 185.62400 122.12400 184.49500 1.000 65.70690 184 TYR T O 1
ATOM 11656 N N . ASN D 4 185 ? 184.57800 122.37900 182.52900 1.000 59.60019 185 ASN T N 1
ATOM 11657 C CA . ASN D 4 185 ? 183.26300 121.93000 182.99500 1.000 59.19976 185 ASN T CA 1
ATOM 11658 C C . ASN D 4 185 ? 182.98800 120.43400 182.81600 1.000 57.26058 185 ASN T C 1
ATOM 11659 O O . ASN D 4 185 ? 181.85300 120.01800 182.59200 1.000 56.42210 185 ASN T O 1
ATOM 11664 N N . CYS D 4 186 ? 183.98900 119.59300 183.06300 1.000 64.47584 186 CYS T N 1
ATOM 11665 C CA . CYS D 4 186 ? 183.78900 118.16000 182.90900 1.000 66.56827 186 CYS T CA 1
ATOM 11666 C C . CYS D 4 186 ? 182.80600 117.63600 183.95700 1.000 68.24647 186 CYS T C 1
ATOM 11667 O O . CYS D 4 186 ? 182.36600 118.35300 184.85900 1.000 69.70681 186 CYS T O 1
ATOM 11670 N N . THR D 4 187 ? 182.45400 116.35700 183.81900 1.000 66.21572 187 THR T N 1
ATOM 11671 C CA . THR D 4 187 ? 181.53200 115.74400 184.76800 1.000 66.44032 187 THR T CA 1
ATOM 11672 C C . THR D 4 187 ? 182.14000 115.65200 186.15900 1.000 66.01030 187 THR T C 1
ATOM 11673 O O . THR D 4 187 ? 181.42400 115.79500 187.15700 1.000 65.56106 187 THR T O 1
ATOM 11677 N N . GLY D 4 188 ? 183.44100 115.41200 186.24800 1.000 68.13450 188 GLY T N 1
ATOM 11678 C CA . GLY D 4 188 ? 184.13400 115.31200 187.51200 1.000 67.95123 188 GLY T CA 1
ATOM 11679 C C . GLY D 4 188 ? 184.63400 116.62300 188.06900 1.000 66.62633 188 GLY T C 1
ATOM 11680 O O . GLY D 4 188 ? 185.35400 116.62100 189.07200 1.000 68.45525 188 GLY T O 1
ATOM 11681 N N . LEU D 4 189 ? 184.28400 117.74700 187.44400 1.000 55.90396 189 LEU T N 1
ATOM 11682 C CA . LEU D 4 189 ? 184.72500 119.06000 187.91000 1.000 54.50958 189 LEU T CA 1
ATOM 11683 C C . LEU D 4 189 ? 183.67200 120.07400 187.47300 1.000 56.09362 189 LEU T C 1
ATOM 11684 O O . LEU D 4 189 ? 183.66400 120.49800 186.31400 1.000 56.56863 189 LEU T O 1
ATOM 11689 N N . ASN D 4 190 ? 182.79700 120.46000 188.39600 1.000 52.06579 190 ASN T N 1
ATOM 11690 C CA . ASN D 4 190 ? 181.79100 121.47300 188.11800 1.000 49.98711 190 ASN T CA 1
ATOM 11691 C C . ASN D 4 190 ? 182.11900 122.76800 188.84600 1.000 48.85867 190 ASN T C 1
ATOM 11692 O O . ASN D 4 190 ? 182.86600 122.79200 189.82500 1.000 47.79413 190 ASN T O 1
ATOM 11697 N N . PHE D 4 191 ? 181.53700 123.85400 188.34900 1.000 48.74733 191 PHE T N 1
ATOM 11698 C CA . PHE D 4 191 ? 181.75100 125.18800 188.88500 1.000 46.46630 191 PHE T CA 1
ATOM 11699 C C . PHE D 4 191 ? 180.47400 125.68300 189.54700 1.000 44.95351 191 PHE T C 1
ATOM 11700 O O . PHE D 4 191 ? 179.37800 125.51100 189.00900 1.000 44.50413 191 PHE T O 1
ATOM 11708 N N . GLY D 4 192 ? 180.62200 126.29600 190.72500 1.000 34.69839 192 GLY T N 1
ATOM 11709 C CA . GLY D 4 192 ? 179.49000 126.78000 191.47900 1.000 26.61738 192 GLY T CA 1
ATOM 11710 C C . GLY D 4 192 ? 179.69000 128.22100 191.91300 1.000 22.67784 192 GLY T C 1
ATOM 11711 O O . GLY D 4 192 ? 180.76800 128.79500 191.76600 1.000 26.74756 192 GLY T O 1
ATOM 11712 N N . LYS D 4 193 ? 178.61500 128.79600 192.44400 1.000 24.36965 193 LYS T N 1
ATOM 11713 C CA . LYS D 4 193 ? 178.62200 130.15800 192.95500 1.000 25.32933 193 LYS T CA 1
ATOM 11714 C C . LYS D 4 193 ? 177.62500 130.25200 194.09700 1.000 27.07257 193 LYS T C 1
ATOM 11715 O O . LYS D 4 193 ? 176.66900 129.47800 194.16500 1.000 31.47548 193 LYS T O 1
ATOM 11721 N N . VAL D 4 194 ? 177.85500 131.20500 194.99400 1.000 31.63433 194 VAL T N 1
ATOM 11722 C CA . VAL D 4 194 ? 176.93600 131.44800 196.10100 1.000 29.19657 194 VAL T CA 1
ATOM 11723 C C . VAL D 4 194 ? 177.09700 132.89000 196.56000 1.000 28.25064 194 VAL T C 1
ATOM 11724 O O . VAL D 4 194 ? 178.21400 133.38700 196.72000 1.000 29.16683 194 VAL T O 1
ATOM 11728 N N . ASP D 4 195 ? 175.96800 133.56100 196.75900 1.000 27.88725 195 ASP T N 1
ATOM 11729 C CA . ASP D 4 195 ? 175.93500 134.94900 197.20900 1.000 17.31585 195 ASP T CA 1
ATOM 11730 C C . ASP D 4 195 ? 175.97800 134.94600 198.72900 1.000 22.28467 195 ASP T C 1
ATOM 11731 O O . ASP D 4 195 ? 174.97600 134.66200 199.38700 1.000 31.62292 195 ASP T O 1
ATOM 11736 N N . VAL D 4 196 ? 177.14900 135.24600 199.29800 1.000 24.13892 196 VAL T N 1
ATOM 11737 C CA . VAL D 4 196 ? 177.25600 135.31800 200.75300 1.000 23.80198 196 VAL T CA 1
ATOM 11738 C C . VAL D 4 196 ? 176.85600 136.68000 201.29200 1.000 24.35387 196 VAL T C 1
ATOM 11739 O O . VAL D 4 196 ? 176.75000 136.84400 202.51200 1.000 36.95029 196 VAL T O 1
ATOM 11743 N N . GLY D 4 197 ? 176.63200 137.66300 200.41900 1.000 24.15664 197 GLY T N 1
ATOM 11744 C CA . GLY D 4 197 ? 176.08500 138.92800 200.86900 1.000 21.81738 197 GLY T CA 1
ATOM 11745 C C . GLY D 4 197 ? 174.63000 138.82800 201.27000 1.000 25.46771 197 GLY T C 1
ATOM 11746 O O . GLY D 4 197 ? 174.16300 139.59100 202.12000 1.000 34.45102 197 GLY T O 1
ATOM 11747 N N . ARG D 4 198 ? 173.89800 137.88900 200.67700 1.000 23.14307 198 ARG T N 1
ATOM 11748 C CA . ARG D 4 198 ? 172.50100 137.63400 201.00000 1.000 20.62719 198 ARG T CA 1
ATOM 11749 C C . ARG D 4 198 ? 172.32100 136.41100 201.88500 1.000 26.70860 198 ARG T C 1
ATOM 11750 O O . ARG D 4 198 ? 171.55100 136.45600 202.84800 1.000 32.40762 198 ARG T O 1
ATOM 11758 N N . TYR D 4 199 ? 173.02600 135.32300 201.58600 1.000 26.34447 199 TYR T N 1
ATOM 11759 C CA . TYR D 4 199 ? 172.97100 134.10100 202.38300 1.000 21.79205 199 TYR T CA 1
ATOM 11760 C C . TYR D 4 199 ? 174.09700 134.16200 203.40300 1.000 27.44282 199 TYR T C 1
ATOM 11761 O O . TYR D 4 199 ? 175.23700 133.79900 203.10900 1.000 31.50240 199 TYR T O 1
ATOM 11770 N N . THR D 4 200 ? 173.78000 134.62300 204.61100 1.000 41.54288 200 THR T N 1
ATOM 11771 C CA . THR D 4 200 ? 174.78800 134.78200 205.64900 1.000 40.74184 200 THR T CA 1
ATOM 11772 C C . THR D 4 200 ? 175.07500 133.49300 206.40500 1.000 41.23845 200 THR T C 1
ATOM 11773 O O . THR D 4 200 ? 176.03600 133.45300 207.17900 1.000 39.74267 200 THR T O 1
ATOM 11777 N N . ASP D 4 201 ? 174.27500 132.44700 206.20900 1.000 43.95906 201 ASP T N 1
ATOM 11778 C CA . ASP D 4 201 ? 174.58800 131.15300 206.79700 1.000 44.89742 201 ASP T CA 1
ATOM 11779 C C . ASP D 4 201 ? 175.65500 130.40500 206.01600 1.000 47.85148 201 ASP T C 1
ATOM 11780 O O . ASP D 4 201 ? 176.19400 129.41800 206.52500 1.000 51.33776 201 ASP T O 1
ATOM 11785 N N . VAL D 4 202 ? 175.96600 130.84600 204.79900 1.000 44.72426 202 VAL T N 1
ATOM 11786 C CA . VAL D 4 202 ? 177.10500 130.31000 204.06700 1.000 40.86318 202 VAL T CA 1
ATOM 11787 C C . VAL D 4 202 ? 178.38900 131.03100 204.45900 1.000 41.93036 202 VAL T C 1
ATOM 11788 O O . VAL D 4 202 ? 179.45600 130.41300 204.51200 1.000 43.73638 202 VAL T O 1
ATOM 11792 N N . SER D 4 203 ? 178.30100 132.32900 204.74700 1.000 42.31974 203 SER T N 1
ATOM 11793 C CA . SER D 4 203 ? 179.46000 133.09600 205.17600 1.000 38.77393 203 SER T CA 1
ATOM 11794 C C . SER D 4 203 ? 180.01300 132.61100 206.50700 1.000 46.32933 203 SER T C 1
ATOM 11795 O O . SER D 4 203 ? 181.16100 132.92300 206.83700 1.000 47.44056 203 SER T O 1
ATOM 11798 N N . THR D 4 204 ? 179.22700 131.86000 207.27600 1.000 49.56942 204 THR T N 1
ATOM 11799 C CA . THR D 4 204 ? 179.64500 131.36300 208.58000 1.000 48.41239 204 THR T CA 1
ATOM 11800 C C . THR D 4 204 ? 180.14800 129.92600 208.52500 1.000 52.94894 204 THR T C 1
ATOM 11801 O O . THR D 4 204 ? 181.18600 129.61100 209.11200 1.000 55.92261 204 THR T O 1
ATOM 11805 N N . ARG D 4 205 ? 179.43000 129.04400 207.82600 1.000 47.02697 205 ARG T N 1
ATOM 11806 C CA . ARG D 4 205 ? 179.83700 127.64500 207.76500 1.000 47.58461 205 ARG T CA 1
ATOM 11807 C C . ARG D 4 205 ? 181.10400 127.45400 206.94300 1.000 49.03140 205 ARG T C 1
ATOM 11808 O O . ARG D 4 205 ? 181.85200 126.49800 207.17700 1.000 50.58289 205 ARG T O 1
ATOM 11816 N N . TYR D 4 206 ? 181.36600 128.34100 205.98400 1.000 46.45958 206 TYR T N 1
ATOM 11817 C CA . TYR D 4 206 ? 182.54000 128.23300 205.12900 1.000 46.85770 206 TYR T CA 1
ATOM 11818 C C . TYR D 4 206 ? 183.58000 129.30400 205.42100 1.000 48.64610 206 TYR T C 1
ATOM 11819 O O . TYR D 4 206 ? 184.50900 129.48100 204.62900 1.000 53.04505 206 TYR T O 1
ATOM 11828 N N . LYS D 4 207 ? 183.44200 130.01700 206.54000 1.000 45.04157 207 LYS T N 1
ATOM 11829 C CA . LYS D 4 207 ? 184.46300 130.94000 207.03800 1.000 47.52535 207 LYS T CA 1
ATOM 11830 C C . LYS D 4 207 ? 184.87700 131.96200 205.98000 1.000 47.38375 207 LYS T C 1
ATOM 11831 O O . LYS D 4 207 ? 186.06200 132.17800 205.71800 1.000 45.28573 207 LYS T O 1
ATOM 11837 N N . VAL D 4 208 ? 183.88200 132.60300 205.37300 1.000 41.16659 208 VAL T N 1
ATOM 11838 C CA . VAL D 4 208 ? 184.09700 133.68800 204.42200 1.000 41.71861 208 VAL T CA 1
ATOM 11839 C C . VAL D 4 208 ? 183.55500 134.96000 205.05500 1.000 41.62333 208 VAL T C 1
ATOM 11840 O O . VAL D 4 208 ? 182.37100 135.02700 205.40500 1.000 47.15111 208 VAL T O 1
ATOM 11844 N N . SER D 4 209 ? 184.41600 135.96200 205.20700 1.000 41.00341 209 SER T N 1
ATOM 11845 C CA . SER D 4 209 ? 184.03100 137.19700 205.87800 1.000 41.59736 209 SER T CA 1
ATOM 11846 C C . SER D 4 209 ? 183.37400 138.14100 204.88200 1.000 45.72731 209 SER T C 1
ATOM 11847 O O . SER D 4 209 ? 183.97900 138.50200 203.86800 1.000 43.67379 209 SER T O 1
ATOM 11850 N N . THR D 4 210 ? 182.14100 138.54600 205.17800 1.000 48.06514 210 THR T N 1
ATOM 11851 C CA . THR D 4 210 ? 181.40000 139.48200 204.34500 1.000 44.93159 210 THR T CA 1
ATOM 11852 C C . THR D 4 210 ? 181.66200 140.93600 204.70600 1.000 45.95035 210 THR T C 1
ATOM 11853 O O . THR D 4 210 ? 181.14400 141.82700 204.02800 1.000 52.05687 210 THR T O 1
ATOM 11857 N N . SER D 4 211 ? 182.43400 141.19700 205.75300 1.000 43.57546 211 SER T N 1
ATOM 11858 C CA . SER D 4 211 ? 182.76800 142.56800 206.09300 1.000 44.20313 211 SER T CA 1
ATOM 11859 C C . SER D 4 211 ? 183.62000 143.17900 204.98300 1.000 49.62793 211 SER T C 1
ATOM 11860 O O . SER D 4 211 ? 184.49900 142.50800 204.43400 1.000 56.75576 211 SER T O 1
ATOM 11863 N N . PRO D 4 212 ? 183.38300 144.44400 204.62200 1.000 55.63968 212 PRO T N 1
ATOM 11864 C CA . PRO D 4 212 ? 184.14200 145.04400 203.51600 1.000 56.45755 212 PRO T CA 1
ATOM 11865 C C . PRO D 4 212 ? 185.58400 145.36600 203.86500 1.000 56.98313 212 PRO T C 1
ATOM 11866 O O . PRO D 4 212 ? 186.35400 145.71400 202.96100 1.000 56.53315 212 PRO T O 1
ATOM 11870 N N . LEU D 4 213 ? 185.97600 145.25100 205.13200 1.000 56.11868 213 LEU T N 1
ATOM 11871 C CA . LEU D 4 213 ? 187.34000 145.51400 205.56400 1.000 56.44911 213 LEU T CA 1
ATOM 11872 C C . LEU D 4 213 ? 188.16000 144.24100 205.73100 1.000 54.73588 213 LEU T C 1
ATOM 11873 O O . LEU D 4 213 ? 189.24600 144.28900 206.31600 1.000 56.60983 213 LEU T O 1
ATOM 11878 N N . THR D 4 214 ? 187.66500 143.10400 205.24200 1.000 52.95432 214 THR T N 1
ATOM 11879 C CA . THR D 4 214 ? 188.39700 141.84900 205.33200 1.000 55.20152 214 THR T CA 1
ATOM 11880 C C . THR D 4 214 ? 189.01100 141.40800 204.01100 1.000 56.52327 214 THR T C 1
ATOM 11881 O O . THR D 4 214 ? 189.93400 140.58600 204.02300 1.000 55.88128 214 THR T O 1
ATOM 11885 N N . LYS D 4 215 ? 188.52400 141.93100 202.88200 1.000 56.47716 215 LYS T N 1
ATOM 11886 C CA . LYS D 4 215 ? 189.06300 141.61600 201.55600 1.000 56.23805 215 LYS T CA 1
ATOM 11887 C C . LYS D 4 215 ? 189.02400 140.11600 201.27100 1.000 57.50811 215 LYS T C 1
ATOM 11888 O O . LYS D 4 215 ? 189.94000 139.55700 200.66500 1.000 57.98075 215 LYS T O 1
ATOM 11894 N N . GLN D 4 216 ? 187.95500 139.45800 201.71100 1.000 50.29578 216 GLN T N 1
ATOM 11895 C CA . GLN D 4 216 ? 187.76500 138.03300 201.48600 1.000 44.87011 216 GLN T CA 1
ATOM 11896 C C . GLN D 4 216 ? 186.88000 137.73700 200.28500 1.000 45.59641 216 GLN T C 1
ATOM 11897 O O . GLN D 4 216 ? 186.59000 136.56700 200.02100 1.000 45.03441 216 GLN T O 1
ATOM 11903 N N . LEU D 4 217 ? 186.44000 138.76000 199.55800 1.000 39.91520 217 LEU T N 1
ATOM 11904 C CA . LEU D 4 217 ? 185.54600 138.59000 198.42900 1.000 40.02976 217 LEU T CA 1
ATOM 11905 C C . LEU D 4 217 ? 186.20200 139.12500 197.16300 1.000 40.85805 217 LEU T C 1
ATOM 11906 O O . LEU D 4 217 ? 186.69000 140.26400 197.15900 1.000 40.72772 217 LEU T O 1
ATOM 11911 N N . PRO D 4 218 ? 186.23900 138.34700 196.07400 1.000 39.48383 218 PRO T N 1
ATOM 11912 C CA . PRO D 4 218 ? 185.71300 136.98600 195.92500 1.000 36.00592 218 PRO T CA 1
ATOM 11913 C C . PRO D 4 218 ? 186.61100 135.95600 196.58800 1.000 38.51124 218 PRO T C 1
ATOM 11914 O O . PRO D 4 218 ? 187.78200 136.21600 196.82900 1.000 45.62137 218 PRO T O 1
ATOM 11918 N N . THR D 4 219 ? 186.08500 134.77800 196.90700 1.000 30.39566 219 THR T N 1
ATOM 11919 C CA . THR D 4 219 ? 186.87200 133.69200 197.47100 1.000 30.41963 219 THR T CA 1
ATOM 11920 C C . THR D 4 219 ? 186.64400 132.44800 196.62800 1.000 30.73258 219 THR T C 1
ATOM 11921 O O . THR D 4 219 ? 185.50200 132.13000 196.28600 1.000 36.33546 219 THR T O 1
ATOM 11925 N N . LEU D 4 220 ? 187.72700 131.76100 196.28000 1.000 36.56507 220 LEU T N 1
ATOM 11926 C CA . LEU D 4 220 ? 187.67400 130.54800 195.47500 1.000 35.17154 220 LEU T CA 1
ATOM 11927 C C . LEU D 4 220 ? 188.05700 129.37200 196.36100 1.000 33.64436 220 LEU T C 1
ATOM 11928 O O . LEU D 4 220 ? 189.14600 129.36300 196.94200 1.000 38.82222 220 LEU T O 1
ATOM 11933 N N . ILE D 4 221 ? 187.17000 128.38800 196.46700 1.000 31.44643 221 ILE T N 1
ATOM 11934 C CA . ILE D 4 221 ? 187.39000 127.22900 197.32200 1.000 33.04694 221 ILE T CA 1
ATOM 11935 C C . ILE D 4 221 ? 187.24500 125.96200 196.49200 1.000 33.21553 221 ILE T C 1
ATOM 11936 O O . ILE D 4 221 ? 186.33300 125.84600 195.66700 1.000 29.97773 221 ILE T O 1
ATOM 11941 N N . LEU D 4 222 ? 188.15600 125.02000 196.70700 1.000 36.94622 222 LEU T N 1
ATOM 11942 C CA . LEU D 4 222 ? 188.12700 123.71100 196.07500 1.000 35.58679 222 LEU T CA 1
ATOM 11943 C C . LEU D 4 222 ? 187.60400 122.68700 197.07400 1.000 43.86975 222 LEU T C 1
ATOM 11944 O O . LEU D 4 222 ? 187.99700 122.69500 198.24300 1.000 47.63012 222 LEU T O 1
ATOM 11949 N N . PHE D 4 223 ? 186.72500 121.80200 196.61100 1.000 44.65652 223 PHE T N 1
ATOM 11950 C CA . PHE D 4 223 ? 185.96000 120.91300 197.48400 1.000 38.96411 223 PHE T CA 1
ATOM 11951 C C . PHE D 4 223 ? 186.15800 119.45600 197.09200 1.000 40.31916 223 PHE T C 1
ATOM 11952 O O . PHE D 4 223 ? 185.20100 118.71200 196.87100 1.000 45.60172 223 PHE T O 1
ATOM 11960 N N . GLN D 4 224 ? 187.41700 119.03500 196.98600 1.000 54.52444 224 GLN T N 1
ATOM 11961 C CA . GLN D 4 224 ? 187.73400 117.62700 196.76700 1.000 56.97775 224 GLN T CA 1
ATOM 11962 C C . GLN D 4 224 ? 187.09100 116.75200 197.83600 1.000 57.27412 224 GLN T C 1
ATOM 11963 O O . GLN D 4 224 ? 187.41200 116.86900 199.02300 1.000 57.55914 224 GLN T O 1
ATOM 11969 N N . GLY D 4 225 ? 186.18700 115.87200 197.41300 1.000 62.01210 225 GLY T N 1
ATOM 11970 C CA . GLY D 4 225 ? 185.59300 114.91400 198.32500 1.000 61.61766 225 GLY T CA 1
ATOM 11971 C C . GLY D 4 225 ? 184.59100 115.48000 199.30300 1.000 62.42633 225 GLY T C 1
ATOM 11972 O O . GLY D 4 225 ? 184.36400 114.87700 200.35500 1.000 65.17313 225 GLY T O 1
ATOM 11973 N N . GLY D 4 226 ? 183.98400 116.62200 198.99400 1.000 58.66520 226 GLY T N 1
ATOM 11974 C CA . GLY D 4 226 ? 183.02500 117.23800 199.88500 1.000 54.55979 226 GLY T CA 1
ATOM 11975 C C . GLY D 4 226 ? 183.62300 118.06200 201.00200 1.000 56.04738 226 GLY T C 1
ATOM 11976 O O . GLY D 4 226 ? 182.86900 118.64100 201.79300 1.000 58.51637 226 GLY T O 1
ATOM 11977 N N . LYS D 4 227 ? 184.94800 118.13600 201.09500 1.000 54.13577 227 LYS T N 1
ATOM 11978 C CA . LYS D 4 227 ? 185.63100 118.91000 202.11800 1.000 53.13290 227 LYS T CA 1
ATOM 11979 C C . LYS D 4 227 ? 186.60200 119.87000 201.44900 1.000 52.99353 227 LYS T C 1
ATOM 11980 O O . LYS D 4 227 ? 187.11500 119.59600 200.36200 1.000 53.39851 227 LYS T O 1
ATOM 11986 N N . GLU D 4 228 ? 186.84500 121.00000 202.10700 1.000 50.49630 228 GLU T N 1
ATOM 11987 C CA . GLU D 4 228 ? 187.70000 122.02700 201.52900 1.000 48.06168 228 GLU T CA 1
ATOM 11988 C C . GLU D 4 228 ? 189.11100 121.49600 201.32600 1.000 50.18185 228 GLU T C 1
ATOM 11989 O O . GLU D 4 228 ? 189.69600 120.88900 202.22700 1.000 53.39838 228 GLU T O 1
ATOM 11995 N N . ALA D 4 229 ? 189.65700 121.72800 200.13200 1.000 47.74089 229 ALA T N 1
ATOM 11996 C CA . ALA D 4 229 ? 191.01000 121.31100 199.80400 1.000 45.04493 229 ALA T CA 1
ATOM 11997 C C . ALA D 4 229 ? 191.95400 122.46400 199.51200 1.000 47.06524 229 ALA T C 1
ATOM 11998 O O . ALA D 4 229 ? 193.17100 122.25900 199.55400 1.000 53.09979 229 ALA T O 1
ATOM 12000 N N . MET D 4 230 ? 191.43900 123.65600 199.22400 1.000 44.27657 230 MET T N 1
ATOM 12001 C CA . MET D 4 230 ? 192.26600 124.81100 198.90900 1.000 42.46334 230 MET T CA 1
ATOM 12002 C C . MET D 4 230 ? 191.38500 126.04900 198.90300 1.000 45.67081 230 MET T C 1
ATOM 12003 O O . MET D 4 230 ? 190.19900 125.97700 198.57500 1.000 46.67596 230 MET T O 1
ATOM 12008 N N . ARG D 4 231 ? 191.97900 127.17900 199.27700 1.000 45.92302 231 ARG T N 1
ATOM 12009 C CA . ARG D 4 231 ? 191.29000 128.45900 199.35500 1.000 41.15808 231 ARG T CA 1
ATOM 12010 C C . ARG D 4 231 ? 192.12800 129.53100 198.67800 1.000 41.41809 231 ARG T C 1
ATOM 12011 O O . ARG D 4 231 ? 193.35900 129.47400 198.71000 1.000 44.86551 231 ARG T O 1
ATOM 12019 N N . ARG D 4 232 ? 191.45600 130.50400 198.06900 1.000 41.40851 232 ARG T N 1
ATOM 12020 C CA . ARG D 4 232 ? 192.09000 131.72300 197.58100 1.000 40.26691 232 ARG T CA 1
ATOM 12021 C C . ARG D 4 232 ? 191.11300 132.87800 197.75800 1.000 45.74623 232 ARG T C 1
ATOM 12022 O O . ARG D 4 232 ? 189.98400 132.80600 197.25900 1.000 43.25615 232 ARG T O 1
ATOM 12030 N N . PRO D 4 233 ? 191.49300 133.95500 198.45600 1.000 54.11520 233 PRO T N 1
ATOM 12031 C CA . PRO D 4 233 ? 192.77600 134.22300 199.11800 1.000 51.06749 233 PRO T CA 1
ATOM 12032 C C . PRO D 4 233 ? 192.96000 133.43400 200.40800 1.000 51.09937 233 PRO T C 1
ATOM 12033 O O . PRO D 4 233 ? 192.00300 133.14100 201.11700 1.000 50.72168 233 PRO T O 1
ATOM 12037 N N . GLN D 4 234 ? 194.19800 133.08200 200.73400 1.000 57.12268 234 GLN T N 1
ATOM 12038 C CA . GLN D 4 234 ? 194.47200 132.25800 201.90000 1.000 57.97231 234 GLN T CA 1
ATOM 12039 C C . GLN D 4 234 ? 194.45300 133.09800 203.16900 1.000 63.52808 234 GLN T C 1
ATOM 12040 O O . GLN D 4 234 ? 194.93700 134.23300 203.19000 1.000 65.61492 234 GLN T O 1
ATOM 12046 N N . ILE D 4 235 ? 193.89300 132.53000 204.23300 1.000 78.05594 235 ILE T N 1
ATOM 12047 C CA . ILE D 4 235 ? 193.78900 133.19800 205.52500 1.000 79.41397 235 ILE T CA 1
ATOM 12048 C C . ILE D 4 235 ? 194.94900 132.74700 206.40100 1.000 80.06613 235 ILE T C 1
ATOM 12049 O O . ILE D 4 235 ? 195.16300 131.54300 206.58900 1.000 79.86175 235 ILE T O 1
ATOM 12054 N N . ASP D 4 236 ? 195.69400 133.70900 206.93900 1.000 94.21498 236 ASP T N 1
ATOM 12055 C CA . ASP D 4 236 ? 196.87900 133.41200 207.73300 1.000 97.06710 236 ASP T CA 1
ATOM 12056 C C . ASP D 4 236 ? 196.47500 133.04900 209.16300 1.000 97.30720 236 ASP T C 1
ATOM 12057 O O . ASP D 4 236 ? 195.29800 132.85400 209.47700 1.000 95.86889 236 ASP T O 1
ATOM 12062 N N . LYS D 4 237 ? 197.46900 132.94900 210.05100 1.000 106.25514 237 LYS T N 1
ATOM 12063 C CA . LYS D 4 237 ? 197.19800 132.58500 211.43900 1.000 106.96100 237 LYS T CA 1
ATOM 12064 C C . LYS D 4 237 ? 196.36600 133.65000 212.14300 1.000 106.41762 237 LYS T C 1
ATOM 12065 O O . LYS D 4 237 ? 195.46400 133.32500 212.92400 1.000 105.68820 237 LYS T O 1
ATOM 12071 N N . LYS D 4 238 ? 196.65700 134.92600 211.88200 1.000 108.58467 238 LYS T N 1
ATOM 12072 C CA . LYS D 4 238 ? 195.94600 136.02300 212.52900 1.000 109.17523 238 LYS T CA 1
ATOM 12073 C C . LYS D 4 238 ? 194.49100 136.12700 212.09100 1.000 109.86051 238 LYS T C 1
ATOM 12074 O O . LYS D 4 238 ? 193.71600 136.83700 212.74200 1.000 109.95592 238 LYS T O 1
ATOM 12080 N N . GLY D 4 239 ? 194.09600 135.43500 211.02800 1.000 104.97548 239 GLY T N 1
ATOM 12081 C CA . GLY D 4 239 ? 192.76200 135.58400 210.48800 1.000 104.10870 239 GLY T CA 1
ATOM 12082 C C . GLY D 4 239 ? 192.63000 136.63200 209.41000 1.000 103.25790 239 GLY T C 1
ATOM 12083 O O . GLY D 4 239 ? 191.50800 137.05400 209.10900 1.000 103.59113 239 GLY T O 1
ATOM 12084 N N . ARG D 4 240 ? 193.73900 137.06900 208.82100 1.000 95.24304 240 ARG T N 1
ATOM 12085 C CA . ARG D 4 240 ? 193.74500 138.08400 207.77800 1.000 94.55489 240 ARG T CA 1
ATOM 12086 C C . ARG D 4 240 ? 194.04600 137.42400 206.44000 1.000 94.42773 240 ARG T C 1
ATOM 12087 O O . ARG D 4 240 ? 195.00500 136.65400 206.32500 1.000 93.67968 240 ARG T O 1
ATOM 12095 N N . ALA D 4 241 ? 193.22900 137.72500 205.43400 1.000 78.63751 241 ALA T N 1
ATOM 12096 C CA . ALA D 4 241 ? 193.40900 137.12100 204.12100 1.000 74.15813 241 ALA T CA 1
ATOM 12097 C C . ALA D 4 241 ? 194.60400 137.74000 203.40800 1.000 75.07122 241 ALA T C 1
ATOM 12098 O O . ALA D 4 241 ? 194.72000 138.96600 203.31600 1.000 77.19896 241 ALA T O 1
ATOM 12100 N N . VAL D 4 242 ? 195.49400 136.88800 202.90100 1.000 68.63548 242 VAL T N 1
ATOM 12101 C CA . VAL D 4 242 ? 196.63800 137.36600 202.13400 1.000 67.36319 242 VAL T CA 1
ATOM 12102 C C . VAL D 4 242 ? 196.16200 137.82900 200.76600 1.000 66.75324 242 VAL T C 1
ATOM 12103 O O . VAL D 4 242 ? 195.43300 137.11000 200.07100 1.000 66.51547 242 VAL T O 1
ATOM 12107 N N . SER D 4 243 ? 196.57300 139.03300 200.37200 1.000 67.45141 243 SER T N 1
ATOM 12108 C CA . SER D 4 243 ? 196.10300 139.61800 199.12200 1.000 67.42447 243 SER T CA 1
ATOM 12109 C C . SER D 4 243 ? 196.46400 138.73100 197.93800 1.000 66.64076 243 SER T C 1
ATOM 12110 O O . SER D 4 243 ? 197.60600 138.28300 197.80400 1.000 65.45603 243 SER T O 1
ATOM 12113 N N . TRP D 4 244 ? 195.48100 138.48000 197.07700 1.000 58.36273 244 TRP T N 1
ATOM 12114 C CA . TRP D 4 244 ? 195.64200 137.58900 195.93800 1.000 56.38308 244 TRP T CA 1
ATOM 12115 C C . TRP D 4 244 ? 194.99500 138.21600 194.71400 1.000 55.19173 244 TRP T C 1
ATOM 12116 O O . TRP D 4 244 ? 193.89700 138.77100 194.80100 1.000 54.23384 244 TRP T O 1
ATOM 12127 N N . THR D 4 245 ? 195.67700 138.12400 193.57600 1.000 55.66921 245 THR T N 1
ATOM 12128 C CA . THR D 4 245 ? 195.17500 138.67800 192.32500 1.000 56.05517 245 THR T CA 1
ATOM 12129 C C . THR D 4 245 ? 194.33800 137.62700 191.60700 1.000 55.37483 245 THR T C 1
ATOM 12130 O O . THR D 4 245 ? 194.84600 136.56000 191.24700 1.000 56.19362 245 THR T O 1
ATOM 12134 N N . PHE D 4 246 ? 193.06100 137.93400 191.39100 1.000 45.11488 246 PHE T N 1
ATOM 12135 C CA . PHE D 4 246 ? 192.12700 136.98900 190.78100 1.000 41.94769 246 PHE T CA 1
ATOM 12136 C C . PHE D 4 246 ? 192.12000 137.16900 189.26200 1.000 47.25478 246 PHE T C 1
ATOM 12137 O O . PHE D 4 246 ? 191.15900 137.64200 188.65500 1.000 48.17508 246 PHE T O 1
ATOM 12145 N N . SER D 4 247 ? 193.23400 136.78300 188.65300 1.000 52.37370 247 SER T N 1
ATOM 12146 C CA . SER D 4 247 ? 193.35500 136.72700 187.20500 1.000 50.45827 247 SER T CA 1
ATOM 12147 C C . SER D 4 247 ? 193.15500 135.29600 186.72600 1.000 50.90523 247 SER T C 1
ATOM 12148 O O . SER D 4 247 ? 193.20500 134.34600 187.50900 1.000 50.83289 247 SER T O 1
ATOM 12151 N N . GLU D 4 248 ? 192.93300 135.15100 185.41900 1.000 51.69558 248 GLU T N 1
ATOM 12152 C CA . GLU D 4 248 ? 192.73700 133.82200 184.85000 1.000 52.25488 248 GLU T CA 1
ATOM 12153 C C . GLU D 4 248 ? 193.97800 132.96200 185.03300 1.000 53.73834 248 GLU T C 1
ATOM 12154 O O . GLU D 4 248 ? 193.89800 131.83100 185.52400 1.000 51.48017 248 GLU T O 1
ATOM 12160 N N . GLU D 4 249 ? 195.14300 133.50100 184.67700 1.000 59.99274 249 GLU T N 1
ATOM 12161 C CA . GLU D 4 249 ? 196.37900 132.73000 184.71900 1.000 57.14568 249 GLU T CA 1
ATOM 12162 C C . GLU D 4 249 ? 196.76000 132.31600 186.13200 1.000 56.88074 249 GLU T C 1
ATOM 12163 O O . GLU D 4 249 ? 197.54900 131.38100 186.29900 1.000 57.41690 249 GLU T O 1
ATOM 12169 N N . ASN D 4 250 ? 196.23000 132.99000 187.14800 1.000 54.89882 250 ASN T N 1
ATOM 12170 C CA . ASN D 4 250 ? 196.50200 132.62100 188.52700 1.000 55.21225 250 ASN T CA 1
ATOM 12171 C C . ASN D 4 250 ? 195.54000 131.57100 189.06600 1.000 54.68221 250 ASN T C 1
ATOM 12172 O O . ASN D 4 250 ? 195.78300 131.03400 190.15000 1.000 53.84824 250 ASN T O 1
ATOM 12177 N N . VAL D 4 251 ? 194.47100 131.25600 188.34100 1.000 52.99779 251 VAL T N 1
ATOM 12178 C CA . VAL D 4 251 ? 193.50700 130.26200 188.80400 1.000 51.80414 251 VAL T CA 1
ATOM 12179 C C . VAL D 4 251 ? 193.88100 128.86600 188.32900 1.000 52.41940 251 VAL T C 1
ATOM 12180 O O . VAL D 4 251 ? 193.85100 127.91100 189.10700 1.000 51.03248 251 VAL T O 1
ATOM 12184 N N . ILE D 4 252 ? 194.24600 128.72200 187.05300 1.000 54.42171 252 ILE T N 1
ATOM 12185 C CA . ILE D 4 252 ? 194.66400 127.41600 186.54900 1.000 51.26105 252 ILE T CA 1
ATOM 12186 C C . ILE D 4 252 ? 195.93000 126.94700 187.25000 1.000 49.43834 252 ILE T C 1
ATOM 12187 O O . ILE D 4 252 ? 196.07000 125.76500 187.58300 1.000 52.06883 252 ILE T O 1
ATOM 12192 N N . ARG D 4 253 ? 196.87400 127.85800 187.48300 1.000 52.27782 253 ARG T N 1
ATOM 12193 C CA . ARG D 4 253 ? 198.15300 127.45800 188.05700 1.000 54.98997 253 ARG T CA 1
ATOM 12194 C C . ARG D 4 253 ? 197.99600 127.00500 189.50400 1.000 53.92427 253 ARG T C 1
ATOM 12195 O O . ARG D 4 253 ? 198.40500 125.89700 189.86800 1.000 52.99972 253 ARG T O 1
ATOM 12203 N N . GLU D 4 254 ? 197.39900 127.84900 190.34700 1.000 54.24525 254 GLU T N 1
ATOM 12204 C CA . GLU D 4 254 ? 197.36100 127.54400 191.77400 1.000 51.19967 254 GLU T CA 1
ATOM 12205 C C . GLU D 4 254 ? 196.31700 126.48800 192.10900 1.000 53.67281 254 GLU T C 1
ATOM 12206 O O . GLU D 4 254 ? 196.50300 125.72300 193.06000 1.000 52.61653 254 GLU T O 1
ATOM 12212 N N . PHE D 4 255 ? 195.22200 126.42500 191.35500 1.000 54.52267 255 PHE T N 1
ATOM 12213 C CA . PHE D 4 255 ? 194.19200 125.42100 191.59200 1.000 50.33692 255 PHE T CA 1
ATOM 12214 C C . PHE D 4 255 ? 194.39900 124.15800 190.76700 1.000 50.78547 255 PHE T C 1
ATOM 12215 O O . PHE D 4 255 ? 193.59100 123.23100 190.87500 1.000 52.37565 255 PHE T O 1
ATOM 12223 N N . ASN D 4 256 ? 195.46100 124.10200 189.95800 1.000 61.86435 256 ASN T N 1
ATOM 12224 C CA . ASN D 4 256 ? 195.79100 122.92900 189.14400 1.000 58.43301 256 ASN T CA 1
ATOM 12225 C C . ASN D 4 256 ? 194.63900 122.53800 188.22300 1.000 58.32037 256 ASN T C 1
ATOM 12226 O O . ASN D 4 256 ? 194.30300 121.36100 188.08700 1.000 63.49237 256 ASN T O 1
ATOM 12231 N N . LEU D 4 257 ? 194.02800 123.53300 187.57900 1.000 49.78062 257 LEU T N 1
ATOM 12232 C CA . LEU D 4 257 ? 192.85500 123.26100 186.75700 1.000 51.44335 257 LEU T CA 1
ATOM 12233 C C . LEU D 4 257 ? 193.20200 122.41300 185.54000 1.000 55.65994 257 LEU T C 1
ATOM 12234 O O . LEU D 4 257 ? 192.39700 121.58000 185.11300 1.000 59.04180 257 LEU T O 1
ATOM 12239 N N . ASN D 4 258 ? 194.38800 122.61100 184.96000 1.000 65.86627 258 ASN T N 1
ATOM 12240 C CA . ASN D 4 258 ? 194.77900 121.80800 183.80700 1.000 64.35628 258 ASN T CA 1
ATOM 12241 C C . ASN D 4 258 ? 194.96500 120.34100 184.16200 1.000 64.18139 258 ASN T C 1
ATOM 12242 O O . ASN D 4 258 ? 194.78800 119.48200 183.29300 1.000 65.73736 258 ASN T O 1
ATOM 12247 N N . GLU D 4 259 ? 195.30900 120.03300 185.41000 1.000 66.08344 259 GLU T N 1
ATOM 12248 C CA . GLU D 4 259 ? 195.44900 118.64500 185.82600 1.000 65.56731 259 GLU T CA 1
ATOM 12249 C C . GLU D 4 259 ? 194.13500 118.07200 186.33600 1.000 65.93529 259 GLU T C 1
ATOM 12250 O O . GLU D 4 259 ? 193.85800 116.88500 186.13400 1.000 66.86902 259 GLU T O 1
ATOM 12256 N N . LEU D 4 260 ? 193.31800 118.90000 186.99200 1.000 65.38750 260 LEU T N 1
ATOM 12257 C CA . LEU D 4 260 ? 191.99100 118.46000 187.40600 1.000 63.35927 260 LEU T CA 1
ATOM 12258 C C . LEU D 4 260 ? 191.13200 118.12200 186.19600 1.000 65.27147 260 LEU T C 1
ATOM 12259 O O . LEU D 4 260 ? 190.39900 117.12700 186.20300 1.000 66.57840 260 LEU T O 1
ATOM 12264 N N . TYR D 4 261 ? 191.22200 118.93800 185.14200 1.000 68.66181 261 TYR T N 1
ATOM 12265 C CA . TYR D 4 261 ? 190.51000 118.65400 183.90100 1.000 66.28530 261 TYR T CA 1
ATOM 12266 C C . TYR D 4 261 ? 190.90600 117.29500 183.34600 1.000 68.32817 261 TYR T C 1
ATOM 12267 O O . TYR D 4 261 ? 190.04400 116.47900 183.00000 1.000 70.02942 261 TYR T O 1
ATOM 12276 N N . GLN D 4 262 ? 192.21100 117.03100 183.25900 1.000 73.55789 262 GLN T N 1
ATOM 12277 C CA . GLN D 4 262 ? 192.67300 115.78000 182.67200 1.000 73.59946 262 GLN T CA 1
ATOM 12278 C C . GLN D 4 262 ? 192.26900 114.58500 183.52500 1.000 74.59166 262 GLN T C 1
ATOM 12279 O O . GLN D 4 262 ? 191.79700 113.57000 183.00000 1.000 76.05456 262 GLN T O 1
ATOM 12285 N N . ARG D 4 263 ? 192.42900 114.69300 184.84700 1.000 76.59684 263 ARG T N 1
ATOM 12286 C CA . ARG D 4 263 ? 192.05200 113.59300 185.72800 1.000 77.13241 263 ARG T CA 1
ATOM 12287 C C . ARG D 4 263 ? 190.55800 113.30400 185.63700 1.000 79.12338 263 ARG T C 1
ATOM 12288 O O . ARG D 4 263 ? 190.14400 112.14300 185.53700 1.000 80.41655 263 ARG T O 1
ATOM 12296 N N . ALA D 4 264 ? 189.73000 114.35300 185.66000 1.000 84.43100 264 ALA T N 1
ATOM 12297 C CA . ALA D 4 264 ? 188.28700 114.15200 185.60900 1.000 83.45748 264 ALA T CA 1
ATOM 12298 C C . ALA D 4 264 ? 187.84900 113.59000 184.26500 1.000 84.42256 264 ALA T C 1
ATOM 12299 O O . ALA D 4 264 ? 186.98800 112.70600 184.21100 1.000 87.29526 264 ALA T O 1
ATOM 12301 N N . LYS D 4 265 ? 188.43600 114.07600 183.16800 1.000 85.70178 265 LYS T N 1
ATOM 12302 C CA . LYS D 4 265 ? 188.04900 113.59100 181.85000 1.000 87.11082 265 LYS T CA 1
ATOM 12303 C C . LYS D 4 265 ? 188.57400 112.19100 181.57600 1.000 87.69130 265 LYS T C 1
ATOM 12304 O O . LYS D 4 265 ? 188.02600 111.49500 180.71400 1.000 89.06269 265 LYS T O 1
ATOM 12310 N N . LYS D 4 266 ? 189.62500 111.76400 182.27700 1.000 93.38836 266 LYS T N 1
ATOM 12311 C CA . LYS D 4 266 ? 190.06100 110.37900 182.16400 1.000 94.75337 266 LYS T CA 1
ATOM 12312 C C . LYS D 4 266 ? 189.21000 109.45500 183.02700 1.000 96.21941 266 LYS T C 1
ATOM 12313 O O . LYS D 4 266 ? 188.90500 108.32900 182.61900 1.000 97.31655 266 LYS T O 1
ATOM 12319 N N . LEU D 4 267 ? 188.81200 109.91300 184.21600 1.000 102.59299 267 LEU T N 1
ATOM 12320 C CA . LEU D 4 267 ? 188.04700 109.06700 185.12400 1.000 103.03914 267 LEU T CA 1
ATOM 12321 C C . LEU D 4 267 ? 186.58900 108.94200 184.69600 1.000 103.32661 267 LEU T C 1
ATOM 12322 O O . LEU D 4 267 ? 185.97200 107.89500 184.92100 1.000 104.27834 267 LEU T O 1
ATOM 12327 N N . SER D 4 268 ? 186.02700 109.97800 184.06300 1.000 105.05782 268 SER T N 1
ATOM 12328 C CA . SER D 4 268 ? 184.60800 109.95700 183.72100 1.000 105.67732 268 SER T CA 1
ATOM 12329 C C . SER D 4 268 ? 184.27500 108.86800 182.71100 1.000 106.96381 268 SER T C 1
ATOM 12330 O O . SER D 4 268 ? 183.14300 108.37200 182.69100 1.000 106.59258 268 SER T O 1
ATOM 12333 N N . LYS D 4 269 ? 185.23400 108.48500 181.86600 1.000 115.16623 269 LYS T N 1
ATOM 12334 C CA . LYS D 4 269 ? 184.97600 107.42900 180.89600 1.000 115.71646 269 LYS T CA 1
ATOM 12335 C C . LYS D 4 269 ? 184.85400 106.06100 181.55400 1.000 116.12080 269 LYS T C 1
ATOM 12336 O O . LYS D 4 269 ? 184.28600 105.14500 180.95100 1.000 116.20387 269 LYS T O 1
ATOM 12342 N N . ALA D 4 270 ? 185.37300 105.90500 182.77500 1.000 123.07020 270 ALA T N 1
ATOM 12343 C CA . ALA D 4 270 ? 185.22200 104.64300 183.49000 1.000 122.95706 270 ALA T CA 1
ATOM 12344 C C . ALA D 4 270 ? 183.81300 104.47600 184.04400 1.000 123.90210 270 ALA T C 1
ATOM 12345 O O . ALA D 4 270 ? 183.34000 103.34500 184.19900 1.000 123.67934 270 ALA T O 1
ATOM 12347 N N . GLY D 4 271 ? 183.12900 105.58200 184.34600 1.000 129.56801 271 GLY T N 1
ATOM 12348 C CA . GLY D 4 271 ? 181.78200 105.50100 184.88100 1.000 129.34832 271 GLY T CA 1
ATOM 12349 C C . GLY D 4 271 ? 180.74600 105.04300 183.87700 1.000 130.06703 271 GLY T C 1
ATOM 12350 O O . GLY D 4 271 ? 179.69600 104.53100 184.27700 1.000 130.05023 271 GLY T O 1
ATOM 12351 N N . ASP D 4 272 ? 181.01700 105.21600 182.58600 1.000 126.84611 272 ASP T N 1
ATOM 12352 C CA . ASP D 4 272 ? 180.11600 104.76800 181.53300 1.000 126.84581 272 ASP T CA 1
ATOM 12353 C C . ASP D 4 272 ? 180.41700 103.35100 181.06400 1.000 126.50744 272 ASP T C 1
ATOM 12354 O O . ASP D 4 272 ? 179.72800 102.85200 180.16800 1.000 126.06671 272 ASP T O 1
ATOM 12359 N N . ASN D 4 273 ? 181.41900 102.69700 181.64200 1.000 126.97462 273 ASN T N 1
ATOM 12360 C CA . ASN D 4 273 ? 181.78500 101.34200 181.24800 1.000 127.15742 273 ASN T CA 1
ATOM 12361 C C . ASN D 4 273 ? 181.24000 100.31600 182.23600 1.000 126.57912 273 ASN T C 1
ATOM 12362 O O . ASN D 4 273 ? 180.84800 100.65600 183.35200 1.000 126.43095 273 ASN T O 1
#

GO terms:
  GO:0016887 ATP hydrolysis activity (F, IDA)
  GO:0036126 sperm flagellum (C, IDA)
  GO:0016324 apical plasma membrane (C, IDA)
  GO:0016328 lateral plasma membrane (C, IDA)
  GO:0005391 P-type sodium:potassium-exchanging transporter activity (F, IGI)
  GO:0035725 sodium ion transmembrane transport (P, IGI)
  GO:0005886 plasma membrane (C, IGI)
  GO:0030315 T-tubule (C, IGI)
  GO:0031090 organelle membrane (C, IGI)
  GO:0005890 sodium:potassium-exchanging ATPase complex (C, IGI)
  GO:0071805 potassium ion transmembrane transport (P, IGI)
  GO:0032991 protein-containing complex (C, IDA)
  GO:0005765 lysosomal membrane (C, IDA)
  GO:0005886 plasma membrane (C, IDA)
  GO:0042470 melanosome (C, EXP)
  GO:0005515 protein binding (F, IPI)
  GO:0005391 P-type sodium:potassium-exchanging transporter activity (F, TAS)
  GO:0016020 membrane (C, TAS)
  GO:0005890 sodium:potassium-exchanging ATPase complex (C, TAS)
  GO:0005886 plasma membrane (C, TAS)

=== Feature glossary ===
Legend for the data blocks above and below:

— What the protein is —

Sequence gives the chain of amino acids in standard one-letter code (A=alanine, C=cysteine, …, Y=tyrosine), read N→C. It is the only feature that is directly encoded by the gene; all structural features are derived from the folded form of this sequence.

The annotation block draws on four external resources. InterPro: which protein families and domains the sequence belongs to. GO: standardized terms for what the protein does, what process it participates in, and where in the cell it acts. CATH: which structural fold it has in the CATH hierarchy. Organism: the species of origin.

— Where its atoms are —

Atomic coordinates in PDBx/mmCIF format — the same representation the Protein Data Bank distributes. Each line of the _atom_site loop places one backbone atom in Cartesian space (units: ångströms, origin: arbitrary).

Six rendered views show the 3D structure from the faces of a cube — i.e. along ±x, ±y, ±z. Rendering representation is drawn randomly per protein from cartoon (secondary-structure ribbons), sticks (backbone bonds), or molecular surface; coloring is either N→C rainbow (blue at the N-terminus through red at the C-terminus) or one color per chain.

— Local backbone conformation —

DSSP 8-state secondary structure assigns each residue one of H (α-helix), G (3₁₀-helix), I (π-helix), E (extended β-strand), B (isolated β-bridge), T (hydrogen-bonded turn), S (bend), or '-' (coil). The assignment is computed from backbone hydrogen-bond geometry via the Kabsch–Sander algorithm.

P-SEA three-state annotation labels each residue as helix, strand, or coil based purely on the geometry of the Cα trace. It serves as a fallback when the full backbone (and thus DSSP) is unavailable.

φ (phi) and ψ (psi) are the two rotatable backbone dihedrals per residue: φ is the C(i-1)–N–Cα–C torsion, ψ is the N–Cα–C–N(i+1) torsion, both in degrees on (−180°, 180°]. α-helical residues cluster near (−60°, −45°); β-strand residues near (−120°, +130°). A Ramachandran plot is simply a scatter of (φ, ψ) for every residue.

— Global shape and packing —

Radius of gyration (Rg) is the root-mean-square distance of Cα atoms from their centroid — a single number for overall size and compactness. A globular domain of N residues has Rg ≈ 2.2·N^0.38 Å; an extended or disordered chain has a much larger Rg. The Cα contact count is the number of residue pairs whose Cα atoms are within 8 Å and are more than four positions apart in sequence — a standard proxy for tertiary packing density. The bounding box is the smallest axis-aligned box enclosing all Cα atoms.

Accessible surface area quantifies burial. A residue with SASA near zero is packed into the hydrophobic core; one with SASA >100 Å² sits on the surface. Computed here via the Shrake–Rupley numerical algorithm with a 1.4 Å probe.

The contact map is a binary N×N matrix image: pixel (i, j) is dark where Cα_i and Cα_j are within 8 Å and |i−j|>4. Because the |i−j|>4 filter removes local helical contacts, off-diagonal stripes parallel to the main diagonal indicate parallel β-sheets; stripes perpendicular to it indicate antiparallel β-sheets. The Ramachandran plot scatters every residue's (φ, ψ) pair against the sterically allowed regions. The PAE heatmap renders the predicted-aligned-error matrix.

— Structural neighborhood —

A 3Di character summarizes, for each residue, the relative orientation of the Cα frame of its nearest spatial neighbor. Because it encodes fold topology rather than chemistry, 3Di alignments detect remote structural similarity that sequence alignment misses.

Structural nearest neighbors (via Foldseek easy-search vs the PDB). Reported per hit: target PDB id, E-value, and alignment TM-score. A TM-score above ~0.5 is the conventional threshold for 'same fold'.

— Confidence and disorder —

For AlphaFold models, the B-factor field carries pLDDT — the model's own estimate of local accuracy on a 0–100 scale. Regions with pLDDT<50 should be treated as essentially unmodeled; they often correspond to intrinsically disordered segments.

B-factor (Debye–Waller factor) reflects atomic displacement in the crystal lattice. It is an experimental observable (units Å²), not a prediction; low values mean the atom is pinned down, high values mean it moves or is heterogeneous across the crystal.

Predicted Aligned Error (PAE) is an AlphaFold confidence matrix: entry (i, j) is the expected error in the position of residue j, in ångströms, when the prediction is superimposed on the true structure at residue i. Low PAE within a block of residues means that block is internally rigid and well-predicted; high PAE between two blocks means their relative placement is uncertain even if each block individually is confident.